Protein 4B7H (pdb70)

Nearest PDB structures (foldseek):
  4b7g-assembly1_D  TM=1.001E+00  e=2.492E-97  Corynebacterium glutamicum
  2a9e-assembly1_A  TM=9.357E-01  e=6.833E-56  Helicobacter pylori
  1e93-assembly1_A  TM=9.373E-01  e=1.368E-55  Proteus mirabilis
  3hb6-assembly1_A  TM=9.414E-01  e=5.783E-55  Proteus mirabilis
  1m85-assembly1_A  TM=9.407E-01  e=8.403E-55  Proteus mirabilis

CATH classification: 4.10.91.20 (+2 more: 2.40.180.10, 1.20.1370.60)

Sequence (2057 aa):
SEKSAADQIVDRGMRPKLSGNTTRHNGAPVPSENISATAGPQGPNVLNDIHLIEKLAHFNRENVPERIPHAKGHGAFGELHITEDVSEEYTKADLFQPGKVTPLAVRFSTVAGEQQGGSPDTWRDVHGFALRFYTEEEGNYDIVGNNTPTFFLRDGMKFPDFIHSQKRLNKNGLRDADMQWDFWTRAPESAHQVTYLMGDRGTPKTSRHQDGFGSHTFQWINAEEGKPVWVKYHFKTRQGWDCFTDAEAAKVAGENADYQREDLYNAIENGDDFPIWDVKVQIMPFEDAEENYRWNPFDLTKTWSQKDYPLIPVGYFILNRNPRNFFAQIEQIALDPGNIVPGVGLSPDRMLQARIFAYADQQRYRIGANYRDLPVNRPINEVNTYSREGSSMQYYIFDAEGEPSYSPNRYDKGAGYLDNGTDSSSNHTSYGQADDIYVNPDPHGTDLVRAAYVKHQDDDDFIQPGILYREVLDEGEKERLADNISNAMQQGISEATEPRVYDYWNNVDENLGARVKELYLQKKAEKSAADQIVDRGMRPKLSGNTTRHNGAPVPSENISATAGPQGPNVLNDIHLIEKLAHFNRENVPERIPHAKGHGAFGELHITEDVSEYTKADLFQPGKVTPLAVRFSTVAGEQQGGSPDTWRDVHGFALRFYTEEEGNYDIVGNNTPTFFLRDGMKFPDFIHSQKRLNKNGLRDADMQWDFWTRAPESAHQVTYLMGDRGTPKTSRHQDGFGSHTFQWINAEGKPVWVKYHFKTRQGWDCFTDAEAAKVAGENADYQREDLYNAIENGDFPIWDVKVQIMPFEDAENYRWNPFDLTKTWSQKDYPLIPVGYFILNRNPRNFFAQIEQIALDPGNIVPGVGLSPDRMLQARIFAYADQQRYRIGANYRDLPVNRPINEVNTYSREGSSMQYYIFDAEGEPSYSPNRYDKGAGYLDNGTDSSSNHTSYGQADDIYVNPDPHGTDLVRAAYVKHQDDDDFIQPGILYREVLDEGEKERLADNISNAMQGISEATEPRVYDDYWNNVDENLGARVKELYLQKKAEKSAADQIVDRGMRPKLSGNTTRRHNGAPVPSENISATAGPQGPNVLNDIHLIEKLAHFNRENVPERIPHAKGHGAFGELHITEDVSEYTKADLFQPGKVTPLAVRFSTVAGEQQGGSSPDTWRDVHGFALRFYTEEGNYDIVGNNTPTFFLRDGMKFPDFIHSQKRLNKNGLRDADMQWDFWTRAPESAHQVTYLMGDRGTPKTSRHQDGFGSHTFQWINAEGKPVWVKYHFKTRQGWDCFTDAEAAKVAGENADYQREDLYNAIENGDFPIWDVKVQIMPFEDAENYRWNPFDLTKTWSQQKDYPLIPVGYFILNRNPRNFFAQIEQIALDPGNIVPGVGLSPDRMLQARIFAYADQQRYRIGANYRDLPVNRPINEVNTYSREGSSMQYYIFDAEGEPSYSPNRYDKGAGYLDNGTDSSSNHTSYGQADDIYVNPDPHGTDLVRAAYVKHQDDDDFIQPGILYREVLDEGEKERLADNISNAMQGISSEATEPRRVYDYWNNVDENLGARVKELYLQKKAEKSAADQIVDRGMRPKLSGNTTRRHNGAPVPSENISATAGPQGPNVLNDIHLIEKLAHFNRENVPERIPHAKGHGAFGELHITEDVSEYTKADLFQPGKVTPLAVRFSTVAGEQQGGSPDTWRDVHGFALRFYTEEGNYDIVGNNTPTFFLRDGMKFPDFIHSQKRLNKNGLRDADMQWDFWTRAPESAHQVTYLMGDRGTPKTSRHQDGFGSHTFQWINAEGKPVWVKYHFKTRQGWDCFTDAEAAKVAGENADYQREDLYNAIENGDFPIWDVKVQIMPFEDAENYRWNPFDLTKTWSQKDYPLIPVGYFILNRNPRNFFAQIEQIALDPGNIVPGVGLSPDRMLQARIFAYADQQRYRIGANYRDLPVNRPINEVNTYSREGSSMQYYIFDAEGEPSYSPNRYDKGAGYLDNGTDSSSNHTSYGQADDIYVNPDPHGTDLVRAAYVKHQDDDDFIQPGILYREVLDEGEKERLADNISNAMQGISSEATEPRVYDYWNNVDENLGARVKELYLQKKA

Solvent-accessible surface area: 58623 Å² total; per-residue (Å²): 152,87,162,9,36,0,36,99,2,0,66,45,21,60,28,74,143,31,80,50,71,1,18,18,19,0,2,2,47,0,8,2,3,4,10,1,0,0,12,0,30,11,5,6,1,1,3,4,3,26,17,2,10,8,14,5,0,14,5,6,5,1,21,17,11,8,23,6,18,42,3,1,2,6,6,0,0,0,23,0,38,10,89,77,91,2,47,115,60,0,91,0,28,1,2,37,76,58,70,79,7,11,0,0,0,11,1,5,4,5,2,1,14,48,0,0,3,3,4,49,45,12,4,4,3,0,10,0,2,2,1,3,112,62,0,1,4,3,5,22,5,20,2,0,26,0,17,5,0,34,8,2,2,1,44,3,1,4,0,5,0,11,11,28,46,25,64,9,2,17,70,40,27,10,5,29,2,0,0,2,8,27,0,22,8,0,0,13,1,0,2,24,10,6,10,34,85,1,4,1,61,7,2,29,31,2,2,0,8,1,10,5,1,10,0,0,7,9,93,141,37,119,18,10,0,0,9,2,10,0,60,18,132,54,28,62,56,34,18,62,39,78,81,2,56,137,17,3,17,111,45,11,13,72,4,16,61,29,2,39,58,8,8,94,121,30,85,44,2,35,0,34,3,50,0,2,20,0,47,62,136,50,3,74,137,20,94,7,1,1,5,5,5,3,5,31,6,28,92,180,66,25,79,45,54,59,0,6,55,0,30,0,14,32,9,8,36,10,22,18,6,3,1,9,5,0,2,14,4,4,2,0,8,5,39,5,4,0,0,0,5,1,7,8,0,1,5,39,11,6,14,64,7,0,15,8,19,61,8,12,14,9,8,6,24,19,0,7,3,3,48,8,53,42,88,18,5,12,12,25,18,29,0,30,6,12,4,27,1,20,14,77,41,21,11,5,3,2,2,5,81,98,103,3,12,3,1,98,63,15,95,22,73,51,4,13,11,125,61,48,68,50,31,58,0,57,42,5,1,31,17,12,81,16,75,32,85,54,2,18,10,7,19,20,29,132,12,159,43,10,64,14,33,56,13,1,0,38,37,17,117,118,99,36,85,127,30,52,40,72,90,0,0,52,10,0,0,56,34,0,67,64,14,31,138,58,1,16,68,80,0,26,86,6,0,58,86,2,10,141,112,0,2,58,76,0,88,94,12,3,76,118,78,98,122,199,184,10,36,0,26,104,2,0,65,48,31,59,29,76,145,33,78,51,68,1,18,17,19,1,1,2,46,0,10,2,3,4,10,1,0,0,12,0,30,10,5,7,2,1,3,3,3,26,17,0,10,9,14,5,0,16,6,7,5,1,17,16,12,8,25,6,19,39,2,1,3,7,6,0,0,0,23,0,37,10,88,78,96,3,45,121,54,0,94,0,29,2,2,39,73,60,71,79,6,11,0,0,0,11,1,6,4,6,2,1,16,37,0,0,0,2,4,44,46,9,5,5,3,0,10,0,3,2,1,3,111,62,0,1,3,3,4,21,6,19,2,0,27,0,19,4,0,34,7,2,2,2,43,3,1,3,0,5,0,9,11,23,45,22,62,9,2,15,66,41,27,10,4,28,2,0,0,2,7,28,0,22,9,0,0,14,0,0,2,24,7,6,12,36,85,2,3,1,59,7,2,30,30,2,3,0,9,1,10,5,1,12,0,0,7,13,77,148,41,121,18,12,0,0,10,2,11,1,59,19,131,55,28,63,52,34,19,62,39,79,81,3,41,140,16,2,12,114,45,6,11,71,2,12,61,27,2,36,62,8,11,117,120,43,85,70,2,34,0,32,3,50,0,2,16,0,44,62,130,48,4,75,141,19,94,8,2,1,4,6,5,4,7,31,6,21,94,172,68,25,83,46,56,59,0,6,56,0,29,0,16,34,16,6,35,9,22,19,6,4,0,14,6,0,2,14,4,3,2,1,8,5,39,6,4,0,0,0,6,1,8,8,0,1,5,38,9,7,14,64,8,0,16,9,18,61,10,12,14,8,8,5,24,19,1,10,4,3,65,7,54,41,91,16,5,11,11,24,16,29,0,31,5,12,40,25,2,21,15,69,40,23,11,4,4,2,2,5,80,97,104,4,13,3,1,98,62,16,95,23,72,48,4,13,10,127,61,47,67,55,29,58,0,62,44,5,1,30,17,13,82,13,73,32,91,53,2,18,10,7,19,19,32,138,10,159,40,10,66,13,36,60,13,2,0,36,35,17,115,118,99,34,88,124,32,50,42,70,92,1,0,52,10,0,0,56,33,0,67,66,13,32,141,60,1,19,69,79,0,29,84,6,0,42,81,2,10,116,112,0,1,63,74,0,89,88,13,3,85,115,68,93,140,179,174,10,39,0,27,98,2,0,63,44,31,59,29,72,103,27,74,52,70,1,18,20,18,0,2,2,46,0,8,2,3,4,10,1,0,0,11,0,31,9,4,7,2,1,3,3,3,29,16,0,10,9,15,5,0,14,6,6,6,1,21,17,12,8,24,5,18,41,3,1,2,7,6,0,0,0,23,0,41,12,86,77,91,3,43,115,57,0,91,0,27,2,2,38,74,64,69,78,7,14,0,0,0,11,1,6,4,5,1,1,14,50,1,0,2,3,3,52,48,10,4,4,3,0,10,0,3,2,0,2,114,60,0,1,4,3,4,20,6,20,2,0,28,0,18,5,0,35,10,2,2,1,42,3,1,3,0,5,0,10,9,27,45,24,62,10,2,16,70,40,26,9,4,28,2,0,0,2,8,30,0,22,8,0,0,15,0,0,2,25,10,6,11,32,85,1,4,1,62,8,1,30,31,2,3,0,8,2,10,4,1,13,0,0,7,9,77,137,36,127,19,10,0,0,9,2,8,1,59,18,131,56,27,64,57,34,18,59,38,77,83,2,54,137,18,3,17,116,45,9,12,74,3,14,60,28,2,39,60,8,10,96,122,42,85,55,1,36,0,30,2,51,0,2,18,0,46,61,137,48,4,72,135,19,95,8,2,2,4,6,6,3,6,30,7,34,86,192,67,26,83,40,53,60,0,6,57,0,29,0,18,34,9,8,36,10,24,19,7,3,0,10,6,0,2,14,4,3,2,1,7,6,38,6,3,0,0,0,6,1,7,8,0,1,5,40,11,7,14,64,8,0,15,8,20,61,9,11,13,9,8,6,24,18,0,11,3,3,65,8,53,42,91,17,5,10,12,22,18,29,0,29,6,11,40,24,2,20,14,76,38,21,10,4,4,1,2,6,82,91,100,4,12,4,1,99,63,16,94,26,72,43,4,13,10,122,61,48,67,52,30,59,0,57,43,5,1,30,16,12,84,13,76,30,89,55,2,18,9,8,19,20,29,139,11,162,42,10,72,14,38,48,14,1,0,42,36,14,107,128,100,31,87,131,33,52,38,70,92,1,0,52,9,0,0,55,34,0,64,66,13,32,131,44,0,20,80,85,0,37,83,7,0,61,73,2,10,139,110,0,2,61,74,0,91,88,11,1,88,118,69,92,146,200,171,10,37,0,35,106,2,0,63,44,20,62,29,75,132,30,77,52,68,1,18,19,19,0,2,2,45,0,8,2,3,4,10,1,0,0,12,0,30,11,4,6,2,1,3,3,3,27,16,1,11,8,15,5,0,15,5,7,5,1,22,17,11,6,24,5,19,42,2,1,2,7,6,0,0,0,22,1,38,11,80,84,91,2,46,114,55,0,89,0,27,1,2,38,74,60,72,77,7,10,0,0,0,11,1,6,4,6,2,1,14,48,0,0,1,3,4,42,45,10,4,4,3,0,10,0,3,2,1,3,110,61,0,1,3,3,4,20,6,19,2,0,27,0,18,5,0,36,8,2,2,2,43,3,1,3,0,4,0,9,10,24,44,24,62,10,2,15,68,42,27,10,4,28,2,1,0,2,13,24,0,20,9,0,0,16,1,0,2,24,9,6,11,37,86,1,4,1,62,7,2,29,33,2,4,0,10,2,10,5,1,12,0,0,7,8,84,151,37,118,17,10,0,0,9,1,11,1,60,18,131,53,28,64,57,35,19,62,40,78,81,3,41,142,16,1,12,117,45,7,11,74,3,14,60,28,2,34,61,7,11,111,117,43,84,79,2,34,0,32,2,47,0,2,17,0,46,61,127,40,3,81,117,19,98,7,1,1,4,6,6,3,7,32,7,32,86,192,69,23,83,37,56,64,0,6,54,0,29,0,18,36,16,6,35,8,23,20,6,3,0,9,5,1,2,14,4,3,2,1,7,4,39,5,3,0,0,0,6,1,8,8,0,1,5,39,11,7,14,63,7,0,16,8,18,61,9,13,15,9,8,5,25,19,0,6,3,3,47,8,48,42,90,17,5,12,11,22,17,28,0,30,7,13,4,27,2,22,16,69,41,29,11,5,4,1,2,6,85,97,89,4,13,5,1,99,64,17,91,26,71,43,4,13,9,122,59,47,69,50,31,58,0,57,44,5,1,30,18,14,85,12,79,32,92,55,2,18,8,6,18,20,31,142,10,158,34,10,66,13,35,54,14,1,0,40,38,19,113,131,97,35,86,131,33,52,42,71,91,0,0,52,10,0,0,56,33,0,66,66,11,32,134,47,2,18,82,103,0,35,82,6,0,49,73,2,9,124,109,0,2,63,74,0,93,89,12,2,87,119,75,84,148

Structure (mmCIF, N/CA/C/O backbone):
data_4B7H
#
_entry.id   4B7H
#
_cell.length_a   151.600
_cell.length_b   151.600
_cell.length_c   156.870
_cell.angle_alpha   90.00
_cell.angle_beta   90.00
_cell.angle_gamma   120.00
#
_symmetry.space_group_name_H-M   'P 63'
#
loop_
_entity.id
_entity.type
_entity.pdbx_description
1 polymer CATALASE
2 non-polymer 'PROTOPORPHYRIN IX CONTAINING FE'
3 non-polymer 'NITRIC OXIDE'
4 non-polymer 'CHLORIDE ION'
5 non-polymer 'NADPH DIHYDRO-NICOTINAMIDE-ADENINE-DINUCLEOTIDE PHOSPHATE'
6 non-polymer 2-[BIS-(2-HYDROXY-ETHYL)-AMINO]-2-HYDROXYMETHYL-PROPANE-1,3-DIOL
7 water water
#
loop_
_atom_site.group_PDB
_atom_site.id
_atom_site.type_symbol
_atom_site.label_atom_id
_atom_site.label_alt_id
_atom_site.label_comp_id
_atom_site.label_asym_id
_atom_site.label_entity_id
_atom_site.label_seq_id
_atom_site.pdbx_PDB_ins_code
_atom_site.Cartn_x
_atom_site.Cartn_y
_atom_site.Cartn_z
_atom_site.occupancy
_atom_site.B_iso_or_equiv
_atom_site.auth_seq_id
_atom_site.auth_comp_id
_atom_site.auth_asym_id
_atom_site.auth_atom_id
_atom_site.pdbx_PDB_model_num
ATOM 1 N N . SER A 1 1 ? -85.002 25.581 13.701 1.00 113.34 2 SER A N 1
ATOM 2 C CA . SER A 1 1 ? -83.630 25.393 13.246 1.00 77.24 2 SER A CA 1
ATOM 3 C C . SER A 1 1 ? -82.726 24.963 14.387 1.00 73.09 2 SER A C 1
ATOM 4 O O . SER A 1 1 ? -82.391 23.782 14.524 1.00 87.79 2 SER A O 1
ATOM 7 N N . GLU A 1 2 ? -82.376 25.962 15.200 1.00 70.83 3 GLU A N 1
ATOM 8 C CA . GLU A 1 2 ? -81.294 25.937 16.189 1.00 55.92 3 GLU A CA 1
ATOM 9 C C . GLU A 1 2 ? -79.938 26.259 15.534 1.00 32.00 3 GLU A C 1
ATOM 10 O O . GLU A 1 2 ? -79.339 25.426 14.850 1.00 37.21 3 GLU A O 1
ATOM 16 N N . LYS A 1 3 ? -79.499 27.503 15.720 1.00 25.45 4 LYS A N 1
ATOM 17 C CA . LYS A 1 3 ? -78.230 27.991 15.192 1.00 23.41 4 LYS A CA 1
ATOM 18 C C . LYS A 1 3 ? -77.085 27.552 16.087 1.00 22.31 4 LYS A C 1
ATOM 19 O O . LYS A 1 3 ? -77.278 27.278 17.271 1.00 25.97 4 LYS A O 1
ATOM 25 N N . SER A 1 4 ? -75.887 27.505 15.521 1.00 16.50 5 SER A N 1
ATOM 26 C CA . SER A 1 4 ? -74.693 27.223 16.303 1.00 14.76 5 SER A CA 1
ATOM 27 C C . SER A 1 4 ? -73.587 28.150 15.855 1.00 14.43 5 SER A C 1
ATOM 28 O O . SER A 1 4 ? -73.484 28.462 14.665 1.00 16.35 5 SER A O 1
ATOM 31 N N . ALA A 1 5 ? -72.737 28.569 16.789 1.00 14.40 6 ALA A N 1
ATOM 32 C CA . ALA A 1 5 ? -71.555 29.349 16.432 1.00 15.08 6 ALA A CA 1
ATOM 33 C C . ALA A 1 5 ? -70.627 28.546 15.526 1.00 14.22 6 ALA A C 1
ATOM 34 O O . ALA A 1 5 ? -69.768 29.109 14.844 1.00 14.58 6 ALA A O 1
ATOM 36 N N . ALA A 1 6 ? -70.805 27.228 15.510 1.00 13.60 7 ALA A N 1
ATOM 37 C CA . ALA A 1 6 ? -69.980 26.361 14.675 1.00 12.98 7 ALA A CA 1
ATOM 38 C C . ALA A 1 6 ? -70.493 26.219 13.238 1.00 12.62 7 ALA A C 1
ATOM 39 O O . ALA A 1 6 ? -69.853 25.545 12.426 1.00 13.33 7 ALA A O 1
ATOM 41 N N . ASP A 1 7 ? -71.633 26.838 12.924 1.00 13.86 8 ASP A N 1
ATOM 42 C CA . ASP A 1 7 ? -72.227 26.723 11.584 1.00 13.64 8 ASP A CA 1
ATOM 43 C C . ASP A 1 7 ? -71.267 27.129 10.462 1.00 15.47 8 ASP A C 1
ATOM 44 O O . ASP A 1 7 ? -71.183 26.449 9.436 1.00 17.56 8 ASP A O 1
ATOM 49 N N . GLN A 1 8 ? -70.548 28.230 10.669 1.00 16.48 9 GLN A N 1
ATOM 50 C CA . GLN A 1 8 ? -69.513 28.696 9.748 1.00 19.88 9 GLN A CA 1
ATOM 51 C C . GLN A 1 8 ? -68.568 27.561 9.383 1.00 19.42 9 GLN A C 1
ATOM 52 O O . GLN A 1 8 ? -68.328 27.288 8.205 1.00 36.39 9 GLN A O 1
ATOM 58 N N . ILE A 1 9 ? -68.059 26.886 10.405 1.00 15.82 10 ILE A N 1
ATOM 59 C CA . ILE A 1 9 ? -67.079 25.829 10.222 1.00 12.54 10 ILE A CA 1
ATOM 60 C C . ILE A 1 9 ? -67.693 24.622 9.507 1.00 10.21 10 ILE A C 1
ATOM 61 O O . ILE A 1 9 ? -67.137 24.118 8.518 1.00 10.69 10 ILE A O 1
ATOM 66 N N . VAL A 1 10 ? -68.843 24.155 9.991 1.00 10.28 11 VAL A N 1
ATOM 67 C CA . VAL A 1 10 ? -69.402 22.911 9.456 1.00 11.03 11 VAL A CA 1
ATOM 68 C C . VAL A 1 10 ? -70.011 23.042 8.061 1.00 11.67 11 VAL A C 1
ATOM 69 O O . VAL A 1 10 ? -70.244 22.034 7.397 1.00 11.97 11 VAL A O 1
ATOM 73 N N . ASP A 1 11 ? -70.249 24.271 7.608 1.00 10.74 12 ASP A N 1
ATOM 74 C CA . ASP A 1 11 ? -70.758 24.472 6.260 1.00 11.43 12 ASP A CA 1
ATOM 75 C C . ASP A 1 11 ? -69.639 24.515 5.209 1.00 10.66 12 ASP A C 1
ATOM 76 O O . ASP A 1 11 ? -69.915 24.385 4.014 1.00 11.60 12 ASP A O 1
ATOM 81 N N . ARG A 1 12 ? -68.383 24.661 5.644 1.00 9.22 13 ARG A N 1
ATOM 82 C CA . ARG A 1 12 ? -67.250 24.715 4.705 1.00 10.09 13 ARG A CA 1
ATOM 83 C C . ARG A 1 12 ? -67.139 23.434 3.883 1.00 9.83 13 ARG A C 1
ATOM 84 O O . ARG A 1 12 ? -67.085 22.335 4.444 1.00 10.36 13 ARG A O 1
ATOM 92 N N . GLY A 1 13 ? -67.083 23.570 2.561 1.00 10.33 14 GLY A N 1
ATOM 93 C CA . GLY A 1 13 ? -66.848 22.430 1.686 1.00 11.25 14 GLY A CA 1
ATOM 94 C C . GLY A 1 13 ? -68.083 21.656 1.254 1.00 11.04 14 GLY A C 1
ATOM 95 O O . GLY A 1 13 ? -67.988 20.733 0.446 1.00 10.39 14 GLY A O 1
ATOM 96 N N . MET A 1 14 ? -69.248 22.043 1.765 1.00 9.71 15 MET A N 1
ATOM 97 C CA . MET A 1 14 ? -70.477 21.309 1.488 1.00 9.62 15 MET A CA 1
ATOM 98 C C . MET A 1 14 ? -71.158 21.771 0.198 1.00 10.29 15 MET A C 1
ATOM 99 O O . MET A 1 14 ? -71.376 22.969 -0.014 1.00 11.87 15 MET A O 1
ATOM 104 N N . ARG A 1 15 ? -71.478 20.815 -0.666 1.00 8.88 16 ARG A N 1
ATOM 105 C CA . ARG A 1 15 ? -72.225 21.091 -1.890 1.00 8.93 16 ARG A CA 1
ATOM 106 C C . ARG A 1 15 ? -73.681 21.426 -1.598 1.00 10.84 16 ARG A C 1
ATOM 107 O O . ARG A 1 15 ? -74.242 20.973 -0.592 1.00 10.80 16 ARG A O 1
ATOM 115 N N . PRO A 1 16 ? -74.316 22.198 -2.495 1.00 11.39 17 PRO A N 1
ATOM 116 C CA . PRO A 1 16 ? -75.773 22.316 -2.399 1.00 11.33 17 PRO A CA 1
ATOM 117 C C . PRO A 1 16 ? -76.437 20.983 -2.725 1.00 12.00 17 PRO A C 1
ATOM 118 O O . PRO A 1 16 ? -75.812 20.096 -3.311 1.00 12.10 17 PRO A O 1
ATOM 122 N N . LYS A 1 17 ? -77.690 20.830 -2.316 1.00 12.59 18 LYS A N 1
ATOM 123 C CA . LYS A 1 17 ? -78.472 19.669 -2.711 1.00 13.09 18 LYS A CA 1
ATOM 124 C C . LYS A 1 17 ? -78.635 19.689 -4.233 1.00 12.33 18 LYS A C 1
ATOM 125 O O . LYS A 1 17 ? -78.922 20.731 -4.827 1.00 16.21 18 LYS A O 1
ATOM 131 N N . LEU A 1 18 ? -78.427 18.533 -4.855 1.00 12.43 19 LEU A N 1
ATOM 132 C CA . LEU A 1 18 ? -78.484 18.400 -6.299 1.00 13.82 19 LEU A CA 1
ATOM 133 C C . LEU A 1 18 ? -79.574 17.403 -6.683 1.00 15.33 19 LEU A C 1
ATOM 134 O O . LEU A 1 18 ? -79.912 16.496 -5.918 1.00 17.36 19 LEU A O 1
ATOM 139 N N . SER A 1 19 ? -80.133 17.580 -7.869 1.00 17.99 20 SER A N 1
ATOM 140 C CA . SER A 1 19 ? -81.132 16.657 -8.377 1.00 18.31 20 SER A CA 1
ATOM 141 C C . SER A 1 19 ? -80.959 16.525 -9.880 1.00 18.38 20 SER A C 1
ATOM 142 O O . SER A 1 19 ? -79.979 17.013 -10.448 1.00 23.34 20 SER A O 1
ATOM 145 N N . GLY A 1 20 ? -81.908 15.865 -10.526 1.00 20.60 21 GLY A N 1
ATOM 146 C CA . GLY A 1 20 ? -81.809 15.614 -11.946 1.00 20.26 21 GLY A CA 1
ATOM 147 C C . GLY A 1 20 ? -81.041 14.335 -12.171 1.00 21.41 21 GLY A C 1
ATOM 148 O O . GLY A 1 20 ? -81.392 13.279 -11.639 1.00 29.69 21 GLY A O 1
ATOM 149 N N . ASN A 1 21 ? -79.981 14.432 -12.959 1.00 16.04 22 ASN A N 1
ATOM 150 C CA . ASN A 1 21 ? -79.155 13.280 -13.253 1.00 13.52 22 ASN A CA 1
ATOM 151 C C . ASN A 1 21 ? -77.758 13.454 -12.700 1.00 10.77 22 ASN A C 1
ATOM 152 O O . ASN A 1 21 ? -77.322 14.573 -12.424 1.00 11.44 22 ASN A O 1
ATOM 157 N N . THR A 1 22 ? -77.064 12.340 -12.516 1.00 8.63 23 THR A N 1
ATOM 158 C CA . THR A 1 22 ? -75.691 12.391 -12.043 1.00 8.68 23 THR A CA 1
ATOM 159 C C . THR A 1 22 ? -74.737 12.844 -13.158 1.00 9.37 23 THR A C 1
ATOM 160 O O . THR A 1 22 ? -75.077 12.813 -14.359 1.00 9.11 23 THR A O 1
ATOM 164 N N . THR A 1 23 ? -73.542 13.267 -12.751 1.00 9.00 24 THR A N 1
ATOM 165 C CA . THR A 1 23 ? -72.491 13.652 -13.681 1.00 9.25 24 THR A CA 1
ATOM 166 C C . THR A 1 23 ? -71.231 12.891 -13.330 1.00 8.90 24 THR A C 1
ATOM 167 O O . THR A 1 23 ? -71.038 12.491 -12.172 1.00 8.61 24 THR A O 1
ATOM 171 N N . ARG A 1 24 ? -70.370 12.691 -14.323 1.00 8.41 25 ARG A N 1
ATOM 172 C CA . ARG A 1 24 ? -69.010 12.237 -14.045 1.00 8.80 25 ARG A CA 1
ATOM 173 C C . ARG A 1 24 ? -68.248 13.334 -13.314 1.00 9.45 25 ARG A C 1
ATOM 174 O O . ARG A 1 24 ? -68.749 14.446 -13.129 1.00 8.28 25 ARG A O 1
ATOM 182 N N . HIS A 1 25 ? -67.026 13.033 -12.901 1.00 9.06 26 HIS A N 1
ATOM 183 C CA . HIS A 1 25 ? -66.267 13.992 -12.111 1.00 8.56 26 HIS A CA 1
ATOM 184 C C . HIS A 1 25 ? -65.715 15.157 -12.930 1.00 9.37 26 HIS A C 1
ATOM 185 O O . HIS A 1 25 ? -65.250 16.139 -12.359 1.00 9.54 26 HIS A O 1
ATOM 192 N N . ASN A 1 26 ? -65.788 15.058 -14.259 1.00 9.47 27 ASN A N 1
ATOM 193 C CA . ASN A 1 26 ? -65.497 16.206 -15.126 1.00 9.19 27 ASN A CA 1
ATOM 194 C C . ASN A 1 26 ? -66.742 17.063 -15.361 1.00 8.65 27 ASN A C 1
ATOM 195 O O . ASN A 1 26 ? -66.670 18.102 -16.005 1.00 8.93 27 ASN A O 1
ATOM 200 N N . GLY A 1 27 ? -67.885 16.637 -14.837 1.00 8.46 28 GLY A N 1
ATOM 201 C CA . GLY A 1 27 ? -69.122 17.387 -15.009 1.00 8.92 28 GLY A CA 1
ATOM 202 C C . GLY A 1 27 ? -70.021 16.948 -16.156 1.00 8.28 28 GLY A C 1
ATOM 203 O O . GLY A 1 27 ? -71.125 17.475 -16.288 1.00 10.66 28 GLY A O 1
ATOM 204 N N . ALA A 1 28 ? -69.575 15.996 -16.979 1.00 7.96 29 ALA A N 1
ATOM 205 C CA . ALA A 1 28 ? -70.403 15.508 -18.091 1.00 8.61 29 ALA A CA 1
ATOM 206 C C . ALA A 1 28 ? -71.492 14.560 -17.588 1.00 9.56 29 ALA A C 1
ATOM 207 O O . ALA A 1 28 ? -71.295 13.855 -16.604 1.00 10.10 29 ALA A O 1
ATOM 209 N N . PRO A 1 29 ? -72.652 14.543 -18.259 1.00 9.10 30 PRO A N 1
ATOM 210 C CA . PRO A 1 29 ? -73.758 13.692 -17.797 1.00 8.50 30 PRO A CA 1
ATOM 211 C C . PRO A 1 29 ? -73.438 12.196 -17.800 1.00 9.10 30 PRO A C 1
ATOM 212 O O . PRO A 1 29 ? -72.786 11.691 -18.718 1.00 9.98 30 PRO A O 1
ATOM 216 N N . VAL A 1 30 ? -73.905 11.500 -16.767 1.00 9.28 31 VAL A N 1
ATOM 217 C CA . VAL A 1 30 ? -73.770 10.049 -16.668 1.00 8.75 31 VAL A CA 1
ATOM 218 C C . VAL A 1 30 ? -74.901 9.375 -17.419 1.00 8.44 31 VAL A C 1
ATOM 219 O O . VAL A 1 30 ? -76.055 9.674 -17.151 1.00 8.72 31 VAL A O 1
ATOM 223 N N . PRO A 1 31 ? -74.579 8.471 -18.364 1.00 8.93 32 PRO A N 1
ATOM 224 C CA . PRO A 1 31 ? -75.677 7.772 -19.050 1.00 9.76 32 PRO A CA 1
ATOM 225 C C . PRO A 1 31 ? -76.430 6.805 -18.115 1.00 8.56 32 PRO A C 1
ATOM 226 O O . PRO A 1 31 ? -77.660 6.860 -18.036 1.00 9.58 32 PRO A O 1
ATOM 230 N N . SER A 1 32 ? -75.714 5.944 -17.397 1.00 7.95 33 SER A N 1
ATOM 231 C CA . SER A 1 32 ? -76.382 4.985 -16.515 1.00 7.58 33 SER A CA 1
ATOM 232 C C . SER A 1 32 ? -75.598 4.675 -15.252 1.00 8.31 33 SER A C 1
ATOM 233 O O . SER A 1 32 ? -74.366 4.543 -15.284 1.00 9.32 33 SER A O 1
ATOM 236 N N . GLU A 1 33 ? -76.334 4.536 -14.150 1.00 8.28 34 GLU A N 1
ATOM 237 C CA . GLU A 1 33 ? -75.778 4.034 -12.897 1.00 7.42 34 GLU A CA 1
ATOM 238 C C . GLU A 1 33 ? -76.070 2.548 -12.737 1.00 8.26 34 GLU A C 1
ATOM 239 O O . GLU A 1 33 ? -75.720 1.961 -11.714 1.00 7.96 34 GLU A O 1
ATOM 245 N N . ASN A 1 34 ? -76.721 1.957 -13.742 1.00 7.30 35 ASN A N 1
ATOM 246 C CA . ASN A 1 34 ? -77.257 0.603 -13.646 1.00 7.58 35 ASN A CA 1
ATOM 247 C C . ASN A 1 34 ? -76.641 -0.434 -14.579 1.00 6.53 35 ASN A C 1
ATOM 248 O O . ASN A 1 34 ? -76.534 -1.609 -14.215 1.00 8.68 35 ASN A O 1
ATOM 253 N N . ILE A 1 35 ? -76.275 -0.021 -15.790 1.00 6.92 36 ILE A N 1
ATOM 254 C CA . ILE A 1 35 ? -75.847 -0.968 -16.818 1.00 8.68 36 ILE A CA 1
ATOM 255 C C . ILE A 1 35 ? -74.542 -0.500 -17.425 1.00 8.83 36 ILE A C 1
ATOM 256 O O . ILE A 1 35 ? -74.413 0.675 -17.781 1.00 8.63 36 ILE A O 1
ATOM 261 N N . SER A 1 36 ? -73.579 -1.416 -17.528 1.00 8.79 37 SER A N 1
ATOM 262 C CA . SER A 1 36 ? -72.281 -1.112 -18.131 1.00 8.21 37 SER A CA 1
ATOM 263 C C . SER A 1 36 ? -72.258 -1.471 -19.615 1.00 8.64 37 SER A C 1
ATOM 264 O O . SER A 1 36 ? -73.068 -2.287 -20.083 1.00 9.38 37 SER A O 1
ATOM 267 N N . ALA A 1 37 ? -71.334 -0.857 -20.351 1.00 9.23 38 ALA A N 1
ATOM 268 C CA . ALA A 1 37 ? -71.309 -0.974 -21.811 1.00 9.22 38 ALA A CA 1
ATOM 269 C C . ALA A 1 37 ? -70.539 -2.206 -22.283 1.00 9.93 38 ALA A C 1
ATOM 270 O O . ALA A 1 37 ? -69.431 -2.486 -21.810 1.00 9.45 38 ALA A O 1
ATOM 272 N N . THR A 1 38 ? -71.131 -2.938 -23.227 1.00 9.49 39 THR A N 1
ATOM 273 C CA . THR A 1 38 ? -70.531 -4.165 -23.736 1.00 10.24 39 THR A CA 1
ATOM 274 C C . THR A 1 38 ? -70.512 -4.161 -25.263 1.00 9.52 39 THR A C 1
ATOM 275 O O . THR A 1 38 ? -71.263 -3.410 -25.901 1.00 10.48 39 THR A O 1
ATOM 279 N N . ALA A 1 39 ? -69.637 -4.979 -25.844 1.00 9.28 40 ALA A N 1
ATOM 280 C CA . ALA A 1 39 ? -69.557 -5.107 -27.297 1.00 10.14 40 ALA A CA 1
ATOM 281 C C . ALA A 1 39 ? -70.552 -6.184 -27.723 1.00 10.21 40 ALA A C 1
ATOM 282 O O . ALA A 1 39 ? -70.182 -7.353 -27.895 1.00 10.78 40 ALA A O 1
ATOM 284 N N . GLY A 1 40 ? -71.811 -5.777 -27.892 1.00 10.79 41 GLY A N 1
ATOM 285 C CA . GLY A 1 40 ? -72.929 -6.702 -28.041 1.00 10.84 41 GLY A CA 1
ATOM 286 C C . GLY A 1 40 ? -73.489 -7.040 -26.662 1.00 11.37 41 GLY A C 1
ATOM 287 O O . GLY A 1 40 ? -72.748 -7.002 -25.677 1.00 10.76 41 GLY A O 1
ATOM 288 N N . PRO A 1 41 ? -74.792 -7.362 -26.567 1.00 10.52 42 PRO A N 1
ATOM 289 C CA . PRO A 1 41 ? -75.378 -7.648 -25.246 1.00 11.12 42 PRO A CA 1
ATOM 290 C C . PRO A 1 41 ? -74.678 -8.782 -24.482 1.00 11.70 42 PRO A C 1
ATOM 291 O O . PRO A 1 41 ? -74.589 -8.725 -23.255 1.00 11.95 42 PRO A O 1
ATOM 295 N N . GLN A 1 42 ? -74.185 -9.793 -25.193 1.00 9.96 43 GLN A N 1
ATOM 296 C CA . GLN A 1 42 ? -73.499 -10.912 -24.562 1.00 9.83 43 GLN A CA 1
ATOM 297 C C . GLN A 1 42 ? -71.991 -10.836 -24.807 1.00 10.08 43 GLN A C 1
ATOM 298 O O . GLN A 1 42 ? -71.241 -11.754 -24.465 1.00 10.64 43 GLN A O 1
ATOM 304 N N . GLY A 1 43 ? -71.540 -9.732 -25.390 1.00 10.38 44 GLY A N 1
ATOM 305 C CA . GLY A 1 43 ? -70.119 -9.543 -25.623 1.00 10.32 44 GLY A CA 1
ATOM 306 C C . GLY A 1 43 ? -69.358 -9.091 -24.392 1.00 10.57 44 GLY A C 1
ATOM 307 O O . GLY A 1 43 ? -69.944 -8.880 -23.323 1.00 11.82 44 GLY A O 1
ATOM 308 N N . PRO A 1 44 ? -68.035 -8.932 -24.531 1.00 10.43 45 PRO A N 1
ATOM 309 C CA . PRO A 1 44 ? -67.208 -8.500 -23.404 1.00 10.86 45 PRO A CA 1
ATOM 310 C C . PRO A 1 44 ? -67.480 -7.054 -23.011 1.00 9.94 45 PRO A C 1
ATOM 311 O O . PRO A 1 44 ? -67.881 -6.219 -23.846 1.00 9.17 45 PRO A O 1
ATOM 315 N N . ASN A 1 45 ? -67.261 -6.760 -21.733 1.00 8.91 46 ASN A N 1
ATOM 316 C CA . ASN A 1 45 ? -67.245 -5.381 -21.281 1.00 9.32 46 ASN A CA 1
ATOM 317 C C . ASN A 1 45 ? -66.146 -4.606 -21.995 1.00 8.47 46 ASN A C 1
ATOM 318 O O . ASN A 1 45 ? -65.020 -5.095 -22.137 1.00 9.06 46 ASN A O 1
ATOM 323 N N . VAL A 1 46 ? -66.476 -3.400 -22.457 1.00 8.52 47 VAL A N 1
ATOM 324 C CA . VAL A 1 46 ? -65.480 -2.551 -23.096 1.00 8.72 47 VAL A CA 1
ATOM 325 C C . VAL A 1 46 ? -64.627 -1.815 -22.067 1.00 9.66 47 VAL A C 1
ATOM 326 O O . VAL A 1 46 ? -65.082 -1.513 -20.966 1.00 9.76 47 VAL A O 1
ATOM 330 N N . LEU A 1 47 ? -63.381 -1.537 -22.432 1.00 8.69 48 LEU A N 1
ATOM 331 C CA . LEU A 1 47 ? -62.483 -0.773 -21.575 1.00 8.76 48 LEU A CA 1
ATOM 332 C C . LEU A 1 47 ? -63.019 0.637 -21.339 1.00 9.67 48 LEU A C 1
ATOM 333 O O . LEU A 1 47 ? -62.935 1.159 -20.218 1.00 11.59 48 LEU A O 1
ATOM 338 N N . ASN A 1 48 ? -63.597 1.238 -22.379 1.00 9.18 49 ASN A N 1
ATOM 339 C CA . ASN A 1 48 ? -63.930 2.660 -22.339 1.00 9.11 49 ASN A CA 1
ATOM 340 C C . ASN A 1 48 ? -65.339 2.997 -21.863 1.00 8.10 49 ASN A C 1
ATOM 341 O O . ASN A 1 48 ? -65.957 3.937 -22.363 1.00 9.97 49 ASN A O 1
ATOM 346 N N . ASP A 1 49 ? -65.839 2.238 -20.894 1.00 8.33 50 ASP A N 1
ATOM 347 C CA . ASP A 1 49 ? -66.972 2.714 -20.112 1.00 8.67 50 ASP A CA 1
ATOM 348 C C . ASP A 1 49 ? -66.364 3.632 -19.051 1.00 8.16 50 ASP A C 1
ATOM 349 O O . ASP A 1 49 ? -65.940 3.180 -17.980 1.00 8.93 50 ASP A O 1
ATOM 354 N N . ILE A 1 50 ? -66.279 4.920 -19.376 1.00 9.09 51 ILE A N 1
ATOM 355 C CA . ILE A 1 50 ? -65.514 5.854 -18.557 1.00 8.48 51 ILE A CA 1
ATOM 356 C C . ILE A 1 50 ? -66.118 5.969 -17.163 1.00 7.98 51 ILE A C 1
ATOM 357 O O . ILE A 1 50 ? -65.403 5.935 -16.158 1.00 8.42 51 ILE A O 1
ATOM 362 N N . HIS A 1 51 ? -67.437 6.084 -17.102 1.00 8.22 52 HIS A N 1
ATOM 363 C CA . HIS A 1 51 ? -68.110 6.170 -15.815 1.00 7.91 52 HIS A CA 1
ATOM 364 C C . HIS A 1 51 ? -67.924 4.908 -14.973 1.00 8.41 52 HIS A C 1
ATOM 365 O O . HIS A 1 51 ? -67.670 4.998 -13.774 1.00 8.93 52 HIS A O 1
ATOM 372 N N . LEU A 1 52 ? -68.024 3.731 -15.586 1.00 7.98 53 LEU A N 1
ATOM 373 C CA . LEU A 1 52 ? -67.817 2.491 -14.833 1.00 8.00 53 LEU A CA 1
ATOM 374 C C . LEU A 1 52 ? -66.463 2.491 -14.132 1.00 8.32 53 LEU A C 1
ATOM 375 O O . LEU A 1 52 ? -66.362 2.209 -12.934 1.00 8.49 53 LEU A O 1
ATOM 380 N N . ILE A 1 53 ? -65.414 2.802 -14.884 1.00 8.69 54 ILE A N 1
ATOM 381 C CA . ILE A 1 53 ? -64.074 2.754 -14.327 1.00 7.61 54 ILE A CA 1
ATOM 382 C C . ILE A 1 53 ? -63.891 3.845 -13.262 1.00 8.25 54 ILE A C 1
ATOM 383 O O . ILE A 1 53 ? -63.290 3.604 -12.219 1.00 8.40 54 ILE A O 1
ATOM 388 N N . GLU A 1 54 ? -64.438 5.031 -13.503 1.00 6.84 55 GLU A N 1
ATOM 389 C CA . GLU A 1 54 ? -64.298 6.125 -12.548 1.00 8.00 55 GLU A CA 1
ATOM 390 C C . GLU A 1 54 ? -65.015 5.789 -11.230 1.00 7.74 55 GLU A C 1
ATOM 391 O O . GLU A 1 54 ? -64.494 6.033 -10.132 1.00 7.83 55 GLU A O 1
ATOM 397 N N . LYS A 1 55 ? -66.210 5.217 -11.351 1.00 7.47 56 LYS A N 1
ATOM 398 C CA . LYS A 1 55 ? -67.020 4.813 -10.206 1.00 7.52 56 LYS A CA 1
ATOM 399 C C . LYS A 1 55 ? -66.329 3.721 -9.386 1.00 7.53 56 LYS A C 1
ATOM 400 O O . LYS A 1 55 ? -66.232 3.816 -8.162 1.00 7.66 56 LYS A O 1
ATOM 406 N N . LEU A 1 56 ? -65.837 2.684 -10.061 1.00 6.33 57 LEU A N 1
ATOM 407 C CA . LEU A 1 56 ? -65.137 1.603 -9.383 1.00 7.17 57 LEU A CA 1
ATOM 408 C C . LEU A 1 56 ? -63.829 2.071 -8.768 1.00 7.24 57 LEU A C 1
ATOM 409 O O . LEU A 1 56 ? -63.498 1.679 -7.648 1.00 7.60 57 LEU A O 1
ATOM 414 N N . ALA A 1 57 ? -63.084 2.892 -9.504 1.00 6.90 58 ALA A N 1
ATOM 415 C CA . ALA A 1 57 ? -61.757 3.315 -9.058 1.00 6.93 58 ALA A CA 1
ATOM 416 C C . ALA A 1 57 ? -61.822 4.249 -7.857 1.00 7.10 58 ALA A C 1
ATOM 417 O O . ALA A 1 57 ? -60.974 4.170 -6.962 1.00 7.84 58 ALA A O 1
ATOM 419 N N . HIS A 1 58 ? -62.945 5.047 -7.841 1.00 6.68 59 HIS A N 1
ATOM 420 C CA . HIS A 1 58 ? -62.940 5.945 -6.694 1.00 6.48 59 HIS A CA 1
ATOM 421 C C . HIS A 1 58 ? -63.455 5.229 -5.438 1.00 6.74 59 HIS A C 1
ATOM 422 O O . HIS A 1 58 ? -62.912 5.408 -4.345 1.00 7.63 59 HIS A O 1
ATOM 429 N N . PHE A 1 59 ? -64.384 4.257 -5.691 1.00 6.39 60 PHE A N 1
ATOM 430 C CA . PHE A 1 59 ? -64.840 3.325 -4.661 1.00 6.91 60 PHE A CA 1
ATOM 431 C C . PHE A 1 59 ? -63.646 2.592 -4.042 1.00 6.79 60 PHE A C 1
ATOM 432 O O . PHE A 1 59 ? -63.550 2.466 -2.813 1.00 7.89 60 PHE A O 1
ATOM 440 N N . ASN A 1 60 ? -62.721 2.143 -4.894 1.00 6.77 61 ASN A N 1
ATOM 441 C CA . ASN A 1 60 ? -61.550 1.380 -4.465 1.00 6.70 61 ASN A CA 1
ATOM 442 C C . ASN A 1 60 ? -60.622 2.182 -3.562 1.00 6.85 61 ASN A C 1
ATOM 443 O O . ASN A 1 60 ? -59.770 1.599 -2.894 1.00 8.14 61 ASN A O 1
ATOM 448 N N . ARG A 1 61 ? -60.770 3.509 -3.576 1.00 6.56 62 ARG A N 1
ATOM 449 C CA . ARG A 1 61 ? -59.888 4.402 -2.840 1.00 6.60 62 ARG A CA 1
ATOM 450 C C . ARG A 1 61 ? -60.599 5.133 -1.697 1.00 6.98 62 ARG A C 1
ATOM 451 O O . ARG A 1 61 ? -60.078 6.110 -1.157 1.00 7.81 62 ARG A O 1
ATOM 459 N N . GLU A 1 62 ? -61.775 4.645 -1.299 1.00 6.21 63 GLU A N 1
ATOM 460 C CA . GLU A 1 62 ? -62.523 5.299 -0.220 1.00 7.34 63 GLU A CA 1
ATOM 461 C C . GLU A 1 62 ? -61.845 5.227 1.136 1.00 6.66 63 GLU A C 1
ATOM 462 O O . GLU A 1 62 ? -61.930 6.169 1.922 1.00 7.35 63 GLU A O 1
ATOM 468 N N . ASN A 1 63 ? -61.205 4.096 1.429 1.00 7.14 64 ASN A N 1
ATOM 469 C CA . ASN A 1 63 ? -60.627 3.893 2.750 1.00 7.09 64 ASN A CA 1
ATOM 470 C C . ASN A 1 63 ? -59.265 4.544 2.898 1.00 7.32 64 ASN A C 1
ATOM 471 O O . ASN A 1 63 ? -58.496 4.631 1.943 1.00 7.69 64 ASN A O 1
ATOM 476 N N . VAL A 1 64 ? -58.989 4.994 4.116 1.00 7.78 65 VAL A N 1
ATOM 477 C CA . VAL A 1 64 ? -57.736 5.625 4.493 1.00 8.61 65 VAL A CA 1
ATOM 478 C C . VAL A 1 64 ? -57.282 4.959 5.793 1.00 7.64 65 VAL A C 1
ATOM 479 O O . VAL A 1 64 ? -58.082 4.305 6.452 1.00 7.87 65 VAL A O 1
ATOM 483 N N . PRO A 1 65 ? -55.995 5.092 6.158 1.00 6.91 66 PRO A N 1
ATOM 484 C CA . PRO A 1 65 ? -55.572 4.484 7.425 1.00 7.28 66 PRO A CA 1
ATOM 485 C C . PRO A 1 65 ? -56.374 5.047 8.599 1.00 6.74 66 PRO A C 1
ATOM 486 O O . PRO A 1 65 ? -56.562 6.259 8.717 1.00 7.83 66 PRO A O 1
ATOM 490 N N . GLU A 1 66 ? -56.869 4.165 9.460 1.00 7.42 67 GLU A N 1
ATOM 491 C CA . GLU A 1 66 ? -57.540 4.621 10.671 1.00 7.93 67 GLU A CA 1
ATOM 492 C C . GLU A 1 66 ? -56.476 5.124 11.653 1.00 6.23 67 GLU A C 1
ATOM 493 O O . GLU A 1 66 ? -55.293 4.781 11.529 1.00 6.72 67 GLU A O 1
ATOM 499 N N . ARG A 1 67 ? -56.883 5.932 12.630 1.00 6.65 68 ARG A N 1
ATOM 500 C CA . ARG A 1 67 ? -55.964 6.361 13.678 1.00 6.67 68 ARG A CA 1
ATOM 501 C C . ARG A 1 67 ? -55.380 5.176 14.438 1.00 6.79 68 ARG A C 1
ATOM 502 O O . ARG A 1 67 ? -56.082 4.190 14.719 1.00 7.31 68 ARG A O 1
ATOM 510 N N . ILE A 1 68 ? -54.109 5.295 14.818 1.00 6.81 69 ILE A N 1
ATOM 511 C CA . ILE A 1 68 ? -53.543 4.425 15.847 1.00 7.15 69 ILE A CA 1
ATOM 512 C C . ILE A 1 68 ? -52.981 5.294 16.977 1.00 7.43 69 ILE A C 1
ATOM 513 O O . ILE A 1 68 ? -52.096 6.126 16.745 1.00 8.02 69 ILE A O 1
ATOM 518 N N . PRO A 1 69 ? -53.532 5.165 18.201 1.00 8.04 70 PRO A N 1
ATOM 519 C CA . PRO A 1 69 ? -54.749 4.448 18.583 1.00 8.15 70 PRO A CA 1
ATOM 520 C C . PRO A 1 69 ? -55.965 5.368 18.411 1.00 7.11 70 PRO A C 1
ATOM 521 O O . PRO A 1 69 ? -55.870 6.352 17.665 1.00 7.47 70 PRO A O 1
ATOM 525 N N . HIS A 1 70 ? -57.078 5.040 19.069 1.00 7.65 71 HIS A N 1
ATOM 526 C CA . HIS A 1 70 ? -58.316 5.836 19.051 1.00 7.57 71 HIS A CA 1
ATOM 527 C C . HIS A 1 70 ? -59.023 5.794 17.687 1.00 7.43 71 HIS A C 1
ATOM 528 O O . HIS A 1 70 ? -59.701 6.746 17.299 1.00 7.20 71 HIS A O 1
ATOM 535 N N . ALA A 1 71 ? -58.901 4.669 16.986 1.00 7.99 72 ALA A N 1
ATOM 536 C CA . ALA A 1 71 ? -59.541 4.496 15.677 1.00 7.46 72 ALA A CA 1
ATOM 537 C C . ALA A 1 71 ? -61.054 4.674 15.685 1.00 7.72 72 ALA A C 1
ATOM 538 O O . ALA A 1 71 ? -61.608 5.238 14.738 1.00 7.40 72 ALA A O 1
ATOM 540 N N . LYS A 1 72 ? -61.716 4.153 16.721 1.00 7.39 73 LYS A N 1
ATOM 541 C CA . LYS A 1 72 ? -63.184 4.145 16.792 1.00 7.06 73 LYS A CA 1
ATOM 542 C C . LYS A 1 72 ? -63.699 5.356 17.557 1.00 7.96 73 LYS A C 1
ATOM 543 O O . LYS A 1 72 ? -63.561 5.429 18.778 1.00 8.53 73 LYS A O 1
ATOM 549 N N . GLY A 1 73 ? -64.301 6.306 16.859 1.00 7.64 74 GLY A N 1
ATOM 550 C CA . GLY A 1 73 ? -64.796 7.493 17.525 1.00 8.80 74 GLY A CA 1
ATOM 551 C C . GLY A 1 73 ? -65.857 8.223 16.738 1.00 7.48 74 GLY A C 1
ATOM 552 O O . GLY A 1 73 ? -66.256 7.787 15.653 1.00 8.59 74 GLY A O 1
ATOM 553 N N . HIS A 1 74 ? -66.300 9.351 17.284 1.00 6.81 75 HIS A N 1
ATOM 554 C CA . HIS A 1 74 ? -67.429 10.089 16.736 1.00 7.57 75 HIS A CA 1
ATOM 555 C C . HIS A 1 74 ? -67.402 11.449 17.388 1.00 7.59 75 HIS A C 1
ATOM 556 O O . HIS A 1 74 ? -66.718 11.648 18.398 1.00 8.77 75 HIS A O 1
ATOM 563 N N . GLY A 1 75 ? -68.137 12.403 16.839 1.00 7.69 76 GLY A N 1
ATOM 564 C CA . GLY A 1 75 ? -68.033 13.732 17.395 1.00 9.69 76 GLY A CA 1
ATOM 565 C C . GLY A 1 75 ? -69.145 14.687 17.044 1.00 8.82 76 GLY A C 1
ATOM 566 O O . GLY A 1 75 ? -70.189 14.299 16.516 1.00 7.87 76 GLY A O 1
ATOM 567 N N . ALA A 1 76 ? -68.903 15.955 17.343 1.00 8.53 77 ALA A N 1
ATOM 568 C CA . ALA A 1 76 ? -69.914 16.989 17.210 1.00 8.57 77 ALA A CA 1
ATOM 569 C C . ALA A 1 76 ? -69.252 18.342 17.291 1.00 8.65 77 ALA A C 1
ATOM 570 O O . ALA A 1 76 ? -68.040 18.447 17.477 1.00 8.60 77 ALA A O 1
ATOM 572 N N . PHE A 1 77 ? -70.062 19.382 17.153 1.00 7.92 78 PHE A N 1
ATOM 573 C CA . PHE A 1 77 ? -69.570 20.745 17.174 1.00 8.12 78 PHE A CA 1
ATOM 574 C C . PHE A 1 77 ? -70.413 21.537 18.150 1.00 8.58 78 PHE A C 1
ATOM 575 O O . PHE A 1 77 ? -71.505 21.112 18.527 1.00 9.11 78 PHE A O 1
ATOM 583 N N . GLY A 1 78 ? -69.906 22.686 18.570 1.00 9.05 79 GLY A N 1
ATOM 584 C CA . GLY A 1 78 ? -70.589 23.444 19.599 1.00 8.61 79 GLY A CA 1
ATOM 585 C C . GLY A 1 78 ? -69.901 24.743 19.948 1.00 8.41 79 GLY A C 1
ATOM 586 O O . GLY A 1 78 ? -69.294 25.385 19.089 1.00 9.89 79 GLY A O 1
ATOM 587 N N . GLU A 1 79 ? -70.013 25.135 21.216 1.00 9.58 80 GLU A N 1
ATOM 588 C CA . GLU A 1 79 ? -69.625 26.476 21.658 1.00 10.48 80 GLU A CA 1
ATOM 589 C C . GLU A 1 79 ? -69.012 26.432 23.045 1.00 10.87 80 GLU A C 1
ATOM 590 O O . GLU A 1 79 ? -69.538 25.755 23.946 1.00 11.61 80 GLU A O 1
ATOM 596 N N . LEU A 1 80 ? -67.917 27.171 23.218 1.00 9.90 81 LEU A N 1
ATOM 597 C CA . LEU A 1 80 ? -67.333 27.425 24.531 1.00 9.29 81 LEU A CA 1
ATOM 598 C C . LEU A 1 80 ? -67.768 28.809 25.004 1.00 10.44 81 LEU A C 1
ATOM 599 O O . LEU A 1 80 ? -67.598 29.791 24.281 1.00 11.74 81 LEU A O 1
ATOM 604 N N . HIS A 1 81 ? -68.321 28.885 26.214 1.00 11.59 82 HIS A N 1
ATOM 605 C CA . HIS A 1 81 ? -68.750 30.157 26.798 1.00 12.87 82 HIS A CA 1
ATOM 606 C C . HIS A 1 81 ? -67.977 30.458 28.086 1.00 11.28 82 HIS A C 1
ATOM 607 O O . HIS A 1 81 ? -68.042 29.691 29.047 1.00 12.84 82 HIS A O 1
ATOM 614 N N . ILE A 1 82 ? -67.259 31.577 28.120 1.00 12.15 83 ILE A N 1
ATOM 615 C CA . ILE A 1 82 ? -66.556 31.982 29.337 1.00 13.05 83 ILE A CA 1
ATOM 616 C C . ILE A 1 82 ? -67.500 32.742 30.272 1.00 13.62 83 ILE A C 1
ATOM 617 O O . ILE A 1 82 ? -68.203 33.660 29.841 1.00 14.38 83 ILE A O 1
ATOM 622 N N . THR A 1 83 ? -67.520 32.358 31.550 1.00 11.97 84 THR A N 1
ATOM 623 C CA . THR A 1 83 ? -68.414 32.985 32.529 1.00 12.89 84 THR A CA 1
ATOM 624 C C . THR A 1 83 ? -67.682 33.546 33.757 1.00 14.96 84 THR A C 1
ATOM 625 O O . THR A 1 83 ? -68.298 34.176 34.623 1.00 19.14 84 THR A O 1
ATOM 629 N N . GLU A 1 84 ? -66.377 33.305 33.833 1.00 14.16 85 GLU A N 1
ATOM 630 C CA . GLU A 1 84 ? -65.555 33.806 34.929 1.00 14.92 85 GLU A CA 1
ATOM 631 C C . GLU A 1 84 ? -64.423 34.666 34.381 1.00 15.46 85 GLU A C 1
ATOM 632 O O . GLU A 1 84 ? -64.184 34.679 33.177 1.00 17.32 85 GLU A O 1
ATOM 638 N N . ASP A 1 85 ? -63.745 35.398 35.261 1.00 17.10 86 ASP A N 1
ATOM 639 C CA . ASP A 1 85 ? -62.568 36.172 34.871 1.00 15.39 86 ASP A CA 1
ATOM 640 C C . ASP A 1 85 ? -61.288 35.454 35.309 1.00 14.33 86 ASP A C 1
ATOM 641 O O . ASP A 1 85 ? -60.941 35.463 36.492 1.00 17.16 86 ASP A O 1
ATOM 646 N N . VAL A 1 86 ? -60.591 34.834 34.353 1.00 13.63 87 VAL A N 1
ATOM 647 C CA . VAL A 1 86 ? -59.313 34.172 34.635 1.00 13.78 87 VAL A CA 1
ATOM 648 C C . VAL A 1 86 ? -58.140 34.937 34.018 1.00 12.17 87 VAL A C 1
ATOM 649 O O . VAL A 1 86 ? -57.042 34.397 33.874 1.00 13.80 87 VAL A O 1
ATOM 653 N N . SER A 1 87 ? -58.373 36.206 33.680 1.00 13.53 88 SER A N 1
ATOM 654 C CA . SER A 1 87 ? -57.357 37.034 33.032 1.00 14.79 88 SER A CA 1
ATOM 655 C C . SER A 1 87 ? -56.111 37.256 33.889 1.00 13.43 88 SER A C 1
ATOM 656 O O . SER A 1 87 ? -55.040 37.541 33.361 1.00 16.34 88 SER A O 1
ATOM 659 N N . GLU A 1 88 ? -56.223 37.129 35.208 1.00 14.40 89 GLU A N 1
ATOM 660 C CA A GLU A 1 88 ? -55.032 37.236 36.043 0.57 14.15 89 GLU A CA 1
ATOM 661 C CA B GLU A 1 88 ? -55.044 37.222 36.063 0.43 15.19 89 GLU A CA 1
ATOM 662 C C . GLU A 1 88 ? -54.076 36.066 35.793 1.00 15.23 89 GLU A C 1
ATOM 663 O O . GLU A 1 88 ? -52.870 36.185 36.019 1.00 15.23 89 GLU A O 1
ATOM 674 N N . TYR A 1 89 ? -54.607 34.950 35.291 1.00 13.56 90 TYR A N 1
ATOM 675 C CA . TYR A 1 89 ? -53.803 33.748 35.074 1.00 13.52 90 TYR A CA 1
ATOM 676 C C . TYR A 1 89 ? -53.372 33.495 33.627 1.00 12.31 90 TYR A C 1
ATOM 677 O O . TYR A 1 89 ? -52.293 32.947 33.383 1.00 13.26 90 TYR A O 1
ATOM 686 N N . THR A 1 90 ? -54.224 33.846 32.668 1.00 13.20 91 THR A N 1
ATOM 687 C CA . THR A 1 90 ? -53.899 33.594 31.264 1.00 13.20 91 THR A CA 1
ATOM 688 C C . THR A 1 90 ? -54.369 34.709 30.348 1.00 11.53 91 THR A C 1
ATOM 689 O O . THR A 1 90 ? -55.422 35.314 30.572 1.00 13.18 91 THR A O 1
ATOM 693 N N . LYS A 1 91 ? -53.571 34.971 29.318 1.00 11.64 92 LYS A N 1
ATOM 694 C CA . LYS A 1 91 ? -53.927 35.933 28.292 1.00 11.47 92 LYS A CA 1
ATOM 695 C C . LYS A 1 91 ? -54.528 35.246 27.074 1.00 10.65 92 LYS A C 1
ATOM 696 O O . LYS A 1 91 ? -54.825 35.912 26.079 1.00 12.45 92 LYS A O 1
ATOM 702 N N . ALA A 1 92 ? -54.705 33.926 27.138 1.00 10.89 93 ALA A N 1
ATOM 703 C CA . ALA A 1 92 ? -55.220 33.195 25.977 1.00 11.25 93 ALA A CA 1
ATOM 704 C C . ALA A 1 92 ? -56.568 33.792 25.558 1.00 11.99 93 ALA A C 1
ATOM 705 O O . ALA A 1 92 ? -57.472 33.941 26.381 1.00 12.25 93 ALA A O 1
ATOM 707 N N . ASP A 1 93 ? -56.690 34.150 24.284 1.00 10.67 94 ASP A N 1
ATOM 708 C CA . ASP A 1 93 ? -57.850 34.902 23.825 1.00 11.14 94 ASP A CA 1
ATOM 709 C C . ASP A 1 93 ? -59.182 34.222 24.135 1.00 10.24 94 ASP A C 1
ATOM 710 O O . ASP A 1 93 ? -60.109 34.868 24.628 1.00 11.98 94 ASP A O 1
ATOM 715 N N . LEU A 1 94 ? -59.273 32.917 23.885 1.00 9.58 95 LEU A N 1
ATOM 716 C CA . LEU A 1 94 ? -60.543 32.211 24.061 1.00 11.05 95 LEU A CA 1
ATOM 717 C C . LEU A 1 94 ? -61.014 32.184 25.520 1.00 11.37 95 LEU A C 1
ATOM 718 O O . LEU A 1 94 ? -62.193 31.930 25.781 1.00 11.78 95 LEU A O 1
ATOM 723 N N . PHE A 1 95 ? -60.102 32.427 26.464 1.00 11.46 96 PHE A N 1
ATOM 724 C CA . PHE A 1 95 ? -60.432 32.330 27.890 1.00 12.17 96 PHE A CA 1
ATOM 725 C C . PHE A 1 95 ? -60.731 33.683 28.534 1.00 13.76 96 PHE A C 1
ATOM 726 O O . PHE A 1 95 ? -60.990 33.750 29.735 1.00 15.07 96 PHE A O 1
ATOM 734 N N . GLN A 1 96 ? -60.693 34.757 27.747 1.00 12.18 97 GLN A N 1
ATOM 735 C CA . GLN A 1 96 ? -60.969 36.096 28.282 1.00 12.84 97 GLN A CA 1
ATOM 736 C C . GLN A 1 96 ? -62.465 36.288 28.583 1.00 13.64 97 GLN A C 1
ATOM 737 O O . GLN A 1 96 ? -63.309 35.581 28.033 1.00 13.59 97 GLN A O 1
ATOM 743 N N . PRO A 1 97 ? -62.803 37.236 29.479 1.00 12.51 98 PRO A N 1
ATOM 744 C CA . PRO A 1 97 ? -64.196 37.370 29.924 1.00 15.59 98 PRO A CA 1
ATOM 745 C C . PRO A 1 97 ? -65.202 37.501 28.783 1.00 16.14 98 PRO A C 1
ATOM 746 O O . PRO A 1 97 ? -64.973 38.231 27.816 1.00 16.94 98 PRO A O 1
ATOM 750 N N . GLY A 1 98 ? -66.296 36.756 28.886 1.00 17.74 99 GLY A N 1
ATOM 751 C CA . GLY A 1 98 ? -67.378 36.858 27.926 1.00 17.56 99 GLY A CA 1
ATOM 752 C C . GLY A 1 98 ? -67.178 36.187 26.577 1.00 15.58 99 GLY A C 1
ATOM 753 O O . GLY A 1 98 ? -68.113 36.158 25.777 1.00 18.65 99 GLY A O 1
ATOM 754 N N . LYS A 1 99 ? -65.986 35.652 26.308 1.00 13.37 100 LYS A N 1
ATOM 755 C CA . LYS A 1 99 ? -65.690 35.085 24.988 1.00 12.79 100 LYS A CA 1
ATOM 756 C C . LYS A 1 99 ? -66.566 33.876 24.670 1.00 13.52 100 LYS A C 1
ATOM 757 O O . LYS A 1 99 ? -66.806 33.028 25.532 1.00 14.06 100 LYS A O 1
ATOM 763 N N . VAL A 1 100 ? -67.046 33.813 23.432 1.00 12.62 101 VAL A N 1
ATOM 764 C CA . VAL A 1 100 ? -67.777 32.654 22.929 1.00 12.63 101 VAL A CA 1
ATOM 765 C C . VAL A 1 100 ? -67.008 32.133 21.722 1.00 12.40 101 VAL A C 1
ATOM 766 O O . VAL A 1 100 ? -66.749 32.881 20.774 1.00 13.20 101 VAL A O 1
ATOM 770 N N . THR A 1 101 ? -66.634 30.856 21.758 1.00 10.44 102 THR A N 1
ATOM 771 C CA . THR A 1 101 ? -65.752 30.291 20.735 1.00 11.05 102 THR A CA 1
ATOM 772 C C . THR A 1 101 ? -66.341 29.008 20.148 1.00 10.73 102 THR A C 1
ATOM 773 O O . THR A 1 101 ? -66.774 28.137 20.898 1.00 11.21 102 THR A O 1
ATOM 777 N N . PRO A 1 102 ? -66.359 28.883 18.804 1.00 9.68 103 PRO A N 1
ATOM 778 C CA . PRO A 1 102 ? -66.830 27.615 18.225 1.00 9.49 103 PRO A CA 1
ATOM 779 C C . PRO A 1 102 ? -65.889 26.459 18.579 1.00 8.33 103 PRO A C 1
ATOM 780 O O . PRO A 1 102 ? -64.677 26.667 18.733 1.00 9.19 103 PRO A O 1
ATOM 784 N N . LEU A 1 103 ? -66.437 25.251 18.678 1.00 8.67 104 LEU A N 1
ATOM 785 C CA . LEU A 1 103 ? -65.625 24.090 18.985 1.00 9.03 104 LEU A CA 1
ATOM 786 C C . LEU A 1 103 ? -66.012 22.864 18.169 1.00 8.15 104 LEU A C 1
ATOM 787 O O . LEU A 1 103 ? -67.131 22.760 17.650 1.00 8.54 104 LEU A O 1
ATOM 792 N N . ALA A 1 104 ? -65.063 21.937 18.081 1.00 7.74 105 ALA A N 1
ATOM 793 C CA . ALA A 1 104 ? -65.310 20.575 17.631 1.00 8.17 105 ALA A CA 1
ATOM 794 C C . ALA A 1 104 ? -64.907 19.645 18.766 1.00 8.49 105 ALA A C 1
ATOM 795 O O . ALA A 1 104 ? -64.066 20.000 19.597 1.00 8.21 105 ALA A O 1
ATOM 797 N N . VAL A 1 105 ? -65.492 18.452 18.798 1.00 7.99 106 VAL A N 1
ATOM 798 C CA . VAL A 1 105 ? -65.075 17.424 19.746 1.00 7.85 106 VAL A CA 1
ATOM 799 C C . VAL A 1 105 ? -65.104 16.067 19.073 1.00 7.50 106 VAL A C 1
ATOM 800 O O . VAL A 1 105 ? -65.957 15.815 18.232 1.00 8.45 106 VAL A O 1
ATOM 804 N N . ARG A 1 106 ? -64.154 15.204 19.421 1.00 7.75 107 ARG A N 1
ATOM 805 C CA . ARG A 1 106 ? -64.231 13.795 19.045 1.00 7.49 107 ARG A CA 1
ATOM 806 C C . ARG A 1 106 ? -64.039 12.945 20.295 1.00 7.45 107 ARG A C 1
ATOM 807 O O . ARG A 1 106 ? -63.113 13.178 21.085 1.00 8.11 107 ARG A O 1
ATOM 815 N N . PHE A 1 107 ? -64.948 11.994 20.483 1.00 7.34 108 PHE A N 1
ATOM 816 C CA . PHE A 1 107 ? -64.865 11.006 21.555 1.00 7.98 108 PHE A CA 1
ATOM 817 C C . PHE A 1 107 ? -64.475 9.683 20.922 1.00 8.02 108 PHE A C 1
ATOM 818 O O . PHE A 1 107 ? -64.734 9.455 19.739 1.00 7.97 108 PHE A O 1
ATOM 826 N N . SER A 1 108 ? -63.891 8.781 21.699 1.00 8.42 109 SER A N 1
ATOM 827 C CA . SER A 1 108 ? -63.369 7.548 21.115 1.00 7.28 109 SER A CA 1
ATOM 828 C C . SER A 1 108 ? -63.068 6.509 22.175 1.00 7.32 109 SER A C 1
ATOM 829 O O . SER A 1 108 ? -63.042 6.821 23.360 1.00 8.10 109 SER A O 1
ATOM 832 N N . THR A 1 109 ? -62.827 5.276 21.740 1.00 7.19 110 THR A N 1
ATOM 833 C CA . THR A 1 109 ? -62.135 4.298 22.572 1.00 7.51 110 THR A CA 1
ATOM 834 C C . THR A 1 109 ? -60.654 4.375 22.184 1.00 8.62 110 THR A C 1
ATOM 835 O O . THR A 1 109 ? -60.266 5.291 21.457 1.00 9.42 110 THR A O 1
ATOM 839 N N . VAL A 1 110 ? -59.837 3.427 22.642 1.00 8.39 111 VAL A N 1
ATOM 840 C CA . VAL A 1 110 ? -58.397 3.455 22.374 1.00 8.31 111 VAL A CA 1
ATOM 841 C C . VAL A 1 110 ? -57.892 2.292 21.523 1.00 8.61 111 VAL A C 1
ATOM 842 O O . VAL A 1 110 ? -57.273 2.502 20.480 1.00 8.86 111 VAL A O 1
ATOM 846 N N . ALA A 1 111 ? -58.133 1.068 21.983 1.00 8.80 112 ALA A N 1
ATOM 847 C CA . ALA A 1 111 ? -57.500 -0.115 21.389 1.00 9.03 112 ALA A CA 1
ATOM 848 C C . ALA A 1 111 ? -58.142 -0.636 20.108 1.00 9.32 112 ALA A C 1
ATOM 849 O O . ALA A 1 111 ? -57.448 -1.062 19.178 1.00 10.16 112 ALA A O 1
ATOM 851 N N . GLY A 1 112 ? -59.468 -0.631 20.065 1.00 9.54 113 GLY A N 1
ATOM 852 C CA . GLY A 1 112 ? -60.177 -1.255 18.967 1.00 9.63 113 GLY A CA 1
ATOM 853 C C . GLY A 1 112 ? -60.064 -0.522 17.642 1.00 8.29 113 GLY A C 1
ATOM 854 O O . GLY A 1 112 ? -59.785 0.682 17.592 1.00 8.36 113 GLY A O 1
ATOM 855 N N . GLU A 1 113 ? -60.288 -1.255 16.555 1.00 9.03 114 GLU A N 1
ATOM 856 C CA . GLU A 1 113 ? -60.256 -0.689 15.213 1.00 8.72 114 GLU A CA 1
ATOM 857 C C . GLU A 1 113 ? -61.595 -0.042 14.856 1.00 8.69 114 GLU A C 1
ATOM 858 O O . GLU A 1 113 ? -62.528 -0.045 15.652 1.00 10.15 114 GLU A O 1
ATOM 864 N N A GLN A 1 114 ? -61.680 0.416 13.614 0.51 9.25 115 GLN A N 1
ATOM 865 N N B GLN A 1 114 ? -61.698 0.595 13.696 0.49 8.90 115 GLN A N 1
ATOM 866 C CA A GLN A 1 114 ? -62.815 1.171 13.094 0.51 12.01 115 GLN A CA 1
ATOM 867 C CA B GLN A 1 114 ? -62.993 1.178 13.353 0.49 11.30 115 GLN A CA 1
ATOM 868 C C A GLN A 1 114 ? -64.211 0.609 13.292 0.51 10.56 115 GLN A C 1
ATOM 869 C C B GLN A 1 114 ? -64.020 0.037 13.236 0.49 9.56 115 GLN A C 1
ATOM 870 O O A GLN A 1 114 ? -65.174 1.370 13.340 0.51 9.24 115 GLN A O 1
ATOM 871 O O B GLN A 1 114 ? -63.672 -1.088 12.907 0.49 7.85 115 GLN A O 1
ATOM 882 N N A GLY A 1 115 ? -64.338 -0.710 13.350 0.51 10.60 116 GLY A N 1
ATOM 883 N N B GLY A 1 115 ? -65.273 0.287 13.572 0.49 8.95 116 GLY A N 1
ATOM 884 C CA A GLY A 1 115 ? -65.656 -1.310 13.368 0.51 11.64 116 GLY A CA 1
ATOM 885 C CA B GLY A 1 115 ? -66.219 -0.808 13.622 0.49 9.49 116 GLY A CA 1
ATOM 886 C C A GLY A 1 115 ? -66.029 -1.856 14.726 0.51 11.35 116 GLY A C 1
ATOM 887 C C B GLY A 1 115 ? -66.268 -1.546 14.953 0.49 9.83 116 GLY A C 1
ATOM 888 O O A GLY A 1 115 ? -67.091 -2.463 14.888 0.51 12.26 116 GLY A O 1
ATOM 889 O O B GLY A 1 115 ? -67.340 -2.059 15.306 0.49 8.87 116 GLY A O 1
ATOM 890 N N . SER A 1 116 ? -65.153 -1.612 15.700 1.00 10.55 117 SER A N 1
ATOM 891 C CA . SER A 1 116 ? -65.193 -2.260 17.025 1.00 10.37 117 SER A CA 1
ATOM 892 C C . SER A 1 116 ? -66.183 -1.538 17.941 1.00 9.93 117 SER A C 1
ATOM 893 O O . SER A 1 116 ? -66.555 -0.398 17.673 1.00 10.11 117 SER A O 1
ATOM 896 N N . PRO A 1 117 ? -66.626 -2.197 19.024 1.00 10.89 118 PRO A N 1
ATOM 897 C CA . PRO A 1 117 ? -67.680 -1.591 19.853 1.00 10.30 118 PRO A CA 1
ATOM 898 C C . PRO A 1 117 ? -67.249 -0.396 20.709 1.00 8.93 118 PRO A C 1
ATOM 899 O O . PRO A 1 117 ? -66.164 -0.391 21.307 1.00 10.11 118 PRO A O 1
ATOM 903 N N . ASP A 1 118 ? -68.145 0.584 20.814 1.00 9.06 119 ASP A N 1
ATOM 904 C CA . ASP A 1 118 ? -67.940 1.735 21.677 1.00 9.35 119 ASP A CA 1
ATOM 905 C C . ASP A 1 118 ? -67.837 1.340 23.150 1.00 8.66 119 ASP A C 1
ATOM 906 O O . ASP A 1 118 ? -67.244 2.075 23.944 1.00 10.20 119 ASP A O 1
ATOM 911 N N . THR A 1 119 ? -68.426 0.204 23.527 1.00 9.75 120 THR A N 1
ATOM 912 C CA . THR A 1 119 ? -68.532 -0.137 24.950 1.00 9.96 120 THR A CA 1
ATOM 913 C C . THR A 1 119 ? -67.648 -1.301 25.407 1.00 9.91 120 THR A C 1
ATOM 914 O O . THR A 1 119 ? -67.900 -1.911 26.454 1.00 11.39 120 THR A O 1
ATOM 918 N N . TRP A 1 120 ? -66.603 -1.608 24.642 1.00 10.17 121 TRP A N 1
ATOM 919 C CA . TRP A 1 120 ? -65.513 -2.397 25.203 1.00 10.29 121 TRP A CA 1
ATOM 920 C C . TRP A 1 120 ? -64.949 -1.598 26.382 1.00 9.81 121 TRP A C 1
ATOM 921 O O . TRP A 1 120 ? -64.920 -0.368 26.331 1.00 11.01 121 TRP A O 1
ATOM 932 N N . ARG A 1 121 ? -64.501 -2.282 27.436 1.00 9.39 122 ARG A N 1
ATOM 933 C CA . ARG A 1 121 ? -63.786 -1.601 28.520 1.00 8.99 122 ARG A CA 1
ATOM 934 C C . ARG A 1 121 ? -62.545 -0.931 27.944 1.00 9.25 122 ARG A C 1
ATOM 935 O O . ARG A 1 121 ? -61.735 -1.573 27.271 1.00 11.29 122 ARG A O 1
ATOM 943 N N . ASP A 1 122 ? -62.407 0.365 28.191 1.00 9.00 123 ASP A N 1
ATOM 944 C CA . ASP A 1 122 ? -61.298 1.122 27.635 1.00 9.31 123 ASP A CA 1
ATOM 945 C C . ASP A 1 122 ? -61.335 2.521 28.200 1.00 7.54 123 ASP A C 1
ATOM 946 O O . ASP A 1 122 ? -62.374 2.975 28.692 1.00 9.64 123 ASP A O 1
ATOM 951 N N . VAL A 1 123 ? -60.205 3.211 28.108 1.00 9.04 124 VAL A N 1
ATOM 952 C CA . VAL A 1 123 ? -60.179 4.658 28.248 1.00 9.75 124 VAL A CA 1
ATOM 953 C C . VAL A 1 123 ? -61.025 5.229 27.104 1.00 8.81 124 VAL A C 1
ATOM 954 O O . VAL A 1 123 ? -61.082 4.633 26.011 1.00 9.35 124 VAL A O 1
ATOM 958 N N . HIS A 1 124 ? -61.688 6.362 27.340 1.00 8.58 125 HIS A N 1
ATOM 959 C CA . HIS A 1 124 ? -62.322 7.085 26.243 1.00 8.27 125 HIS A CA 1
ATOM 960 C C . HIS A 1 124 ? -61.670 8.424 25.991 1.00 8.37 125 HIS A C 1
ATOM 961 O O . HIS A 1 124 ? -61.452 9.223 26.910 1.00 9.97 125 HIS A O 1
ATOM 968 N N . GLY A 1 125 ? -61.364 8.668 24.725 1.00 7.89 126 GLY A N 1
ATOM 969 C CA . GLY A 1 125 ? -60.824 9.944 24.306 1.00 8.74 126 GLY A CA 1
ATOM 970 C C . GLY A 1 125 ? -61.855 11.045 24.423 1.00 8.32 126 GLY A C 1
ATOM 971 O O . GLY A 1 125 ? -63.052 10.816 24.244 1.00 8.61 126 GLY A O 1
ATOM 972 N N . PHE A 1 126 ? -61.374 12.252 24.700 1.00 7.68 127 PHE A N 1
ATOM 973 C CA . PHE A 1 126 ? -62.216 13.415 24.945 1.00 8.57 127 PHE A CA 1
ATOM 974 C C . PHE A 1 126 ? -61.425 14.589 24.361 1.00 9.10 127 PHE A C 1
ATOM 975 O O . PHE A 1 126 ? -60.722 15.310 25.075 1.00 9.34 127 PHE A O 1
ATOM 983 N N . ALA A 1 127 ? -61.533 14.766 23.045 1.00 8.51 128 ALA A N 1
ATOM 984 C CA . ALA A 1 127 ? -60.629 15.641 22.308 1.00 8.27 128 ALA A CA 1
ATOM 985 C C . ALA A 1 127 ? -61.334 16.857 21.732 1.00 8.00 128 ALA A C 1
ATOM 986 O O . ALA A 1 127 ? -62.175 16.733 20.834 1.00 7.87 128 ALA A O 1
ATOM 988 N N . LEU A 1 128 ? -60.955 18.032 22.226 1.00 8.47 129 LEU A N 1
ATOM 989 C CA . LEU A 1 128 ? -61.613 19.289 21.877 1.00 8.09 129 LEU A CA 1
ATOM 990 C C . LEU A 1 128 ? -60.753 20.152 20.977 1.00 8.58 129 LEU A C 1
ATOM 991 O O . LEU A 1 128 ? -59.539 20.224 21.166 1.00 8.87 129 LEU A O 1
ATOM 996 N N . ARG A 1 129 ? -61.389 20.815 20.008 1.00 8.11 130 ARG A N 1
ATOM 997 C CA . ARG A 1 129 ? -60.773 21.918 19.275 1.00 8.50 130 ARG A CA 1
ATOM 998 C C . ARG A 1 129 ? -61.572 23.180 19.521 1.00 7.99 130 ARG A C 1
ATOM 999 O O . ARG A 1 129 ? -62.798 23.177 19.373 1.00 8.95 130 ARG A O 1
ATOM 1007 N N . PHE A 1 130 ? -60.881 24.254 19.879 1.00 7.74 131 PHE A N 1
ATOM 1008 C CA . PHE A 1 130 ? -61.495 25.567 19.958 1.00 8.93 131 PHE A CA 1
ATOM 1009 C C . PHE A 1 130 ? -60.980 26.415 18.802 1.00 8.82 131 PHE A C 1
ATOM 1010 O O . PHE A 1 130 ? -59.767 26.602 18.649 1.00 8.64 131 PHE A O 1
ATOM 1018 N N . TYR A 1 131 ? -61.903 26.892 17.966 1.00 8.42 132 TYR A N 1
ATOM 1019 C CA . TYR A 1 131 ? -61.531 27.705 16.810 1.00 9.21 132 TYR A CA 1
ATOM 1020 C C . TYR A 1 131 ? -61.383 29.152 17.271 1.00 10.57 132 TYR A C 1
ATOM 1021 O O . TYR A 1 131 ? -62.299 29.962 17.100 1.00 10.17 132 TYR A O 1
ATOM 1030 N N . THR A 1 132 ? -60.232 29.474 17.862 1.00 9.23 133 THR A N 1
ATOM 1031 C CA . THR A 1 132 ? -60.031 30.785 18.477 1.00 10.00 133 THR A CA 1
ATOM 1032 C C . THR A 1 132 ? -59.548 31.833 17.478 1.00 10.81 133 THR A C 1
ATOM 1033 O O . THR A 1 132 ? -59.101 31.508 16.369 1.00 10.58 133 THR A O 1
ATOM 1037 N N . GLU A 1 133 ? -59.618 33.093 17.893 1.00 11.19 134 GLU A N 1
ATOM 1038 C CA A GLU A 1 133 ? -59.192 34.202 17.048 0.47 11.28 134 GLU A CA 1
ATOM 1039 C CA B GLU A 1 133 ? -59.193 34.212 17.058 0.53 11.36 134 GLU A CA 1
ATOM 1040 C C . GLU A 1 133 ? -57.673 34.261 16.904 1.00 11.87 134 GLU A C 1
ATOM 1041 O O . GLU A 1 133 ? -57.157 34.980 16.055 1.00 14.50 134 GLU A O 1
ATOM 1052 N N . GLU A 1 134 ? -56.960 33.504 17.735 1.00 11.01 135 GLU A N 1
ATOM 1053 C CA . GLU A 1 134 ? -55.499 33.423 17.644 1.00 10.39 135 GLU A CA 1
ATOM 1054 C C . GLU A 1 134 ? -55.049 32.022 17.231 1.00 10.29 135 GLU A C 1
ATOM 1055 O O . GLU A 1 134 ? -53.905 31.622 17.473 1.00 11.10 135 GLU A O 1
ATOM 1061 N N . GLY A 1 135 ? -55.953 31.290 16.583 1.00 8.97 136 GLY A N 1
ATOM 1062 C CA . GLY A 1 135 ? -55.645 29.971 16.053 1.00 10.57 136 GLY A CA 1
ATOM 1063 C C . GLY A 1 135 ? -56.452 28.857 16.697 1.00 8.75 136 GLY A C 1
ATOM 1064 O O . GLY A 1 135 ? -57.170 29.077 17.678 1.00 10.16 136 GLY A O 1
ATOM 1065 N N . ASN A 1 136 ? -56.346 27.652 16.141 1.00 8.37 137 ASN A N 1
ATOM 1066 C CA . ASN A 1 136 ? -57.015 26.491 16.724 1.00 8.88 137 ASN A CA 1
ATOM 1067 C C . ASN A 1 136 ? -56.264 26.037 17.965 1.00 8.92 137 ASN A C 1
ATOM 1068 O O . ASN A 1 136 ? -55.072 25.753 17.904 1.00 9.51 137 ASN A O 1
ATOM 1073 N N . TYR A 1 137 ? -56.968 25.990 19.091 1.00 8.47 138 TYR A N 1
ATOM 1074 C CA . TYR A 1 137 ? -56.405 25.479 20.333 1.00 8.36 138 TYR A CA 1
ATOM 1075 C C . TYR A 1 137 ? -57.078 24.148 20.627 1.00 7.03 138 TYR A C 1
ATOM 1076 O O . TYR A 1 137 ? -58.292 24.102 20.873 1.00 8.94 138 TYR A O 1
ATOM 1085 N N . ASP A 1 138 ? -56.309 23.064 20.575 1.00 7.69 139 ASP A N 1
ATOM 1086 C CA . ASP A 1 138 ? -56.872 21.749 20.852 1.00 8.48 139 ASP A CA 1
ATOM 1087 C C . ASP A 1 138 ? -56.458 21.296 22.231 1.00 8.55 139 ASP A C 1
ATOM 1088 O O . ASP A 1 138 ? -55.279 21.394 22.590 1.00 9.41 139 ASP A O 1
ATOM 1093 N N . ILE A 1 139 ? -57.431 20.810 22.996 1.00 7.87 140 ILE A N 1
ATOM 1094 C CA . ILE A 1 139 ? -57.131 20.095 24.233 1.00 8.87 140 ILE A CA 1
ATOM 1095 C C . ILE A 1 139 ? -57.536 18.648 23.997 1.00 8.34 140 ILE A C 1
ATOM 1096 O O . ILE A 1 139 ? -58.719 18.300 24.029 1.00 8.61 140 ILE A O 1
ATOM 1101 N N . VAL A 1 140 ? -56.538 17.827 23.699 1.00 8.48 141 VAL A N 1
ATOM 1102 C CA . VAL A 1 140 ? -56.773 16.449 23.317 1.00 8.53 141 VAL A CA 1
ATOM 1103 C C . VAL A 1 140 ? -56.670 15.634 24.598 1.00 8.13 141 VAL A C 1
ATOM 1104 O O . VAL A 1 140 ? -55.585 15.183 24.997 1.00 8.61 141 VAL A O 1
ATOM 1108 N N . GLY A 1 141 ? -57.811 15.487 25.268 1.00 8.40 142 GLY A N 1
ATOM 1109 C CA . GLY A 1 141 ? -57.839 14.860 26.573 1.00 8.61 142 GLY A CA 1
ATOM 1110 C C . GLY A 1 141 ? -58.445 13.473 26.568 1.00 8.75 142 GLY A C 1
ATOM 1111 O O . GLY A 1 141 ? -58.689 12.896 25.507 1.00 8.37 142 GLY A O 1
ATOM 1112 N N . ASN A 1 142 ? -58.654 12.932 27.765 1.00 8.58 143 ASN A N 1
ATOM 1113 C CA . ASN A 1 142 ? -59.287 11.628 27.967 1.00 9.17 143 ASN A CA 1
ATOM 1114 C C . ASN A 1 142 ? -60.309 11.762 29.089 1.00 8.21 143 ASN A C 1
ATOM 1115 O O . ASN A 1 142 ? -60.365 12.799 29.755 1.00 9.10 143 ASN A O 1
ATOM 1120 N N . ASN A 1 143 ? -61.088 10.709 29.323 1.00 8.38 144 ASN A N 1
ATOM 1121 C CA . ASN A 1 143 ? -62.047 10.688 30.427 1.00 8.45 144 ASN A CA 1
ATOM 1122 C C . ASN A 1 143 ? -61.426 10.254 31.771 1.00 9.13 144 ASN A C 1
ATOM 1123 O O . ASN A 1 143 ? -62.143 9.804 32.676 1.00 11.08 144 ASN A O 1
ATOM 1128 N N . THR A 1 144 ? -60.103 10.399 31.883 1.00 8.87 145 THR A N 1
ATOM 1129 C CA . THR A 1 144 ? -59.335 10.118 33.097 1.00 8.99 145 THR A CA 1
ATOM 1130 C C . THR A 1 144 ? -58.342 11.250 33.353 1.00 8.97 145 THR A C 1
ATOM 1131 O O . THR A 1 144 ? -57.777 11.817 32.406 1.00 8.80 145 THR A O 1
ATOM 1135 N N . PRO A 1 145 ? -58.115 11.584 34.635 1.00 9.89 146 PRO A N 1
ATOM 1136 C CA . PRO A 1 145 ? -57.186 12.657 35.001 1.00 9.91 146 PRO A CA 1
ATOM 1137 C C . PRO A 1 145 ? -55.723 12.213 34.923 1.00 9.76 146 PRO A C 1
ATOM 1138 O O . PRO A 1 145 ? -54.825 13.034 35.118 1.00 9.95 146 PRO A O 1
ATOM 1142 N N . THR A 1 146 ? -55.487 10.937 34.629 1.00 9.88 147 THR A N 1
ATOM 1143 C CA . THR A 1 146 ? -54.138 10.381 34.637 1.00 9.64 147 THR A CA 1
ATOM 1144 C C . THR A 1 146 ? -53.947 9.445 33.433 1.00 9.78 147 THR A C 1
ATOM 1145 O O . THR A 1 146 ? -54.786 9.420 32.536 1.00 11.16 147 THR A O 1
ATOM 1149 N N . PHE A 1 147 ? -52.844 8.703 33.385 1.00 8.68 148 PHE A N 1
ATOM 1150 C CA . PHE A 1 147 ? -52.617 7.764 32.284 1.00 8.73 148 PHE A CA 1
ATOM 1151 C C . PHE A 1 147 ? -51.618 6.701 32.720 1.00 8.68 148 PHE A C 1
ATOM 1152 O O . PHE A 1 147 ? -51.082 6.770 33.829 1.00 9.63 148 PHE A O 1
ATOM 1160 N N . PHE A 1 148 ? -51.360 5.743 31.830 1.00 9.84 149 PHE A N 1
ATOM 1161 C CA . PHE A 1 148 ? -50.641 4.518 32.163 1.00 9.80 149 PHE A CA 1
ATOM 1162 C C . PHE A 1 148 ? -49.128 4.668 32.296 1.00 9.50 149 PHE A C 1
ATOM 1163 O O . PHE A 1 148 ? -48.474 3.777 32.846 1.00 9.97 149 PHE A O 1
ATOM 1171 N N . LEU A 1 149 ? -48.565 5.748 31.749 1.00 9.19 150 LEU A N 1
ATOM 1172 C CA . LEU A 1 149 ? -47.109 5.843 31.593 1.00 9.28 150 LEU A CA 1
ATOM 1173 C C . LEU A 1 149 ? -46.622 7.253 31.838 1.00 8.87 150 LEU A C 1
ATOM 1174 O O . LEU A 1 149 ? -47.415 8.198 31.791 1.00 9.52 150 LEU A O 1
ATOM 1179 N N . ARG A 1 150 ? -45.320 7.396 32.095 1.00 8.27 151 ARG A N 1
ATOM 1180 C CA . ARG A 1 150 ? -44.716 8.717 32.281 1.00 8.24 151 ARG A CA 1
ATOM 1181 C C . ARG A 1 150 ? -43.584 8.998 31.295 1.00 8.98 151 ARG A C 1
ATOM 1182 O O . ARG A 1 150 ? -42.843 9.980 31.441 1.00 10.16 151 ARG A O 1
ATOM 1190 N N . ASP A 1 151 ? -43.455 8.162 30.273 1.00 9.10 152 ASP A N 1
ATOM 1191 C CA . ASP A 1 151 ? -42.440 8.417 29.262 1.00 9.32 152 ASP A CA 1
ATOM 1192 C C . ASP A 1 151 ? -42.928 7.918 27.913 1.00 8.38 152 ASP A C 1
ATOM 1193 O O . ASP A 1 151 ? -43.352 6.767 27.781 1.00 9.02 152 ASP A O 1
ATOM 1198 N N . GLY A 1 152 ? -42.874 8.794 26.911 1.00 8.63 153 GLY A N 1
ATOM 1199 C CA . GLY A 1 152 ? -43.347 8.462 25.580 1.00 8.20 153 GLY A CA 1
ATOM 1200 C C . GLY A 1 152 ? -42.611 7.314 24.925 1.00 7.77 153 GLY A C 1
ATOM 1201 O O . GLY A 1 152 ? -43.148 6.667 24.025 1.00 8.71 153 GLY A O 1
ATOM 1202 N N . MET A 1 153 ? -41.385 7.049 25.371 1.00 9.01 154 MET A N 1
ATOM 1203 C CA . MET A 1 153 ? -40.622 5.920 24.855 1.00 8.74 154 MET A CA 1
ATOM 1204 C C . MET A 1 153 ? -41.407 4.608 25.012 1.00 8.31 154 MET A C 1
ATOM 1205 O O . MET A 1 153 ? -41.253 3.688 24.207 1.00 8.75 154 MET A O 1
ATOM 1210 N N . LYS A 1 154 ? -42.261 4.540 26.033 1.00 8.32 155 LYS A N 1
ATOM 1211 C CA . LYS A 1 154 ? -42.999 3.323 26.353 1.00 8.88 155 LYS A CA 1
ATOM 1212 C C . LYS A 1 154 ? -44.377 3.231 25.692 1.00 8.14 155 LYS A C 1
ATOM 1213 O O . LYS A 1 154 ? -45.038 2.189 25.766 1.00 8.28 155 LYS A O 1
ATOM 1219 N N . PHE A 1 155 ? -44.818 4.311 25.055 1.00 8.27 156 PHE A N 1
ATOM 1220 C CA . PHE A 1 155 ? -46.181 4.362 24.540 1.00 8.25 156 PHE A CA 1
ATOM 1221 C C . PHE A 1 155 ? -46.489 3.297 23.470 1.00 8.62 156 PHE A C 1
ATOM 1222 O O . PHE A 1 155 ? -47.518 2.615 23.572 1.00 8.28 156 PHE A O 1
ATOM 1230 N N . PRO A 1 156 ? -45.604 3.124 22.463 1.00 7.96 157 PRO A N 1
ATOM 1231 C CA . PRO A 1 156 ? -45.899 2.067 21.480 1.00 8.10 157 PRO A CA 1
ATOM 1232 C C . PRO A 1 156 ? -45.934 0.669 22.103 1.00 7.91 157 PRO A C 1
ATOM 1233 O O . PRO A 1 156 ? -46.682 -0.179 21.630 1.00 8.18 157 PRO A O 1
ATOM 1237 N N . ASP A 1 157 ? -45.163 0.437 23.163 1.00 8.17 158 ASP A N 1
ATOM 1238 C CA . ASP A 1 157 ? -45.219 -0.847 23.853 1.00 8.58 158 ASP A CA 1
ATOM 1239 C C . ASP A 1 157 ? -46.591 -1.073 24.471 1.00 7.99 158 ASP A C 1
ATOM 1240 O O . ASP A 1 157 ? -47.193 -2.141 24.322 1.00 9.00 158 ASP A O 1
ATOM 1245 N N . PHE A 1 158 ? -47.097 -0.057 25.156 1.00 7.83 159 PHE A N 1
ATOM 1246 C CA . PHE A 1 158 ? -48.402 -0.172 25.771 1.00 7.64 159 PHE A CA 1
ATOM 1247 C C . PHE A 1 158 ? -49.478 -0.404 24.711 1.00 8.06 159 PHE A C 1
ATOM 1248 O O . PHE A 1 158 ? -50.310 -1.312 24.836 1.00 8.74 159 PHE A O 1
ATOM 1256 N N . ILE A 1 159 ? -49.479 0.412 23.660 1.00 8.15 160 ILE A N 1
ATOM 1257 C CA . ILE A 1 159 ? -50.520 0.280 22.645 1.00 7.99 160 ILE A CA 1
ATOM 1258 C C . ILE A 1 159 ? -50.442 -1.070 21.921 1.00 8.02 160 ILE A C 1
ATOM 1259 O O . ILE A 1 159 ? -51.470 -1.726 21.720 1.00 7.38 160 ILE A O 1
ATOM 1264 N N . HIS A 1 160 ? -49.157 -1.563 21.440 1.00 7.50 161 HIS A N 1
ATOM 1265 C CA . HIS A 1 160 ? -49.167 -2.939 20.938 1.00 7.01 161 HIS A CA 1
ATOM 1266 C C . HIS A 1 160 ? -49.718 -3.894 22.003 1.00 7.64 161 HIS A C 1
ATOM 1267 O O . HIS A 1 160 ? -50.509 -4.796 21.701 1.00 8.47 161 HIS A O 1
ATOM 1274 N N . SER A 1 161 ? -49.458 -3.765 23.239 1.00 8.35 162 SER A N 1
ATOM 1275 C CA . SER A 1 161 ? -49.923 -4.770 24.199 1.00 7.75 162 SER A CA 1
ATOM 1276 C C . SER A 1 161 ? -51.443 -4.801 24.320 1.00 7.95 162 SER A C 1
ATOM 1277 O O . SER A 1 161 ? -52.023 -5.827 24.692 1.00 8.57 162 SER A O 1
ATOM 1280 N N . GLN A 1 162 ? -52.081 -3.680 23.992 1.00 8.15 163 GLN A N 1
ATOM 1281 C CA . GLN A 1 162 ? -53.537 -3.562 23.994 1.00 8.54 163 GLN A CA 1
ATOM 1282 C C . GLN A 1 162 ? -54.206 -3.989 22.695 1.00 7.86 163 GLN A C 1
ATOM 1283 O O . GLN A 1 162 ? -55.439 -4.101 22.643 1.00 8.43 163 GLN A O 1
ATOM 1289 N N . LYS A 1 163 ? -53.398 -4.201 21.653 1.00 7.77 164 LYS A N 1
ATOM 1290 C CA . LYS A 1 163 ? -53.895 -4.562 20.330 1.00 8.19 164 LYS A CA 1
ATOM 1291 C C . LYS A 1 163 ? -53.700 -6.063 20.073 1.00 8.03 164 LYS A C 1
ATOM 1292 O O . LYS A 1 163 ? -53.892 -6.862 20.987 1.00 8.54 164 LYS A O 1
ATOM 1298 N N . ARG A 1 164 ? -53.353 -6.463 18.856 1.00 8.35 165 ARG A N 1
ATOM 1299 C CA . ARG A 1 164 ? -53.392 -7.876 18.505 1.00 8.33 165 ARG A CA 1
ATOM 1300 C C . ARG A 1 164 ? -52.021 -8.517 18.410 1.00 8.17 165 ARG A C 1
ATOM 1301 O O . ARG A 1 164 ? -51.055 -7.890 17.954 1.00 9.33 165 ARG A O 1
ATOM 1309 N N . LEU A 1 165 ? -51.945 -9.777 18.836 1.00 8.66 166 LEU A N 1
ATOM 1310 C CA . LEU A 1 165 ? -50.740 -10.584 18.681 1.00 8.51 166 LEU A CA 1
ATOM 1311 C C . LEU A 1 165 ? -50.307 -10.626 17.217 1.00 7.89 166 LEU A C 1
ATOM 1312 O O . LEU A 1 165 ? -51.143 -10.696 16.309 1.00 8.25 166 LEU A O 1
ATOM 1317 N N . ASN A 1 166 ? -49.003 -10.593 16.976 1.00 7.89 167 ASN A N 1
ATOM 1318 C CA . ASN A 1 166 ? -48.518 -10.600 15.605 1.00 8.21 167 ASN A CA 1
ATOM 1319 C C . ASN A 1 166 ? -48.837 -11.885 14.850 1.00 9.31 167 ASN A C 1
ATOM 1320 O O . ASN A 1 166 ? -49.038 -11.852 13.637 1.00 8.71 167 ASN A O 1
ATOM 1325 N N . LYS A 1 167 ? -48.894 -13.014 15.550 1.00 8.75 168 LYS A N 1
ATOM 1326 C CA . LYS A 1 167 ? -49.042 -14.283 14.843 1.00 9.35 168 LYS A CA 1
ATOM 1327 C C . LYS A 1 167 ? -50.454 -14.517 14.297 1.00 9.54 168 LYS A C 1
ATOM 1328 O O . LYS A 1 167 ? -50.604 -15.037 13.190 1.00 11.55 168 LYS A O 1
ATOM 1334 N N . ASN A 1 168 ? -51.480 -14.110 15.044 1.00 9.70 169 ASN A N 1
ATOM 1335 C CA . ASN A 1 168 ? -52.836 -14.563 14.736 1.00 9.39 169 ASN A CA 1
ATOM 1336 C C . ASN A 1 168 ? -53.917 -13.487 14.753 1.00 8.91 169 ASN A C 1
ATOM 1337 O O . ASN A 1 168 ? -55.099 -13.791 14.602 1.00 8.78 169 ASN A O 1
ATOM 1342 N N . GLY A 1 169 ? -53.530 -12.236 14.967 1.00 8.26 170 GLY A N 1
ATOM 1343 C CA . GLY A 1 169 ? -54.500 -11.157 14.968 1.00 9.47 170 GLY A CA 1
ATOM 1344 C C . GLY A 1 169 ? -55.522 -11.195 16.094 1.00 8.32 170 GLY A C 1
ATOM 1345 O O . GLY A 1 169 ? -56.609 -10.641 15.944 1.00 9.02 170 GLY A O 1
ATOM 1346 N N . LEU A 1 170 ? -55.187 -11.835 17.214 1.00 8.91 171 LEU A N 1
ATOM 1347 C CA . LEU A 1 170 ? -56.088 -11.866 18.370 1.00 8.74 171 LEU A CA 1
ATOM 1348 C C . LEU A 1 170 ? -55.577 -10.953 19.478 1.00 8.86 171 LEU A C 1
ATOM 1349 O O . LEU A 1 170 ? -54.375 -10.911 19.739 1.00 9.47 171 LEU A O 1
ATOM 1354 N N . ARG A 1 171 ? -56.483 -10.214 20.118 1.00 9.18 172 ARG A N 1
ATOM 1355 C CA . ARG A 1 171 ? -56.149 -9.524 21.364 1.00 10.01 172 ARG A CA 1
ATOM 1356 C C . ARG A 1 171 ? -55.884 -10.581 22.437 1.00 9.84 172 ARG A C 1
ATOM 1357 O O . ARG A 1 171 ? -56.313 -11.732 22.306 1.00 10.30 172 ARG A O 1
ATOM 1365 N N . ASP A 1 172 ? -55.180 -10.208 23.499 1.00 9.70 173 ASP A N 1
ATOM 1366 C CA . ASP A 1 172 ? -54.660 -11.230 24.396 1.00 9.61 173 ASP A CA 1
ATOM 1367 C C . ASP A 1 172 ? -54.491 -10.725 25.824 1.00 8.94 173 ASP A C 1
ATOM 1368 O O . ASP A 1 172 ? -53.714 -9.799 26.078 1.00 9.15 173 ASP A O 1
ATOM 1373 N N . ALA A 1 173 ? -55.190 -11.373 26.753 1.00 10.14 174 ALA A N 1
ATOM 1374 C CA . ALA A 1 173 ? -55.126 -11.011 28.165 1.00 10.36 174 ALA A CA 1
ATOM 1375 C C . ALA A 1 173 ? -53.728 -11.157 28.748 1.00 8.66 174 ALA A C 1
ATOM 1376 O O . ALA A 1 173 ? -53.288 -10.300 29.523 1.00 9.01 174 ALA A O 1
ATOM 1378 N N . ASP A 1 174 ? -53.036 -12.238 28.405 1.00 9.55 175 ASP A N 1
ATOM 1379 C CA . ASP A 1 174 ? -51.707 -12.442 28.966 1.00 9.36 175 ASP A CA 1
ATOM 1380 C C . ASP A 1 174 ? -50.786 -11.291 28.587 1.00 9.36 175 ASP A C 1
ATOM 1381 O O . ASP A 1 174 ? -50.051 -10.763 29.425 1.00 9.70 175 ASP A O 1
ATOM 1386 N N . MET A 1 175 ? -50.832 -10.895 27.318 1.00 8.88 176 MET A N 1
ATOM 1387 C CA . MET A 1 175 ? -50.019 -9.781 26.857 1.00 9.02 176 MET A CA 1
ATOM 1388 C C . MET A 1 175 ? -50.354 -8.485 27.604 1.00 8.78 176 MET A C 1
ATOM 1389 O O . MET A 1 175 ? -49.454 -7.737 27.998 1.00 8.88 176 MET A O 1
ATOM 1394 N N . GLN A 1 176 ? -51.641 -8.210 27.802 1.00 7.64 177 GLN A N 1
ATOM 1395 C CA . GLN A 1 176 ? -52.030 -6.971 28.478 1.00 8.99 177 GLN A CA 1
ATOM 1396 C C . GLN A 1 176 ? -51.487 -6.915 29.897 1.00 8.77 177 GLN A C 1
ATOM 1397 O O . GLN A 1 176 ? -50.934 -5.896 30.328 1.00 9.18 177 GLN A O 1
ATOM 1403 N N . TRP A 1 177 ? -51.632 -8.016 30.624 1.00 9.23 178 TRP A N 1
ATOM 1404 C CA . TRP A 1 177 ? -51.200 -8.063 32.018 1.00 9.02 178 TRP A CA 1
ATOM 1405 C C . TRP A 1 177 ? -49.691 -8.240 32.162 1.00 8.71 178 TRP A C 1
ATOM 1406 O O . TRP A 1 177 ? -49.100 -7.753 33.134 1.00 9.23 178 TRP A O 1
ATOM 1417 N N . ASP A 1 178 ? -49.060 -8.934 31.216 1.00 8.71 179 ASP A N 1
ATOM 1418 C CA . ASP A 1 178 ? -47.602 -9.041 31.228 1.00 9.59 179 ASP A CA 1
ATOM 1419 C C . ASP A 1 178 ? -47.009 -7.639 31.128 1.00 9.29 179 ASP A C 1
ATOM 1420 O O . ASP A 1 178 ? -46.123 -7.272 31.909 1.00 9.52 179 ASP A O 1
ATOM 1425 N N . PHE A 1 179 ? -47.523 -6.835 30.196 1.00 9.09 180 PHE A N 1
ATOM 1426 C CA . PHE A 1 179 ? -47.022 -5.472 30.064 1.00 8.48 180 PHE A CA 1
ATOM 1427 C C . PHE A 1 179 ? -47.322 -4.647 31.311 1.00 9.13 180 PHE A C 1
ATOM 1428 O O . PHE A 1 179 ? -46.419 -4.018 31.870 1.00 9.04 180 PHE A O 1
ATOM 1436 N N . TRP A 1 180 ? -48.579 -4.646 31.748 1.00 9.19 181 TRP A N 1
ATOM 1437 C CA . TRP A 1 180 ? -48.963 -3.816 32.890 1.00 9.54 181 TRP A CA 1
ATOM 1438 C C . TRP A 1 180 ? -48.158 -4.130 34.152 1.00 9.35 181 TRP A C 1
ATOM 1439 O O . TRP A 1 180 ? -47.697 -3.215 34.836 1.00 10.11 181 TRP A O 1
ATOM 1450 N N . THR A 1 181 ? -47.987 -5.414 34.466 1.00 9.15 182 THR A N 1
ATOM 1451 C CA . THR A 1 181 ? -47.224 -5.772 35.667 1.00 9.81 182 THR A CA 1
ATOM 1452 C C . THR A 1 181 ? -45.726 -5.511 35.538 1.00 9.83 182 THR A C 1
ATOM 1453 O O . THR A 1 181 ? -45.041 -5.322 36.545 1.00 11.46 182 THR A O 1
ATOM 1457 N N . ARG A 1 182 ? -45.206 -5.519 34.313 1.00 9.24 183 ARG A N 1
ATOM 1458 C CA . ARG A 1 182 ? -43.795 -5.215 34.108 1.00 9.84 183 ARG A CA 1
ATOM 1459 C C . ARG A 1 182 ? -43.562 -3.710 33.967 1.00 10.36 183 ARG A C 1
ATOM 1460 O O . ARG A 1 182 ? -42.421 -3.250 34.004 1.00 10.67 183 ARG A O 1
ATOM 1468 N N . ALA A 1 183 ? -44.649 -2.949 33.828 1.00 9.07 184 ALA A N 1
ATOM 1469 C CA . ALA A 1 183 ? -44.596 -1.487 33.815 1.00 9.28 184 ALA A CA 1
ATOM 1470 C C . ALA A 1 183 ? -45.502 -0.974 34.925 1.00 10.53 184 ALA A C 1
ATOM 1471 O O . ALA A 1 183 ? -46.577 -0.436 34.658 1.00 9.40 184 ALA A O 1
ATOM 1473 N N . PRO A 1 184 ? -45.077 -1.145 36.186 1.00 9.93 185 PRO A N 1
ATOM 1474 C CA . PRO A 1 184 ? -45.946 -0.877 37.335 1.00 10.31 185 PRO A CA 1
ATOM 1475 C C . PRO A 1 184 ? -46.369 0.579 37.472 1.00 9.48 185 PRO A C 1
ATOM 1476 O O . PRO A 1 184 ? -47.298 0.854 38.231 1.00 9.98 185 PRO A O 1
ATOM 1480 N N . GLU A 1 185 ? -45.722 1.494 36.752 1.00 9.53 186 GLU A N 1
ATOM 1481 C CA . GLU A 1 185 ? -46.208 2.872 36.687 1.00 10.21 186 GLU A CA 1
ATOM 1482 C C . GLU A 1 185 ? -47.658 2.936 36.179 1.00 9.06 186 GLU A C 1
ATOM 1483 O O . GLU A 1 185 ? -48.357 3.940 36.395 1.00 9.82 186 GLU A O 1
ATOM 1489 N N . SER A 1 186 ? -48.104 1.859 35.523 1.00 8.87 187 SER A N 1
ATOM 1490 C CA . SER A 1 186 ? -49.472 1.731 35.014 1.00 9.50 187 SER A CA 1
ATOM 1491 C C . SER A 1 186 ? -50.548 1.584 36.097 1.00 9.73 187 SER A C 1
ATOM 1492 O O . SER A 1 186 ? -51.737 1.689 35.801 1.00 9.80 187 SER A O 1
ATOM 1495 N N . ALA A 1 187 ? -50.145 1.334 37.341 1.00 10.20 188 ALA A N 1
ATOM 1496 C CA . ALA A 1 187 ? -51.113 0.962 38.370 1.00 10.19 188 ALA A CA 1
ATOM 1497 C C . ALA A 1 187 ? -52.208 2.005 38.613 1.00 10.10 188 ALA A C 1
ATOM 1498 O O . ALA A 1 187 ? -53.368 1.650 38.816 1.00 9.99 188 ALA A O 1
ATOM 1500 N N . HIS A 1 188 ? -51.857 3.287 38.589 1.00 9.75 189 HIS A N 1
ATOM 1501 C CA . HIS A 1 188 ? -52.877 4.303 38.828 1.00 10.34 189 HIS A CA 1
ATOM 1502 C C . HIS A 1 188 ? -53.987 4.224 37.790 1.00 11.43 189 HIS A C 1
ATOM 1503 O O . HIS A 1 188 ? -55.170 4.096 38.135 1.00 9.57 189 HIS A O 1
ATOM 1510 N N . GLN A 1 189 ? -53.613 4.265 36.517 1.00 10.34 190 GLN A N 1
ATOM 1511 C CA . GLN A 1 189 ? -54.627 4.268 35.475 1.00 9.12 190 GLN A CA 1
ATOM 1512 C C . GLN A 1 189 ? -55.343 2.925 35.336 1.00 8.71 190 GLN A C 1
ATOM 1513 O O . GLN A 1 189 ? -56.538 2.890 35.029 1.00 9.16 190 GLN A O 1
ATOM 1519 N N . VAL A 1 190 ? -54.639 1.819 35.572 1.00 9.03 191 VAL A N 1
ATOM 1520 C CA . VAL A 1 190 ? -55.308 0.525 35.487 1.00 10.09 191 VAL A CA 1
ATOM 1521 C C . VAL A 1 190 ? -56.387 0.399 36.571 1.00 9.98 191 VAL A C 1
ATOM 1522 O O . VAL A 1 190 ? -57.469 -0.141 36.317 1.00 9.73 191 VAL A O 1
ATOM 1526 N N . THR A 1 191 ? -56.129 0.950 37.756 1.00 9.24 192 THR A N 1
ATOM 1527 C CA . THR A 1 191 ? -57.138 0.944 38.814 1.00 10.24 192 THR A CA 1
ATOM 1528 C C . THR A 1 191 ? -58.369 1.759 38.393 1.00 9.37 192 THR A C 1
ATOM 1529 O O . THR A 1 191 ? -59.510 1.338 38.603 1.00 11.16 192 THR A O 1
ATOM 1533 N N . TYR A 1 192 ? -58.134 2.910 37.768 1.00 9.69 193 TYR A N 1
ATOM 1534 C CA . TYR A 1 192 ? -59.224 3.735 37.249 1.00 10.34 193 TYR A CA 1
ATOM 1535 C C . TYR A 1 192 ? -59.994 3.002 36.141 1.00 10.67 193 TYR A C 1
ATOM 1536 O O . TYR A 1 192 ? -61.230 2.985 36.125 1.00 11.00 193 TYR A O 1
ATOM 1545 N N . LEU A 1 193 ? -59.248 2.394 35.220 1.00 10.26 194 LEU A N 1
ATOM 1546 C CA . LEU A 1 193 ? -59.814 1.676 34.077 1.00 10.01 194 LEU A CA 1
ATOM 1547 C C . LEU A 1 193 ? -60.665 0.473 34.497 1.00 9.62 194 LEU A C 1
ATOM 1548 O O . LEU A 1 193 ? -61.702 0.174 33.889 1.00 9.25 194 LEU A O 1
ATOM 1553 N N . ME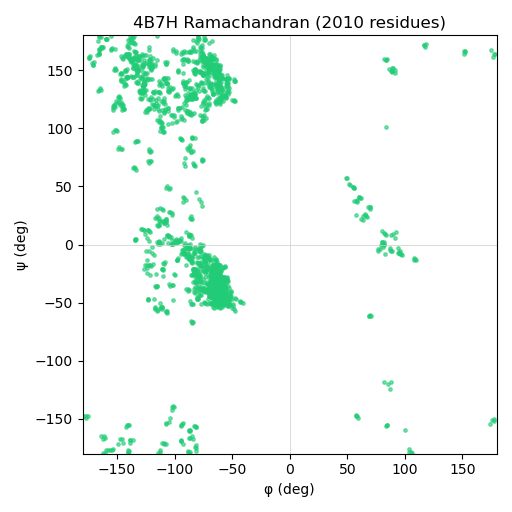T A 1 194 ? -60.209 -0.238 35.524 1.00 9.71 195 MET A N 1
ATOM 1554 C CA . MET A 1 194 ? -60.864 -1.477 35.922 1.00 9.51 195 M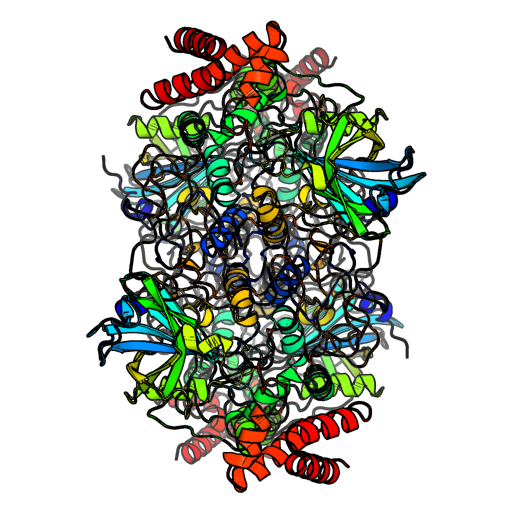ET A CA 1
ATOM 1555 C C . MET A 1 194 ? -62.080 -1.228 36.817 1.00 9.45 195 MET A C 1
ATOM 1556 O O . MET A 1 194 ? -62.828 -2.155 37.128 1.00 10.70 195 MET A O 1
ATOM 1561 N N . GLY A 1 195 ? -62.284 0.024 37.218 1.00 10.06 196 GLY A N 1
ATOM 1562 C CA . GLY A 1 195 ? -63.440 0.386 38.022 1.00 11.44 196 GLY A CA 1
ATOM 1563 C C . GLY A 1 195 ? -64.640 0.715 37.150 1.00 11.01 196 GLY A C 1
ATOM 1564 O O . GLY A 1 195 ? -64.648 0.421 35.944 1.00 11.10 196 GLY A O 1
ATOM 1565 N N . ASP A 1 196 ? -65.658 1.325 37.749 1.00 10.54 197 ASP A N 1
ATOM 1566 C CA . ASP A 1 196 ? -66.889 1.618 37.029 1.00 12.67 197 ASP A CA 1
ATOM 1567 C C . ASP A 1 196 ? -66.625 2.486 35.803 1.00 11.34 197 ASP A C 1
ATOM 1568 O O . ASP A 1 196 ? -67.292 2.337 34.777 1.00 11.25 197 ASP A O 1
ATOM 1573 N N . ARG A 1 197 ? -65.657 3.396 35.914 1.00 10.70 198 ARG A N 1
ATOM 1574 C CA . ARG A 1 197 ? -65.412 4.375 34.849 1.00 11.62 198 ARG A CA 1
ATOM 1575 C C . ARG A 1 197 ? -64.784 3.796 33.584 1.00 12.06 198 ARG A C 1
ATOM 1576 O O . ARG A 1 197 ? -64.695 4.479 32.562 1.00 11.85 198 ARG A O 1
ATOM 1584 N N . GLY A 1 198 ? -64.357 2.540 33.645 1.00 10.34 199 GLY A N 1
ATOM 1585 C CA . GLY A 1 198 ? -63.906 1.852 32.448 1.00 10.36 199 GLY A CA 1
ATOM 1586 C C . GLY A 1 198 ? -65.026 1.628 31.452 1.00 9.44 199 GLY A C 1
ATOM 1587 O O . GLY A 1 198 ? -64.757 1.383 30.275 1.00 11.27 199 GLY A O 1
ATOM 1588 N N . THR A 1 199 ? -66.275 1.713 31.916 1.00 9.98 200 THR A N 1
ATOM 1589 C CA . THR A 1 199 ? -67.432 1.477 31.060 1.00 11.15 200 THR A CA 1
ATOM 1590 C C . THR A 1 199 ? -68.532 2.534 31.210 1.00 11.71 200 THR A C 1
ATOM 1591 O O . THR A 1 199 ? -69.647 2.213 31.616 1.00 11.54 200 THR A O 1
ATOM 1595 N N . PRO A 1 200 ? -68.233 3.791 30.842 1.00 11.40 201 PRO A N 1
ATOM 1596 C CA . PRO A 1 200 ? -69.279 4.818 30.878 1.00 10.85 201 PRO A CA 1
ATOM 1597 C C . PRO A 1 200 ? -70.365 4.484 29.854 1.00 9.59 201 PRO A C 1
ATOM 1598 O O . PRO A 1 200 ? -70.037 3.956 28.786 1.00 11.49 201 PRO A O 1
ATOM 1602 N N . LYS A 1 201 ? -71.624 4.793 30.146 1.00 9.93 202 LYS A N 1
ATOM 1603 C CA . LYS A 1 201 ? -72.698 4.414 29.229 1.00 10.88 202 LYS A CA 1
ATOM 1604 C C . LYS A 1 201 ? -72.632 5.181 27.910 1.00 10.13 202 LYS A C 1
ATOM 1605 O O . LYS A 1 201 ? -72.879 4.608 26.842 1.00 10.83 202 LYS A O 1
ATOM 1611 N N . THR A 1 202 ? -72.329 6.475 27.984 1.00 9.95 203 THR A N 1
ATOM 1612 C CA . THR A 1 202 ? -72.343 7.331 26.805 1.00 9.43 203 THR A CA 1
ATOM 1613 C C . THR A 1 202 ? -71.153 8.277 26.825 1.00 9.82 203 THR A C 1
ATOM 1614 O O . THR A 1 202 ? -70.404 8.348 27.812 1.00 11.07 203 THR A O 1
ATOM 1618 N N . SER A 1 203 ? -70.992 9.023 25.740 1.00 9.36 204 SER A N 1
ATOM 1619 C CA . SER A 1 203 ? -69.997 10.085 25.705 1.00 9.05 204 SER A CA 1
ATOM 1620 C C . SER A 1 203 ? -70.398 11.288 26.542 1.00 8.83 204 SER A C 1
ATOM 1621 O O . SER A 1 203 ? -69.540 12.084 26.935 1.00 9.53 204 SER A O 1
ATOM 1624 N N . ARG A 1 204 ? -71.702 11.438 26.785 1.00 9.71 205 ARG A N 1
ATOM 1625 C CA . ARG A 1 204 ? -72.233 12.585 27.517 1.00 10.14 205 ARG A CA 1
ATOM 1626 C C . ARG A 1 204 ? -72.132 12.408 29.027 1.00 10.49 205 ARG A C 1
ATOM 1627 O O . ARG A 1 204 ? -72.141 13.394 29.775 1.00 11.23 205 ARG A O 1
ATOM 1635 N N . HIS A 1 205 ? -72.043 11.154 29.465 1.00 10.59 206 HIS A N 1
ATOM 1636 C CA . HIS A 1 205 ? -72.058 10.815 30.883 1.00 11.55 206 HIS A CA 1
ATOM 1637 C C . HIS A 1 205 ? -70.678 10.444 31.421 1.00 10.79 206 HIS A C 1
ATOM 1638 O O . HIS A 1 205 ? -70.509 9.429 32.110 1.00 11.25 206 HIS A O 1
ATOM 1645 N N . GLN A 1 206 ? -69.696 11.279 31.094 1.00 10.63 207 GLN A N 1
ATOM 1646 C CA . GLN A 1 206 ? -68.332 11.121 31.587 1.00 10.06 207 GLN A CA 1
ATOM 1647 C C . GLN A 1 206 ? -67.709 12.502 31.658 1.00 9.89 207 GLN A C 1
ATOM 1648 O O . GLN A 1 206 ? -68.078 13.399 30.888 1.00 10.31 207 GLN A O 1
ATOM 1654 N N . ASP A 1 207 ? -66.785 12.687 32.595 1.00 9.71 208 ASP A N 1
ATOM 1655 C CA . ASP A 1 207 ? -65.957 13.884 32.606 1.00 9.43 208 ASP A CA 1
ATOM 1656 C C . ASP A 1 207 ? -64.897 13.792 31.517 1.00 10.04 208 ASP A C 1
ATOM 1657 O O . ASP A 1 207 ? -64.593 12.702 31.012 1.00 10.39 208 ASP A O 1
ATOM 1662 N N . GLY A 1 208 ? -64.298 14.937 31.203 1.00 10.14 209 GLY A N 1
ATOM 1663 C CA . GLY A 1 208 ? -63.085 14.966 30.408 1.00 9.16 209 GLY A CA 1
ATOM 1664 C C . GLY A 1 208 ? -61.986 15.640 31.204 1.00 8.50 209 GLY A C 1
ATOM 1665 O O . GLY A 1 208 ? -62.259 16.382 32.155 1.00 9.48 209 GLY A O 1
ATOM 1666 N N . PHE A 1 209 ? -60.738 15.391 30.819 1.00 9.21 210 PHE A N 1
ATOM 1667 C CA . PHE A 1 209 ? -59.584 15.976 31.503 1.00 9.05 210 PHE A CA 1
ATOM 1668 C C . PHE A 1 209 ? -58.483 16.232 30.496 1.00 9.55 210 PHE A C 1
ATOM 1669 O O . PHE A 1 209 ? -58.338 15.463 29.546 1.00 9.64 210 PHE A O 1
ATOM 1677 N N . GLY A 1 210 ? -57.687 17.279 30.699 1.00 9.01 211 GLY A N 1
ATOM 1678 C CA . GLY A 1 210 ? -56.482 17.447 29.906 1.00 10.19 211 GLY A CA 1
ATOM 1679 C C . GLY A 1 210 ? -55.414 16.447 30.319 1.00 9.93 211 GLY A C 1
ATOM 1680 O O . GLY A 1 210 ? -54.485 16.157 29.559 1.00 8.94 211 GLY A O 1
ATOM 1681 N N . SER A 1 211 ? -55.559 15.938 31.543 1.00 9.67 212 SER A N 1
ATOM 1682 C CA . SER A 1 211 ? -54.651 14.976 32.191 1.00 9.36 212 SER A CA 1
ATOM 1683 C C . SER A 1 211 ? -53.280 15.568 32.537 1.00 9.36 212 SER A C 1
ATOM 1684 O O . SER A 1 211 ? -52.910 15.621 33.719 1.00 11.07 212 SER A O 1
ATOM 1687 N N . HIS A 1 212 ? -52.528 16.008 31.526 1.00 8.93 213 HIS A N 1
ATOM 1688 C CA . HIS A 1 212 ? -51.215 16.618 31.767 1.00 9.38 213 HIS A CA 1
ATOM 1689 C C . HIS A 1 212 ? -51.313 17.947 32.489 1.00 8.68 213 HIS A C 1
ATOM 1690 O O . HIS A 1 212 ? -52.297 18.673 32.367 1.00 9.33 213 HIS A O 1
ATOM 1697 N N . THR A 1 213 ? -50.240 18.288 33.186 1.00 9.20 214 THR A N 1
ATOM 1698 C CA . THR A 1 213 ? -49.989 19.660 33.580 1.00 9.15 214 THR A CA 1
ATOM 1699 C C . THR A 1 213 ? -49.626 20.487 32.346 1.00 10.03 214 THR A C 1
ATOM 1700 O O . THR A 1 213 ? -48.725 20.126 31.574 1.00 11.17 214 THR A O 1
ATOM 1704 N N . PHE A 1 214 ? -50.353 21.583 32.156 1.00 9.71 215 PHE A N 1
ATOM 1705 C CA . PHE A 1 214 ? -50.016 22.585 31.159 1.00 9.53 215 PHE A CA 1
ATOM 1706 C C . PHE A 1 214 ? -49.606 23.869 31.862 1.00 8.92 215 PHE A C 1
ATOM 1707 O O . PHE A 1 214 ? -49.577 23.939 33.102 1.00 9.92 215 PHE A O 1
ATOM 1715 N N . GLN A 1 215 ? -49.294 24.897 31.082 1.00 10.40 216 GLN A N 1
ATOM 1716 C CA . GLN A 1 215 ? -48.953 26.185 31.669 1.00 10.81 216 GLN A CA 1
ATOM 1717 C C . GLN A 1 215 ? -49.883 27.270 31.132 1.00 11.84 216 GLN A C 1
ATOM 1718 O O . GLN A 1 215 ? -50.285 27.235 29.972 1.00 12.14 216 GLN A O 1
ATOM 1724 N N . TRP A 1 216 ? -50.251 28.206 32.001 1.00 9.97 217 TRP A N 1
ATOM 1725 C CA . TRP A 1 216 ? -50.963 29.410 31.605 1.00 10.43 217 TRP A CA 1
ATOM 1726 C C . TRP A 1 216 ? -50.025 30.578 31.855 1.00 10.39 217 TRP A C 1
ATOM 1727 O O . TRP A 1 216 ? -49.326 30.617 32.878 1.00 11.68 217 TRP A O 1
ATOM 1738 N N . ILE A 1 217 ? -49.983 31.512 30.914 1.00 10.45 218 ILE A N 1
ATOM 1739 C CA . ILE A 1 217 ? -49.165 32.708 31.074 1.00 11.75 218 ILE A CA 1
ATOM 1740 C C . ILE A 1 217 ? -50.052 33.931 30.860 1.00 11.88 218 ILE A C 1
ATOM 1741 O O . ILE A 1 217 ? -50.816 33.994 29.883 1.00 11.59 218 ILE A O 1
ATOM 1746 N N . ASN A 1 218 ? -49.969 34.893 31.779 1.00 12.36 219 ASN A N 1
ATOM 1747 C CA . ASN A 1 218 ? -50.795 36.097 31.689 1.00 13.80 219 ASN A CA 1
ATOM 1748 C C . ASN A 1 218 ? -50.143 37.188 30.828 1.00 13.49 219 ASN A C 1
ATOM 1749 O O . ASN A 1 218 ? -49.053 36.988 30.275 1.00 13.56 219 ASN A O 1
ATOM 1754 N N . ALA A 1 219 ? -50.804 38.337 30.717 1.00 14.85 220 ALA A N 1
ATOM 1755 C CA . ALA A 1 219 ? -50.329 39.409 29.846 1.00 16.35 220 ALA A CA 1
ATOM 1756 C C . ALA A 1 219 ? -48.969 39.944 30.277 1.00 16.81 220 ALA A C 1
ATOM 1757 O O . ALA A 1 219 ? -48.208 40.454 29.450 1.00 21.23 220 ALA A O 1
ATOM 1759 N N . GLU A 1 220 ? -48.664 39.828 31.566 1.00 17.05 221 GLU A N 1
ATOM 1760 C CA A GLU A 1 220 ? -47.405 40.335 32.101 0.53 19.54 221 GLU A CA 1
ATOM 1761 C CA B GLU A 1 220 ? -47.401 40.334 32.095 0.47 18.81 221 GLU A CA 1
ATOM 1762 C C . GLU A 1 220 ? -46.284 39.296 31.997 1.00 19.03 221 GLU A C 1
ATOM 1763 O O . GLU A 1 220 ? -45.131 39.583 32.322 1.00 22.30 221 GLU A O 1
ATOM 1774 N N . GLY A 1 221 ? -46.628 38.089 31.543 1.00 16.65 222 GLY A N 1
ATOM 1775 C CA . GLY A 1 221 ? -45.641 37.042 31.318 1.00 16.31 222 GLY A CA 1
ATOM 1776 C C . GLY A 1 221 ? -45.413 36.104 32.493 1.00 14.20 222 GLY A C 1
ATOM 1777 O O . GLY A 1 221 ? -44.469 35.308 32.491 1.00 16.43 222 GLY A O 1
ATOM 1778 N N . LYS A 1 222 ? -46.274 36.197 33.501 1.00 15.88 223 LYS A N 1
ATOM 1779 C CA . LYS A 1 222 ? -46.170 35.345 34.678 1.00 15.26 223 LYS A CA 1
ATOM 1780 C C . LYS A 1 222 ? -46.845 34.007 34.424 1.00 13.58 223 LYS A C 1
ATOM 1781 O O . LYS A 1 222 ? -47.989 33.969 33.971 1.00 13.23 223 LYS A O 1
ATOM 1787 N N . PRO A 1 223 ? -46.139 32.903 34.712 1.00 12.49 224 PRO A N 1
ATOM 1788 C CA . PRO A 1 223 ? -46.699 31.566 34.489 1.00 12.28 224 PRO A CA 1
ATOM 1789 C C . PRO A 1 223 ? -47.310 30.947 35.748 1.00 12.65 224 PRO A C 1
ATOM 1790 O O . PRO A 1 223 ? -46.850 31.211 36.859 1.00 14.58 224 PRO A O 1
ATOM 1794 N N . VAL A 1 224 ? -48.350 30.139 35.557 1.00 12.25 225 VAL A N 1
ATOM 1795 C CA . VAL A 1 224 ? -48.837 29.218 36.576 1.00 11.63 225 VAL A CA 1
ATOM 1796 C C . VAL A 1 224 ? -49.024 27.853 35.915 1.00 10.96 225 VAL A C 1
ATOM 1797 O O . VAL A 1 224 ? -49.233 27.763 34.700 1.00 12.17 225 VAL A O 1
ATOM 1801 N N . TRP A 1 225 ? -48.938 26.783 36.700 1.00 11.26 226 TRP A N 1
ATOM 1802 C CA . TRP A 1 225 ? -49.215 25.453 36.172 1.00 10.94 226 TRP A CA 1
ATOM 1803 C C . TRP A 1 225 ? -50.710 25.163 36.280 1.00 11.03 226 TRP A C 1
ATOM 1804 O O . TRP A 1 225 ? -51.348 25.546 37.267 1.00 12.47 226 TRP A O 1
ATOM 1815 N N . VAL A 1 226 ? -51.287 24.506 35.273 1.00 10.43 227 VAL A N 1
ATOM 1816 C CA . VAL A 1 226 ? -52.718 24.219 35.306 1.00 10.41 227 VAL A CA 1
ATOM 1817 C C . VAL A 1 226 ? -53.055 22.795 34.869 1.00 11.04 227 VAL A C 1
ATOM 1818 O O . VAL A 1 226 ? -52.299 22.166 34.125 1.00 12.33 227 VAL A O 1
ATOM 1822 N N . LYS A 1 227 ? -54.187 22.294 35.359 1.00 9.07 228 LYS A N 1
ATOM 1823 C CA . LYS A 1 227 ? -54.812 21.080 34.840 1.00 9.47 228 LYS A CA 1
ATOM 1824 C C . LYS A 1 227 ? -56.271 21.370 34.508 1.00 11.90 228 LYS A C 1
ATOM 1825 O O . LYS A 1 227 ? -56.985 22.012 35.284 1.00 11.71 228 LYS A O 1
ATOM 1831 N N . TYR A 1 228 ? -56.708 20.891 33.351 1.00 10.21 229 TYR A N 1
ATOM 1832 C CA . TYR A 1 228 ? -58.078 21.079 32.899 1.00 9.46 229 TYR A CA 1
ATOM 1833 C C . TYR A 1 228 ? -58.998 19.955 33.338 1.00 10.35 229 TYR A C 1
ATOM 1834 O O . TYR A 1 228 ? -58.647 18.775 33.218 1.00 9.56 229 TYR A O 1
ATOM 1843 N N . HIS A 1 229 ? -60.183 20.332 33.792 1.00 10.67 230 HIS A N 1
ATOM 1844 C CA . HIS A 1 229 ? -61.245 19.419 34.156 1.00 11.00 230 HIS A CA 1
ATOM 1845 C C . HIS A 1 229 ? -62.534 19.834 33.495 1.00 10.81 230 HIS A C 1
ATOM 1846 O O . HIS A 1 229 ? -62.941 20.958 33.602 1.00 12.68 230 HIS A O 1
ATOM 1853 N N . PHE A 1 230 ? -63.154 18.916 32.773 1.00 9.64 231 PHE A N 1
ATOM 1854 C CA . PHE A 1 230 ? -64.416 19.173 32.098 1.00 9.54 231 PHE A CA 1
ATOM 1855 C C . PHE A 1 230 ? -65.483 18.334 32.793 1.00 9.59 231 PHE A C 1
ATOM 1856 O O . PHE A 1 230 ? -65.527 17.107 32.632 1.00 10.96 231 PHE A O 1
ATOM 1864 N N . LYS A 1 231 ? -66.314 18.990 33.604 1.00 10.99 232 LYS A N 1
ATOM 1865 C CA . LYS A 1 231 ? -67.198 18.274 34.519 1.00 10.84 232 LYS A CA 1
ATOM 1866 C C . LYS A 1 231 ? -68.589 18.124 33.908 1.00 10.49 232 LYS A C 1
ATOM 1867 O O . LYS A 1 231 ? -69.282 19.116 33.652 1.00 12.33 232 LYS A O 1
ATOM 1873 N N . THR A 1 232 ? -68.989 16.881 33.657 1.00 11.24 233 THR A N 1
ATOM 1874 C CA . THR A 1 232 ? -70.225 16.640 32.928 1.00 10.96 233 THR A CA 1
ATOM 1875 C C . THR A 1 232 ? -71.467 17.082 33.699 1.00 12.14 233 THR A C 1
ATOM 1876 O O . THR A 1 232 ? -71.644 16.737 34.865 1.00 14.26 233 THR A O 1
ATOM 1880 N N . ARG A 1 233 ? -72.324 17.855 33.041 1.00 11.48 234 ARG A N 1
ATOM 1881 C CA . ARG A 1 233 ? -73.590 18.236 33.648 1.00 13.07 234 ARG A CA 1
ATOM 1882 C C . ARG A 1 233 ? -74.607 17.107 33.606 1.00 12.98 234 ARG A C 1
ATOM 1883 O O . ARG A 1 233 ? -75.612 17.139 34.327 1.00 15.76 234 ARG A O 1
ATOM 1891 N N . GLN A 1 234 ? -74.349 16.115 32.758 1.00 11.88 235 GLN A N 1
ATOM 1892 C CA . GLN A 1 234 ? -75.218 14.947 32.649 1.00 12.15 235 GLN A CA 1
ATOM 1893 C C . GLN A 1 234 ? -74.918 13.932 33.757 1.00 12.61 235 GLN A C 1
ATOM 1894 O O . GLN A 1 234 ? -75.770 13.102 34.099 1.00 14.30 235 GLN A O 1
ATOM 1900 N N . GLY A 1 235 ? -73.709 14.020 34.312 1.00 12.40 236 GLY A N 1
ATOM 1901 C CA . GLY A 1 235 ? -73.262 13.156 35.394 1.00 11.88 236 GLY A CA 1
ATOM 1902 C C . GLY A 1 235 ? -72.607 11.881 34.892 1.00 12.95 236 GLY A C 1
ATOM 1903 O O . GLY A 1 235 ? -72.982 11.374 33.831 1.00 14.91 236 GLY A O 1
ATOM 1904 N N . TRP A 1 236 ? -71.637 11.358 35.644 1.00 11.96 237 TRP A N 1
ATOM 1905 C CA . TRP A 1 236 ? -71.089 10.031 35.367 1.00 12.84 237 TRP A CA 1
ATOM 1906 C C . TRP A 1 236 ? -72.217 9.009 35.450 1.00 12.98 237 TRP A C 1
ATOM 1907 O O . TRP A 1 236 ? -73.015 9.020 36.392 1.00 14.38 237 TRP A O 1
ATOM 1918 N N . ASP A 1 237 ? -72.283 8.126 34.462 1.00 12.45 238 ASP A N 1
ATOM 1919 C CA . ASP A 1 237 ? -73.254 7.040 34.461 1.00 12.73 238 ASP A CA 1
ATOM 1920 C C . ASP A 1 237 ? -72.572 5.855 33.789 1.00 12.87 238 ASP A C 1
ATOM 1921 O O . ASP A 1 237 ? -72.130 5.971 32.644 1.00 14.14 238 ASP A O 1
ATOM 1926 N N . CYS A 1 238 ? -72.456 4.731 34.497 1.00 13.05 239 CYS A N 1
ATOM 1927 C CA . CYS A 1 238 ? -71.631 3.620 34.022 1.00 12.29 239 CYS A CA 1
ATOM 1928 C C . CYS A 1 238 ? -72.386 2.305 33.942 1.00 12.14 239 CYS A C 1
ATOM 1929 O O . CYS A 1 238 ? -73.207 2.002 34.814 1.00 13.85 239 CYS A O 1
ATOM 1932 N N . PHE A 1 239 ? -72.081 1.523 32.904 1.00 11.41 240 PHE A N 1
ATOM 1933 C CA . PHE A 1 239 ? -72.510 0.131 32.813 1.00 11.24 240 PHE A CA 1
ATOM 1934 C C . PHE A 1 239 ? -71.691 -0.690 33.790 1.00 11.66 240 PHE A C 1
ATOM 1935 O O . PHE A 1 239 ? -70.588 -0.294 34.171 1.00 13.07 240 PHE A O 1
ATOM 1943 N N . THR A 1 240 ? -72.219 -1.839 34.195 1.00 12.28 241 THR A N 1
ATOM 1944 C CA . THR A 1 240 ? -71.376 -2.861 34.800 1.00 11.71 241 THR A CA 1
ATOM 1945 C C . THR A 1 240 ? -70.585 -3.547 33.689 1.00 11.93 241 THR A C 1
ATOM 1946 O O . THR A 1 240 ? -70.844 -3.323 32.507 1.00 12.09 241 THR A O 1
ATOM 1950 N N . ASP A 1 241 ? -69.628 -4.388 34.068 1.00 11.79 242 ASP A N 1
ATOM 1951 C CA . ASP A 1 241 ? -68.838 -5.146 33.104 1.00 12.55 242 ASP A CA 1
ATOM 1952 C C . ASP A 1 241 ? -69.765 -5.964 32.205 1.00 12.57 242 ASP A C 1
ATOM 1953 O O . ASP A 1 241 ? -69.629 -5.940 30.980 1.00 12.48 242 ASP A O 1
ATOM 1958 N N . ALA A 1 242 ? -70.735 -6.651 32.804 1.00 13.56 243 ALA A N 1
ATOM 1959 C CA . ALA A 1 242 ? -71.664 -7.490 32.047 1.00 13.29 243 ALA A CA 1
ATOM 1960 C C . ALA A 1 242 ? -72.565 -6.684 31.110 1.00 12.40 243 ALA A C 1
ATOM 1961 O O . ALA A 1 242 ? -72.789 -7.074 29.958 1.00 12.77 243 ALA A O 1
ATOM 1963 N N . GLU A 1 243 ? -73.091 -5.566 31.605 1.00 11.57 244 GLU A N 1
ATOM 1964 C CA . GLU A 1 243 ? -73.953 -4.706 30.796 1.00 13.44 244 GLU A CA 1
ATOM 1965 C C . GLU A 1 243 ? -73.223 -4.172 29.578 1.00 13.36 244 GLU A C 1
ATOM 1966 O O . GLU A 1 243 ? -73.767 -4.176 28.475 1.00 13.17 244 GLU A O 1
ATOM 1972 N N . ALA A 1 244 ? -71.996 -3.697 29.782 1.00 12.25 245 ALA A N 1
ATOM 1973 C CA . ALA A 1 244 ? -71.210 -3.106 28.699 1.00 11.90 245 ALA A CA 1
ATOM 1974 C C . ALA A 1 244 ? -70.940 -4.133 27.599 1.00 12.12 245 ALA A C 1
ATOM 1975 O O . ALA A 1 244 ? -71.027 -3.817 26.406 1.00 12.58 245 ALA A O 1
ATOM 1977 N N . ALA A 1 245 ? -70.637 -5.367 27.998 1.00 13.79 246 ALA A N 1
ATOM 1978 C CA . ALA A 1 245 ? -70.375 -6.438 27.042 1.00 14.30 246 ALA A CA 1
ATOM 1979 C C . ALA A 1 245 ? -71.640 -6.813 26.269 1.00 15.27 246 ALA A C 1
ATOM 1980 O O . ALA A 1 245 ? -71.579 -7.090 25.072 1.00 15.43 246 ALA A O 1
ATOM 1982 N N . LYS A 1 246 ? -72.788 -6.817 26.942 1.00 15.21 247 LYS A N 1
ATOM 1983 C CA . LYS A 1 246 ? -74.052 -7.066 26.250 1.00 13.69 247 LYS A CA 1
ATOM 1984 C C . LYS A 1 246 ? -74.345 -5.980 25.213 1.00 14.14 247 LYS A C 1
ATOM 1985 O O . LYS A 1 246 ? -74.717 -6.279 24.074 1.00 14.44 247 LYS A O 1
ATOM 1991 N N . VAL A 1 247 ? -74.169 -4.722 25.604 1.00 12.74 248 VAL A N 1
ATOM 1992 C CA . VAL A 1 247 ? -74.373 -3.607 24.682 1.00 12.94 248 VAL A CA 1
ATOM 1993 C C . VAL A 1 247 ? -73.394 -3.653 23.507 1.00 13.35 248 VAL A C 1
ATOM 1994 O O . VAL A 1 247 ? -73.756 -3.311 22.383 1.00 12.50 248 VAL A O 1
ATOM 1998 N N . ALA A 1 248 ? -72.165 -4.095 23.758 1.00 12.92 249 ALA A N 1
ATOM 1999 C CA . ALA A 1 248 ? -71.165 -4.183 22.693 1.00 15.85 249 ALA A CA 1
ATOM 2000 C C . ALA A 1 248 ? -71.666 -5.054 21.540 1.00 15.28 249 ALA A C 1
ATOM 2001 O O . ALA A 1 248 ? -71.408 -4.765 20.366 1.00 17.99 249 ALA A O 1
ATOM 2003 N N . GLY A 1 249 ? -72.398 -6.111 21.879 1.00 15.70 250 GLY A N 1
ATOM 2004 C CA . GLY A 1 249 ? -72.975 -6.989 20.875 1.00 16.88 250 GLY A CA 1
ATOM 2005 C C . GLY A 1 249 ? -74.253 -6.461 20.245 1.00 19.65 250 GLY A C 1
ATOM 2006 O O . GLY A 1 249 ? -74.492 -6.652 19.049 1.00 25.94 250 GLY A O 1
ATOM 2007 N N . GLU A 1 250 ? -75.079 -5.797 21.046 1.00 16.48 251 GLU A N 1
ATOM 2008 C CA . GLU A 1 250 ? -76.373 -5.303 20.580 1.00 17.30 251 GLU A CA 1
ATOM 2009 C C . GLU A 1 250 ? -76.246 -4.085 19.674 1.00 16.42 251 GLU A C 1
ATOM 2010 O O . GLU A 1 250 ? -76.988 -3.933 18.695 1.00 16.64 251 GLU A O 1
ATOM 2016 N N . ASN A 1 251 ? -75.337 -3.188 20.032 1.00 12.67 252 ASN A N 1
ATOM 2017 C CA . ASN A 1 251 ? -75.099 -1.997 19.231 1.00 11.26 252 ASN A CA 1
ATOM 2018 C C . ASN A 1 251 ? -73.657 -1.562 19.397 1.00 9.75 252 ASN A C 1
ATOM 2019 O O . ASN A 1 251 ? -73.314 -0.888 20.370 1.00 10.26 252 ASN A O 1
ATOM 2024 N N . ALA A 1 252 ? -72.815 -1.937 18.436 1.00 10.68 253 ALA A N 1
ATOM 2025 C CA . ALA A 1 252 ? -71.403 -1.588 18.489 1.00 10.67 253 ALA A CA 1
ATOM 2026 C C . ALA A 1 252 ? -71.197 -0.077 18.429 1.00 8.61 253 ALA A C 1
ATOM 2027 O O . ALA A 1 252 ? -70.133 0.424 18.797 1.00 9.76 253 ALA A O 1
ATOM 2029 N N . ASP A 1 253 ? -72.216 0.645 17.967 1.00 9.39 254 ASP A N 1
ATOM 2030 C CA . ASP A 1 253 ? -72.140 2.088 17.831 1.00 8.28 254 ASP A CA 1
ATOM 2031 C C . ASP A 1 253 ? -73.040 2.796 18.837 1.00 8.57 254 ASP A C 1
ATOM 2032 O O . ASP A 1 253 ? -73.532 3.887 18.580 1.00 9.37 254 ASP A O 1
ATOM 2037 N N . TYR A 1 254 ? -73.228 2.174 19.997 1.00 8.97 255 TYR A N 1
ATOM 2038 C CA . TYR A 1 254 ? -74.139 2.691 21.008 1.00 9.55 255 TYR A CA 1
ATOM 2039 C C . TYR A 1 254 ? -73.888 4.152 21.358 1.00 7.92 255 TYR A C 1
ATOM 2040 O O . TYR A 1 254 ? -74.827 4.948 21.462 1.00 10.97 255 TYR A O 1
ATOM 2049 N N . GLN A 1 255 ? -72.620 4.513 21.538 1.00 7.95 256 GLN A N 1
ATOM 2050 C CA . GLN A 1 255 ? -72.291 5.860 21.982 1.00 8.79 256 GLN A CA 1
ATOM 2051 C C . GLN A 1 255 ? -72.325 6.857 20.832 1.00 8.11 256 GLN A C 1
ATOM 2052 O O . GLN A 1 255 ? -72.752 8.006 21.011 1.00 8.78 256 GLN A O 1
ATOM 2058 N N . ARG A 1 256 ? -71.868 6.423 19.659 1.00 8.24 257 ARG A N 1
ATOM 2059 C CA . ARG A 1 256 ? -71.996 7.223 18.444 1.00 8.51 257 ARG A CA 1
ATOM 2060 C C . ARG A 1 256 ? -73.466 7.579 18.212 1.00 8.16 257 ARG A C 1
ATOM 2061 O O . ARG A 1 256 ? -73.813 8.740 17.981 1.00 9.02 257 ARG A O 1
ATOM 2069 N N . GLU A 1 257 ? -74.328 6.572 18.284 1.00 8.91 258 GLU A N 1
ATOM 2070 C CA . GLU A 1 257 ? -75.746 6.779 18.037 1.00 8.61 258 GLU A CA 1
ATOM 2071 C C . GLU A 1 257 ? -76.368 7.646 19.128 1.00 9.25 258 GLU A C 1
ATOM 2072 O O . GLU A 1 257 ? -77.199 8.511 18.840 1.00 10.04 258 GLU A O 1
ATOM 2078 N N . ASP A 1 258 ? -75.971 7.418 20.377 1.00 9.76 259 ASP A N 1
ATOM 2079 C CA . ASP A 1 258 ? -76.504 8.224 21.472 1.00 9.07 259 ASP A CA 1
ATOM 2080 C C . ASP A 1 258 ? -76.216 9.712 21.293 1.00 8.97 259 ASP A C 1
ATOM 2081 O O . ASP A 1 258 ? -77.098 10.551 21.509 1.00 9.99 259 ASP A O 1
ATOM 2086 N N . LEU A 1 259 ? -74.985 10.046 20.916 1.00 9.19 260 LEU A N 1
ATOM 2087 C CA . LEU A 1 259 ? -74.626 11.457 20.789 1.00 9.96 260 LEU A CA 1
ATOM 2088 C C . LEU A 1 259 ? -75.364 12.105 19.608 1.00 9.45 260 LEU A C 1
ATOM 2089 O O . LEU A 1 259 ? -75.877 13.230 19.737 1.00 10.19 260 LEU A O 1
ATOM 2094 N N . TYR A 1 260 ? -75.439 11.393 18.480 1.00 9.07 261 TYR A N 1
ATOM 2095 C CA . TYR A 1 260 ? -76.167 11.876 17.309 1.00 10.19 261 TYR A CA 1
ATOM 2096 C C . TYR A 1 260 ? -77.621 12.160 17.681 1.00 9.47 261 TYR A C 1
ATOM 2097 O O . TYR A 1 260 ? -78.155 13.230 17.387 1.00 9.90 261 TYR A O 1
ATOM 2106 N N . ASN A 1 261 ? -78.256 11.184 18.317 1.00 10.28 262 ASN A N 1
ATOM 2107 C CA . ASN A 1 261 ? -79.659 11.309 18.691 1.00 12.82 262 ASN A CA 1
ATOM 2108 C C . ASN A 1 261 ? -79.899 12.435 19.697 1.00 12.12 262 ASN A C 1
ATOM 2109 O O . ASN A 1 261 ? -80.867 13.183 19.571 1.00 13.28 262 ASN A O 1
ATOM 2114 N N . ALA A 1 262 ? -79.017 12.565 20.687 1.00 11.14 263 ALA A N 1
ATOM 2115 C CA . ALA A 1 262 ? -79.175 13.604 21.705 1.00 11.44 263 ALA A CA 1
ATOM 2116 C C . ALA A 1 262 ? -79.186 14.977 21.049 1.00 11.10 263 ALA A C 1
ATOM 2117 O O . ALA A 1 262 ? -80.044 15.823 21.331 1.00 12.49 263 ALA A O 1
ATOM 2119 N N . ILE A 1 263 ? -78.243 15.200 20.149 1.00 10.56 264 ILE A N 1
ATOM 2120 C CA . ILE A 1 263 ? -78.152 16.500 19.502 1.00 11.00 264 ILE A CA 1
ATOM 2121 C C . ILE A 1 263 ? -79.317 16.734 18.534 1.00 12.08 264 ILE A C 1
ATOM 2122 O O . ILE A 1 263 ? -79.868 17.838 18.484 1.00 13.56 264 ILE A O 1
ATOM 2127 N N . GLU A 1 264 ? -79.712 15.694 17.798 1.00 12.85 265 GLU A N 1
ATOM 2128 C CA . GLU A 1 264 ? -80.852 15.804 16.886 1.00 13.77 265 GLU A CA 1
ATOM 2129 C C . GLU A 1 264 ? -82.138 16.155 17.637 1.00 15.36 265 GLU A C 1
ATOM 2130 O O . GLU A 1 264 ? -83.003 16.872 17.116 1.00 17.68 265 GLU A O 1
ATOM 2136 N N . ASN A 1 265 ? -82.246 15.662 18.868 1.00 14.03 266 ASN A N 1
ATOM 2137 C CA . ASN A 1 265 ? -83.441 15.862 19.681 1.00 14.98 266 ASN A CA 1
ATOM 2138 C C . ASN A 1 265 ? -83.394 17.139 20.511 1.00 15.17 266 ASN A C 1
ATOM 2139 O O . ASN A 1 265 ? -84.328 17.440 21.246 1.00 18.52 266 ASN A O 1
ATOM 2144 N N . GLY A 1 266 ? -82.303 17.889 20.408 1.00 15.14 267 GLY A N 1
ATOM 2145 C CA . GLY A 1 266 ? -82.183 19.135 21.144 1.00 14.82 267 GLY A CA 1
ATOM 2146 C C . GLY A 1 266 ? -81.712 18.985 22.580 1.00 14.10 267 GLY A C 1
ATOM 2147 O O . GLY A 1 266 ? -81.724 19.954 23.349 1.00 17.05 267 GLY A O 1
ATOM 2148 N N . ASP A 1 267 ? -81.304 17.773 22.950 1.00 13.93 268 ASP A N 1
ATOM 2149 C CA A ASP A 1 267 ? -80.805 17.508 24.295 0.51 14.23 268 ASP A CA 1
ATOM 2150 C CA B ASP A 1 267 ? -80.799 17.502 24.291 0.49 15.76 268 ASP A CA 1
ATOM 2151 C C . ASP A 1 267 ? -79.294 17.727 24.324 1.00 13.25 268 ASP A C 1
ATOM 2152 O O . ASP A 1 267 ? -78.511 16.776 24.463 1.00 14.18 268 ASP A O 1
ATOM 2161 N N . PHE A 1 268 ? -78.892 18.983 24.186 1.00 12.15 269 PHE A N 1
ATOM 2162 C CA . PHE A 1 268 ? -77.483 19.318 24.026 1.00 11.71 269 PHE A CA 1
ATOM 2163 C C . PHE A 1 268 ? -76.694 19.080 25.310 1.00 12.10 269 PHE A C 1
ATOM 2164 O O . PHE A 1 268 ? -77.001 19.673 26.340 1.00 14.17 269 PHE A O 1
ATOM 2172 N N . PRO A 1 269 ? -75.661 18.224 25.254 1.00 10.12 270 PRO A N 1
ATOM 2173 C CA . PRO A 1 269 ? -74.861 17.962 26.454 1.00 9.56 270 PRO A CA 1
ATOM 2174 C C . PRO A 1 269 ? -73.920 19.121 26.778 1.00 10.32 270 PRO A C 1
ATOM 2175 O O . PRO A 1 269 ? -73.400 19.793 25.868 1.00 11.53 270 PRO A O 1
ATOM 2179 N N . ILE A 1 270 ? -73.716 19.346 28.074 1.00 10.59 271 ILE A N 1
ATOM 2180 C CA . ILE A 1 270 ? -72.923 20.461 28.567 1.00 11.26 271 ILE A CA 1
ATOM 2181 C C . ILE A 1 270 ? -71.875 19.952 29.551 1.00 10.43 271 ILE A C 1
ATOM 2182 O O . ILE A 1 270 ? -72.116 18.988 30.286 1.00 11.32 271 ILE A O 1
ATOM 2187 N N . TRP A 1 271 ? -70.704 20.580 29.537 1.00 10.32 272 TRP A N 1
ATOM 2188 C CA . TRP A 1 271 ? -69.671 20.343 30.538 1.00 9.88 272 TRP A CA 1
ATOM 2189 C C . TRP A 1 271 ? -69.232 21.671 31.126 1.00 10.28 272 TRP A C 1
ATOM 2190 O O . TRP A 1 271 ? -69.051 22.649 30.395 1.00 11.64 272 TRP A O 1
ATOM 2201 N N . ASP A 1 272 ? -69.048 21.707 32.441 1.00 11.95 273 ASP A N 1
ATOM 2202 C CA . ASP A 1 272 ? -68.450 22.878 33.072 1.00 12.76 273 ASP A CA 1
ATOM 2203 C C . ASP A 1 272 ? -66.924 22.807 32.993 1.00 12.37 273 ASP A C 1
ATOM 2204 O O . ASP A 1 272 ? -66.322 21.795 33.350 1.00 14.79 273 ASP A O 1
ATOM 2209 N N . VAL A 1 273 ? -66.314 23.879 32.492 1.00 11.51 274 VAL A N 1
ATOM 2210 C CA . VAL A 1 273 ? -64.862 23.957 32.321 1.00 11.86 274 VAL A CA 1
ATOM 2211 C C . VAL A 1 273 ? -64.218 24.538 33.572 1.00 11.70 274 VAL A C 1
ATOM 2212 O O . VAL A 1 273 ? -64.531 25.658 33.975 1.00 11.63 274 VAL A O 1
ATOM 2216 N N . LYS A 1 274 ? -63.331 23.768 34.191 1.00 12.76 275 LYS A N 1
ATOM 2217 C CA . LYS A 1 274 ? -62.660 24.196 35.413 1.00 12.26 275 LYS A CA 1
ATOM 2218 C C . LYS A 1 274 ? -61.169 23.900 35.307 1.00 12.76 275 LYS A C 1
ATOM 2219 O O . LYS A 1 274 ? -60.746 23.084 34.481 1.00 12.62 275 LYS A O 1
ATOM 2225 N N . VAL A 1 275 ? -60.372 24.578 36.123 1.00 12.59 276 VAL A N 1
ATOM 2226 C CA . VAL A 1 275 ? -58.947 24.299 36.195 1.00 11.17 276 VAL A CA 1
ATOM 2227 C C . VAL A 1 275 ? -58.477 24.158 37.632 1.00 12.08 276 VAL A C 1
ATOM 2228 O O . VAL A 1 275 ? -59.057 24.739 38.548 1.00 13.79 276 VAL A O 1
ATOM 2232 N N . GLN A 1 276 ? -57.435 23.356 37.820 1.00 11.70 277 GLN A N 1
ATOM 2233 C CA . GLN A 1 276 ? -56.606 23.455 39.011 1.00 11.07 277 GLN A CA 1
ATOM 2234 C C . GLN A 1 276 ? -55.463 24.384 38.654 1.00 10.70 277 GLN A C 1
ATOM 2235 O O . GLN A 1 276 ? -54.923 24.313 37.548 1.00 11.42 277 GLN A O 1
ATOM 2241 N N . ILE A 1 277 ? -55.094 25.263 39.581 1.00 11.16 278 ILE A N 1
ATOM 2242 C CA . ILE A 1 277 ? -54.011 26.204 39.344 1.00 13.06 278 ILE A CA 1
ATOM 2243 C C . ILE A 1 277 ? -52.957 26.062 40.434 1.00 12.21 278 ILE A C 1
ATOM 2244 O O . ILE A 1 277 ? -53.233 26.314 41.609 1.00 14.81 278 ILE A O 1
ATOM 2249 N N . MET A 1 278 ? -51.759 25.636 40.042 1.00 12.46 279 MET A N 1
ATOM 2250 C CA . MET A 1 278 ? -50.639 25.530 40.967 1.00 13.15 279 MET A CA 1
ATOM 2251 C C . MET A 1 278 ? -49.641 26.654 40.721 1.00 13.51 279 MET A C 1
ATOM 2252 O O . MET A 1 278 ? -49.067 26.758 39.642 1.00 13.90 279 MET A O 1
ATOM 2257 N N . PRO A 1 279 ? -49.436 27.519 41.723 1.00 14.08 280 PRO A N 1
ATOM 2258 C CA . PRO A 1 279 ? -48.432 28.577 41.559 1.00 14.82 280 PRO A CA 1
ATOM 2259 C C . PRO A 1 279 ? -47.080 27.995 41.142 1.00 14.71 280 PRO A C 1
ATOM 2260 O O . PRO A 1 279 ? -46.709 26.901 41.591 1.00 14.55 280 PRO A O 1
ATOM 2264 N N . PHE A 1 280 ? -46.368 28.710 40.277 1.00 14.86 281 PHE A N 1
ATOM 2265 C CA . PHE A 1 280 ? -45.087 28.253 39.752 1.00 16.11 281 PHE A CA 1
ATOM 2266 C C . PHE A 1 280 ? -44.147 27.842 40.884 1.00 17.28 281 PHE A C 1
ATOM 2267 O O . PHE A 1 280 ? -43.471 26.813 40.801 1.00 18.11 281 PHE A O 1
ATOM 2275 N N . GLU A 1 281 ? -44.131 28.628 41.959 1.00 16.14 282 GLU A N 1
ATOM 2276 C CA . GLU A 1 281 ? -43.220 28.371 43.074 1.00 18.03 282 GLU A CA 1
ATOM 2277 C C . GLU A 1 281 ? -43.632 27.193 43.975 1.00 19.47 282 GLU A C 1
ATOM 2278 O O . GLU A 1 281 ? -42.844 26.752 44.810 1.00 22.20 282 GLU A O 1
ATOM 2284 N N . ASP A 1 282 ? -44.856 26.691 43.804 1.00 17.66 283 ASP A N 1
ATOM 2285 C CA . ASP A 1 282 ? -45.345 25.529 44.563 1.00 15.99 283 ASP A CA 1
ATOM 2286 C C . ASP A 1 282 ? -44.791 24.208 44.030 1.00 14.01 283 ASP A C 1
ATOM 2287 O O . ASP A 1 282 ? -44.774 23.198 44.742 1.00 16.67 283 ASP A O 1
ATOM 2292 N N . ALA A 1 283 ? -44.375 24.204 42.768 1.00 14.01 284 ALA A N 1
ATOM 2293 C CA . ALA A 1 283 ? -44.042 22.955 42.076 1.00 14.73 284 ALA A CA 1
ATOM 2294 C C . ALA A 1 283 ? -42.959 22.091 42.730 1.00 14.85 284 ALA A C 1
ATOM 2295 O O . ALA A 1 283 ? -43.132 20.883 42.870 1.00 14.55 284 ALA A O 1
ATOM 2297 N N . GLU A 1 284 ? -41.847 22.692 43.140 1.00 15.63 285 GLU A N 1
ATOM 2298 C CA A GLU A 1 284 ? -40.730 21.897 43.640 0.49 15.83 285 GLU A CA 1
ATOM 2299 C CA B GLU A 1 284 ? -40.713 21.924 43.655 0.51 16.94 285 GLU A CA 1
ATOM 2300 C C . GLU A 1 284 ? -41.017 21.177 44.955 1.00 17.32 285 GLU A C 1
ATOM 2301 O O . GLU A 1 284 ? -40.468 20.102 45.205 1.00 19.81 285 GLU A O 1
ATOM 2312 N N . ASN A 1 285 ? -41.895 21.743 45.779 1.00 17.94 286 ASN A N 1
ATOM 2313 C CA . ASN A 1 285 ? -42.179 21.154 47.088 1.00 18.64 286 ASN A CA 1
ATOM 2314 C C . ASN A 1 285 ? -43.497 20.382 47.196 1.00 16.65 286 ASN A C 1
ATOM 2315 O O . ASN A 1 285 ? -43.867 19.940 48.285 1.00 17.37 286 ASN A O 1
ATOM 2320 N N . TYR A 1 286 ? -44.207 20.201 46.083 1.00 15.09 287 TYR A N 1
ATOM 2321 C CA . TYR A 1 286 ? -45.436 19.413 46.150 1.00 14.40 287 TYR A CA 1
ATOM 2322 C C . TYR A 1 286 ? -45.097 17.976 46.548 1.00 13.32 287 TYR A C 1
ATOM 2323 O O . TYR A 1 286 ? -44.017 17.472 46.217 1.00 13.94 287 TYR A O 1
ATOM 2332 N N . ARG A 1 287 ? -45.998 17.331 47.284 1.00 12.70 288 ARG A N 1
ATOM 2333 C CA . ARG A 1 287 ? -45.745 15.975 47.785 1.00 12.41 288 ARG A CA 1
ATOM 2334 C C . ARG A 1 287 ? -45.543 14.960 46.654 1.00 12.86 288 ARG A C 1
ATOM 2335 O O . ARG A 1 287 ? -44.876 13.937 46.843 1.00 14.13 288 ARG A O 1
ATOM 2343 N N . TRP A 1 288 ? -46.125 15.250 45.489 1.00 12.52 289 TRP A N 1
ATOM 2344 C CA . TRP A 1 288 ? -45.927 14.444 44.283 1.00 12.12 289 TRP A CA 1
ATOM 2345 C C . TRP A 1 288 ? -45.252 15.269 43.198 1.00 11.09 289 TRP A C 1
ATOM 2346 O O . TRP A 1 288 ? -45.386 16.497 43.167 1.00 12.66 289 TRP A O 1
ATOM 2357 N N . ASN A 1 289 ? -44.533 14.608 42.295 1.00 11.28 290 ASN A N 1
ATOM 2358 C CA . ASN A 1 289 ? -43.969 15.325 41.157 1.00 11.33 290 ASN A CA 1
ATOM 2359 C C . ASN A 1 289 ? -45.118 15.880 40.319 1.00 10.50 290 ASN A C 1
ATOM 2360 O O . ASN A 1 289 ? -45.981 15.121 39.873 1.00 11.72 290 ASN A O 1
ATOM 2365 N N . PRO A 1 290 ? -45.149 17.209 40.116 1.00 11.55 291 PRO A N 1
ATOM 2366 C CA . PRO A 1 290 ? -46.327 17.820 39.490 1.00 11.84 291 PRO A CA 1
ATOM 2367 C C . PRO A 1 290 ? -46.382 17.637 37.974 1.00 11.00 291 PRO A C 1
ATOM 2368 O O . PRO A 1 290 ? -47.379 18.017 37.367 1.00 11.72 291 PRO A O 1
ATOM 2372 N N . PHE A 1 291 ? -45.338 17.049 37.395 1.00 9.87 292 PHE A N 1
ATOM 2373 C CA . PHE A 1 291 ? -45.225 16.879 35.946 1.00 10.67 292 PHE A CA 1
ATOM 2374 C C . PHE A 1 291 ? -45.307 15.413 35.516 1.00 10.12 292 PHE A C 1
ATOM 2375 O O . PHE A 1 291 ? -45.189 15.107 34.331 1.00 10.82 292 PHE A O 1
ATOM 2383 N N . ASP A 1 292 ? -45.481 14.516 36.489 1.00 9.78 293 ASP A N 1
ATOM 2384 C CA . ASP A 1 292 ? -45.602 13.077 36.258 1.00 9.70 293 ASP A CA 1
ATOM 2385 C C . ASP A 1 292 ? -47.061 12.786 35.961 1.00 9.79 293 ASP A C 1
ATOM 2386 O O . ASP A 1 292 ? -47.917 12.928 36.837 1.00 10.16 293 ASP A O 1
ATOM 2391 N N . LEU A 1 293 ? -47.346 12.409 34.715 1.00 9.38 294 LEU A N 1
ATOM 2392 C CA . LEU A 1 293 ? -48.713 12.154 34.275 1.00 9.62 294 LEU A CA 1
ATOM 2393 C C . LEU A 1 293 ? -49.445 11.107 35.117 1.00 9.73 294 LEU A C 1
ATOM 2394 O O . LEU A 1 293 ? -50.679 11.166 35.255 1.00 9.76 294 LEU A O 1
ATOM 2399 N N . THR A 1 294 ? -48.691 10.171 35.700 1.00 9.17 295 THR A N 1
ATOM 2400 C CA . THR A 1 294 ? -49.282 9.136 36.551 1.00 9.86 295 THR A CA 1
ATOM 2401 C C . THR A 1 294 ? -49.675 9.656 37.938 1.00 9.82 295 THR A C 1
ATOM 2402 O O . THR A 1 294 ? -50.210 8.902 38.757 1.00 10.17 295 THR A O 1
ATOM 2406 N N . LYS A 1 295 ? -49.406 10.935 38.200 1.00 9.86 296 LYS A N 1
ATOM 2407 C CA . LYS A 1 295 ? -49.759 11.566 39.474 1.00 10.88 296 LYS A CA 1
ATOM 2408 C C . LYS A 1 295 ? -50.798 12.660 39.267 1.00 10.86 296 LYS A C 1
ATOM 2409 O O . LYS A 1 295 ? -50.546 13.639 38.555 1.00 11.92 296 LYS A O 1
ATOM 2415 N N . THR A 1 296 ? -51.964 12.507 39.885 1.00 10.76 297 THR A N 1
ATOM 2416 C CA . THR A 1 296 ? -52.937 13.593 39.917 1.00 10.93 297 THR A CA 1
ATOM 2417 C C . THR A 1 296 ? -52.569 14.601 41.004 1.00 11.23 297 THR A C 1
ATOM 2418 O O . THR A 1 296 ? -51.859 14.264 41.965 1.00 11.67 297 THR A O 1
ATOM 2422 N N . TRP A 1 297 ? -53.030 15.840 40.847 1.00 11.86 298 TRP A N 1
ATOM 2423 C CA . TRP A 1 297 ? -52.932 16.830 41.917 1.00 11.65 298 TRP A CA 1
ATOM 2424 C C . TRP A 1 297 ? -54.173 16.681 42.774 1.00 11.27 298 TRP A C 1
ATOM 2425 O O . TRP A 1 297 ? -55.296 16.751 42.264 1.00 12.12 298 TRP A O 1
ATOM 2436 N N . SER A 1 298 ? -53.995 16.489 44.076 1.00 13.28 299 SER A N 1
ATOM 2437 C CA . SER A 1 298 ? -55.154 16.362 44.948 1.00 14.18 299 SER A CA 1
ATOM 2438 C C . SER A 1 298 ? -56.037 17.608 44.900 1.00 12.48 299 SER A C 1
ATOM 2439 O O . SER A 1 298 ? -55.539 18.740 44.953 1.00 12.91 299 SER A O 1
ATOM 2442 N N . GLN A 1 299 ? -57.346 17.393 44.793 1.00 13.08 300 GLN A N 1
ATOM 2443 C CA . GLN A 1 299 ? -58.307 18.489 44.772 1.00 14.92 300 GLN A CA 1
ATOM 2444 C C . GLN A 1 299 ? -58.482 19.108 46.154 1.00 16.11 300 GLN A C 1
ATOM 2445 O O . GLN A 1 299 ? -59.106 20.161 46.298 1.00 15.98 300 GLN A O 1
ATOM 2451 N N . LYS A 1 300 ? -57.913 18.461 47.168 1.00 15.14 301 LYS A N 1
ATOM 2452 C CA . LYS A 1 300 ? -57.861 19.055 48.500 1.00 17.07 301 LYS A CA 1
ATOM 2453 C C . LYS A 1 300 ? -56.752 20.100 48.562 1.00 17.40 301 LYS A C 1
ATOM 2454 O O . LYS A 1 300 ? -56.836 21.058 49.325 1.00 21.70 301 LYS A O 1
ATOM 2460 N N . ASP A 1 301 ? -55.710 19.907 47.759 1.00 15.39 302 ASP A N 1
ATOM 2461 C CA . ASP A 1 301 ? -54.612 20.859 47.698 1.00 16.46 302 ASP A CA 1
ATOM 2462 C C . ASP A 1 301 ? -54.895 21.949 46.668 1.00 15.81 302 ASP A C 1
ATOM 2463 O O . ASP A 1 301 ? -54.572 23.118 46.885 1.00 15.82 302 ASP A O 1
ATOM 2468 N N . TYR A 1 302 ? -55.504 21.554 45.552 1.00 15.31 303 TYR A N 1
ATOM 2469 C CA . TYR A 1 302 ? -55.785 22.460 44.444 1.00 15.16 303 TYR A CA 1
ATOM 2470 C C . TYR A 1 302 ? -57.216 22.246 43.974 1.00 15.34 303 TYR A C 1
ATOM 2471 O O . TYR A 1 302 ? -57.470 21.421 43.094 1.00 15.26 303 TYR A O 1
ATOM 2480 N N . PRO A 1 303 ? -58.169 22.965 44.594 1.00 15.57 304 PRO A N 1
ATOM 2481 C CA . PRO A 1 303 ? -59.583 22.784 44.241 1.00 15.44 304 PRO A CA 1
ATOM 2482 C C . PRO A 1 303 ? -59.874 23.235 42.816 1.00 13.58 304 PRO A C 1
ATOM 2483 O O . PRO A 1 303 ? -59.084 23.963 42.226 1.00 14.88 304 PRO A O 1
ATOM 2487 N N . LEU A 1 304 ? -61.004 22.812 42.268 1.00 13.55 305 LEU A N 1
ATOM 2488 C CA . LEU A 1 304 ? -61.377 23.235 40.928 1.00 13.47 305 LEU A CA 1
ATOM 2489 C C . LEU A 1 304 ? -61.833 24.693 40.928 1.00 13.69 305 LEU A C 1
ATOM 2490 O O . LEU A 1 304 ? -62.632 25.105 41.777 1.00 18.44 305 LEU A O 1
ATOM 2495 N N . ILE A 1 305 ? -61.294 25.467 39.989 1.00 13.27 306 ILE A N 1
ATOM 2496 C CA . ILE A 1 305 ? -61.639 26.877 39.812 1.00 13.66 306 ILE A CA 1
ATOM 2497 C C . ILE A 1 305 ? -62.444 27.011 38.519 1.00 13.67 306 ILE A C 1
ATOM 2498 O O . ILE A 1 305 ? -61.998 26.567 37.466 1.00 13.27 306 ILE A O 1
ATOM 2503 N N . PRO A 1 306 ? -63.639 27.619 38.585 1.00 14.02 307 PRO A N 1
ATOM 2504 C CA . PRO A 1 306 ? -64.507 27.662 37.399 1.00 14.49 307 PRO A CA 1
ATOM 2505 C C . PRO A 1 306 ? -64.031 28.635 36.323 1.00 14.63 307 PRO A C 1
ATOM 2506 O O . PRO A 1 306 ? -63.456 29.676 36.639 1.00 14.47 307 PRO A O 1
ATOM 2510 N N . VAL A 1 307 ? -64.275 28.287 35.061 1.00 12.56 308 VAL A N 1
ATOM 2511 C CA . VAL A 1 307 ? -63.874 29.114 33.928 1.00 12.00 308 VAL A CA 1
ATOM 2512 C C . VAL A 1 307 ? -65.097 29.444 33.077 1.00 11.35 308 VAL A C 1
ATOM 2513 O O . VAL A 1 307 ? -65.320 30.600 32.700 1.00 12.40 308 VAL A O 1
ATOM 2517 N N . GLY A 1 308 ? -65.891 28.422 32.775 1.00 11.40 309 GLY A N 1
ATOM 2518 C CA . GLY A 1 308 ? -67.038 28.583 31.894 1.00 11.32 309 GLY A CA 1
ATOM 2519 C C . GLY A 1 308 ? -67.668 27.235 31.611 1.00 11.55 309 GLY A C 1
ATOM 2520 O O . GLY A 1 308 ? -67.558 26.326 32.431 1.00 11.97 309 GLY A O 1
ATOM 2521 N N . TYR A 1 309 ? -68.345 27.101 30.473 1.00 11.36 310 TYR A N 1
ATOM 2522 C CA . TYR A 1 309 ? -68.920 25.818 30.087 1.00 11.71 310 TYR A CA 1
ATOM 2523 C C . TYR A 1 309 ? -68.820 25.657 28.581 1.00 11.46 310 TYR A C 1
ATOM 2524 O O . TYR A 1 309 ? -68.639 26.639 27.854 1.00 11.65 310 TYR A O 1
ATOM 2533 N N . PHE A 1 310 ? -68.950 24.426 28.100 1.00 11.51 311 PHE A N 1
ATOM 2534 C CA . PHE A 1 310 ? -69.145 24.227 26.671 1.00 12.22 311 PHE A CA 1
ATOM 2535 C C . PHE A 1 310 ? -70.358 23.339 26.424 1.00 11.58 311 PHE A C 1
ATOM 2536 O O . PHE A 1 310 ? -70.761 22.551 27.288 1.00 11.23 311 PHE A O 1
ATOM 2544 N N . ILE A 1 311 ? -70.957 23.513 25.253 1.00 10.26 312 ILE A N 1
ATOM 2545 C CA . ILE A 1 311 ? -72.191 22.840 24.884 1.00 10.43 312 ILE A CA 1
ATOM 2546 C C . ILE A 1 311 ? -72.023 22.250 23.490 1.00 10.12 312 ILE A C 1
ATOM 2547 O O . ILE A 1 311 ? -71.382 22.859 22.629 1.00 10.65 312 ILE A O 1
ATOM 2552 N N . LEU A 1 312 ? -72.551 21.047 23.281 1.00 9.72 313 LEU A N 1
ATOM 2553 C CA . LEU A 1 312 ? -72.497 20.432 21.958 1.00 8.96 313 LEU A CA 1
ATOM 2554 C C . LEU A 1 312 ? -73.874 20.584 21.327 1.00 9.40 313 LEU A C 1
ATOM 2555 O O . LEU A 1 312 ? -74.848 19.973 21.794 1.00 10.82 313 LEU A O 1
ATOM 2560 N N . ASN A 1 313 ? -73.961 21.404 20.281 1.00 9.95 314 ASN A N 1
ATOM 2561 C CA . ASN A 1 313 ? -75.261 21.707 19.683 1.00 9.90 314 ASN A CA 1
ATOM 2562 C C . ASN A 1 313 ? -75.351 21.532 18.166 1.00 11.00 314 ASN A C 1
ATOM 2563 O O . ASN A 1 313 ? -76.313 21.982 17.550 1.00 12.59 314 ASN A O 1
ATOM 2568 N N . ARG A 1 314 ? -74.367 20.870 17.565 1.00 10.68 315 ARG A N 1
ATOM 2569 C CA . ARG A 1 314 ? -74.383 20.676 16.123 1.00 9.74 315 ARG A CA 1
ATOM 2570 C C . ARG A 1 314 ? -73.760 19.340 15.755 1.00 9.32 315 ARG A C 1
ATOM 2571 O O . ARG A 1 314 ? -72.603 19.073 16.091 1.00 10.41 315 ARG A O 1
ATOM 2579 N N . ASN A 1 315 ? -74.526 18.500 15.067 1.00 9.38 316 ASN A N 1
ATOM 2580 C CA . ASN A 1 315 ? -73.994 17.264 14.517 1.00 10.40 316 ASN A CA 1
ATOM 2581 C C . ASN A 1 315 ? -73.158 17.585 13.281 1.00 10.00 316 ASN A C 1
ATOM 2582 O O . ASN A 1 315 ? -73.399 18.597 12.611 1.00 11.00 316 ASN A O 1
ATOM 2587 N N . PRO A 1 316 ? -72.172 16.730 12.963 1.00 9.56 317 PRO A N 1
ATOM 2588 C CA . PRO A 1 316 ? -71.466 16.958 11.694 1.00 9.31 317 PRO A CA 1
ATOM 2589 C C . PRO A 1 316 ? -72.416 16.882 10.488 1.00 9.82 317 PRO A C 1
ATOM 2590 O O . PRO A 1 316 ? -73.450 16.208 10.555 1.00 10.58 317 PRO A O 1
ATOM 2594 N N . ARG A 1 317 ? -72.063 17.566 9.404 1.00 9.10 318 ARG A N 1
ATOM 2595 C CA . ARG A 1 317 ? -72.786 17.431 8.141 1.00 9.88 318 ARG A CA 1
ATOM 2596 C C . ARG A 1 317 ? -72.393 16.138 7.429 1.00 8.44 318 ARG A C 1
ATOM 2597 O O . ARG A 1 317 ? -73.229 15.498 6.796 1.00 9.40 318 ARG A O 1
ATOM 2605 N N . ASN A 1 318 ? -71.114 15.772 7.519 1.00 8.36 319 ASN A N 1
ATOM 2606 C CA . ASN A 1 318 ? -70.599 14.567 6.874 1.00 8.21 319 ASN A CA 1
ATOM 2607 C C . ASN A 1 318 ? -69.541 13.969 7.795 1.00 7.57 319 ASN A C 1
ATOM 2608 O O . ASN A 1 318 ? -68.528 14.614 8.083 1.00 8.06 319 ASN A O 1
ATOM 2613 N N . PHE A 1 319 ? -69.813 12.762 8.286 1.00 7.50 320 PHE A N 1
ATOM 2614 C CA . PHE A 1 319 ? -69.009 12.112 9.311 1.00 7.53 320 PHE A CA 1
ATOM 2615 C C . PHE A 1 319 ? -67.556 11.914 8.867 1.00 7.70 320 PHE A C 1
ATOM 2616 O O . PHE A 1 319 ? -66.631 12.267 9.583 1.00 7.06 320 PHE A O 1
ATOM 2624 N N . PHE A 1 320 ? -67.352 11.327 7.692 1.00 7.11 321 PHE A N 1
ATOM 2625 C CA . PHE A 1 320 ? -65.995 11.072 7.224 1.00 7.26 321 PHE A CA 1
ATOM 2626 C C . PHE A 1 320 ? -65.239 12.381 7.032 1.00 6.19 321 PHE A C 1
ATOM 2627 O O . PHE A 1 320 ? -64.101 12.534 7.497 1.00 6.59 321 PHE A O 1
ATOM 2635 N N . ALA A 1 321 ? -65.864 13.332 6.341 1.00 7.62 322 ALA A N 1
ATOM 2636 C CA . ALA A 1 321 ? -65.153 14.551 5.970 1.00 7.52 322 ALA A CA 1
ATOM 2637 C C . ALA A 1 321 ? -64.772 15.406 7.171 1.00 7.33 322 ALA A C 1
ATOM 2638 O O . ALA A 1 321 ? -63.739 16.078 7.141 1.00 7.89 322 ALA A O 1
ATOM 2640 N N . GLN A 1 322 ? -65.608 15.390 8.210 1.00 7.44 323 GLN A N 1
ATOM 2641 C CA . GLN A 1 322 ? -65.471 16.321 9.332 1.00 7.68 323 GLN A CA 1
ATOM 2642 C C . GLN A 1 322 ? -65.021 15.697 10.649 1.00 7.50 323 GLN A C 1
ATOM 2643 O O . GLN A 1 322 ? -64.515 16.407 11.518 1.00 9.58 323 GLN A O 1
ATOM 2649 N N . ILE A 1 323 ? -65.224 14.388 10.801 1.00 7.36 324 ILE A N 1
ATOM 2650 C CA . ILE A 1 323 ? -64.825 13.673 12.016 1.00 8.26 324 ILE A CA 1
ATOM 2651 C C . ILE A 1 323 ? -63.657 12.725 11.730 1.00 7.60 324 ILE A C 1
ATOM 2652 O O . ILE A 1 323 ? -62.611 12.812 12.376 1.00 8.08 324 ILE A O 1
ATOM 2657 N N . GLU A 1 324 ? -63.803 11.840 10.745 1.00 7.20 325 GLU A N 1
ATOM 2658 C CA . GLU A 1 324 ? -62.688 10.940 10.445 1.00 6.75 325 GLU A CA 1
ATOM 2659 C C . GLU A 1 324 ? -61.436 11.736 10.072 1.00 8.08 325 GLU A C 1
ATOM 2660 O O . GLU A 1 324 ? -60.332 11.388 10.495 1.00 7.55 325 GLU A O 1
ATOM 2666 N N . GLN A 1 325 ? -61.623 12.817 9.312 1.00 7.03 326 GLN A N 1
ATOM 2667 C CA . GLN A 1 325 ? -60.514 13.646 8.830 1.00 7.46 326 GLN A CA 1
ATOM 2668 C C . GLN A 1 325 ? -60.097 14.789 9.762 1.00 7.07 326 GLN A C 1
ATOM 2669 O O . GLN A 1 325 ? -59.158 15.526 9.441 1.00 7.90 326 GLN A O 1
ATOM 2675 N N . ILE A 1 326 ? -60.786 14.985 10.885 1.00 6.73 327 ILE A N 1
ATOM 2676 C CA . ILE A 1 326 ? -60.296 15.987 11.824 1.00 7.34 327 ILE A CA 1
ATOM 2677 C C . ILE A 1 326 ? -58.925 15.543 12.326 1.00 6.28 327 ILE A C 1
ATOM 2678 O O . ILE A 1 326 ? -58.649 14.343 12.440 1.00 7.54 327 ILE A O 1
ATOM 2683 N N . ALA A 1 327 ? -58.052 16.516 12.556 1.00 7.25 328 ALA A N 1
ATOM 2684 C CA . ALA A 1 327 ? -56.683 16.233 12.964 1.00 6.38 328 ALA A CA 1
ATOM 2685 C C . ALA A 1 327 ? -56.437 16.924 14.294 1.00 7.45 328 ALA A C 1
ATOM 2686 O O . ALA A 1 327 ? -55.896 18.034 14.348 1.00 7.86 328 ALA A O 1
ATOM 2688 N N . LEU A 1 328 ? -56.887 16.294 15.372 1.00 7.05 329 LEU A N 1
ATOM 2689 C CA . LEU A 1 328 ? -56.780 16.903 16.695 1.00 7.75 329 LEU A CA 1
ATOM 2690 C C . LEU A 1 328 ? -55.365 16.677 17.218 1.00 7.50 329 LEU A C 1
ATOM 2691 O O . LEU A 1 328 ? -54.812 15.591 17.069 1.00 8.60 329 LEU A O 1
ATOM 2696 N N . ASP A 1 329 ? -54.771 17.705 17.812 1.00 7.56 330 ASP A N 1
ATOM 2697 C CA . ASP A 1 329 ? -53.330 17.700 18.055 1.00 7.30 330 ASP A CA 1
ATOM 2698 C C . ASP A 1 329 ? -53.002 18.568 19.273 1.00 6.94 330 ASP A C 1
ATOM 2699 O O . ASP A 1 329 ? -53.275 19.765 19.266 1.00 7.54 330 ASP A O 1
ATOM 2704 N N . PRO A 1 330 ? -52.401 17.973 20.326 1.00 7.30 331 PRO A N 1
ATOM 2705 C CA . PRO A 1 330 ? -52.101 18.766 21.530 1.00 7.49 331 PRO A CA 1
ATOM 2706 C C . PRO A 1 330 ? -51.065 19.854 21.257 1.00 7.94 331 PRO A C 1
ATOM 2707 O O . PRO A 1 330 ? -50.940 20.800 22.035 1.00 8.73 331 PRO A O 1
ATOM 2711 N N . GLY A 1 331 ? -50.335 19.729 20.152 1.00 8.03 332 GLY A N 1
ATOM 2712 C CA . GLY A 1 331 ? -49.398 20.765 19.744 1.00 7.99 332 GLY A CA 1
ATOM 2713 C C . GLY A 1 331 ? -50.066 22.017 19.203 1.00 8.26 332 GLY A C 1
ATOM 2714 O O . GLY A 1 331 ? -49.403 23.039 18.982 1.00 9.11 332 GLY A O 1
ATOM 2715 N N . ASN A 1 332 ? -51.374 21.941 18.969 1.00 7.85 333 ASN A N 1
ATOM 2716 C CA . ASN A 1 332 ? -52.148 23.116 18.596 1.00 8.41 333 ASN A CA 1
ATOM 2717 C C . ASN A 1 332 ? -52.397 23.987 19.825 1.00 8.57 333 ASN A C 1
ATOM 2718 O O . ASN A 1 332 ? -53.509 24.028 20.366 1.00 8.94 333 ASN A O 1
ATOM 2723 N N . ILE A 1 333 ? -51.342 24.665 20.274 1.00 9.41 334 ILE A N 1
ATOM 2724 C CA . ILE A 1 333 ? -51.454 25.616 21.363 1.00 9.93 334 ILE A CA 1
ATOM 2725 C C . ILE A 1 333 ? -51.492 27.041 20.818 1.00 9.93 334 ILE A C 1
ATOM 2726 O O . ILE A 1 333 ? -51.205 27.279 19.637 1.00 10.15 334 ILE A O 1
ATOM 2731 N N . VAL A 1 334 ? -51.870 27.980 21.682 1.00 9.53 335 VAL A N 1
ATOM 2732 C CA . VAL A 1 334 ? -52.055 29.378 21.305 1.00 8.92 335 VAL A CA 1
ATOM 2733 C C . VAL A 1 334 ? -51.384 30.247 22.373 1.00 9.58 335 VAL A C 1
ATOM 2734 O O . VAL A 1 334 ? -51.052 29.750 23.453 1.00 10.57 335 VAL A O 1
ATOM 2738 N N . PRO A 1 335 ? -51.173 31.548 22.086 1.00 9.52 336 PRO A N 1
ATOM 2739 C CA . PRO A 1 335 ? -50.579 32.426 23.102 1.00 9.23 336 PRO A CA 1
ATOM 2740 C C . PRO A 1 335 ? -51.345 32.382 24.421 1.00 10.15 336 PRO A C 1
ATOM 2741 O O . PRO A 1 335 ? -52.576 32.346 24.413 1.00 10.15 336 PRO A O 1
ATOM 2745 N N . GLY A 1 336 ? -50.616 32.376 25.534 1.00 10.10 337 GLY A N 1
ATOM 2746 C CA . GLY A 1 336 ? -51.229 32.253 26.845 1.00 11.30 337 GLY A CA 1
ATOM 2747 C C . GLY A 1 336 ? -51.301 30.826 27.373 1.00 10.47 337 GLY A C 1
ATOM 2748 O O . GLY A 1 336 ? -51.685 30.614 28.527 1.00 10.61 337 GLY A O 1
ATOM 2749 N N . VAL A 1 337 ? -50.941 29.851 26.539 1.00 10.33 338 VAL A N 1
ATOM 2750 C CA . VAL A 1 337 ? -50.899 28.446 26.943 1.00 10.09 338 VAL A CA 1
ATOM 2751 C C . VAL A 1 337 ? -49.520 27.881 26.623 1.00 9.21 338 VAL A C 1
ATOM 2752 O O . VAL A 1 337 ? -48.951 28.166 25.562 1.00 11.48 338 VAL A O 1
ATOM 2756 N N . GLY A 1 338 ? -48.972 27.099 27.546 1.00 9.65 339 GLY A N 1
ATOM 2757 C CA . GLY A 1 338 ? -47.696 26.448 27.330 1.00 10.24 339 GLY A CA 1
ATOM 2758 C C . GLY A 1 338 ? -47.717 24.997 27.768 1.00 9.39 339 GLY A C 1
ATOM 2759 O O . GLY A 1 338 ? -48.735 24.494 28.268 1.00 9.69 339 GLY A O 1
ATOM 2760 N N . LEU A 1 339 ? -46.578 24.336 27.581 1.00 10.16 340 LEU A N 1
ATOM 2761 C CA . LEU A 1 339 ? -46.407 22.932 27.927 1.00 9.90 340 LEU A CA 1
ATOM 2762 C C . LEU A 1 339 ? -45.806 22.803 29.340 1.00 10.09 340 LEU A C 1
ATOM 2763 O O . LEU A 1 339 ? -45.953 23.710 30.169 1.00 11.44 340 LEU A O 1
ATOM 2768 N N . SER A 1 340 ? -45.130 21.687 29.604 1.00 9.86 341 SER A N 1
ATOM 2769 C CA . SER A 1 340 ? -44.513 21.411 30.904 1.00 9.99 341 SER A CA 1
ATOM 2770 C C . SER A 1 340 ? -43.505 20.291 30.677 1.00 10.69 341 SER A C 1
ATOM 2771 O O . SER A 1 340 ? -43.504 19.687 29.602 1.00 11.44 341 SER A O 1
ATOM 2774 N N . PRO A 1 341 ? -42.645 20.006 31.674 1.00 11.53 342 PRO A N 1
ATOM 2775 C CA . PRO A 1 341 ? -41.704 18.879 31.554 1.00 12.12 342 PRO A CA 1
ATOM 2776 C C . PRO A 1 341 ? -42.332 17.529 31.883 1.00 12.63 342 PRO A C 1
ATOM 2777 O O . PRO A 1 341 ? -41.770 16.732 32.642 1.00 17.31 342 PRO A O 1
ATOM 2781 N N . ASP A 1 342 ? -43.520 17.312 31.339 1.00 10.50 343 ASP A N 1
ATOM 2782 C CA . ASP A 1 342 ? -44.169 16.011 31.299 1.00 9.38 343 ASP A CA 1
ATOM 2783 C C . ASP A 1 342 ? -43.691 15.343 30.003 1.00 9.77 343 ASP A C 1
ATOM 2784 O O . ASP A 1 342 ? -44.010 15.806 28.902 1.00 9.18 343 ASP A O 1
ATOM 2789 N N . ARG A 1 343 ? -42.912 14.268 30.128 1.00 8.20 344 ARG A N 1
ATOM 2790 C CA . ARG A 1 343 ? -42.288 13.651 28.958 1.00 10.10 344 ARG A CA 1
ATOM 2791 C C . ARG A 1 343 ? -43.309 13.021 28.014 1.00 9.56 344 ARG A C 1
ATOM 2792 O O . ARG A 1 343 ? -43.063 12.922 26.806 1.00 9.94 344 ARG A O 1
ATOM 2800 N N . MET A 1 344 ? -44.440 12.575 28.556 1.00 9.22 345 MET A N 1
ATOM 2801 C CA . MET A 1 344 ? -45.508 12.049 27.711 1.00 8.66 345 MET A CA 1
ATOM 2802 C C . MET A 1 344 ? -46.037 13.166 26.824 1.00 8.28 345 MET A C 1
ATOM 2803 O O . MET A 1 344 ? -46.138 13.012 25.601 1.00 8.62 345 MET A O 1
ATOM 2808 N N . LEU A 1 345 ? -46.354 14.302 27.439 1.00 8.12 346 LEU A N 1
ATOM 2809 C CA . LEU A 1 345 ? -46.825 15.463 26.698 1.00 8.13 346 LEU A CA 1
ATOM 2810 C C . LEU A 1 345 ? -45.822 15.865 25.618 1.00 9.25 346 LEU A C 1
ATOM 2811 O O . LEU A 1 345 ? -46.202 16.114 24.470 1.00 9.13 346 LEU A O 1
ATOM 2816 N N . GLN A 1 346 ? -44.538 15.897 25.962 1.00 8.77 347 GLN A N 1
ATOM 2817 C CA . GLN A 1 346 ? -43.537 16.352 25.003 1.00 8.78 347 GLN A CA 1
ATOM 2818 C C . GLN A 1 346 ? -43.434 15.417 23.794 1.00 9.12 347 GLN A C 1
ATOM 2819 O O . GLN A 1 346 ? -43.267 15.872 22.665 1.00 9.23 347 GLN A O 1
ATOM 2825 N N . ALA A 1 347 ? -43.565 14.114 24.018 1.00 8.13 348 ALA A N 1
ATOM 2826 C CA . ALA A 1 347 ? -43.627 13.171 22.905 1.00 8.86 348 ALA A CA 1
ATOM 2827 C C . ALA A 1 347 ? -44.887 13.383 22.055 1.00 8.70 348 ALA A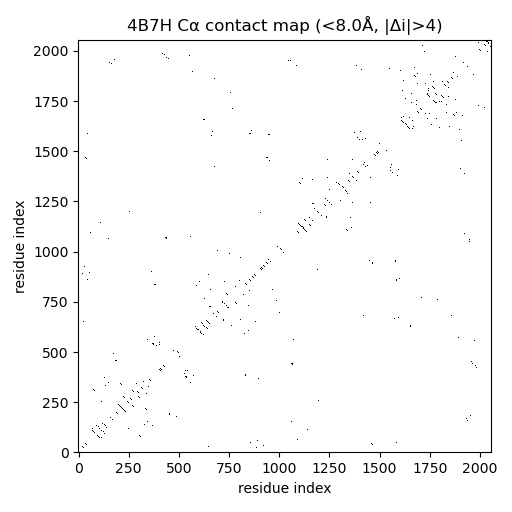 C 1
ATOM 2828 O O . ALA A 1 347 ? -44.821 13.349 20.822 1.00 8.78 348 ALA A O 1
ATOM 2830 N N . ARG A 1 348 ? -46.032 13.605 22.704 1.00 7.49 349 ARG A N 1
ATOM 2831 C CA . ARG A 1 348 ? -47.275 13.873 21.986 1.00 8.69 349 ARG A CA 1
ATOM 2832 C C . ARG A 1 348 ? -47.174 15.091 21.071 1.00 8.80 349 ARG A C 1
ATOM 2833 O O . ARG A 1 348 ? -47.731 15.090 19.975 1.00 8.91 349 ARG A O 1
ATOM 2841 N N . ILE A 1 349 ? -46.458 16.124 21.511 1.00 8.78 350 ILE A N 1
ATOM 2842 C CA . ILE A 1 349 ? -46.358 17.346 20.714 1.00 9.66 350 ILE A CA 1
ATOM 2843 C C . ILE A 1 349 ? -45.732 17.050 19.343 1.00 9.44 350 ILE A C 1
ATOM 2844 O O . ILE A 1 349 ? -46.056 17.699 18.343 1.00 10.61 350 ILE A O 1
ATOM 2849 N N . PHE A 1 350 ? -44.873 16.035 19.284 1.00 8.76 351 PHE A N 1
ATOM 2850 C CA . PHE A 1 350 ? -44.362 15.558 18.006 1.00 9.21 351 PHE A CA 1
ATOM 2851 C C . PHE A 1 350 ? -45.331 14.620 17.266 1.00 9.48 351 PHE A C 1
ATOM 2852 O O . PHE A 1 350 ? -45.565 14.762 16.063 1.00 9.33 351 PHE A O 1
ATOM 2860 N N . ALA A 1 351 ? -45.882 13.657 17.995 1.00 7.94 352 ALA A N 1
ATOM 2861 C CA . ALA A 1 351 ? -46.482 12.474 17.392 1.00 7.50 352 ALA A CA 1
ATOM 2862 C C . ALA A 1 351 ? -47.747 12.682 16.571 1.00 6.91 352 ALA A C 1
ATOM 2863 O O . ALA A 1 351 ? -47.955 11.971 15.592 1.00 7.65 352 ALA A O 1
ATOM 2865 N N . TYR A 1 352 ? -48.603 13.621 16.962 1.00 7.08 353 TYR A N 1
ATOM 2866 C CA . TYR A 1 352 ? -49.920 13.706 16.321 1.00 7.02 353 TYR A CA 1
ATOM 2867 C C . TYR A 1 352 ? -49.829 14.241 14.899 1.00 6.83 353 TYR A C 1
ATOM 2868 O O . TYR A 1 352 ? -50.358 13.622 13.971 1.00 7.79 353 TYR A O 1
ATOM 2877 N N . ALA A 1 353 ? -49.154 15.379 14.729 1.00 7.07 354 ALA A N 1
ATOM 2878 C CA . ALA A 1 353 ? -48.958 15.947 13.403 1.00 6.94 354 ALA A CA 1
ATOM 2879 C C . ALA A 1 353 ? -48.195 14.969 12.523 1.00 7.33 354 ALA A C 1
ATOM 2880 O O . ALA A 1 353 ? -48.461 14.862 11.331 1.00 8.13 354 ALA A O 1
ATOM 2882 N N . ASP A 1 354 ? -47.243 14.249 13.110 1.00 6.67 355 ASP A N 1
ATOM 2883 C CA . ASP A 1 354 ? -46.499 13.257 12.355 1.00 7.68 355 ASP A CA 1
ATOM 2884 C C . ASP A 1 354 ? -47.453 12.202 11.785 1.00 6.99 355 ASP A C 1
ATOM 2885 O O . ASP A 1 354 ? -47.399 11.877 10.594 1.00 8.74 355 ASP A O 1
ATOM 2890 N N . GLN A 1 355 ? -48.327 11.653 12.623 1.00 6.32 356 GLN A N 1
ATOM 2891 C CA . GLN A 1 355 ? -49.263 10.653 12.116 1.00 7.12 356 GLN A CA 1
ATOM 2892 C C . GLN A 1 355 ? -50.229 11.260 11.094 1.00 7.29 356 GLN A C 1
ATOM 2893 O O . GLN A 1 355 ? -50.547 10.638 10.075 1.00 7.89 356 GLN A O 1
ATOM 2899 N N . GLN A 1 356 ? -50.677 12.484 11.353 1.00 6.80 357 GLN A N 1
ATOM 2900 C CA . GLN A 1 356 ? -51.658 13.121 10.484 1.00 7.19 357 GLN A CA 1
ATOM 2901 C C . GLN A 1 356 ? -51.115 13.405 9.087 1.00 7.56 357 GLN A C 1
ATOM 2902 O O . GLN A 1 356 ? -51.843 13.270 8.098 1.00 7.33 357 GLN A O 1
ATOM 2908 N N . ARG A 1 357 ? -49.834 13.763 9.004 1.00 6.79 358 ARG A N 1
ATOM 2909 C CA . ARG A 1 357 ? -49.188 13.947 7.709 1.00 6.79 358 ARG A CA 1
ATOM 2910 C C . ARG A 1 357 ? -49.284 12.665 6.872 1.00 7.48 358 ARG A C 1
ATOM 2911 O O . ARG A 1 357 ? -49.412 12.735 5.654 1.00 8.25 358 ARG A O 1
ATOM 2919 N N . TYR A 1 358 ? -49.215 11.505 7.525 1.00 7.21 359 TYR A N 1
ATOM 2920 C CA . TYR A 1 358 ? -49.344 10.210 6.844 1.00 7.47 359 TYR A CA 1
ATOM 2921 C C . TYR A 1 358 ? -50.808 9.791 6.641 1.00 7.75 359 TYR A C 1
ATOM 2922 O O . TYR A 1 358 ? -51.219 9.410 5.540 1.00 8.18 359 TYR A O 1
ATOM 2931 N N . ARG A 1 359 ? -51.576 9.830 7.728 1.00 6.98 360 ARG A N 1
ATOM 2932 C CA . ARG A 1 359 ? -52.939 9.312 7.780 1.00 8.21 360 ARG A CA 1
ATOM 2933 C C . ARG A 1 359 ? -53.862 10.068 6.832 1.00 7.38 360 ARG A C 1
ATOM 2934 O O . ARG A 1 359 ? -54.741 9.484 6.202 1.00 7.87 360 ARG A O 1
ATOM 2942 N N . ILE A 1 360 ? -53.673 11.378 6.774 1.00 7.30 361 ILE A N 1
ATOM 2943 C CA . ILE A 1 360 ? -54.506 12.255 5.961 1.00 7.92 361 ILE A CA 1
ATOM 2944 C C . ILE A 1 360 ? -53.727 12.733 4.735 1.00 8.22 361 ILE A C 1
ATOM 2945 O O . ILE A 1 360 ? -54.135 12.471 3.611 1.00 9.60 361 ILE A O 1
ATOM 2950 N N . GLY A 1 361 ? -52.598 13.408 4.959 1.00 7.62 362 GLY A N 1
ATOM 2951 C CA . GLY A 1 361 ? -51.762 13.885 3.873 1.00 7.61 362 GLY A CA 1
ATOM 2952 C C . GLY A 1 361 ? -50.986 15.116 4.298 1.00 7.48 362 GLY A C 1
ATOM 2953 O O . GLY A 1 361 ? -51.314 15.747 5.311 1.00 7.79 362 GLY A O 1
ATOM 2954 N N . ALA A 1 362 ? -49.967 15.476 3.520 1.00 7.88 363 ALA A N 1
ATOM 2955 C CA . ALA A 1 362 ? -49.129 16.624 3.850 1.00 8.44 363 ALA A CA 1
ATOM 2956 C C . ALA A 1 362 ? -49.938 17.902 4.048 1.00 7.89 363 ALA A C 1
ATOM 2957 O O . ALA A 1 362 ? -49.567 18.763 4.850 1.00 9.01 363 ALA A O 1
ATOM 2959 N N . ASN A 1 363 ? -51.045 18.023 3.321 1.00 7.13 364 ASN A N 1
ATOM 2960 C CA . ASN A 1 363 ? -51.833 19.243 3.358 1.00 7.41 364 ASN A CA 1
ATOM 2961 C C . ASN A 1 363 ? -53.120 19.137 4.156 1.00 7.21 364 ASN A C 1
ATOM 2962 O O . ASN A 1 363 ? -54.066 19.884 3.921 1.00 7.78 364 ASN A O 1
ATOM 2967 N N . TYR A 1 364 ? -53.116 18.245 5.147 1.00 7.75 365 TYR A N 1
ATOM 2968 C CA . TYR A 1 364 ? -54.279 18.011 5.986 1.00 8.00 365 TYR A CA 1
ATOM 2969 C C . TYR A 1 364 ? -54.782 19.269 6.680 1.00 7.80 365 TYR A C 1
ATOM 2970 O O . TYR A 1 364 ? -55.973 19.370 6.977 1.00 7.61 365 TYR A O 1
ATOM 2979 N N . ARG A 1 365 ? -53.888 20.225 6.934 1.00 8.11 366 ARG A N 1
ATOM 2980 C CA . ARG A 1 365 ? -54.265 21.451 7.641 1.00 9.84 366 ARG A CA 1
ATOM 2981 C C . ARG A 1 365 ? -55.218 22.310 6.824 1.00 9.66 366 ARG A C 1
ATOM 2982 O O . ARG A 1 365 ? -55.883 23.186 7.375 1.00 11.33 366 ARG A O 1
ATOM 2990 N N . ASP A 1 366 ? -55.270 22.069 5.514 1.00 8.89 367 ASP A N 1
ATOM 2991 C CA . ASP A 1 366 ? -56.087 22.876 4.619 1.00 9.66 367 ASP A CA 1
ATOM 2992 C C . ASP A 1 366 ? -57.525 22.361 4.487 1.00 9.09 367 ASP A C 1
ATOM 2993 O O . ASP A 1 366 ? -58.384 23.033 3.905 1.00 9.87 367 ASP A O 1
ATOM 2998 N N . LEU A 1 367 ? -57.793 21.160 4.990 1.00 8.39 368 LEU A N 1
ATOM 2999 C CA . LEU A 1 367 ? -59.157 20.642 4.917 1.00 8.13 368 LEU A CA 1
ATOM 3000 C C . LEU A 1 367 ? -60.084 21.517 5.748 1.00 8.09 368 LEU A C 1
ATOM 3001 O O . LEU A 1 367 ? -59.675 22.049 6.784 1.00 8.61 368 LEU A O 1
ATOM 3006 N N . PRO A 1 368 ? -61.334 21.676 5.302 1.00 8.64 369 PRO A N 1
ATOM 3007 C CA . PRO A 1 368 ? -62.283 22.562 5.986 1.00 9.78 369 PRO A CA 1
ATOM 3008 C C . PRO A 1 368 ? -62.294 22.464 7.526 1.00 9.13 369 PRO A C 1
ATOM 3009 O O . PRO A 1 368 ? -62.233 23.501 8.194 1.00 9.24 369 PRO A O 1
ATOM 3013 N N . VAL A 1 369 ? -62.355 21.261 8.088 1.00 8.78 370 VAL A N 1
ATOM 3014 C CA . VAL A 1 369 ? -62.480 21.137 9.541 1.00 9.43 370 VAL A CA 1
ATOM 3015 C C . VAL A 1 369 ? -61.170 21.489 10.273 1.00 8.89 370 VAL A C 1
ATOM 3016 O O . VAL A 1 369 ? -61.173 21.780 11.477 1.00 8.96 370 VAL A O 1
ATOM 3020 N N . ASN A 1 370 ? -60.051 21.477 9.549 1.00 7.88 371 ASN A N 1
ATOM 3021 C CA . ASN A 1 370 ? -58.750 21.730 10.167 1.00 7.95 371 ASN A CA 1
ATOM 3022 C C . ASN A 1 370 ? -58.231 23.158 10.022 1.00 8.69 371 ASN A C 1
ATOM 3023 O O . ASN A 1 370 ? -57.278 23.542 10.706 1.00 9.97 371 ASN A O 1
ATOM 3028 N N . ARG A 1 371 ? -58.851 23.944 9.145 1.00 9.65 372 ARG A N 1
ATOM 3029 C CA . ARG A 1 371 ? -58.448 25.342 8.976 1.00 10.79 372 ARG A CA 1
ATOM 3030 C C . ARG A 1 371 ? -58.927 26.198 10.134 1.00 10.12 372 ARG A C 1
ATOM 3031 O O . ARG A 1 371 ? -60.067 26.060 10.580 1.00 12.20 372 ARG A O 1
ATOM 3039 N N . PRO A 1 372 ? -58.074 27.125 10.606 1.00 8.83 373 PRO A N 1
ATOM 3040 C CA . PRO A 1 372 ? -58.537 28.043 11.647 1.00 9.52 373 PRO A CA 1
ATOM 3041 C C . PRO A 1 372 ? -59.491 29.103 11.085 1.00 10.39 373 PRO A C 1
ATOM 3042 O O . PRO A 1 372 ? -59.752 29.135 9.875 1.00 10.11 373 PRO A O 1
ATOM 3046 N N . ILE A 1 373 ? -60.031 29.954 11.951 1.00 10.10 374 ILE A N 1
ATOM 3047 C CA . ILE A 1 373 ? -60.921 30.993 11.453 1.00 11.26 374 ILE A CA 1
ATOM 3048 C C . ILE A 1 373 ? -60.142 32.186 10.900 1.00 13.51 374 ILE A C 1
ATOM 3049 O O . ILE A 1 373 ? -60.645 32.905 10.043 1.00 18.86 374 ILE A O 1
ATOM 3054 N N . ASN A 1 374 ? -58.912 32.372 11.380 1.00 13.57 375 ASN A N 1
ATOM 3055 C CA . ASN A 1 374 ? -58.018 33.412 10.867 1.00 14.88 375 ASN A CA 1
ATOM 3056 C C . ASN A 1 374 ? -57.159 32.917 9.700 1.00 14.59 375 ASN A C 1
ATOM 3057 O O . ASN A 1 374 ? -56.984 31.709 9.520 1.00 12.99 375 ASN A O 1
ATOM 3062 N N . GLU A 1 375 ? -56.635 33.837 8.896 1.00 16.52 376 GLU A N 1
ATOM 3063 C CA . GLU A 1 375 ? -55.803 33.445 7.760 1.00 14.27 376 GLU A CA 1
ATOM 3064 C C . GLU A 1 375 ? -54.453 32.920 8.222 1.00 12.86 376 GLU A C 1
ATOM 3065 O O . GLU A 1 375 ? -53.834 33.464 9.134 1.00 14.21 376 GLU A O 1
ATOM 3071 N N . VAL A 1 376 ? -54.003 31.848 7.587 1.00 10.73 377 VAL A N 1
ATOM 3072 C CA . VAL A 1 376 ? -52.687 31.298 7.862 1.00 9.66 377 VAL A CA 1
ATOM 3073 C C . VAL A 1 376 ? -51.664 31.995 6.973 1.00 10.03 377 VAL A C 1
ATOM 3074 O O . VAL A 1 376 ? -51.832 32.046 5.752 1.00 10.72 377 VAL A O 1
ATOM 3078 N N . ASN A 1 377 ? -50.610 32.531 7.591 1.00 8.68 378 ASN A N 1
ATOM 3079 C CA . ASN A 1 377 ? -49.542 33.223 6.878 1.00 8.90 378 ASN A CA 1
ATOM 3080 C C . ASN A 1 377 ? -48.269 32.394 6.994 1.00 8.47 378 ASN A C 1
ATOM 3081 O O . ASN A 1 377 ? -47.558 32.459 7.996 1.00 8.19 378 ASN A O 1
ATOM 3086 N N . THR A 1 378 ? -47.984 31.605 5.964 1.00 7.86 379 THR A N 1
ATOM 3087 C CA . THR A 1 378 ? -46.926 30.609 6.049 1.00 8.58 379 THR A CA 1
ATOM 3088 C C . THR A 1 378 ? -46.072 30.616 4.796 1.00 9.05 379 THR A C 1
ATOM 3089 O O . THR A 1 378 ? -46.546 30.960 3.708 1.00 9.34 379 THR A O 1
ATOM 3093 N N . TYR A 1 379 ? -44.811 30.227 4.947 1.00 8.77 380 TYR A N 1
ATOM 3094 C CA . TYR A 1 379 ? -43.937 30.039 3.794 1.00 7.93 380 TYR A CA 1
ATOM 3095 C C . TYR A 1 379 ? -43.963 28.595 3.285 1.00 9.26 380 TYR A C 1
ATOM 3096 O O . TYR A 1 379 ? -43.355 28.277 2.262 1.00 10.26 380 TYR A O 1
ATOM 3105 N N . SER A 1 380 ? -44.676 27.715 3.981 1.00 7.49 381 SER A N 1
ATOM 3106 C CA . SER A 1 380 ? -44.847 26.354 3.469 1.00 8.14 381 SER A CA 1
ATOM 3107 C C . SER A 1 380 ? -45.604 26.387 2.144 1.00 7.88 381 SER A C 1
ATOM 3108 O O . SER A 1 380 ? -46.427 27.278 1.910 1.00 9.17 381 SER A O 1
ATOM 3111 N N . ARG A 1 381 ? -45.343 25.401 1.289 1.00 7.93 382 ARG A N 1
ATOM 3112 C CA . ARG A 1 381 ? -45.886 25.397 -0.065 1.00 7.91 382 ARG A CA 1
ATOM 3113 C C . ARG A 1 381 ? -45.965 23.978 -0.599 1.00 7.66 382 ARG A C 1
ATOM 3114 O O . ARG A 1 381 ? -45.400 23.042 -0.012 1.00 7.36 382 ARG A O 1
ATOM 3122 N N . GLU A 1 382 ? -46.668 23.829 -1.719 1.00 7.27 383 GLU A N 1
ATOM 3123 C CA . GLU A 1 382 ? -46.699 22.583 -2.485 1.00 7.88 383 GLU A CA 1
ATOM 3124 C C . GLU A 1 382 ? -47.177 21.404 -1.640 1.00 7.66 383 GLU A C 1
ATOM 3125 O O . GLU A 1 382 ? -48.034 21.578 -0.760 1.00 7.76 383 GLU A O 1
ATOM 3131 N N . GLY A 1 383 ? -46.650 20.214 -1.913 1.00 7.82 384 GLY A N 1
ATOM 3132 C CA . GLY A 1 383 ? -47.167 18.997 -1.313 1.00 8.55 384 GLY A CA 1
ATOM 3133 C C . GLY A 1 383 ? -48.402 18.471 -2.032 1.00 8.20 384 GLY A C 1
ATOM 3134 O O . GLY A 1 383 ? -49.104 19.199 -2.747 1.00 8.18 384 GLY A O 1
ATOM 3135 N N . SER A 1 384 ? -48.672 17.189 -1.829 1.00 7.20 385 SER A N 1
ATOM 3136 C CA A SER A 1 384 ? -49.817 16.523 -2.448 0.52 7.54 385 SER A CA 1
ATOM 3137 C CA B SER A 1 384 ? -49.807 16.530 -2.451 0.48 7.87 385 SER A CA 1
ATOM 3138 C C . SER A 1 384 ? -51.123 17.247 -2.166 1.00 7.30 385 SER A C 1
ATOM 3139 O O . SER A 1 384 ? -51.356 17.712 -1.048 1.00 7.60 385 SER A O 1
ATOM 3144 N N . MET A 1 385 ? -51.985 17.318 -3.174 1.00 7.02 386 MET A N 1
ATOM 3145 C CA . MET A 1 385 ? -53.341 17.824 -2.978 1.00 7.94 386 MET A CA 1
ATOM 3146 C C . MET A 1 385 ? -53.350 19.226 -2.365 1.00 7.49 386 MET A C 1
ATOM 3147 O O . MET A 1 385 ? -54.064 19.501 -1.395 1.00 8.46 386 MET A O 1
ATOM 3152 N N . GLN A 1 386 ? -52.549 20.119 -2.939 1.00 7.86 387 GLN A N 1
ATOM 3153 C CA . GLN A 1 386 ? -52.536 21.498 -2.473 1.00 8.17 387 GLN A CA 1
ATOM 3154 C C . GLN A 1 386 ? -53.783 22.213 -2.994 1.00 9.12 387 GLN A C 1
ATOM 3155 O O . GLN A 1 386 ? -53.887 22.507 -4.187 1.00 9.71 387 GLN A O 1
ATOM 3161 N N . TYR A 1 387 ? -54.740 22.464 -2.105 1.00 10.58 388 TYR A N 1
ATOM 3162 C CA A TYR A 1 387 ? -55.982 23.148 -2.436 0.49 10.27 388 TYR A CA 1
ATOM 3163 C CA B TYR A 1 387 ? -55.945 23.188 -2.512 0.51 10.60 388 TYR A CA 1
ATOM 3164 C C . TYR A 1 387 ? -55.750 24.679 -2.364 1.00 11.34 388 TYR A C 1
ATOM 3165 O O . TYR A 1 387 ? -56.140 25.448 -3.251 1.00 18.38 388 TYR A O 1
ATOM 3182 N N . ILE A 1 388 ? -55.127 25.103 -1.270 1.00 10.20 389 ILE A N 1
ATOM 3183 C CA . ILE A 1 388 ? -54.989 26.519 -0.946 1.00 10.21 389 ILE A CA 1
ATOM 3184 C C . ILE A 1 388 ? -53.567 26.982 -1.234 1.00 8.58 389 ILE A C 1
ATOM 3185 O O . ILE A 1 388 ? -52.606 26.291 -0.896 1.00 9.97 389 ILE A O 1
ATOM 3190 N N . PHE A 1 389 ? -53.434 28.139 -1.872 1.00 7.85 390 PHE A N 1
ATOM 3191 C CA . PHE A 1 389 ? -52.109 28.676 -2.189 1.00 7.71 390 PHE A CA 1
ATOM 3192 C C . PHE A 1 389 ? -52.038 30.174 -1.939 1.00 8.46 390 PHE A C 1
ATOM 3193 O O . PHE A 1 389 ? -53.064 30.853 -1.930 1.00 9.70 390 PHE A O 1
ATOM 3201 N N . ASP A 1 390 ? -50.830 30.688 -1.725 1.00 8.90 391 ASP A N 1
ATOM 3202 C CA . ASP A 1 390 ? -50.663 32.104 -1.431 1.00 9.16 391 ASP A CA 1
ATOM 3203 C C . ASP A 1 390 ? -50.993 33.022 -2.601 1.00 8.89 391 ASP A C 1
ATOM 3204 O O . ASP A 1 390 ? -50.985 32.609 -3.769 1.00 9.16 391 ASP A O 1
ATOM 3209 N N . ALA A 1 391 ? -51.283 34.277 -2.270 1.00 9.65 392 ALA A N 1
ATOM 3210 C CA . ALA A 1 391 ? -51.482 35.317 -3.271 1.00 9.29 392 ALA A CA 1
ATOM 3211 C C . ALA A 1 391 ? -50.370 35.299 -4.307 1.00 9.90 392 ALA A C 1
ATOM 3212 O O . ALA A 1 391 ? -49.201 35.082 -3.976 1.00 9.82 392 ALA A O 1
ATOM 3214 N N . GLU A 1 392 ? -50.753 35.516 -5.560 1.00 9.15 393 GLU A N 1
ATOM 3215 C CA . GLU A 1 392 ? -49.843 35.420 -6.700 1.00 9.80 393 GLU A CA 1
ATOM 3216 C C . GLU A 1 392 ? -48.535 36.174 -6.499 1.00 9.72 393 GLU A C 1
ATOM 3217 O O . GLU A 1 392 ? -48.531 37.370 -6.211 1.00 10.45 393 GLU A O 1
ATOM 3223 N N . GLY A 1 393 ? -47.426 35.450 -6.625 1.00 9.99 394 GLY A N 1
ATOM 3224 C CA . GLY A 1 393 ? -46.110 36.058 -6.603 1.00 11.26 394 GLY A CA 1
ATOM 3225 C C . GLY A 1 393 ? -45.543 36.393 -5.236 1.00 10.71 394 GLY A C 1
ATOM 3226 O O . GLY A 1 393 ? -44.448 36.951 -5.149 1.00 10.96 394 GLY A O 1
ATOM 3227 N N . GLU A 1 394 ? -46.268 36.067 -4.169 1.00 9.65 395 GLU A N 1
ATOM 3228 C CA . GLU A 1 394 ? -45.741 36.289 -2.823 1.00 10.17 395 GLU A CA 1
ATOM 3229 C C . GLU A 1 394 ? -44.459 35.475 -2.604 1.00 9.61 395 GLU A C 1
ATOM 3230 O O . GLU A 1 394 ? -44.272 34.417 -3.214 1.00 9.27 395 GLU A O 1
ATOM 3236 N N . PRO A 1 395 ? -43.557 35.973 -1.750 1.00 8.33 396 PRO A N 1
ATOM 3237 C CA . PRO A 1 395 ? -42.257 35.308 -1.612 1.00 8.64 396 PRO A CA 1
ATOM 3238 C C . PRO A 1 395 ? -42.352 33.965 -0.891 1.00 9.20 396 PRO A C 1
ATOM 3239 O O . PRO A 1 395 ? -43.246 33.740 -0.069 1.00 9.79 396 PRO A O 1
ATOM 3243 N N . SER A 1 396 ? -41.415 33.078 -1.208 1.00 9.29 397 SER A N 1
ATOM 3244 C CA . SER A 1 396 ? -41.401 31.728 -0.661 1.00 9.30 397 SER A CA 1
ATOM 3245 C C . SER A 1 396 ? -40.379 31.570 0.468 1.00 8.88 397 SER A C 1
ATOM 3246 O O . SER A 1 396 ? -40.236 30.492 1.035 1.00 9.09 397 SER A O 1
ATOM 3249 N N . TYR A 1 397 ? -39.670 32.642 0.801 1.00 8.50 398 TYR A N 1
ATOM 3250 C CA . TYR A 1 397 ? -38.544 32.565 1.729 1.00 8.64 398 TYR A CA 1
ATOM 3251 C C . TYR A 1 397 ? -38.563 33.809 2.603 1.00 9.52 398 TYR A C 1
ATOM 3252 O O . TYR A 1 397 ? -39.023 34.871 2.166 1.00 8.89 398 TYR A O 1
ATOM 3261 N N . SER A 1 398 ? -38.057 33.695 3.829 1.00 8.22 399 SER A N 1
ATOM 3262 C CA . SER A 1 398 ? -37.765 34.881 4.631 1.00 8.65 399 SER A CA 1
ATOM 3263 C C . SER A 1 398 ? -36.374 34.700 5.234 1.00 8.18 399 SER A C 1
ATOM 3264 O O . SER A 1 398 ? -35.946 33.573 5.477 1.00 8.87 399 SER A O 1
ATOM 3267 N N . PRO A 1 399 ? -35.651 35.805 5.474 1.00 8.90 400 PRO A N 1
ATOM 3268 C CA . PRO A 1 399 ? -36.059 37.201 5.259 1.00 8.91 400 PRO A CA 1
ATOM 3269 C C . PRO A 1 399 ? -36.107 37.572 3.784 1.00 8.78 400 PRO A C 1
ATOM 3270 O O . PRO A 1 399 ? -35.361 37.007 2.979 1.00 9.54 400 PRO A O 1
ATOM 3274 N N . ASN A 1 400 ? -36.989 38.505 3.434 1.00 8.29 401 ASN A N 1
ATOM 3275 C CA . ASN A 1 400 ? -37.135 38.942 2.054 1.00 8.90 401 ASN A CA 1
ATOM 3276 C C . ASN A 1 400 ? -37.377 40.437 1.981 1.00 10.06 401 ASN A C 1
ATOM 3277 O O . ASN A 1 400 ? -37.618 41.080 3.015 1.00 11.12 401 ASN A O 1
ATOM 3282 N N . ARG A 1 401 ? -37.337 40.981 0.764 1.00 9.27 402 ARG A N 1
ATOM 3283 C CA . ARG A 1 401 ? -37.479 42.424 0.550 1.00 9.71 402 ARG A CA 1
ATOM 3284 C C . ARG A 1 401 ? -38.925 42.909 0.429 1.00 9.83 402 ARG A C 1
ATOM 3285 O O . ARG A 1 401 ? -39.168 44.081 0.114 1.00 13.17 402 ARG A O 1
ATOM 3293 N N . TYR A 1 402 ? -39.873 42.016 0.704 1.00 10.27 403 TYR A N 1
ATOM 3294 C CA . TYR A 1 402 ? -41.300 42.303 0.560 1.00 9.69 403 TYR A CA 1
ATOM 3295 C C . TYR A 1 402 ? -41.977 42.458 1.928 1.00 10.58 403 TYR A C 1
ATOM 3296 O O . TYR A 1 402 ? -41.311 42.802 2.905 1.00 12.69 403 TYR A O 1
ATOM 3305 N N . ASP A 1 403 ? -43.284 42.206 2.005 1.00 13.09 404 ASP A N 1
ATOM 3306 C CA . ASP A 1 403 ? -44.039 42.559 3.204 1.00 14.76 404 ASP A CA 1
ATOM 3307 C C . ASP A 1 403 ? -44.697 41.381 3.915 1.00 12.99 404 ASP A C 1
ATOM 3308 O O . ASP A 1 403 ? -45.328 41.565 4.955 1.00 14.08 404 ASP A O 1
ATOM 3313 N N . LYS A 1 404 ? -44.562 40.182 3.357 1.00 11.02 405 LYS A N 1
ATOM 3314 C CA . LYS A 1 404 ? -45.236 39.007 3.914 1.00 11.43 405 LYS A CA 1
ATOM 3315 C C . LYS A 1 404 ? -44.887 38.763 5.392 1.00 11.44 405 LYS A C 1
ATOM 3316 O O . LYS A 1 404 ? -45.748 38.384 6.198 1.00 12.18 405 LYS A O 1
ATOM 3322 N N . GLY A 1 405 ? -43.629 38.995 5.743 1.00 9.98 406 GLY A N 1
ATOM 3323 C CA . GLY A 1 405 ? -43.224 39.015 7.139 1.00 10.00 406 GLY A CA 1
ATOM 3324 C C . GLY A 1 405 ? -42.476 37.798 7.654 1.00 9.91 406 GLY A C 1
ATOM 3325 O O . GLY A 1 405 ? -42.183 36.865 6.918 1.00 10.58 406 GLY A O 1
ATOM 3326 N N . ALA A 1 406 ? -42.151 37.824 8.940 1.00 9.54 407 ALA A N 1
ATOM 3327 C CA . ALA A 1 406 ? -41.470 36.719 9.592 1.00 9.26 407 ALA A CA 1
ATOM 3328 C C . ALA A 1 406 ? -42.047 36.556 11.001 1.00 9.17 407 ALA A C 1
ATOM 3329 O O . ALA A 1 406 ? -43.188 36.937 11.250 1.00 9.28 407 ALA A O 1
ATOM 3331 N N . GLY A 1 407 ? -41.292 35.980 11.927 1.00 8.79 408 GLY A N 1
ATOM 3332 C CA . GLY A 1 407 ? -41.828 35.751 13.259 1.00 8.98 408 GLY A CA 1
ATOM 3333 C C . GLY A 1 407 ? -41.926 37.029 14.076 1.00 8.93 408 GLY A C 1
ATOM 3334 O O . GLY A 1 407 ? -41.268 38.020 13.752 1.00 9.72 408 GLY A O 1
ATOM 3335 N N . TYR A 1 408 ? -42.732 37.020 15.135 1.00 8.35 409 TYR A N 1
ATOM 3336 C CA . TYR A 1 408 ? -42.924 38.236 15.926 1.00 9.76 409 TYR A CA 1
ATOM 3337 C C . TYR A 1 408 ? -41.679 38.657 16.717 1.00 9.86 409 TYR A C 1
ATOM 3338 O O . TYR A 1 408 ? -41.581 39.809 17.140 1.00 11.93 409 TYR A O 1
ATOM 3347 N N . LEU A 1 409 ? -40.736 37.735 16.913 1.00 9.11 410 LEU A N 1
ATOM 3348 C CA . LEU A 1 409 ? -39.458 38.062 17.549 1.00 9.48 410 LEU A CA 1
ATOM 3349 C C . LEU A 1 409 ? -38.466 38.643 16.542 1.00 10.38 410 LEU A C 1
ATOM 3350 O O . LEU A 1 409 ? -37.524 39.343 16.926 1.00 11.65 410 LEU A O 1
ATOM 3355 N N . ASP A 1 410 ? -38.667 38.330 15.262 1.00 9.13 411 ASP A N 1
ATOM 3356 C CA . ASP A 1 410 ? -37.747 38.747 14.208 1.00 9.15 411 ASP A CA 1
ATOM 3357 C C . ASP A 1 410 ? -38.047 40.186 13.797 1.00 10.04 411 ASP A C 1
ATOM 3358 O O . ASP A 1 410 ? -39.106 40.726 14.139 1.00 11.73 411 ASP A O 1
ATOM 3363 N N . ASN A 1 411 ? -37.137 40.801 13.045 1.00 10.38 412 ASN A N 1
ATOM 3364 C CA . ASN A 1 411 ? -37.397 42.151 12.534 1.00 10.52 412 ASN A CA 1
ATOM 3365 C C . ASN A 1 411 ? -38.047 42.167 11.144 1.00 10.91 412 ASN A C 1
ATOM 3366 O O . ASN A 1 411 ? -38.464 43.220 10.657 1.00 12.97 412 ASN A O 1
ATOM 3371 N N . GLY A 1 412 ? -38.149 40.996 10.521 1.00 11.36 413 GLY A N 1
ATOM 3372 C CA . GLY A 1 412 ? -38.776 40.880 9.219 1.00 11.21 413 GLY A CA 1
ATOM 3373 C C . GLY A 1 412 ? -37.892 41.243 8.041 1.00 11.54 413 GLY A C 1
ATOM 3374 O O . GLY A 1 412 ? -38.332 41.143 6.893 1.00 13.84 413 GLY A O 1
ATOM 3375 N N . THR A 1 413 ? -36.654 41.664 8.305 1.00 9.96 414 THR A N 1
ATOM 3376 C CA . THR A 1 413 ? -35.780 42.134 7.238 1.00 9.87 414 THR A CA 1
ATOM 3377 C C . THR A 1 413 ? -34.439 41.396 7.154 1.00 8.82 414 THR A C 1
ATOM 3378 O O . THR A 1 413 ? -33.778 41.425 6.114 1.00 10.59 414 THR A O 1
ATOM 3382 N N . ASP A 1 414 ? -34.027 40.736 8.237 1.00 9.63 415 ASP A N 1
ATOM 3383 C CA . ASP A 1 414 ? -32.812 39.930 8.180 1.00 9.85 415 ASP A CA 1
ATOM 3384 C C . ASP A 1 414 ? -32.945 38.607 8.931 1.00 9.58 415 ASP A C 1
ATOM 3385 O O . ASP A 1 414 ? -33.997 38.296 9.487 1.00 9.41 415 ASP A O 1
ATOM 3390 N N . SER A 1 415 ? -31.853 37.853 8.945 1.00 9.17 416 SER A N 1
ATOM 3391 C CA . SER A 1 415 ? -31.819 36.509 9.501 1.00 8.41 416 SER A CA 1
ATOM 3392 C C . SER A 1 415 ? -31.515 36.434 11.002 1.00 9.29 416 SER A C 1
ATOM 3393 O O . SER A 1 415 ? -31.276 35.342 11.523 1.00 9.29 416 SER A O 1
ATOM 3396 N N . SER A 1 416 ? -31.483 37.574 11.688 1.00 9.48 417 SER A N 1
ATOM 3397 C CA . SER A 1 416 ? -31.108 37.617 13.104 1.00 9.34 417 SER A CA 1
ATOM 3398 C C . SER A 1 416 ? -29.694 37.094 13.358 1.00 9.97 417 SER A C 1
ATOM 3399 O O . SER A 1 416 ? -29.457 36.361 14.328 1.00 10.60 417 SER A O 1
ATOM 3402 N N . SER A 1 417 ? -28.762 37.458 12.485 1.00 10.05 418 SER A N 1
ATOM 3403 C CA . SER A 1 417 ? -27.355 37.170 12.731 1.00 9.44 418 SER A CA 1
ATOM 3404 C C . SER A 1 417 ? -26.772 38.247 13.661 1.00 10.42 418 SER A C 1
ATOM 3405 O O . SER A 1 417 ? -27.510 38.865 14.438 1.00 10.92 418 SER A O 1
ATOM 3408 N N . ASN A 1 418 ? -25.460 38.453 13.615 1.00 10.93 419 ASN A N 1
ATOM 3409 C CA . ASN A 1 418 ? -24.812 39.403 14.522 1.00 11.59 419 ASN A CA 1
ATOM 3410 C C . ASN A 1 418 ? -25.104 39.096 15.989 1.00 11.59 419 ASN A C 1
ATOM 3411 O O . ASN A 1 418 ? -25.277 40.003 16.808 1.00 12.13 419 ASN A O 1
ATOM 3416 N N . HIS A 1 419 ? -25.155 38.047 16.273 1.00 11.80 420 HIS A N 1
ATOM 3417 C CA . HIS A 1 419 ? -25.397 37.425 17.580 1.00 11.01 420 HIS A CA 1
ATOM 3418 C C . HIS A 1 419 ? -26.639 37.949 18.302 1.00 11.92 420 HIS A C 1
ATOM 3419 O O . HIS A 1 419 ? -26.607 38.285 19.486 1.00 14.85 420 HIS A O 1
ATOM 3426 N N . THR A 1 420 ? -27.727 37.924 17.608 1.00 11.52 421 THR A N 1
ATOM 3427 C CA . THR A 1 420 ? -29.038 38.258 18.136 1.00 11.48 421 THR A CA 1
ATOM 3428 C C . THR A 1 420 ? -29.569 37.128 19.023 1.00 10.88 421 THR A C 1
ATOM 3429 O O . THR A 1 420 ? -29.530 35.952 18.640 1.00 11.07 421 THR A O 1
ATOM 3433 N N . SER A 1 421 ? -30.056 37.487 20.207 1.00 11.36 422 SER A N 1
ATOM 3434 C CA . SER A 1 421 ? -30.720 36.535 21.093 1.00 11.11 422 SER A CA 1
ATOM 3435 C C . SER A 1 421 ? -32.094 37.053 21.467 1.00 10.95 422 SER A C 1
ATOM 3436 O O . SER A 1 421 ? -32.290 38.269 21.605 1.00 13.51 422 SER A O 1
ATOM 3439 N N . TYR A 1 422 ? -33.036 36.130 21.653 1.00 10.95 423 TYR A N 1
ATOM 3440 C CA . TYR A 1 422 ? -34.404 36.476 22.035 1.00 11.39 423 TYR A CA 1
ATOM 3441 C C . TYR A 1 422 ? -34.739 36.093 23.479 1.00 11.72 423 TYR A C 1
ATOM 3442 O O . TYR A 1 422 ? -35.745 36.548 24.020 1.00 15.17 423 TYR A O 1
ATOM 3451 N N . GLY A 1 423 ? -33.921 35.248 24.101 1.00 11.95 424 GLY A N 1
ATOM 3452 C CA . GLY A 1 423 ? -34.190 34.842 25.470 1.00 12.83 424 GLY A CA 1
ATOM 3453 C C . GLY A 1 423 ? -35.183 33.701 25.624 1.00 11.64 424 GLY A C 1
ATOM 3454 O O . GLY A 1 423 ? -35.392 32.894 24.708 1.00 11.09 424 GLY A O 1
ATOM 3455 N N . GLN A 1 424 ? -35.798 33.646 26.801 1.00 12.10 425 GLN A N 1
ATOM 3456 C CA . GLN A 1 424 ? -36.561 32.482 27.229 1.00 10.87 425 GLN A CA 1
ATOM 3457 C C . GLN A 1 424 ? -37.763 32.237 26.317 1.00 9.81 425 GLN A C 1
ATOM 3458 O O . GLN A 1 424 ? -38.527 33.160 26.004 1.00 10.85 425 GLN A O 1
ATOM 3464 N N . ALA A 1 425 ? -37.915 30.985 25.888 1.00 10.80 426 ALA A N 1
ATOM 3465 C CA . ALA A 1 425 ? -38.976 30.597 24.961 1.00 10.61 426 ALA A CA 1
ATOM 3466 C C . ALA A 1 425 ? -40.281 30.334 25.714 1.00 10.43 426 ALA A C 1
ATOM 3467 O O . ALA A 1 425 ? -40.740 29.188 25.801 1.00 10.37 426 ALA A O 1
ATOM 3469 N N . ASP A 1 426 ? -40.873 31.398 26.259 1.00 10.41 427 ASP A N 1
ATOM 3470 C CA . ASP A 1 426 ? -42.068 31.274 27.097 1.00 10.81 427 ASP A CA 1
ATOM 3471 C C . ASP A 1 426 ? -43.278 30.711 26.347 1.00 11.37 427 ASP A C 1
ATOM 3472 O O . ASP A 1 426 ? -44.176 30.131 26.953 1.00 12.21 427 ASP A O 1
ATOM 3477 N N . ASP A 1 427 ? -43.298 30.884 25.031 1.00 10.16 428 ASP A N 1
ATOM 3478 C CA . ASP A 1 427 ? -44.370 30.344 24.200 1.00 10.82 428 ASP A CA 1
ATOM 3479 C C . ASP A 1 427 ? -44.356 28.818 24.143 1.00 10.20 428 ASP A C 1
ATOM 3480 O O . ASP A 1 427 ? -45.361 28.204 23.793 1.00 11.24 428 ASP A O 1
ATOM 3485 N N . ILE A 1 428 ? -43.213 28.210 24.450 1.00 10.33 429 ILE A N 1
ATOM 3486 C CA . ILE A 1 428 ? -43.154 26.766 24.627 1.00 9.75 429 ILE A CA 1
ATOM 3487 C C . ILE A 1 428 ? -43.581 26.486 26.066 1.00 10.68 429 ILE A C 1
ATOM 3488 O O . ILE A 1 428 ? -44.647 25.911 26.295 1.00 10.45 429 ILE A O 1
ATOM 3493 N N . TYR A 1 429 ? -42.756 26.918 27.019 1.00 10.38 430 TYR A N 1
ATOM 3494 C CA . TYR A 1 429 ? -43.172 27.099 28.418 1.00 9.86 430 TYR A CA 1
ATOM 3495 C C . TYR A 1 429 ? -42.063 27.806 29.175 1.00 10.98 430 TYR A C 1
ATOM 3496 O O . TYR A 1 429 ? -40.893 27.744 28.780 1.00 11.55 430 TYR A O 1
ATOM 3505 N N . VAL A 1 430 ? -42.431 28.505 30.244 1.00 10.71 431 VAL A N 1
ATOM 3506 C CA . VAL A 1 430 ? -41.425 29.015 31.168 1.00 11.39 431 VAL A CA 1
ATOM 3507 C C . VAL A 1 430 ? -40.950 27.808 31.964 1.00 10.48 431 VAL A C 1
ATOM 3508 O O . VAL A 1 430 ? -41.714 27.225 32.745 1.00 11.83 431 VAL A O 1
ATOM 3512 N N . ASN A 1 431 ? -39.704 27.403 31.750 1.00 11.48 432 ASN A N 1
ATOM 3513 C CA . ASN A 1 431 ? -39.235 26.158 32.347 1.00 11.73 432 ASN A CA 1
ATOM 3514 C C . ASN A 1 431 ? -38.867 26.307 33.817 1.00 12.25 432 ASN A C 1
ATOM 3515 O O . ASN A 1 431 ? -38.432 27.382 34.256 1.00 11.87 432 ASN A O 1
ATOM 3520 N N . PRO A 1 432 ? -39.056 25.227 34.585 1.00 11.93 433 PRO A N 1
ATOM 3521 C CA . PRO A 1 432 ? -38.502 25.169 35.935 1.00 13.03 433 PRO A CA 1
ATOM 3522 C C . PRO A 1 432 ? -37.033 24.739 35.859 1.00 12.11 433 PRO A C 1
ATOM 3523 O O . PRO A 1 432 ? -36.478 24.638 34.766 1.00 12.78 433 PRO A O 1
ATOM 3527 N N . ASP A 1 433 ? -36.410 24.518 37.010 1.00 12.67 434 ASP A N 1
ATOM 3528 C CA . ASP A 1 433 ? -35.041 24.021 37.099 1.00 12.81 434 ASP A CA 1
ATOM 3529 C C . ASP A 1 433 ? -34.971 22.678 36.366 1.00 12.21 434 ASP A C 1
ATOM 3530 O O . ASP A 1 433 ? -35.809 21.811 36.605 1.00 12.88 434 ASP A O 1
ATOM 3535 N N . PRO A 1 434 ? -33.997 22.511 35.449 1.00 10.94 435 PRO A N 1
ATOM 3536 C CA . PRO A 1 434 ? -33.867 21.216 34.766 1.00 11.05 435 PRO A CA 1
ATOM 3537 C C . PRO A 1 434 ? -33.164 20.163 35.633 1.00 12.41 435 PRO A C 1
ATOM 3538 O O . PRO A 1 434 ? -33.169 18.986 35.277 1.00 11.48 435 PRO A O 1
ATOM 3542 N N . HIS A 1 435 ? -32.576 20.587 36.753 1.00 11.53 436 HIS A N 1
ATOM 3543 C CA . HIS A 1 435 ? -31.905 19.684 37.703 1.00 12.95 436 HIS A CA 1
ATOM 3544 C C . HIS A 1 435 ? -30.688 18.977 37.116 1.00 12.61 436 HIS A C 1
ATOM 3545 O O . HIS A 1 435 ? -30.266 17.928 37.611 1.00 16.02 436 HIS A O 1
ATOM 3552 N N . GLY A 1 436 ? -30.133 19.554 36.058 1.00 12.57 437 GLY A N 1
ATOM 3553 C CA . GLY A 1 436 ? -28.902 19.055 35.477 1.00 13.47 437 GLY A CA 1
ATOM 3554 C C . GLY A 1 436 ? -28.496 19.812 34.229 1.00 14.68 437 GLY A C 1
ATOM 3555 O O . GLY A 1 436 ? -29.321 20.478 33.596 1.00 15.60 437 GLY A O 1
ATOM 3556 N N . THR A 1 437 ? -27.224 19.696 33.863 1.00 13.11 438 THR A N 1
ATOM 3557 C CA . THR A 1 437 ? -26.692 20.414 32.712 1.00 15.05 438 THR A CA 1
ATOM 3558 C C . THR A 1 437 ? -26.376 19.505 31.519 1.00 14.15 438 THR A C 1
ATOM 3559 O O . THR A 1 437 ? -25.841 19.977 30.517 1.00 15.57 438 THR A O 1
ATOM 3563 N N . ASP A 1 438 ? -26.701 18.213 31.621 1.00 12.17 439 ASP A N 1
ATOM 3564 C CA . ASP A 1 438 ? -26.301 17.239 30.602 1.00 12.63 439 ASP A CA 1
ATOM 3565 C C . ASP A 1 438 ? -27.483 16.536 29.951 1.00 11.06 439 ASP A C 1
ATOM 3566 O O . ASP A 1 438 ? -28.524 16.350 30.587 1.00 11.46 439 ASP A O 1
ATOM 3571 N N . LEU A 1 439 ? -27.303 16.114 28.699 1.00 10.69 440 LEU A N 1
ATOM 3572 C CA . LEU A 1 439 ? -28.242 15.178 28.087 1.00 10.77 440 LEU A CA 1
ATOM 3573 C C . LEU A 1 439 ? -28.147 13.891 28.895 1.00 10.87 440 LEU A C 1
ATOM 3574 O O . LEU A 1 439 ? -27.053 13.341 29.069 1.00 11.60 440 LEU A O 1
ATOM 3579 N N . VAL A 1 440 ? -29.284 13.429 29.406 1.00 9.58 441 VAL A N 1
ATOM 3580 C CA . VAL A 1 440 ? -29.326 12.247 30.258 1.00 10.02 441 VAL A CA 1
ATOM 3581 C C . VAL A 1 440 ? -30.555 11.411 29.975 1.00 9.58 441 VAL A C 1
ATOM 3582 O O . VAL A 1 440 ? -31.512 11.876 29.348 1.00 10.61 441 VAL A O 1
ATOM 3586 N N . ARG A 1 441 ? -30.528 10.171 30.448 1.00 10.70 442 ARG A N 1
ATOM 3587 C CA . ARG A 1 441 ? -31.742 9.376 30.573 1.00 9.58 442 ARG A CA 1
ATOM 3588 C C . ARG A 1 441 ? -31.902 9.153 32.062 1.00 10.26 442 ARG A C 1
ATOM 3589 O O . ARG A 1 441 ? -31.143 8.399 32.657 1.00 11.53 442 ARG A O 1
ATOM 3597 N N . ALA A 1 442 ? -32.874 9.832 32.663 1.00 10.18 443 ALA A N 1
ATOM 3598 C CA . ALA A 1 442 ? -32.946 9.930 34.118 1.00 11.03 443 ALA A CA 1
ATOM 3599 C C . ALA A 1 442 ? -34.363 9.739 34.633 1.00 10.59 443 ALA A C 1
ATOM 3600 O O . ALA A 1 442 ? -35.333 9.948 33.903 1.00 11.19 443 ALA A O 1
ATOM 3602 N N . ALA A 1 443 ? -34.485 9.372 35.903 1.00 11.33 444 ALA A N 1
ATOM 3603 C CA . ALA A 1 443 ? -35.782 9.383 36.571 1.00 11.02 444 ALA A CA 1
ATOM 3604 C C . ALA A 1 443 ? -36.323 10.812 36.660 1.00 10.00 444 ALA A C 1
ATOM 3605 O O . ALA A 1 443 ? -35.562 11.778 36.559 1.00 11.17 444 ALA A O 1
ATOM 3607 N N . TYR A 1 444 ? -37.637 10.950 36.825 1.00 9.36 445 TYR A N 1
ATOM 3608 C CA . TYR A 1 444 ? -38.202 12.240 37.213 1.00 10.07 445 TYR A CA 1
ATOM 3609 C C . TYR A 1 444 ? -37.624 12.640 38.575 1.00 11.51 445 TYR A C 1
ATOM 3610 O O . TYR A 1 444 ? -37.236 11.775 39.373 1.00 12.38 445 TYR A O 1
ATOM 3619 N N . VAL A 1 445 ? -37.577 13.942 38.850 1.00 11.69 446 VAL A N 1
ATOM 3620 C CA . VAL A 1 445 ? -37.200 14.413 40.181 1.00 11.98 446 VAL A CA 1
ATOM 3621 C C . VAL A 1 445 ? -38.109 13.737 41.211 1.00 12.03 446 VAL A C 1
ATOM 3622 O O . VAL A 1 445 ? -39.332 13.683 41.032 1.00 12.68 446 VAL A O 1
ATOM 3626 N N . LYS A 1 446 ? -37.510 13.187 42.266 1.00 12.62 447 LYS A N 1
ATOM 3627 C CA . LYS A 1 446 ? -38.264 12.377 43.216 1.00 13.23 447 LYS A CA 1
ATOM 3628 C C . LYS A 1 446 ? -38.840 13.242 44.320 1.00 13.59 447 LYS A C 1
ATOM 3629 O O . LYS A 1 446 ? -38.104 13.830 45.118 1.00 15.95 447 LYS A O 1
ATOM 3635 N N . HIS A 1 447 ? -40.163 13.316 44.360 1.00 12.59 448 HIS A N 1
ATOM 3636 C CA . HIS A 1 447 ? -40.853 14.015 45.429 1.00 13.35 448 HIS A CA 1
ATOM 3637 C C . HIS A 1 447 ? -41.210 13.040 46.553 1.00 14.26 448 HIS A C 1
ATOM 3638 O O . HIS A 1 447 ? -41.168 11.822 46.374 1.00 15.50 448 HIS A O 1
ATOM 3645 N N . GLN A 1 448 ? -41.549 13.598 47.710 1.00 14.16 449 GLN A N 1
ATOM 3646 C CA . GLN A 1 448 ? -41.720 12.851 48.955 1.00 15.47 449 GLN A CA 1
ATOM 3647 C C . GLN A 1 448 ? -42.565 11.584 48.827 1.00 14.45 449 GLN A C 1
ATOM 3648 O O . GLN A 1 448 ? -42.194 10.516 49.328 1.00 16.83 449 GLN A O 1
ATOM 3654 N N . ASP A 1 449 ? -43.697 11.695 48.142 1.00 14.57 450 ASP A N 1
ATOM 3655 C CA . ASP A 1 449 ? -44.633 10.581 48.099 1.00 14.01 450 ASP A CA 1
ATOM 3656 C C . ASP A 1 449 ? -44.700 9.894 46.729 1.00 12.79 450 ASP A C 1
ATOM 3657 O O . ASP A 1 449 ? -45.663 9.183 46.438 1.00 13.67 450 ASP A O 1
ATOM 3662 N N . ASP A 1 450 ? -43.685 10.095 45.889 1.00 12.32 451 ASP A N 1
ATOM 3663 C CA . ASP A 1 450 ? -43.686 9.471 44.568 1.00 12.69 451 ASP A CA 1
ATOM 3664 C C . ASP A 1 450 ? -43.392 7.977 44.637 1.00 12.22 451 ASP A C 1
ATOM 3665 O O . ASP A 1 450 ? -42.322 7.565 45.084 1.00 15.22 451 ASP A O 1
ATOM 3670 N N . ASP A 1 451 ? -44.351 7.178 44.181 1.00 12.10 452 ASP A N 1
ATOM 3671 C CA . ASP A 1 451 ? -44.141 5.761 43.893 1.00 11.86 452 ASP A CA 1
ATOM 3672 C C . ASP A 1 451 ? -45.207 5.374 42.867 1.00 11.96 452 ASP A C 1
ATOM 3673 O O . ASP A 1 451 ? -45.979 6.231 42.425 1.00 14.42 452 ASP A O 1
ATOM 3678 N N . ASP A 1 452 ? -45.271 4.101 42.495 1.00 10.74 453 ASP A N 1
ATOM 3679 C CA . ASP A 1 452 ? -46.219 3.677 41.463 1.00 10.51 453 ASP A CA 1
ATOM 3680 C C . ASP A 1 452 ? -47.594 3.287 42.002 1.00 11.39 453 ASP A C 1
ATOM 3681 O O . ASP A 1 452 ? -48.529 3.107 41.225 1.00 11.26 453 ASP A O 1
ATOM 3686 N N . PHE A 1 453 ? -47.723 3.161 43.319 1.00 11.49 454 PHE A N 1
ATOM 3687 C CA . PHE A 1 453 ? -48.908 2.542 43.898 1.00 11.42 454 PHE A CA 1
ATOM 3688 C C . PHE A 1 453 ? -49.723 3.375 44.883 1.00 12.19 454 PHE A C 1
ATOM 3689 O O . PHE A 1 453 ? -50.871 3.032 45.152 1.00 11.55 454 PHE A O 1
ATOM 3697 N N . ILE A 1 454 ? -49.154 4.446 45.431 1.00 12.64 455 ILE A N 1
ATOM 3698 C CA . ILE A 1 454 ? -49.855 5.164 46.498 1.00 13.27 455 ILE A CA 1
ATOM 3699 C C . ILE A 1 454 ? -51.169 5.794 46.033 1.00 12.80 455 ILE A C 1
ATOM 3700 O O . ILE A 1 454 ? -52.185 5.703 46.723 1.00 12.99 455 ILE A O 1
ATOM 3705 N N . GLN A 1 455 ? -51.169 6.414 44.859 1.00 11.42 456 GLN A N 1
ATOM 3706 C CA . GLN A 1 455 ? -52.384 7.081 44.402 1.00 10.93 456 GLN A CA 1
ATOM 3707 C C . GLN A 1 455 ? -53.570 6.143 44.110 1.00 11.68 456 GLN A C 1
ATOM 3708 O O . GLN A 1 455 ? -54.682 6.433 44.534 1.00 12.33 456 GLN A O 1
ATOM 3714 N N . PRO A 1 456 ? -53.348 5.017 43.400 1.00 11.78 457 PRO A N 1
ATOM 3715 C CA . PRO A 1 456 ? -54.500 4.111 43.287 1.00 10.93 457 PRO A CA 1
ATOM 3716 C C . PRO A 1 456 ? -54.877 3.496 44.632 1.00 10.88 457 PRO A C 1
ATOM 3717 O O . PRO A 1 456 ? -56.044 3.155 44.833 1.00 12.33 457 PRO A O 1
ATOM 3721 N N . GLY A 1 457 ? -53.908 3.343 45.533 1.00 11.73 458 GLY A N 1
ATOM 3722 C CA . GLY A 1 457 ? -54.190 2.873 46.884 1.00 12.26 458 GLY A CA 1
ATOM 3723 C C . GLY A 1 457 ? -55.101 3.833 47.630 1.00 12.96 458 GLY A C 1
ATOM 3724 O O . GLY A 1 457 ? -56.043 3.413 48.302 1.00 15.43 458 GLY A O 1
ATOM 3725 N N . ILE A 1 458 ? -54.817 5.128 47.497 1.00 12.97 459 ILE A N 1
ATOM 3726 C CA . ILE A 1 458 ? -55.648 6.191 48.060 1.00 14.26 459 ILE A CA 1
ATOM 3727 C C . ILE A 1 458 ? -57.061 6.180 47.462 1.00 16.67 459 ILE A C 1
ATOM 3728 O O . ILE A 1 458 ? -58.059 6.316 48.182 1.00 17.28 459 ILE A O 1
ATOM 3733 N N . LEU A 1 459 ? -57.150 6.021 46.145 1.00 16.89 460 LEU A N 1
ATOM 3734 C CA . LEU A 1 459 ? -58.449 5.899 45.489 1.00 15.72 460 LEU A CA 1
ATOM 3735 C C . LEU A 1 459 ? -59.246 4.752 46.118 1.00 15.81 460 LEU A C 1
ATOM 3736 O O . LEU A 1 459 ? -60.404 4.926 46.499 1.00 17.63 460 LEU A O 1
ATOM 3741 N N . TYR A 1 460 ? -58.607 3.594 46.259 1.00 13.17 461 TYR A N 1
ATOM 3742 C CA . TYR A 1 460 ? -59.256 2.429 46.856 1.00 13.34 461 TYR A CA 1
ATOM 3743 C C . TYR A 1 460 ? -59.639 2.629 48.326 1.00 15.88 461 TYR A C 1
ATOM 3744 O O . TYR A 1 460 ? -60.758 2.314 48.730 1.00 17.16 461 TYR A O 1
ATOM 3753 N N . ARG A 1 461 ? -58.714 3.156 49.120 1.00 14.83 462 ARG A N 1
ATOM 3754 C CA . ARG A 1 461 ? -58.903 3.224 50.569 1.00 17.36 462 ARG A CA 1
ATOM 3755 C C . ARG A 1 461 ? -59.694 4.434 51.053 1.00 18.66 462 ARG A C 1
ATOM 3756 O O . ARG A 1 461 ? -60.320 4.378 52.117 1.00 20.48 462 ARG A O 1
ATOM 3764 N N . GLU A 1 462 ? -59.674 5.520 50.286 1.00 18.05 463 GLU A N 1
ATOM 3765 C CA . GLU A 1 462 ? -60.241 6.780 50.762 1.00 18.52 463 GLU A CA 1
ATOM 3766 C C . GLU A 1 462 ? -61.383 7.348 49.919 1.00 20.90 463 GLU A C 1
ATOM 3767 O O . GLU A 1 462 ? -62.133 8.198 50.392 1.00 25.55 463 GLU A O 1
ATOM 3773 N N . VAL A 1 463 ? -61.511 6.896 48.676 1.00 18.19 464 VAL A N 1
ATOM 3774 C CA . VAL A 1 463 ? -62.490 7.482 47.760 1.00 17.04 464 VAL A CA 1
ATOM 3775 C C . VAL A 1 463 ? -63.634 6.532 47.398 1.00 17.46 464 VAL A C 1
ATOM 3776 O O . VAL A 1 463 ? -64.811 6.882 47.534 1.00 17.36 464 VAL A O 1
ATOM 3780 N N . LEU A 1 464 ? -63.295 5.345 46.905 1.00 14.76 465 LEU A N 1
ATOM 3781 C CA . LEU A 1 464 ? -64.319 4.413 46.432 1.00 13.72 465 LEU A CA 1
ATOM 3782 C C . LEU A 1 464 ? -65.264 3.972 47.545 1.00 15.74 465 LEU A C 1
ATOM 3783 O O . LEU A 1 464 ? -64.839 3.760 48.687 1.00 15.97 465 LEU A O 1
ATOM 3788 N N . ASP A 1 465 ? -66.546 3.829 47.216 1.00 13.74 466 ASP A N 1
ATOM 3789 C CA . ASP A 1 465 ? -67.479 3.233 48.168 1.00 14.62 466 ASP A CA 1
ATOM 3790 C C . ASP A 1 465 ? -67.356 1.706 48.142 1.00 14.94 466 ASP A C 1
ATOM 3791 O O . ASP A 1 465 ? -66.635 1.151 47.311 1.00 14.39 466 ASP A O 1
ATOM 3796 N N . GLU A 1 466 ? -68.044 1.020 49.047 1.00 15.02 467 GLU A N 1
ATOM 3797 C CA . GLU A 1 466 ? -67.882 -0.430 49.146 1.00 14.45 467 GLU A CA 1
ATOM 3798 C C . GLU A 1 466 ? -68.302 -1.181 47.880 1.00 13.28 467 GLU A C 1
ATOM 3799 O O . GLU A 1 466 ? -67.671 -2.175 47.503 1.00 14.10 467 GLU A O 1
ATOM 3805 N N . GLY A 1 467 ? -69.344 -0.695 47.212 1.00 12.56 468 GLY A N 1
ATOM 3806 C CA . GLY A 1 467 ? -69.787 -1.287 45.958 1.00 12.74 468 GLY A CA 1
ATOM 3807 C C . GLY A 1 467 ? -68.761 -1.117 44.850 1.00 11.72 468 GLY A C 1
ATOM 3808 O O . GLY A 1 467 ? -68.487 -2.057 44.092 1.00 12.35 468 GLY A O 1
ATOM 3809 N N . GLU A 1 468 ? -68.186 0.080 44.754 1.00 12.56 469 GLU A N 1
ATOM 3810 C CA . GLU A 1 468 ? -67.130 0.343 43.787 1.00 12.04 469 GLU A CA 1
ATOM 3811 C C . GLU A 1 468 ? -65.911 -0.534 44.041 1.00 12.02 469 GLU A C 1
ATOM 3812 O O . GLU A 1 468 ? -65.305 -1.048 43.101 1.00 13.91 469 GLU A O 1
ATOM 3818 N N . LYS A 1 469 ? -65.566 -0.722 45.313 1.00 10.86 470 LYS A N 1
ATOM 3819 C CA . LYS A 1 469 ? -64.417 -1.542 45.676 1.00 11.85 470 LYS A CA 1
ATOM 3820 C C . LYS A 1 469 ? -64.629 -2.999 45.270 1.00 12.05 470 LYS A C 1
ATOM 3821 O O . LYS A 1 469 ? -63.715 -3.647 44.742 1.00 12.00 470 LYS A O 1
ATOM 3827 N N . GLU A 1 470 ? -65.834 -3.509 45.502 1.00 12.46 471 GLU A N 1
ATOM 3828 C CA . GLU A 1 470 ? -66.144 -4.890 45.154 1.00 13.23 471 GLU A CA 1
ATOM 3829 C C . GLU A 1 470 ? -66.233 -5.080 43.639 1.00 12.90 471 GLU A C 1
ATOM 3830 O O . GLU A 1 470 ? -65.659 -6.027 43.096 1.00 12.56 471 GLU A O 1
ATOM 3836 N N . ARG A 1 471 ? -66.941 -4.182 42.955 1.00 11.70 472 ARG A N 1
ATOM 3837 C CA . ARG A 1 471 ? -67.018 -4.269 41.494 1.00 11.17 472 ARG A CA 1
ATOM 3838 C C . ARG A 1 471 ? -65.636 -4.184 40.843 1.00 10.48 472 ARG A C 1
ATOM 3839 O O . ARG A 1 471 ? -65.366 -4.880 39.864 1.00 11.46 472 ARG A O 1
ATOM 3847 N N . LEU A 1 472 ? -64.762 -3.347 41.401 1.00 10.95 473 LEU A N 1
ATOM 3848 C CA . LEU A 1 472 ? -63.383 -3.242 40.922 1.00 10.89 473 LEU A CA 1
ATOM 3849 C C . LEU A 1 472 ? -62.693 -4.606 40.936 1.00 10.40 473 LEU A C 1
ATOM 3850 O O . LEU A 1 472 ? -62.111 -5.024 39.933 1.00 11.88 473 LEU A O 1
ATOM 3855 N N . ALA A 1 473 ? -62.762 -5.306 42.065 1.00 10.03 474 ALA A N 1
ATOM 3856 C CA . ALA A 1 473 ? -62.140 -6.625 42.171 1.00 12.14 474 ALA A CA 1
ATOM 3857 C C . ALA A 1 473 ? -62.763 -7.610 41.186 1.00 11.27 474 ALA A C 1
ATOM 3858 O O . ALA A 1 473 ? -62.063 -8.435 40.584 1.00 11.83 474 ALA A O 1
ATOM 3860 N N . ASP A 1 474 ? -64.081 -7.526 41.024 1.00 10.80 475 ASP A N 1
ATOM 3861 C CA . ASP A 1 474 ? -64.791 -8.416 40.115 1.00 11.69 475 ASP A CA 1
ATOM 3862 C C . ASP A 1 474 ? -64.378 -8.137 38.674 1.00 11.05 475 ASP A C 1
ATOM 3863 O O . ASP A 1 474 ? -64.147 -9.066 37.898 1.00 11.66 475 ASP A O 1
ATOM 3868 N N . ASN A 1 475 ? -64.279 -6.857 38.320 1.00 9.22 476 ASN A N 1
ATOM 3869 C CA . ASN A 1 475 ? -63.882 -6.474 36.966 1.00 10.08 476 ASN A CA 1
ATOM 3870 C C . ASN A 1 475 ? -62.465 -6.926 36.650 1.00 10.17 476 ASN A C 1
ATOM 3871 O O . ASN A 1 475 ? -62.195 -7.447 35.564 1.00 10.95 476 ASN A O 1
ATOM 3876 N N . ILE A 1 476 ? -61.553 -6.710 37.594 1.00 10.19 477 ILE A N 1
ATOM 3877 C CA . ILE A 1 476 ? -60.167 -7.116 37.404 1.00 10.46 477 ILE A CA 1
ATOM 3878 C C . ILE A 1 476 ? -60.083 -8.623 37.170 1.00 10.28 477 ILE A C 1
ATOM 3879 O O . ILE A 1 476 ? -59.433 -9.079 36.227 1.00 10.89 477 ILE A O 1
ATOM 3884 N N . SER A 1 477 ? -60.757 -9.400 38.016 1.00 11.17 478 SER A N 1
ATOM 3885 C CA . SER A 1 477 ? -60.682 -10.856 37.909 1.00 12.03 478 SER A CA 1
ATOM 3886 C C . SER A 1 477 ? -61.299 -11.364 36.597 1.00 11.23 478 SER A C 1
ATOM 3887 O O . SER A 1 477 ? -60.836 -12.369 36.056 1.00 12.16 478 SER A O 1
ATOM 3890 N N . ASN A 1 478 ? -62.315 -10.666 36.078 1.00 11.97 479 ASN A N 1
ATOM 3891 C CA . ASN A 1 478 ? -62.839 -10.970 34.745 1.00 12.59 479 ASN A CA 1
ATOM 3892 C C . ASN A 1 478 ? -61.799 -10.707 33.664 1.00 11.96 479 ASN A C 1
ATOM 3893 O O . ASN A 1 478 ? -61.602 -11.530 32.768 1.00 12.24 479 ASN A O 1
ATOM 3898 N N . ALA A 1 479 ? -61.128 -9.562 33.759 1.00 10.17 480 ALA A N 1
ATOM 3899 C CA . ALA A 1 479 ? -60.130 -9.172 32.767 1.00 10.36 480 ALA A CA 1
ATOM 3900 C C . ALA A 1 479 ? -58.886 -10.066 32.809 1.00 10.57 480 ALA A C 1
ATOM 3901 O O . ALA A 1 479 ? -58.128 -10.122 31.845 1.00 12.18 480 ALA A O 1
ATOM 3903 N N . MET A 1 480 ? -58.671 -10.757 33.926 1.00 10.80 481 MET A N 1
ATOM 3904 C CA . MET A 1 480 ? -57.543 -11.672 34.053 1.00 12.14 481 MET A CA 1
ATOM 3905 C C . MET A 1 480 ? -57.763 -13.016 33.375 1.00 11.43 481 MET A C 1
ATOM 3906 O O . MET A 1 480 ? -56.809 -13.770 33.173 1.00 11.94 481 MET A O 1
ATOM 3911 N N . GLN A 1 481 ? -59.007 -13.346 33.049 1.00 12.30 482 GLN A N 1
ATOM 3912 C CA A GLN A 1 481 ? -59.280 -14.655 32.465 0.55 12.12 482 GLN A CA 1
ATOM 3913 C CA B GLN A 1 481 ? -59.301 -14.645 32.465 0.45 13.04 482 GLN A CA 1
ATOM 3914 C C . GLN A 1 481 ? -58.497 -14.837 31.169 1.00 13.03 482 GLN A C 1
ATOM 3915 O O . GLN A 1 481 ? -58.576 -14.020 30.248 1.00 14.59 482 GLN A O 1
ATOM 3926 N N . GLY A 1 482 ? -57.697 -15.896 31.118 1.00 14.34 483 GLY A N 1
ATOM 3927 C CA . GLY A 1 482 ? -56.880 -16.159 29.946 1.00 15.45 483 GLY A CA 1
ATOM 3928 C C . GLY A 1 482 ? -55.391 -15.910 30.131 1.00 13.98 483 GLY A C 1
ATOM 3929 O O . GLY A 1 482 ? -54.587 -16.308 29.288 1.00 15.68 483 GLY A O 1
ATOM 3930 N N . ILE A 1 483 ? -55.000 -15.268 31.228 1.00 13.19 484 ILE A N 1
ATOM 3931 C CA . ILE A 1 483 ? -53.573 -15.105 31.486 1.00 11.77 484 ILE A CA 1
ATOM 3932 C C . ILE A 1 483 ? -52.903 -16.449 31.755 1.00 11.77 484 ILE A C 1
ATOM 3933 O O . ILE A 1 483 ? -53.552 -17.416 32.177 1.00 14.39 484 ILE A O 1
ATOM 3938 N N . SER A 1 484 ? -51.607 -16.510 31.480 1.00 11.50 485 SER A N 1
ATOM 3939 C CA . SER A 1 484 ? -50.834 -17.729 31.689 1.00 12.37 485 SER A CA 1
ATOM 3940 C C . SER A 1 484 ? -50.527 -17.934 33.161 1.00 11.74 485 SER A C 1
ATOM 3941 O O . SER A 1 484 ? -50.668 -17.013 33.975 1.00 11.97 485 SER A O 1
ATOM 3944 N N . GLU A 1 485 ? -50.096 -19.143 33.505 1.00 12.17 486 GLU A N 1
ATOM 3945 C CA . GLU A 1 485 ? -49.678 -19.427 34.875 1.00 15.51 486 GLU A CA 1
ATOM 3946 C C . GLU A 1 485 ? -48.496 -18.562 35.302 1.00 14.11 486 GLU A C 1
ATOM 3947 O O . GLU A 1 485 ? -48.391 -18.187 36.466 1.00 15.78 486 GLU A O 1
ATOM 3953 N N . ALA A 1 486 ? -47.613 -18.237 34.363 1.00 14.56 487 ALA A N 1
ATOM 3954 C CA . ALA A 1 486 ? -46.469 -17.374 34.667 1.00 14.96 487 ALA A CA 1
ATOM 3955 C C . ALA A 1 486 ? -46.923 -15.977 35.074 1.00 13.33 487 ALA A C 1
ATOM 3956 O O . ALA A 1 486 ? -46.312 -15.328 35.924 1.00 14.14 487 ALA A O 1
ATOM 3958 N N . THR A 1 487 ? -47.993 -15.507 34.446 1.00 12.03 488 THR A N 1
ATOM 3959 C CA . THR A 1 487 ? -48.464 -14.150 34.677 1.00 11.18 488 THR A CA 1
ATOM 3960 C C . THR A 1 487 ? -49.287 -14.009 35.961 1.00 10.91 488 THR A C 1
ATOM 3961 O O . THR A 1 487 ? -49.313 -12.935 36.566 1.00 11.49 488 THR A O 1
ATOM 3965 N N . GLU A 1 488 ? -49.948 -15.084 36.381 1.00 11.34 489 GLU A N 1
ATOM 3966 C CA . GLU A 1 488 ? -50.788 -15.034 37.584 1.00 11.52 489 GLU A CA 1
ATOM 3967 C C . GLU A 1 488 ? -50.133 -14.380 38.817 1.00 11.53 489 GLU A C 1
ATOM 3968 O O . GLU A 1 488 ? -50.673 -13.390 39.332 1.00 13.12 489 GLU A O 1
ATOM 3974 N N . PRO A 1 489 ? -48.966 -14.893 39.274 1.00 12.25 490 PRO A N 1
ATOM 3975 C CA . PRO A 1 489 ? -48.360 -14.274 40.460 1.00 12.42 490 PRO A CA 1
ATOM 3976 C C . PRO A 1 489 ? -47.927 -12.824 40.241 1.00 11.27 490 PRO A C 1
ATOM 3977 O O . PRO A 1 489 ? -47.969 -12.050 41.199 1.00 12.87 490 PRO A O 1
ATOM 3981 N N . ARG A 1 490 ? -47.545 -12.449 39.020 1.00 10.79 491 ARG A N 1
ATOM 3982 C CA . ARG A 1 490 ? -47.244 -11.043 38.754 1.00 11.28 491 ARG A CA 1
ATOM 3983 C C . ARG A 1 490 ? -48.472 -10.172 38.994 1.00 11.83 491 ARG A C 1
ATOM 3984 O O . ARG A 1 490 ? -48.379 -9.094 39.588 1.00 11.21 491 ARG A O 1
ATOM 3992 N N . VAL A 1 491 ? -49.630 -10.639 38.534 1.00 11.64 492 VAL A N 1
ATOM 3993 C CA . VAL A 1 491 ? -50.860 -9.878 38.712 1.00 10.93 492 VAL A CA 1
ATOM 3994 C C . VAL A 1 491 ? -51.277 -9.848 40.188 1.00 11.24 492 VAL A C 1
ATOM 3995 O O . VAL A 1 491 ? -51.720 -8.814 40.690 1.00 10.67 492 VAL A O 1
ATOM 3999 N N . TYR A 1 492 ? -51.110 -10.967 40.892 1.00 11.91 493 TYR A N 1
ATOM 4000 C CA . TYR A 1 492 ? -51.414 -10.991 42.319 1.00 12.48 493 TYR A CA 1
ATOM 4001 C C . TYR A 1 492 ? -50.592 -9.932 43.064 1.00 11.99 493 TYR A C 1
ATOM 4002 O O . TYR A 1 492 ? -51.124 -9.198 43.903 1.00 12.26 493 TYR A O 1
ATOM 4011 N N . ASP A 1 493 ? -49.294 -9.876 42.769 1.00 11.89 494 ASP A N 1
ATOM 4012 C CA . ASP A 1 493 ? -48.390 -8.946 43.441 1.00 12.93 494 ASP A CA 1
ATOM 4013 C C . ASP A 1 493 ? -48.741 -7.498 43.128 1.00 12.82 494 ASP A C 1
ATOM 4014 O O . ASP A 1 493 ? -48.718 -6.636 44.003 1.00 13.23 494 ASP A O 1
ATOM 4019 N N . TYR A 1 494 ? -49.052 -7.241 41.861 1.00 11.83 495 TYR A N 1
ATOM 4020 C CA . TYR A 1 494 ? -49.402 -5.911 41.387 1.00 11.57 495 TYR A CA 1
ATOM 4021 C C . TYR A 1 494 ? -50.591 -5.374 42.177 1.00 10.45 495 TYR A C 1
ATOM 4022 O O . TYR A 1 494 ? -50.543 -4.261 42.703 1.00 10.93 495 TYR A O 1
ATOM 4031 N N . TRP A 1 495 ? -51.653 -6.165 42.291 1.00 10.76 496 TRP A N 1
ATOM 4032 C CA . TRP A 1 495 ? -52.825 -5.701 43.027 1.00 11.09 496 TRP A CA 1
ATOM 4033 C C . TRP A 1 495 ? -52.588 -5.606 44.531 1.00 12.06 496 TRP A C 1
ATOM 4034 O O . TRP A 1 495 ? -53.086 -4.686 45.176 1.00 11.42 496 TRP A O 1
ATOM 4045 N N . ASN A 1 496 ? -51.796 -6.521 45.080 1.00 12.28 497 ASN A N 1
ATOM 4046 C CA . ASN A 1 496 ? -51.415 -6.414 46.489 1.00 13.51 497 ASN A CA 1
ATOM 4047 C C . ASN A 1 496 ? -50.678 -5.111 46.764 1.00 13.38 497 ASN A C 1
ATOM 4048 O O . ASN A 1 496 ? -50.867 -4.497 47.815 1.00 13.44 497 ASN A O 1
ATOM 4053 N N . ASN A 1 497 ? -49.848 -4.684 45.810 1.00 11.83 498 ASN A N 1
ATOM 4054 C CA . ASN A 1 497 ? -49.092 -3.444 45.960 1.00 12.27 498 ASN A CA 1
ATOM 4055 C C . ASN A 1 497 ? -49.987 -2.210 45.944 1.00 12.05 498 ASN A C 1
ATOM 4056 O O . ASN A 1 497 ? -49.681 -1.217 46.595 1.00 13.97 498 ASN A O 1
ATOM 4061 N N . VAL A 1 498 ? -51.080 -2.254 45.184 1.00 11.88 499 VAL A N 1
ATOM 4062 C CA . VAL A 1 498 ? -52.068 -1.180 45.261 1.00 12.57 499 VAL A CA 1
ATOM 4063 C C . VAL A 1 498 ? -52.705 -1.162 46.656 1.00 12.62 499 VAL A C 1
ATOM 4064 O O . VAL A 1 498 ? -52.726 -0.128 47.339 1.00 13.63 499 VAL A O 1
ATOM 4068 N N . ASP A 1 499 ? -53.202 -2.320 47.080 1.00 13.50 500 ASP A N 1
ATOM 4069 C CA . ASP A 1 499 ? -53.815 -2.472 48.398 1.00 12.93 500 ASP A CA 1
ATOM 4070 C C . ASP A 1 499 ? -53.957 -3.958 48.710 1.00 13.71 500 ASP A C 1
ATOM 4071 O O . ASP A 1 499 ? -54.425 -4.735 47.871 1.00 13.70 500 ASP A O 1
ATOM 4076 N N . GLU A 1 500 ? -53.551 -4.359 49.910 1.00 14.99 501 GLU A N 1
ATOM 4077 C CA . GLU A 1 500 ? -53.543 -5.775 50.248 1.00 15.65 501 GLU A CA 1
ATOM 4078 C C . GLU A 1 500 ? -54.945 -6.376 50.288 1.00 14.37 501 GLU A C 1
ATOM 4079 O O . GLU A 1 500 ? -55.126 -7.549 49.965 1.00 14.58 501 GLU A O 1
ATOM 4085 N N . ASN A 1 501 ? -55.939 -5.585 50.682 1.00 14.18 502 ASN A N 1
ATOM 4086 C CA . ASN A 1 501 ? -57.305 -6.099 50.714 1.00 14.68 502 ASN A CA 1
ATOM 4087 C C . ASN A 1 501 ? -57.880 -6.232 49.306 1.00 15.81 502 ASN A C 1
ATOM 4088 O O . ASN A 1 501 ? -58.555 -7.208 48.991 1.00 14.41 502 ASN A O 1
ATOM 4093 N N . LEU A 1 502 ? -57.590 -5.257 48.450 1.00 14.67 503 LEU A N 1
ATOM 4094 C CA . LEU A 1 502 ? -57.972 -5.366 47.046 1.00 13.09 503 LEU A CA 1
ATOM 4095 C C . LEU A 1 502 ? -57.303 -6.587 46.407 1.00 11.96 503 LEU A C 1
ATOM 4096 O O . LEU A 1 502 ? -57.953 -7.387 45.733 1.00 12.80 503 LEU A O 1
ATOM 4101 N N . GLY A 1 503 ? -56.002 -6.738 46.637 1.00 12.03 504 GLY A N 1
ATOM 4102 C CA . GLY A 1 503 ? -55.273 -7.859 46.074 1.00 12.60 504 GLY A CA 1
ATOM 4103 C C . GLY A 1 503 ? -55.839 -9.203 46.500 1.00 13.06 504 GLY A C 1
ATOM 4104 O O . GLY A 1 503 ? -55.942 -10.132 45.696 1.00 12.99 504 GLY A O 1
ATOM 4105 N N . ALA A 1 504 ? -56.210 -9.316 47.773 1.00 14.45 505 ALA A N 1
ATOM 4106 C CA . ALA A 1 504 ? -56.732 -10.579 48.283 1.00 12.93 505 ALA A CA 1
ATOM 4107 C C . ALA A 1 504 ? -58.065 -10.889 47.611 1.00 13.14 505 ALA A C 1
ATOM 4108 O O . ALA A 1 504 ? -58.340 -12.030 47.241 1.00 13.42 505 ALA A O 1
ATOM 4110 N N . ARG A 1 505 ? -58.891 -9.864 47.435 1.00 12.61 506 ARG A N 1
ATOM 4111 C CA . ARG A 1 505 ? -60.207 -10.073 46.843 1.00 12.14 506 ARG A CA 1
ATOM 4112 C C . ARG A 1 505 ? -60.093 -10.420 45.356 1.00 12.39 506 ARG A C 1
ATOM 4113 O O . ARG A 1 505 ? -60.833 -11.267 44.852 1.00 14.25 506 ARG A O 1
ATOM 4121 N N . VAL A 1 506 ? -59.156 -9.773 44.664 1.00 12.34 507 VAL A N 1
ATOM 4122 C CA . VAL A 1 506 ? -58.907 -10.066 43.258 1.00 12.38 507 VAL A CA 1
ATOM 4123 C C . VAL A 1 506 ? -58.520 -11.535 43.079 1.00 11.95 507 VAL A C 1
ATOM 4124 O O . VAL A 1 506 ? -59.075 -12.229 42.224 1.00 13.34 507 VAL A O 1
ATOM 4128 N N . LYS A 1 507 ? -57.591 -12.021 43.898 1.00 13.18 508 LYS A N 1
ATOM 4129 C CA . LYS A 1 507 ? -57.154 -13.412 43.775 1.00 13.82 508 LYS A CA 1
ATOM 4130 C C . LYS A 1 507 ? -58.290 -14.384 44.107 1.00 12.57 508 LYS A C 1
ATOM 4131 O O . LYS A 1 507 ? -58.475 -15.386 43.416 1.00 13.37 508 LYS A O 1
ATOM 4137 N N . GLU A 1 508 ? -59.047 -14.081 45.159 1.00 13.35 509 GLU A N 1
ATOM 4138 C CA . GLU A 1 508 ? -60.218 -14.876 45.527 1.00 15.86 509 GLU A CA 1
ATOM 4139 C C . GLU A 1 508 ? -61.184 -15.042 44.360 1.00 14.69 509 GLU A C 1
ATOM 4140 O O . GLU A 1 508 ? -61.596 -16.154 44.019 1.00 15.96 509 GLU A O 1
ATOM 4146 N N . LEU A 1 509 ? -61.569 -13.919 43.764 1.00 14.56 510 LEU A N 1
ATOM 4147 C CA . LEU A 1 509 ? -62.554 -13.945 42.697 1.00 14.32 510 LEU A CA 1
ATOM 4148 C C . LEU A 1 509 ? -61.986 -14.599 41.450 1.00 14.72 510 LEU A C 1
ATOM 4149 O O . LEU A 1 509 ? -62.677 -15.360 40.779 1.00 14.84 510 LEU A O 1
ATOM 4154 N N . TYR A 1 510 ? -60.721 -14.316 41.154 1.00 13.39 511 TYR A N 1
ATOM 4155 C CA . TYR A 1 510 ? -60.073 -14.921 39.997 1.00 13.54 511 TYR A CA 1
ATOM 4156 C C . TYR A 1 510 ? -60.084 -16.449 40.084 1.00 13.89 511 TYR A C 1
ATOM 4157 O O . TYR A 1 510 ? -60.428 -17.137 39.118 1.00 13.97 511 TYR A O 1
ATOM 4166 N N . LEU A 1 511 ? -59.716 -16.981 41.245 1.00 14.12 512 LEU A N 1
ATOM 4167 C CA . LEU A 1 511 ? -59.671 -18.429 41.414 1.00 15.42 512 LEU A CA 1
ATOM 4168 C C . LEU A 1 511 ? -61.060 -19.071 41.404 1.00 16.25 512 LEU A C 1
ATOM 4169 O O . LEU A 1 511 ? -61.214 -20.213 40.966 1.00 19.51 512 LEU A O 1
ATOM 4174 N N . GLN A 1 512 ? -62.066 -18.339 41.875 1.00 15.40 513 GLN A N 1
ATOM 4175 C CA . GLN A 1 512 ? -63.448 -18.827 41.823 1.00 17.12 513 GLN A CA 1
ATOM 4176 C C . GLN A 1 512 ? -63.876 -19.045 40.374 1.00 18.15 513 GLN A C 1
ATOM 4177 O O . GLN A 1 512 ? -64.579 -20.006 40.053 1.00 22.24 513 GLN A O 1
ATOM 4183 N N . LYS A 1 513 ? -63.449 -18.138 39.503 1.00 16.37 514 LYS A N 1
ATOM 4184 C CA . LYS A 1 513 ? -63.871 -18.135 38.104 1.00 16.04 514 LYS A CA 1
ATOM 4185 C C . LYS A 1 513 ? -63.023 -19.039 37.215 1.00 22.21 514 LYS A C 1
ATOM 4186 O O . LYS A 1 513 ? -63.485 -19.515 36.175 1.00 23.96 514 LYS A O 1
ATOM 4192 N N . LYS A 1 514 ? -61.779 -19.263 37.623 1.00 23.27 515 LYS A N 1
ATOM 4193 C CA . LYS A 1 514 ? -60.858 -20.094 36.859 1.00 26.44 515 LYS A CA 1
ATOM 4194 C C . LYS A 1 514 ? -61.194 -21.561 37.075 1.00 33.50 515 LYS A C 1
ATOM 4195 O O . LYS A 1 514 ? -61.226 -22.354 36.132 1.00 42.62 515 LYS A O 1
ATOM 4201 N N . ALA A 1 515 ? -61.453 -21.900 38.334 1.00 40.82 516 ALA A N 1
ATOM 4202 C CA . ALA A 1 515 ? -61.522 -23.284 38.778 1.00 61.10 516 ALA A CA 1
ATOM 4203 C C . ALA A 1 515 ? -62.173 -23.368 40.155 1.00 69.96 516 ALA A C 1
ATOM 4204 O O . ALA A 1 515 ? -61.893 -24.287 40.927 1.00 68.67 516 ALA A O 1
ATOM 4207 N N . GLU B 1 2 ? -57.371 44.055 -18.857 1.00 49.79 3 GLU B N 1
ATOM 4208 C CA . GLU B 1 2 ? -56.551 42.851 -18.787 1.00 41.51 3 GLU B CA 1
ATOM 4209 C C . GLU B 1 2 ? -57.250 41.757 -17.996 1.00 30.18 3 GLU B C 1
ATOM 4210 O O . GLU B 1 2 ? -56.632 41.057 -17.190 1.00 31.38 3 GLU B O 1
ATOM 4216 N N . LYS B 1 3 ? -58.549 41.616 -18.226 1.00 25.18 4 LYS B N 1
ATOM 4217 C CA . LYS B 1 3 ? -59.296 40.530 -17.624 1.00 23.13 4 LYS B CA 1
ATOM 4218 C C . LYS B 1 3 ? -59.271 39.329 -18.556 1.00 22.28 4 LYS B C 1
ATOM 4219 O O . LYS B 1 3 ? -58.889 39.439 -19.724 1.00 24.83 4 LYS B O 1
ATOM 4225 N N . SER B 1 4 ? -59.660 38.179 -18.025 1.00 17.83 5 SER B N 1
ATOM 4226 C CA . SER B 1 4 ? -59.690 36.944 -18.793 1.00 15.52 5 SER B CA 1
ATOM 4227 C C . SER B 1 4 ? -60.920 36.157 -18.381 1.00 14.81 5 SER B C 1
ATOM 4228 O O . SER B 1 4 ? -61.289 36.158 -17.206 1.00 15.02 5 SER B O 1
ATOM 4231 N N . ALA B 1 5 ? -61.541 35.459 -19.328 1.00 14.71 6 ALA B N 1
ATOM 4232 C CA . ALA B 1 5 ? -62.643 34.562 -18.985 1.00 14.54 6 ALA B CA 1
ATOM 4233 C C . ALA B 1 5 ? -62.193 33.487 -17.987 1.00 13.55 6 ALA B C 1
ATOM 4234 O O . ALA B 1 5 ? -63.017 32.894 -17.294 1.00 16.53 6 ALA B O 1
ATOM 4236 N N . ALA B 1 6 ? -60.886 33.241 -17.923 1.00 13.27 7 ALA B N 1
ATOM 4237 C CA . ALA B 1 6 ? -60.329 32.234 -17.025 1.00 13.91 7 ALA B CA 1
ATOM 4238 C C . ALA B 1 6 ? -60.136 32.724 -15.590 1.00 13.42 7 ALA B C 1
ATOM 4239 O O . ALA B 1 6 ? -59.739 31.940 -14.727 1.00 14.05 7 ALA B O 1
ATOM 4241 N N . ASP B 1 7 ? -60.414 34.002 -15.331 1.00 13.06 8 ASP B N 1
ATOM 4242 C CA . ASP B 1 7 ? -60.177 34.578 -14.000 1.00 13.80 8 ASP B CA 1
ATOM 4243 C C . ASP B 1 7 ? -60.928 33.838 -12.883 1.00 14.61 8 ASP B C 1
ATOM 4244 O O . ASP B 1 7 ? -60.364 33.586 -11.808 1.00 18.01 8 ASP B O 1
ATOM 4249 N N . GLN B 1 8 ? -62.185 33.487 -13.150 1.00 17.76 9 GLN B N 1
ATOM 4250 C CA . GLN B 1 8 ? -63.002 32.699 -12.231 1.00 22.83 9 GLN B CA 1
ATOM 4251 C C . GLN B 1 8 ? -62.256 31.448 -11.779 1.00 23.08 9 GLN B C 1
ATOM 4252 O O . GLN B 1 8 ? -62.191 31.142 -10.586 1.00 31.26 9 GLN B O 1
ATOM 4258 N N . ILE B 1 9 ? -61.671 30.747 -12.743 1.00 16.72 10 ILE B N 1
ATOM 4259 C CA . ILE B 1 9 ? -60.976 29.501 -12.474 1.00 14.74 10 ILE B CA 1
ATOM 4260 C C . ILE B 1 9 ? -59.679 29.737 -11.712 1.00 11.74 10 ILE B C 1
ATOM 4261 O O . ILE B 1 9 ? -59.436 29.089 -10.696 1.00 10.53 10 ILE B O 1
ATOM 4266 N N . VAL B 1 10 ? -58.848 30.662 -12.192 1.00 11.77 11 VAL B N 1
ATOM 4267 C CA . VAL B 1 10 ? -57.509 30.815 -11.625 1.00 11.95 11 VAL B CA 1
ATOM 4268 C C . VAL B 1 10 ? -57.499 31.502 -10.261 1.00 11.38 11 VAL B C 1
ATOM 4269 O O . VAL B 1 10 ? -56.500 31.443 -9.542 1.00 11.43 11 VAL B O 1
ATOM 4273 N N . ASP B 1 11 ? -58.613 32.126 -9.885 1.00 10.17 12 ASP B N 1
ATOM 4274 C CA . ASP B 1 11 ? -58.704 32.724 -8.559 1.00 10.35 12 ASP B CA 1
ATOM 4275 C C . ASP B 1 11 ? -59.141 31.716 -7.485 1.00 9.77 12 ASP B C 1
ATOM 4276 O O . ASP B 1 11 ? -58.996 31.989 -6.295 1.00 11.22 12 ASP B O 1
ATOM 4281 N N . ARG B 1 12 ? -59.663 30.561 -7.892 1.00 9.31 13 ARG B N 1
ATOM 4282 C CA . ARG B 1 12 ? -60.076 29.537 -6.924 1.00 9.19 13 ARG B CA 1
ATOM 4283 C C . ARG B 1 12 ? -58.910 29.081 -6.037 1.00 8.94 13 ARG B C 1
ATOM 4284 O O . ARG B 1 12 ? -57.852 28.694 -6.552 1.00 10.27 13 ARG B O 1
ATOM 4292 N N . GLY B 1 13 ? -59.105 29.098 -4.718 1.00 9.77 14 GLY B N 1
ATOM 4293 C CA . GLY B 1 13 ? -58.109 28.579 -3.791 1.00 9.80 14 GLY B CA 1
ATOM 4294 C C . GLY B 1 13 ? -57.026 29.552 -3.356 1.00 9.11 14 GLY B C 1
ATOM 4295 O O . GLY B 1 13 ? -56.196 29.218 -2.493 1.00 10.44 14 GLY B O 1
ATOM 4296 N N . MET B 1 14 ? -57.026 30.752 -3.934 1.00 9.11 15 MET B N 1
ATOM 4297 C CA . MET B 1 14 ? -55.963 31.721 -3.658 1.00 9.73 15 MET B CA 1
ATOM 4298 C C . MET B 1 14 ? -56.225 32.565 -2.402 1.00 10.75 15 MET B C 1
ATOM 4299 O O . MET B 1 14 ? -57.297 33.152 -2.251 1.00 12.88 15 MET B O 1
ATOM 4304 N N . ARG B 1 15 ? -55.236 32.630 -1.511 1.00 10.76 16 ARG B N 1
ATOM 4305 C CA . ARG B 1 15 ? -55.322 33.457 -0.309 1.00 10.72 16 ARG B CA 1
ATOM 4306 C C . ARG B 1 15 ? -55.193 34.916 -0.676 1.00 12.05 16 ARG B C 1
ATOM 4307 O O . ARG B 1 15 ? -54.570 35.250 -1.686 1.00 11.89 16 ARG B O 1
ATOM 4315 N N . PRO B 1 16 ? -55.754 35.802 0.159 1.00 12.56 17 PRO B N 1
ATOM 4316 C CA . PRO B 1 16 ? -55.436 37.219 -0.014 1.00 13.61 17 PRO B CA 1
ATOM 4317 C C . PRO B 1 16 ? -53.986 37.466 0.370 1.00 13.29 17 PRO B C 1
ATOM 4318 O O . PRO B 1 16 ? -53.348 36.621 1.015 1.00 12.61 17 PRO B O 1
ATOM 4322 N N . LYS B 1 17 ? -53.460 38.613 -0.033 1.00 13.93 18 LYS B N 1
ATOM 4323 C CA . LYS B 1 17 ? -52.132 39.030 0.384 1.00 13.76 18 LYS B CA 1
ATOM 4324 C C . LYS B 1 17 ? -52.100 39.213 1.898 1.00 13.01 18 LYS B C 1
ATOM 4325 O O . LYS B 1 17 ? -53.014 39.802 2.476 1.00 15.72 18 LYS B O 1
ATOM 4331 N N . LEU B 1 18 ? -51.050 38.704 2.534 1.00 12.72 19 LEU B N 1
ATOM 4332 C CA . LEU B 1 18 ? -50.950 38.746 3.989 1.00 14.22 19 LEU B CA 1
ATOM 4333 C C . LEU B 1 18 ? -49.687 39.481 4.412 1.00 15.12 19 LEU B C 1
ATOM 4334 O O . LEU B 1 18 ? -48.700 39.508 3.679 1.00 17.17 19 LEU B O 1
ATOM 4339 N N . SER B 1 19 ? -49.720 40.077 5.597 1.00 16.65 20 SER B N 1
ATOM 4340 C CA . SER B 1 19 ? -48.559 40.779 6.134 1.00 18.30 20 SER B CA 1
ATOM 4341 C C . SER B 1 19 ? -48.539 40.707 7.657 1.00 19.67 20 SER B C 1
ATOM 4342 O O . SER B 1 19 ? -49.338 40.004 8.271 1.00 24.57 20 SER B O 1
ATOM 4345 N N . GLY B 1 20 ? -47.621 41.449 8.264 1.00 18.36 21 GLY B N 1
ATOM 4346 C CA . GLY B 1 20 ? -47.436 41.398 9.699 1.00 19.27 21 GLY B CA 1
ATOM 4347 C C . GLY B 1 20 ? -46.456 40.293 10.006 1.00 23.63 21 GLY B C 1
ATOM 4348 O O . GLY B 1 20 ? -45.306 40.326 9.565 1.00 29.98 21 GLY B O 1
ATOM 4349 N N . ASN B 1 21 ? -46.924 39.300 10.747 1.00 16.52 22 ASN B N 1
ATOM 4350 C CA . ASN B 1 21 ? -46.092 38.180 11.123 1.00 13.42 22 ASN B CA 1
ATOM 4351 C C . ASN B 1 21 ? -46.677 36.873 10.612 1.00 11.22 22 ASN B C 1
ATOM 4352 O O . ASN B 1 21 ? -47.870 36.776 10.322 1.00 11.48 22 ASN B O 1
ATOM 4357 N N . THR B 1 22 ? -45.827 35.866 10.486 1.00 9.34 23 THR B N 1
ATOM 4358 C CA . THR B 1 22 ? -46.277 34.560 10.041 1.00 9.34 23 THR B CA 1
ATOM 4359 C C . THR B 1 22 ? -47.011 33.835 11.163 1.00 9.40 23 THR B C 1
ATOM 4360 O O . THR B 1 22 ? -46.895 34.197 12.339 1.00 10.07 23 THR B O 1
ATOM 4364 N N . THR B 1 23 ? -47.792 32.831 10.784 1.00 8.37 24 THR B N 1
ATOM 4365 C CA . THR B 1 23 ? -48.474 31.968 11.741 1.00 8.29 24 THR B CA 1
ATOM 4366 C C . THR B 1 23 ? -48.118 30.522 11.463 1.00 8.65 24 THR B C 1
ATOM 4367 O O . THR B 1 23 ? -47.748 30.171 10.332 1.00 9.02 24 THR B O 1
ATOM 4371 N N . ARG B 1 24 ? -48.245 29.680 12.484 1.00 8.41 25 ARG B N 1
ATOM 4372 C CA . ARG B 1 24 ? -48.205 28.238 12.273 1.00 8.51 25 ARG B CA 1
ATOM 4373 C C . ARG B 1 24 ? -49.464 27.806 11.541 1.00 8.32 25 ARG B C 1
ATOM 4374 O O . ARG B 1 24 ? -50.381 28.604 11.321 1.00 8.77 25 ARG B O 1
ATOM 4382 N N . HIS B 1 25 ? -49.510 26.538 11.149 1.00 8.14 26 HIS B N 1
ATOM 4383 C CA . HIS B 1 25 ? -50.637 26.055 10.357 1.00 8.60 26 HIS B CA 1
ATOM 4384 C C . HIS B 1 25 ? -51.943 25.948 11.136 1.00 8.88 26 HIS B C 1
ATOM 4385 O O . HIS B 1 25 ? -53.012 25.767 10.538 1.00 10.21 26 HIS B O 1
ATOM 4392 N N . ASN B 1 26 ? -51.865 26.076 12.459 1.00 8.87 27 ASN B N 1
ATOM 4393 C CA . ASN B 1 26 ? -53.074 26.199 13.267 1.00 8.40 27 ASN B CA 1
ATOM 4394 C C . ASN B 1 26 ? -53.525 27.647 13.415 1.00 8.23 27 ASN B C 1
ATOM 4395 O O . ASN B 1 26 ? -54.555 27.905 14.035 1.00 9.31 27 ASN B O 1
ATOM 4400 N N . GLY B 1 27 ? -52.769 28.591 12.855 1.00 8.27 28 GLY B N 1
ATOM 4401 C CA . GLY B 1 27 ? -53.117 30.000 12.978 1.00 10.04 28 GLY B CA 1
ATOM 4402 C C . GLY B 1 27 ? -52.446 30.762 14.116 1.00 9.01 28 GLY B C 1
ATOM 4403 O O . GLY B 1 27 ? -52.610 31.979 14.196 1.00 11.10 28 GLY B O 1
ATOM 4404 N N . ALA B 1 28 ? -51.714 30.073 14.996 1.00 9.25 29 ALA B N 1
ATOM 4405 C CA . ALA B 1 28 ? -51.025 30.735 16.108 1.00 11.07 29 ALA B CA 1
ATOM 4406 C C . ALA B 1 28 ? -49.772 31.460 15.615 1.00 9.79 29 ALA B C 1
ATOM 4407 O O . ALA B 1 28 ? -49.123 31.017 14.671 1.00 9.64 29 ALA B O 1
ATOM 4409 N N . PRO B 1 29 ? -49.421 32.583 16.254 1.00 9.82 30 PRO B N 1
ATOM 4410 C CA . PRO B 1 29 ? -48.262 33.361 15.794 1.00 9.24 30 PRO B CA 1
ATOM 4411 C C . PRO B 1 29 ? -46.935 32.602 15.861 1.00 9.67 30 PRO B C 1
ATOM 4412 O O . PRO B 1 29 ? -46.671 31.891 16.833 1.00 10.48 30 PRO B O 1
ATOM 4416 N N . VAL B 1 30 ? -46.112 32.760 14.825 1.00 8.78 31 VAL B N 1
ATOM 4417 C CA . VAL B 1 30 ? -44.755 32.209 14.795 1.00 9.56 31 VAL B CA 1
ATOM 4418 C C . VAL B 1 30 ? -43.787 33.116 15.549 1.00 9.53 31 VAL B C 1
ATOM 4419 O O . VAL B 1 30 ? -43.695 34.310 15.242 1.00 10.05 31 VAL B O 1
ATOM 4423 N N . PRO B 1 31 ? -43.041 32.562 16.526 1.00 9.80 32 PRO B N 1
ATOM 4424 C CA . PRO B 1 31 ? -42.049 33.386 17.229 1.00 9.27 32 PRO B CA 1
ATOM 4425 C C . PRO B 1 31 ? -40.875 33.777 16.329 1.00 9.39 32 PRO B C 1
ATOM 4426 O O . PRO B 1 31 ? -40.549 34.970 16.239 1.00 9.18 32 PRO B O 1
ATOM 4430 N N . SER B 1 32 ? -40.254 32.804 15.663 1.00 8.77 33 SER B N 1
ATOM 4431 C CA . SER B 1 32 ? -39.115 33.116 14.804 1.00 8.75 33 SER B CA 1
ATOM 4432 C C . SER B 1 32 ? -39.027 32.218 13.581 1.00 8.54 33 SER B C 1
ATOM 4433 O O . SER B 1 32 ? -39.280 31.014 13.663 1.00 9.58 33 SER B O 1
ATOM 4436 N N . GLU B 1 33 ? -38.662 32.822 12.455 1.00 8.13 34 GLU B N 1
ATOM 4437 C CA . GLU B 1 33 ? -38.322 32.097 11.235 1.00 8.91 34 GLU B CA 1
ATOM 4438 C C . GLU B 1 33 ? -36.814 31.924 11.121 1.00 8.18 34 GLU B C 1
ATOM 4439 O O . GLU B 1 33 ? -36.326 31.365 10.129 1.00 8.79 34 GLU B O 1
ATOM 4445 N N . ASN B 1 34 ? -36.078 32.399 12.125 1.00 7.95 35 ASN B N 1
ATOM 4446 C CA . ASN B 1 34 ? -34.617 32.471 12.045 1.00 8.41 35 ASN B CA 1
ATOM 4447 C C . ASN B 1 34 ? -33.840 31.599 13.031 1.00 9.21 35 ASN B C 1
ATOM 4448 O O . ASN B 1 34 ? -32.758 31.112 12.707 1.00 9.57 35 ASN B O 1
ATOM 4453 N N . ILE B 1 35 ? -34.364 31.439 14.242 1.00 8.53 36 ILE B N 1
ATOM 4454 C CA . ILE B 1 35 ? -33.596 30.794 15.305 1.00 9.37 36 ILE B CA 1
ATOM 4455 C C . ILE B 1 35 ? -34.449 29.712 15.943 1.00 10.33 36 ILE B C 1
ATOM 4456 O O . ILE B 1 35 ? -35.611 29.960 16.266 1.00 10.22 36 ILE B O 1
ATOM 4461 N N . SER B 1 36 ? -33.882 28.514 16.100 1.00 8.55 37 SER B N 1
ATOM 4462 C CA . SER B 1 36 ? -34.590 27.404 16.734 1.00 9.19 37 SER B CA 1
ATOM 4463 C C . SER B 1 36 ? -34.320 27.344 18.237 1.00 8.75 37 SER B C 1
ATOM 4464 O O . SER B 1 36 ? -33.324 27.895 18.729 1.00 10.44 37 SER B O 1
ATOM 4467 N N . ALA B 1 37 ? -35.203 26.671 18.973 1.00 7.78 38 ALA B N 1
ATOM 4468 C CA . ALA B 1 37 ? -35.129 26.686 20.437 1.00 8.77 38 ALA B CA 1
ATOM 4469 C C . ALA B 1 37 ? -34.218 25.594 20.967 1.00 9.56 38 ALA B C 1
ATOM 4470 O O . ALA B 1 37 ? -34.308 24.434 20.539 1.00 10.48 38 ALA B O 1
ATOM 4472 N N . THR B 1 38 ? -33.371 25.967 21.926 1.00 10.23 39 THR B N 1
ATOM 4473 C CA . THR B 1 38 ? -32.399 25.053 22.502 1.00 10.85 39 THR B CA 1
ATOM 4474 C C . THR B 1 38 ? -32.435 25.110 24.036 1.00 9.35 39 THR B C 1
ATOM 4475 O O . THR B 1 38 ? -32.909 26.091 24.632 1.00 10.68 39 THR B O 1
ATOM 4479 N N . ALA B 1 39 ? -31.925 24.061 24.675 1.00 9.30 40 ALA B N 1
ATOM 4480 C CA . ALA B 1 39 ? -31.873 24.012 26.131 1.00 9.47 40 ALA B CA 1
ATOM 4481 C C . ALA B 1 39 ? -30.556 24.637 26.573 1.00 10.40 40 ALA B C 1
ATOM 4482 O O . ALA B 1 39 ? -29.568 23.936 26.819 1.00 10.95 40 ALA B O 1
ATOM 4484 N N . GLY B 1 40 ? -30.555 25.966 26.655 1.00 10.78 41 GLY B N 1
ATOM 4485 C CA . GLY B 1 40 ? -29.333 26.746 26.790 1.00 11.36 41 GLY B CA 1
ATOM 4486 C C . GLY B 1 40 ? -28.799 27.105 25.413 1.00 11.05 41 GLY B C 1
ATOM 4487 O O . GLY B 1 40 ? -29.023 26.361 24.457 1.00 10.98 41 GLY B O 1
ATOM 4488 N N . PRO B 1 41 ? -28.083 28.240 25.294 1.00 10.89 42 PRO B N 1
ATOM 4489 C CA . PRO B 1 41 ? -27.588 28.645 23.972 1.00 10.39 42 PRO B CA 1
ATOM 4490 C C . PRO B 1 41 ? -26.734 27.578 23.281 1.00 10.62 42 PRO B C 1
ATOM 4491 O O . PRO B 1 41 ? -26.801 27.451 22.056 1.00 12.07 42 PRO B O 1
ATOM 4495 N N . GLN B 1 42 ? -25.953 26.814 24.042 1.00 9.93 43 GLN B N 1
ATOM 4496 C CA . GLN B 1 42 ? -25.107 25.783 23.445 1.00 10.04 43 GLN B CA 1
ATOM 4497 C C . GLN B 1 42 ? -25.652 24.381 23.725 1.00 11.41 43 GLN B C 1
ATOM 4498 O O . GLN B 1 42 ? -25.010 23.373 23.417 1.00 11.79 43 GLN B O 1
ATOM 4504 N N . GLY B 1 43 ? -26.848 24.321 24.299 1.00 9.92 44 GLY B N 1
ATOM 4505 C CA . GLY B 1 43 ? -27.469 23.048 24.609 1.00 10.77 44 GLY B CA 1
ATOM 4506 C C . GLY B 1 43 ? -28.118 22.424 23.391 1.00 10.28 44 GLY B C 1
ATOM 4507 O O . GLY B 1 43 ? -28.098 22.996 22.298 1.00 10.83 44 GLY B O 1
ATOM 4508 N N . PRO B 1 44 ? -28.685 21.225 23.563 1.00 10.73 45 PRO B N 1
ATOM 4509 C CA . PRO B 1 44 ? -29.326 20.518 22.452 1.00 9.56 45 PRO B CA 1
ATOM 4510 C C . PRO B 1 44 ? -30.609 21.200 21.983 1.00 9.77 45 PRO B C 1
ATOM 4511 O O . PRO B 1 44 ? -31.321 21.861 22.754 1.00 9.65 45 PRO B O 1
ATOM 4515 N N . ASN B 1 45 ? -30.912 21.028 20.704 1.00 8.87 46 ASN B N 1
ATOM 4516 C CA . ASN B 1 45 ? -32.218 21.434 20.207 1.00 8.84 46 ASN B CA 1
ATOM 4517 C C . ASN B 1 45 ? -33.311 20.666 20.927 1.00 8.14 46 ASN B C 1
ATOM 4518 O O . ASN B 1 45 ? -33.187 19.450 21.136 1.00 9.53 46 ASN B O 1
ATOM 4523 N N . VAL B 1 46 ? -34.370 21.370 21.315 1.00 8.50 47 VAL B N 1
ATOM 4524 C CA . VAL B 1 46 ? -35.494 20.717 21.972 1.00 9.14 47 VAL B CA 1
ATOM 4525 C C . VAL B 1 46 ? -36.440 20.105 20.948 1.00 9.44 47 VAL B C 1
ATOM 4526 O O . VAL B 1 46 ? -36.551 20.589 19.816 1.00 9.48 47 VAL B O 1
ATOM 4530 N N . LEU B 1 47 ? -37.093 19.016 21.342 1.00 8.93 48 LEU B N 1
ATOM 4531 C CA . LEU B 1 47 ? -38.077 18.369 20.493 1.00 9.82 48 LEU B CA 1
ATOM 4532 C C . LEU B 1 47 ? -39.238 19.320 20.185 1.00 9.29 48 LEU B C 1
ATOM 4533 O O . LEU B 1 47 ? -39.709 19.386 19.042 1.00 10.65 48 LEU B O 1
ATOM 4538 N N . ASN B 1 48 ? -39.680 20.072 21.197 1.00 8.52 49 ASN B N 1
ATOM 4539 C CA . ASN B 1 48 ? -40.912 20.843 21.094 1.00 9.10 49 ASN B CA 1
ATOM 4540 C C . ASN B 1 48 ? -40.763 22.266 20.566 1.00 9.32 49 ASN B C 1
ATOM 4541 O O . ASN B 1 48 ? -41.440 23.191 21.036 1.00 10.16 49 ASN B O 1
ATOM 4546 N N . ASP B 1 49 ? -39.884 22.452 19.587 1.00 8.60 50 ASP B N 1
ATOM 4547 C CA . ASP B 1 49 ? -39.969 23.653 18.772 1.00 8.49 50 ASP B CA 1
ATOM 4548 C C . ASP B 1 49 ? -40.988 23.306 17.691 1.00 7.95 50 ASP B C 1
ATOM 4549 O O . ASP B 1 49 ? -40.644 22.717 16.653 1.00 8.68 50 ASP B O 1
ATOM 4554 N N . ILE B 1 50 ? -42.245 23.640 17.964 1.00 8.51 51 ILE B N 1
ATOM 4555 C CA . ILE B 1 50 ? -43.360 23.171 17.147 1.00 8.56 51 ILE B CA 1
ATOM 4556 C C . ILE B 1 50 ? -43.249 23.712 15.724 1.00 8.95 51 ILE B C 1
ATOM 4557 O O . ILE B 1 50 ? -43.416 22.976 14.748 1.00 9.18 51 ILE B O 1
ATOM 4562 N N . HIS B 1 51 ? -42.926 24.992 15.601 1.00 8.72 52 HIS B N 1
ATOM 4563 C CA . HIS B 1 51 ? -42.770 25.592 14.285 1.00 8.65 52 HIS B CA 1
ATOM 4564 C C . HIS B 1 51 ? -41.595 24.986 13.509 1.00 8.36 52 HIS B C 1
ATOM 4565 O O . HIS B 1 51 ? -41.719 24.709 12.314 1.00 8.33 52 HIS B O 1
ATOM 4572 N N . LEU B 1 52 ? -40.460 24.766 14.174 1.00 7.92 53 LEU B N 1
ATOM 4573 C CA . LEU B 1 52 ? -39.329 24.133 13.494 1.00 8.27 53 LEU B CA 1
ATOM 4574 C C . LEU B 1 52 ? -39.751 22.824 12.832 1.00 7.32 53 LEU B C 1
ATOM 4575 O O . LEU B 1 52 ? -39.501 22.590 11.644 1.00 8.13 53 LEU B O 1
ATOM 4580 N N . ILE B 1 53 ? -40.386 21.957 13.609 1.00 7.71 54 ILE B N 1
ATOM 4581 C CA . ILE B 1 53 ? -40.756 20.647 13.097 1.00 7.44 54 ILE B CA 1
ATOM 4582 C C . ILE B 1 53 ? -41.806 20.754 11.994 1.00 8.09 54 ILE B C 1
ATOM 4583 O O . ILE B 1 53 ? -41.717 20.060 10.985 1.00 8.53 54 ILE B O 1
ATOM 4588 N N . GLU B 1 54 ? -42.775 21.648 12.160 1.00 7.98 55 GLU B N 1
ATOM 4589 C CA . GLU B 1 54 ? -43.829 21.804 11.169 1.00 8.36 55 GLU B CA 1
ATOM 4590 C C . GLU B 1 54 ? -43.246 22.309 9.857 1.00 7.19 55 GLU B C 1
ATOM 4591 O O . GLU B 1 54 ? -43.605 21.832 8.779 1.00 8.51 55 GLU B O 1
ATOM 4597 N N . LYS B 1 55 ? -42.337 23.275 9.962 1.00 6.77 56 LYS B N 1
ATOM 4598 C CA . LYS B 1 55 ? -41.672 23.879 8.809 1.00 8.11 56 LYS B CA 1
ATOM 4599 C C . LYS B 1 55 ? -40.820 22.846 8.064 1.00 6.83 56 LYS B C 1
ATOM 4600 O O . LYS B 1 55 ? -40.890 22.736 6.831 1.00 7.63 56 LYS B O 1
ATOM 4606 N N . LEU B 1 56 ? -40.030 22.072 8.805 1.00 7.15 57 LEU B N 1
ATOM 4607 C CA . LEU B 1 56 ? -39.203 21.032 8.191 1.00 7.47 57 LEU B CA 1
ATOM 4608 C C . LEU B 1 56 ? -40.042 19.901 7.607 1.00 6.74 57 LEU B C 1
ATOM 4609 O O . LEU B 1 56 ? -39.767 19.426 6.501 1.00 7.70 57 LEU B O 1
ATOM 4614 N N . ALA B 1 57 ? -41.064 19.470 8.340 1.00 7.32 58 ALA B N 1
ATOM 4615 C CA . ALA B 1 57 ? -41.868 18.329 7.900 1.00 7.63 58 ALA B CA 1
ATOM 4616 C C . ALA B 1 57 ? -42.698 18.653 6.667 1.00 6.86 58 ALA B C 1
ATOM 4617 O O . ALA B 1 57 ? -42.864 17.803 5.784 1.00 6.84 58 ALA B O 1
ATOM 4619 N N . HIS B 1 58 ? -43.093 19.938 6.563 1.00 6.67 59 HIS B N 1
ATOM 4620 C CA . HIS B 1 58 ? -43.925 20.171 5.397 1.00 6.92 59 HIS B CA 1
ATOM 4621 C C . HIS B 1 58 ? -43.050 20.363 4.150 1.00 7.56 59 HIS B C 1
ATOM 4622 O O . HIS B 1 58 ? -43.386 19.873 3.061 1.00 7.05 59 HIS B O 1
ATOM 4629 N N . PHE B 1 59 ? -41.841 20.973 4.444 1.00 6.82 60 PHE B N 1
ATOM 4630 C CA . PHE B 1 59 ? -40.784 21.095 3.441 1.00 8.09 60 PHE B CA 1
ATOM 4631 C C . PHE B 1 59 ? -40.434 19.713 2.891 1.00 7.37 60 PHE B C 1
ATOM 4632 O O . PHE B 1 59 ? -40.312 19.535 1.679 1.00 7.84 60 PHE B O 1
ATOM 4640 N N . ASN B 1 60 ? -40.301 18.740 3.791 1.00 6.90 61 ASN B N 1
ATOM 4641 C CA . ASN B 1 60 ? -39.951 17.363 3.430 1.00 6.60 61 ASN B CA 1
ATOM 4642 C C . ASN B 1 60 ? -40.977 16.690 2.515 1.00 6.80 61 ASN B C 1
ATOM 4643 O O . ASN B 1 60 ? -40.676 15.650 1.911 1.00 7.68 61 ASN B O 1
ATOM 4648 N N . ARG B 1 61 ? -42.186 17.249 2.455 1.00 6.82 62 ARG B N 1
ATOM 4649 C CA . ARG B 1 61 ? -43.283 16.632 1.706 1.00 6.92 62 ARG B CA 1
ATOM 4650 C C . ARG B 1 61 ? -43.740 17.490 0.523 1.00 6.78 62 ARG B C 1
ATOM 4651 O O . ARG B 1 61 ? -44.824 17.284 -0.028 1.00 7.92 62 ARG B O 1
ATOM 4659 N N . GLU B 1 62 ? -42.908 18.448 0.114 1.00 6.96 63 GLU B N 1
ATOM 4660 C CA . GLU B 1 62 ? -43.263 19.300 -1.017 1.00 7.74 63 GLU B CA 1
ATOM 4661 C C . GLU B 1 62 ? -43.375 18.560 -2.336 1.00 7.94 63 GLU B C 1
ATOM 4662 O O . GLU B 1 62 ? -44.231 18.900 -3.153 1.00 8.15 63 GLU B O 1
ATOM 4668 N N . ASN B 1 63 ? -42.500 17.577 -2.561 1.00 7.29 64 ASN B N 1
ATOM 4669 C CA . ASN B 1 63 ? -42.443 16.923 -3.858 1.00 7.04 64 ASN B CA 1
ATOM 4670 C C . ASN B 1 63 ? -43.478 15.813 -3.985 1.00 7.49 64 ASN B C 1
ATOM 4671 O O . ASN B 1 63 ? -43.835 15.161 -3.006 1.00 8.74 64 ASN B O 1
ATOM 4676 N N . VAL B 1 64 ? -43.930 15.601 -5.214 1.00 8.83 65 VAL B N 1
ATOM 4677 C CA . VAL B 1 64 ? -44.921 14.598 -5.552 1.00 9.00 65 VAL B CA 1
ATOM 4678 C C . VAL B 1 64 ? -44.392 13.911 -6.812 1.00 7.67 65 VAL B C 1
ATOM 4679 O O . VAL B 1 64 ? -43.521 14.462 -7.493 1.00 8.16 65 VAL B O 1
ATOM 4683 N N . PRO B 1 65 ? -44.888 12.707 -7.130 1.00 7.29 66 PRO B N 1
ATOM 4684 C CA . PRO B 1 65 ? -44.391 12.065 -8.359 1.00 8.29 66 PRO B CA 1
ATOM 4685 C C . PRO B 1 65 ? -44.635 12.963 -9.575 1.00 8.10 66 PRO B C 1
ATOM 4686 O O . PRO B 1 65 ? -45.728 13.506 -9.746 1.00 8.65 66 PRO B O 1
ATOM 4690 N N . GLU B 1 66 ? -43.617 13.129 -10.412 1.00 7.91 67 GLU B N 1
ATOM 4691 C CA . GLU B 1 66 ? -43.810 13.844 -11.669 1.00 8.07 67 GLU B CA 1
ATOM 4692 C C . GLU B 1 66 ? -44.580 12.948 -12.639 1.00 7.75 67 GLU B C 1
ATOM 4693 O O . GLU B 1 66 ? -44.616 11.721 -12.476 1.00 7.45 67 GLU B O 1
ATOM 4699 N N . ARG B 1 67 ? -45.180 13.545 -13.666 1.00 8.02 68 ARG B N 1
ATOM 4700 C CA . ARG B 1 67 ? -45.835 12.753 -14.711 1.00 8.18 68 ARG B CA 1
ATOM 4701 C C . ARG B 1 67 ? -44.872 11.792 -15.396 1.00 8.23 68 ARG B C 1
ATOM 4702 O O . ARG B 1 67 ? -43.704 12.135 -15.638 1.00 8.40 68 ARG B O 1
ATOM 4710 N N . ILE B 1 68 ? -45.371 10.606 -15.733 1.00 7.43 69 ILE B N 1
ATOM 4711 C CA . ILE B 1 68 ? -44.684 9.751 -16.704 1.00 8.27 69 ILE B CA 1
ATOM 4712 C C . ILE B 1 68 ? -45.621 9.445 -17.876 1.00 9.06 69 ILE B C 1
ATOM 4713 O O . ILE B 1 68 ? -46.684 8.871 -17.687 1.00 8.99 69 ILE B O 1
ATOM 4718 N N . PRO B 1 69 ? -45.263 9.889 -19.092 1.00 8.43 70 PRO B N 1
ATOM 4719 C CA . PRO B 1 69 ? -44.181 10.800 -19.467 1.00 8.88 70 PRO B CA 1
ATOM 4720 C C . PRO B 1 69 ? -44.667 12.257 -19.379 1.00 9.16 70 PRO B C 1
ATOM 4721 O O . PRO B 1 69 ? -45.645 12.509 -18.666 1.00 9.03 70 PRO B O 1
ATOM 4725 N N . HIS B 1 70 ? -43.984 13.183 -20.056 1.00 10.00 71 HIS B N 1
ATOM 4726 C CA . HIS B 1 70 ? -44.356 14.607 -20.102 1.00 9.20 71 HIS B CA 1
ATOM 4727 C C . HIS B 1 70 ? -44.150 15.327 -18.759 1.00 9.28 71 HIS B C 1
ATOM 4728 O O . HIS B 1 70 ? -44.863 16.288 -18.437 1.00 9.00 71 HIS B O 1
ATOM 4735 N N . ALA B 1 71 ? -43.157 14.878 -17.990 1.00 7.91 72 ALA B N 1
ATOM 4736 C CA . ALA B 1 71 ? -42.831 15.495 -16.700 1.00 8.59 72 ALA B CA 1
ATOM 4737 C C . ALA B 1 71 ? -42.526 16.995 -16.756 1.00 9.08 72 ALA B C 1
ATOM 4738 O O . ALA B 1 71 ? -42.939 17.744 -15.870 1.00 8.92 72 ALA B O 1
ATOM 4740 N N . LYS B 1 72 ? -41.779 17.420 -17.773 1.00 8.09 73 LYS B N 1
ATOM 4741 C CA . LYS B 1 72 ? -41.300 18.802 -17.865 1.00 8.44 73 LYS B CA 1
ATOM 4742 C C . LYS B 1 72 ? -42.246 19.640 -18.703 1.00 8.33 73 LYS B C 1
ATOM 4743 O O . LYS B 1 72 ? -42.337 19.460 -19.922 1.00 9.26 73 LYS B O 1
ATOM 4749 N N . GLY B 1 73 ? -42.958 20.560 -18.063 1.00 8.87 74 GLY B N 1
ATOM 4750 C CA . GLY B 1 73 ? -43.921 21.365 -18.783 1.00 10.81 74 GLY B CA 1
ATOM 4751 C C . GLY B 1 73 ? -44.334 22.620 -18.055 1.00 8.83 74 GLY B C 1
ATOM 4752 O O . GLY B 1 73 ? -43.853 22.898 -16.954 1.00 9.55 74 GLY B O 1
ATOM 4753 N N . HIS B 1 74 ? -45.235 23.375 -18.678 1.00 8.60 75 HIS B N 1
ATOM 4754 C CA . HIS B 1 74 ? -45.620 24.694 -18.195 1.00 8.80 75 HIS B CA 1
ATOM 4755 C C . HIS B 1 74 ? -46.882 25.083 -18.933 1.00 7.95 75 HIS B C 1
ATOM 4756 O O . HIS B 1 74 ? -47.228 24.474 -19.937 1.00 9.27 75 HIS B O 1
ATOM 4763 N N . GLY B 1 75 ? -47.596 26.083 -18.437 1.00 8.88 76 GLY B N 1
ATOM 4764 C CA . GLY B 1 75 ? -48.850 26.404 -19.074 1.00 8.99 76 GLY B CA 1
ATOM 4765 C C . GLY B 1 75 ? -49.402 27.775 -18.812 1.00 9.53 76 GLY B C 1
ATOM 4766 O O . GLY B 1 75 ? -48.722 28.672 -18.297 1.00 9.97 76 GLY B O 1
ATOM 4767 N N . ALA B 1 76 ? -50.665 27.927 -19.184 1.00 9.75 77 ALA B N 1
ATOM 4768 C CA . ALA B 1 76 ? -51.345 29.204 -19.097 1.00 9.00 77 ALA B CA 1
ATOM 4769 C C . ALA B 1 76 ? -52.835 28.973 -19.202 1.00 9.68 77 ALA B C 1
ATOM 4770 O O . ALA B 1 76 ? -53.298 27.838 -19.371 1.00 10.09 77 ALA B O 1
ATOM 4772 N N . PHE B 1 77 ? -53.576 30.069 -19.108 1.00 8.25 78 PHE B N 1
ATOM 4773 C CA . PHE B 1 77 ? -55.020 30.030 -19.218 1.00 9.34 78 PHE B CA 1
ATOM 4774 C C . PHE B 1 77 ? -55.466 31.025 -20.276 1.00 9.18 78 PHE B C 1
ATOM 4775 O O . PHE B 1 77 ? -54.697 31.906 -20.684 1.00 10.10 78 PHE B O 1
ATOM 4783 N N . GLY B 1 78 ? -56.695 30.877 -20.743 1.00 9.54 79 GLY B N 1
ATOM 4784 C CA . GLY B 1 78 ? -57.160 31.708 -21.833 1.00 10.32 79 GLY B CA 1
ATOM 4785 C C . GLY B 1 78 ? -58.603 31.470 -22.210 1.00 10.43 79 GLY B C 1
ATOM 4786 O O . GLY B 1 78 ? -59.440 31.147 -21.360 1.00 10.88 79 GLY B O 1
ATOM 4787 N N . GLU B 1 79 ? -58.902 31.668 -23.493 1.00 9.82 80 GLU B N 1
ATOM 4788 C CA . GLU B 1 79 ? -60.271 31.653 -23.968 1.00 11.28 80 GLU B CA 1
ATOM 4789 C C . GLU B 1 79 ? -60.364 31.018 -25.340 1.00 11.21 80 GLU B C 1
ATOM 4790 O O . GLU B 1 79 ? -59.537 31.301 -26.215 1.00 11.74 80 GLU B O 1
ATOM 4796 N N . LEU B 1 80 ? -61.390 30.194 -25.528 1.00 10.91 81 LEU B N 1
ATOM 4797 C CA . LEU B 1 80 ? -61.768 29.677 -26.844 1.00 11.43 81 LEU B CA 1
ATOM 4798 C C . LEU B 1 80 ? -62.929 30.500 -27.393 1.00 11.52 81 LEU B C 1
ATOM 4799 O O . LEU B 1 80 ? -63.942 30.691 -26.708 1.00 11.59 81 LEU B O 1
ATOM 4804 N N . HIS B 1 81 ? -62.779 30.975 -28.624 1.00 11.29 82 HIS B N 1
ATOM 4805 C CA . HIS B 1 81 ? -63.804 31.764 -29.297 1.00 12.40 82 HIS B CA 1
ATOM 4806 C C . HIS B 1 81 ? -64.254 31.077 -30.573 1.00 12.07 82 HIS B C 1
ATOM 4807 O O . HIS B 1 81 ? -63.448 30.829 -31.472 1.00 12.31 82 HIS B O 1
ATOM 4814 N N . ILE B 1 82 ? -65.541 30.771 -30.656 1.00 12.90 83 ILE B N 1
ATOM 4815 C CA . ILE B 1 82 ? -66.101 30.159 -31.858 1.00 13.02 83 ILE B CA 1
ATOM 4816 C C . ILE B 1 82 ? -66.503 31.243 -32.857 1.00 13.57 83 ILE B C 1
ATOM 4817 O O . ILE B 1 82 ? -67.212 32.189 -32.502 1.00 14.25 83 ILE B O 1
ATOM 4822 N N . THR B 1 83 ? -66.052 31.109 -34.105 1.00 13.70 84 THR B N 1
ATOM 4823 C CA . THR B 1 83 ? -66.341 32.119 -35.126 1.00 13.80 84 THR B CA 1
ATOM 4824 C C . THR B 1 83 ? -67.070 31.565 -36.355 1.00 15.51 84 THR B C 1
ATOM 4825 O O . THR B 1 83 ? -67.479 32.320 -37.241 1.00 19.92 84 THR B O 1
ATOM 4829 N N . GLU B 1 84 ? -67.239 30.249 -36.398 1.00 13.67 85 GLU B N 1
ATOM 4830 C CA . GLU B 1 84 ? -67.930 29.594 -37.506 1.00 14.39 85 GLU B CA 1
ATOM 4831 C C . GLU B 1 84 ? -69.106 28.797 -36.961 1.00 15.70 85 GLU B C 1
ATOM 4832 O O . GLU B 1 84 ? -69.223 28.621 -35.749 1.00 17.59 85 GLU B O 1
ATOM 4838 N N . ASP B 1 85 ? -69.966 28.311 -37.852 1.00 15.59 86 ASP B N 1
ATOM 4839 C CA . ASP B 1 85 ? -71.109 27.489 -37.460 1.00 14.29 86 ASP B CA 1
ATOM 4840 C C . ASP B 1 85 ? -70.831 26.031 -37.820 1.00 14.63 86 ASP B C 1
ATOM 4841 O O . ASP B 1 85 ? -70.910 25.655 -38.990 1.00 16.52 86 ASP B O 1
ATOM 4846 N N . VAL B 1 86 ? -70.503 25.215 -36.818 1.00 15.32 87 VAL B N 1
ATOM 4847 C CA . VAL B 1 86 ? -70.259 23.791 -37.043 1.00 14.20 87 VAL B CA 1
ATOM 4848 C C . VAL B 1 86 ? -71.360 22.940 -36.404 1.00 13.22 87 VAL B C 1
ATOM 4849 O O . VAL B 1 86 ? -71.182 21.739 -36.164 1.00 12.81 87 VAL B O 1
ATOM 4853 N N . SER B 1 87 ? -72.503 23.567 -36.147 1.00 12.78 88 SER B N 1
ATOM 4854 C CA . SER B 1 87 ? -73.634 22.872 -35.530 1.00 13.76 88 SER B CA 1
ATOM 4855 C C . SER B 1 87 ? -74.189 21.728 -36.376 1.00 15.45 88 SER B C 1
ATOM 4856 O O . SER B 1 87 ? -74.852 20.837 -35.850 1.00 16.96 88 SER B O 1
ATOM 4859 N N . GLU B 1 88 ? -73.926 21.750 -37.681 1.00 15.58 89 GLU B N 1
ATOM 4860 C CA . GLU B 1 88 ? -74.330 20.642 -38.544 1.00 16.79 89 GLU B CA 1
ATOM 4861 C C . GLU B 1 88 ? -73.594 19.366 -38.147 1.00 14.86 89 GLU B C 1
ATOM 4862 O O . GLU B 1 88 ? -74.093 18.256 -38.366 1.00 14.44 89 GLU B O 1
ATOM 4868 N N . TYR B 1 89 ? -72.412 19.527 -37.553 1.00 12.84 90 TYR B N 1
ATOM 4869 C CA . TYR B 1 89 ? -71.529 18.393 -37.304 1.00 14.31 90 TYR B CA 1
ATOM 4870 C C . TYR B 1 89 ? -71.497 17.960 -35.844 1.00 12.56 90 TYR B C 1
ATOM 4871 O O . TYR B 1 89 ? -71.334 16.770 -35.550 1.00 12.56 90 TYR B O 1
ATOM 4880 N N . THR B 1 90 ? -71.614 18.916 -34.929 1.00 11.89 91 THR B N 1
ATOM 4881 C CA . THR B 1 90 ? -71.525 18.589 -33.502 1.00 12.31 91 THR B CA 1
ATOM 4882 C C . THR B 1 90 ? -72.475 19.416 -32.654 1.00 11.38 91 THR B C 1
ATOM 4883 O O . THR B 1 90 ? -72.689 20.602 -32.916 1.00 11.80 91 THR B O 1
ATOM 4887 N N . LYS B 1 91 ? -73.046 18.778 -31.635 1.00 11.42 92 LYS B N 1
ATOM 4888 C CA . LYS B 1 91 ? -73.875 19.473 -30.663 1.00 12.51 92 LYS B CA 1
ATOM 4889 C C . LYS B 1 91 ? -73.068 19.890 -29.439 1.00 12.44 92 LYS B C 1
ATOM 4890 O O . LYS B 1 91 ? -73.638 20.415 -28.479 1.00 13.69 92 LYS B O 1
ATOM 4896 N N . ALA B 1 92 ? -71.757 19.638 -29.445 1.00 10.45 93 ALA B N 1
ATOM 4897 C CA . ALA B 1 92 ? -70.935 19.969 -28.267 1.00 10.04 93 ALA B CA 1
ATOM 4898 C C . ALA B 1 92 ? -71.098 21.440 -27.900 1.00 11.26 93 ALA B C 1
ATOM 4899 O O . ALA B 1 92 ? -70.941 22.318 -28.756 1.00 11.64 93 ALA B O 1
ATOM 4901 N N . ASP B 1 93 ? -71.435 21.708 -26.641 1.00 11.61 94 ASP B N 1
ATOM 4902 C CA . ASP B 1 93 ? -71.852 23.050 -26.249 1.00 10.89 94 ASP B CA 1
ATOM 4903 C C . ASP B 1 93 ? -70.791 24.109 -26.554 1.00 10.55 94 ASP B C 1
ATOM 4904 O O . ASP B 1 93 ? -71.106 25.175 -27.101 1.00 10.82 94 ASP B O 1
ATOM 4909 N N . LEU B 1 94 ? -69.532 23.794 -26.255 1.00 10.57 95 LEU B N 1
ATOM 4910 C CA . LEU B 1 94 ? -68.451 24.767 -26.421 1.00 11.19 95 LEU B CA 1
ATOM 4911 C C . LEU B 1 94 ? -68.198 25.135 -27.880 1.00 12.30 95 LEU B C 1
ATOM 4912 O O . LEU B 1 94 ? -67.553 26.144 -28.155 1.00 12.88 95 LEU B O 1
ATOM 4917 N N . PHE B 1 95 ? -68.685 24.316 -28.810 1.00 11.67 96 PHE B N 1
ATOM 4918 C CA . PHE B 1 95 ? -68.432 24.552 -30.231 1.00 11.85 96 PHE B CA 1
ATOM 4919 C C . PHE B 1 95 ? -69.603 25.229 -30.942 1.00 13.73 96 PHE B C 1
ATOM 4920 O O . PHE B 1 95 ? -69.543 25.438 -32.151 1.00 13.92 96 PHE B O 1
ATOM 4928 N N . GLN B 1 96 ? -70.662 25.571 -30.213 1.00 12.01 97 GLN B N 1
ATOM 4929 C CA . GLN B 1 96 ? -71.825 26.207 -30.839 1.00 13.52 97 GLN B CA 1
ATOM 4930 C C . GLN B 1 96 ? -71.512 27.659 -31.213 1.00 13.56 97 GLN B C 1
ATOM 4931 O O . GLN B 1 96 ? -70.567 28.247 -30.682 1.00 13.04 97 GLN B O 1
ATOM 4937 N N . PRO B 1 97 ? -72.281 28.237 -32.150 1.00 14.16 98 PRO B N 1
ATOM 4938 C CA . PRO B 1 97 ? -71.932 29.580 -32.625 1.00 14.87 98 PRO B CA 1
ATOM 4939 C C . PRO B 1 97 ? -71.810 30.629 -31.519 1.00 15.42 98 PRO B C 1
ATOM 4940 O O . PRO B 1 97 ? -72.644 30.687 -30.607 1.00 16.92 98 PRO B O 1
ATOM 4944 N N . GLY B 1 98 ? -70.752 31.433 -31.598 1.00 16.42 99 GLY B N 1
ATOM 4945 C CA . GLY B 1 98 ? -70.560 32.546 -30.686 1.00 18.08 99 GLY B CA 1
ATOM 4946 C C . GLY B 1 98 ? -70.076 32.192 -29.287 1.00 16.97 99 GLY B C 1
ATOM 4947 O O . GLY B 1 98 ? -69.824 33.086 -28.477 1.00 19.46 99 GLY B O 1
ATOM 4948 N N . LYS B 1 99 ? -69.940 30.902 -28.984 1.00 14.92 100 LYS B N 1
ATOM 4949 C CA . LYS B 1 99 ? -69.520 30.498 -27.643 1.00 14.37 100 LYS B CA 1
ATOM 4950 C C . LYS B 1 99 ? -68.102 30.952 -27.287 1.00 12.79 100 LYS B C 1
ATOM 4951 O O . LYS B 1 99 ? -67.178 30.852 -28.100 1.00 13.39 100 LYS B O 1
ATOM 4957 N N . VAL B 1 100 ? -67.948 31.463 -26.067 1.00 11.86 101 VAL B N 1
ATOM 4958 C CA . VAL B 1 100 ? -66.640 31.785 -25.508 1.00 12.29 101 VAL B CA 1
ATOM 4959 C C . VAL B 1 100 ? -66.437 30.934 -24.254 1.00 11.86 101 VAL B C 1
ATOM 4960 O O . VAL B 1 100 ? -67.275 30.947 -23.349 1.00 13.92 101 VAL B O 1
ATOM 4964 N N . THR B 1 101 ? -65.340 30.182 -24.207 1.00 10.82 102 THR B N 1
ATOM 4965 C CA . THR B 1 101 ? -65.137 29.205 -23.137 1.00 11.18 102 THR B CA 1
ATOM 4966 C C . THR B 1 101 ? -63.760 29.384 -22.501 1.00 11.14 102 THR B C 1
ATOM 4967 O O . THR B 1 101 ? -62.770 29.500 -23.215 1.00 11.28 102 THR B O 1
ATOM 4971 N N . PRO B 1 102 ? -63.687 29.418 -21.157 1.00 9.99 103 PRO B N 1
ATOM 4972 C CA . PRO B 1 102 ? -62.368 29.517 -20.521 1.00 9.13 103 PRO B CA 1
ATOM 4973 C C . PRO B 1 102 ? -61.564 28.255 -20.781 1.00 9.55 103 PRO B C 1
ATOM 4974 O O . PRO B 1 102 ? -62.153 27.178 -20.920 1.00 10.01 103 PRO B O 1
ATOM 4978 N N . LEU B 1 103 ? -60.243 28.382 -20.825 1.00 9.84 104 LEU B N 1
ATOM 4979 C CA . LEU B 1 103 ? -59.386 27.224 -21.056 1.00 9.91 104 LEU B CA 1
ATOM 4980 C C . LEU B 1 103 ? -58.133 27.233 -20.196 1.00 9.15 104 LEU B C 1
ATOM 4981 O O . LEU B 1 103 ? -57.704 28.287 -19.705 1.00 9.38 104 LEU B O 1
ATOM 4986 N N . ALA B 1 104 ? -57.540 26.049 -20.065 1.00 9.04 105 ALA B N 1
ATOM 4987 C CA . ALA B 1 104 ? -56.175 25.897 -19.584 1.00 9.18 105 ALA B CA 1
ATOM 4988 C C . ALA B 1 104 ? -55.371 25.191 -20.664 1.00 9.74 105 ALA B C 1
ATOM 4989 O O . ALA B 1 104 ? -55.928 24.466 -21.484 1.00 9.83 105 ALA B O 1
ATOM 4991 N N . VAL B 1 105 ? -54.060 25.393 -20.663 1.00 9.05 106 VAL B N 1
ATOM 4992 C CA . VAL B 1 105 ? -53.192 24.620 -21.544 1.00 9.31 106 VAL B CA 1
ATOM 4993 C C . VAL B 1 105 ? -51.919 24.269 -20.797 1.00 8.71 106 VAL B C 1
ATOM 4994 O O . VAL B 1 105 ? -51.452 25.047 -19.961 1.00 9.31 106 VAL B O 1
ATOM 4998 N N . ARG B 1 106 ? -51.390 23.077 -21.063 1.00 8.04 107 ARG B N 1
ATOM 4999 C CA . ARG B 1 106 ? -50.049 22.724 -20.627 1.00 7.74 107 ARG B CA 1
ATOM 5000 C C . ARG B 1 106 ? -49.257 22.223 -21.835 1.00 8.11 107 ARG B C 1
ATOM 5001 O O . ARG B 1 106 ? -49.745 21.408 -22.633 1.00 9.11 107 ARG B O 1
ATOM 5009 N N . PHE B 1 107 ? -48.046 22.751 -21.973 1.00 8.32 108 PHE B N 1
ATOM 5010 C CA . PHE B 1 107 ? -47.088 22.342 -22.994 1.00 8.74 108 PHE B CA 1
ATOM 5011 C C . PHE B 1 107 ? -45.987 21.572 -22.295 1.00 9.90 108 PHE B C 1
ATOM 5012 O O . PHE B 1 107 ? -45.750 21.778 -21.108 1.00 9.77 108 PHE B O 1
ATOM 5020 N N . SER B 1 108 ? -45.273 20.717 -23.016 1.00 8.66 109 SER B N 1
ATOM 5021 C CA . SER B 1 108 ? -44.309 19.853 -22.348 1.00 8.75 109 SER B CA 1
ATOM 5022 C C . SER B 1 108 ? -43.356 19.209 -23.335 1.00 8.79 109 SER B C 1
ATOM 5023 O O . SER B 1 108 ? -43.589 19.259 -24.535 1.00 9.60 109 SER B O 1
ATOM 5026 N N . THR B 1 109 ? -42.283 18.611 -22.828 1.00 9.20 110 THR B N 1
ATOM 5027 C CA . THR B 1 109 ? -41.540 17.622 -23.595 1.00 10.05 110 THR B CA 1
ATOM 5028 C C . THR B 1 109 ? -42.103 16.253 -23.194 1.00 10.80 110 THR B C 1
ATOM 5029 O O . THR B 1 109 ? -43.139 16.185 -22.526 1.00 10.92 110 THR B O 1
ATOM 5033 N N . VAL B 1 110 ? -41.436 15.170 -23.579 1.00 10.37 111 VAL B N 1
ATOM 5034 C CA . VAL B 1 110 ? -41.947 13.828 -23.287 1.00 9.79 111 VAL B CA 1
ATOM 5035 C C . VAL B 1 110 ? -41.038 13.014 -22.375 1.00 9.98 111 VAL B C 1
ATOM 5036 O O . VAL B 1 110 ? -41.481 12.512 -21.349 1.00 9.92 111 VAL B O 1
ATOM 5040 N N . ALA B 1 111 ? -39.775 12.870 -22.762 1.00 10.81 112 ALA B N 1
ATOM 5041 C CA . ALA B 1 111 ? -38.900 11.892 -22.123 1.00 11.30 112 ALA B CA 1
ATOM 5042 C C . ALA B 1 111 ? -38.252 12.378 -20.832 1.00 10.51 112 ALA B C 1
ATOM 5043 O O . ALA B 1 111 ? -38.101 11.609 -19.878 1.00 11.33 112 ALA B O 1
ATOM 5045 N N . GLY B 1 112 ? -37.856 13.646 -20.804 1.00 11.69 113 GLY B N 1
ATOM 5046 C CA . GLY B 1 112 ? -37.074 14.155 -19.693 1.00 10.67 113 GLY B CA 1
ATOM 5047 C C . GLY B 1 112 ? -37.861 14.354 -18.416 1.00 10.85 113 GLY B C 1
ATOM 5048 O O . GLY B 1 112 ? -39.088 14.489 -18.429 1.00 11.25 113 GLY B O 1
ATOM 5049 N N . GLU B 1 113 ? -37.138 14.373 -17.303 1.00 9.97 114 GLU B N 1
ATOM 5050 C CA . GLU B 1 113 ? -37.739 14.569 -15.993 1.00 9.11 114 GLU B CA 1
ATOM 5051 C C . GLU B 1 113 ? -37.945 16.064 -15.726 1.00 9.44 114 GLU B C 1
ATOM 5052 O O . GLU B 1 113 ? -37.604 16.903 -16.568 1.00 10.30 114 GLU B O 1
ATOM 5058 N N A GLN B 1 114 ? -38.520 16.409 -14.580 0.48 9.78 115 GLN B N 1
ATOM 5059 N N B GLN B 1 114 ? -38.492 16.390 -14.555 0.52 8.74 115 GLN B N 1
ATOM 5060 C CA A GLN B 1 114 ? -39.029 17.771 -14.405 0.48 10.50 115 GLN B CA 1
ATOM 5061 C CA B GLN B 1 114 ? -38.563 17.781 -14.103 0.52 8.03 115 GLN B CA 1
ATOM 5062 C C A GLN B 1 114 ? -37.979 18.892 -14.341 0.48 10.13 115 GLN B C 1
ATOM 5063 C C B GLN B 1 114 ? -37.179 18.423 -14.122 0.52 8.99 115 GLN B C 1
ATOM 5064 O O A GLN B 1 114 ? -38.338 20.060 -14.341 0.48 9.37 115 GLN B O 1
ATOM 5065 O O B GLN B 1 114 ? -36.197 17.779 -13.812 0.52 8.87 115 GLN B O 1
ATOM 5076 N N A GLY B 1 115 ? -36.694 18.550 -14.303 0.48 10.81 116 GLY B N 1
ATOM 5077 N N B GLY B 1 115 ? -37.080 19.683 -14.517 0.52 9.16 116 GLY B N 1
ATOM 5078 C CA A GLY B 1 115 ? -35.645 19.562 -14.280 0.48 10.60 116 GLY B CA 1
ATOM 5079 C CA B GLY B 1 115 ? -35.772 20.300 -14.601 0.52 8.97 116 GLY B CA 1
ATOM 5080 C C A GLY B 1 115 ? -34.911 19.706 -15.604 0.48 10.14 116 GLY B C 1
ATOM 5081 C C B GLY B 1 115 ? -34.947 19.932 -15.827 0.52 10.47 116 GLY B C 1
ATOM 5082 O O A GLY B 1 115 ? -34.042 20.567 -15.762 0.48 9.97 116 GLY B O 1
ATOM 5083 O O B GLY B 1 115 ? -33.959 20.617 -16.103 0.52 10.53 116 GLY B O 1
ATOM 5084 N N . SER B 1 116 ? -35.301 18.875 -16.565 1.00 10.54 117 SER B N 1
ATOM 5085 C CA . SER B 1 116 ? -34.594 18.666 -17.839 1.00 10.46 117 SER B CA 1
ATOM 5086 C C . SER B 1 116 ? -34.892 19.803 -18.824 1.00 9.89 117 SER B C 1
ATOM 5087 O O . SER B 1 116 ? -35.942 20.431 -18.755 1.00 10.16 117 SER B O 1
ATOM 5090 N N . PRO B 1 117 ? -33.955 20.094 -19.738 1.00 10.98 118 PRO B N 1
ATOM 5091 C CA . PRO B 1 117 ? -34.154 21.214 -20.670 1.00 9.83 118 PRO B CA 1
ATOM 5092 C C . PRO B 1 117 ? -35.387 21.106 -21.581 1.00 9.51 118 PRO B C 1
ATOM 5093 O O . PRO B 1 117 ? -35.692 20.029 -22.122 1.00 9.79 118 PRO B O 1
ATOM 5097 N N . ASP B 1 118 ? -36.067 22.238 -21.771 1.00 9.11 119 ASP B N 1
ATOM 5098 C CA . ASP B 1 118 ? -37.196 22.341 -22.695 1.00 10.11 119 ASP B CA 1
ATOM 5099 C C . ASP B 1 118 ? -36.804 22.037 -24.140 1.00 9.81 119 ASP B C 1
ATOM 5100 O O . ASP B 1 118 ? -37.661 21.648 -24.935 1.00 11.33 119 ASP B O 1
ATOM 5105 N N . THR B 1 119 ? -35.529 22.248 -24.488 1.00 11.03 120 THR B N 1
ATOM 5106 C CA . THR B 1 119 ? -35.098 22.183 -25.887 1.00 10.72 120 THR B CA 1
ATOM 5107 C C . THR B 1 119 ? -34.262 20.950 -26.245 1.00 12.48 120 THR B C 1
ATOM 5108 O O . THR B 1 119 ? -33.527 20.955 -27.239 1.00 12.45 120 THR B O 1
ATOM 5112 N N . TRP B 1 120 ? -34.380 19.892 -25.445 1.00 11.28 121 TRP B N 1
ATOM 5113 C CA . TRP B 1 120 ? -33.967 18.574 -25.914 1.00 10.06 121 TRP B CA 1
ATOM 5114 C C . TRP B 1 120 ? -34.829 18.243 -27.123 1.00 12.08 121 TRP B C 1
ATOM 5115 O O . TRP B 1 120 ? -36.006 18.610 -27.156 1.00 12.49 121 TRP B O 1
ATOM 5126 N N . ARG B 1 121 ? -34.259 17.563 -28.118 1.00 12.23 122 ARG B N 1
ATOM 5127 C CA . ARG B 1 121 ? -35.079 17.069 -29.222 1.00 12.49 122 ARG B CA 1
ATOM 5128 C C . ARG B 1 121 ? -36.144 16.134 -28.672 1.00 10.46 122 ARG B C 1
ATOM 5129 O O . ARG B 1 121 ? -35.827 15.173 -27.968 1.00 12.01 122 ARG B O 1
ATOM 5137 N N . ASP B 1 122 ? -37.406 16.418 -28.974 1.00 10.57 123 ASP B N 1
ATOM 5138 C CA . ASP B 1 122 ? -38.495 15.607 -28.447 1.00 10.30 123 ASP B CA 1
ATOM 5139 C C . ASP B 1 122 ? -39.788 16.060 -29.091 1.00 10.11 123 ASP B C 1
ATOM 5140 O O . ASP B 1 122 ? -39.863 17.160 -29.643 1.00 10.66 123 ASP B O 1
ATOM 5145 N N . VAL B 1 123 ? -40.806 15.214 -29.007 1.00 11.82 124 VAL B N 1
ATOM 5146 C CA . VAL B 1 123 ? -42.173 15.646 -29.232 1.00 10.80 124 VAL B CA 1
ATOM 5147 C C . VAL B 1 123 ? -42.529 16.657 -28.133 1.00 10.66 124 VAL B C 1
ATOM 5148 O O . VAL B 1 123 ? -42.001 16.574 -27.015 1.00 10.76 124 VAL B O 1
ATOM 5152 N N . HIS B 1 124 ? -43.385 17.628 -28.443 1.00 9.07 125 HIS B N 1
ATOM 5153 C CA . HIS B 1 124 ? -43.924 18.495 -27.394 1.00 9.02 125 HIS B CA 1
ATOM 5154 C C . HIS B 1 124 ? -45.421 18.308 -27.194 1.00 9.40 125 HIS B C 1
ATOM 5155 O O . HIS B 1 124 ? -46.192 18.300 -28.153 1.00 11.00 125 HIS B O 1
ATOM 5162 N N . GLY B 1 125 ? -45.820 18.148 -25.935 1.00 9.49 126 GLY B N 1
ATOM 5163 C CA . GLY B 1 125 ? -47.224 18.039 -25.593 1.00 9.90 126 GLY B CA 1
ATOM 5164 C C . GLY B 1 125 ? -47.939 19.364 -25.775 1.00 9.11 126 GLY B C 1
ATOM 5165 O O . GLY B 1 125 ? -47.338 20.439 -25.636 1.00 9.90 126 GLY B O 1
ATOM 5166 N N . PHE B 1 126 ? -49.235 19.283 -26.062 1.00 9.71 127 PHE B N 1
ATOM 5167 C CA . PHE B 1 126 ? -50.051 20.440 -26.412 1.00 9.67 127 PHE B CA 1
ATOM 5168 C C . PHE B 1 126 ? -51.447 20.092 -25.906 1.00 9.37 127 PHE B C 1
ATOM 5169 O O . PHE B 1 126 ? -52.300 19.603 -26.651 1.00 10.42 127 PHE B O 1
ATOM 5177 N N . ALA B 1 127 ? -51.673 20.316 -24.617 1.00 9.22 128 ALA B N 1
ATOM 5178 C CA . ALA B 1 127 ? -52.804 19.716 -23.918 1.00 9.01 128 ALA B CA 1
ATOM 5179 C C . ALA B 1 127 ? -53.749 20.794 -23.399 1.00 7.95 128 ALA B C 1
ATOM 5180 O O . ALA B 1 127 ? -53.377 21.619 -22.544 1.00 9.76 128 ALA B O 1
ATOM 5182 N N . LEU B 1 128 ? -54.971 20.789 -23.922 1.00 9.00 129 LEU B N 1
ATOM 5183 C CA . LEU B 1 128 ? -55.961 21.820 -23.628 1.00 9.01 129 LEU B CA 1
ATOM 5184 C C . LEU B 1 128 ? -57.097 21.315 -22.755 1.00 9.31 129 LEU B C 1
ATOM 5185 O O . LEU B 1 128 ? -57.536 20.171 -22.902 1.00 9.51 129 LEU B O 1
ATOM 5190 N N . ARG B 1 129 ? -57.570 22.174 -21.855 1.00 8.44 130 ARG B N 1
ATOM 5191 C CA . ARG B 1 129 ? -58.827 21.945 -21.145 1.00 8.36 130 ARG B CA 1
ATOM 5192 C C . ARG B 1 129 ? -59.772 23.073 -21.491 1.00 8.43 130 ARG B C 1
ATOM 5193 O O . ARG B 1 129 ? -59.407 24.239 -21.380 1.00 9.41 130 ARG B O 1
ATOM 5201 N N . PHE B 1 130 ? -60.998 22.732 -21.860 1.00 8.55 131 PHE B N 1
ATOM 5202 C CA . PHE B 1 130 ? -62.047 23.724 -22.000 1.00 8.95 131 PHE B CA 1
ATOM 5203 C C . PHE B 1 130 ? -63.044 23.535 -20.863 1.00 8.72 131 PHE B C 1
ATOM 5204 O O . PHE B 1 130 ? -63.584 22.446 -20.670 1.00 9.37 131 PHE B O 1
ATOM 5212 N N . TYR B 1 131 ? -63.254 24.592 -20.092 1.00 8.24 132 TYR B N 1
ATOM 5213 C CA . TYR B 1 131 ? -64.169 24.544 -18.964 1.00 8.97 132 TYR B CA 1
ATOM 5214 C C . TYR B 1 131 ? -65.571 24.831 -19.491 1.00 9.61 132 TYR B C 1
ATOM 5215 O O . TYR B 1 131 ? -66.062 25.959 -19.390 1.00 10.11 132 TYR B O 1
ATOM 5224 N N . THR B 1 132 ? -66.204 23.816 -20.078 1.00 9.47 133 THR B N 1
ATOM 5225 C CA . THR B 1 132 ? -67.493 24.021 -20.742 1.00 9.81 133 THR B CA 1
ATOM 5226 C C . THR B 1 132 ? -68.689 23.931 -19.797 1.00 10.60 133 THR B C 1
ATOM 5227 O O . THR B 1 132 ? -68.580 23.438 -18.667 1.00 10.27 133 THR B O 1
ATOM 5231 N N . GLU B 1 133 ? -69.839 24.393 -20.275 1.00 10.68 134 GLU B N 1
ATOM 5232 C CA A GLU B 1 133 ? -71.062 24.352 -19.480 0.47 11.04 134 GLU B CA 1
ATOM 5233 C CA B GLU B 1 133 ? -71.075 24.354 -19.496 0.53 11.12 134 GLU B CA 1
ATOM 5234 C C . GLU B 1 133 ? -71.580 22.928 -19.261 1.00 10.59 134 GLU B C 1
ATOM 5235 O O . GLU B 1 133 ? -72.440 22.704 -18.411 1.00 13.00 134 GLU B O 1
ATOM 5246 N N . GLU B 1 134 ? -71.048 21.969 -20.020 1.00 10.30 135 GLU B N 1
ATOM 5247 C CA . GLU B 1 134 ? -71.443 20.562 -19.896 1.00 10.61 135 GLU B CA 1
ATOM 5248 C C . GLU B 1 134 ? -70.265 19.711 -19.420 1.00 10.29 135 GLU B C 1
ATOM 5249 O O . GLU B 1 134 ? -70.233 18.490 -19.628 1.00 11.26 135 GLU B O 1
ATOM 5255 N N . GLY B 1 135 ? -69.305 20.369 -18.768 1.00 10.34 136 GLY B N 1
ATOM 5256 C CA . GLY B 1 135 ? -68.176 19.683 -18.167 1.00 10.93 136 GLY B CA 1
ATOM 5257 C C . GLY B 1 135 ? -66.835 20.065 -18.770 1.00 9.78 136 GLY B C 1
ATOM 5258 O O . GLY B 1 135 ? -66.769 20.757 -19.787 1.00 10.16 136 GLY B O 1
ATOM 5259 N N . ASN B 1 136 ? -65.754 19.604 -18.152 1.00 8.40 137 ASN B N 1
ATOM 5260 C CA . ASN B 1 136 ? -64.428 19.862 -18.690 1.00 8.94 137 ASN B CA 1
ATOM 5261 C C . ASN B 1 136 ? -64.183 18.973 -19.893 1.00 8.66 137 ASN B C 1
ATOM 5262 O O . ASN B 1 136 ? -64.277 17.753 -19.790 1.00 8.88 137 ASN B O 1
ATOM 5267 N N . TYR B 1 137 ? -63.895 19.588 -21.038 1.00 8.71 138 TYR B N 1
ATOM 5268 C CA . TYR B 1 137 ? -63.525 18.849 -22.237 1.00 8.59 138 TYR B CA 1
ATOM 5269 C C . TYR B 1 137 ? -62.036 19.068 -22.485 1.00 8.05 138 TYR B C 1
ATOM 5270 O O . TYR B 1 137 ? -61.618 20.191 -22.760 1.00 9.42 138 TYR B O 1
ATOM 5279 N N . ASP B 1 138 ? -61.242 18.004 -22.400 1.00 8.42 139 ASP B N 1
ATOM 5280 C CA . ASP B 1 138 ? -59.802 18.119 -22.606 1.00 8.75 139 ASP B CA 1
ATOM 5281 C C . ASP B 1 138 ? -59.441 17.529 -23.965 1.00 9.38 139 ASP B C 1
ATOM 5282 O O . ASP B 1 138 ? -59.888 16.430 -24.294 1.00 9.71 139 ASP B O 1
ATOM 5287 N N . ILE B 1 139 ? -58.649 18.266 -24.745 1.00 9.30 140 ILE B N 1
ATOM 5288 C CA . ILE B 1 139 ? -58.014 17.716 -25.936 1.00 9.51 140 ILE B CA 1
ATOM 5289 C C . ILE B 1 139 ? -56.522 17.664 -25.631 1.00 8.67 140 ILE B C 1
ATOM 5290 O O . ILE B 1 139 ? -55.824 18.679 -25.671 1.00 9.67 140 ILE B O 1
ATOM 5295 N N . VAL B 1 140 ? -56.051 16.471 -25.285 1.00 8.38 141 VAL B N 1
ATOM 5296 C CA . VAL B 1 140 ? -54.687 16.279 -24.837 1.00 9.29 141 VAL B CA 1
ATOM 5297 C C . VAL B 1 140 ? -53.885 15.877 -26.066 1.00 9.50 141 VAL B C 1
ATOM 5298 O O . VAL B 1 140 ? -53.802 14.696 -26.429 1.00 9.51 141 VAL B O 1
ATOM 5302 N N . GLY B 1 141 ? -53.331 16.884 -26.734 1.00 9.86 142 GLY B N 1
ATOM 5303 C CA . GLY B 1 141 ? -52.690 16.677 -28.016 1.00 9.80 142 GLY B CA 1
ATOM 5304 C C . GLY B 1 141 ? -51.184 16.816 -27.972 1.00 10.70 142 GLY B C 1
ATOM 5305 O O . GLY B 1 141 ? -50.582 16.926 -26.899 1.00 10.67 142 GLY B O 1
ATOM 5306 N N . ASN B 1 142 ? -50.573 16.797 -29.155 1.00 10.10 143 ASN B N 1
ATOM 5307 C CA . ASN B 1 142 ? -49.135 16.947 -29.312 1.00 10.86 143 ASN B CA 1
ATOM 5308 C C . ASN B 1 142 ? -48.876 17.927 -30.447 1.00 10.73 143 ASN B C 1
ATOM 5309 O O . ASN B 1 142 ? -49.807 18.315 -31.157 1.00 10.43 143 ASN B O 1
ATOM 5314 N N . ASN B 1 143 ? -47.615 18.305 -30.636 1.00 10.82 144 ASN B N 1
ATOM 5315 C CA . ASN B 1 143 ? -47.246 19.179 -31.750 1.00 10.86 144 ASN B CA 1
ATOM 5316 C C . ASN B 1 143 ? -46.972 18.390 -33.037 1.00 10.71 144 ASN B C 1
ATOM 5317 O O . ASN B 1 143 ? -46.242 18.853 -33.920 1.00 11.54 144 ASN B O 1
ATOM 5322 N N . THR B 1 144 ? -47.564 17.200 -33.125 1.00 10.86 145 THR B N 1
ATOM 5323 C CA . THR B 1 144 ? -47.461 16.333 -34.297 1.00 10.76 145 THR B CA 1
ATOM 5324 C C . THR B 1 144 ? -48.835 15.752 -34.616 1.00 12.03 145 THR B C 1
ATOM 5325 O O . THR B 1 144 ? -49.614 15.471 -33.699 1.00 12.09 145 THR B O 1
ATOM 5329 N N . PRO B 1 145 ? -49.148 15.586 -35.919 1.00 10.61 146 PRO B N 1
ATOM 5330 C CA . PRO B 1 145 ? -50.445 15.035 -36.335 1.00 11.45 146 PRO B CA 1
ATOM 5331 C C . PRO B 1 145 ? -50.510 13.516 -36.184 1.00 11.00 146 PRO B C 1
ATOM 5332 O O . PRO B 1 145 ? -51.575 12.924 -36.397 1.00 12.54 146 PRO B O 1
ATOM 5336 N N . THR B 1 146 ? -49.391 12.894 -35.818 1.00 10.58 147 THR B N 1
ATOM 5337 C CA . THR B 1 146 ? -49.311 11.437 -35.757 1.00 10.88 147 THR B CA 1
ATOM 5338 C C . THR B 1 146 ? -48.543 11.017 -34.502 1.00 10.68 147 THR B C 1
ATOM 5339 O O . THR B 1 146 ? -48.319 11.844 -33.618 1.00 12.61 147 THR B O 1
ATOM 5343 N N . PHE B 1 147 ? -48.156 9.748 -34.401 1.00 10.68 148 PHE B N 1
ATOM 5344 C CA . PHE B 1 147 ? -47.382 9.274 -33.252 1.00 10.44 148 PHE B CA 1
ATOM 5345 C C . PHE B 1 147 ? -46.671 7.973 -33.616 1.00 10.71 148 PHE B C 1
ATOM 5346 O O . PHE B 1 147 ? -46.867 7.438 -34.717 1.00 12.25 148 PHE B O 1
ATOM 5354 N N . PHE B 1 148 ? -45.869 7.460 -32.684 1.00 11.82 149 PHE B N 1
ATOM 5355 C CA . PHE B 1 148 ? -44.936 6.360 -32.933 1.00 12.45 149 PHE B CA 1
ATOM 5356 C C . PHE B 1 148 ? -45.555 4.969 -33.020 1.00 12.05 149 PHE B C 1
ATOM 5357 O O . PHE B 1 148 ? -44.900 4.041 -33.496 1.00 11.72 149 PHE B O 1
ATOM 5365 N N . LEU B 1 149 ? -46.770 4.797 -32.508 1.00 10.29 150 LEU B N 1
ATOM 5366 C CA . LEU B 1 149 ? -47.335 3.460 -32.339 1.00 10.12 150 LEU B CA 1
ATOM 5367 C C . LEU B 1 149 ? -48.822 3.436 -32.649 1.00 9.59 150 LEU B C 1
ATOM 5368 O O . LEU B 1 149 ? -49.473 4.490 -32.654 1.00 9.68 150 LEU B O 1
ATOM 5373 N N . ARG B 1 150 ? -49.368 2.233 -32.851 1.00 10.24 151 ARG B N 1
ATOM 5374 C CA . ARG B 1 150 ? -50.807 2.077 -33.088 1.00 11.04 151 ARG B CA 1
ATOM 5375 C C . ARG B 1 150 ? -51.475 1.135 -32.082 1.00 11.30 151 ARG B C 1
ATOM 5376 O O . ARG B 1 150 ? -52.621 0.720 -32.258 1.00 11.78 151 ARG B O 1
ATOM 5384 N N . ASP B 1 151 ? -50.771 0.799 -31.010 1.00 10.67 152 ASP B N 1
ATOM 5385 C CA . ASP B 1 151 ? -51.371 -0.064 -30.008 1.00 10.79 152 ASP B CA 1
ATOM 5386 C C . ASP B 1 151 ? -50.804 0.290 -28.642 1.00 9.90 152 ASP B C 1
ATOM 5387 O O . ASP B 1 151 ? -49.581 0.328 -28.466 1.00 10.19 152 ASP B O 1
ATOM 5392 N N . GLY B 1 152 ? -51.689 0.560 -27.683 1.00 9.83 153 GLY B N 1
ATOM 5393 C CA . GLY B 1 152 ? -51.268 0.942 -26.345 1.00 10.47 153 GLY B CA 1
ATOM 5394 C C . GLY B 1 152 ? -50.435 -0.101 -25.623 1.00 9.96 153 GLY B C 1
ATOM 5395 O O . GLY B 1 152 ? -49.680 0.230 -24.707 1.00 10.18 153 GLY B O 1
ATOM 5396 N N . MET B 1 153 ? -50.556 -1.361 -26.031 1.00 9.02 154 MET B N 1
ATOM 5397 C CA . MET B 1 153 ? -49.734 -2.417 -25.452 1.00 9.29 154 MET B CA 1
ATOM 5398 C C . MET B 1 153 ? -48.243 -2.084 -25.550 1.00 10.28 154 MET B C 1
ATOM 5399 O O . MET B 1 153 ? -47.463 -2.474 -24.685 1.00 10.61 154 MET B O 1
ATOM 5404 N N . LYS B 1 154 ? -47.864 -1.349 -26.596 1.00 9.71 155 LYS B N 1
ATOM 5405 C CA . LYS B 1 154 ? -46.463 -1.037 -26.860 1.00 9.19 155 LYS B CA 1
ATOM 5406 C C . LYS B 1 154 ? -45.993 0.275 -26.238 1.00 9.69 155 LYS B C 1
ATOM 5407 O O . LYS B 1 154 ? -44.806 0.593 -26.269 1.00 10.06 155 LYS B O 1
ATOM 5413 N N . PHE B 1 155 ? -46.919 1.047 -25.690 1.00 10.58 156 PHE B N 1
ATOM 5414 C CA . PHE B 1 155 ? -46.563 2.378 -25.198 1.00 9.78 156 PHE B CA 1
ATOM 5415 C C . PHE B 1 155 ? -45.493 2.381 -24.078 1.00 9.52 156 PHE B C 1
ATOM 5416 O O . PHE B 1 155 ? -44.524 3.146 -24.167 1.00 10.10 156 PHE B O 1
ATOM 5424 N N . PRO B 1 156 ? -45.637 1.527 -23.035 1.00 8.72 157 PRO B N 1
ATOM 5425 C CA . PRO B 1 156 ? -44.577 1.501 -22.015 1.00 9.29 157 PRO B CA 1
ATOM 5426 C C . PRO B 1 156 ? -43.215 1.054 -22.568 1.00 11.25 157 PRO B C 1
ATOM 5427 O O . PRO B 1 156 ? -42.191 1.508 -22.060 1.00 10.73 157 PRO B O 1
ATOM 5431 N N . ASP B 1 157 ? -43.196 0.207 -23.596 1.00 8.94 158 ASP B N 1
ATOM 5432 C CA . ASP B 1 157 ? -41.936 -0.157 -24.229 1.00 8.90 158 ASP B CA 1
ATOM 5433 C C . ASP B 1 157 ? -41.277 1.065 -24.851 1.00 10.05 158 ASP B C 1
ATOM 5434 O O . ASP B 1 157 ? -40.085 1.310 -24.648 1.00 10.78 158 ASP B O 1
ATOM 5439 N N . PHE B 1 158 ? -42.059 1.829 -25.605 1.00 8.53 159 PHE B N 1
ATOM 5440 C CA . PHE B 1 158 ? -41.535 3.025 -26.244 1.00 9.82 159 PHE B CA 1
ATOM 5441 C C . PHE B 1 158 ? -41.017 4.024 -25.205 1.00 9.78 159 PHE B C 1
ATOM 5442 O O . PHE B 1 158 ? -39.898 4.537 -25.326 1.00 9.94 159 PHE B O 1
ATOM 5450 N N . ILE B 1 159 ? -41.817 4.305 -24.181 1.00 9.29 160 ILE B N 1
ATOM 5451 C CA . ILE B 1 159 ? -41.394 5.299 -23.209 1.00 8.89 160 ILE B CA 1
ATOM 5452 C C . ILE B 1 159 ? -40.162 4.839 -22.429 1.00 8.96 160 ILE B C 1
ATOM 5453 O O . ILE B 1 159 ? -39.230 5.619 -22.240 1.00 8.80 160 ILE B O 1
ATOM 5458 N N . HIS B 1 160 ? -40.099 3.460 -21.883 1.00 8.64 161 HIS B N 1
ATOM 5459 C CA . HIS B 1 160 ? -38.809 3.073 -21.316 1.00 8.94 161 HIS B CA 1
ATOM 5460 C C . HIS B 1 160 ? -37.690 3.275 -22.354 1.00 10.14 161 HIS B C 1
ATOM 5461 O O . HIS B 1 160 ? -36.618 3.811 -22.042 1.00 10.51 161 HIS B O 1
ATOM 5468 N N . SER B 1 161 ? -37.845 2.997 -23.593 1.00 9.57 162 SER B N 1
ATOM 5469 C CA . SER B 1 161 ? -36.714 3.112 -24.523 1.00 10.04 162 SER B CA 1
ATOM 5470 C C . SER B 1 161 ? -36.225 4.562 -24.700 1.00 10.18 162 SER B C 1
ATOM 5471 O O . SER B 1 161 ? -35.070 4.792 -25.064 1.00 11.29 162 SER B O 1
ATOM 5474 N N . GLN B 1 162 ? -37.107 5.531 -24.447 1.00 9.44 163 GLN B N 1
ATOM 5475 C CA . GLN B 1 162 ? -36.767 6.952 -24.524 1.00 10.30 163 GLN B CA 1
ATOM 5476 C C . GLN B 1 162 ? -36.208 7.505 -23.222 1.00 9.98 163 GLN B C 1
ATOM 5477 O O . GLN B 1 162 ? -35.685 8.629 -23.188 1.00 11.11 163 GLN B O 1
ATOM 5483 N N . LYS B 1 163 ? -36.330 6.728 -22.150 1.00 9.03 164 LYS B N 1
ATOM 5484 C CA . LYS B 1 163 ? -35.854 7.155 -20.834 1.00 9.80 164 LYS B CA 1
ATOM 5485 C C . LYS B 1 163 ? -34.494 6.513 -20.520 1.00 10.10 164 LYS B C 1
ATOM 5486 O O . LYS B 1 163 ? -33.651 6.403 -21.407 1.00 11.47 164 LYS B O 1
ATOM 5492 N N . ARG B 1 164 ? -34.272 6.078 -19.286 1.00 10.60 165 ARG B N 1
ATOM 5493 C CA . ARG B 1 164 ? -32.926 5.685 -18.862 1.00 10.73 165 ARG B CA 1
ATOM 5494 C C . ARG B 1 164 ? -32.748 4.189 -18.662 1.00 10.53 165 ARG B C 1
ATOM 5495 O O . ARG B 1 164 ? -33.655 3.495 -18.185 1.00 10.44 165 ARG B O 1
ATOM 5503 N N . LEU B 1 165 ? -31.570 3.702 -19.041 1.00 11.17 166 LEU B N 1
ATOM 5504 C CA . LEU B 1 165 ? -31.189 2.312 -18.813 1.00 11.11 166 LEU B CA 1
ATOM 5505 C C . LEU B 1 165 ? -31.335 1.957 -17.344 1.00 10.12 166 LEU B C 1
ATOM 5506 O O . LEU B 1 165 ? -31.023 2.768 -16.477 1.00 10.84 166 LEU B O 1
ATOM 5511 N N . ASN B 1 166 ? -31.794 0.744 -17.061 1.00 9.25 167 ASN B N 1
ATOM 5512 C CA . ASN B 1 166 ? -31.990 0.328 -15.681 1.00 10.73 167 ASN B CA 1
ATOM 5513 C C . ASN B 1 166 ? -30.701 0.278 -14.868 1.00 11.01 167 ASN B C 1
ATOM 5514 O O . ASN B 1 166 ? -30.713 0.518 -13.662 1.00 11.04 167 ASN B O 1
ATOM 5519 N N . LYS B 1 167 ? -29.578 -0.020 -15.514 1.00 10.84 168 LYS B N 1
ATOM 5520 C CA . LYS B 1 167 ? -28.359 -0.213 -14.739 1.00 10.90 168 LYS B CA 1
ATOM 5521 C C . LYS B 1 167 ? -27.746 1.086 -14.222 1.00 9.95 168 LYS B C 1
ATOM 5522 O O . LYS B 1 167 ? -27.281 1.134 -13.085 1.00 12.81 168 LYS B O 1
ATOM 5528 N N . ASN B 1 168 ? -27.774 2.142 -15.029 1.00 10.53 169 ASN B N 1
ATOM 5529 C CA . ASN B 1 168 ? -26.928 3.300 -14.741 1.00 10.37 169 ASN B CA 1
ATOM 5530 C C . ASN B 1 168 ? -27.612 4.663 -14.860 1.00 10.01 169 ASN B C 1
ATOM 5531 O O . ASN B 1 168 ? -26.960 5.698 -14.723 1.00 10.83 169 ASN B O 1
ATOM 5536 N N . GLY B 1 169 ? -28.919 4.671 -15.114 1.00 9.76 170 GLY B N 1
ATOM 5537 C CA . GLY B 1 169 ? -29.638 5.930 -15.209 1.00 9.76 170 GLY B CA 1
ATOM 5538 C C . GLY B 1 169 ? -29.236 6.830 -16.367 1.00 9.35 170 GLY B C 1
ATOM 5539 O O . GLY B 1 169 ? -29.416 8.046 -16.285 1.00 10.18 170 GLY B O 1
ATOM 5540 N N . LEU B 1 170 ? -28.713 6.250 -17.448 1.00 10.49 171 LEU B N 1
ATOM 5541 C CA . LEU B 1 170 ? -28.363 7.041 -18.627 1.00 10.95 171 LEU B CA 1
ATOM 5542 C C . LEU B 1 170 ? -29.336 6.776 -19.758 1.00 10.45 171 LEU B C 1
ATOM 5543 O O . LEU B 1 170 ? -29.723 5.624 -19.990 1.00 11.29 171 LEU B O 1
ATOM 5548 N N . ARG B 1 171 ? -29.733 7.831 -20.467 1.00 10.23 172 ARG B N 1
ATOM 5549 C CA . ARG B 1 171 ? -30.470 7.650 -21.711 1.00 10.94 172 ARG B CA 1
ATOM 5550 C C . ARG B 1 171 ? -29.492 7.034 -22.710 1.00 12.01 172 ARG B C 1
ATOM 5551 O O . ARG B 1 171 ? -28.271 7.121 -22.530 1.00 13.86 172 ARG B O 1
ATOM 5559 N N . ASP B 1 172 ? -30.001 6.396 -23.753 1.00 12.00 173 ASP B N 1
ATOM 5560 C CA . ASP B 1 172 ? -29.119 5.572 -24.569 1.00 12.08 173 ASP B CA 1
ATOM 5561 C C . ASP B 1 172 ? -29.557 5.475 -26.023 1.00 12.58 173 ASP B C 1
ATOM 5562 O O . ASP B 1 172 ? -30.673 5.043 -26.322 1.00 12.23 173 ASP B O 1
ATOM 5567 N N . ALA B 1 173 ? -28.658 5.851 -26.929 1.00 13.15 174 ALA B N 1
ATOM 5568 C CA . ALA B 1 173 ? -28.953 5.820 -28.353 1.00 13.74 174 ALA B CA 1
ATOM 5569 C C . ALA B 1 173 ? -29.230 4.405 -28.867 1.00 12.45 174 ALA B C 1
ATOM 5570 O O . ALA B 1 173 ? -30.163 4.204 -29.647 1.00 12.05 174 ALA B O 1
ATOM 5572 N N . ASP B 1 174 ? -28.439 3.424 -28.431 1.00 11.85 175 ASP B N 1
ATOM 5573 C CA . ASP B 1 174 ? -28.650 2.065 -28.909 1.00 12.53 175 ASP B CA 1
ATOM 5574 C C . ASP B 1 174 ? -30.059 1.607 -28.574 1.00 12.37 175 ASP B C 1
ATOM 5575 O O . ASP B 1 174 ? -30.755 1.052 -29.417 1.00 11.90 175 ASP B O 1
ATOM 5580 N N . MET B 1 175 ? -30.486 1.869 -27.346 1.00 11.00 176 MET B N 1
ATOM 5581 C CA . MET B 1 175 ? -31.813 1.471 -26.913 1.00 11.50 176 MET B CA 1
ATOM 5582 C C . MET B 1 175 ? -32.910 2.160 -27.731 1.00 9.78 176 MET B C 1
ATOM 5583 O O . MET B 1 175 ? -33.875 1.512 -28.147 1.00 10.87 176 MET B O 1
ATOM 5588 N N . GLN B 1 176 ? -32.774 3.466 -27.962 1.00 10.05 177 GLN B N 1
ATOM 5589 C CA . GLN B 1 176 ? -33.788 4.190 -28.733 1.00 10.89 177 GLN B CA 1
ATOM 5590 C C . GLN B 1 176 ? -33.961 3.610 -30.135 1.00 10.75 177 GLN B C 1
ATOM 5591 O O . GLN B 1 176 ? -35.088 3.349 -30.574 1.00 12.04 177 GLN B O 1
ATOM 5597 N N . TRP B 1 177 ? -32.843 3.390 -30.825 1.00 10.80 178 TRP B N 1
ATOM 5598 C CA . TRP B 1 177 ? -32.865 2.860 -32.187 1.00 11.70 178 TRP B CA 1
ATOM 5599 C C . TRP B 1 177 ? -33.185 1.374 -32.259 1.00 11.09 178 TRP B C 1
ATOM 5600 O O . TRP B 1 177 ? -33.806 0.928 -33.220 1.00 12.20 178 TRP B O 1
ATOM 5611 N N . ASP B 1 178 ? -32.759 0.605 -31.261 1.00 11.20 179 ASP B N 1
ATOM 5612 C CA . ASP B 1 178 ? -33.117 -0.807 -31.224 1.00 12.05 179 ASP B CA 1
ATOM 5613 C C . ASP B 1 178 ? -34.639 -0.920 -31.165 1.00 11.93 179 ASP B C 1
ATOM 5614 O O . ASP B 1 178 ? -35.245 -1.665 -31.941 1.00 12.33 179 ASP B O 1
ATOM 5619 N N . PHE B 1 179 ? -35.266 -0.147 -30.282 1.00 11.49 180 PHE B N 1
ATOM 5620 C CA . PHE B 1 179 ? -36.721 -0.158 -30.232 1.00 11.49 180 PHE B CA 1
ATOM 5621 C C . PHE B 1 179 ? -37.355 0.328 -31.531 1.00 11.29 180 PHE B C 1
ATOM 5622 O O . PHE B 1 179 ? -38.209 -0.356 -32.100 1.00 11.42 180 PHE B O 1
ATOM 5630 N N . TRP B 1 180 ? -36.956 1.509 -31.992 1.00 12.91 181 TRP B N 1
ATOM 5631 C CA . TRP B 1 180 ? -37.567 2.089 -33.183 1.00 12.45 181 TRP B CA 1
ATOM 5632 C C . TRP B 1 180 ? -37.468 1.175 -34.414 1.00 11.04 181 TRP B C 1
ATOM 5633 O O . TRP B 1 180 ? -38.448 1.006 -35.151 1.00 11.53 181 TRP B O 1
ATOM 5644 N N . THR B 1 181 ? -36.298 0.577 -34.644 1.00 11.35 182 THR B N 1
ATOM 5645 C CA . THR B 1 181 ? -36.133 -0.259 -35.835 1.00 12.54 182 THR B CA 1
ATOM 5646 C C . THR B 1 181 ? -36.865 -1.598 -35.714 1.00 12.98 182 THR B C 1
ATOM 5647 O O . THR B 1 181 ? -37.213 -2.215 -36.729 1.00 14.06 182 THR B O 1
ATOM 5651 N N . ARG B 1 182 ? -37.087 -2.049 -34.480 1.00 12.30 183 ARG B N 1
ATOM 5652 C CA . ARG B 1 182 ? -37.825 -3.287 -34.253 1.00 12.06 183 ARG B CA 1
ATOM 5653 C C . ARG B 1 182 ? -39.327 -3.041 -34.172 1.00 12.07 183 ARG B C 1
ATOM 5654 O O . ARG B 1 182 ? -40.119 -3.973 -34.251 1.00 11.50 183 ARG B O 1
ATOM 5662 N N . ALA B 1 183 ? -39.702 -1.771 -34.059 1.00 12.19 184 ALA B N 1
ATOM 5663 C CA . ALA B 1 183 ? -41.097 -1.344 -34.109 1.00 12.20 184 ALA B CA 1
ATOM 5664 C C . ALA B 1 183 ? -41.248 -0.367 -35.274 1.00 13.15 184 ALA B C 1
ATOM 5665 O O . ALA B 1 183 ? -41.413 0.837 -35.061 1.00 13.22 184 ALA B O 1
ATOM 5667 N N . PRO B 1 184 ? -41.182 -0.877 -36.521 1.00 13.30 185 PRO B N 1
ATOM 5668 C CA . PRO B 1 184 ? -41.114 0.004 -37.695 1.00 13.29 185 PRO B CA 1
ATOM 5669 C C . PRO B 1 184 ? -42.354 0.869 -37.909 1.00 12.23 185 PRO B C 1
ATOM 5670 O O . PRO B 1 184 ? -42.296 1.807 -38.713 1.00 11.97 185 PRO B O 1
ATOM 5674 N N . GLU B 1 185 ? -43.453 0.575 -37.210 1.00 11.51 186 GLU B N 1
ATOM 5675 C CA . GLU B 1 185 ? -44.615 1.463 -37.237 1.00 11.90 186 GLU B CA 1
ATOM 5676 C C . GLU B 1 185 ? -44.215 2.868 -36.766 1.00 12.55 186 GLU B C 1
ATOM 5677 O O . GLU B 1 185 ? -44.908 3.845 -37.047 1.00 11.79 186 GLU B O 1
ATOM 5683 N N . SER B 1 186 ? -43.083 2.963 -36.070 1.00 11.13 187 SER B N 1
ATOM 5684 C CA . SER B 1 186 ? -42.566 4.235 -35.579 1.00 11.68 187 SER B CA 1
ATOM 5685 C C . SER B 1 186 ? -42.042 5.172 -36.668 1.00 11.19 187 SER B C 1
ATOM 5686 O O . SER B 1 186 ? -41.783 6.337 -36.382 1.00 11.06 187 SER B O 1
ATOM 5689 N N . ALA B 1 187 ? -41.875 4.681 -37.899 1.00 11.51 188 ALA B N 1
ATOM 5690 C CA . ALA B 1 187 ? -41.167 5.457 -38.927 1.00 11.08 188 ALA B CA 1
ATOM 5691 C C . ALA B 1 187 ? -41.788 6.816 -39.252 1.00 12.09 188 ALA B C 1
ATOM 5692 O O . ALA B 1 187 ? -41.063 7.789 -39.454 1.00 13.32 188 ALA B O 1
ATOM 5694 N N . HIS B 1 188 ? -43.114 6.896 -39.311 1.00 12.96 189 HIS B N 1
ATOM 5695 C CA . HIS B 1 188 ? -43.749 8.177 -39.607 1.00 11.04 189 HIS B CA 1
ATOM 5696 C C . HIS B 1 188 ? -43.370 9.243 -38.573 1.00 11.53 189 HIS B C 1
ATOM 5697 O O . HIS B 1 188 ? -42.875 10.321 -38.929 1.00 12.41 189 HIS B O 1
ATOM 5704 N N . GLN B 1 189 ? -43.580 8.949 -37.297 1.00 11.42 190 GLN B N 1
ATOM 5705 C CA . GLN B 1 189 ? -43.299 9.949 -36.277 1.00 12.06 190 GLN B CA 1
ATOM 5706 C C . GLN B 1 189 ? -41.806 10.201 -36.090 1.00 11.59 190 GLN B C 1
ATOM 5707 O O . GLN B 1 189 ? -41.402 11.337 -35.811 1.00 13.18 190 GLN B O 1
ATOM 5713 N N . VAL B 1 190 ? -40.978 9.169 -36.243 1.00 10.56 191 VAL B N 1
ATOM 5714 C CA . VAL B 1 190 ? -39.538 9.376 -36.101 1.00 11.77 191 VAL B CA 1
ATOM 5715 C C . VAL B 1 190 ? -39.006 10.311 -37.194 1.00 12.66 191 VAL B C 1
ATOM 5716 O O . VAL B 1 190 ? -38.119 11.130 -36.943 1.00 12.27 191 VAL B O 1
ATOM 5720 N N . THR B 1 191 ? -39.571 10.213 -38.395 1.00 12.12 192 THR B N 1
ATOM 5721 C CA . THR B 1 191 ? -39.186 11.112 -39.482 1.00 12.71 192 THR B CA 1
ATOM 5722 C C . THR B 1 191 ? -39.563 12.565 -39.143 1.00 13.50 192 THR B C 1
ATOM 5723 O O . THR B 1 191 ? -38.786 13.495 -39.374 1.00 13.84 192 THR B O 1
ATOM 5727 N N . TYR B 1 192 ? -40.751 12.749 -38.577 1.00 13.45 193 TYR B N 1
ATOM 5728 C CA . TYR B 1 192 ? -41.216 14.060 -38.120 1.00 13.32 193 TYR B CA 1
ATOM 5729 C C . TYR B 1 192 ? -40.313 14.588 -36.993 1.00 13.30 193 TYR B C 1
ATOM 5730 O O . TYR B 1 192 ? -39.860 15.736 -37.024 1.00 15.19 193 TYR B O 1
ATOM 5739 N N . LEU B 1 193 ? -40.054 13.734 -36.004 1.00 12.55 194 LEU B N 1
ATOM 5740 C CA . LEU B 1 193 ? -39.213 14.071 -34.851 1.00 12.08 194 LEU B CA 1
ATOM 5741 C C . LEU B 1 193 ? -37.778 14.454 -35.236 1.00 12.75 194 LEU B C 1
ATOM 5742 O O . LEU B 1 193 ? -37.174 15.348 -34.633 1.00 13.32 194 LEU B O 1
ATOM 5747 N N . MET B 1 194 ? -37.224 13.768 -36.230 1.00 12.36 195 MET B N 1
ATOM 5748 C CA . MET B 1 194 ? -35.820 13.974 -36.587 1.00 12.70 195 MET B CA 1
ATOM 5749 C C . MET B 1 194 ? -35.618 15.171 -37.513 1.00 12.72 195 MET B C 1
ATOM 5750 O O . MET B 1 194 ? -34.479 15.567 -37.786 1.00 13.96 195 MET B O 1
ATOM 5755 N N . GLY B 1 195 ? -36.722 15.746 -37.984 1.00 13.26 196 GLY B N 1
ATOM 5756 C CA . GLY B 1 195 ? -36.677 16.934 -38.819 1.00 14.65 196 GLY B CA 1
ATOM 5757 C C . GLY B 1 195 ? -36.607 18.206 -37.995 1.00 15.22 196 GLY B C 1
ATOM 5758 O O . GLY B 1 195 ? -36.325 18.161 -36.795 1.00 13.58 196 GLY B O 1
ATOM 5759 N N . ASP B 1 196 ? -36.868 19.344 -38.630 1.00 14.39 197 ASP B N 1
ATOM 5760 C CA . ASP B 1 196 ? -36.773 20.632 -37.954 1.00 15.29 197 ASP B CA 1
ATOM 5761 C C . ASP B 1 196 ? -37.742 20.715 -36.781 1.00 14.40 197 ASP B C 1
ATOM 5762 O O . ASP B 1 196 ? -37.452 21.351 -35.773 1.00 14.42 197 ASP B O 1
ATOM 5767 N N . ARG B 1 197 ? -38.899 20.078 -36.919 1.00 13.14 198 ARG B N 1
ATOM 5768 C CA . ARG B 1 197 ? -39.950 20.216 -35.915 1.00 12.77 198 ARG B CA 1
ATOM 5769 C C . ARG B 1 197 ? -39.666 19.496 -34.602 1.00 12.10 198 ARG B C 1
ATOM 5770 O O . ARG B 1 197 ? -40.392 19.697 -33.624 1.00 14.56 198 ARG B O 1
ATOM 5778 N N . GLY B 1 198 ? -38.615 18.676 -34.575 1.00 11.40 199 GLY B N 1
ATOM 5779 C CA . GLY B 1 198 ? -38.165 18.075 -33.333 1.00 12.29 199 GLY B CA 1
ATOM 5780 C C . GLY B 1 198 ? -37.607 19.098 -32.359 1.00 13.71 199 GLY B C 1
ATOM 5781 O O . GLY B 1 198 ? -37.460 18.805 -31.173 1.00 12.92 199 GLY B O 1
ATOM 5782 N N . THR B 1 199 ? -37.283 20.293 -32.853 1.00 12.84 200 THR B N 1
ATOM 5783 C CA . THR B 1 199 ? -36.740 21.344 -31.996 1.00 12.25 200 THR B CA 1
ATOM 5784 C C . THR B 1 199 ? -37.390 22.707 -32.228 1.00 11.28 200 THR B C 1
ATOM 5785 O O . THR B 1 199 ? -36.727 23.645 -32.678 1.00 13.43 200 THR B O 1
ATOM 5789 N N . PRO B 1 200 ? -38.687 22.832 -31.901 1.00 11.66 201 PRO B N 1
ATOM 5790 C CA . PRO B 1 200 ? -39.338 24.143 -32.001 1.00 10.56 201 PRO B CA 1
ATOM 5791 C C . PRO B 1 200 ? -38.722 25.105 -30.992 1.00 11.25 201 PRO B C 1
ATOM 5792 O O . PRO B 1 200 ? -38.360 24.682 -29.893 1.00 12.72 201 PRO B O 1
ATOM 5796 N N . LYS B 1 201 ? -38.602 26.379 -31.344 1.00 11.60 202 LYS B N 1
ATOM 5797 C CA . LYS B 1 201 ? -37.996 27.340 -30.427 1.00 11.72 202 LYS B CA 1
ATOM 5798 C C . LYS B 1 201 ? -38.802 27.578 -29.151 1.00 11.31 202 LYS B C 1
ATOM 5799 O O . LYS B 1 201 ? -38.233 27.670 -28.051 1.00 11.71 202 LYS B O 1
ATOM 5805 N N . THR B 1 202 ? -40.120 27.697 -29.286 1.00 11.45 203 THR B N 1
ATOM 5806 C CA . THR B 1 202 ? -40.971 28.018 -28.140 1.00 11.85 203 THR B CA 1
ATOM 5807 C C . THR B 1 202 ? -42.247 27.193 -28.180 1.00 11.68 203 THR B C 1
ATOM 5808 O O . THR B 1 202 ? -42.482 26.447 -29.122 1.00 11.31 203 THR B O 1
ATOM 5812 N N . SER B 1 203 ? -43.082 27.340 -27.157 1.00 10.66 204 SER B N 1
ATOM 5813 C CA . SER B 1 203 ? -44.397 26.716 -27.163 1.00 10.64 204 SER B CA 1
ATOM 5814 C C . SER B 1 203 ? -45.360 27.468 -28.081 1.00 10.37 204 SER B C 1
ATOM 5815 O O . SER B 1 203 ? -46.341 26.893 -28.546 1.00 10.55 204 SER B O 1
ATOM 5818 N N . ARG B 1 204 ? -45.077 28.748 -28.334 1.00 11.24 205 ARG B N 1
ATOM 5819 C CA . ARG B 1 204 ? -45.946 29.590 -29.157 1.00 11.04 205 ARG B CA 1
ATOM 5820 C C . ARG B 1 204 ? -45.753 29.355 -30.656 1.00 10.90 205 ARG B C 1
ATOM 5821 O O . ARG B 1 204 ? -46.653 29.639 -31.458 1.00 11.55 205 ARG B O 1
ATOM 5829 N N . HIS B 1 205 ? -44.588 28.821 -31.020 1.00 10.69 206 HIS B N 1
ATOM 5830 C CA . HIS B 1 205 ? -44.180 28.704 -32.414 1.00 12.43 206 HIS B CA 1
ATOM 5831 C C . HIS B 1 205 ? -44.235 27.263 -32.903 1.00 12.08 206 HIS B C 1
ATOM 5832 O O . HIS B 1 205 ? -43.290 26.760 -33.517 1.00 11.76 206 HIS B O 1
ATOM 5839 N N . GLN B 1 206 ? -45.368 26.618 -32.630 1.00 11.94 207 GLN B N 1
ATOM 5840 C CA . GLN B 1 206 ? -45.637 25.265 -33.087 1.00 12.16 207 GLN B CA 1
ATOM 5841 C C . GLN B 1 206 ? -47.143 25.113 -33.240 1.00 11.45 207 GLN B C 1
ATOM 5842 O O . GLN B 1 206 ? -47.913 25.789 -32.545 1.00 11.41 207 GLN B O 1
ATOM 5848 N N . ASP B 1 207 ? -47.562 24.232 -34.143 1.00 10.90 208 ASP B N 1
ATOM 5849 C CA . ASP B 1 207 ? -48.959 23.831 -34.207 1.00 11.18 208 ASP B CA 1
ATOM 5850 C C . ASP B 1 207 ? -49.243 22.827 -33.101 1.00 12.38 208 ASP B C 1
ATOM 5851 O O . ASP B 1 207 ? -48.325 22.215 -32.539 1.00 11.40 208 ASP B O 1
ATOM 5856 N N . GLY B 1 208 ? -50.525 22.635 -32.825 1.00 10.84 209 GLY B N 1
ATOM 5857 C CA . GLY B 1 208 ? -50.971 21.538 -31.988 1.00 10.94 209 GLY B CA 1
ATOM 5858 C C . GLY B 1 208 ? -51.944 20.684 -32.773 1.00 11.09 209 GLY B C 1
ATOM 5859 O O . GLY B 1 208 ? -52.520 21.149 -33.765 1.00 10.74 209 GLY B O 1
ATOM 5860 N N . PHE B 1 209 ? -52.107 19.434 -32.350 1.00 9.62 210 PHE B N 1
ATOM 5861 C CA . PHE B 1 209 ? -52.998 18.490 -33.020 1.00 10.24 210 PHE B CA 1
ATOM 5862 C C . PHE B 1 209 ? -53.614 17.562 -31.991 1.00 9.92 210 PHE B C 1
ATOM 5863 O O . PHE B 1 209 ? -52.969 17.214 -31.006 1.00 11.72 210 PHE B O 1
ATOM 5871 N N . GLY B 1 210 ? -54.844 17.124 -32.232 1.00 9.36 211 GLY B N 1
ATOM 5872 C CA . GLY B 1 210 ? -55.416 16.049 -31.437 1.00 10.24 211 GLY B CA 1
ATOM 5873 C C . GLY B 1 210 ? -54.794 14.708 -31.791 1.00 11.06 211 GLY B C 1
ATOM 5874 O O . GLY B 1 210 ? -54.817 13.773 -30.978 1.00 10.32 211 GLY B O 1
ATOM 5875 N N . SER B 1 211 ? -54.239 14.632 -33.005 1.00 10.42 212 SER B N 1
ATOM 5876 C CA . SER B 1 211 ? -53.586 13.442 -33.573 1.00 10.27 212 SER B CA 1
ATOM 5877 C C . SER B 1 211 ? -54.559 12.310 -33.892 1.00 11.14 212 SER B C 1
ATOM 5878 O O . SER B 1 211 ? -54.653 11.889 -35.040 1.00 11.44 212 SER B O 1
ATOM 5881 N N . HIS B 1 212 ? -55.263 11.801 -32.883 1.00 9.14 213 HIS B N 1
ATOM 5882 C CA . HIS B 1 212 ? -56.248 10.743 -33.095 1.00 9.90 213 HIS B CA 1
ATOM 5883 C C . HIS B 1 212 ? -57.446 11.210 -33.897 1.00 10.16 213 HIS B C 1
ATOM 5884 O O . HIS B 1 212 ? -57.836 12.387 -33.861 1.00 9.86 213 HIS B O 1
ATOM 5891 N N . THR B 1 213 ? -58.076 10.254 -34.565 1.00 10.31 214 THR B N 1
ATOM 5892 C CA . THR B 1 213 ? -59.441 10.434 -35.023 1.00 10.51 214 THR B CA 1
ATOM 5893 C C . THR B 1 213 ? -60.397 10.389 -33.828 1.00 9.25 214 THR B C 1
ATOM 5894 O O . THR B 1 213 ? -60.356 9.455 -33.015 1.00 10.55 214 THR B O 1
ATOM 5898 N N . PHE B 1 214 ? -61.233 11.420 -33.726 1.00 8.87 215 PHE B N 1
ATOM 5899 C CA . PHE B 1 214 ? -62.315 11.472 -32.748 1.00 9.63 215 PHE B CA 1
ATOM 5900 C C . PHE B 1 214 ? -63.631 11.474 -33.503 1.00 10.94 215 PHE B C 1
ATOM 5901 O O . PHE B 1 214 ? -63.652 11.448 -34.739 1.00 11.56 215 PHE B O 1
ATOM 5909 N N . GLN B 1 215 ? -64.729 11.512 -32.767 1.00 10.79 216 GLN B N 1
ATOM 5910 C CA . GLN B 1 215 ? -66.033 11.576 -33.389 1.00 10.53 216 GLN B CA 1
ATOM 5911 C C . GLN B 1 215 ? -66.747 12.841 -32.950 1.00 11.03 216 GLN B C 1
ATOM 5912 O O . GLN B 1 215 ? -66.623 13.276 -31.796 1.00 11.29 216 GLN B O 1
ATOM 5918 N N . TRP B 1 216 ? -67.477 13.439 -33.885 1.00 10.91 217 TRP B N 1
ATOM 5919 C CA . TRP B 1 216 ? -68.428 14.499 -33.576 1.00 10.45 217 TRP B CA 1
ATOM 5920 C C . TRP B 1 216 ? -69.827 13.961 -33.850 1.00 11.61 217 TRP B C 1
ATOM 5921 O O . TRP B 1 216 ? -70.042 13.258 -34.837 1.00 11.92 217 TRP B O 1
ATOM 5932 N N . ILE B 1 217 ? -70.778 14.275 -32.975 1.00 10.89 218 ILE B N 1
ATOM 5933 C CA . ILE B 1 217 ? -72.155 13.842 -33.180 1.00 11.46 218 ILE B CA 1
ATOM 5934 C C . ILE B 1 217 ? -73.054 15.064 -33.066 1.00 10.87 218 ILE B C 1
ATOM 5935 O O . ILE B 1 217 ? -72.923 15.856 -32.117 1.00 11.13 218 ILE B O 1
ATOM 5940 N N . ASN B 1 218 ? -73.965 15.233 -34.025 1.00 11.59 219 ASN B N 1
ATOM 5941 C CA . ASN B 1 218 ? -74.835 16.410 -34.009 1.00 13.09 219 ASN B CA 1
ATOM 5942 C C . ASN B 1 218 ? -76.097 16.171 -33.181 1.00 12.87 219 ASN B C 1
ATOM 5943 O O . ASN B 1 218 ? -76.269 15.094 -32.604 1.00 12.66 219 ASN B O 1
ATOM 5948 N N . ALA B 1 219 ? -76.963 17.174 -33.111 1.00 14.08 220 ALA B N 1
ATOM 5949 C CA . ALA B 1 219 ? -78.173 17.096 -32.300 1.00 14.75 220 ALA B CA 1
ATOM 5950 C C . ALA B 1 219 ? -79.112 15.960 -32.720 1.00 15.40 220 ALA B C 1
ATOM 5951 O O . ALA B 1 219 ? -79.895 15.453 -31.901 1.00 16.29 220 ALA B O 1
ATOM 5953 N N . GLU B 1 220 ? -79.022 15.557 -33.987 1.00 16.26 221 GLU B N 1
ATOM 5954 C CA . GLU B 1 220 ? -79.883 14.515 -34.539 1.00 17.43 221 GLU B CA 1
ATOM 5955 C C . GLU B 1 220 ? -79.257 13.130 -34.400 1.00 14.93 221 GLU B C 1
ATOM 5956 O O . GLU B 1 220 ? -79.833 12.132 -34.835 1.00 17.13 221 GLU B O 1
ATOM 5962 N N . GLY B 1 221 ? -78.073 13.072 -33.798 1.00 13.73 222 GLY B N 1
ATOM 5963 C CA . GLY B 1 221 ? -77.410 11.801 -33.563 1.00 14.25 222 GLY B CA 1
ATOM 5964 C C . GLY B 1 221 ? -76.529 11.294 -34.693 1.00 13.31 222 GLY B C 1
ATOM 5965 O O . GLY B 1 221 ? -76.053 10.156 -34.635 1.00 16.54 222 GLY B O 1
ATOM 5966 N N . LYS B 1 222 ? -76.312 12.119 -35.719 1.00 12.96 223 LYS B N 1
ATOM 5967 C CA . LYS B 1 222 ? -75.458 11.732 -36.844 1.00 14.00 223 LYS B CA 1
ATOM 5968 C C . LYS B 1 222 ? -73.985 11.936 -36.511 1.00 12.03 223 LYS B C 1
ATOM 5969 O O . LYS B 1 222 ? -73.581 13.034 -36.124 1.00 12.90 223 LYS B O 1
ATOM 5975 N N . PRO B 1 223 ? -73.175 10.882 -36.677 1.00 11.78 224 PRO B N 1
ATOM 5976 C CA . PRO B 1 223 ? -71.737 10.975 -36.414 1.00 13.24 224 PRO B CA 1
ATOM 5977 C C . PRO B 1 223 ? -70.901 11.318 -37.652 1.00 11.69 224 PRO B C 1
ATOM 5978 O O . PRO B 1 223 ? -71.252 10.937 -38.781 1.00 13.08 224 PRO B O 1
ATOM 5982 N N . VAL B 1 224 ? -69.807 12.045 -37.429 1.00 12.39 225 VAL B N 1
ATOM 5983 C CA . VAL B 1 224 ? -68.741 12.206 -38.421 1.00 11.38 225 VAL B CA 1
ATOM 5984 C C . VAL B 1 224 ? -67.404 11.992 -37.715 1.00 11.55 225 VAL B C 1
ATOM 5985 O O . VAL B 1 224 ? -67.312 12.185 -36.501 1.00 12.13 225 VAL B O 1
ATOM 5989 N N . TRP B 1 225 ? -66.378 11.590 -38.463 1.00 12.22 226 TRP B N 1
ATOM 5990 C CA . TRP B 1 225 ? -65.043 11.423 -37.891 1.00 11.05 226 TRP B CA 1
ATOM 5991 C C . TRP B 1 225 ? -64.297 12.744 -38.038 1.00 12.10 226 TRP B C 1
ATOM 5992 O O . TRP B 1 225 ? -64.410 13.405 -39.078 1.00 12.52 226 TRP B O 1
ATOM 6003 N N . VAL B 1 226 ? -63.560 13.151 -37.003 1.00 11.73 227 VAL B N 1
ATOM 6004 C CA . VAL B 1 226 ? -62.832 14.420 -37.048 1.00 12.75 227 VAL B CA 1
ATOM 6005 C C . VAL B 1 226 ? -61.387 14.306 -36.564 1.00 11.54 227 VAL B C 1
ATOM 6006 O O . VAL B 1 226 ? -61.052 13.425 -35.763 1.00 11.63 227 VAL B O 1
ATOM 6010 N N . LYS B 1 227 ? -60.536 15.197 -37.069 1.00 11.66 228 LYS B N 1
ATOM 6011 C CA . LYS B 1 227 ? -59.212 15.420 -36.492 1.00 11.08 228 LYS B CA 1
ATOM 6012 C C . LYS B 1 227 ? -59.024 16.900 -36.207 1.00 10.74 228 LYS B C 1
ATOM 6013 O O . LYS B 1 227 ? -59.364 17.739 -37.038 1.00 12.13 228 LYS B O 1
ATOM 6019 N N . TYR B 1 228 ? -58.480 17.216 -35.033 1.00 10.13 229 TYR B N 1
ATOM 6020 C CA . TYR B 1 228 ? -58.264 18.598 -34.608 1.00 10.85 229 TYR B CA 1
ATOM 6021 C C . TYR B 1 228 ? -56.896 19.128 -35.017 1.00 9.96 229 TYR B C 1
ATOM 6022 O O . TYR B 1 228 ? -55.869 18.454 -34.822 1.00 10.38 229 TYR B O 1
ATOM 6031 N N . HIS B 1 229 ? -56.869 20.345 -35.531 1.00 10.60 230 HIS B N 1
ATOM 6032 C CA . HIS B 1 229 ? -55.635 21.072 -35.887 1.00 10.09 230 HIS B CA 1
ATOM 6033 C C . HIS B 1 229 ? -55.661 22.438 -35.285 1.00 11.68 230 HIS B C 1
ATOM 6034 O O . HIS B 1 229 ? -56.581 23.135 -35.441 1.00 13.94 230 HIS B O 1
ATOM 6041 N N . PHE B 1 230 ? -54.619 22.750 -34.533 1.00 10.86 231 PHE B N 1
ATOM 6042 C CA . PHE B 1 230 ? -54.492 24.059 -33.906 1.00 11.69 231 PHE B CA 1
ATOM 6043 C C . PHE B 1 230 ? -53.333 24.777 -34.587 1.00 11.47 231 PHE B C 1
ATOM 6044 O O . PHE B 1 230 ? -52.164 24.434 -34.377 1.00 11.99 231 PHE B O 1
ATOM 6052 N N . LYS B 1 231 ? -53.660 25.743 -35.440 1.00 11.62 232 LYS B N 1
ATOM 6053 C CA . LYS B 1 231 ? -52.663 26.319 -36.338 1.00 11.96 232 LYS B CA 1
ATOM 6054 C C . LYS B 1 231 ? -52.113 27.611 -35.747 1.00 11.63 232 LYS B C 1
ATOM 6055 O O . LYS B 1 231 ? -52.856 28.576 -35.542 1.00 12.62 232 LYS B O 1
ATOM 6061 N N . THR B 1 232 ? -50.812 27.624 -35.455 1.00 10.47 233 THR B N 1
ATOM 6062 C CA . THR B 1 232 ? -50.219 28.750 -34.737 1.00 11.09 233 THR B CA 1
ATOM 6063 C C . THR B 1 232 ? -50.226 30.043 -35.559 1.00 11.50 233 THR B C 1
ATOM 6064 O O . THR B 1 232 ? -49.793 30.058 -36.715 1.00 14.09 233 THR B O 1
ATOM 6068 N N . ARG B 1 233 ? -50.718 31.129 -34.967 1.00 11.90 234 ARG B N 1
ATOM 6069 C CA . ARG B 1 233 ? -50.636 32.432 -35.627 1.00 13.32 234 ARG B CA 1
ATOM 6070 C C . ARG B 1 233 ? -49.241 33.043 -35.526 1.00 13.32 234 ARG B C 1
ATOM 6071 O O . ARG B 1 233 ? -48.913 33.994 -36.238 1.00 16.78 234 ARG B O 1
ATOM 6079 N N . GLN B 1 234 ? -48.421 32.497 -34.636 1.00 12.44 235 GLN B N 1
ATOM 6080 C CA . GLN B 1 234 ? -47.050 32.975 -34.479 1.00 12.61 235 GLN B CA 1
ATOM 6081 C C . GLN B 1 234 ? -46.133 32.336 -35.519 1.00 13.73 235 GLN B C 1
ATOM 6082 O O . GLN B 1 234 ? -45.077 32.884 -35.834 1.00 16.73 235 GLN B O 1
ATOM 6088 N N . GLY B 1 235 ? -46.541 31.176 -36.039 1.00 12.58 236 GLY B N 1
ATOM 6089 C CA . GLY B 1 235 ? -45.780 30.451 -37.049 1.00 12.73 236 GLY B CA 1
ATOM 6090 C C . GLY B 1 235 ? -44.805 29.431 -36.484 1.00 12.79 236 GLY B C 1
ATOM 6091 O O . GLY B 1 235 ? -44.255 29.628 -35.398 1.00 14.23 236 GLY B O 1
ATOM 6092 N N . TRP B 1 236 ? -44.579 28.335 -37.208 1.00 13.19 237 TRP B N 1
ATOM 6093 C CA . TRP B 1 236 ? -43.526 27.403 -36.821 1.00 14.26 237 TRP B CA 1
ATOM 6094 C C . TRP B 1 236 ? -42.196 28.142 -36.869 1.00 14.72 237 TRP B C 1
ATOM 6095 O O . TRP B 1 236 ? -41.922 28.892 -37.811 1.00 16.36 237 TRP B O 1
ATOM 6106 N N . ASP B 1 237 ? -41.374 27.933 -35.850 1.00 15.20 238 ASP B N 1
ATOM 6107 C CA . ASP B 1 237 ? -40.041 28.516 -35.810 1.00 16.46 238 ASP B CA 1
ATOM 6108 C C . ASP B 1 237 ? -39.163 27.525 -35.051 1.00 13.10 238 ASP B C 1
ATOM 6109 O O . ASP B 1 237 ? -39.479 27.177 -33.913 1.00 13.91 238 ASP B O 1
ATOM 6114 N N . CYS B 1 238 ? -38.092 27.047 -35.686 1.00 13.66 239 CYS B N 1
ATOM 6115 C CA . CYS B 1 238 ? -37.318 25.924 -35.159 1.00 14.87 239 CYS B CA 1
ATOM 6116 C C . CYS B 1 238 ? -35.832 26.224 -35.043 1.00 14.31 239 CYS B C 1
ATOM 6117 O O . CYS B 1 238 ? -35.249 26.867 -35.921 1.00 15.36 239 CYS B O 1
ATOM 6120 N N . PHE B 1 239 ? -35.232 25.746 -33.953 1.00 13.24 240 PHE B N 1
ATOM 6121 C CA . PHE B 1 239 ? -33.779 25.697 -33.787 1.00 13.24 240 PHE B CA 1
ATOM 6122 C C . PHE B 1 239 ? -33.180 24.606 -34.675 1.00 13.97 240 PHE B C 1
ATOM 6123 O O . PHE B 1 239 ? -33.865 23.643 -35.038 1.00 14.54 240 PHE B O 1
ATOM 6131 N N . THR B 1 240 ? -31.902 24.745 -35.019 1.00 14.23 241 THR B N 1
ATOM 6132 C CA . THR B 1 240 ? -31.157 23.608 -35.546 1.00 15.47 241 THR B CA 1
ATOM 6133 C C . THR B 1 240 ? -30.808 22.700 -34.374 1.00 13.58 241 THR B C 1
ATOM 6134 O O . THR B 1 240 ? -30.961 23.091 -33.213 1.00 14.10 241 THR B O 1
ATOM 6138 N N . ASP B 1 241 ? -30.321 21.498 -34.669 1.00 13.36 242 ASP B N 1
ATOM 6139 C CA . ASP B 1 241 ? -29.874 20.572 -33.628 1.00 15.35 242 ASP B CA 1
ATOM 6140 C C . ASP B 1 241 ? -28.845 21.242 -32.710 1.00 14.94 242 ASP B C 1
ATOM 6141 O O . ASP B 1 241 ? -28.964 21.182 -31.485 1.00 15.75 242 ASP B O 1
ATOM 6146 N N . ALA B 1 242 ? -27.849 21.898 -33.296 1.00 14.54 243 ALA B N 1
ATOM 6147 C CA . ALA B 1 242 ? -26.802 22.544 -32.509 1.00 14.64 243 ALA B CA 1
ATOM 6148 C C . ALA B 1 242 ? -27.344 23.698 -31.665 1.00 14.92 243 ALA B C 1
ATOM 6149 O O . ALA B 1 242 ? -26.962 23.857 -30.499 1.00 14.60 243 ALA B O 1
ATOM 6151 N N . GLU B 1 243 ? -28.226 24.504 -32.251 1.00 13.00 244 GLU B N 1
ATOM 6152 C CA . GLU B 1 243 ? -28.831 25.625 -31.531 1.00 14.63 244 GLU B CA 1
ATOM 6153 C C . GLU B 1 243 ? -29.635 25.154 -30.319 1.00 12.49 244 GLU B C 1
ATOM 6154 O O . GLU B 1 243 ? -29.549 25.744 -29.245 1.00 13.11 244 GLU B O 1
ATOM 6160 N N . ALA B 1 244 ? -30.415 24.094 -30.496 1.00 11.82 245 ALA B N 1
ATOM 6161 C CA . ALA B 1 244 ? -31.254 23.570 -29.424 1.00 11.86 245 ALA B CA 1
ATOM 6162 C C . ALA B 1 244 ? -30.411 23.149 -28.219 1.00 11.95 245 ALA B C 1
ATOM 6163 O O . ALA B 1 244 ? -30.798 23.366 -27.069 1.00 13.55 245 ALA B O 1
ATOM 6165 N N . ALA B 1 245 ? -29.260 22.536 -28.490 1.00 11.83 246 ALA B N 1
ATOM 6166 C CA . ALA B 1 245 ? -28.342 22.100 -27.441 1.00 13.19 246 ALA B CA 1
ATOM 6167 C C . ALA B 1 245 ? -27.689 23.285 -26.725 1.00 14.16 246 ALA B C 1
ATOM 6168 O O . ALA B 1 245 ? -27.550 23.279 -25.498 1.00 14.67 246 ALA B O 1
ATOM 6170 N N . LYS B 1 246 ? -27.284 24.297 -27.488 1.00 14.04 247 LYS B N 1
ATOM 6171 C CA . LYS B 1 246 ? -26.730 25.513 -26.897 1.00 13.48 247 LYS B CA 1
ATOM 6172 C C . LYS B 1 246 ? -27.746 26.157 -25.955 1.00 14.04 247 LYS B C 1
ATOM 6173 O O . LYS B 1 246 ? -27.414 26.536 -24.829 1.00 14.37 247 LYS B O 1
ATOM 6179 N N . VAL B 1 247 ? -28.992 26.266 -26.403 1.00 13.47 248 VAL B N 1
ATOM 6180 C CA . VAL B 1 247 ? -30.032 26.847 -25.560 1.00 12.62 248 VAL B CA 1
ATOM 6181 C C . VAL B 1 247 ? -30.283 25.991 -24.311 1.00 13.00 248 VAL B C 1
ATOM 6182 O O . VAL B 1 247 ? -30.531 26.521 -23.230 1.00 13.97 248 VAL B O 1
ATOM 6186 N N . ALA B 1 248 ? -30.187 24.670 -24.452 1.00 12.55 249 ALA B N 1
ATOM 6187 C CA . ALA B 1 248 ? -30.379 23.777 -23.310 1.00 12.67 249 ALA B CA 1
ATOM 6188 C C . ALA B 1 248 ? -29.397 24.089 -22.176 1.00 14.20 249 ALA B C 1
ATOM 6189 O O . ALA B 1 248 ? -29.753 23.997 -20.993 1.00 14.34 249 ALA B O 1
ATOM 6191 N N . GLY B 1 249 ? -28.172 24.467 -22.530 1.00 14.55 250 GLY B N 1
ATOM 6192 C CA . GLY B 1 249 ? -27.166 24.800 -21.534 1.00 15.67 250 GLY B CA 1
ATOM 6193 C C . GLY B 1 249 ? -27.286 26.218 -21.004 1.00 17.16 250 GLY B C 1
ATOM 6194 O O . GLY B 1 249 ? -26.906 26.500 -19.867 1.00 22.16 250 GLY B O 1
ATOM 6195 N N . GLU B 1 250 ? -27.815 27.114 -21.829 1.00 16.53 251 GLU B N 1
ATOM 6196 C CA . GLU B 1 250 ? -27.999 28.509 -21.432 1.00 16.55 251 GLU B CA 1
ATOM 6197 C C . GLU B 1 250 ? -29.228 28.689 -20.541 1.00 14.56 251 GLU B C 1
ATOM 6198 O O . GLU B 1 250 ? -29.190 29.428 -19.555 1.00 15.58 251 GLU B O 1
ATOM 6204 N N . ASN B 1 251 ? -30.325 28.033 -20.916 1.00 13.09 252 ASN B N 1
ATOM 6205 C CA . ASN B 1 251 ? -31.590 28.178 -20.207 1.00 12.06 252 ASN B CA 1
ATOM 6206 C C . ASN B 1 251 ? -32.424 26.923 -20.393 1.00 10.93 252 ASN B C 1
ATOM 6207 O O . ASN B 1 251 ? -33.116 26.774 -21.403 1.00 10.63 252 ASN B O 1
ATOM 6212 N N . ALA B 1 252 ? -32.362 26.027 -19.413 1.00 11.69 253 ALA B N 1
ATOM 6213 C CA . ALA B 1 252 ? -33.111 24.773 -19.455 1.00 11.01 253 ALA B CA 1
ATOM 6214 C C . ALA B 1 252 ? -34.624 25.012 -19.466 1.00 11.34 253 ALA B C 1
ATOM 6215 O O . ALA B 1 252 ? -35.401 24.109 -19.783 1.00 10.85 253 ALA B O 1
ATOM 6217 N N . ASP B 1 253 ? -35.029 26.229 -19.121 1.00 10.49 254 ASP B N 1
ATOM 6218 C CA . ASP B 1 253 ? -36.444 26.577 -19.036 1.00 10.18 254 ASP B CA 1
ATOM 6219 C C . ASP B 1 253 ? -36.801 27.624 -20.080 1.00 9.82 254 ASP B C 1
ATOM 6220 O O . ASP B 1 253 ? -37.704 28.433 -19.875 1.00 10.69 254 ASP B O 1
ATOM 6225 N N . TYR B 1 254 ? -36.099 27.584 -21.210 1.00 9.69 255 TYR B N 1
ATOM 6226 C CA . TYR B 1 254 ? -36.261 28.590 -22.255 1.00 9.95 255 TYR B CA 1
ATOM 6227 C C . TYR B 1 254 ? -37.714 28.761 -22.703 1.00 10.41 255 TYR B C 1
ATOM 6228 O O . TYR B 1 254 ? -38.194 29.883 -22.867 1.00 10.45 255 TYR B O 1
ATOM 6237 N N . GLN B 1 255 ? -38.424 27.650 -22.869 1.00 10.01 256 GLN B N 1
ATOM 6238 C CA . GLN B 1 255 ? -39.793 27.719 -23.370 1.00 9.97 256 GLN B CA 1
ATOM 6239 C C . GLN B 1 255 ? -40.783 28.130 -22.277 1.00 10.97 256 GLN B C 1
ATOM 6240 O O . GLN B 1 255 ? -41.704 28.914 -22.523 1.00 9.87 256 GLN B O 1
ATOM 6246 N N . ARG B 1 256 ? -40.591 27.608 -21.072 1.00 9.85 257 ARG B N 1
ATOM 6247 C CA . ARG B 1 256 ? -41.366 28.054 -19.919 1.00 10.12 257 ARG B CA 1
ATOM 6248 C C . ARG B 1 256 ? -41.246 29.569 -19.735 1.00 9.88 257 ARG B C 1
ATOM 6249 O O . ARG B 1 256 ? -42.248 30.272 -19.588 1.00 10.31 257 ARG B O 1
ATOM 6257 N N . GLU B 1 257 ? -40.016 30.074 -19.781 1.00 9.03 258 GLU B N 1
ATOM 6258 C CA . GLU B 1 257 ? -39.775 31.496 -19.594 1.00 10.34 258 GLU B CA 1
ATOM 6259 C C . GLU B 1 257 ? -40.370 32.323 -20.736 1.00 11.06 258 GLU B C 1
ATOM 6260 O O . GLU B 1 257 ? -40.938 33.390 -20.513 1.00 10.53 258 GLU B O 1
ATOM 6266 N N . ASP B 1 258 ? -40.249 31.820 -21.958 1.00 10.20 259 ASP B N 1
ATOM 6267 C CA . ASP B 1 258 ? -40.785 32.518 -23.119 1.00 10.08 259 ASP B CA 1
ATOM 6268 C C . ASP B 1 258 ? -42.291 32.726 -23.013 1.00 9.96 259 ASP B C 1
ATOM 6269 O O . ASP B 1 258 ? -42.788 33.817 -23.285 1.00 10.90 259 ASP B O 1
ATOM 6274 N N . LEU B 1 259 ? -43.019 31.687 -22.617 1.00 9.89 260 LEU B N 1
ATOM 6275 C CA . LEU B 1 259 ? -44.474 31.796 -22.531 1.00 9.93 260 LEU B CA 1
ATOM 6276 C C . LEU B 1 259 ? -44.890 32.747 -21.411 1.00 11.22 260 LEU B C 1
ATOM 6277 O O . LEU B 1 259 ? -45.780 33.584 -21.596 1.00 10.74 260 LEU B O 1
ATOM 6282 N N . TYR B 1 260 ? -44.262 32.603 -20.246 1.00 9.63 261 TYR B N 1
ATOM 6283 C CA . TYR B 1 260 ? -44.504 33.521 -19.136 1.00 9.92 261 TYR B CA 1
ATOM 6284 C C . TYR B 1 260 ? -44.286 34.974 -19.561 1.00 9.74 261 TYR B C 1
ATOM 6285 O O . TYR B 1 260 ? -45.148 35.832 -19.330 1.00 10.70 261 TYR B O 1
ATOM 6294 N N . ASN B 1 261 ? -43.133 35.241 -20.174 1.00 10.11 262 ASN B N 1
ATOM 6295 C CA . ASN B 1 261 ? -42.774 36.591 -20.584 1.00 11.96 262 ASN B CA 1
ATOM 6296 C C . ASN B 1 261 ? -43.757 37.153 -21.594 1.00 12.40 262 ASN B C 1
ATOM 6297 O O . ASN B 1 261 ? -44.169 38.310 -21.497 1.00 13.16 262 ASN B O 1
ATOM 6302 N N . ALA B 1 262 ? -44.124 36.330 -22.571 1.00 11.08 263 ALA B N 1
ATOM 6303 C CA . ALA B 1 262 ? -45.006 36.785 -23.636 1.00 11.30 263 ALA B CA 1
ATOM 6304 C C . ALA B 1 262 ? -46.342 37.237 -23.061 1.00 11.73 263 ALA B C 1
ATOM 6305 O O . ALA B 1 262 ? -46.842 38.312 -23.395 1.00 12.37 263 ALA B O 1
ATOM 6307 N N . ILE B 1 263 ? -46.912 36.427 -22.178 1.00 10.81 264 ILE B N 1
ATOM 6308 C CA . ILE B 1 263 ? -48.195 36.774 -21.574 1.00 11.88 264 ILE B CA 1
ATOM 6309 C C . ILE B 1 263 ? -48.073 37.969 -20.625 1.00 12.96 264 ILE B C 1
ATOM 6310 O O . ILE B 1 263 ? -48.923 38.867 -20.640 1.00 12.99 264 ILE B O 1
ATOM 6315 N N . GLU B 1 264 ? -47.007 38.000 -19.829 1.00 12.43 265 GLU B N 1
ATOM 6316 C CA . GLU B 1 264 ? -46.763 39.131 -18.931 1.00 14.23 265 GLU B CA 1
ATOM 6317 C C . GLU B 1 264 ? -46.655 40.453 -19.718 1.00 15.00 265 GLU B C 1
ATOM 6318 O O . GLU B 1 264 ? -47.104 41.513 -19.254 1.00 17.55 265 GLU B O 1
ATOM 6324 N N . ASN B 1 265 ? -46.074 40.384 -20.914 1.00 13.92 266 ASN B N 1
ATOM 6325 C CA . ASN B 1 265 ? -45.938 41.557 -21.787 1.00 16.12 266 ASN B CA 1
ATOM 6326 C C . ASN B 1 265 ? -47.177 41.898 -22.621 1.00 16.10 266 ASN B C 1
ATOM 6327 O O . ASN B 1 265 ? -47.172 42.876 -23.375 1.00 18.33 266 ASN B O 1
ATOM 6332 N N . GLY B 1 266 ? -48.230 41.092 -22.507 1.00 13.47 267 GLY B N 1
ATOM 6333 C CA . GLY B 1 266 ? -49.449 41.344 -23.257 1.00 14.61 267 GLY B CA 1
ATOM 6334 C C . GLY B 1 266 ? -49.397 40.831 -24.685 1.00 15.40 267 GLY B C 1
ATOM 6335 O O . GLY B 1 266 ? -50.282 41.132 -25.489 1.00 20.09 267 GLY B O 1
ATOM 6336 N N . ASP B 1 267 ? -48.364 40.054 -25.002 1.00 14.81 268 ASP B N 1
ATOM 6337 C CA . ASP B 1 267 ? -48.220 39.460 -26.329 1.00 15.35 268 ASP B CA 1
ATOM 6338 C C . ASP B 1 267 ? -48.883 38.079 -26.347 1.00 14.77 268 ASP B C 1
ATOM 6339 O O . ASP B 1 267 ? -48.202 37.049 -26.343 1.00 15.02 268 ASP B O 1
ATOM 6344 N N . PHE B 1 268 ? -50.213 38.064 -26.376 1.00 12.67 269 PHE B N 1
ATOM 6345 C CA . PHE B 1 268 ? -50.981 36.843 -26.152 1.00 11.90 269 PHE B CA 1
ATOM 6346 C C . PHE B 1 268 ? -50.978 35.946 -27.385 1.00 12.34 269 PHE B C 1
ATOM 6347 O O . PHE B 1 268 ? -51.464 36.352 -28.440 1.00 14.17 269 PHE B O 1
ATOM 6355 N N . PRO B 1 269 ? -50.443 34.719 -27.261 1.00 11.97 270 PRO B N 1
ATOM 6356 C CA . PRO B 1 269 ? -50.374 33.866 -28.453 1.00 11.19 270 PRO B CA 1
ATOM 6357 C C . PRO B 1 269 ? -51.738 33.289 -28.826 1.00 11.58 270 PRO B C 1
ATOM 6358 O O . PRO B 1 269 ? -52.577 33.033 -27.958 1.00 11.09 270 PRO B O 1
ATOM 6362 N N . ILE B 1 270 ? -51.947 33.098 -30.125 1.00 12.14 271 ILE B N 1
ATOM 6363 C CA . ILE B 1 270 ? -53.223 32.653 -30.658 1.00 11.69 271 ILE B CA 1
ATOM 6364 C C . ILE B 1 270 ? -53.015 31.465 -31.599 1.00 11.72 271 ILE B C 1
ATOM 6365 O O . ILE B 1 270 ? -51.996 31.386 -32.305 1.00 12.78 271 ILE B O 1
ATOM 6370 N N . TRP B 1 271 ? -53.965 30.533 -31.579 1.00 11.51 272 TRP B N 1
ATOM 6371 C CA . TRP B 1 271 ? -54.025 29.452 -32.552 1.00 10.85 272 TRP B CA 1
ATOM 6372 C C . TRP B 1 271 ? -55.404 29.439 -33.183 1.00 11.52 272 TRP B C 1
ATOM 6373 O O . TRP B 1 271 ? -56.409 29.622 -32.495 1.00 11.82 272 TRP B O 1
ATOM 6384 N N . ASP B 1 272 ? -55.463 29.223 -34.491 1.00 11.93 273 ASP B N 1
ATOM 6385 C CA . ASP B 1 272 ? -56.743 28.984 -35.128 1.00 12.65 273 ASP B CA 1
ATOM 6386 C C . ASP B 1 272 ? -57.145 27.522 -34.987 1.00 12.23 273 ASP B C 1
ATOM 6387 O O . ASP B 1 272 ? -56.348 26.618 -35.253 1.00 13.96 273 ASP B O 1
ATOM 6392 N N . VAL B 1 273 ? -58.379 27.297 -34.547 1.00 12.64 274 VAL B N 1
ATOM 6393 C CA . VAL B 1 273 ? -58.890 25.948 -34.339 1.00 12.17 274 VAL B CA 1
ATOM 6394 C C . VAL B 1 273 ? -59.573 25.485 -35.615 1.00 12.05 274 VAL B C 1
ATOM 6395 O O . VAL B 1 273 ? -60.509 26.132 -36.090 1.00 12.81 274 VAL B O 1
ATOM 6399 N N . LYS B 1 274 ? -59.103 24.371 -36.171 1.00 12.04 275 LYS B N 1
ATOM 6400 C CA . LYS B 1 274 ? -59.664 23.825 -37.403 1.00 12.29 275 LYS B CA 1
ATOM 6401 C C . LYS B 1 274 ? -59.832 22.328 -37.248 1.00 12.26 275 LYS B C 1
ATOM 6402 O O . LYS B 1 274 ? -59.210 21.711 -36.377 1.00 13.05 275 LYS B O 1
ATOM 6408 N N . VAL B 1 275 ? -60.687 21.746 -38.083 1.00 12.11 276 VAL B N 1
ATOM 6409 C CA . VAL B 1 275 ? -60.859 20.300 -38.098 1.00 12.00 276 VAL B CA 1
ATOM 6410 C C . VAL B 1 275 ? -60.834 19.756 -39.516 1.00 11.61 276 VAL B C 1
ATOM 6411 O O . VAL B 1 275 ? -61.196 20.457 -40.463 1.00 13.54 276 VAL B O 1
ATOM 6415 N N . GLN B 1 276 ? -60.378 18.515 -39.654 1.00 12.30 277 GLN B N 1
ATOM 6416 C CA . GLN B 1 276 ? -60.681 17.715 -40.828 1.00 12.56 277 GLN B CA 1
ATOM 6417 C C . GLN B 1 276 ? -61.939 16.937 -40.486 1.00 13.44 277 GLN B C 1
ATOM 6418 O O . GLN B 1 276 ? -62.083 16.441 -39.360 1.00 13.36 277 GLN B O 1
ATOM 6424 N N . ILE B 1 277 ? -62.849 16.827 -41.447 1.00 12.86 278 ILE B N 1
ATOM 6425 C CA . ILE B 1 277 ? -64.093 16.103 -41.239 1.00 12.21 278 ILE B CA 1
ATOM 6426 C C . ILE B 1 277 ? -64.247 15.011 -42.292 1.00 12.39 278 ILE B C 1
ATOM 6427 O O . ILE B 1 277 ? -64.368 15.289 -43.491 1.00 13.59 278 ILE B O 1
ATOM 6432 N N . MET B 1 278 ? -64.215 13.763 -41.838 1.00 13.84 279 MET B N 1
ATOM 6433 C CA . MET B 1 278 ? -64.418 12.629 -42.721 1.00 13.26 279 MET B CA 1
ATOM 6434 C C . MET B 1 278 ? -65.804 12.051 -42.492 1.00 13.68 279 MET B C 1
ATOM 6435 O O . MET B 1 278 ? -66.095 11.539 -41.408 1.00 14.08 279 MET B O 1
ATOM 6440 N N . PRO B 1 279 ? -66.674 12.130 -43.510 1.00 14.24 280 PRO B N 1
ATOM 6441 C CA . PRO B 1 279 ? -68.003 11.526 -43.373 1.00 15.23 280 PRO B CA 1
ATOM 6442 C C . PRO B 1 279 ? -67.900 10.067 -42.937 1.00 14.13 280 PRO B C 1
ATOM 6443 O O . PRO B 1 279 ? -66.977 9.350 -43.348 1.00 14.99 280 PRO B O 1
ATOM 6447 N N . PHE B 1 280 ? -68.827 9.655 -42.079 1.00 14.65 281 PHE B N 1
ATOM 6448 C CA . PHE B 1 280 ? -68.852 8.301 -41.540 1.00 16.09 281 PHE B CA 1
ATOM 6449 C C . PHE B 1 280 ? -68.761 7.280 -42.681 1.00 16.91 281 PHE B C 1
ATOM 6450 O O . PHE B 1 280 ? -68.044 6.285 -42.577 1.00 18.20 281 PHE B O 1
ATOM 6458 N N . GLU B 1 281 ? -69.449 7.555 -43.788 1.00 16.60 282 GLU B N 1
ATOM 6459 C CA . GLU B 1 281 ? -69.468 6.632 -44.930 1.00 17.29 282 GLU B CA 1
ATOM 6460 C C . GLU B 1 281 ? -68.155 6.535 -45.722 1.00 16.74 282 GLU B C 1
ATOM 6461 O O . GLU B 1 281 ? -67.986 5.605 -46.518 1.00 19.51 282 GLU B O 1
ATOM 6467 N N . ASP B 1 282 ? -67.246 7.490 -45.517 1.00 15.69 283 ASP B N 1
ATOM 6468 C CA . ASP B 1 282 ? -65.956 7.523 -46.217 1.00 16.07 283 ASP B CA 1
ATOM 6469 C C . ASP B 1 282 ? -64.904 6.609 -45.585 1.00 14.46 283 ASP B C 1
ATOM 6470 O O . ASP B 1 282 ? -63.920 6.249 -46.227 1.00 17.46 283 ASP B O 1
ATOM 6475 N N . ALA B 1 283 ? -65.095 6.256 -44.318 1.00 14.85 284 ALA B N 1
ATOM 6476 C CA . ALA B 1 283 ? -64.042 5.587 -43.561 1.00 16.17 284 ALA B CA 1
ATOM 6477 C C . ALA B 1 283 ? -63.571 4.245 -44.131 1.00 16.24 284 ALA B C 1
ATOM 6478 O O . ALA B 1 283 ? -62.365 4.000 -44.211 1.00 16.29 284 ALA B O 1
ATOM 6480 N N . GLU B 1 284 ? -64.500 3.375 -44.524 1.00 16.05 285 GLU B N 1
ATOM 6481 C CA . GLU B 1 284 ? -64.103 2.026 -44.924 1.00 16.48 285 GLU B CA 1
ATOM 6482 C C . GLU B 1 284 ? -63.255 1.990 -46.189 1.00 16.25 285 GLU B C 1
ATOM 6483 O O . GLU B 1 284 ? -62.402 1.117 -46.342 1.00 17.98 285 GLU B O 1
ATOM 6489 N N . ASN B 1 285 ? -63.466 2.951 -47.080 1.00 17.53 286 ASN B N 1
ATOM 6490 C CA . ASN B 1 285 ? -62.782 2.928 -48.362 1.00 19.14 286 ASN B CA 1
ATOM 6491 C C . ASN B 1 285 ? -61.602 3.890 -48.479 1.00 17.11 286 ASN B C 1
ATOM 6492 O O . ASN B 1 285 ? -60.993 3.985 -49.553 1.00 19.12 286 ASN B O 1
ATOM 6497 N N . TYR B 1 286 ? -61.263 4.593 -47.398 1.00 14.05 287 TYR B N 1
ATOM 6498 C CA . TYR B 1 286 ? -60.148 5.535 -47.477 1.00 13.14 287 TYR B CA 1
ATOM 6499 C C . TYR B 1 286 ? -58.864 4.773 -47.804 1.00 13.98 287 TYR B C 1
ATOM 6500 O O . TYR B 1 286 ? -58.722 3.610 -47.424 1.00 14.78 287 TYR B O 1
ATOM 6509 N N . ARG B 1 287 ? -57.946 5.412 -48.527 1.00 14.61 288 ARG B N 1
ATOM 6510 C CA . ARG B 1 287 ? -56.707 4.737 -48.930 1.00 14.11 288 ARG B CA 1
ATOM 6511 C C . ARG B 1 287 ? -55.866 4.269 -47.742 1.00 13.09 288 ARG B C 1
ATOM 6512 O O . ARG B 1 287 ? -55.092 3.309 -47.859 1.00 15.43 288 ARG B O 1
ATOM 6520 N N . TRP B 1 288 ? -56.026 4.941 -46.602 1.00 13.56 289 TRP B N 1
ATOM 6521 C CA . TRP B 1 288 ? -55.355 4.537 -45.370 1.00 13.04 289 TRP B CA 1
ATOM 6522 C C . TRP B 1 288 ? -56.392 4.213 -44.309 1.00 12.22 289 TRP B C 1
ATOM 6523 O O . TRP B 1 288 ? -57.500 4.745 -44.346 1.00 13.43 289 TRP B O 1
ATOM 6534 N N . ASN B 1 289 ? -56.045 3.332 -43.373 1.00 12.22 290 ASN B N 1
ATOM 6535 C CA . ASN B 1 289 ? -56.933 3.079 -42.245 1.00 12.37 290 ASN B CA 1
ATOM 6536 C C . ASN B 1 289 ? -57.125 4.375 -41.460 1.00 13.70 290 ASN B C 1
ATOM 6537 O O . ASN B 1 289 ? -56.157 4.968 -40.979 1.00 12.55 290 ASN B O 1
ATOM 6542 N N . PRO B 1 290 ? -58.377 4.836 -41.344 1.00 12.60 291 PRO B N 1
ATOM 6543 C CA . PRO B 1 290 ? -58.599 6.169 -40.769 1.00 12.74 291 PRO B CA 1
ATOM 6544 C C . PRO B 1 290 ? -58.490 6.222 -39.250 1.00 11.70 291 PRO B C 1
ATOM 6545 O O . PRO B 1 290 ? -58.588 7.317 -38.691 1.00 12.95 291 PRO B O 1
ATOM 6549 N N . PHE B 1 291 ? -58.286 5.071 -38.614 1.00 11.36 292 PHE B N 1
ATOM 6550 C CA . PHE B 1 291 ? -58.212 4.983 -37.158 1.00 10.90 292 PHE B CA 1
ATOM 6551 C C . PHE B 1 291 ? -56.814 4.591 -36.663 1.00 12.09 292 PHE B C 1
ATOM 6552 O O . PHE B 1 291 ? -56.596 4.399 -35.460 1.00 12.25 292 PHE B O 1
ATOM 6560 N N . ASP B 1 292 ? -55.879 4.444 -37.598 1.00 12.23 293 ASP B N 1
ATOM 6561 C CA . ASP B 1 292 ? -54.489 4.117 -37.290 1.00 12.22 293 ASP B CA 1
ATOM 6562 C C . ASP B 1 292 ? -53.757 5.425 -37.014 1.00 11.46 293 ASP B C 1
ATOM 6563 O O . ASP B 1 292 ? -53.576 6.254 -37.913 1.00 11.40 293 ASP B O 1
ATOM 6568 N N . LEU B 1 293 ? -53.347 5.618 -35.763 1.00 10.50 294 LEU B N 1
ATOM 6569 C CA . LEU B 1 293 ? -52.699 6.853 -35.343 1.00 10.25 294 LEU B CA 1
ATOM 6570 C C . LEU B 1 293 ? -51.442 7.181 -36.157 1.00 11.44 294 LEU B C 1
ATOM 6571 O O . LEU B 1 293 ? -51.094 8.354 -36.303 1.00 11.43 294 LEU B O 1
ATOM 6576 N N . THR B 1 294 ? -50.769 6.156 -36.683 1.00 10.89 295 THR B N 1
ATOM 6577 C CA . THR B 1 294 ? -49.558 6.363 -37.477 1.00 11.98 295 THR B CA 1
ATOM 6578 C C . THR B 1 294 ? -49.873 6.822 -38.900 1.00 11.43 295 THR B C 1
ATOM 6579 O O . THR B 1 294 ? -48.960 7.024 -39.701 1.00 12.11 295 THR B O 1
ATOM 6583 N N . LYS B 1 295 ? -51.159 6.984 -39.209 1.00 12.17 296 LYS B N 1
ATOM 6584 C CA . LYS B 1 295 ? -51.581 7.454 -40.523 1.00 11.28 296 LYS B CA 1
ATOM 6585 C C . LYS B 1 295 ? -52.310 8.785 -40.404 1.00 11.15 296 LYS B C 1
ATOM 6586 O O . LYS B 1 295 ? -53.350 8.877 -39.750 1.00 12.70 296 LYS B O 1
ATOM 6592 N N . THR B 1 296 ? -51.769 9.820 -41.032 1.00 12.11 297 THR B N 1
ATOM 6593 C CA . THR B 1 296 ? -52.493 11.082 -41.144 1.00 12.26 297 THR B CA 1
ATOM 6594 C C . THR B 1 296 ? -53.511 11.011 -42.277 1.00 13.02 297 THR B C 1
ATOM 6595 O O . THR B 1 296 ? -53.379 10.187 -43.184 1.00 13.74 297 THR B O 1
ATOM 6599 N N . TRP B 1 297 ? -54.530 11.866 -42.223 1.00 12.73 298 TRP B N 1
ATOM 6600 C CA . TRP B 1 297 ? -55.456 12.015 -43.336 1.00 14.24 298 TRP B CA 1
ATOM 6601 C C . TRP B 1 297 ? -54.888 13.115 -44.199 1.00 13.99 298 TRP B C 1
ATOM 6602 O O . TRP B 1 297 ? -54.589 14.198 -43.694 1.00 14.84 298 TRP B O 1
ATOM 6613 N N . SER B 1 298 ? -54.752 12.861 -45.498 1.00 13.53 299 SER B N 1
ATOM 6614 C CA . SER B 1 298 ? -54.189 13.866 -46.384 1.00 15.49 299 SER B CA 1
ATOM 6615 C C . SER B 1 298 ? -55.084 15.095 -46.416 1.00 13.99 299 SER B C 1
ATOM 6616 O O . SER B 1 298 ? -56.302 14.981 -46.534 1.00 15.09 299 SER B O 1
ATOM 6619 N N . GLN B 1 299 ? -54.480 16.272 -46.305 1.00 14.42 300 GLN B N 1
ATOM 6620 C CA . GLN B 1 299 ? -55.240 17.511 -46.361 1.00 14.16 300 GLN B CA 1
ATOM 6621 C C . GLN B 1 299 ? -55.704 17.833 -47.783 1.00 16.14 300 GLN B C 1
ATOM 6622 O O . GLN B 1 299 ? -56.515 18.735 -47.990 1.00 17.42 300 GLN B O 1
ATOM 6628 N N . LYS B 1 300 ? -55.206 17.082 -48.760 1.00 15.97 301 LYS B N 1
ATOM 6629 C CA . LYS B 1 300 ? -55.715 17.212 -50.121 1.00 17.97 301 LYS B CA 1
ATOM 6630 C C . LYS B 1 300 ? -57.034 16.449 -50.264 1.00 17.63 301 LYS B C 1
ATOM 6631 O O . LYS B 1 300 ? -57.860 16.776 -51.119 1.00 24.36 301 LYS B O 1
ATOM 6637 N N . ASP B 1 301 ? -57.231 15.446 -49.410 1.00 15.99 302 ASP B N 1
ATOM 6638 C CA . ASP B 1 301 ? -58.490 14.699 -49.360 1.00 15.50 302 ASP B CA 1
ATOM 6639 C C . ASP B 1 301 ? -59.478 15.325 -48.378 1.00 15.16 302 ASP B C 1
ATOM 6640 O O . ASP B 1 301 ? -60.684 15.345 -48.627 1.00 16.67 302 ASP B O 1
ATOM 6645 N N . TYR B 1 302 ? -58.957 15.803 -47.250 1.00 14.67 303 TYR B N 1
ATOM 6646 C CA . TYR B 1 302 ? -59.783 16.403 -46.194 1.00 14.98 303 TYR B CA 1
ATOM 6647 C C . TYR B 1 302 ? -59.165 17.716 -45.737 1.00 14.54 303 TYR B C 1
ATOM 6648 O O . TYR B 1 302 ? -58.342 17.749 -44.820 1.00 13.84 303 TYR B O 1
ATOM 6657 N N . PRO B 1 303 ? -59.551 18.813 -46.399 1.00 14.70 304 PRO B N 1
ATOM 6658 C CA . PRO B 1 303 ? -58.965 20.117 -46.079 1.00 15.29 304 PRO B CA 1
ATOM 6659 C C . PRO B 1 303 ? -59.382 20.600 -44.699 1.00 15.26 304 PRO B C 1
ATOM 6660 O O . PRO B 1 303 ? -60.410 20.171 -44.166 1.00 17.20 304 PRO B O 1
ATOM 6664 N N . LEU B 1 304 ? -58.584 21.488 -44.127 1.00 14.22 305 LEU B N 1
ATOM 6665 C CA . LEU B 1 304 ? -58.903 22.068 -42.832 1.00 14.87 305 LEU B CA 1
ATOM 6666 C C . LEU B 1 304 ? -60.140 22.962 -42.929 1.00 15.17 305 LEU B C 1
ATOM 6667 O O . LEU B 1 304 ? -60.280 23.777 -43.854 1.00 19.17 305 LEU B O 1
ATOM 6672 N N . ILE B 1 305 ? -61.042 22.780 -41.973 1.00 14.63 306 ILE B N 1
ATOM 6673 C CA . ILE B 1 305 ? -62.285 23.524 -41.894 1.00 14.82 306 ILE B CA 1
ATOM 6674 C C . ILE B 1 305 ? -62.242 24.382 -40.635 1.00 13.17 306 ILE B C 1
ATOM 6675 O O . ILE B 1 305 ? -61.999 23.874 -39.540 1.00 13.16 306 ILE B O 1
ATOM 6680 N N . PRO B 1 306 ? -62.458 25.697 -40.782 1.00 13.24 307 PRO B N 1
ATOM 6681 C CA . PRO B 1 306 ? -62.301 26.593 -39.627 1.00 13.54 307 PRO B CA 1
ATOM 6682 C C . PRO B 1 306 ? -63.416 26.452 -38.587 1.00 13.41 307 PRO B C 1
ATOM 6683 O O . PRO B 1 306 ? -64.574 26.214 -38.940 1.00 14.38 307 PRO B O 1
ATOM 6687 N N . VAL B 1 307 ? -63.056 26.612 -37.314 1.00 13.44 308 VAL B N 1
ATOM 6688 C CA . VAL B 1 307 ? -64.028 26.564 -36.222 1.00 13.31 308 VAL B CA 1
ATOM 6689 C C . VAL B 1 307 ? -63.990 27.854 -35.405 1.00 12.75 308 VAL B C 1
ATOM 6690 O O . VAL B 1 307 ? -65.028 28.449 -35.105 1.00 13.26 308 VAL B O 1
ATOM 6694 N N . GLY B 1 308 ? -62.784 28.287 -35.050 1.00 12.22 309 GLY B N 1
ATOM 6695 C CA . GLY B 1 308 ? -62.611 29.489 -34.255 1.00 12.39 309 GLY B CA 1
ATOM 6696 C C . GLY B 1 308 ? -61.149 29.661 -33.917 1.00 11.79 309 GLY B C 1
ATOM 6697 O O . GLY B 1 308 ? -60.279 29.230 -34.675 1.00 12.04 309 GLY B O 1
ATOM 6698 N N . TYR B 1 309 ? -60.868 30.285 -32.777 1.00 12.75 310 TYR B N 1
ATOM 6699 C CA . TYR B 1 309 ? -59.491 30.472 -32.345 1.00 11.97 310 TYR B CA 1
ATOM 6700 C C . TYR B 1 309 ? -59.442 30.393 -30.829 1.00 11.64 310 TYR B C 1
ATOM 6701 O O . TYR B 1 309 ? -60.472 30.550 -30.163 1.00 11.60 310 TYR B O 1
ATOM 6710 N N . PHE B 1 310 ? -58.257 30.140 -30.285 1.00 10.89 311 PHE B N 1
ATOM 6711 C CA . PHE B 1 310 ? -58.059 30.319 -28.858 1.00 10.35 311 PHE B CA 1
ATOM 6712 C C . PHE B 1 310 ? -56.861 31.208 -28.594 1.00 11.33 311 PHE B C 1
ATOM 6713 O O . PHE B 1 310 ? -55.941 31.311 -29.422 1.00 10.89 311 PHE B O 1
ATOM 6721 N N . ILE B 1 311 ? -56.903 31.868 -27.445 1.00 12.07 312 ILE B N 1
ATOM 6722 C CA . ILE B 1 311 ? -55.894 32.842 -27.069 1.00 11.54 312 ILE B CA 1
ATOM 6723 C C . ILE B 1 311 ? -55.458 32.566 -25.639 1.00 10.15 312 ILE B C 1
ATOM 6724 O O . ILE B 1 311 ? -56.285 32.222 -24.803 1.00 10.89 312 ILE B O 1
ATOM 6729 N N . LEU B 1 312 ? -54.157 32.673 -25.378 1.00 10.50 313 LEU B N 1
ATOM 6730 C CA . LEU B 1 312 ? -53.635 32.525 -24.019 1.00 9.94 313 LEU B CA 1
ATOM 6731 C C . LEU B 1 312 ? -53.377 33.907 -23.439 1.00 10.82 313 LEU B C 1
ATOM 6732 O O . LEU B 1 312 ? -52.477 34.620 -23.892 1.00 11.43 313 LEU B O 1
ATOM 6737 N N . ASN B 1 313 ? -54.190 34.307 -22.466 1.00 10.67 314 ASN B N 1
ATOM 6738 C CA . ASN B 1 313 ? -54.099 35.660 -21.929 1.00 11.89 314 ASN B CA 1
ATOM 6739 C C . ASN B 1 313 ? -53.950 35.744 -20.409 1.00 12.37 314 ASN B C 1
ATOM 6740 O O . ASN B 1 313 ? -54.096 36.819 -19.834 1.00 13.33 314 ASN B O 1
ATOM 6745 N N . ARG B 1 314 ? -53.654 34.619 -19.760 1.00 10.49 315 ARG B N 1
ATOM 6746 C CA . ARG B 1 314 ? -53.534 34.606 -18.300 1.00 11.14 315 ARG B CA 1
ATOM 6747 C C . ARG B 1 314 ? -52.463 33.610 -17.864 1.00 11.60 315 ARG B C 1
ATOM 6748 O O . ARG B 1 314 ? -52.561 32.412 -18.142 1.00 11.67 315 ARG B O 1
ATOM 6756 N N . ASN B 1 315 ? -51.420 34.116 -17.213 1.00 11.40 316 ASN B N 1
ATOM 6757 C CA . ASN B 1 315 ? -50.437 33.251 -16.568 1.00 10.70 316 ASN B CA 1
ATOM 6758 C C . ASN B 1 315 ? -51.054 32.626 -15.318 1.00 11.80 316 ASN B C 1
ATOM 6759 O O . ASN B 1 315 ? -51.972 33.192 -14.728 1.00 11.01 316 ASN B O 1
ATOM 6764 N N . PRO B 1 316 ? -50.559 31.451 -14.903 1.00 11.25 317 PRO B N 1
ATOM 6765 C CA . PRO B 1 316 ? -51.066 30.902 -13.638 1.00 10.75 317 PRO B CA 1
ATOM 6766 C C . PRO B 1 316 ? -50.756 31.816 -12.454 1.00 10.04 317 PRO B C 1
ATOM 6767 O O . PRO B 1 316 ? -49.789 32.591 -12.492 1.00 11.22 317 PRO B O 1
ATOM 6771 N N . ARG B 1 317 ? -51.580 31.727 -11.413 1.00 9.12 318 ARG B N 1
ATOM 6772 C CA . ARG B 1 317 ? -51.310 32.439 -10.169 1.00 9.85 318 ARG B CA 1
ATOM 6773 C C . ARG B 1 317 ? -50.241 31.697 -9.381 1.00 8.74 318 ARG B C 1
ATOM 6774 O O . ARG B 1 317 ? -49.405 32.317 -8.724 1.00 10.45 318 ARG B O 1
ATOM 6782 N N . ASN B 1 318 ? -50.283 30.368 -9.444 1.00 8.46 319 ASN B N 1
ATOM 6783 C CA . ASN B 1 318 ? -49.321 29.518 -8.751 1.00 7.77 319 ASN B CA 1
ATOM 6784 C C . ASN B 1 318 ? -49.065 28.284 -9.616 1.00 7.53 319 ASN B C 1
ATOM 6785 O O . ASN B 1 318 ? -49.973 27.493 -9.887 1.00 7.90 319 ASN B O 1
ATOM 6790 N N . PHE B 1 319 ? -47.822 28.169 -10.078 1.00 8.37 320 PHE B N 1
ATOM 6791 C CA . PHE B 1 319 ? -47.393 27.130 -11.010 1.00 8.34 320 PHE B CA 1
ATOM 6792 C C . PHE B 1 319 ? -47.668 25.709 -10.503 1.00 8.48 320 PHE B C 1
ATOM 6793 O O . PHE B 1 319 ? -48.265 24.890 -11.207 1.00 8.86 320 PHE B O 1
ATOM 6801 N N . PHE B 1 320 ? -47.230 25.397 -9.287 1.00 8.09 321 PHE B N 1
ATOM 6802 C CA . PHE B 1 320 ? -47.434 24.054 -8.765 1.00 8.14 321 PHE B CA 1
ATOM 6803 C C . PHE B 1 320 ? -48.918 23.726 -8.629 1.00 7.65 321 PHE B C 1
ATOM 6804 O O . PHE B 1 320 ? -49.387 22.660 -9.060 1.00 7.95 321 PHE B O 1
ATOM 6812 N N . ALA B 1 321 ? -49.653 24.641 -8.005 1.00 8.15 322 ALA B N 1
ATOM 6813 C CA . ALA B 1 321 ? -51.041 24.363 -7.651 1.00 8.31 322 ALA B CA 1
ATOM 6814 C C . ALA B 1 321 ? -51.922 24.217 -8.879 1.00 7.60 322 ALA B C 1
ATOM 6815 O O . ALA B 1 321 ? -52.876 23.442 -8.863 1.00 8.98 322 ALA B O 1
ATOM 6817 N N . GLN B 1 322 ? -51.605 24.965 -9.935 1.00 7.82 323 GLN B N 1
ATOM 6818 C CA . GLN B 1 322 ? -52.491 25.065 -11.092 1.00 8.24 323 GLN B CA 1
ATOM 6819 C C . GLN B 1 322 ? -51.974 24.397 -12.365 1.00 8.36 323 GLN B C 1
ATOM 6820 O O . GLN B 1 322 ? -52.767 24.082 -13.247 1.00 10.22 323 GLN B O 1
ATOM 6826 N N . ILE B 1 323 ? -50.665 24.179 -12.456 1.00 8.09 324 ILE B N 1
ATOM 6827 C CA . ILE B 1 323 ? -50.082 23.528 -13.627 1.00 8.10 324 ILE B CA 1
ATOM 6828 C C . ILE B 1 323 ? -49.540 22.148 -13.261 1.00 7.88 324 ILE B C 1
ATOM 6829 O O . ILE B 1 323 ? -49.912 21.155 -13.872 1.00 8.47 324 ILE B O 1
ATOM 6834 N N . GLU B 1 324 ? -48.682 22.055 -12.250 1.00 8.75 325 GLU B N 1
ATOM 6835 C CA . GLU B 1 324 ? -48.204 20.727 -11.874 1.00 7.88 325 GLU B CA 1
ATOM 6836 C C . GLU B 1 324 ? -49.368 19.805 -11.494 1.00 8.29 325 GLU B C 1
ATOM 6837 O O . GLU B 1 324 ? -49.379 18.633 -11.869 1.00 8.10 325 GLU B O 1
ATOM 6843 N N . GLN B 1 325 ? -50.353 20.349 -10.780 1.00 7.44 326 GLN B N 1
ATOM 6844 C CA . GLN B 1 325 ? -51.502 19.571 -10.319 1.00 7.57 326 GLN B CA 1
ATOM 6845 C C . GLN B 1 325 ? -52.668 19.479 -11.292 1.00 7.27 326 GLN B C 1
ATOM 6846 O O . GLN B 1 325 ? -53.652 18.797 -10.999 1.00 7.88 326 GLN B O 1
ATOM 6852 N N . ILE B 1 326 ? -52.593 20.144 -12.443 1.00 7.62 327 ILE B N 1
ATOM 6853 C CA . ILE B 1 326 ? -53.660 19.944 -13.410 1.00 8.28 327 ILE B CA 1
ATOM 6854 C C . ILE B 1 326 ? -53.641 18.484 -13.844 1.00 8.90 327 ILE B C 1
ATOM 6855 O O . ILE B 1 326 ? -52.578 17.850 -13.898 1.00 8.72 327 ILE B O 1
ATOM 6860 N N . ALA B 1 327 ? -54.829 17.947 -14.091 1.00 8.30 328 ALA B N 1
ATOM 6861 C CA . ALA B 1 327 ? -54.988 16.554 -14.457 1.00 8.21 328 ALA B CA 1
ATOM 6862 C C . ALA B 1 327 ? -55.670 16.489 -15.813 1.00 7.87 328 ALA B C 1
ATOM 6863 O O . ALA B 1 327 ? -56.887 16.301 -15.907 1.00 8.06 328 ALA B O 1
ATOM 6865 N N . LEU B 1 328 ? -54.879 16.692 -16.860 1.00 8.00 329 LEU B N 1
ATOM 6866 C CA . LEU B 1 328 ? -55.410 16.696 -18.222 1.00 8.15 329 LEU B CA 1
ATOM 6867 C C . LEU B 1 328 ? -55.609 15.254 -18.702 1.00 7.60 329 LEU B C 1
ATOM 6868 O O . LEU B 1 328 ? -54.752 14.394 -18.498 1.00 8.82 329 LEU B O 1
ATOM 6873 N N . ASP B 1 329 ? -56.754 14.990 -19.324 1.00 8.77 330 ASP B N 1
ATOM 6874 C CA . ASP B 1 329 ? -57.199 13.617 -19.533 1.00 8.14 330 ASP B CA 1
ATOM 6875 C C . ASP B 1 329 ? -58.067 13.536 -20.790 1.00 9.09 330 ASP B C 1
ATOM 6876 O O . ASP B 1 329 ? -59.120 14.165 -20.854 1.00 8.60 330 ASP B O 1
ATOM 6881 N N . PRO B 1 330 ? -57.630 12.757 -21.800 1.00 8.61 331 PR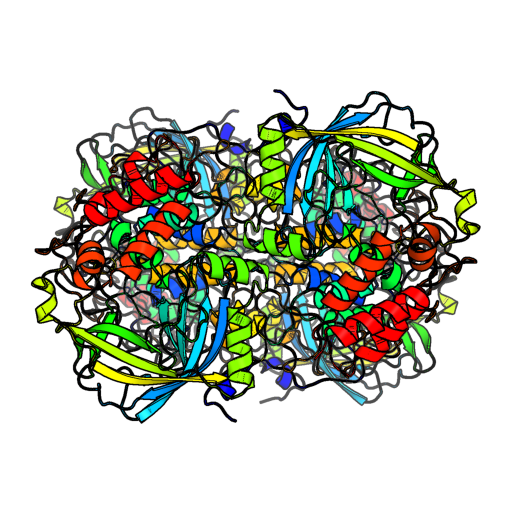O B N 1
ATOM 6882 C CA . PRO B 1 330 ? -58.450 12.646 -23.018 1.00 8.90 331 PRO B CA 1
ATOM 6883 C C . PRO B 1 330 ? -59.826 12.011 -22.765 1.00 9.54 331 PRO B C 1
ATOM 6884 O O . PRO B 1 330 ? -60.736 12.157 -23.592 1.00 9.88 331 PRO B O 1
ATOM 6888 N N . GLY B 1 331 ? -59.985 11.339 -21.625 1.00 8.95 332 GLY B N 1
ATOM 6889 C CA . GLY B 1 331 ? -61.266 10.772 -21.231 1.00 9.70 332 GLY B CA 1
ATOM 6890 C C . GLY B 1 331 ? -62.270 11.809 -20.766 1.00 8.86 332 GLY B C 1
ATOM 6891 O O . GLY B 1 331 ? -63.460 11.501 -20.589 1.00 9.41 332 GLY B O 1
ATOM 6892 N N . ASN B 1 332 ? -61.804 13.039 -20.565 1.00 8.01 333 ASN B N 1
ATOM 6893 C CA . ASN B 1 332 ? -62.705 14.149 -20.286 1.00 7.74 333 ASN B CA 1
ATOM 6894 C C . ASN B 1 332 ? -63.389 14.599 -21.566 1.00 8.72 333 ASN B C 1
ATOM 6895 O O . ASN B 1 332 ? -63.064 15.644 -22.126 1.00 9.57 333 ASN B O 1
ATOM 6900 N N . ILE B 1 333 ? -64.324 13.785 -22.031 1.00 9.40 334 ILE B N 1
ATOM 6901 C CA . ILE B 1 333 ? -65.159 14.152 -23.170 1.00 9.44 334 ILE B CA 1
ATOM 6902 C C . ILE B 1 333 ? -66.513 14.667 -22.682 1.00 10.22 334 ILE B C 1
ATOM 6903 O O . ILE B 1 333 ? -66.863 14.535 -21.498 1.00 10.55 334 ILE B O 1
ATOM 6908 N N . VAL B 1 334 ? -67.248 15.296 -23.594 1.00 9.43 335 VAL B N 1
ATOM 6909 C CA . VAL B 1 334 ? -68.524 15.914 -23.293 1.00 9.04 335 VAL B CA 1
ATOM 6910 C C . VAL B 1 334 ? -69.519 15.519 -24.375 1.00 9.40 335 VAL B C 1
ATOM 6911 O O . VAL B 1 334 ? -69.113 15.003 -25.421 1.00 9.87 335 VAL B O 1
ATOM 6915 N N . PRO B 1 335 ? -70.820 15.744 -24.129 1.00 9.83 336 PRO B N 1
ATOM 6916 C CA . PRO B 1 335 ? -71.784 15.416 -25.185 1.00 10.16 336 PRO B CA 1
ATOM 6917 C C . PRO B 1 335 ? -71.457 16.094 -26.519 1.00 10.98 336 PRO B C 1
ATOM 6918 O O . PRO B 1 335 ? -71.040 17.261 -26.548 1.00 10.40 336 PRO B O 1
ATOM 6922 N N . GLY B 1 336 ? -71.617 15.348 -27.610 1.00 9.61 337 GLY B N 1
ATOM 6923 C CA . GLY B 1 336 ? -71.270 15.845 -28.934 1.00 9.91 337 GLY B CA 1
ATOM 6924 C C . GLY B 1 336 ? -69.892 15.431 -29.420 1.00 10.54 337 GLY B C 1
ATOM 6925 O O . GLY B 1 336 ? -69.533 15.680 -30.576 1.00 11.00 337 GLY B O 1
ATOM 6926 N N . VAL B 1 337 ? -69.112 14.822 -28.526 1.00 10.78 338 VAL B N 1
ATOM 6927 C CA . VAL B 1 337 ? -67.777 14.326 -28.833 1.00 10.41 338 VAL B CA 1
ATOM 6928 C C . VAL B 1 337 ? -67.682 12.865 -28.435 1.00 10.22 338 VAL B C 1
ATOM 6929 O O . VAL B 1 337 ? -68.180 12.472 -27.376 1.00 10.67 338 VAL B O 1
ATOM 6933 N N . GLY B 1 338 ? -67.063 12.058 -29.292 1.00 9.77 339 GLY B N 1
ATOM 6934 C CA . GLY B 1 338 ? -66.857 10.648 -29.017 1.00 10.75 339 GLY B CA 1
ATOM 6935 C C . GLY B 1 338 ? -65.466 10.184 -29.399 1.00 9.52 339 GLY B C 1
ATOM 6936 O O . GLY B 1 338 ? -64.654 10.963 -29.914 1.00 10.12 339 GLY B O 1
ATOM 6937 N N . LEU B 1 339 ? -65.195 8.908 -29.142 1.00 10.03 340 LEU B N 1
ATOM 6938 C CA . LEU B 1 339 ? -63.904 8.298 -29.419 1.00 9.92 340 LEU B CA 1
ATOM 6939 C C . LEU B 1 339 ? -63.894 7.640 -30.811 1.00 9.77 340 LEU B C 1
ATOM 6940 O O . LEU B 1 339 ? -64.641 8.056 -31.701 1.00 10.88 340 LEU B O 1
ATOM 6945 N N . SER B 1 340 ? -63.047 6.626 -30.999 1.00 10.89 341 SER B N 1
ATOM 6946 C CA . SER B 1 340 ? -62.927 5.922 -32.279 1.00 10.50 341 SER B CA 1
ATOM 6947 C C . SER B 1 340 ? -62.199 4.601 -32.009 1.00 11.36 341 SER B C 1
ATOM 6948 O O . SER B 1 340 ? -61.682 4.409 -30.904 1.00 12.01 341 SER B O 1
ATOM 6951 N N . PRO B 1 341 ? -62.158 3.686 -32.999 1.00 10.61 342 PRO B N 1
ATOM 6952 C CA . PRO B 1 341 ? -61.424 2.417 -32.855 1.00 12.41 342 PRO B CA 1
ATOM 6953 C C . PRO B 1 341 ? -59.909 2.560 -32.990 1.00 15.18 342 PRO B C 1
ATOM 6954 O O . PRO B 1 341 ? -59.250 1.671 -33.538 1.00 22.27 342 PRO B O 1
ATOM 6958 N N . ASP B 1 342 ? -59.373 3.686 -32.550 1.00 12.08 343 ASP B N 1
ATOM 6959 C CA . ASP B 1 342 ? -57.936 3.886 -32.434 1.00 12.22 343 ASP B CA 1
ATOM 6960 C C . ASP B 1 342 ? -57.507 3.263 -31.095 1.00 10.59 343 ASP B C 1
ATOM 6961 O O . ASP B 1 342 ? -57.908 3.740 -30.027 1.00 10.50 343 ASP B O 1
ATOM 6966 N N . ARG B 1 343 ? -56.721 2.184 -31.142 1.00 9.22 344 ARG B N 1
ATOM 6967 C CA . ARG B 1 343 ? -56.388 1.446 -29.920 1.00 9.51 344 ARG B CA 1
ATOM 6968 C C . ARG B 1 343 ? -55.500 2.246 -28.973 1.00 9.93 344 ARG B C 1
ATOM 6969 O O . ARG B 1 343 ? -55.538 2.041 -27.753 1.00 10.78 344 ARG B O 1
ATOM 6977 N N . MET B 1 344 ? -54.700 3.155 -29.527 1.00 10.18 345 MET B N 1
ATOM 6978 C CA . MET B 1 344 ? -53.900 4.057 -28.699 1.00 10.01 345 MET B CA 1
ATOM 6979 C C . MET B 1 344 ? -54.828 4.945 -27.881 1.00 9.38 345 MET B C 1
ATOM 6980 O O . MET B 1 344 ? -54.698 5.044 -26.665 1.00 9.02 345 MET B O 1
ATOM 6985 N N . LEU B 1 345 ? -55.775 5.583 -28.553 1.00 9.12 346 LEU B N 1
ATOM 6986 C CA . LEU B 1 345 ? -56.764 6.410 -27.876 1.00 9.22 346 LEU B CA 1
ATOM 6987 C C . LEU B 1 345 ? -57.492 5.623 -26.789 1.00 9.56 346 LEU B C 1
ATOM 6988 O O . LEU B 1 345 ? -57.644 6.108 -25.668 1.00 9.97 346 LEU B O 1
ATOM 6993 N N . GLN B 1 346 ? -57.916 4.403 -27.103 1.00 9.22 347 GLN B N 1
ATOM 6994 C CA . GLN B 1 346 ? -58.693 3.631 -26.137 1.00 8.79 347 GLN B CA 1
ATOM 6995 C C . GLN B 1 346 ? -57.884 3.293 -24.891 1.00 9.71 347 GLN B C 1
ATOM 6996 O O . GLN B 1 346 ? -58.413 3.332 -23.788 1.00 9.15 347 GLN B O 1
ATOM 7002 N N . ALA B 1 347 ? -56.599 2.997 -25.058 1.00 9.47 348 ALA B N 1
ATOM 7003 C CA . ALA B 1 347 ? -55.717 2.811 -23.906 1.00 9.13 348 ALA B CA 1
ATOM 7004 C C . ALA B 1 347 ? -55.571 4.094 -23.081 1.00 8.98 348 ALA B C 1
ATOM 7005 O O . ALA B 1 347 ? -55.593 4.053 -21.849 1.00 9.05 348 ALA B O 1
ATOM 7007 N N . ARG B 1 348 ? -55.425 5.230 -23.762 1.00 7.58 349 ARG B N 1
ATOM 7008 C CA . ARG B 1 348 ? -55.307 6.525 -23.098 1.00 8.18 349 ARG B CA 1
ATOM 7009 C C . ARG B 1 348 ? -56.529 6.840 -22.233 1.00 8.45 349 ARG B C 1
ATOM 7010 O O . ARG B 1 348 ? -56.399 7.415 -21.146 1.00 8.60 349 ARG B O 1
ATOM 7018 N N . ILE B 1 349 ? -57.717 6.461 -22.705 1.00 8.88 350 ILE B N 1
ATOM 7019 C CA . ILE B 1 349 ? -58.951 6.783 -21.996 1.00 9.12 350 ILE B CA 1
ATOM 7020 C C . ILE B 1 349 ? -58.937 6.141 -20.603 1.00 8.48 350 ILE B C 1
ATOM 7021 O O . ILE B 1 349 ? -59.485 6.693 -19.648 1.00 10.48 350 ILE B O 1
ATOM 7026 N N . PHE B 1 350 ? -58.263 4.998 -20.481 1.00 9.44 351 PHE B N 1
ATOM 7027 C CA . PHE B 1 350 ? -58.015 4.400 -19.173 1.00 9.83 351 PHE B CA 1
ATOM 7028 C C . PHE B 1 350 ? -56.846 5.060 -18.423 1.00 9.49 351 PHE B C 1
ATOM 7029 O O . PHE B 1 350 ? -56.932 5.357 -17.228 1.00 8.80 351 PHE B O 1
ATOM 7037 N N . ALA B 1 351 ? -55.738 5.273 -19.125 1.00 9.31 352 ALA B N 1
ATOM 7038 C CA . ALA B 1 351 ? -54.454 5.489 -18.459 1.00 9.02 352 ALA B CA 1
ATOM 7039 C C . ALA B 1 351 ? -54.268 6.793 -17.688 1.00 8.64 352 ALA B C 1
ATOM 7040 O O . ALA B 1 351 ? -53.536 6.813 -16.695 1.00 8.20 352 ALA B O 1
ATOM 7042 N N . TYR B 1 352 ? -54.885 7.882 -18.136 1.00 8.80 353 TYR B N 1
ATOM 7043 C CA . TYR B 1 352 ? -54.558 9.184 -17.539 1.00 8.26 353 TYR B CA 1
ATOM 7044 C C . TYR B 1 352 ? -55.146 9.320 -16.143 1.00 8.21 353 TYR B C 1
ATOM 7045 O O . TYR B 1 352 ? -54.435 9.664 -15.198 1.00 8.58 353 TYR B O 1
ATOM 7054 N N . ALA B 1 353 ? -56.438 9.041 -16.012 1.00 7.50 354 ALA B N 1
ATOM 7055 C CA . ALA B 1 353 ? -57.099 9.078 -14.706 1.00 7.94 354 ALA B CA 1
ATOM 7056 C C . ALA B 1 353 ? -56.448 8.078 -13.757 1.00 8.28 354 ALA B C 1
ATOM 7057 O O . ALA B 1 353 ? -56.281 8.352 -12.569 1.00 8.59 354 ALA B O 1
ATOM 7059 N N . ASP B 1 354 ? -56.070 6.918 -14.284 1.00 8.03 355 ASP B N 1
ATOM 7060 C CA . ASP B 1 354 ? -55.373 5.934 -13.468 1.00 7.79 355 ASP B CA 1
ATOM 7061 C C . ASP B 1 354 ? -54.092 6.527 -12.872 1.00 8.98 355 ASP B C 1
ATOM 7062 O O . ASP B 1 354 ? -53.857 6.409 -11.661 1.00 9.33 355 ASP B O 1
ATOM 7067 N N . GLN B 1 355 ? -53.258 7.162 -13.705 1.00 7.09 356 GLN B N 1
ATOM 7068 C CA . GLN B 1 355 ? -52.045 7.780 -13.166 1.00 7.80 356 GLN B CA 1
ATOM 7069 C C . GLN B 1 355 ? -52.360 8.920 -12.199 1.00 8.61 356 GLN B C 1
ATOM 7070 O O . GLN B 1 355 ? -51.709 9.067 -11.166 1.00 7.67 356 GLN B O 1
ATOM 7076 N N . GLN B 1 356 ? -53.355 9.736 -12.534 1.00 7.68 357 GLN B N 1
ATOM 7077 C CA . GLN B 1 356 ? -53.680 10.902 -11.712 1.00 8.50 357 GLN B CA 1
ATOM 7078 C C . GLN B 1 356 ? -54.179 10.536 -10.308 1.00 7.03 357 GLN B C 1
ATOM 7079 O O . GLN B 1 356 ? -53.874 11.231 -9.320 1.00 7.45 357 GLN B O 1
ATOM 7085 N N . ARG B 1 357 ? -54.910 9.429 -10.201 1.00 7.77 358 ARG B N 1
ATOM 7086 C CA . ARG B 1 357 ? -55.333 8.920 -8.894 1.00 8.01 358 ARG B CA 1
ATOM 7087 C C . ARG B 1 357 ? -54.132 8.645 -7.984 1.00 7.56 358 ARG B C 1
ATOM 7088 O O . ARG B 1 357 ? -54.207 8.836 -6.765 1.00 9.00 358 ARG B O 1
ATOM 7096 N N . TYR B 1 358 ? -53.028 8.206 -8.585 1.00 7.58 359 TYR B N 1
ATOM 7097 C CA . TYR B 1 358 ? -51.782 7.946 -7.860 1.00 8.25 359 TYR B CA 1
ATOM 7098 C C . TYR B 1 358 ? -50.920 9.209 -7.681 1.00 8.23 359 TYR B C 1
ATOM 7099 O O . TYR B 1 358 ? -50.482 9.535 -6.574 1.00 9.81 359 TYR B O 1
ATOM 7108 N N . ARG B 1 359 ? -50.674 9.906 -8.789 1.00 7.72 360 ARG B N 1
ATOM 7109 C CA . ARG B 1 359 ? -49.764 11.049 -8.838 1.00 8.44 360 ARG B CA 1
ATOM 7110 C C . ARG B 1 359 ? -50.236 12.213 -7.971 1.00 7.67 360 ARG B C 1
ATOM 7111 O O . ARG B 1 359 ? -49.431 12.892 -7.328 1.00 8.52 360 ARG B O 1
ATOM 7119 N N . ILE B 1 360 ? -51.548 12.441 -7.969 1.00 7.76 361 ILE B N 1
ATOM 7120 C CA . ILE B 1 360 ? -52.143 13.533 -7.215 1.00 8.00 361 ILE B CA 1
ATOM 7121 C C . ILE B 1 360 ? -52.882 12.986 -5.989 1.00 7.51 361 ILE B C 1
ATOM 7122 O O . ILE B 1 360 ? -52.554 13.340 -4.856 1.00 9.11 361 ILE B O 1
ATOM 7127 N N . GLY B 1 361 ? -53.845 12.092 -6.208 1.00 7.81 362 GLY B N 1
ATOM 7128 C CA . GLY B 1 361 ? -54.602 11.496 -5.115 1.00 8.02 362 GLY B CA 1
ATOM 7129 C C . GLY B 1 361 ? -55.993 11.117 -5.567 1.00 8.10 362 GLY B C 1
ATOM 7130 O O . GLY B 1 361 ? -56.441 11.550 -6.624 1.00 8.32 362 GLY B O 1
ATOM 7131 N N . ALA B 1 362 ? -56.691 10.320 -4.766 1.00 7.83 363 ALA B N 1
ATOM 7132 C CA . ALA B 1 362 ? -58.018 9.854 -5.144 1.00 7.79 363 ALA B CA 1
ATOM 7133 C C . ALA B 1 362 ? -58.978 10.997 -5.440 1.00 7.20 363 ALA B C 1
ATOM 7134 O O . ALA B 1 362 ? -59.885 10.850 -6.262 1.00 7.93 363 ALA B O 1
ATOM 7136 N N . ASN B 1 363 ? -58.797 12.121 -4.748 1.00 7.38 364 ASN B N 1
ATOM 7137 C CA . ASN B 1 363 ? -59.711 13.250 -4.848 1.00 6.88 364 ASN B CA 1
ATOM 7138 C C . ASN B 1 363 ? -59.175 14.402 -5.679 1.00 6.98 364 ASN B C 1
ATOM 7139 O O . ASN B 1 363 ? -59.581 15.553 -5.499 1.00 7.83 364 ASN B O 1
ATOM 7144 N N . TYR B 1 364 ? -58.314 14.073 -6.640 1.00 7.03 365 TYR B N 1
ATOM 7145 C CA . TYR B 1 364 ? -57.687 15.080 -7.488 1.00 7.07 365 TYR B CA 1
ATOM 7146 C C . TYR B 1 364 ? -58.692 15.939 -8.253 1.00 7.04 365 TYR B C 1
ATOM 7147 O O . TYR B 1 364 ? -58.387 17.079 -8.588 1.00 7.87 365 TYR B O 1
ATOM 7156 N N . ARG B 1 365 ? -59.869 15.380 -8.549 1.00 7.30 366 ARG B N 1
ATOM 7157 C CA . ARG B 1 365 ? -60.899 16.092 -9.303 1.00 9.03 366 ARG B CA 1
ATOM 7158 C C . ARG B 1 365 ? -61.446 17.293 -8.543 1.00 9.18 366 ARG B C 1
ATOM 7159 O O . ARG B 1 365 ? -62.076 18.174 -9.131 1.00 11.06 366 ARG B O 1
ATOM 7167 N N . ASP B 1 366 ? -61.233 17.316 -7.231 1.00 8.52 367 ASP B N 1
ATOM 7168 C CA . ASP B 1 366 ? -61.777 18.372 -6.397 1.00 8.92 367 ASP B CA 1
ATOM 7169 C C . ASP B 1 366 ? -60.841 19.575 -6.267 1.00 8.70 367 ASP B C 1
ATOM 7170 O O . ASP B 1 366 ? -61.245 20.615 -5.756 1.00 9.66 367 ASP B O 1
ATOM 7175 N N . LEU B 1 367 ? -59.599 19.449 -6.731 1.00 7.52 368 LEU B N 1
ATOM 7176 C CA . LEU B 1 367 ? -58.687 20.588 -6.692 1.00 8.70 368 LEU B CA 1
ATOM 7177 C C . LEU B 1 367 ? -59.195 21.690 -7.606 1.00 8.61 368 LEU B C 1
ATOM 7178 O O . LEU B 1 367 ? -59.788 21.411 -8.661 1.00 9.09 368 LEU B O 1
ATOM 7183 N N . PRO B 1 368 ? -58.976 22.951 -7.204 1.00 8.89 369 PRO B N 1
ATOM 7184 C CA . PRO B 1 368 ? -59.482 24.111 -7.945 1.00 10.18 369 PRO B CA 1
ATOM 7185 C C . PRO B 1 368 ? -59.327 24.020 -9.472 1.00 9.87 369 PRO B C 1
ATOM 7186 O O . PRO B 1 368 ? -60.304 24.216 -10.184 1.00 10.81 369 PRO B O 1
ATOM 7190 N N . VAL B 1 369 ? -58.143 23.694 -9.974 1.00 9.12 370 VAL B N 1
ATOM 7191 C CA . VAL B 1 369 ? -57.942 23.697 -11.418 1.00 9.45 370 VAL B CA 1
ATOM 7192 C C . VAL B 1 369 ? -58.660 22.534 -12.122 1.00 9.69 370 VAL B C 1
ATOM 7193 O O . VAL B 1 369 ? -58.905 22.585 -13.332 1.00 9.86 370 VAL B O 1
ATOM 7197 N N . ASN B 1 370 ? -59.026 21.505 -11.364 1.00 8.15 371 ASN B N 1
ATOM 7198 C CA . ASN B 1 370 ? -59.658 20.323 -11.950 1.00 7.76 371 ASN B CA 1
ATOM 7199 C C . ASN B 1 370 ? -61.185 20.278 -11.868 1.00 8.37 371 ASN B C 1
ATOM 7200 O O . ASN B 1 370 ? -61.816 19.483 -12.555 1.00 9.82 371 ASN B O 1
ATOM 7205 N N . ARG B 1 371 ? -61.777 21.148 -11.057 1.00 9.63 372 ARG B N 1
ATOM 7206 C CA . ARG B 1 371 ? -63.235 21.182 -10.939 1.00 10.61 372 ARG B CA 1
ATOM 7207 C C . ARG B 1 371 ? -63.851 21.858 -12.153 1.00 10.27 372 ARG B C 1
ATOM 7208 O O . ARG B 1 371 ? -63.342 22.867 -12.620 1.00 11.40 372 ARG B O 1
ATOM 7216 N N . PRO B 1 372 ? -64.965 21.317 -12.661 1.00 8.88 373 PRO B N 1
ATOM 7217 C CA . PRO B 1 372 ? -65.652 22.012 -13.753 1.00 8.75 373 PRO B CA 1
ATOM 7218 C C . PRO B 1 372 ? -66.396 23.247 -13.261 1.00 10.28 373 PRO B C 1
ATOM 7219 O O . PRO B 1 372 ? -66.398 23.550 -12.063 1.00 11.23 373 PRO B O 1
ATOM 7223 N N . ILE B 1 373 ? -67.024 23.970 -14.179 1.00 11.30 374 ILE B N 1
ATOM 7224 C CA . ILE B 1 373 ? -67.760 25.159 -13.770 1.00 11.06 374 ILE B CA 1
ATOM 7225 C C . ILE B 1 373 ? -69.145 24.814 -13.225 1.00 12.93 374 ILE B C 1
ATOM 7226 O O . ILE B 1 373 ? -69.682 25.555 -12.409 1.00 18.25 374 ILE B O 1
ATOM 7231 N N . ASN B 1 374 ? -69.706 23.689 -13.667 1.00 12.09 375 ASN B N 1
ATOM 7232 C CA . ASN B 1 374 ? -70.988 23.202 -13.160 1.00 15.72 375 ASN B CA 1
ATOM 7233 C C . ASN B 1 374 ? -70.797 22.298 -11.927 1.00 12.99 375 ASN B C 1
ATOM 7234 O O . ASN B 1 374 ? -69.701 21.751 -11.717 1.00 12.45 375 ASN B O 1
ATOM 7239 N N . GLU B 1 375 ? -71.841 22.152 -11.107 1.00 14.40 376 GLU B N 1
ATOM 7240 C CA . GLU B 1 375 ? -71.787 21.258 -9.945 1.00 13.69 376 GLU B CA 1
ATOM 7241 C C . GLU B 1 375 ? -71.678 19.794 -10.376 1.00 13.30 376 GLU B C 1
ATOM 7242 O O . GLU B 1 375 ? -72.355 19.352 -11.306 1.00 14.71 376 GLU B O 1
ATOM 7248 N N . VAL B 1 376 ? -70.830 19.042 -9.683 1.00 12.35 377 VAL B N 1
ATOM 7249 C CA . VAL B 1 376 ? -70.711 17.603 -9.891 1.00 9.62 377 VAL B CA 1
ATOM 7250 C C . VAL B 1 376 ? -71.725 16.874 -9.000 1.00 9.11 377 VAL B C 1
ATOM 7251 O O . VAL B 1 376 ? -71.769 17.098 -7.783 1.00 11.24 377 VAL B O 1
ATOM 7255 N N . ASN B 1 377 ? -72.557 16.035 -9.617 1.00 8.46 378 ASN B N 1
ATOM 7256 C CA . ASN B 1 377 ? -73.550 15.232 -8.912 1.00 8.27 378 ASN B CA 1
ATOM 7257 C C . ASN B 1 377 ? -73.130 13.770 -8.961 1.00 8.37 378 ASN B C 1
ATOM 7258 O O . ASN B 1 377 ? -73.355 13.078 -9.953 1.00 8.22 378 ASN B O 1
ATOM 7263 N N . THR B 1 378 ? -72.491 13.305 -7.895 1.00 8.20 379 THR B N 1
ATOM 7264 C CA . THR B 1 378 ? -71.893 11.979 -7.892 1.00 8.44 379 THR B CA 1
ATOM 7265 C C . THR B 1 378 ? -72.212 11.241 -6.605 1.00 7.59 379 THR B C 1
ATOM 7266 O O . THR B 1 378 ? -72.437 11.864 -5.554 1.00 9.53 379 THR B O 1
ATOM 7270 N N . TYR B 1 379 ? -72.207 9.912 -6.689 1.00 7.55 380 TYR B N 1
ATOM 7271 C CA . TYR B 1 379 ? -72.331 9.057 -5.515 1.00 8.01 380 TYR B CA 1
ATOM 7272 C C . TYR B 1 379 ? -70.970 8.659 -4.937 1.00 8.52 380 TYR B C 1
ATOM 7273 O O . TYR B 1 379 ? -70.896 8.009 -3.882 1.00 9.40 380 TYR B O 1
ATOM 7282 N N . SER B 1 380 ? -69.888 9.039 -5.612 1.00 8.06 381 SER B N 1
ATOM 7283 C CA . SER B 1 380 ? -68.556 8.819 -5.046 1.00 8.14 381 SER B CA 1
ATOM 7284 C C . SER B 1 380 ? -68.410 9.607 -3.753 1.00 7.84 381 SER B C 1
ATOM 7285 O O . SER B 1 380 ? -69.016 10.670 -3.583 1.00 8.77 381 SER B O 1
ATOM 7288 N N . ARG B 1 381 ? -67.595 9.081 -2.849 1.00 7.45 382 ARG B N 1
ATOM 7289 C CA . ARG B 1 381 ? -67.467 9.654 -1.519 1.00 7.41 382 ARG B CA 1
ATOM 7290 C C . ARG B 1 381 ? -66.120 9.306 -0.908 1.00 7.32 382 ARG B C 1
ATOM 7291 O O . ARG B 1 381 ? -65.399 8.433 -1.412 1.00 7.29 382 ARG B O 1
ATOM 7299 N N . GLU B 1 382 ? -65.798 9.984 0.190 1.00 7.03 383 GLU B N 1
ATOM 7300 C CA . GLU B 1 382 ? -64.625 9.655 1.002 1.00 7.00 383 GLU B CA 1
ATOM 7301 C C . GLU B 1 382 ? -63.331 9.705 0.183 1.00 6.59 383 GLU B C 1
ATOM 7302 O O . GLU B 1 382 ? -63.204 10.535 -0.735 1.00 7.19 383 GLU B O 1
ATOM 7308 N N . GLY B 1 383 ? -62.362 8.858 0.522 1.00 6.36 384 GLY B N 1
ATOM 7309 C CA . GLY B 1 383 ? -61.030 8.961 -0.056 1.00 7.15 384 GLY B CA 1
ATOM 7310 C C . GLY B 1 383 ? -60.166 9.993 0.671 1.00 7.42 384 GLY B C 1
ATOM 7311 O O . GLY B 1 383 ? -60.670 10.895 1.358 1.00 7.50 384 GLY B O 1
ATOM 7312 N N . SER B 1 384 ? -58.851 9.854 0.522 1.00 6.99 385 SER B N 1
ATOM 7313 C CA A SER B 1 384 ? -57.890 10.764 1.138 0.53 6.79 385 SER B CA 1
ATOM 7314 C CA B SER B 1 384 ? -57.900 10.760 1.144 0.47 6.96 385 SER B CA 1
ATOM 7315 C C . SER B 1 384 ? -58.176 12.219 0.777 1.00 6.88 385 SER B C 1
ATOM 7316 O O . SER B 1 384 ? -58.524 12.530 -0.373 1.00 7.93 385 SER B O 1
ATOM 7321 N N . MET B 1 385 ? -58.014 13.109 1.754 1.00 5.88 386 MET B N 1
ATOM 7322 C CA . MET B 1 385 ? -58.071 14.544 1.496 1.00 6.36 386 MET B CA 1
ATOM 7323 C C . MET B 1 385 ? -59.379 14.947 0.811 1.00 7.24 386 MET B C 1
ATOM 7324 O O . MET B 1 385 ? -59.384 15.651 -0.212 1.00 9.27 386 MET B O 1
ATOM 7329 N N . GLN B 1 386 ? -60.493 14.492 1.374 1.00 7.02 387 GLN B N 1
ATOM 7330 C CA . GLN B 1 386 ? -61.799 14.901 0.867 1.00 7.88 387 GLN B CA 1
ATOM 7331 C C . GLN B 1 386 ? -62.112 16.325 1.332 1.00 9.35 387 GLN B C 1
ATOM 7332 O O . GLN B 1 386 ? -62.393 16.553 2.513 1.00 10.39 387 GLN B O 1
ATOM 7338 N N . TYR B 1 387 ? -62.040 17.277 0.405 1.00 11.04 388 TYR B N 1
ATOM 7339 C CA A TYR B 1 387 ? -62.375 18.662 0.751 0.51 10.07 388 TYR B CA 1
ATOM 7340 C CA B TYR B 1 387 ? -62.320 18.683 0.655 0.49 10.85 388 TYR B CA 1
ATOM 7341 C C . TYR B 1 387 ? -63.842 18.928 0.513 1.00 11.54 388 TYR B C 1
ATOM 7342 O O . TYR B 1 387 ? -64.490 19.575 1.343 1.00 18.69 388 TYR B O 1
ATOM 7359 N N . ILE B 1 388 ? -64.384 18.417 -0.584 1.00 9.51 389 ILE B N 1
ATOM 7360 C CA . ILE B 1 388 ? -65.770 18.662 -0.960 1.00 9.80 389 ILE B CA 1
ATOM 7361 C C . ILE B 1 388 ? -66.641 17.454 -0.639 1.00 9.37 389 ILE B C 1
ATOM 7362 O O . ILE B 1 388 ? -66.266 16.316 -0.926 1.00 9.92 389 ILE B O 1
ATOM 7367 N N . PHE B 1 389 ? -67.793 17.702 -0.028 1.00 8.59 390 PHE B N 1
ATOM 7368 C CA . PHE B 1 389 ? -68.728 16.624 0.292 1.00 7.96 390 PHE B CA 1
ATOM 7369 C C . PHE B 1 389 ? -70.158 17.038 -0.036 1.00 8.33 390 PHE B C 1
ATOM 7370 O O . PHE B 1 389 ? -70.474 18.232 -0.105 1.00 9.21 390 PHE B O 1
ATOM 7378 N N . ASP B 1 390 ? -71.019 16.043 -0.228 1.00 9.25 391 ASP B N 1
ATOM 7379 C CA . ASP B 1 390 ? -72.411 16.303 -0.588 1.00 9.18 391 ASP B CA 1
ATOM 7380 C C . ASP B 1 390 ? -73.226 16.950 0.525 1.00 9.40 391 ASP B C 1
ATOM 7381 O O . ASP B 1 390 ? -72.879 16.868 1.715 1.00 8.85 391 ASP B O 1
ATOM 7386 N N . ALA B 1 391 ? -74.326 17.581 0.128 1.00 9.90 392 ALA B N 1
ATOM 7387 C CA . ALA B 1 391 ? -75.286 18.126 1.083 1.00 10.53 392 ALA B CA 1
ATOM 7388 C C . ALA B 1 391 ? -75.648 17.104 2.157 1.00 9.97 392 ALA B C 1
ATOM 7389 O O . ALA B 1 391 ? -75.774 15.895 1.880 1.00 9.81 392 ALA B O 1
ATOM 7391 N N . GLU B 1 392 ? -75.810 17.604 3.380 1.00 9.50 393 GLU B N 1
ATOM 7392 C CA . GLU B 1 392 ? -76.021 16.766 4.550 1.00 9.76 393 GLU B CA 1
ATOM 7393 C C . GLU B 1 392 ? -77.127 15.741 4.349 1.00 10.06 393 GLU B C 1
ATOM 7394 O O . GLU B 1 392 ? -78.257 16.086 3.991 1.00 10.77 393 GLU B O 1
ATOM 7400 N N . GLY B 1 393 ? -76.788 14.473 4.559 1.00 8.96 394 GLY B N 1
ATOM 7401 C CA . GLY B 1 393 ? -77.777 13.412 4.543 1.00 9.55 394 GLY B CA 1
ATOM 7402 C C . GLY B 1 393 ? -78.194 12.902 3.177 1.00 8.74 394 GLY B C 1
ATOM 7403 O O . GLY B 1 393 ? -79.024 12.000 3.095 1.00 10.84 394 GLY B O 1
ATOM 7404 N N . GLU B 1 394 ? -77.626 13.448 2.105 1.00 8.54 395 GLU B N 1
ATOM 7405 C CA . GLU B 1 394 ? -77.949 12.940 0.772 1.00 10.00 395 GLU B CA 1
ATOM 7406 C C . GLU B 1 394 ? -77.550 11.469 0.627 1.00 9.19 395 GLU B C 1
ATOM 7407 O O . GLU B 1 394 ? -76.608 11.004 1.280 1.00 8.19 395 GLU B O 1
ATOM 7413 N N . PRO B 1 395 ? -78.285 10.715 -0.202 1.00 7.79 396 PRO B N 1
ATOM 7414 C CA . PRO B 1 395 ? -78.035 9.271 -0.287 1.00 8.56 396 PRO B CA 1
ATOM 7415 C C . PRO B 1 395 ? -76.696 8.933 -0.950 1.00 8.15 396 PRO B C 1
ATOM 7416 O O . PRO B 1 395 ? -76.180 9.688 -1.784 1.00 8.26 396 PRO B O 1
ATOM 7420 N N . SER B 1 396 ? -76.152 7.782 -0.571 1.00 7.12 397 SER B N 1
ATOM 7421 C CA . SER B 1 396 ? -74.859 7.310 -1.064 1.00 8.19 397 SER B CA 1
ATOM 7422 C C . SER B 1 396 ? -74.992 6.250 -2.162 1.00 7.22 397 SER B C 1
ATOM 7423 O O . SER B 1 396 ? -73.994 5.740 -2.660 1.00 8.83 397 SER B O 1
ATOM 7426 N N . TYR B 1 397 ? -76.216 5.904 -2.542 1.00 7.55 398 TYR B N 1
ATOM 7427 C CA . TYR B 1 397 ? -76.456 4.770 -3.429 1.00 8.02 398 TYR B CA 1
ATOM 7428 C C . TYR B 1 397 ? -77.610 5.136 -4.354 1.00 7.63 398 TYR B C 1
ATOM 7429 O O . TYR B 1 397 ? -78.480 5.915 -3.976 1.00 8.57 398 TYR B O 1
ATOM 7438 N N . SER B 1 398 ? -77.608 4.591 -5.568 1.00 7.76 399 SER B N 1
ATOM 7439 C CA . SER B 1 398 ? -78.799 4.628 -6.416 1.00 8.24 399 SER B CA 1
ATOM 7440 C C . SER B 1 398 ? -79.049 3.238 -6.984 1.00 8.14 399 SER B C 1
ATOM 7441 O O . SER B 1 398 ? -78.118 2.455 -7.152 1.00 9.22 399 SER B O 1
ATOM 7444 N N . PRO B 1 399 ? -80.315 2.900 -7.250 1.00 8.41 400 PRO B N 1
ATOM 7445 C CA . PRO B 1 399 ? -81.534 3.699 -7.067 1.00 7.31 400 PRO B CA 1
ATOM 7446 C C . PRO B 1 399 ? -81.902 3.904 -5.596 1.00 8.14 400 PRO B C 1
ATOM 7447 O O . PRO B 1 399 ? -81.622 3.049 -4.753 1.00 9.06 400 PRO B O 1
ATOM 7451 N N . ASN B 1 400 ? -82.515 5.045 -5.296 1.00 8.52 401 ASN B N 1
ATOM 7452 C CA . ASN B 1 400 ? -82.915 5.360 -3.933 1.00 8.55 401 ASN B CA 1
ATOM 7453 C C . ASN B 1 400 ? -84.279 6.036 -3.942 1.00 9.41 401 ASN B C 1
ATOM 7454 O O . ASN B 1 400 ? -84.772 6.429 -5.006 1.00 10.76 401 ASN B O 1
ATOM 7459 N N . ARG B 1 401 ? -84.862 6.190 -2.755 1.00 9.07 402 ARG B N 1
ATOM 7460 C CA . ARG B 1 401 ? -86.186 6.791 -2.606 1.00 9.80 402 ARG B CA 1
ATOM 7461 C C . ARG B 1 401 ? -86.179 8.320 -2.513 1.00 9.52 402 ARG B C 1
ATOM 7462 O O . ARG B 1 401 ? -87.215 8.934 -2.238 1.00 12.19 402 ARG B O 1
ATOM 7470 N N . TYR B 1 402 ? -85.022 8.930 -2.749 1.00 9.28 403 TYR B N 1
ATOM 7471 C CA . TYR B 1 402 ? -84.897 10.382 -2.679 1.00 9.81 403 TYR B CA 1
ATOM 7472 C C . TYR B 1 402 ? -84.808 10.993 -4.082 1.00 11.01 403 TYR B C 1
ATOM 7473 O O . TYR B 1 402 ? -85.331 10.418 -5.042 1.00 12.36 403 TYR B O 1
ATOM 7482 N N . ASP B 1 403 ? -84.168 12.153 -4.211 1.00 12.68 404 ASP B N 1
ATOM 7483 C CA . ASP B 1 403 ? -84.232 12.893 -5.474 1.00 13.28 404 ASP B CA 1
ATOM 7484 C C . ASP B 1 403 ? -82.878 13.215 -6.100 1.00 12.59 404 ASP B C 1
ATOM 7485 O O . ASP B 1 403 ? -82.824 13.912 -7.113 1.00 14.09 404 ASP B O 1
ATOM 7490 N N . LYS B 1 404 ? -81.793 12.709 -5.514 1.00 10.44 405 LYS B N 1
ATOM 7491 C CA . LYS B 1 404 ? -80.442 13.002 -6.020 1.00 11.44 405 LYS B CA 1
ATOM 7492 C C . LYS B 1 404 ? -80.283 12.566 -7.484 1.00 11.74 405 LYS B C 1
ATOM 7493 O O . LYS B 1 404 ? -79.641 13.252 -8.294 1.00 13.27 405 LYS B O 1
ATOM 7499 N N . GLY B 1 405 ? -80.866 11.423 -7.818 1.00 10.39 406 GLY B N 1
ATOM 7500 C CA . GLY B 1 405 ? -80.980 11.013 -9.207 1.00 11.15 406 GLY B CA 1
ATOM 7501 C C . GLY B 1 405 ? -80.045 9.905 -9.653 1.00 10.15 406 GLY B C 1
ATOM 7502 O O . GLY B 1 405 ? -79.263 9.366 -8.875 1.00 9.83 406 GLY B O 1
ATOM 7503 N N . ALA B 1 406 ? -80.140 9.552 -10.928 1.00 9.11 407 ALA B N 1
ATOM 7504 C CA . ALA B 1 406 ? -79.259 8.546 -11.506 1.00 9.20 407 ALA B CA 1
ATOM 7505 C C . ALA B 1 406 ? -78.854 8.990 -12.909 1.00 8.16 407 ALA B C 1
ATOM 7506 O O . ALA B 1 406 ? -78.851 10.188 -13.192 1.00 9.28 407 ALA B O 1
ATOM 7508 N N . GLY B 1 407 ? -78.496 8.051 -13.781 1.00 9.22 408 GLY B N 1
ATOM 7509 C CA . GLY B 1 407 ? -78.072 8.425 -15.123 1.00 9.72 408 GLY B CA 1
ATOM 7510 C C . GLY B 1 407 ? -79.231 8.913 -15.978 1.00 9.23 408 GLY B C 1
ATOM 7511 O O . GLY B 1 407 ? -80.400 8.624 -15.681 1.00 10.04 408 GLY B O 1
ATOM 7512 N N . TYR B 1 408 ? -78.926 9.641 -17.054 1.00 8.88 409 TYR B N 1
ATOM 7513 C CA . TYR B 1 408 ? -79.995 10.154 -17.913 1.00 9.22 409 TYR B CA 1
ATOM 7514 C C . TYR B 1 408 ? -80.788 9.070 -18.661 1.00 10.05 409 TYR B C 1
ATOM 7515 O O . TYR B 1 408 ? -81.917 9.318 -19.083 1.00 11.87 409 TYR B O 1
ATOM 7524 N N . LEU B 1 409 ? -80.214 7.877 -18.808 1.00 9.48 410 LEU B N 1
ATOM 7525 C CA . LEU B 1 409 ? -80.925 6.758 -19.422 1.00 9.90 410 LEU B CA 1
ATOM 7526 C C . LEU B 1 409 ? -81.807 6.034 -18.405 1.00 10.33 410 LEU B C 1
ATOM 7527 O O . LEU B 1 409 ? -82.742 5.322 -18.789 1.00 10.46 410 LEU B O 1
ATOM 7532 N N . ASP B 1 410 ? -81.491 6.189 -17.116 1.00 10.65 411 ASP B N 1
ATOM 7533 C CA . ASP B 1 410 ? -82.187 5.461 -16.057 1.00 9.60 411 ASP B CA 1
ATOM 7534 C C . ASP B 1 410 ? -83.473 6.186 -15.695 1.00 9.80 411 ASP B C 1
ATOM 7535 O O . ASP B 1 410 ? -83.657 7.339 -16.082 1.00 11.72 411 ASP B O 1
ATOM 7540 N N . ASN B 1 411 ? -84.354 5.525 -14.944 1.00 10.55 412 ASN B N 1
ATOM 7541 C CA . ASN B 1 411 ? -85.577 6.189 -14.497 1.00 10.94 412 ASN B CA 1
ATOM 7542 C C . ASN B 1 411 ? -85.461 6.866 -13.126 1.00 10.72 412 ASN B C 1
ATOM 7543 O O . ASN B 1 411 ? -86.376 7.581 -12.705 1.00 13.62 412 ASN B O 1
ATOM 7548 N N . GLY B 1 412 ? -84.340 6.644 -12.437 1.00 9.57 413 GLY B N 1
ATOM 7549 C CA . GLY B 1 412 ? -84.117 7.247 -11.136 1.00 11.44 413 GLY B CA 1
ATOM 7550 C C . GLY B 1 412 ? -84.775 6.531 -9.973 1.00 10.68 413 GLY B C 1
ATOM 7551 O O . GLY B 1 412 ? -84.629 6.966 -8.835 1.00 12.41 413 GLY B O 1
ATOM 7552 N N . THR B 1 413 ? -85.491 5.442 -10.239 1.00 9.15 414 THR B N 1
ATOM 7553 C CA . THR B 1 413 ? -86.261 4.785 -9.187 1.00 8.15 414 THR B CA 1
ATOM 7554 C C . THR B 1 413 ? -85.973 3.294 -9.042 1.00 8.67 414 THR B C 1
ATOM 7555 O O . THR B 1 413 ? -86.246 2.703 -7.992 1.00 10.30 414 THR B O 1
ATOM 7559 N N . ASP B 1 414 ? -85.434 2.679 -10.086 1.00 8.70 415 ASP B N 1
ATOM 7560 C CA . ASP B 1 414 ? -85.064 1.271 -9.993 1.00 8.83 415 ASP B CA 1
ATOM 7561 C C . ASP B 1 414 ? -83.733 0.972 -10.704 1.00 8.57 415 ASP B C 1
ATOM 7562 O O . ASP B 1 414 ? -83.100 1.867 -11.286 1.00 8.80 415 ASP B O 1
ATOM 7567 N N . SER B 1 415 ? -83.342 -0.298 -10.674 1.00 7.88 416 SER B N 1
ATOM 7568 C CA . SER B 1 415 ? -82.055 -0.755 -11.181 1.00 8.34 416 SER B CA 1
ATOM 7569 C C . SER B 1 415 ? -82.045 -1.106 -12.674 1.00 8.21 416 SER B C 1
ATOM 7570 O O . SER B 1 415 ? -81.053 -1.644 -13.157 1.00 8.54 416 SER B O 1
ATOM 7573 N N . SER B 1 416 ? -83.135 -0.828 -13.396 1.00 8.61 417 SER B N 1
ATOM 7574 C CA . SER B 1 416 ? -83.241 -1.193 -14.816 1.00 9.44 417 SER B CA 1
ATOM 7575 C C . SER B 1 416 ? -83.153 -2.697 -15.030 1.00 9.81 417 SER B C 1
ATOM 7576 O O . SER B 1 416 ? -82.506 -3.165 -15.974 1.00 9.70 417 SER B O 1
ATOM 7579 N N . SER B 1 417 ? -83.794 -3.455 -14.148 1.00 9.01 418 SER B N 1
ATOM 7580 C CA . SER B 1 417 ? -83.928 -4.891 -14.363 1.00 9.68 418 SER B CA 1
ATOM 7581 C C . SER B 1 417 ? -85.092 -5.146 -15.332 1.00 10.23 418 SER B C 1
ATOM 7582 O O . SER B 1 417 ? -85.435 -4.274 -16.132 1.00 11.94 418 SER B O 1
ATOM 7585 N N . ASN B 1 418 ? -85.678 -6.341 -15.294 1.00 9.98 419 ASN B N 1
ATOM 7586 C CA . ASN B 1 418 ? -86.766 -6.675 -16.206 1.00 11.94 419 ASN B CA 1
ATOM 7587 C C . ASN B 1 418 ? -86.334 -6.537 -17.665 1.00 10.77 419 ASN B C 1
ATOM 7588 O O . ASN B 1 418 ? -87.119 -6.133 -18.531 1.00 12.62 419 ASN B O 1
ATOM 7593 N N . HIS B 1 419 ? -85.344 -6.845 -17.875 1.00 10.34 420 HIS B N 1
ATOM 7594 C CA . HIS B 1 419 ? -84.620 -6.846 -19.151 1.00 10.06 420 HIS B CA 1
ATOM 7595 C C . HIS B 1 419 ? -84.703 -5.522 -19.904 1.00 11.87 420 HIS B C 1
ATOM 7596 O O . HIS B 1 419 ? -85.013 -5.466 -21.088 1.00 14.38 420 HIS B O 1
ATOM 7603 N N . THR B 1 420 ? -84.295 -4.465 -19.297 1.00 10.56 421 THR B N 1
ATOM 7604 C CA . THR B 1 420 ? -84.229 -3.125 -19.852 1.00 9.58 421 THR B CA 1
ATOM 7605 C C . THR B 1 420 ? -82.956 -2.970 -20.685 1.00 9.94 421 THR B C 1
ATOM 7606 O O . THR B 1 420 ? -81.870 -3.372 -20.253 1.00 10.76 421 THR B O 1
ATOM 7610 N N . SER B 1 421 ? -83.095 -2.407 -21.885 1.00 10.76 422 SER B N 1
ATOM 7611 C CA . SER B 1 421 ? -81.954 -2.108 -22.745 1.00 10.15 422 SER B CA 1
ATOM 7612 C C . SER B 1 421 ? -82.038 -0.656 -23.161 1.00 10.19 422 SER B C 1
ATOM 7613 O O . SER B 1 421 ? -83.138 -0.117 -23.324 1.00 10.57 422 SER B O 1
ATOM 7616 N N . TYR B 1 422 ? -80.875 -0.037 -23.361 1.00 10.13 423 TYR B N 1
ATOM 7617 C CA . TYR B 1 422 ? -80.789 1.355 -23.786 1.00 10.52 423 TYR B CA 1
ATOM 7618 C C . TYR B 1 422 ? -80.292 1.520 -25.218 1.00 11.08 423 TYR B C 1
ATOM 7619 O O . TYR B 1 422 ? -80.598 2.515 -25.874 1.00 13.90 423 TYR B O 1
ATOM 7628 N N . GLY B 1 423 ? -79.508 0.560 -25.699 1.00 10.61 424 GLY B N 1
ATOM 7629 C CA . GLY B 1 423 ? -79.052 0.615 -27.075 1.00 11.51 424 GLY B CA 1
ATOM 7630 C C . GLY B 1 423 ? -77.638 1.136 -27.247 1.00 10.51 424 GLY B C 1
ATOM 7631 O O . GLY B 1 423 ? -76.828 1.126 -26.315 1.00 9.79 424 GLY B O 1
ATOM 7632 N N . GLN B 1 424 ? -77.344 1.599 -28.457 1.00 11.17 425 GLN B N 1
ATOM 7633 C CA . GLN B 1 424 ? -75.982 1.958 -28.840 1.00 9.00 425 GLN B CA 1
ATOM 7634 C C . GLN B 1 424 ? -75.407 3.079 -27.958 1.00 9.76 425 GLN B C 1
ATOM 7635 O O . GLN B 1 424 ? -76.056 4.111 -27.722 1.00 9.36 425 GLN B O 1
ATOM 7641 N N . ALA B 1 425 ? -74.193 2.860 -27.458 1.00 9.36 426 ALA B N 1
ATOM 7642 C CA . ALA B 1 425 ? -73.549 3.809 -26.555 1.00 9.88 426 ALA B CA 1
ATOM 7643 C C . ALA B 1 425 ? -72.851 4.912 -27.350 1.00 10.22 426 ALA B C 1
ATOM 7644 O O . ALA B 1 425 ? -71.611 4.999 -27.383 1.00 10.10 426 ALA B O 1
ATOM 7646 N N . ASP B 1 426 ? -73.658 5.768 -27.970 1.00 10.36 427 ASP B N 1
ATOM 7647 C CA . ASP B 1 426 ? -73.142 6.819 -28.836 1.00 11.24 427 ASP B CA 1
ATOM 7648 C C . ASP B 1 426 ? -72.272 7.824 -28.091 1.00 11.06 427 ASP B C 1
ATOM 7649 O O . ASP B 1 426 ? -71.396 8.453 -28.681 1.00 12.28 427 ASP B O 1
ATOM 7654 N N . ASP B 1 427 ? -72.493 7.941 -26.783 1.00 10.65 428 ASP B N 1
ATOM 7655 C CA . ASP B 1 427 ? -71.730 8.855 -25.939 1.00 9.65 428 ASP B CA 1
ATOM 7656 C C . ASP B 1 427 ? -70.285 8.396 -25.796 1.00 9.54 428 ASP B C 1
ATOM 7657 O O . ASP B 1 427 ? -69.406 9.192 -25.442 1.00 11.47 428 ASP B O 1
ATOM 7662 N N . ILE B 1 428 ? -70.046 7.108 -26.050 1.00 8.93 429 ILE B N 1
ATOM 7663 C CA . ILE B 1 428 ? -68.684 6.591 -26.145 1.00 10.05 429 ILE B CA 1
ATOM 7664 C C . ILE B 1 428 ? -68.208 6.841 -27.588 1.00 11.40 429 ILE B C 1
ATOM 7665 O O . ILE B 1 428 ? -67.314 7.653 -27.817 1.00 10.35 429 ILE B O 1
ATOM 7670 N N . TYR B 1 429 ? -68.822 6.147 -28.546 1.00 10.64 430 TYR B N 1
ATOM 7671 C CA . TYR B 1 429 ? -68.810 6.538 -29.961 1.00 10.58 430 TYR B CA 1
ATOM 7672 C C . TYR B 1 429 ? -69.801 5.669 -30.705 1.00 10.84 430 TYR B C 1
ATOM 7673 O O . TYR B 1 429 ? -70.130 4.571 -30.244 1.00 10.88 430 TYR B O 1
ATOM 7682 N N . VAL B 1 430 ? -70.276 6.159 -31.848 1.00 10.87 431 VAL B N 1
ATOM 7683 C CA . VAL B 1 430 ? -71.048 5.326 -32.760 1.00 10.68 431 VAL B CA 1
ATOM 7684 C C . VAL B 1 430 ? -70.021 4.478 -33.495 1.00 10.39 431 VAL B C 1
ATOM 7685 O O . VAL B 1 430 ? -69.222 5.004 -34.270 1.00 11.92 431 VAL B O 1
ATOM 7689 N N . ASN B 1 431 ? -70.002 3.174 -33.234 1.00 10.61 432 ASN B N 1
ATOM 7690 C CA . ASN B 1 431 ? -68.948 2.340 -33.797 1.00 11.06 432 ASN B CA 1
ATOM 7691 C C . ASN B 1 431 ? -69.195 2.011 -35.256 1.00 11.96 432 ASN B C 1
ATOM 7692 O O . ASN B 1 431 ? -70.345 1.923 -35.693 1.00 12.65 432 ASN B O 1
ATOM 7697 N N . PRO B 1 432 ? -68.109 1.830 -36.013 1.00 10.79 433 PRO B N 1
ATOM 7698 C CA . PRO B 1 432 ? -68.178 1.240 -37.351 1.00 12.01 433 PRO B CA 1
ATOM 7699 C C . PRO B 1 432 ? -68.239 -0.289 -37.215 1.00 13.34 433 PRO B C 1
ATOM 7700 O O . PRO B 1 432 ? -68.291 -0.807 -36.104 1.00 13.00 433 PRO B O 1
ATOM 7704 N N . ASP B 1 433 ? -68.258 -1.000 -38.335 1.00 13.72 434 ASP B N 1
ATOM 7705 C CA . ASP B 1 433 ? -68.198 -2.460 -38.349 1.00 14.26 434 ASP B CA 1
ATOM 7706 C C . ASP B 1 433 ? -66.972 -2.923 -37.547 1.00 12.81 434 ASP B C 1
ATOM 7707 O O . ASP B 1 433 ? -65.869 -2.415 -37.754 1.00 13.20 434 ASP B O 1
ATOM 7712 N N . PRO B 1 434 ? -67.159 -3.865 -36.602 1.00 11.37 435 PRO B N 1
ATOM 7713 C CA . PRO B 1 434 ? -65.991 -4.387 -35.880 1.00 11.87 435 PRO B CA 1
ATOM 7714 C C . PRO B 1 434 ? -65.180 -5.395 -36.697 1.00 12.50 435 PRO B C 1
ATOM 7715 O O . PRO B 1 434 ? -64.073 -5.727 -36.290 1.00 12.92 435 PRO B O 1
ATOM 7719 N N . HIS B 1 435 ? -65.774 -5.881 -37.978 1.00 12.93 436 HIS B N 1
ATOM 7720 C CA . HIS B 1 435 ? -65.052 -6.900 -38.757 1.00 13.92 436 HIS B CA 1
ATOM 7721 C C . HIS B 1 435 ? -64.763 -8.193 -37.988 1.00 12.20 436 HIS B C 1
ATOM 7722 O O . HIS B 1 435 ? -63.865 -8.959 -38.358 1.00 15.51 436 HIS B O 1
ATOM 7729 N N . GLY B 1 436 ? -65.497 -8.521 -37.018 1.00 15.07 437 GLY B N 1
ATOM 7730 C CA . GLY B 1 436 ? -65.385 -9.834 -36.409 1.00 14.87 437 GLY B CA 1
ATOM 7731 C C . GLY B 1 436 ? -66.338 -9.967 -35.238 1.00 16.53 437 GLY B C 1
ATOM 7732 O O . GLY B 1 436 ? -66.838 -8.964 -34.738 1.00 18.43 437 GLY B O 1
ATOM 7733 N N . THR B 1 437 ? -66.587 -11.202 -34.806 1.00 14.46 438 THR B N 1
ATOM 7734 C CA . THR B 1 437 ? -67.528 -11.466 -33.726 1.00 14.25 438 THR B CA 1
ATOM 7735 C C . THR B 1 437 ? -66.822 -11.953 -32.455 1.00 13.35 438 THR B C 1
ATOM 7736 O O . THR B 1 437 ? -67.484 -12.265 -31.460 1.00 16.56 438 THR B O 1
ATOM 7740 N N . ASP B 1 438 ? -65.493 -12.034 -32.490 1.00 12.66 439 ASP B N 1
ATOM 7741 C CA . ASP B 1 438 ? -64.737 -12.660 -31.399 1.00 12.77 439 ASP B CA 1
ATOM 7742 C C . ASP B 1 438 ? -63.740 -11.729 -30.723 1.00 11.90 439 ASP B C 1
ATOM 7743 O O . ASP B 1 438 ? -63.212 -10.805 -31.352 1.00 12.06 439 ASP B O 1
ATOM 7748 N N . LEU B 1 439 ? -63.450 -11.998 -29.449 1.00 12.43 440 LEU B N 1
ATOM 7749 C CA . LEU B 1 439 ? -62.295 -11.378 -28.810 1.00 11.96 440 LEU B CA 1
ATOM 7750 C C . LEU B 1 439 ? -61.067 -11.888 -29.536 1.00 10.68 440 LEU B C 1
ATOM 7751 O O . LEU B 1 439 ? -60.845 -13.099 -29.611 1.00 12.01 440 LEU B O 1
ATOM 7756 N N . VAL B 1 440 ? -60.273 -10.968 -30.070 1.00 10.52 441 VAL B N 1
ATOM 7757 C CA . VAL B 1 440 ? -59.097 -11.340 -30.841 1.00 10.53 441 VAL B CA 1
ATOM 7758 C C . VAL B 1 440 ? -57.920 -10.422 -30.536 1.00 10.98 441 VAL B C 1
ATOM 7759 O O . VAL B 1 440 ? -58.088 -9.345 -29.959 1.00 11.85 441 VAL B O 1
ATOM 7763 N N . ARG B 1 441 ? -56.724 -10.862 -30.914 1.00 10.96 442 ARG B N 1
ATOM 7764 C CA . ARG B 1 441 ? -55.590 -9.965 -31.066 1.00 10.20 442 ARG B CA 1
ATOM 7765 C C . ARG B 1 441 ? -55.275 -9.955 -32.552 1.00 11.89 442 ARG B C 1
ATOM 7766 O O . ARG B 1 441 ? -54.762 -10.938 -33.088 1.00 12.61 442 ARG B O 1
ATOM 7774 N N . ALA B 1 442 ? -55.609 -8.854 -33.221 1.00 10.97 443 ALA B N 1
ATOM 7775 C CA . ALA B 1 442 ? -55.577 -8.823 -34.683 1.00 12.16 443 ALA B CA 1
ATOM 7776 C C . ALA B 1 442 ? -54.940 -7.547 -35.217 1.00 11.89 443 ALA B C 1
ATOM 7777 O O . ALA B 1 442 ? -54.864 -6.547 -34.518 1.00 12.29 443 ALA B O 1
ATOM 7779 N N . ALA B 1 443 ? -54.503 -7.582 -36.469 1.00 11.94 444 ALA B N 1
ATOM 7780 C CA . ALA B 1 443 ? -54.083 -6.376 -37.166 1.00 11.88 444 ALA B CA 1
ATOM 7781 C C . ALA B 1 443 ? -55.268 -5.419 -37.327 1.00 11.39 444 ALA B C 1
ATOM 7782 O O . ALA B 1 443 ? -56.427 -5.830 -37.239 1.00 12.74 444 ALA B O 1
ATOM 7784 N N . TYR B 1 444 ? -54.982 -4.139 -37.555 1.00 11.88 445 TYR B N 1
ATOM 7785 C CA . TYR B 1 444 ? -56.025 -3.220 -37.992 1.00 11.72 445 TYR B CA 1
ATOM 7786 C C . TYR B 1 444 ? -56.522 -3.697 -39.351 1.00 13.45 445 TYR B C 1
ATOM 7787 O O . TYR B 1 444 ? -55.788 -4.371 -40.086 1.00 13.47 445 TYR B O 1
ATOM 7796 N N . VAL B 1 445 ? -57.757 -3.345 -39.698 1.00 12.59 446 VAL B N 1
ATOM 7797 C CA . VAL B 1 445 ? -58.257 -3.604 -41.046 1.00 13.34 446 VAL B CA 1
ATOM 7798 C C . VAL B 1 445 ? -57.272 -3.016 -42.062 1.00 12.75 446 VAL B C 1
ATOM 7799 O O . VAL B 1 445 ? -56.827 -1.864 -41.925 1.00 13.54 446 VAL B O 1
ATOM 7803 N N . LYS B 1 446 ? -56.904 -3.808 -43.066 1.00 13.90 447 LYS B N 1
ATOM 7804 C CA . LYS B 1 446 ? -55.879 -3.365 -44.005 1.00 13.68 447 LYS B CA 1
ATOM 7805 C C . LYS B 1 446 ? -56.464 -2.590 -45.173 1.00 14.37 447 LYS B C 1
ATOM 7806 O O . LYS B 1 446 ? -57.217 -3.134 -45.983 1.00 18.23 447 LYS B O 1
ATOM 7812 N N . HIS B 1 447 ? -56.116 -1.310 -45.247 1.00 13.80 448 HIS B N 1
ATOM 7813 C CA . HIS B 1 447 ? -56.542 -0.467 -46.357 1.00 13.93 448 HIS B CA 1
ATOM 7814 C C . HIS B 1 447 ? -55.464 -0.455 -47.428 1.00 15.54 448 HIS B C 1
ATOM 7815 O O . HIS B 1 447 ? -54.319 -0.840 -47.168 1.00 15.68 448 HIS B O 1
ATOM 7822 N N . GLN B 1 448 ? -55.844 -0.014 -48.626 1.00 15.17 449 GLN B N 1
ATOM 7823 C CA . GLN B 1 448 ? -55.018 -0.139 -49.829 1.00 17.09 449 GLN B CA 1
ATOM 7824 C C . GLN B 1 448 ? -53.560 0.276 -49.666 1.00 18.17 449 GLN B C 1
ATOM 7825 O O . GLN B 1 448 ? -52.660 -0.450 -50.087 1.00 17.36 449 GLN B O 1
ATOM 7831 N N . ASP B 1 449 ? -53.326 1.433 -49.048 1.00 15.92 450 ASP B N 1
ATOM 7832 C CA . ASP B 1 449 ? -51.967 1.966 -48.965 1.00 16.52 450 ASP B CA 1
ATOM 7833 C C . ASP B 1 449 ? -51.343 1.886 -47.572 1.00 16.02 450 ASP B C 1
ATOM 7834 O O . ASP B 1 449 ? -50.375 2.585 -47.279 1.00 16.27 450 ASP B O 1
ATOM 7839 N N . ASP B 1 450 ? -51.885 1.022 -46.721 1.00 14.16 451 ASP B N 1
ATOM 7840 C CA . ASP B 1 450 ? -51.349 0.861 -45.372 1.00 13.49 451 ASP B CA 1
ATOM 7841 C C . ASP B 1 450 ? -50.026 0.106 -45.339 1.00 16.59 451 ASP B C 1
ATOM 7842 O O . ASP B 1 450 ? -49.968 -1.078 -45.688 1.00 19.19 451 ASP B O 1
ATOM 7847 N N . ASP B 1 451 ? -48.974 0.793 -44.903 1.00 14.55 452 ASP B N 1
ATOM 7848 C CA . ASP B 1 451 ? -47.709 0.159 -44.536 1.00 14.97 452 ASP B CA 1
ATOM 7849 C C . ASP B 1 451 ? -47.017 1.102 -43.549 1.00 15.96 452 ASP B C 1
ATOM 7850 O O . ASP B 1 451 ? -47.559 2.164 -43.243 1.00 17.41 452 ASP B O 1
ATOM 7855 N N . ASP B 1 452 ? -45.839 0.735 -43.052 1.00 13.56 453 ASP B N 1
ATOM 7856 C CA . ASP B 1 452 ? -45.170 1.544 -42.028 1.00 12.01 453 ASP B CA 1
ATOM 7857 C C . ASP B 1 452 ? -44.327 2.689 -42.579 1.00 13.11 453 ASP B C 1
ATOM 7858 O O . ASP B 1 452 ? -43.861 3.548 -41.821 1.00 14.22 453 ASP B O 1
ATOM 7863 N N . PHE B 1 453 ? -44.125 2.710 -43.893 1.00 13.62 454 PHE B N 1
ATOM 7864 C CA . PHE B 1 453 ? -43.137 3.616 -44.481 1.00 12.93 454 PHE B CA 1
ATOM 7865 C C . PHE B 1 453 ? -43.644 4.620 -45.522 1.00 14.57 454 PHE B C 1
ATOM 7866 O O . PHE B 1 453 ? -42.949 5.600 -45.801 1.00 14.67 454 PHE B O 1
ATOM 7874 N N . ILE B 1 454 ? -44.828 4.399 -46.101 1.00 14.65 455 ILE B N 1
ATOM 7875 C CA . ILE B 1 454 ? -45.256 5.251 -47.218 1.00 14.74 455 ILE B CA 1
ATOM 7876 C C . ILE B 1 454 ? -45.446 6.720 -46.827 1.00 14.68 455 ILE B C 1
ATOM 7877 O O . ILE B 1 454 ? -45.031 7.616 -47.558 1.00 15.64 455 ILE B O 1
ATOM 7882 N N . GLN B 1 455 ? -46.039 6.986 -45.670 1.00 13.07 456 GLN B N 1
ATOM 7883 C CA . GLN B 1 455 ? -46.293 8.376 -45.311 1.00 13.05 456 GLN B CA 1
ATOM 7884 C C . GLN B 1 455 ? -45.037 9.206 -44.990 1.00 13.97 456 GLN B C 1
ATOM 7885 O O . GLN B 1 455 ? -44.932 10.343 -45.452 1.00 15.59 456 GLN B O 1
ATOM 7891 N N . PRO B 1 456 ? -44.081 8.652 -44.216 1.00 13.29 457 PRO B N 1
ATOM 7892 C CA . PRO B 1 456 ? -42.850 9.440 -44.056 1.00 13.54 457 PRO B CA 1
ATOM 7893 C C . PRO B 1 456 ? -42.064 9.559 -45.369 1.00 14.11 457 PRO B C 1
ATOM 7894 O O . PRO B 1 456 ? -41.361 10.551 -45.560 1.00 14.88 457 PRO B O 1
ATOM 7898 N N . GLY B 1 457 ? -42.183 8.572 -46.256 1.00 13.22 458 GLY B N 1
ATOM 7899 C CA . GLY B 1 457 ? -41.556 8.650 -47.568 1.00 15.45 458 GLY B CA 1
ATOM 7900 C C . GLY B 1 457 ? -42.153 9.771 -48.401 1.00 14.33 458 GLY B C 1
ATOM 7901 O O . GLY B 1 457 ? -41.425 10.502 -49.095 1.00 15.87 458 GLY B O 1
ATOM 7902 N N . ILE B 1 458 ? -43.478 9.903 -48.340 1.00 14.96 459 ILE B N 1
ATOM 7903 C CA . ILE B 1 458 ? -44.182 11.014 -48.975 1.00 15.11 459 ILE B CA 1
ATOM 7904 C C . ILE B 1 458 ? -43.731 12.359 -48.400 1.00 18.32 459 ILE B C 1
ATOM 7905 O O . ILE B 1 458 ? -43.510 13.319 -49.148 1.00 20.79 459 ILE B O 1
ATOM 7910 N N . LEU B 1 459 ? -43.584 12.426 -47.077 1.00 16.71 460 LEU B N 1
ATOM 7911 C CA . LEU B 1 459 ? -43.084 13.636 -46.427 1.00 16.36 460 LEU B CA 1
ATOM 7912 C C . LEU B 1 459 ? -41.727 14.012 -47.021 1.00 18.86 460 LEU B C 1
ATOM 7913 O O . LEU B 1 459 ? -41.520 15.146 -47.455 1.00 19.92 460 LEU B O 1
ATOM 7918 N N . TYR B 1 460 ? -40.821 13.039 -47.082 1.00 16.91 461 TYR B N 1
ATOM 7919 C CA . TYR B 1 460 ? -39.471 13.277 -47.583 1.00 15.13 461 TYR B CA 1
ATOM 7920 C C . TYR B 1 460 ? -39.459 13.668 -49.058 1.00 17.45 461 TYR B C 1
ATOM 7921 O O . TYR B 1 460 ? -38.835 14.662 -49.432 1.00 20.28 461 TYR B O 1
ATOM 7930 N N . ARG B 1 461 ? -40.160 12.895 -49.886 1.00 17.09 462 ARG B N 1
ATOM 7931 C CA . ARG B 1 461 ? -40.103 13.063 -51.342 1.00 19.67 462 ARG B CA 1
ATOM 7932 C C . ARG B 1 461 ? -40.969 14.200 -51.891 1.00 24.00 462 ARG B C 1
ATOM 7933 O O . ARG B 1 461 ? -40.650 14.768 -52.935 1.00 29.38 462 ARG B O 1
ATOM 7941 N N . GLU B 1 462 ? -42.057 14.536 -51.202 1.00 20.73 463 GLU B N 1
ATOM 7942 C CA . GLU B 1 462 ? -43.040 15.461 -51.767 1.00 19.13 463 GLU B CA 1
ATOM 7943 C C . GLU B 1 462 ? -43.257 16.753 -50.989 1.00 21.35 463 GLU B C 1
ATOM 7944 O O . GLU B 1 462 ? -43.816 17.708 -51.528 1.00 27.96 463 GLU B O 1
ATOM 7950 N N . VAL B 1 463 ? -42.832 16.788 -49.730 1.00 18.82 464 VAL B N 1
ATOM 7951 C CA . VAL B 1 463 ? -43.091 17.951 -48.882 1.00 20.01 464 VAL B CA 1
ATOM 7952 C C . VAL B 1 463 ? -41.826 18.731 -48.518 1.00 20.35 464 VAL B C 1
ATOM 7953 O O . VAL B 1 463 ? -41.772 19.954 -48.676 1.00 20.78 464 VAL B O 1
ATOM 7957 N N . LEU B 1 464 ? -40.811 18.022 -48.037 1.00 18.44 465 LEU B N 1
ATOM 7958 C CA . LEU B 1 464 ? -39.583 18.659 -47.566 1.00 17.60 465 LEU B CA 1
ATOM 7959 C C . LEU B 1 464 ? -38.777 19.283 -48.709 1.00 18.04 465 LEU B C 1
ATOM 7960 O O . LEU B 1 464 ? -38.664 18.694 -49.786 1.00 20.36 465 LEU B O 1
ATOM 7965 N N . ASP B 1 465 ? -38.218 20.470 -48.479 1.00 17.34 466 ASP B N 1
ATOM 7966 C CA . ASP B 1 465 ? -37.276 21.045 -49.436 1.00 17.64 466 ASP B CA 1
ATOM 7967 C C . ASP B 1 465 ? -35.878 20.452 -49.227 1.00 16.42 466 ASP B C 1
ATOM 7968 O O . ASP B 1 465 ? -35.668 19.668 -48.299 1.00 17.27 466 ASP B O 1
ATOM 7973 N N . GLU B 1 466 ? -34.928 20.801 -50.091 1.00 17.49 467 GLU B N 1
ATOM 7974 C CA . GLU B 1 466 ? -33.609 20.172 -50.026 1.00 18.14 467 GLU B CA 1
ATOM 7975 C C . GLU B 1 466 ? -32.868 20.442 -48.716 1.00 16.67 467 GLU B C 1
ATOM 7976 O O . GLU B 1 466 ? -32.170 19.563 -48.202 1.00 17.20 467 GLU B O 1
ATOM 7982 N N . GLY B 1 467 ? -33.021 21.650 -48.177 1.00 15.93 468 GLY B N 1
ATOM 7983 C CA . GLY B 1 467 ? -32.427 21.979 -46.894 1.00 15.80 468 GLY B CA 1
ATOM 7984 C C . GLY B 1 467 ? -33.017 21.141 -45.771 1.00 15.18 468 GLY B C 1
ATOM 7985 O O . GLY B 1 467 ? -32.295 20.668 -44.891 1.00 15.43 468 GLY B O 1
ATOM 7986 N N . GLU B 1 468 ? -34.334 20.952 -45.806 1.00 15.51 469 GLU B N 1
ATOM 7987 C CA . GLU B 1 468 ? -35.023 20.130 -44.814 1.00 15.24 469 GLU B CA 1
ATOM 7988 C C . GLU B 1 468 ? -34.584 18.674 -44.917 1.00 15.39 469 GLU B C 1
ATOM 7989 O O . GLU B 1 468 ? -34.372 18.008 -43.907 1.00 16.15 469 GLU B O 1
ATOM 7995 N N . LYS B 1 469 ? -34.441 18.184 -46.146 1.00 14.75 470 LYS B N 1
ATOM 7996 C CA . LYS B 1 469 ? -33.967 16.822 -46.357 1.00 15.55 470 LYS B CA 1
ATOM 7997 C C . LYS B 1 469 ? -32.562 16.613 -45.805 1.00 15.14 470 LYS B C 1
ATOM 7998 O O . LYS B 1 469 ? -32.276 15.578 -45.188 1.00 15.12 470 LYS B O 1
ATOM 8004 N N . GLU B 1 470 ? -31.670 17.571 -46.063 1.00 15.19 471 GLU B N 1
ATOM 8005 C CA . GLU B 1 470 ? -30.289 17.445 -45.597 1.00 15.69 471 GLU B CA 1
ATOM 8006 C C . GLU B 1 470 ? -30.188 17.550 -44.075 1.00 13.87 471 GLU B C 1
ATOM 8007 O O . GLU B 1 470 ? -29.517 16.737 -43.433 1.00 15.18 471 GLU B O 1
ATOM 8013 N N . ARG B 1 471 ? -30.877 18.529 -43.497 1.00 14.61 472 ARG B N 1
ATOM 8014 C CA . ARG B 1 471 ? -30.884 18.681 -42.045 1.00 15.58 472 ARG B CA 1
ATOM 8015 C C . ARG B 1 471 ? -31.455 17.443 -41.356 1.00 14.55 472 ARG B C 1
ATOM 8016 O O . ARG B 1 471 ? -30.956 17.033 -40.307 1.00 15.32 472 ARG B O 1
ATOM 8024 N N . LEU B 1 472 ? -32.471 16.835 -41.968 1.00 13.45 473 LEU B N 1
ATOM 8025 C CA . LEU B 1 472 ? -33.054 15.595 -41.458 1.00 13.62 473 LEU B CA 1
ATOM 8026 C C . LEU B 1 472 ? -31.994 14.500 -41.389 1.00 14.76 473 LEU B C 1
ATOM 8027 O O . LEU B 1 472 ? -31.818 13.865 -40.350 1.00 14.24 473 LEU B O 1
ATOM 8032 N N . ALA B 1 473 ? -31.269 14.296 -42.489 1.00 14.65 474 ALA B N 1
ATOM 8033 C CA . ALA B 1 473 ? -30.214 13.291 -42.510 1.00 15.37 474 ALA B CA 1
ATOM 8034 C C . ALA B 1 473 ? -29.133 13.632 -41.480 1.00 13.41 474 ALA B C 1
ATOM 8035 O O . ALA B 1 473 ? -28.590 12.745 -40.813 1.00 15.39 474 ALA B O 1
ATOM 8037 N N . ASP B 1 474 ? -28.814 14.918 -41.355 1.00 15.62 475 ASP B N 1
ATOM 8038 C CA . ASP B 1 474 ? -27.790 15.337 -40.405 1.00 14.92 475 ASP B CA 1
ATOM 8039 C C . ASP B 1 474 ? -28.234 15.083 -38.960 1.00 14.33 475 ASP B C 1
ATOM 8040 O O . ASP B 1 474 ? -27.453 14.575 -38.154 1.00 15.23 475 ASP B O 1
ATOM 8045 N N . ASN B 1 475 ? -29.485 15.427 -38.648 1.00 14.49 476 ASN B N 1
ATOM 8046 C CA . ASN B 1 475 ? -30.036 15.205 -37.317 1.00 14.42 476 ASN B CA 1
ATOM 8047 C C . ASN B 1 475 ? -30.065 13.727 -36.959 1.00 14.13 476 ASN B C 1
ATOM 8048 O O . ASN B 1 475 ? -29.716 13.345 -35.842 1.00 15.46 476 ASN B O 1
ATOM 8053 N N . ILE B 1 476 ? -30.507 12.900 -37.904 1.00 12.81 477 ILE B N 1
ATOM 8054 C CA . ILE B 1 476 ? -30.577 11.463 -37.683 1.00 14.74 477 ILE B CA 1
ATOM 8055 C C . ILE B 1 476 ? -29.195 10.902 -37.375 1.00 13.42 477 ILE B C 1
ATOM 8056 O O . ILE B 1 476 ? -29.015 10.182 -36.389 1.00 14.71 477 ILE B O 1
ATOM 8061 N N . SER B 1 477 ? -28.219 11.233 -38.221 1.00 14.71 478 SER B N 1
ATOM 8062 C CA . SER B 1 477 ? -26.859 10.735 -38.030 1.00 16.28 478 SER B CA 1
ATOM 8063 C C . SER B 1 477 ? -26.237 11.211 -36.707 1.00 13.37 478 SER B C 1
ATOM 8064 O O . SER B 1 477 ? -25.473 10.471 -36.078 1.00 16.11 478 SER B O 1
ATOM 8067 N N . ASN B 1 478 ? -26.584 12.423 -36.268 1.00 15.41 479 ASN B N 1
ATOM 8068 C CA . ASN B 1 478 ? -26.216 12.867 -34.919 1.00 17.12 479 ASN B CA 1
ATOM 8069 C C . ASN B 1 478 ? -26.846 11.993 -33.837 1.00 16.35 479 ASN B C 1
ATOM 8070 O O . ASN B 1 478 ? -26.169 11.566 -32.899 1.00 16.30 479 ASN B O 1
ATOM 8075 N N . ALA B 1 479 ? -28.144 11.732 -33.974 1.00 13.21 480 ALA B N 1
ATOM 8076 C CA . ALA B 1 479 ? -28.878 10.918 -33.002 1.00 14.64 480 ALA B CA 1
ATOM 8077 C C . ALA B 1 479 ? -28.405 9.462 -32.965 1.00 16.22 480 ALA B C 1
ATOM 8078 O O . ALA B 1 479 ? -28.644 8.747 -31.989 1.00 16.65 480 ALA B O 1
ATOM 8080 N N . MET B 1 480 ? -27.742 9.024 -34.031 1.00 16.34 481 MET B N 1
ATOM 8081 C CA . MET B 1 480 ? -27.222 7.661 -34.099 1.00 16.20 481 MET B CA 1
ATOM 8082 C C . MET B 1 480 ? -25.904 7.453 -33.368 1.00 14.48 481 MET B C 1
ATOM 8083 O O . MET B 1 480 ? -25.512 6.313 -33.125 1.00 15.71 481 MET B O 1
ATOM 8088 N N . GLN B 1 481 ? -25.203 8.532 -33.033 1.00 14.93 482 GLN B N 1
ATOM 8089 C CA . GLN B 1 481 ? -23.900 8.367 -32.390 1.00 17.50 482 GLN B CA 1
ATOM 8090 C C . GLN B 1 481 ? -24.050 7.606 -31.075 1.00 17.44 482 GLN B C 1
ATOM 8091 O O . GLN B 1 481 ? -24.857 7.977 -30.215 1.00 19.84 482 GLN B O 1
ATOM 8097 N N . GLY B 1 482 ? -23.308 6.510 -30.950 1.00 20.00 483 GLY B N 1
ATOM 8098 C CA . GLY B 1 482 ? -23.381 5.681 -29.761 1.00 21.03 483 GLY B CA 1
ATOM 8099 C C . GLY B 1 482 ? -24.067 4.339 -29.952 1.00 18.02 483 GLY B C 1
ATOM 8100 O O . GLY B 1 482 ? -23.974 3.473 -29.079 1.00 19.40 483 GLY B O 1
ATOM 8101 N N . ILE B 1 483 ? -24.757 4.145 -31.075 1.00 16.88 484 ILE B N 1
ATOM 8102 C CA . ILE B 1 483 ? -25.382 2.842 -31.321 1.00 16.54 484 ILE B CA 1
ATOM 8103 C C . ILE B 1 483 ? -24.328 1.746 -31.500 1.00 18.33 484 ILE B C 1
ATOM 8104 O O . ILE B 1 483 ? -23.180 2.018 -31.883 1.00 18.70 484 ILE B O 1
ATOM 8109 N N . SER B 1 484 ? -24.711 0.507 -31.209 1.00 18.65 485 SER B N 1
ATOM 8110 C CA . SER B 1 484 ? -23.785 -0.617 -31.333 1.00 16.41 485 SER B CA 1
ATOM 8111 C C . SER B 1 484 ? -23.632 -1.040 -32.785 1.00 17.30 485 SER B C 1
ATOM 8112 O O . SER B 1 484 ? -24.412 -0.628 -33.653 1.00 17.07 485 SER B O 1
ATOM 8115 N N . GLU B 1 485 ? -22.633 -1.877 -33.050 1.00 18.75 486 GLU B N 1
ATOM 8116 C CA . GLU B 1 485 ? -22.450 -2.425 -34.385 1.00 20.07 486 GLU B CA 1
ATOM 8117 C C . GLU B 1 485 ? -23.635 -3.289 -34.811 1.00 20.03 486 GLU B C 1
ATOM 8118 O O . GLU B 1 485 ? -23.977 -3.331 -35.989 1.00 20.45 486 GLU B O 1
ATOM 8124 N N . ALA B 1 486 ? -24.268 -3.968 -33.855 1.00 17.05 487 ALA B N 1
ATOM 8125 C CA . ALA B 1 486 ? -25.441 -4.780 -34.164 1.00 18.48 487 ALA B CA 1
ATOM 8126 C C . ALA B 1 486 ? -26.587 -3.894 -34.644 1.00 16.70 487 ALA B C 1
ATOM 8127 O O . ALA B 1 486 ? -27.339 -4.262 -35.543 1.00 18.56 487 ALA B O 1
ATOM 8129 N N . THR B 1 487 ? -26.703 -2.712 -34.052 1.00 15.45 488 THR B N 1
ATOM 8130 C CA . THR B 1 487 ? -27.814 -1.822 -34.358 1.00 14.89 488 THR B CA 1
ATOM 8131 C C . THR B 1 487 ? -27.630 -1.048 -35.671 1.00 14.36 488 THR B C 1
ATOM 8132 O O . THR B 1 487 ? -28.612 -0.709 -36.342 1.00 15.60 488 THR B O 1
ATOM 8136 N N . GLU B 1 488 ? -26.377 -0.803 -36.055 1.00 15.06 489 GLU B N 1
ATOM 8137 C CA . GLU B 1 488 ? -26.093 -0.044 -37.276 1.00 16.11 489 GLU B CA 1
ATOM 8138 C C . GLU B 1 488 ? -26.875 -0.499 -38.524 1.00 16.22 489 GLU B C 1
ATOM 8139 O O . GLU B 1 488 ? -27.584 0.310 -39.121 1.00 15.18 489 GLU B O 1
ATOM 8145 N N . PRO B 1 489 ? -26.781 -1.791 -38.906 1.00 15.44 490 PRO B N 1
ATOM 8146 C CA . PRO B 1 489 ? -27.510 -2.159 -40.127 1.00 18.53 490 PRO B CA 1
ATOM 8147 C C . PRO B 1 489 ? -29.032 -2.078 -39.983 1.00 15.74 490 PRO B C 1
ATOM 8148 O O . PRO B 1 489 ? -29.705 -1.844 -40.988 1.00 16.89 490 PRO B O 1
ATOM 8152 N N . ARG B 1 490 ? -29.568 -2.270 -38.776 1.00 17.14 491 ARG B N 1
ATOM 8153 C CA . ARG B 1 490 ? -31.010 -2.120 -38.583 1.00 15.04 491 ARG B CA 1
ATOM 8154 C C . ARG B 1 490 ? -31.420 -0.681 -38.889 1.00 13.12 491 ARG B C 1
ATOM 8155 O O . ARG B 1 490 ? -32.429 -0.433 -39.547 1.00 14.37 491 ARG B O 1
ATOM 8163 N N . VAL B 1 491 ? -30.618 0.270 -38.420 1.00 14.20 492 VAL B N 1
ATOM 8164 C CA . VAL B 1 491 ? -30.919 1.677 -38.652 1.00 14.91 492 VAL B CA 1
ATOM 8165 C C . VAL B 1 491 ? -30.767 2.043 -40.135 1.00 14.85 492 VAL B C 1
ATOM 8166 O O . VAL B 1 491 ? -31.595 2.771 -40.686 1.00 13.40 492 VAL B O 1
ATOM 8170 N N . TYR B 1 492 ? -29.729 1.523 -40.791 1.00 14.00 493 TYR B N 1
ATOM 8171 C CA . TYR B 1 492 ? -29.584 1.728 -42.232 1.00 15.71 493 TYR B CA 1
ATOM 8172 C C . TYR B 1 492 ? -30.829 1.249 -42.983 1.00 17.12 493 TYR B C 1
ATOM 8173 O O . TYR B 1 492 ? -31.372 1.974 -43.819 1.00 15.83 493 TYR B O 1
ATOM 8182 N N . ASP B 1 493 ? -31.271 0.029 -42.664 1.00 15.71 494 ASP B N 1
ATOM 8183 C CA A ASP B 1 493 ? -32.438 -0.583 -43.309 0.53 15.83 494 ASP B CA 1
ATOM 8184 C CA B ASP B 1 493 ? -32.426 -0.583 -43.314 0.47 18.09 494 ASP B CA 1
ATOM 8185 C C . ASP B 1 493 ? -33.699 0.240 -43.101 1.00 14.63 494 ASP B C 1
ATOM 8186 O O . ASP B 1 493 ? -34.490 0.439 -44.028 1.00 16.31 494 ASP B O 1
ATOM 8195 N N . TYR B 1 494 ? -33.884 0.705 -41.872 1.00 15.57 495 TYR B N 1
ATOM 8196 C CA . TYR B 1 494 ? -35.047 1.493 -41.473 1.00 14.53 495 TYR B CA 1
ATOM 8197 C C . TYR B 1 494 ? -35.158 2.755 -42.326 1.00 12.51 495 TYR B C 1
ATOM 8198 O O . TYR B 1 494 ? -36.203 3.027 -42.919 1.00 13.66 495 TYR B O 1
ATOM 8207 N N . TRP B 1 495 ? -34.077 3.522 -42.411 1.00 14.16 496 TRP B N 1
ATOM 8208 C CA . TRP B 1 495 ? -34.124 4.742 -43.214 1.00 14.30 496 TRP B CA 1
ATOM 8209 C C . TRP B 1 495 ? -34.222 4.475 -44.718 1.00 14.80 496 TRP B C 1
ATOM 8210 O O . TRP B 1 495 ? -34.918 5.205 -45.427 1.00 15.13 496 TRP B O 1
ATOM 8221 N N . ASN B 1 496 ? -33.565 3.416 -45.193 1.00 15.80 497 ASN B N 1
ATOM 8222 C CA . ASN B 1 496 ? -33.727 2.994 -46.583 1.00 15.74 497 ASN B CA 1
ATOM 8223 C C . ASN B 1 496 ? -35.200 2.723 -46.903 1.00 16.15 497 ASN B C 1
ATOM 8224 O O . ASN B 1 496 ? -35.681 3.064 -47.987 1.00 17.07 497 ASN B O 1
ATOM 8229 N N . ASN B 1 497 ? -35.920 2.120 -45.957 1.00 16.41 498 ASN B N 1
ATOM 8230 C CA . ASN B 1 497 ? -37.335 1.824 -46.164 1.00 15.85 498 ASN B CA 1
ATOM 8231 C C . ASN B 1 497 ? -38.198 3.080 -46.237 1.00 14.94 498 ASN B C 1
ATOM 8232 O O . ASN B 1 497 ? -39.205 3.095 -46.939 1.00 16.97 498 ASN B O 1
ATOM 8237 N N . VAL B 1 498 ? -37.811 4.129 -45.510 1.00 14.74 499 VAL B N 1
ATOM 8238 C CA . VAL B 1 498 ? -38.484 5.420 -45.659 1.00 13.88 499 VAL B CA 1
ATOM 8239 C C . VAL B 1 498 ? -38.220 5.985 -47.056 1.00 13.84 499 VAL B C 1
ATOM 8240 O O . VAL B 1 498 ? -39.149 6.362 -47.771 1.00 15.97 499 VAL B O 1
ATOM 8244 N N . ASP B 1 499 ? -36.944 6.032 -47.436 1.00 12.94 500 ASP B N 1
ATOM 8245 C CA . ASP B 1 499 ? -36.546 6.499 -48.760 1.00 14.70 500 ASP B CA 1
ATOM 8246 C C . ASP B 1 499 ? -35.094 6.114 -48.991 1.00 16.41 500 ASP B C 1
ATOM 8247 O O . ASP B 1 499 ? -34.254 6.343 -48.122 1.00 15.65 500 ASP B O 1
ATOM 8252 N N . GLU B 1 500 ? -34.785 5.523 -50.146 1.00 15.89 501 GLU B N 1
ATOM 8253 C CA . GLU B 1 500 ? -33.424 5.022 -50.353 1.00 17.49 501 GLU B CA 1
ATOM 8254 C C . GLU B 1 500 ? -32.400 6.156 -50.468 1.00 16.88 501 GLU B C 1
ATOM 8255 O O . GLU B 1 500 ? -31.241 5.973 -50.120 1.00 17.28 501 GLU B O 1
ATOM 8261 N N . ASN B 1 501 ? -32.818 7.332 -50.926 1.00 15.93 502 ASN B N 1
ATOM 8262 C CA . ASN B 1 501 ? -31.885 8.454 -50.969 1.00 17.21 502 ASN B CA 1
ATOM 8263 C C . ASN B 1 501 ? -31.616 9.007 -49.569 1.00 17.35 502 ASN B C 1
ATOM 8264 O O . ASN B 1 501 ? -30.475 9.319 -49.221 1.00 16.94 502 ASN B O 1
ATOM 8269 N N . LEU B 1 502 ? -32.666 9.101 -48.757 1.00 15.91 503 LEU B N 1
ATOM 8270 C CA . LEU B 1 502 ? -32.504 9.501 -47.364 1.00 15.00 503 LEU B CA 1
ATOM 8271 C C . LEU B 1 502 ? -31.599 8.506 -46.639 1.00 16.59 503 LEU B C 1
ATOM 8272 O O . LEU B 1 502 ? -30.651 8.900 -45.950 1.00 16.47 503 LEU B O 1
ATOM 8277 N N . GLY B 1 503 ? -31.878 7.214 -46.813 1.00 15.05 504 GLY B N 1
ATOM 8278 C CA . GLY B 1 503 ? -31.092 6.181 -46.165 1.00 16.73 504 GLY B CA 1
ATOM 8279 C C . GLY B 1 503 ? -29.627 6.247 -46.558 1.00 18.32 504 GLY B C 1
ATOM 8280 O O . GLY B 1 503 ? -28.737 6.104 -45.716 1.00 17.09 504 GLY B O 1
ATOM 8281 N N . ALA B 1 504 ? -29.372 6.455 -47.846 1.00 16.22 505 ALA B N 1
ATOM 8282 C CA . ALA B 1 504 ? -27.999 6.562 -48.340 1.00 18.05 505 ALA B CA 1
ATOM 8283 C C . ALA B 1 504 ? -27.274 7.739 -47.687 1.00 17.20 505 ALA B C 1
ATOM 8284 O O . ALA B 1 504 ? -26.112 7.626 -47.280 1.00 17.39 505 ALA B O 1
ATOM 8286 N N . ARG B 1 505 ? -27.967 8.869 -47.586 1.00 16.12 506 ARG B N 1
ATOM 8287 C CA . ARG B 1 505 ? -27.364 10.079 -47.039 1.00 16.75 506 ARG B CA 1
ATOM 8288 C C . ARG B 1 505 ? -27.150 9.947 -45.529 1.00 17.57 506 ARG B C 1
ATOM 8289 O O . ARG B 1 505 ? -26.122 10.386 -45.001 1.00 17.24 506 ARG B O 1
ATOM 8297 N N . VAL B 1 506 ? -28.109 9.330 -44.841 1.00 15.97 507 VAL B N 1
ATOM 8298 C CA . VAL B 1 506 ? -27.967 9.074 -43.407 1.00 17.37 507 VAL B CA 1
ATOM 8299 C C . VAL B 1 506 ? -26.706 8.261 -43.112 1.00 17.75 507 VAL B C 1
ATOM 8300 O O . VAL B 1 506 ? -25.909 8.625 -42.242 1.00 17.03 507 VAL B O 1
ATOM 8304 N N . LYS B 1 507 ? -26.515 7.175 -43.857 1.00 17.33 508 LYS B N 1
ATOM 8305 C CA . LYS B 1 507 ? -25.354 6.315 -43.661 1.00 18.75 508 LYS B CA 1
ATOM 8306 C C . LYS B 1 507 ? -24.061 7.056 -43.973 1.00 20.58 508 LYS B C 1
ATOM 8307 O O . LYS B 1 507 ? -23.083 6.949 -43.232 1.00 19.23 508 LYS B O 1
ATOM 8313 N N . GLU B 1 508 ? -24.066 7.812 -45.068 1.00 19.84 509 GLU B N 1
ATOM 8314 C CA . GLU B 1 508 ? -22.900 8.594 -45.461 1.00 20.25 509 GLU B CA 1
ATOM 8315 C C . GLU B 1 508 ? -22.465 9.532 -44.335 1.00 21.38 509 GLU B C 1
ATOM 8316 O O . GLU B 1 508 ? -21.299 9.547 -43.946 1.00 21.73 509 GLU B O 1
ATOM 8322 N N . LEU B 1 509 ? -23.411 10.295 -43.792 1.00 18.61 510 LEU B N 1
ATOM 8323 C CA . LEU B 1 509 ? -23.093 11.254 -42.736 1.00 18.87 510 LEU B CA 1
ATOM 8324 C C . LEU B 1 509 ? -22.726 10.575 -41.420 1.00 21.32 510 LEU B C 1
ATOM 8325 O O . LEU B 1 509 ? -21.856 11.053 -40.686 1.00 22.58 510 LEU B O 1
ATOM 8330 N N . TYR B 1 510 ? -23.403 9.472 -41.117 1.00 18.98 511 TYR B N 1
ATOM 8331 C CA . TYR B 1 510 ? -23.116 8.714 -39.906 1.00 20.62 511 TYR B CA 1
ATOM 8332 C C . TYR B 1 510 ? -21.676 8.217 -39.908 1.00 21.73 511 TYR B C 1
ATOM 8333 O O . TYR B 1 510 ? -20.971 8.341 -38.907 1.00 20.35 511 TYR B O 1
ATOM 8342 N N . LEU B 1 511 ? -21.241 7.667 -41.039 1.00 21.49 512 LEU B N 1
ATOM 8343 C CA . LEU B 1 511 ? -19.885 7.131 -41.156 1.00 23.23 512 LEU B CA 1
ATOM 8344 C C . LEU B 1 511 ? -18.814 8.220 -41.099 1.00 23.29 512 LEU B C 1
ATOM 8345 O O . LEU B 1 511 ? -17.728 7.996 -40.560 1.00 25.43 512 LEU B O 1
ATOM 8350 N N . GLN B 1 512 ? -19.117 9.396 -41.643 1.00 23.31 513 GLN B N 1
ATOM 8351 C CA . GLN B 1 512 ? -18.185 10.520 -41.573 1.00 24.17 513 GLN B CA 1
ATOM 8352 C C . GLN B 1 512 ? -17.973 10.952 -40.126 1.00 27.12 513 GLN B C 1
ATOM 8353 O O . GLN B 1 512 ? -16.872 11.324 -39.733 1.00 28.13 513 GLN B O 1
ATOM 8359 N N . LYS B 1 513 ? -19.040 10.908 -39.336 1.00 26.22 514 LYS B N 1
ATOM 8360 C CA . LYS B 1 513 ? -18.987 11.391 -37.959 1.00 22.21 514 LYS B CA 1
ATOM 8361 C C . LYS B 1 513 ? -18.440 10.357 -36.990 1.00 27.06 514 LYS B C 1
ATOM 8362 O O . LYS B 1 513 ? -17.940 10.707 -35.921 1.00 29.11 514 LYS B O 1
ATOM 8368 N N . LYS B 1 514 ? -18.546 9.083 -37.355 1.00 30.87 515 LYS B N 1
ATOM 8369 C CA . LYS B 1 514 ? -18.052 8.008 -36.499 1.00 37.75 515 LYS B CA 1
ATOM 8370 C C . LYS B 1 514 ? -16.532 8.091 -36.351 1.00 45.53 515 LYS B C 1
ATOM 8371 O O . LYS B 1 514 ? -15.960 7.553 -35.401 1.00 45.96 515 LYS B O 1
ATOM 8377 N N . ALA B 1 515 ? -15.894 8.778 -37.298 1.00 58.42 516 ALA B N 1
ATOM 8378 C CA . ALA B 1 515 ? -14.471 9.117 -37.225 1.00 73.75 516 ALA B CA 1
ATOM 8379 C C . ALA B 1 515 ? -13.550 7.900 -37.141 1.00 77.42 516 ALA B C 1
ATOM 8380 O O . ALA B 1 515 ? -12.364 8.031 -36.840 1.00 87.85 516 ALA B O 1
ATOM 8383 N N . GLU C 1 2 ? -47.032 -31.018 11.625 1.00 58.25 3 GLU C N 1
ATOM 8384 C CA . GLU C 1 2 ? -45.742 -31.286 11.000 1.00 54.71 3 GLU C CA 1
ATOM 8385 C C . GLU C 1 2 ? -45.484 -30.319 9.851 1.00 42.21 3 GLU C C 1
ATOM 8386 O O . GLU C 1 2 ? -45.612 -29.104 10.008 1.00 32.38 3 GLU C O 1
ATOM 8392 N N . LYS C 1 3 ? -45.131 -30.869 8.694 1.00 29.46 4 LYS C N 1
ATOM 8393 C CA . LYS C 1 3 ? -44.784 -30.054 7.536 1.00 29.28 4 LYS C CA 1
ATOM 8394 C C . LYS C 1 3 ? -45.976 -29.784 6.614 1.00 25.23 4 LYS C C 1
ATOM 8395 O O . LYS C 1 3 ? -46.955 -30.535 6.594 1.00 29.06 4 LYS C O 1
ATOM 8401 N N . SER C 1 4 ? -45.883 -28.693 5.862 1.00 20.78 5 SER C N 1
ATOM 8402 C CA . SER C 1 4 ? -46.901 -28.326 4.885 1.00 18.05 5 SER C CA 1
ATOM 8403 C C . SER C 1 4 ? -46.230 -27.957 3.568 1.00 18.63 5 SER C C 1
ATOM 8404 O O . SER C 1 4 ? -45.120 -27.421 3.559 1.00 17.66 5 SER C O 1
ATOM 8407 N N . ALA C 1 5 ? -46.902 -28.227 2.454 1.00 17.08 6 ALA C N 1
ATOM 8408 C CA . ALA C 1 5 ? -46.389 -27.819 1.151 1.00 16.23 6 ALA C CA 1
ATOM 8409 C C . ALA C 1 5 ? -46.296 -26.296 1.069 1.00 13.72 6 ALA C C 1
ATOM 8410 O O . ALA C 1 5 ? -45.562 -25.754 0.245 1.00 16.03 6 ALA C O 1
ATOM 8412 N N . ALA C 1 6 ? -47.055 -25.611 1.922 1.00 14.78 7 ALA C N 1
ATOM 8413 C CA . ALA C 1 6 ? -47.029 -24.153 1.987 1.00 14.40 7 ALA C CA 1
ATOM 8414 C C . ALA C 1 6 ? -45.833 -23.576 2.758 1.00 14.82 7 ALA C C 1
ATOM 8415 O O . ALA C 1 6 ? -45.667 -22.355 2.805 1.00 14.68 7 ALA C O 1
ATOM 8417 N N . ASP C 1 7 ? -45.003 -24.433 3.353 1.00 15.34 8 ASP C N 1
ATOM 8418 C CA . ASP C 1 7 ? -43.909 -23.957 4.211 1.00 16.37 8 ASP C CA 1
ATOM 8419 C C . ASP C 1 7 ? -42.918 -23.026 3.507 1.00 16.34 8 ASP C C 1
ATOM 8420 O O . ASP C 1 7 ? -42.477 -22.026 4.084 1.00 18.21 8 ASP C O 1
ATOM 8425 N N . GLN C 1 8 ? -42.566 -23.334 2.265 1.00 18.03 9 GLN C N 1
ATOM 8426 C CA . GLN C 1 8 ? -41.634 -22.462 1.552 1.00 21.52 9 GLN C CA 1
ATOM 8427 C C . GLN C 1 8 ? -42.251 -21.096 1.218 1.00 22.58 9 GLN C C 1
ATOM 8428 O O . GLN C 1 8 ? -41.526 -20.117 1.037 1.00 29.55 9 GLN C O 1
ATOM 8434 N N . ILE C 1 9 ? -43.579 -21.020 1.151 1.00 16.66 10 ILE C N 1
ATOM 8435 C CA . ILE C 1 9 ? -44.241 -19.732 0.972 1.00 14.96 10 ILE C CA 1
ATOM 8436 C C . ILE C 1 9 ? -44.267 -18.953 2.288 1.00 11.57 10 ILE C C 1
ATOM 8437 O O . ILE C 1 9 ? -43.864 -17.793 2.331 1.00 12.17 10 ILE C O 1
ATOM 8442 N N . VAL C 1 10 ? -44.727 -19.589 3.364 1.00 11.98 11 VAL C N 1
ATOM 8443 C CA . VAL C 1 10 ? -44.924 -18.879 4.626 1.00 12.13 11 VAL C CA 1
ATOM 8444 C C . VAL C 1 10 ? -43.631 -18.542 5.374 1.00 11.67 11 VAL C C 1
ATOM 8445 O O . VAL C 1 10 ? -43.650 -17.717 6.283 1.00 13.24 11 VAL C O 1
ATOM 8449 N N . ASP C 1 11 ? -42.513 -19.153 4.986 1.00 11.21 12 ASP C N 1
ATOM 8450 C CA . ASP C 1 11 ? -41.234 -18.820 5.605 1.00 12.48 12 ASP C CA 1
ATOM 8451 C C . ASP C 1 11 ? -40.556 -17.623 4.936 1.00 12.02 12 ASP C C 1
ATOM 8452 O O . ASP C 1 11 ? -39.630 -17.041 5.502 1.00 12.36 12 ASP C O 1
ATOM 8457 N N . ARG C 1 12 ? -41.027 -17.247 3.746 1.00 11.06 13 ARG C N 1
ATOM 8458 C CA . ARG C 1 12 ? -40.461 -16.106 3.030 1.00 10.86 13 ARG C CA 1
ATOM 8459 C C . ARG C 1 12 ? -40.580 -14.828 3.855 1.00 10.28 13 ARG C C 1
ATOM 8460 O O . ARG C 1 12 ? -41.673 -14.470 4.308 1.00 11.48 13 ARG C O 1
ATOM 8468 N N . GLY C 1 13 ? -39.461 -14.140 4.050 1.00 10.75 14 GLY C N 1
ATOM 8469 C CA . GLY C 1 13 ? -39.482 -12.845 4.708 1.00 11.70 14 GLY C CA 1
ATOM 8470 C C . GLY C 1 13 ? -39.349 -12.877 6.219 1.00 11.57 14 GLY C C 1
ATOM 8471 O O . GLY C 1 13 ? -39.241 -11.821 6.844 1.00 11.67 14 GLY C O 1
ATOM 8472 N N . MET C 1 14 ? -39.348 -14.072 6.810 1.00 10.35 15 MET C N 1
ATOM 8473 C CA . MET C 1 14 ? -39.331 -14.190 8.264 1.00 11.18 15 MET C CA 1
ATOM 8474 C C . MET C 1 14 ? -37.916 -14.154 8.833 1.00 11.05 15 MET C C 1
ATOM 8475 O O . MET C 1 14 ? -37.054 -14.931 8.408 1.00 13.75 15 MET C O 1
ATOM 8480 N N . ARG C 1 15 ? -37.690 -13.258 9.798 1.00 9.75 16 ARG C N 1
ATOM 8481 C CA . ARG C 1 15 ? -36.418 -13.189 10.527 1.00 10.41 16 ARG C CA 1
ATOM 8482 C C . ARG C 1 15 ? -36.229 -14.400 11.434 1.00 12.68 16 ARG C C 1
ATOM 8483 O O . ARG C 1 15 ? -37.199 -15.005 11.884 1.00 12.12 16 ARG C O 1
ATOM 8491 N N . PRO C 1 16 ? -34.970 -14.742 11.737 1.00 12.68 17 PRO C N 1
ATOM 8492 C CA . PRO C 1 16 ? -34.720 -15.715 12.806 1.00 12.34 17 PRO C CA 1
ATOM 8493 C C . PRO C 1 16 ? -35.117 -15.116 14.156 1.00 12.47 17 PRO C C 1
ATOM 8494 O O . PRO C 1 16 ? -35.254 -13.887 14.269 1.00 12.54 17 PRO C O 1
ATOM 8498 N N . LYS C 1 17 ? -35.313 -15.962 15.162 1.00 11.93 18 LYS C N 1
ATOM 8499 C CA . LYS C 1 17 ? -35.531 -15.479 16.522 1.00 13.13 18 LYS C CA 1
ATOM 8500 C C . LYS C 1 17 ? -34.300 -14.705 16.974 1.00 12.97 18 LYS C C 1
ATOM 8501 O O . LYS C 1 17 ? -33.163 -15.133 16.750 1.00 15.96 18 LYS C O 1
ATOM 8507 N N . LEU C 1 18 ? -34.539 -13.553 17.587 1.00 13.58 19 LEU C N 1
ATOM 8508 C CA . LEU C 1 18 ? -33.470 -12.671 18.027 1.00 14.90 19 LEU C CA 1
ATOM 8509 C C . LEU C 1 18 ? -33.550 -12.458 19.533 1.00 16.30 19 LEU C C 1
ATOM 8510 O O . LEU C 1 18 ? -34.628 -12.499 20.130 1.00 17.54 19 LEU C O 1
ATOM 8515 N N . SER C 1 19 ? -32.402 -12.224 20.148 1.00 19.79 20 SER C N 1
ATOM 8516 C CA . SER C 1 19 ? -32.371 -11.969 21.575 1.00 20.24 20 SER C CA 1
ATOM 8517 C C . SER C 1 19 ? -31.243 -11.002 21.904 1.00 19.54 20 SER C C 1
ATOM 8518 O O . SER C 1 19 ? -30.673 -10.368 21.011 1.00 24.49 20 SER C O 1
ATOM 8521 N N . GLY C 1 20 ? -30.924 -10.886 23.185 1.00 21.33 21 GLY C N 1
ATOM 8522 C CA . GLY C 1 20 ? -29.945 -9.916 23.628 1.00 22.09 21 GLY C CA 1
ATOM 8523 C C . GLY C 1 20 ? -30.628 -8.573 23.755 1.00 22.60 21 GLY C C 1
ATOM 8524 O O . GLY C 1 20 ? -31.575 -8.416 24.530 1.00 28.40 21 GLY C O 1
ATOM 8525 N N . ASN C 1 21 ? -30.159 -7.606 22.977 1.00 16.00 22 ASN C N 1
ATOM 8526 C CA . ASN C 1 21 ? -30.709 -6.265 23.033 1.00 14.84 22 ASN C CA 1
ATOM 8527 C C . ASN C 1 21 ? -31.305 -5.858 21.690 1.00 11.68 22 ASN C C 1
ATOM 8528 O O . ASN C 1 21 ? -31.002 -6.435 20.637 1.00 12.34 22 ASN C O 1
ATOM 8533 N N . THR C 1 22 ? -32.174 -4.860 21.728 1.00 9.39 23 THR C N 1
ATOM 8534 C CA . THR C 1 22 ? -32.769 -4.359 20.503 1.00 10.31 23 THR C CA 1
ATOM 8535 C C . THR C 1 22 ? -31.789 -3.459 19.755 1.00 10.03 23 THR C C 1
ATOM 8536 O O . THR C 1 22 ? -30.794 -2.968 20.324 1.00 10.01 23 THR C O 1
ATOM 8540 N N . THR C 1 23 ? -32.062 -3.263 18.470 1.00 9.12 24 THR C N 1
ATOM 8541 C CA . THR C 1 23 ? -31.293 -2.340 17.647 1.00 9.33 24 THR C CA 1
ATOM 8542 C C . THR C 1 23 ? -32.224 -1.352 16.976 1.00 8.52 24 THR C C 1
ATOM 8543 O O . THR C 1 23 ? -33.411 -1.643 16.772 1.00 9.92 24 THR C O 1
ATOM 8547 N N . ARG C 1 24 ? -31.688 -0.190 16.611 1.00 8.58 25 ARG C N 1
ATOM 8548 C CA A ARG C 1 24 ? -32.428 0.713 15.742 0.51 9.30 25 ARG C CA 1
ATOM 8549 C CA B ARG C 1 24 ? -32.387 0.725 15.723 0.49 9.38 25 ARG C CA 1
ATOM 8550 C C . ARG C 1 24 ? -32.501 0.102 14.339 1.00 9.38 25 ARG C C 1
ATOM 8551 O O . ARG C 1 24 ? -31.915 -0.956 14.062 1.00 9.61 25 ARG C O 1
ATOM 8566 N N . HIS C 1 25 ? -33.230 0.757 13.450 1.00 9.19 26 HIS C N 1
ATOM 8567 C CA . HIS C 1 25 ? -33.435 0.188 12.129 1.00 8.92 26 HIS C CA 1
ATOM 8568 C C . HIS C 1 25 ? -32.203 0.265 11.230 1.00 8.83 26 HIS C C 1
ATOM 8569 O O . HIS C 1 25 ? -32.183 -0.354 10.167 1.00 10.12 26 HIS C O 1
ATOM 8576 N N . ASN C 1 26 ? -31.186 1.016 11.656 1.00 9.51 27 ASN C N 1
ATOM 8577 C CA . ASN C 1 26 ? -29.884 0.965 10.999 1.00 8.78 27 ASN C CA 1
ATOM 8578 C C . ASN C 1 26 ? -28.987 -0.145 11.558 1.00 8.94 27 ASN C C 1
ATOM 8579 O O . ASN C 1 26 ? -27.877 -0.349 11.062 1.00 9.94 27 ASN C O 1
ATOM 8584 N N . GLY C 1 27 ? -29.456 -0.857 12.583 1.00 9.42 28 GLY C N 1
ATOM 8585 C CA . GLY C 1 27 ? -28.662 -1.910 13.203 1.00 9.34 28 GLY C CA 1
ATOM 8586 C C . GLY C 1 27 ? -27.857 -1.512 14.429 1.00 9.99 28 GLY C C 1
ATOM 8587 O O . GLY C 1 27 ? -27.238 -2.369 15.060 1.00 11.50 28 GLY C O 1
ATOM 8588 N N . ALA C 1 28 ? -27.828 -0.223 14.766 1.00 9.15 29 ALA C N 1
ATOM 8589 C CA . ALA C 1 28 ? -27.078 0.212 15.938 1.00 9.93 29 ALA C CA 1
ATOM 8590 C C . ALA C 1 28 ? -27.831 -0.152 17.223 1.00 10.72 29 ALA C C 1
ATOM 8591 O O . ALA C 1 28 ? -29.064 -0.145 17.251 1.00 11.69 29 ALA C O 1
ATOM 8593 N N . PRO C 1 29 ? -27.097 -0.447 18.306 1.00 10.34 30 PRO C N 1
ATOM 8594 C CA . PRO C 1 29 ? -27.765 -0.835 19.557 1.00 9.24 30 PRO C CA 1
ATOM 8595 C C . PRO C 1 29 ? -28.690 0.245 20.141 1.00 10.03 30 PRO C C 1
ATOM 8596 O O . PRO C 1 29 ? -28.351 1.435 20.138 1.00 10.70 30 PRO C O 1
ATOM 8600 N N . VAL C 1 30 ? -29.835 -0.189 20.667 1.00 9.79 31 VAL C N 1
ATOM 8601 C CA . VAL C 1 30 ? -30.764 0.699 21.356 1.00 10.20 31 VAL C CA 1
ATOM 8602 C C . VAL C 1 30 ? -30.352 0.858 22.813 1.00 10.68 31 VAL C C 1
ATOM 8603 O O . VAL C 1 30 ? -30.210 -0.133 23.525 1.00 10.76 31 VAL C O 1
ATOM 8607 N N . PRO C 1 31 ? -30.163 2.107 23.274 1.00 9.30 32 PRO C N 1
ATOM 8608 C CA . PRO C 1 31 ? -29.844 2.286 24.694 1.00 9.55 32 PRO C CA 1
ATOM 8609 C C . PRO C 1 31 ? -31.010 1.914 25.610 1.00 9.65 32 PRO C C 1
ATOM 8610 O O . PRO C 1 31 ? -30.809 1.108 26.521 1.00 10.95 32 PRO C O 1
ATOM 8614 N N . SER C 1 32 ? -32.206 2.454 25.369 1.00 9.36 33 SER C N 1
ATOM 8615 C CA . SER C 1 32 ? -33.346 2.159 26.239 1.00 8.50 33 SER C CA 1
ATOM 8616 C C . SER C 1 32 ? -34.662 2.085 25.485 1.00 8.91 33 SER C C 1
ATOM 8617 O O . SER C 1 32 ? -34.928 2.886 24.585 1.00 9.85 33 SER C O 1
ATOM 8620 N N . GLU C 1 33 ? -35.485 1.115 25.869 1.00 8.35 34 GLU C N 1
ATOM 8621 C CA . GLU C 1 33 ? -36.872 1.054 25.421 1.00 8.39 34 GLU C CA 1
ATOM 8622 C C . GLU C 1 33 ? -37.810 1.681 26.446 1.00 8.49 34 GLU C C 1
ATOM 8623 O O . GLU C 1 33 ? -39.032 1.669 26.261 1.00 9.16 34 GLU C O 1
ATOM 8629 N N . ASN C 1 34 ? -37.243 2.228 27.520 1.00 9.49 35 ASN C N 1
ATOM 8630 C CA . ASN C 1 34 ? -38.036 2.658 28.671 1.00 9.56 35 ASN C CA 1
ATOM 8631 C C . ASN C 1 34 ? -37.989 4.158 28.977 1.00 9.38 35 ASN C C 1
ATOM 8632 O O . ASN C 1 34 ? -38.985 4.730 29.427 1.00 9.90 35 ASN C O 1
ATOM 8637 N N . ILE C 1 35 ? -36.833 4.786 28.770 1.00 9.31 36 ILE C N 1
ATOM 8638 C CA . ILE C 1 35 ? -36.631 6.181 29.168 1.00 9.19 36 ILE C CA 1
ATOM 8639 C C . ILE C 1 35 ? -36.117 6.998 27.985 1.00 10.10 36 ILE C C 1
ATOM 8640 O O . ILE C 1 35 ? -35.168 6.578 27.324 1.00 10.08 36 ILE C O 1
ATOM 8645 N N . SER C 1 36 ? -36.725 8.163 27.732 1.00 9.94 37 SER C N 1
ATOM 8646 C CA . SER C 1 36 ? -36.276 9.050 26.656 1.00 9.56 37 SER C CA 1
ATOM 8647 C C . SER C 1 36 ? -35.279 10.084 27.183 1.00 9.42 37 SER C C 1
ATOM 8648 O O . SER C 1 36 ? -35.222 10.349 28.386 1.00 11.10 37 SER C O 1
ATOM 8651 N N . ALA C 1 37 ? -34.494 10.664 26.277 1.00 8.36 38 ALA C N 1
ATOM 8652 C CA . ALA C 1 37 ? -33.397 11.552 26.660 1.00 9.13 38 ALA C CA 1
ATOM 8653 C C . ALA C 1 37 ? -33.861 12.999 26.835 1.00 10.10 38 ALA C C 1
ATOM 8654 O O . ALA C 1 37 ? -34.597 13.540 26.000 1.00 10.27 38 ALA C O 1
ATOM 8656 N N . THR C 1 38 ? -33.418 13.619 27.925 1.00 10.04 39 THR C N 1
ATOM 8657 C CA . THR C 1 38 ? -33.810 14.980 28.259 1.00 10.39 39 THR C CA 1
ATOM 8658 C C . THR C 1 38 ? -32.586 15.824 28.610 1.00 10.17 39 THR C C 1
ATOM 8659 O O . THR C 1 38 ? -31.516 15.295 28.944 1.00 11.24 39 THR C O 1
ATOM 8663 N N . ALA C 1 39 ? -32.738 17.141 28.512 1.00 9.25 40 ALA C N 1
ATOM 8664 C CA . ALA C 1 39 ? -31.666 18.069 28.845 1.00 9.56 40 ALA C CA 1
ATOM 8665 C C . ALA C 1 39 ? -31.764 18.376 30.334 1.00 9.99 40 ALA C C 1
ATOM 8666 O O . ALA C 1 39 ? -32.320 19.399 30.730 1.00 10.56 40 ALA C O 1
ATOM 8668 N N . GLY C 1 40 ? -31.221 17.476 31.152 1.00 11.82 41 GLY C N 1
ATOM 8669 C CA . GLY C 1 40 ? -31.451 17.501 32.587 1.00 12.45 41 GLY C CA 1
ATOM 8670 C C . GLY C 1 40 ? -32.658 16.633 32.894 1.00 12.10 41 GLY C C 1
ATOM 8671 O O . GLY C 1 40 ? -33.543 16.489 32.053 1.00 11.29 41 GLY C O 1
ATOM 8672 N N . PRO C 1 41 ? -32.694 16.022 34.089 1.00 10.64 42 PRO C N 1
ATOM 8673 C CA . PRO C 1 41 ? -33.817 15.128 34.411 1.00 11.36 42 PRO C CA 1
ATOM 8674 C C . PRO C 1 41 ? -35.190 15.800 34.309 1.00 11.49 42 PRO C C 1
ATOM 8675 O O . PRO C 1 41 ? -36.153 15.152 33.888 1.00 11.24 42 PRO C O 1
ATOM 8679 N N . GLN C 1 42 ? -35.277 17.081 34.655 1.00 10.55 43 GLN C N 1
ATOM 8680 C CA . GLN C 1 42 ? -36.549 17.799 34.577 1.00 11.80 43 GLN C CA 1
ATOM 8681 C C . GLN C 1 42 ? -36.553 18.760 33.384 1.00 11.61 43 GLN C C 1
ATOM 8682 O O . GLN C 1 42 ? -37.468 19.572 33.230 1.00 11.77 43 GLN C O 1
ATOM 8688 N N . GLY C 1 43 ? -35.522 18.666 32.546 1.00 11.80 44 GLY C N 1
ATOM 8689 C CA . GLY C 1 43 ? -35.430 19.497 31.359 1.00 11.24 44 GLY C CA 1
ATOM 8690 C C . GLY C 1 43 ? -36.309 18.994 30.225 1.00 10.81 44 GLY C C 1
ATOM 8691 O O . GLY C 1 43 ? -36.969 17.949 30.333 1.00 11.23 44 GLY C O 1
ATOM 8692 N N . PRO C 1 44 ? -36.328 19.741 29.114 1.00 10.63 45 PRO C N 1
ATOM 8693 C CA . PRO C 1 44 ? -37.130 19.329 27.963 1.00 10.25 45 PRO C CA 1
ATOM 8694 C C . PRO C 1 44 ? -36.561 18.091 27.277 1.00 10.27 45 PRO C C 1
ATOM 8695 O O . PRO C 1 44 ? -35.348 17.829 27.323 1.00 10.12 45 PRO C O 1
ATOM 8699 N N . ASN C 1 45 ? -37.445 17.339 26.630 1.00 9.97 46 ASN C N 1
ATOM 8700 C CA . ASN C 1 45 ? -37.023 16.260 25.752 1.00 9.45 46 ASN C CA 1
ATOM 8701 C C . ASN C 1 45 ? -36.199 16.817 24.601 1.00 9.15 46 ASN C C 1
ATOM 8702 O O . ASN C 1 45 ? -36.557 17.838 24.003 1.00 9.51 46 ASN C O 1
ATOM 8707 N N . VAL C 1 46 ? -35.085 16.165 24.302 1.00 8.43 47 VAL C N 1
ATOM 8708 C CA . VAL C 1 46 ? -34.251 16.612 23.199 1.00 9.07 47 VAL C CA 1
ATOM 8709 C C . VAL C 1 46 ? -34.795 16.079 21.879 1.00 9.48 47 VAL C C 1
ATOM 8710 O O . VAL C 1 46 ? -35.435 15.013 21.824 1.00 9.95 47 VAL C O 1
ATOM 8714 N N . LEU C 1 47 ? -34.546 16.835 20.819 1.00 9.33 48 LEU C N 1
ATOM 8715 C CA . LEU C 1 47 ? -34.944 16.433 19.478 1.00 8.97 48 LEU C CA 1
ATOM 8716 C C . LEU C 1 47 ? -34.236 15.140 19.078 1.00 9.48 48 LEU C C 1
ATOM 8717 O O . LEU C 1 47 ? -34.858 14.251 18.497 1.00 11.00 48 LEU C O 1
ATOM 8722 N N . ASN C 1 48 ? -32.953 15.022 19.422 1.00 9.13 49 ASN C N 1
ATOM 8723 C CA . ASN C 1 48 ? -32.129 13.940 18.893 1.00 8.48 49 ASN C CA 1
ATOM 8724 C C . ASN C 1 48 ? -32.070 12.675 19.745 1.00 8.84 49 ASN C C 1
ATOM 8725 O O . ASN C 1 48 ? -31.016 12.052 19.858 1.00 10.78 49 ASN C O 1
ATOM 8730 N N . ASP C 1 49 ? -33.200 12.283 20.325 1.00 8.70 50 ASP C N 1
ATOM 8731 C CA . ASP C 1 49 ? -33.343 10.909 20.785 1.00 8.47 50 ASP C CA 1
ATOM 8732 C C . ASP C 1 49 ? -33.801 10.151 19.543 1.00 8.16 50 ASP C C 1
ATOM 8733 O O . ASP C 1 49 ? -34.998 10.102 19.216 1.00 8.59 50 ASP C O 1
ATOM 8738 N N . ILE C 1 50 ? -32.825 9.621 18.814 1.00 7.75 51 ILE C N 1
ATOM 8739 C CA . ILE C 1 50 ? -33.065 9.044 17.498 1.00 8.39 51 ILE C CA 1
ATOM 8740 C C . ILE C 1 50 ? -34.013 7.853 17.587 1.00 8.82 51 ILE C C 1
ATOM 8741 O O . ILE C 1 50 ? -34.957 7.731 16.798 1.00 9.55 51 ILE C O 1
ATOM 8746 N N . HIS C 1 51 ? -33.767 6.980 18.557 1.00 8.93 52 HIS C N 1
ATOM 8747 C CA . HIS C 1 51 ? -34.645 5.844 18.772 1.00 8.59 52 HIS C CA 1
ATOM 8748 C C . HIS C 1 51 ? -36.072 6.254 19.134 1.00 8.30 52 HIS C C 1
ATOM 8749 O O . HIS C 1 51 ? -37.022 5.669 18.620 1.00 9.02 52 HIS C O 1
ATOM 8756 N N . LEU C 1 52 ? -36.235 7.236 20.020 1.00 8.10 53 LEU C N 1
ATOM 8757 C CA . LEU C 1 52 ? -37.586 7.690 20.367 1.00 8.33 53 LEU C CA 1
ATOM 8758 C C . LEU C 1 52 ? -38.371 8.069 19.117 1.00 7.90 53 LEU C C 1
ATOM 8759 O O . LEU C 1 52 ? -39.495 7.610 18.908 1.00 8.43 53 LEU C O 1
ATOM 8764 N N . ILE C 1 53 ? -37.784 8.927 18.296 1.00 8.32 54 ILE C N 1
ATOM 8765 C CA . ILE C 1 53 ? -38.495 9.401 17.119 1.00 7.89 54 ILE C CA 1
ATOM 8766 C C . ILE C 1 53 ? -38.757 8.266 16.119 1.00 7.86 54 ILE C C 1
ATOM 8767 O O . ILE C 1 53 ? -39.833 8.189 15.524 1.00 8.78 54 ILE C O 1
ATOM 8772 N N . GLU C 1 54 ? -37.785 7.380 15.931 1.00 8.20 55 GLU C N 1
ATOM 8773 C CA . GLU C 1 54 ? -37.958 6.275 14.995 1.00 7.38 55 GLU C CA 1
ATOM 8774 C C . GLU C 1 54 ? -39.080 5.340 15.444 1.00 7.25 55 GLU C C 1
ATOM 8775 O O . GLU C 1 54 ? -39.901 4.876 14.641 1.00 8.36 55 GLU C O 1
ATOM 8781 N N . LYS C 1 55 ? -39.111 5.075 16.743 1.00 7.49 56 LYS C N 1
ATOM 8782 C CA . LYS C 1 55 ? -40.094 4.185 17.347 1.00 8.73 56 LYS C CA 1
ATOM 8783 C C . LYS C 1 55 ? -41.487 4.806 17.230 1.00 7.87 56 LYS C C 1
ATOM 8784 O O . LYS C 1 55 ? -42.441 4.140 16.823 1.00 8.14 56 LYS C O 1
ATOM 8790 N N . LEU C 1 56 ? -41.605 6.087 17.573 1.00 8.10 57 LEU C N 1
ATOM 8791 C CA . LEU C 1 56 ? -42.890 6.771 17.447 1.00 9.09 57 LEU C CA 1
ATOM 8792 C C . LEU C 1 56 ? -43.338 6.911 15.985 1.00 7.85 57 LEU C C 1
ATOM 8793 O O . LEU C 1 56 ? -44.523 6.719 15.670 1.00 7.72 57 LEU C O 1
ATOM 8798 N N . ALA C 1 57 ? -42.405 7.247 15.095 1.00 7.50 58 ALA C N 1
ATOM 8799 C CA . ALA C 1 57 ? -42.749 7.512 13.695 1.00 7.74 58 ALA C CA 1
ATOM 8800 C C . ALA C 1 57 ? -43.176 6.241 12.979 1.00 8.12 58 ALA C C 1
ATOM 8801 O O . ALA C 1 57 ? -44.093 6.260 12.148 1.00 7.89 58 ALA C O 1
ATOM 8803 N N . HIS C 1 58 ? -42.513 5.110 13.463 1.00 7.35 59 HIS C N 1
ATOM 8804 C CA . HIS C 1 58 ? -42.922 3.953 12.685 1.00 8.13 59 HIS C CA 1
ATOM 8805 C C . HIS C 1 58 ? -44.267 3.416 13.178 1.00 7.63 59 HIS C C 1
ATOM 8806 O O . HIS C 1 58 ? -45.134 3.021 12.379 1.00 7.91 59 HIS C O 1
ATOM 8813 N N . PHE C 1 59 ? -44.459 3.562 14.517 1.00 6.70 60 PHE C N 1
ATOM 8814 C CA . PHE C 1 59 ? -45.737 3.283 15.169 1.00 7.20 60 PHE C CA 1
ATOM 8815 C C . PHE C 1 59 ? -46.858 4.067 14.482 1.00 7.02 60 PHE C C 1
ATOM 8816 O O . PHE C 1 59 ? -47.927 3.520 14.190 1.00 7.27 60 PHE C O 1
ATOM 8824 N N . ASN C 1 60 ? -46.605 5.348 14.214 1.00 7.06 61 ASN C N 1
ATOM 8825 C CA . ASN C 1 60 ? -47.581 6.228 13.568 1.00 6.80 61 ASN C CA 1
ATOM 8826 C C . ASN C 1 60 ? -48.006 5.772 12.179 1.00 7.17 61 ASN C C 1
ATOM 8827 O O . ASN C 1 60 ? -49.026 6.228 11.671 1.00 8.02 61 ASN C O 1
ATOM 8832 N N . ARG C 1 61 ? -47.219 4.885 11.572 1.00 6.55 62 ARG C N 1
ATOM 8833 C CA . ARG C 1 61 ? -47.443 4.473 10.193 1.00 7.65 62 ARG C CA 1
ATOM 8834 C C . ARG C 1 61 ? -47.819 2.997 10.092 1.00 7.33 62 ARG C C 1
ATOM 8835 O O . ARG C 1 61 ? -47.781 2.416 9.013 1.00 7.05 62 ARG C O 1
ATOM 8843 N N . GLU C 1 62 ? -48.206 2.388 11.214 1.00 7.57 63 GLU C N 1
ATOM 8844 C CA . GLU C 1 62 ? -48.562 0.967 11.196 1.00 7.38 63 GLU C CA 1
ATOM 8845 C C . GLU C 1 62 ? -49.798 0.653 10.379 1.00 7.02 63 GLU C C 1
ATOM 8846 O O . GLU C 1 62 ? -49.861 -0.397 9.733 1.00 7.57 63 GLU C O 1
ATOM 8852 N N . ASN C 1 63 ? -50.789 1.539 10.432 1.00 7.69 64 ASN C N 1
ATOM 8853 C CA . ASN C 1 63 ? -52.064 1.259 9.779 1.00 7.90 64 ASN C CA 1
ATOM 8854 C C . ASN C 1 63 ? -52.050 1.575 8.290 1.00 7.35 64 ASN C C 1
ATOM 8855 O O . ASN C 1 63 ? -51.390 2.523 7.845 1.00 8.41 64 ASN C O 1
ATOM 8860 N N . VAL C 1 64 ? -52.794 0.775 7.533 1.00 6.75 65 VAL C N 1
ATOM 8861 C CA . VAL C 1 64 ? -52.931 0.926 6.092 1.00 7.36 65 VAL C CA 1
ATOM 8862 C C . VAL C 1 64 ? -54.431 0.869 5.781 1.00 7.42 65 VAL C C 1
ATOM 8863 O O . VAL C 1 64 ? -55.211 0.397 6.604 1.00 8.49 65 VAL C O 1
ATOM 8867 N N . PRO C 1 65 ? -54.853 1.340 4.598 1.00 6.15 66 PRO C N 1
ATOM 8868 C CA . PRO C 1 65 ? -56.299 1.251 4.336 1.00 7.66 66 PRO C CA 1
ATOM 8869 C C . PRO C 1 65 ? -56.791 -0.197 4.388 1.00 6.84 66 PRO C C 1
ATOM 8870 O O . PRO C 1 65 ? -56.136 -1.081 3.849 1.00 8.10 66 PRO C O 1
ATOM 8874 N N . GLU C 1 66 ? -57.916 -0.448 5.046 1.00 6.95 67 GLU C N 1
ATOM 8875 C CA . GLU C 1 66 ? -58.477 -1.791 5.038 1.00 7.67 67 GLU C CA 1
ATOM 8876 C C . GLU C 1 66 ? -59.152 -2.021 3.686 1.00 7.28 67 GLU C C 1
ATOM 8877 O O . GLU C 1 66 ? -59.467 -1.068 2.959 1.00 7.65 67 GLU C O 1
ATOM 8883 N N . ARG C 1 67 ? -59.405 -3.279 3.351 1.00 7.19 68 ARG C N 1
ATOM 8884 C CA . ARG C 1 67 ? -60.147 -3.588 2.132 1.00 7.14 68 ARG C CA 1
ATOM 8885 C C . ARG C 1 67 ? -61.537 -2.976 2.148 1.00 7.32 68 ARG C C 1
ATOM 8886 O O . ARG C 1 67 ? -62.198 -2.941 3.188 1.00 7.65 68 ARG C O 1
ATOM 8894 N N . ILE C 1 68 ? -61.989 -2.520 0.984 1.00 6.36 69 ILE C N 1
ATOM 8895 C CA . ILE C 1 68 ? -63.411 -2.257 0.758 1.00 8.01 69 ILE C CA 1
ATOM 8896 C C . ILE C 1 68 ? -63.905 -3.085 -0.424 1.00 7.38 69 ILE C C 1
ATOM 8897 O O . ILE C 1 68 ? -63.412 -2.945 -1.538 1.00 8.12 69 ILE C O 1
ATOM 8902 N N . PRO C 1 69 ? -64.843 -4.008 -0.185 1.00 7.41 70 PRO C N 1
ATOM 8903 C CA . PRO C 1 69 ? -65.348 -4.488 1.099 1.00 8.16 70 PRO C CA 1
ATOM 8904 C C . PRO C 1 69 ? -64.477 -5.651 1.602 1.00 7.70 70 PRO C C 1
ATOM 8905 O O . PRO C 1 69 ? -63.324 -5.775 1.164 1.00 8.63 70 PRO C O 1
ATOM 8909 N N . HIS C 1 70 ? -65.014 -6.466 2.511 1.00 7.26 71 HIS C N 1
ATOM 8910 C CA . HIS C 1 70 ? -64.309 -7.628 3.085 1.00 7.88 71 HIS C CA 1
ATOM 8911 C C . HIS C 1 70 ? -63.117 -7.250 3.985 1.00 7.57 71 HIS C C 1
ATOM 8912 O O . HIS C 1 70 ? -62.137 -7.991 4.084 1.00 8.36 71 HIS C O 1
ATOM 8919 N N . ALA C 1 71 ? -63.221 -6.111 4.666 1.00 7.19 72 ALA C N 1
ATOM 8920 C CA . ALA C 1 71 ? -62.179 -5.662 5.581 1.00 7.45 72 ALA C CA 1
ATOM 8921 C C . ALA C 1 71 ? -61.839 -6.656 6.692 1.00 7.38 72 ALA C C 1
ATOM 8922 O O . ALA C 1 71 ? -60.662 -6.819 7.024 1.00 7.82 72 ALA C O 1
ATOM 8924 N N . LYS C 1 72 ? -62.858 -7.287 7.277 1.00 7.91 73 LYS C N 1
ATOM 8925 C CA . LYS C 1 72 ? -62.662 -8.176 8.430 1.00 8.41 73 LYS C CA 1
ATOM 8926 C C . LYS C 1 72 ? -62.490 -9.617 7.997 1.00 8.74 73 LYS C C 1
ATOM 8927 O O . LYS C 1 72 ? -63.447 -10.251 7.550 1.00 8.33 73 LYS C O 1
ATOM 8933 N N . GLY C 1 73 ? -61.276 -10.141 8.125 1.00 8.54 74 GLY C N 1
ATOM 8934 C CA . GLY C 1 73 ? -61.017 -11.496 7.687 1.00 8.69 74 GLY C CA 1
ATOM 8935 C C . GLY C 1 73 ? -59.780 -12.107 8.302 1.00 8.13 74 GLY C C 1
ATOM 8936 O O . GLY C 1 73 ? -59.089 -11.484 9.110 1.00 9.78 74 GLY C O 1
ATOM 8937 N N . HIS C 1 74 ? -59.507 -13.344 7.905 1.00 8.09 75 HIS C N 1
ATOM 8938 C CA . HIS C 1 74 ? -58.464 -14.147 8.527 1.00 8.17 75 HIS C CA 1
ATOM 8939 C C . HIS C 1 74 ? -58.231 -15.318 7.591 1.00 9.11 75 HIS C C 1
ATOM 8940 O O . HIS C 1 74 ? -59.048 -15.596 6.711 1.00 8.64 75 HIS C O 1
ATOM 8947 N N . GLY C 1 75 ? -57.121 -16.020 7.755 1.00 9.49 76 GLY C N 1
ATOM 8948 C CA . GLY C 1 75 ? -56.853 -17.093 6.829 1.00 10.24 76 GLY C CA 1
ATOM 8949 C C . GLY C 1 75 ? -55.804 -18.083 7.263 1.00 9.37 76 GLY C C 1
ATOM 8950 O O . GLY C 1 75 ? -55.410 -18.145 8.434 1.00 9.72 76 GLY C O 1
ATOM 8951 N N . ALA C 1 76 ? -55.351 -18.867 6.295 1.00 9.30 77 ALA C N 1
ATOM 8952 C CA . ALA C 1 76 ? -54.449 -19.978 6.562 1.00 9.66 77 ALA C CA 1
ATOM 8953 C C . ALA C 1 76 ? -53.844 -20.455 5.258 1.00 8.89 77 ALA C C 1
ATOM 8954 O O . ALA C 1 76 ? -54.144 -19.926 4.175 1.00 8.88 77 ALA C O 1
ATOM 8956 N N . PHE C 1 77 ? -52.984 -21.457 5.366 1.00 10.17 78 PHE C N 1
ATOM 8957 C CA . PHE C 1 77 ? -52.322 -22.015 4.201 1.00 10.33 78 PHE C CA 1
ATOM 8958 C C . PHE C 1 77 ? -52.515 -23.517 4.192 1.00 9.79 78 PHE C C 1
ATOM 8959 O O . PHE C 1 77 ? -52.868 -24.118 5.221 1.00 10.53 78 PHE C O 1
ATOM 8967 N N . GLY C 1 78 ? -52.295 -24.130 3.037 1.00 9.65 79 GLY C N 1
ATOM 8968 C CA . GLY C 1 78 ? -52.540 -25.553 2.928 1.00 9.31 79 GLY C CA 1
ATOM 8969 C C . GLY C 1 78 ? -52.135 -26.143 1.603 1.00 10.06 79 GLY C C 1
ATOM 8970 O O . GLY C 1 78 ? -51.170 -25.690 0.972 1.00 10.36 79 GLY C O 1
ATOM 8971 N N . GLU C 1 79 ? -52.875 -27.168 1.184 1.00 10.10 80 GLU C N 1
ATOM 8972 C CA . GLU C 1 79 ? -52.524 -27.941 0.000 1.00 11.16 80 GLU C CA 1
ATOM 8973 C C . GLU C 1 79 ? -53.770 -28.357 -0.761 1.00 11.32 80 GLU C C 1
ATOM 8974 O O . GLU C 1 79 ? -54.763 -28.767 -0.158 1.00 11.59 80 GLU C O 1
ATOM 8980 N N . LEU C 1 80 ? -53.702 -28.253 -2.084 1.00 10.67 81 LEU C N 1
ATOM 8981 C CA . LEU C 1 80 ? -54.691 -28.842 -2.988 1.00 11.86 81 LEU C CA 1
ATOM 8982 C C . LEU C 1 80 ? -54.158 -30.174 -3.517 1.00 11.32 81 LEU C C 1
ATOM 8983 O O . LEU C 1 80 ? -53.027 -30.240 -4.001 1.00 13.16 81 LEU C O 1
ATOM 8988 N N . HIS C 1 81 ? -54.964 -31.229 -3.419 1.00 11.47 82 HIS C N 1
ATOM 8989 C CA . HIS C 1 81 ? -54.592 -32.543 -3.945 1.00 12.46 82 HIS C CA 1
ATOM 8990 C C . HIS C 1 81 ? -55.602 -32.999 -4.991 1.00 12.76 82 HIS C C 1
ATOM 8991 O O . HIS C 1 81 ? -56.798 -33.038 -4.714 1.00 13.23 82 HIS C O 1
ATOM 8998 N N . ILE C 1 82 ? -55.124 -33.365 -6.179 1.00 13.19 83 ILE C N 1
ATOM 8999 C CA . ILE C 1 82 ? -56.002 -33.849 -7.234 1.00 14.24 83 ILE C CA 1
ATOM 9000 C C . ILE C 1 82 ? -56.183 -35.362 -7.118 1.00 14.86 83 ILE C C 1
ATOM 9001 O O . ILE C 1 82 ? -55.204 -36.109 -6.993 1.00 17.23 83 ILE C O 1
ATOM 9006 N N . THR C 1 83 ? -57.435 -35.811 -7.149 1.00 14.03 84 THR C N 1
ATOM 9007 C CA . THR C 1 83 ? -57.725 -37.241 -7.036 1.00 14.98 84 THR C CA 1
ATOM 9008 C C . THR C 1 83 ? -58.574 -37.784 -8.183 1.00 15.61 84 THR C C 1
ATOM 9009 O O . THR C 1 83 ? -59.031 -38.922 -8.132 1.00 15.64 84 THR C O 1
ATOM 9013 N N . GLU C 1 84 ? -58.787 -36.965 -9.209 1.00 14.82 85 GLU C N 1
ATOM 9014 C CA . GLU C 1 84 ? -59.557 -37.372 -10.376 1.00 14.63 85 GLU C CA 1
ATOM 9015 C C . GLU C 1 84 ? -58.889 -36.865 -11.642 1.00 16.05 85 GLU C C 1
ATOM 9016 O O . GLU C 1 84 ? -58.099 -35.920 -11.599 1.00 20.21 85 GLU C O 1
ATOM 9022 N N . ASP C 1 85 ? -59.212 -37.482 -12.770 1.00 16.73 86 ASP C N 1
ATOM 9023 C CA . ASP C 1 85 ? -58.656 -37.052 -14.046 1.00 16.22 86 ASP C CA 1
ATOM 9024 C C . ASP C 1 85 ? -59.646 -36.148 -14.777 1.00 16.06 86 ASP C C 1
ATOM 9025 O O . ASP C 1 85 ? -60.659 -36.619 -15.307 1.00 18.07 86 ASP C O 1
ATOM 9030 N N . VAL C 1 86 ? -59.354 -34.849 -14.802 1.00 14.84 87 VAL C N 1
ATOM 9031 C CA . VAL C 1 86 ? -60.197 -33.895 -15.518 1.00 15.32 87 VAL C CA 1
ATOM 9032 C C . VAL C 1 86 ? -59.463 -33.297 -16.714 1.00 14.37 87 VAL C C 1
ATOM 9033 O O . VAL C 1 86 ? -59.852 -32.251 -17.231 1.00 13.91 87 VAL C O 1
ATOM 9037 N N . SER C 1 87 ? -58.416 -33.979 -17.171 1.00 14.29 88 SER C N 1
ATOM 9038 C CA . SER C 1 87 ? -57.609 -33.492 -18.288 1.00 14.67 88 SER C CA 1
ATOM 9039 C C . SER C 1 87 ? -58.381 -33.389 -19.606 1.00 14.41 88 SER C C 1
ATOM 9040 O O . SER C 1 87 ? -57.973 -32.653 -20.508 1.00 16.71 88 SER C O 1
ATOM 9043 N N . GLU C 1 88 ? -59.491 -34.110 -19.734 1.00 13.55 89 GLU C N 1
ATOM 9044 C CA . GLU C 1 88 ? -60.284 -33.971 -20.952 1.00 15.66 89 GLU C CA 1
ATOM 9045 C C . GLU C 1 88 ? -60.948 -32.592 -21.005 1.00 15.31 89 GLU C C 1
ATOM 9046 O O . GLU C 1 88 ? -61.317 -32.121 -22.077 1.00 15.53 89 GLU C O 1
ATOM 9052 N N . TYR C 1 89 ? -61.081 -31.943 -19.849 1.00 13.83 90 TYR C N 1
ATOM 9053 C CA . TYR C 1 89 ? -61.770 -30.654 -19.758 1.00 12.79 90 TYR C CA 1
ATOM 9054 C C . TYR C 1 89 ? -60.830 -29.459 -19.617 1.00 12.16 90 TYR C C 1
ATOM 9055 O O . TYR C 1 89 ? -61.125 -28.367 -20.117 1.00 12.87 90 TYR C O 1
ATOM 9064 N N . THR C 1 90 ? -59.727 -29.640 -18.898 1.00 12.06 91 THR C N 1
ATOM 9065 C CA . THR C 1 90 ? -58.807 -28.528 -18.686 1.00 11.80 91 THR C CA 1
ATOM 9066 C C . THR C 1 90 ? -57.345 -28.950 -18.738 1.00 11.95 91 THR C C 1
ATOM 9067 O O . THR C 1 90 ? -56.977 -30.038 -18.274 1.00 12.65 91 THR C O 1
ATOM 9071 N N . LYS C 1 91 ? -56.513 -28.072 -19.298 1.00 11.51 92 LYS C N 1
ATOM 9072 C CA . LYS C 1 91 ? -55.067 -28.272 -19.298 1.00 13.11 92 LYS C CA 1
ATOM 9073 C C . LYS C 1 91 ? -54.391 -27.537 -18.138 1.00 13.89 92 LYS C C 1
ATOM 9074 O O . LYS C 1 91 ? -53.161 -27.548 -18.028 1.00 14.79 92 LYS C O 1
ATOM 9080 N N . ALA C 1 92 ? -55.181 -26.902 -17.271 1.00 11.69 93 ALA C N 1
ATOM 9081 C CA . ALA C 1 92 ? -54.601 -26.142 -16.162 1.00 11.32 93 ALA C CA 1
ATOM 9082 C C . ALA C 1 92 ? -53.681 -27.035 -15.330 1.00 11.98 93 ALA C C 1
ATOM 9083 O O . ALA C 1 92 ? -54.086 -28.112 -14.883 1.00 12.37 93 ALA C O 1
ATOM 9085 N N . ASP C 1 93 ? -52.442 -26.590 -15.134 1.00 11.33 94 ASP C N 1
ATOM 9086 C CA . ASP C 1 93 ? -51.417 -27.443 -14.539 1.00 12.16 94 ASP C CA 1
ATOM 9087 C C . ASP C 1 93 ? -51.810 -27.968 -13.159 1.00 12.11 94 ASP C C 1
ATOM 9088 O O . ASP C 1 93 ? -51.643 -29.156 -12.872 1.00 13.22 94 ASP C O 1
ATOM 9093 N N . LEU C 1 94 ? -52.350 -27.099 -12.310 1.00 11.16 95 LEU C N 1
ATOM 9094 C CA . LEU C 1 94 ? -52.689 -27.507 -10.949 1.00 11.43 95 LEU C CA 1
ATOM 9095 C C . LEU C 1 94 ? -53.789 -28.571 -10.890 1.00 11.18 95 LEU C C 1
ATOM 9096 O O . LEU C 1 94 ? -53.927 -29.246 -9.868 1.00 12.41 95 LEU C O 1
ATOM 9101 N N . PHE C 1 95 ? -54.566 -28.710 -11.966 1.00 10.98 96 PHE C N 1
ATOM 9102 C CA . PHE C 1 95 ? -55.693 -29.650 -11.987 1.00 10.64 96 PHE C CA 1
ATOM 9103 C C . PHE C 1 95 ? -55.362 -30.992 -12.644 1.00 12.13 96 PHE C C 1
ATOM 9104 O O . PHE C 1 95 ? -56.242 -31.838 -12.795 1.00 13.15 96 PHE C O 1
ATOM 9112 N N . GLN C 1 96 ? -54.109 -31.194 -13.038 1.00 12.97 97 GLN C N 1
ATOM 9113 C CA . GLN C 1 96 ? -53.743 -32.445 -13.711 1.00 13.78 97 GLN C CA 1
ATOM 9114 C C . GLN C 1 96 ? -53.598 -33.587 -12.699 1.00 15.90 97 GLN C C 1
ATOM 9115 O O . GLN C 1 96 ? -53.432 -33.338 -11.507 1.00 16.69 97 GLN C O 1
ATOM 9121 N N . PRO C 1 97 ? -53.687 -34.847 -13.164 1.00 15.28 98 PRO C N 1
ATOM 9122 C CA . PRO C 1 97 ? -53.632 -35.983 -12.236 1.00 18.52 98 PRO C CA 1
ATOM 9123 C C . PRO C 1 97 ? -52.401 -35.970 -11.332 1.00 19.30 98 PRO C C 1
ATOM 9124 O O . PRO C 1 97 ? -51.297 -35.671 -11.787 1.00 21.62 98 PRO C O 1
ATOM 9128 N N . GLY C 1 98 ? -52.614 -36.255 -10.051 1.00 21.91 99 GLY C N 1
ATOM 9129 C CA . GLY C 1 98 ? -51.526 -36.391 -9.099 1.00 25.02 99 GLY C CA 1
ATOM 9130 C C . GLY C 1 98 ? -50.917 -35.098 -8.585 1.00 23.75 99 GLY C C 1
ATOM 9131 O O . GLY C 1 98 ? -50.044 -35.130 -7.720 1.00 31.27 99 GLY C O 1
ATOM 9132 N N . LYS C 1 99 ? -51.365 -33.959 -9.106 1.00 18.56 100 LYS C N 1
ATOM 9133 C CA . LYS C 1 99 ? -50.774 -32.674 -8.722 1.00 14.91 100 LYS C CA 1
ATOM 9134 C C . LYS C 1 99 ? -51.086 -32.270 -7.286 1.00 13.16 100 LYS C C 1
ATOM 9135 O O . LYS C 1 99 ? -52.222 -32.408 -6.813 1.00 14.86 100 LYS C O 1
ATOM 9141 N N . VAL C 1 100 ? -50.066 -31.771 -6.594 1.00 13.76 101 VAL C N 1
ATOM 9142 C CA . VAL C 1 100 ? -50.237 -31.223 -5.252 1.00 13.95 101 VAL C CA 1
ATOM 9143 C C . VAL C 1 100 ? -49.728 -29.792 -5.265 1.00 12.33 101 VAL C C 1
ATOM 9144 O O . VAL C 1 100 ? -48.594 -29.543 -5.657 1.00 14.89 101 VAL C O 1
ATOM 9148 N N . THR C 1 101 ? -50.573 -28.857 -4.843 1.00 11.75 102 THR C N 1
ATOM 9149 C CA . THR C 1 101 ? -50.270 -27.435 -5.000 1.00 10.92 102 THR C CA 1
ATOM 9150 C C . THR C 1 101 ? -50.454 -26.687 -3.682 1.00 10.95 102 THR C C 1
ATOM 9151 O O . THR C 1 101 ? -51.484 -26.828 -3.031 1.00 11.48 102 THR C O 1
ATOM 9155 N N . PRO C 1 102 ? -49.456 -25.884 -3.276 1.00 10.59 103 PRO C N 1
ATOM 9156 C CA . PRO C 1 102 ? -49.644 -25.096 -2.050 1.00 11.13 103 PRO C CA 1
ATOM 9157 C C . PRO C 1 102 ? -50.750 -24.062 -2.227 1.00 10.24 103 PRO C C 1
ATOM 9158 O O . PRO C 1 102 ? -50.968 -23.590 -3.345 1.00 10.88 103 PRO C O 1
ATOM 9162 N N . LEU C 1 103 ? -51.436 -23.715 -1.143 1.00 10.97 104 LEU C N 1
ATOM 9163 C CA . LEU C 1 103 ? -52.503 -22.726 -1.220 1.00 9.80 104 LEU C CA 1
ATOM 9164 C C . LEU C 1 103 ? -52.487 -21.760 -0.045 1.00 8.73 104 LEU C C 1
ATOM 9165 O O . LEU C 1 103 ? -51.920 -22.051 1.013 1.00 9.58 104 LEU C O 1
ATOM 9170 N N . ALA C 1 104 ? -53.150 -20.625 -0.244 1.00 8.82 105 ALA C N 1
ATOM 9171 C CA . ALA C 1 104 ? -53.528 -19.705 0.825 1.00 8.72 105 ALA C CA 1
ATOM 9172 C C . ALA C 1 104 ? -55.033 -19.556 0.748 1.00 8.95 105 ALA C C 1
ATOM 9173 O O . ALA C 1 104 ? -55.625 -19.750 -0.314 1.00 9.87 105 ALA C O 1
ATOM 9175 N N . VAL C 1 105 ? -55.659 -19.198 1.862 1.00 8.86 106 VAL C N 1
ATOM 9176 C CA . VAL C 1 105 ? -57.076 -18.869 1.844 1.00 8.63 106 VAL C CA 1
ATOM 9177 C C . VAL C 1 105 ? -57.304 -17.705 2.788 1.00 8.64 106 VAL C C 1
ATOM 9178 O O . VAL C 1 105 ? -56.628 -17.590 3.813 1.00 8.65 106 VAL C O 1
ATOM 9182 N N . ARG C 1 106 ? -58.225 -16.818 2.425 1.00 8.58 107 ARG C N 1
ATOM 9183 C CA . ARG C 1 106 ? -58.716 -15.812 3.361 1.00 7.93 107 ARG C CA 1
ATOM 9184 C C . ARG C 1 106 ? -60.234 -15.903 3.404 1.00 7.98 107 ARG C C 1
ATOM 9185 O O . ARG C 1 106 ? -60.886 -15.980 2.359 1.00 8.68 107 ARG C O 1
ATOM 9193 N N . PHE C 1 107 ? -60.774 -15.929 4.621 1.00 7.77 108 PHE C N 1
ATOM 9194 C CA . PHE C 1 107 ? -62.208 -15.902 4.876 1.00 8.40 108 PHE C CA 1
ATOM 9195 C C . PHE C 1 107 ? -62.549 -14.531 5.433 1.00 8.45 108 PHE C C 1
ATOM 9196 O O . PHE C 1 107 ? -61.696 -13.882 6.027 1.00 9.02 108 PHE C O 1
ATOM 9204 N N . SER C 1 108 ? -63.793 -14.083 5.282 1.00 8.41 109 SER C N 1
ATOM 9205 C CA . SER C 1 108 ? -64.125 -12.720 5.696 1.00 8.86 109 SER C CA 1
ATOM 9206 C C . SER C 1 108 ? -65.626 -12.517 5.790 1.00 9.21 109 SER C C 1
ATOM 9207 O O . SER C 1 108 ? -66.394 -13.351 5.330 1.00 8.97 109 SER C O 1
ATOM 9210 N N . THR C 1 109 ? -66.035 -11.402 6.388 1.00 8.56 110 THR C N 1
ATOM 9211 C CA . THR C 1 109 ? -67.376 -10.857 6.189 1.00 8.58 110 THR C CA 1
ATOM 9212 C C . THR C 1 109 ? -67.271 -9.842 5.038 1.00 9.40 110 THR C C 1
ATOM 9213 O O . THR C 1 109 ? -66.225 -9.761 4.393 1.00 9.51 110 THR C O 1
ATOM 9217 N N . VAL C 1 110 ? -68.333 -9.079 4.783 1.00 9.22 111 VAL C N 1
ATOM 9218 C CA . VAL C 1 110 ? -68.349 -8.125 3.670 1.00 9.10 111 VAL C CA 1
ATOM 9219 C C . VAL C 1 110 ? -68.420 -6.667 4.129 1.00 9.21 111 VAL C C 1
ATOM 9220 O O . VAL C 1 110 ? -67.563 -5.862 3.787 1.00 8.74 111 VAL C O 1
ATOM 9224 N N . ALA C 1 111 ? -69.436 -6.329 4.914 1.00 9.34 112 ALA C N 1
ATOM 9225 C CA . ALA C 1 111 ? -69.766 -4.925 5.180 1.00 10.17 112 ALA C CA 1
ATOM 9226 C C . ALA C 1 111 ? -68.945 -4.265 6.285 1.00 10.69 112 ALA C C 1
ATOM 9227 O O . ALA C 1 111 ? -68.544 -3.095 6.164 1.00 10.29 112 ALA C O 1
ATOM 9229 N N . GLY C 1 112 ? -68.708 -4.997 7.368 1.00 10.73 113 GLY C N 1
ATOM 9230 C CA . GLY C 1 112 ? -68.062 -4.411 8.528 1.00 10.32 113 GLY C CA 1
ATOM 9231 C C . GLY C 1 112 ? -66.603 -4.057 8.310 1.00 8.49 113 GLY C C 1
ATOM 9232 O O . GLY C 1 112 ? -65.932 -4.608 7.428 1.00 9.66 113 GLY C O 1
ATOM 9233 N N . GLU C 1 113 ? -66.103 -3.167 9.161 1.00 8.48 114 GLU C N 1
ATOM 9234 C CA . GLU C 1 113 ? -64.722 -2.717 9.114 1.00 8.91 114 GLU C CA 1
ATOM 9235 C C . GLU C 1 113 ? -63.846 -3.674 9.916 1.00 9.74 114 GLU C C 1
ATOM 9236 O O . GLU C 1 113 ? -64.334 -4.652 10.486 1.00 10.83 114 GLU C O 1
ATOM 9242 N N A GLN C 1 114 ? -62.566 -3.325 9.988 0.51 9.91 115 GLN C N 1
ATOM 9243 N N B GLN C 1 114 ? -62.535 -3.469 9.927 0.49 9.63 115 GLN C N 1
ATOM 9244 C CA A GLN C 1 114 ? -61.524 -4.143 10.596 0.51 11.64 115 GLN C CA 1
ATOM 9245 C CA B GLN C 1 114 ? -61.719 -4.376 10.730 0.49 12.05 115 GLN C CA 1
ATOM 9246 C C A GLN C 1 114 ? -61.787 -4.679 11.993 0.51 10.14 115 GLN C C 1
ATOM 9247 C C B GLN C 1 114 ? -62.103 -4.213 12.212 0.49 10.04 115 GLN C C 1
ATOM 9248 O O A GLN C 1 114 ? -61.240 -5.714 12.362 0.51 10.14 115 GLN C O 1
ATOM 9249 O O B GLN C 1 114 ? -62.505 -3.139 12.633 0.49 8.70 115 GLN C O 1
ATOM 9260 N N A GLY C 1 115 ? -62.573 -3.956 12.783 0.51 11.74 116 GLY C N 1
ATOM 9261 N N B GLY C 1 115 ? -62.057 -5.284 12.991 0.49 8.99 116 GLY C N 1
ATOM 9262 C CA A GLY C 1 115 ? -62.782 -4.323 14.169 0.51 12.13 116 GLY C CA 1
ATOM 9263 C CA B GLY C 1 115 ? -62.494 -5.200 14.370 0.49 10.16 116 GLY C CA 1
ATOM 9264 C C A GLY C 1 115 ? -64.138 -4.950 14.419 0.51 11.38 116 GLY C C 1
ATOM 9265 C C B GLY C 1 115 ? -63.984 -5.432 14.542 0.49 10.36 116 GLY C C 1
ATOM 9266 O O A GLY C 1 115 ? -64.455 -5.308 15.555 0.51 12.81 116 GLY C O 1
ATOM 9267 O O B GLY C 1 115 ? -64.440 -5.643 15.667 0.49 11.35 116 GLY C O 1
ATOM 9268 N N A SER C 1 116 ? -64.928 -5.098 13.357 0.51 10.68 117 SER C N 1
ATOM 9269 N N B SER C 1 116 ? -64.748 -5.386 13.450 0.49 10.57 117 SER C N 1
ATOM 9270 C CA A SER C 1 116 ? -66.301 -5.604 13.456 0.51 11.31 117 SER C CA 1
ATOM 9271 C CA B SER C 1 116 ? -66.185 -5.663 13.523 0.49 10.61 117 SER C CA 1
ATOM 9272 C C A SER C 1 116 ? -66.382 -7.122 13.687 0.51 10.73 117 SER C C 1
ATOM 9273 C C B SER C 1 116 ? -66.363 -7.168 13.700 0.49 10.27 117 SER C C 1
ATOM 9274 O O A SER C 1 116 ? -65.426 -7.845 13.422 0.51 10.53 117 SER C O 1
ATOM 9275 O O B SER C 1 116 ? -65.447 -7.930 13.418 0.49 9.35 117 SER C O 1
ATOM 9280 N N . PRO C 1 117 ? -67.535 -7.612 14.180 1.00 11.19 118 PRO C N 1
ATOM 9281 C CA . PRO C 1 117 ? -67.667 -9.045 14.489 1.00 10.91 118 PRO C CA 1
ATOM 9282 C C . PRO C 1 117 ? -67.728 -9.998 13.295 1.00 10.88 118 PRO C C 1
ATOM 9283 O O . PRO C 1 117 ? -68.359 -9.704 12.271 1.00 12.56 118 PRO C O 1
ATOM 9287 N N . ASP C 1 118 ? -67.109 -11.163 13.459 1.00 10.79 119 ASP C N 1
ATOM 9288 C CA . ASP C 1 118 ? -67.158 -12.218 12.449 1.00 10.90 119 ASP C CA 1
ATOM 9289 C C . ASP C 1 118 ? -68.574 -12.746 12.220 1.00 10.63 119 ASP C C 1
ATOM 9290 O O . ASP C 1 118 ? -68.877 -13.260 11.137 1.00 11.13 119 ASP C O 1
ATOM 9295 N N . THR C 1 119 ? -69.429 -12.657 13.241 1.00 10.87 120 THR C N 1
ATOM 9296 C CA . THR C 1 119 ? -70.749 -13.292 13.183 1.00 11.21 120 THR C CA 1
ATOM 9297 C C . THR C 1 119 ? -71.935 -12.336 13.028 1.00 12.65 120 THR C C 1
ATOM 9298 O O . THR C 1 119 ? -73.069 -12.706 13.330 1.00 14.59 120 THR C O 1
ATOM 9302 N N . TRP C 1 120 ? -71.685 -11.119 12.557 1.00 10.94 121 TRP C N 1
ATOM 9303 C CA . TRP C 1 120 ? -72.767 -10.324 11.982 1.00 12.07 121 TRP C CA 1
ATOM 9304 C C . TRP C 1 120 ? -73.360 -11.116 10.821 1.00 12.60 121 TRP C C 1
ATOM 9305 O O . TRP C 1 120 ? -72.632 -11.822 10.113 1.00 11.87 121 TRP C O 1
ATOM 9316 N N . ARG C 1 121 ? -74.666 -11.006 10.601 1.00 12.07 122 ARG C N 1
ATOM 9317 C CA . ARG C 1 121 ? -75.247 -11.625 9.414 1.00 10.62 122 ARG C CA 1
ATOM 9318 C C . ARG C 1 121 ? -74.630 -10.985 8.175 1.00 10.58 122 ARG C C 1
ATOM 9319 O O . ARG C 1 121 ? -74.632 -9.766 8.036 1.00 12.21 122 ARG C O 1
ATOM 9327 N N . ASP C 1 122 ? -74.078 -11.807 7.292 1.00 10.02 123 ASP C N 1
ATOM 9328 C CA . ASP C 1 122 ? -73.389 -11.305 6.116 1.00 9.96 123 ASP C CA 1
ATOM 9329 C C . ASP C 1 122 ? -73.009 -12.480 5.246 1.00 9.91 123 ASP C C 1
ATOM 9330 O O . ASP C 1 122 ? -72.962 -13.630 5.718 1.00 11.13 123 ASP C O 1
ATOM 9335 N N . VAL C 1 123 ? -72.743 -12.191 3.976 1.00 9.20 124 VAL C N 1
ATOM 9336 C CA . VAL C 1 123 ? -72.027 -13.124 3.115 1.00 9.79 124 VAL C CA 1
ATOM 9337 C C . VAL C 1 123 ? -70.631 -13.316 3.723 1.00 9.69 124 VAL C C 1
ATOM 9338 O O . VAL C 1 123 ? -70.090 -12.401 4.359 1.00 9.36 124 VAL C O 1
ATOM 9342 N N . HIS C 1 124 ? -70.058 -14.505 3.564 1.00 9.26 125 HIS C N 1
ATOM 9343 C CA . HIS C 1 124 ? -68.656 -14.694 3.920 1.00 8.99 125 HIS C CA 1
ATOM 9344 C C . HIS C 1 124 ? -67.800 -14.966 2.703 1.00 9.37 125 HIS C C 1
ATOM 9345 O O . HIS C 1 124 ? -68.137 -15.807 1.863 1.00 9.92 125 HIS C O 1
ATOM 9352 N N . GLY C 1 125 ? -66.702 -14.225 2.597 1.00 8.81 126 GLY C N 1
ATOM 9353 C CA . GLY C 1 125 ? -65.737 -14.463 1.547 1.00 9.30 126 GLY C CA 1
ATOM 9354 C C . GLY C 1 125 ? -64.988 -15.763 1.762 1.00 8.19 126 GLY C C 1
ATOM 9355 O O . GLY C 1 125 ? -64.777 -16.204 2.902 1.00 9.00 126 GLY C O 1
ATOM 9356 N N . PHE C 1 126 ? -64.579 -16.370 0.652 1.00 8.28 127 PHE C N 1
ATOM 9357 C CA . PHE C 1 126 ? -63.962 -17.692 0.632 1.00 8.94 127 PHE C CA 1
ATOM 9358 C C . PHE C 1 126 ? -62.966 -17.623 -0.517 1.00 8.44 127 PHE C C 1
ATOM 9359 O O . PHE C 1 126 ? -63.257 -18.033 -1.643 1.00 9.05 127 PHE C O 1
ATOM 9367 N N . ALA C 1 127 ? -61.790 -17.066 -0.232 1.00 8.94 128 ALA C N 1
ATOM 9368 C CA . ALA C 1 127 ? -60.873 -16.638 -1.286 1.00 9.14 128 ALA C CA 1
ATOM 9369 C C . ALA C 1 127 ? -59.597 -17.455 -1.266 1.00 8.27 128 ALA C C 1
ATOM 9370 O O . ALA C 1 127 ? -58.850 -17.422 -0.287 1.00 9.56 128 ALA C O 1
ATOM 9372 N N . LEU C 1 128 ? -59.363 -18.190 -2.345 1.00 9.14 129 LEU C N 1
ATOM 9373 C CA . LEU C 1 128 ? -58.258 -19.134 -2.426 1.00 8.90 129 LEU C CA 1
ATOM 9374 C C . LEU C 1 128 ? -57.181 -18.673 -3.381 1.00 8.59 129 LEU C C 1
ATOM 9375 O O . LEU C 1 128 ? -57.484 -18.114 -4.428 1.00 9.58 129 LEU C O 1
ATOM 9380 N N . ARG C 1 129 ? -55.925 -18.924 -3.021 1.00 7.89 130 ARG C N 1
ATOM 9381 C CA . ARG C 1 129 ? -54.807 -18.813 -3.955 1.00 8.62 130 ARG C CA 1
ATOM 9382 C C . ARG C 1 129 ? -54.136 -20.155 -4.090 1.00 8.39 130 ARG C C 1
ATOM 9383 O O . ARG C 1 129 ? -53.804 -20.787 -3.091 1.00 9.27 130 ARG C O 1
ATOM 9391 N N . PHE C 1 130 ? -53.908 -20.574 -5.324 1.00 9.85 131 PHE C N 1
ATOM 9392 C CA . PHE C 1 130 ? -53.119 -21.769 -5.574 1.00 9.36 131 PHE C CA 1
ATOM 9393 C C . PHE C 1 130 ? -51.798 -21.335 -6.189 1.00 9.32 131 PHE C C 1
ATOM 9394 O O . PHE C 1 130 ? -51.782 -20.652 -7.211 1.00 9.19 131 PHE C O 1
ATOM 9402 N N . TYR C 1 131 ? -50.694 -21.697 -5.542 1.00 9.04 132 TYR C N 1
ATOM 9403 C CA . TYR C 1 131 ? -49.374 -21.307 -6.016 1.00 9.75 132 TYR C CA 1
ATOM 9404 C C . TYR C 1 131 ? -48.929 -22.361 -7.020 1.00 10.36 132 TYR C C 1
ATOM 9405 O O . TYR C 1 131 ? -48.185 -23.286 -6.679 1.00 11.26 132 TYR C O 1
ATOM 9414 N N . THR C 1 132 ? -49.404 -22.223 -8.255 1.00 10.08 133 THR C N 1
ATOM 9415 C CA . THR C 1 132 ? -49.190 -23.247 -9.267 1.00 10.04 133 THR C CA 1
ATOM 9416 C C . THR C 1 132 ? -47.876 -23.050 -10.007 1.00 10.47 133 THR C C 1
ATOM 9417 O O . THR C 1 132 ? -47.255 -21.977 -9.951 1.00 11.60 133 THR C O 1
ATOM 9421 N N . GLU C 1 133 ? -47.468 -24.088 -10.727 1.00 11.57 134 GLU C N 1
ATOM 9422 C CA . GLU C 1 133 ? -46.241 -24.029 -11.498 1.00 12.09 134 GLU C CA 1
ATOM 9423 C C . GLU C 1 133 ? -46.342 -23.089 -12.704 1.00 12.66 134 GLU C C 1
ATOM 9424 O O . GLU C 1 133 ? -45.322 -22.732 -13.305 1.00 15.11 134 GLU C O 1
ATOM 9430 N N . GLU C 1 134 ? -47.562 -22.671 -13.044 1.00 11.50 135 GLU C N 1
ATOM 9431 C CA . GLU C 1 134 ? -47.760 -21.732 -14.149 1.00 11.66 135 GLU C CA 1
ATOM 9432 C C . GLU C 1 134 ? -48.328 -20.405 -13.649 1.00 11.66 135 GLU C C 1
ATOM 9433 O O . GLU C 1 134 ? -48.965 -19.659 -14.404 1.00 12.50 135 GLU C O 1
ATOM 9439 N N . GLY C 1 135 ? -48.083 -20.115 -12.371 1.00 10.71 136 GLY C N 1
ATOM 9440 C CA . GLY C 1 135 ? -48.490 -18.846 -11.781 1.00 10.12 136 GLY C CA 1
ATOM 9441 C C . GLY C 1 135 ? -49.492 -19.000 -10.648 1.00 9.39 136 GLY C C 1
ATOM 9442 O O . GLY C 1 135 ? -50.024 -20.087 -10.424 1.00 10.62 136 GLY C O 1
ATOM 9443 N N . ASN C 1 136 ? -49.749 -17.913 -9.927 1.00 9.83 137 ASN C N 1
ATOM 9444 C CA . ASN C 1 136 ? -50.777 -17.932 -8.904 1.00 10.22 137 ASN C CA 1
ATOM 9445 C C . ASN C 1 136 ? -52.151 -17.931 -9.558 1.00 9.50 137 ASN C C 1
ATOM 9446 O O . ASN C 1 136 ? -52.474 -17.035 -10.350 1.00 10.22 137 ASN C O 1
ATOM 9451 N N . TYR C 1 137 ? -52.947 -18.944 -9.232 1.00 9.01 138 TYR C N 1
ATOM 9452 C CA . TYR C 1 137 ? -54.333 -19.012 -9.670 1.00 9.15 138 TYR C CA 1
ATOM 9453 C C . TYR C 1 137 ? -55.215 -18.771 -8.449 1.00 8.50 138 TYR C C 1
ATOM 9454 O O . TYR C 1 137 ? -55.205 -19.563 -7.500 1.00 9.55 138 TYR C O 1
ATOM 9463 N N . ASP C 1 138 ? -55.946 -17.657 -8.454 1.00 8.51 139 ASP C N 1
ATOM 9464 C CA . ASP C 1 138 ? -56.822 -17.331 -7.335 1.00 9.19 139 ASP C CA 1
ATOM 9465 C C . ASP C 1 138 ? -58.255 -17.595 -7.733 1.00 10.19 139 ASP C C 1
ATOM 9466 O O . ASP C 1 138 ? -58.694 -17.158 -8.799 1.00 10.59 139 ASP C O 1
ATOM 9471 N N . ILE C 1 139 ? -58.980 -18.312 -6.879 1.00 9.77 140 ILE C N 1
ATOM 9472 C CA . ILE C 1 139 ? -60.426 -18.395 -6.999 1.00 9.57 140 ILE C CA 1
ATOM 9473 C C . ILE C 1 139 ? -61.001 -17.622 -5.828 1.00 8.95 140 ILE C C 1
ATOM 9474 O O . ILE C 1 139 ? -61.013 -18.092 -4.690 1.00 9.50 140 ILE C O 1
ATOM 9479 N N . VAL C 1 140 ? -61.433 -16.401 -6.114 1.00 8.55 141 VAL C N 1
ATOM 9480 C CA . VAL C 1 140 ? -61.881 -15.493 -5.071 1.00 8.37 141 VAL C CA 1
ATOM 9481 C C . VAL C 1 140 ? -63.388 -15.645 -4.972 1.00 8.74 141 VAL C C 1
ATOM 9482 O O . VAL C 1 140 ? -64.144 -14.995 -5.690 1.00 8.74 141 VAL C O 1
ATOM 9486 N N . GLY C 1 141 ? -63.813 -16.562 -4.110 1.00 8.50 142 GLY C N 1
ATOM 9487 C CA . GLY C 1 141 ? -65.209 -16.943 -4.027 1.00 9.94 142 GLY C CA 1
ATOM 9488 C C . GLY C 1 141 ? -65.896 -16.468 -2.768 1.00 9.40 142 GLY C C 1
ATOM 9489 O O . GLY C 1 141 ? -65.345 -15.674 -2.004 1.00 9.28 142 GLY C O 1
ATOM 9490 N N . ASN C 1 142 ? -67.115 -16.952 -2.569 1.00 9.88 143 ASN C N 1
ATOM 9491 C CA . ASN C 1 142 ? -67.920 -16.623 -1.402 1.00 9.30 143 ASN C CA 1
ATOM 9492 C C . ASN C 1 142 ? -68.573 -17.904 -0.917 1.00 8.60 143 ASN C C 1
ATOM 9493 O O . ASN C 1 142 ? -68.506 -18.927 -1.592 1.00 9.74 143 ASN C O 1
ATOM 9498 N N . ASN C 1 143 ? -69.244 -17.841 0.227 1.00 8.22 144 ASN C N 1
ATOM 9499 C CA . ASN C 1 143 ? -69.966 -19.007 0.741 1.00 8.83 144 ASN C CA 1
ATOM 9500 C C . ASN C 1 143 ? -71.388 -19.136 0.173 1.00 9.91 144 ASN C C 1
ATOM 9501 O O . ASN C 1 143 ? -72.260 -19.766 0.794 1.00 10.21 144 ASN C O 1
ATOM 9506 N N . THR C 1 144 ? -71.611 -18.510 -0.981 1.00 9.95 145 THR C N 1
ATOM 9507 C CA . THR C 1 144 ? -72.872 -18.589 -1.709 1.00 10.20 145 THR C CA 1
ATOM 9508 C C . THR C 1 144 ? -72.608 -18.859 -3.182 1.00 9.74 145 THR C C 1
ATOM 9509 O O . THR C 1 144 ? -71.611 -18.395 -3.729 1.00 10.18 145 THR C O 1
ATOM 9513 N N . PRO C 1 145 ? -73.499 -19.623 -3.828 1.00 9.34 146 PRO C N 1
ATOM 9514 C CA . PRO C 1 145 ? -73.341 -19.954 -5.248 1.00 9.55 146 PRO C CA 1
ATOM 9515 C C . PRO C 1 145 ? -73.774 -18.811 -6.165 1.00 9.90 146 PRO C C 1
ATOM 9516 O O . PRO C 1 145 ? -73.624 -18.915 -7.381 1.00 10.61 146 PRO C O 1
ATOM 9520 N N . THR C 1 146 ? -74.304 -17.737 -5.585 1.00 10.35 147 THR C N 1
ATOM 9521 C CA . THR C 1 146 ? -74.853 -16.635 -6.377 1.00 9.50 147 THR C CA 1
ATOM 9522 C C . THR C 1 146 ? -74.458 -15.293 -5.745 1.00 10.12 147 THR C C 1
ATOM 9523 O O . THR C 1 146 ? -73.590 -15.263 -4.875 1.00 10.31 147 THR C O 1
ATOM 9527 N N . PHE C 1 147 ? -75.059 -14.190 -6.185 1.00 9.03 148 PHE C N 1
ATOM 9528 C CA . PHE C 1 147 ? -74.759 -12.882 -5.602 1.00 8.79 148 PHE C CA 1
ATOM 9529 C C . PHE C 1 147 ? -75.899 -11.928 -5.906 1.00 8.97 148 PHE C C 1
ATOM 9530 O O . PHE C 1 147 ? -76.843 -12.295 -6.618 1.00 9.34 148 PHE C O 1
ATOM 9538 N N . PHE C 1 148 ? -75.799 -10.709 -5.373 1.00 8.29 149 PHE C N 1
ATOM 9539 C CA . PHE C 1 148 ? -76.880 -9.720 -5.374 1.00 9.30 149 PHE C CA 1
ATOM 9540 C C . PHE C 1 148 ? -77.155 -9.013 -6.701 1.00 8.78 149 PHE C C 1
ATOM 9541 O O . PHE C 1 148 ? -78.215 -8.408 -6.859 1.00 9.53 149 PHE C O 1
ATOM 9549 N N . LEU C 1 149 ? -76.179 -9.011 -7.613 1.00 8.20 150 LEU C N 1
ATOM 9550 C CA . LEU C 1 149 ? -76.240 -8.158 -8.805 1.00 8.02 150 LEU C CA 1
ATOM 9551 C C . LEU C 1 149 ? -75.701 -8.882 -10.023 1.00 7.92 150 LEU C C 1
ATOM 9552 O O . LEU C 1 149 ? -74.982 -9.875 -9.893 1.00 8.40 150 LEU C O 1
ATOM 9557 N N . ARG C 1 150 ? -76.019 -8.355 -11.202 1.00 9.08 151 ARG C N 1
ATOM 9558 C CA . ARG C 1 150 ? -75.502 -8.897 -12.461 1.00 8.30 151 ARG C CA 1
ATOM 9559 C C . ARG C 1 150 ? -74.750 -7.850 -13.289 1.00 9.06 151 ARG C C 1
ATOM 9560 O O . ARG C 1 150 ? -74.436 -8.075 -14.459 1.00 9.51 151 ARG C O 1
ATOM 9568 N N . ASP C 1 151 ? -74.433 -6.710 -12.697 1.00 8.69 152 ASP C N 1
ATOM 9569 C CA . ASP C 1 151 ? -73.660 -5.708 -13.427 1.00 8.97 152 ASP C CA 1
ATOM 9570 C C . ASP C 1 151 ? -72.773 -4.951 -12.445 1.00 8.33 152 ASP C C 1
ATOM 9571 O O . ASP C 1 151 ? -73.256 -4.443 -11.428 1.00 8.30 152 ASP C O 1
ATOM 9576 N N . GLY C 1 152 ? -71.475 -4.910 -12.726 1.00 8.09 153 GLY C N 1
ATOM 9577 C CA . GLY C 1 152 ? -70.533 -4.236 -11.846 1.00 8.23 153 GLY C CA 1
ATOM 9578 C C . GLY C 1 152 ? -70.807 -2.756 -11.659 1.00 8.03 153 GLY C C 1
ATOM 9579 O O . GLY C 1 152 ? -70.387 -2.171 -10.667 1.00 9.11 153 GLY C O 1
ATOM 9580 N N . MET C 1 153 ? -71.540 -2.149 -12.595 1.00 8.08 154 MET C N 1
ATOM 9581 C CA . MET C 1 153 ? -71.900 -0.740 -12.474 1.00 7.91 154 MET C CA 1
ATOM 9582 C C . MET C 1 153 ? -72.632 -0.473 -11.155 1.00 7.47 154 MET C C 1
ATOM 9583 O O . MET C 1 153 ? -72.537 0.615 -10.588 1.00 8.19 154 MET C O 1
ATOM 9588 N N . LYS C 1 154 ? -73.364 -1.476 -10.679 1.00 8.10 155 LYS C N 1
ATOM 9589 C CA . LYS C 1 154 ? -74.177 -1.339 -9.482 1.00 8.50 155 LYS C CA 1
ATOM 9590 C C . LYS C 1 154 ? -73.462 -1.732 -8.192 1.00 8.25 155 LYS C C 1
ATOM 9591 O O . LYS C 1 154 ? -74.000 -1.529 -7.109 1.00 7.91 155 LYS C O 1
ATOM 9597 N N . PHE C 1 155 ? -72.261 -2.291 -8.300 1.00 7.86 156 PHE C N 1
ATOM 9598 C CA . PHE C 1 155 ? -71.573 -2.806 -7.120 1.00 8.41 156 PHE C CA 1
ATOM 9599 C C . PHE C 1 155 ? -71.291 -1.749 -6.024 1.00 7.78 156 PHE C C 1
ATOM 9600 O O . PHE C 1 155 ? -71.588 -1.988 -4.850 1.00 7.88 156 PHE C O 1
ATOM 9608 N N . PRO C 1 156 ? -70.760 -0.567 -6.395 1.00 6.89 157 PRO C N 1
ATOM 9609 C CA . PRO C 1 156 ? -70.532 0.421 -5.333 1.00 7.15 157 PRO C CA 1
ATOM 9610 C C . PRO C 1 156 ? -71.828 0.902 -4.671 1.00 6.91 157 PRO C C 1
ATOM 9611 O O . PRO C 1 156 ? -71.814 1.241 -3.486 1.00 8.30 157 PRO C O 1
ATOM 9615 N N . ASP C 1 157 ? -72.932 0.933 -5.416 1.00 6.81 158 ASP C N 1
ATOM 9616 C CA . ASP C 1 157 ? -74.229 1.261 -4.816 1.00 7.26 158 ASP C CA 1
ATOM 9617 C C . ASP C 1 157 ? -74.594 0.263 -3.735 1.00 7.09 158 ASP C C 1
ATOM 9618 O O . ASP C 1 157 ? -74.982 0.646 -2.627 1.00 8.18 158 ASP C O 1
ATOM 9623 N N . PHE C 1 158 ? -74.480 -1.019 -4.057 1.00 7.16 159 PHE C N 1
ATOM 9624 C CA . PHE C 1 158 ? -74.812 -2.055 -3.096 1.00 8.28 159 PHE C CA 1
ATOM 9625 C C . PHE C 1 158 ? -73.915 -1.944 -1.863 1.00 7.53 159 PHE C C 1
ATOM 9626 O O . PHE C 1 158 ? -74.392 -1.955 -0.723 1.00 7.76 159 PHE C O 1
ATOM 9634 N N . ILE C 1 159 ? -72.608 -1.830 -2.073 1.00 6.77 160 ILE C N 1
ATOM 9635 C CA . ILE C 1 159 ? -71.713 -1.796 -0.922 1.00 7.37 160 ILE C CA 1
ATOM 9636 C C . ILE C 1 159 ? -71.928 -0.541 -0.064 1.00 6.93 160 ILE C C 1
ATOM 9637 O O . ILE C 1 159 ? -71.965 -0.632 1.159 1.00 6.98 160 ILE C O 1
ATOM 9642 N N . HIS C 1 160 ? -72.067 0.795 -0.674 1.00 6.93 161 HIS C N 1
ATOM 9643 C CA . HIS C 1 160 ? -72.451 1.891 0.212 1.00 6.28 161 HIS C CA 1
ATOM 9644 C C . HIS C 1 160 ? -73.769 1.523 0.909 1.00 6.73 161 HIS C C 1
ATOM 9645 O O . HIS C 1 160 ? -73.927 1.733 2.120 1.00 7.88 161 HIS C O 1
ATOM 9652 N N . SER C 1 161 ? -74.702 0.926 0.339 1.00 6.98 162 SER C N 1
ATOM 9653 C CA . SER C 1 161 ? -75.969 0.695 1.050 1.00 7.14 162 SER C CA 1
ATOM 9654 C C . SER C 1 161 ? -75.813 -0.229 2.255 1.00 7.49 162 SER C C 1
ATOM 9655 O O . SER C 1 161 ? -76.627 -0.193 3.178 1.00 8.08 162 SER C O 1
ATOM 9658 N N . GLN C 1 162 ? -74.783 -1.071 2.215 1.00 7.06 163 GLN C N 1
ATOM 9659 C CA . GLN C 1 162 ? -74.477 -2.001 3.295 1.00 7.48 163 GLN C CA 1
ATOM 9660 C C . GLN C 1 162 ? -73.585 -1.405 4.373 1.00 7.79 163 GLN C C 1
ATOM 9661 O O . GLN C 1 162 ? -73.410 -2.009 5.438 1.00 8.72 163 GLN C O 1
ATOM 9667 N N . LYS C 1 163 ? -73.004 -0.241 4.088 1.00 7.56 164 LYS C N 1
ATOM 9668 C CA . LYS C 1 163 ? -72.082 0.413 5.009 1.00 7.11 164 LYS C CA 1
ATOM 9669 C C . LYS C 1 163 ? -72.776 1.559 5.749 1.00 8.12 164 LYS C C 1
ATOM 9670 O O . LYS C 1 163 ? -73.934 1.414 6.143 1.00 7.88 164 LYS C O 1
ATOM 9676 N N . ARG C 1 164 ? -72.100 2.687 5.944 1.00 7.63 165 ARG C N 1
ATOM 9677 C CA . ARG C 1 164 ? -72.618 3.710 6.856 1.00 7.94 165 ARG C CA 1
ATOM 9678 C C . ARG C 1 164 ? -73.153 4.934 6.135 1.00 7.46 165 ARG C C 1
ATOM 9679 O O . ARG C 1 164 ? -72.602 5.363 5.118 1.00 8.22 165 ARG C O 1
ATOM 9687 N N . LEU C 1 165 ? -74.231 5.499 6.672 1.00 7.25 166 LEU C N 1
ATOM 9688 C CA . LEU C 1 165 ? -74.765 6.768 6.176 1.00 7.86 166 LEU C CA 1
ATOM 9689 C C . LEU C 1 165 ? -73.702 7.864 6.203 1.00 7.40 166 LEU C C 1
ATOM 9690 O O . LEU C 1 165 ? -72.892 7.940 7.134 1.00 7.43 166 LEU C O 1
ATOM 9695 N N . ASN C 1 166 ? -73.712 8.726 5.193 1.00 8.04 167 ASN C N 1
ATOM 9696 C CA . ASN C 1 166 ? -72.726 9.795 5.131 1.00 7.81 167 ASN C CA 1
ATOM 9697 C C . ASN C 1 166 ? -72.817 10.789 6.283 1.00 7.45 167 ASN C C 1
ATOM 9698 O O . ASN C 1 166 ? -71.799 11.335 6.712 1.00 8.43 167 ASN C O 1
ATOM 9703 N N . LYS C 1 167 ? -74.021 11.040 6.798 1.00 7.45 168 LYS C N 1
ATOM 9704 C CA . LYS C 1 167 ? -74.147 12.116 7.779 1.00 8.91 168 LYS C CA 1
ATOM 9705 C C . LYS C 1 167 ? -73.601 11.742 9.154 1.00 9.51 168 LYS C C 1
ATOM 9706 O O . LYS C 1 167 ? -72.983 12.582 9.806 1.00 11.51 168 LYS C O 1
ATOM 9712 N N . ASN C 1 168 ? -73.795 10.497 9.587 1.00 8.42 169 ASN C N 1
ATOM 9713 C CA . ASN C 1 168 ? -73.568 10.159 10.996 1.00 8.66 169 ASN C CA 1
ATOM 9714 C C . ASN C 1 168 ? -72.766 8.881 11.255 1.00 8.80 169 ASN C C 1
ATOM 9715 O O . ASN C 1 168 ? -72.607 8.471 12.404 1.00 8.64 169 ASN C O 1
ATOM 9720 N N . GLY C 1 169 ? -72.267 8.239 10.205 1.00 8.20 170 GLY C N 1
ATOM 9721 C CA . GLY C 1 169 ? -71.484 7.033 10.403 1.00 8.08 170 GLY C CA 1
ATOM 9722 C C . GLY C 1 169 ? -72.236 5.844 10.988 1.00 8.02 170 GLY C C 1
ATOM 9723 O O . GLY C 1 169 ? -71.619 4.965 11.593 1.00 8.05 170 GLY C O 1
ATOM 9724 N N . LEU C 1 170 ? -73.554 5.790 10.795 1.00 8.37 171 LEU C N 1
ATOM 9725 C CA . LEU C 1 170 ? -74.354 4.649 11.255 1.00 7.62 171 LEU C CA 1
ATOM 9726 C C . LEU C 1 170 ? -74.796 3.767 10.090 1.00 7.57 171 LEU C C 1
ATOM 9727 O O . LEU C 1 170 ? -75.183 4.279 9.033 1.00 7.91 171 LEU C O 1
ATOM 9732 N N . ARG C 1 171 ? -74.742 2.448 10.272 1.00 8.22 172 ARG C N 1
ATOM 9733 C CA . ARG C 1 171 ? -75.376 1.550 9.310 1.00 8.60 172 ARG C CA 1
ATOM 9734 C C . ARG C 1 171 ? -76.883 1.740 9.424 1.00 8.83 172 ARG C C 1
ATOM 9735 O O . ARG C 1 171 ? -77.371 2.288 10.418 1.00 10.49 172 ARG C O 1
ATOM 9743 N N . ASP C 1 172 ? -77.638 1.307 8.418 1.00 9.36 173 ASP C N 1
ATOM 9744 C CA . ASP C 1 172 ? -79.036 1.722 8.363 1.00 8.44 173 ASP C CA 1
ATOM 9745 C C . ASP C 1 172 ? -79.908 0.719 7.619 1.00 8.41 173 ASP C C 1
ATOM 9746 O O . ASP C 1 172 ? -79.713 0.474 6.428 1.00 9.46 173 ASP C O 1
ATOM 9751 N N . ALA C 1 173 ? -80.892 0.172 8.327 1.00 9.04 174 ALA C N 1
ATOM 9752 C CA . ALA C 1 173 ? -81.804 -0.803 7.751 1.00 8.90 174 ALA C CA 1
ATOM 9753 C C . ALA C 1 173 ? -82.598 -0.218 6.587 1.00 8.37 174 ALA C C 1
ATOM 9754 O O . ALA C 1 173 ? -82.782 -0.880 5.566 1.00 9.01 174 ALA C O 1
ATOM 9756 N N . ASP C 1 174 ? -83.069 1.019 6.720 1.00 9.12 175 ASP C N 1
ATOM 9757 C CA . ASP C 1 174 ? -83.854 1.597 5.636 1.00 8.50 175 ASP C CA 1
ATOM 9758 C C . ASP C 1 174 ? -83.052 1.659 4.341 1.00 8.15 175 ASP C C 1
ATOM 9759 O O . ASP C 1 174 ? -83.545 1.286 3.283 1.00 9.20 175 ASP C O 1
ATOM 9764 N N . MET C 1 175 ? -81.807 2.116 4.428 1.00 8.26 176 MET C N 1
ATOM 9765 C CA . MET C 1 175 ? -80.927 2.158 3.267 1.00 8.46 176 MET C CA 1
ATOM 9766 C C . MET C 1 175 ? -80.719 0.770 2.638 1.00 8.26 176 MET C C 1
ATOM 9767 O O . MET C 1 175 ? -80.783 0.618 1.413 1.00 8.49 176 MET C O 1
ATOM 9772 N N . GLN C 1 176 ? -80.477 -0.247 3.465 1.00 7.64 177 GLN C N 1
ATOM 9773 C CA . GLN C 1 176 ? -80.252 -1.593 2.947 1.00 7.45 177 GLN C CA 1
ATOM 9774 C C . GLN C 1 176 ? -81.460 -2.096 2.158 1.00 7.81 177 GLN C C 1
ATOM 9775 O O . GLN C 1 176 ? -81.309 -2.634 1.057 1.00 8.71 177 GLN C O 1
ATOM 9781 N N . TRP C 1 177 ? -82.652 -1.907 2.715 1.00 8.02 178 TRP C N 1
ATOM 9782 C CA . TRP C 1 177 ? -83.873 -2.421 2.095 1.00 8.05 178 TRP C CA 1
ATOM 9783 C C . TRP C 1 177 ? -84.364 -1.547 0.936 1.00 7.73 178 TRP C C 1
ATOM 9784 O O . TRP C 1 177 ? -84.959 -2.055 -0.020 1.00 8.80 178 TRP C O 1
ATOM 9795 N N . ASP C 1 178 ? -84.122 -0.240 1.017 1.00 7.06 179 ASP C N 1
ATOM 9796 C CA . ASP C 1 178 ? -84.456 0.654 -0.088 1.00 7.67 179 ASP C CA 1
ATOM 9797 C C . ASP C 1 178 ? -83.665 0.200 -1.316 1.00 8.45 179 ASP C C 1
ATOM 9798 O O . ASP C 1 178 ? -84.228 0.030 -2.405 1.00 9.05 179 ASP C O 1
ATOM 9803 N N . PHE C 1 179 ? -82.364 -0.038 -1.138 1.00 7.86 180 PHE C N 1
ATOM 9804 C CA . PHE C 1 179 ? -81.558 -0.533 -2.246 1.00 8.60 180 PHE C CA 1
ATOM 9805 C C . PHE C 1 179 ? -82.007 -1.907 -2.737 1.00 8.16 180 PHE C C 1
ATOM 9806 O O . PHE C 1 179 ? -82.229 -2.102 -3.932 1.00 8.03 180 PHE C O 1
ATOM 9814 N N . TRP C 1 180 ? -82.103 -2.873 -1.829 1.00 7.73 181 TRP C N 1
ATOM 9815 C CA . TRP C 1 180 ? -82.451 -4.230 -2.243 1.00 8.04 181 TRP C CA 1
ATOM 9816 C C . TRP C 1 180 ? -83.780 -4.282 -3.010 1.00 7.89 181 TRP C C 1
ATOM 9817 O O . TRP C 1 180 ? -83.889 -4.982 -4.022 1.00 8.80 181 TRP C O 1
ATOM 9828 N N . THR C 1 181 ? -84.796 -3.571 -2.522 1.00 8.14 182 THR C N 1
ATOM 9829 C CA . THR C 1 181 ? -86.105 -3.616 -3.182 1.00 8.63 182 THR C CA 1
ATOM 9830 C C . THR C 1 181 ? -86.156 -2.848 -4.504 1.00 8.82 182 THR C C 1
ATOM 9831 O O . THR C 1 181 ? -86.953 -3.188 -5.385 1.00 10.61 182 THR C O 1
ATOM 9835 N N . ARG C 1 182 ? -85.324 -1.818 -4.647 1.00 8.88 183 ARG C N 1
ATOM 9836 C CA . ARG C 1 182 ? -85.251 -1.079 -5.908 1.00 8.43 183 ARG C CA 1
ATOM 9837 C C . ARG C 1 182 ? -84.299 -1.734 -6.914 1.00 8.54 183 ARG C C 1
ATOM 9838 O O . ARG C 1 182 ? -84.289 -1.364 -8.094 1.00 9.59 183 ARG C O 1
ATOM 9846 N N . ALA C 1 183 ? -83.521 -2.712 -6.442 1.00 8.51 184 ALA C N 1
ATOM 9847 C CA . ALA C 1 183 ? -82.676 -3.550 -7.294 1.00 8.46 184 ALA C CA 1
ATOM 9848 C C . ALA C 1 183 ? -83.088 -5.005 -7.088 1.00 9.49 184 ALA C C 1
ATOM 9849 O O . ALA C 1 183 ? -82.366 -5.786 -6.458 1.00 9.43 184 ALA C O 1
ATOM 9851 N N . PRO C 1 184 ? -84.266 -5.374 -7.615 1.00 8.93 185 PRO C N 1
ATOM 9852 C CA . PRO C 1 184 ? -84.880 -6.668 -7.309 1.00 8.67 185 PRO C CA 1
ATOM 9853 C C . PRO C 1 184 ? -84.080 -7.857 -7.813 1.00 8.74 185 PRO C C 1
ATOM 9854 O O . PRO C 1 184 ? -84.347 -8.977 -7.369 1.00 9.42 185 PRO C O 1
ATOM 9858 N N . GLU C 1 185 ? -83.094 -7.633 -8.681 1.00 8.43 186 GLU C N 1
ATOM 9859 C CA . GLU C 1 185 ? -82.169 -8.709 -9.035 1.00 9.00 186 GLU C CA 1
ATOM 9860 C C . GLU C 1 185 ? -81.492 -9.298 -7.784 1.00 8.38 186 GLU C C 1
ATOM 9861 O O . GLU C 1 185 ? -80.961 -10.409 -7.832 1.00 9.00 186 GLU C O 1
ATOM 9867 N N . SER C 1 186 ? -81.514 -8.547 -6.677 1.00 8.21 187 SER C N 1
ATOM 9868 C CA . SER C 1 186 ? -80.944 -8.972 -5.396 1.00 7.81 187 SER C CA 1
ATOM 9869 C C . SER C 1 186 ? -81.706 -10.115 -4.721 1.00 8.10 187 SER C C 1
ATOM 9870 O O . SER C 1 186 ? -81.203 -10.685 -3.755 1.00 8.38 187 SER C O 1
ATOM 9873 N N . ALA C 1 187 ? -82.918 -10.435 -5.182 1.00 9.24 188 ALA C N 1
ATOM 9874 C CA . ALA C 1 187 ? -83.785 -11.347 -4.417 1.00 8.53 188 ALA C CA 1
ATOM 9875 C C . ALA C 1 187 ? -83.192 -12.739 -4.175 1.00 8.67 188 ALA C C 1
ATOM 9876 O O . ALA C 1 187 ? -83.368 -13.305 -3.096 1.00 8.71 188 ALA C O 1
ATOM 9878 N N . HIS C 1 188 ? -82.498 -13.295 -5.163 1.00 8.91 189 HIS C N 1
ATOM 9879 C CA . HIS C 1 188 ? -81.924 -14.626 -4.990 1.00 8.91 189 HIS C CA 1
ATOM 9880 C C . HIS C 1 188 ? -80.942 -14.622 -3.823 1.00 9.05 189 HIS C C 1
ATOM 9881 O O . HIS C 1 188 ? -81.093 -15.390 -2.867 1.00 9.43 189 HIS C O 1
ATOM 9888 N N . GLN C 1 189 ? -79.965 -13.724 -3.864 1.00 9.20 190 GLN C N 1
ATOM 9889 C CA . GLN C 1 189 ? -78.976 -13.690 -2.787 1.00 10.24 190 GLN C CA 1
ATOM 9890 C C . GLN C 1 189 ? -79.528 -13.219 -1.444 1.00 9.07 190 GLN C C 1
ATOM 9891 O O . GLN C 1 189 ? -79.090 -13.702 -0.399 1.00 9.38 190 GLN C O 1
ATOM 9897 N N . VAL C 1 190 ? -80.466 -12.274 -1.448 1.00 8.19 191 VAL C N 1
ATOM 9898 C CA . VAL C 1 190 ? -81.041 -11.835 -0.183 1.00 7.85 191 VAL C CA 1
ATOM 9899 C C . VAL C 1 190 ? -81.769 -13.001 0.498 1.00 9.20 191 VAL C C 1
ATOM 9900 O O . VAL C 1 190 ? -81.681 -13.163 1.714 1.00 9.56 191 VAL C O 1
ATOM 9904 N N . THR C 1 191 ? -82.453 -13.834 -0.283 1.00 8.81 192 THR C N 1
ATOM 9905 C CA . THR C 1 191 ? -83.125 -15.003 0.276 1.00 10.24 192 THR C CA 1
ATOM 9906 C C . THR C 1 191 ? -82.119 -15.958 0.919 1.00 9.90 192 THR C C 1
ATOM 9907 O O . THR C 1 191 ? -82.350 -16.464 2.013 1.00 11.50 192 THR C O 1
ATOM 9911 N N . TYR C 1 192 ? -80.988 -16.166 0.254 1.00 9.23 193 TYR C N 1
ATOM 9912 C CA . TYR C 1 192 ? -79.923 -17.018 0.781 1.00 11.79 193 TYR C CA 1
ATOM 9913 C C . TYR C 1 192 ? -79.327 -16.408 2.057 1.00 10.36 193 TYR C C 1
ATOM 9914 O O . TYR C 1 192 ? -79.148 -17.098 3.070 1.00 11.31 193 TYR C O 1
ATOM 9923 N N . LEU C 1 193 ? -79.044 -15.105 2.001 1.00 9.87 194 LEU C N 1
ATOM 9924 C CA . LEU C 1 193 ? -78.459 -14.357 3.112 1.00 9.65 194 LEU C CA 1
ATOM 9925 C C . LEU C 1 193 ? -79.342 -14.361 4.356 1.00 10.31 194 LEU C C 1
ATOM 9926 O O . LEU C 1 193 ? -78.849 -14.435 5.484 1.00 10.90 194 LEU C O 1
ATOM 9931 N N . MET C 1 194 ? -80.650 -14.260 4.150 1.00 10.78 195 MET C N 1
ATOM 9932 C CA . MET C 1 194 ? -81.571 -14.128 5.268 1.00 10.90 195 MET C CA 1
ATOM 9933 C C . MET C 1 194 ? -81.925 -15.484 5.875 1.00 10.50 195 MET C C 1
ATOM 9934 O O . MET C 1 194 ? -82.589 -15.555 6.911 1.00 12.27 195 MET C O 1
ATOM 9939 N N . GLY C 1 195 ? -81.480 -16.564 5.233 1.00 10.54 196 GLY C N 1
ATOM 9940 C CA . GLY C 1 195 ? -81.685 -17.907 5.753 1.00 12.97 196 GLY C CA 1
ATOM 9941 C C . GLY C 1 195 ? -80.635 -18.312 6.770 1.00 12.09 196 GLY C C 1
ATOM 9942 O O . GLY C 1 195 ? -79.868 -17.470 7.260 1.00 12.94 196 GLY C O 1
ATOM 9943 N N . ASP C 1 196 ? -80.594 -19.602 7.094 1.00 12.93 197 ASP C N 1
ATOM 9944 C CA . ASP C 1 196 ? -79.646 -20.095 8.083 1.00 13.63 197 ASP C CA 1
ATOM 9945 C C . ASP C 1 196 ? -78.206 -19.775 7.684 1.00 13.05 197 ASP C C 1
ATOM 9946 O O . ASP C 1 196 ? -77.364 -19.500 8.537 1.00 14.20 197 ASP C O 1
ATOM 9951 N N . ARG C 1 197 ? -77.928 -19.801 6.383 1.00 13.47 198 ARG C N 1
ATOM 9952 C CA . ARG C 1 197 ? -76.550 -19.688 5.910 1.00 13.47 198 ARG C CA 1
ATOM 9953 C C . ARG C 1 197 ? -75.983 -18.284 6.020 1.00 12.50 198 ARG C C 1
ATOM 9954 O O . ARG C 1 197 ? -74.787 -18.074 5.801 1.00 14.91 198 ARG C O 1
ATOM 9962 N N . GLY C 1 198 ? -76.838 -17.326 6.357 1.00 11.04 199 GLY C N 1
ATOM 9963 C CA . GLY C 1 198 ? -76.378 -15.985 6.656 1.00 11.39 199 GLY C CA 1
ATOM 9964 C C . GLY C 1 198 ? -75.520 -15.945 7.908 1.00 10.92 199 GLY C C 1
ATOM 9965 O O . GLY C 1 198 ? -74.809 -14.967 8.138 1.00 12.14 199 GLY C O 1
ATOM 9966 N N . THR C 1 199 ? -75.606 -16.990 8.732 1.00 12.08 200 THR C N 1
ATOM 9967 C CA . THR C 1 199 ? -74.874 -17.024 9.996 1.00 13.00 200 THR C CA 1
ATOM 9968 C C . THR C 1 199 ? -74.199 -18.375 10.257 1.00 11.42 200 THR C C 1
ATOM 9969 O O . THR C 1 199 ? -74.557 -19.077 11.211 1.00 12.76 200 THR C O 1
ATOM 9973 N N . PRO C 1 200 ? -73.201 -18.732 9.429 1.00 11.99 201 PRO C N 1
ATOM 9974 C CA . PRO C 1 200 ? -72.456 -19.966 9.700 1.00 11.57 201 PRO C CA 1
ATOM 9975 C C . PRO C 1 200 ? -71.656 -19.810 10.996 1.00 12.50 201 PRO C C 1
ATOM 9976 O O . PRO C 1 200 ? -71.210 -18.695 11.311 1.00 11.61 201 PRO C O 1
ATOM 9980 N N . LYS C 1 201 ? -71.480 -20.891 11.754 1.00 12.60 202 LYS C N 1
ATOM 9981 C CA . LYS C 1 201 ? -70.779 -20.775 13.031 1.00 12.36 202 LYS C CA 1
ATOM 9982 C C . LYS C 1 201 ? -69.304 -20.440 12.858 1.00 10.89 202 LYS C C 1
ATOM 9983 O O . LYS C 1 201 ? -68.759 -19.616 13.601 1.00 12.70 202 LYS C O 1
ATOM 9989 N N . THR C 1 202 ? -68.656 -21.091 11.891 1.00 11.50 203 THR C N 1
ATOM 9990 C CA . THR C 1 202 ? -67.221 -20.938 11.693 1.00 11.48 203 THR C CA 1
ATOM 9991 C C . THR C 1 202 ? -66.909 -20.828 10.208 1.00 11.34 203 THR C C 1
ATOM 9992 O O . THR C 1 202 ? -67.796 -20.978 9.357 1.00 12.14 203 THR C O 1
ATOM 9996 N N . SER C 1 203 ? -65.639 -20.600 9.894 1.00 11.27 204 SER C N 1
ATOM 9997 C CA . SER C 1 203 ? -65.186 -20.626 8.511 1.00 11.46 204 SER C CA 1
ATOM 9998 C C . SER C 1 203 ? -65.099 -22.059 7.989 1.00 11.04 204 SER C C 1
ATOM 9999 O O . SER C 1 203 ? -65.120 -22.282 6.781 1.00 10.67 204 SER C O 1
ATOM 10002 N N . ARG C 1 204 ? -64.990 -23.021 8.908 1.00 11.21 205 ARG C N 1
ATOM 10003 C CA . ARG C 1 204 ? -64.808 -24.423 8.554 1.00 11.60 205 ARG C CA 1
ATOM 10004 C C . ARG C 1 204 ? -66.121 -25.102 8.199 1.00 10.92 205 ARG C C 1
ATOM 10005 O O . ARG C 1 204 ? -66.136 -26.096 7.460 1.00 11.81 205 ARG C O 1
ATOM 10013 N N . HIS C 1 205 ? -67.220 -24.543 8.700 1.00 11.75 206 HIS C N 1
ATOM 10014 C CA . HIS C 1 205 ? -68.532 -25.159 8.579 1.00 13.06 206 HIS C CA 1
ATOM 10015 C C . HIS C 1 205 ? -69.408 -24.437 7.559 1.00 12.48 206 HIS C C 1
ATOM 10016 O O . HIS C 1 205 ? -70.570 -24.116 7.827 1.00 12.52 206 HIS C O 1
ATOM 10023 N N . GLN C 1 206 ? -68.845 -24.218 6.375 1.00 11.61 207 GLN C N 1
ATOM 10024 C CA . GLN C 1 206 ? -69.554 -23.587 5.274 1.00 10.27 207 GLN C CA 1
ATOM 10025 C C . GLN C 1 206 ? -68.931 -24.093 3.987 1.00 10.55 207 GLN C C 1
ATOM 10026 O O . GLN C 1 206 ? -67.743 -24.429 3.960 1.00 10.56 207 GLN C O 1
ATOM 10032 N N . ASP C 1 207 ? -69.734 -24.171 2.930 1.00 11.54 208 ASP C N 1
ATOM 10033 C CA . ASP C 1 207 ? -69.212 -24.400 1.587 1.00 11.79 208 ASP C CA 1
ATOM 10034 C C . ASP C 1 207 ? -68.574 -23.132 1.040 1.00 11.22 208 ASP C C 1
ATOM 10035 O O . ASP C 1 207 ? -68.821 -22.024 1.539 1.00 11.32 208 ASP C O 1
ATOM 10040 N N . GLY C 1 208 ? -67.772 -23.303 -0.009 1.00 11.28 209 GLY C N 1
ATOM 10041 C CA . GLY C 1 208 ? -67.311 -22.182 -0.808 1.00 10.91 209 GLY C CA 1
ATOM 10042 C C . GLY C 1 208 ? -67.732 -22.394 -2.247 1.00 11.80 209 GLY C C 1
ATOM 10043 O O . GLY C 1 208 ? -68.006 -23.523 -2.660 1.00 10.70 209 GLY C O 1
ATOM 10044 N N . PHE C 1 209 ? -67.791 -21.308 -3.009 1.00 9.38 210 PHE C N 1
ATOM 10045 C CA . PHE C 1 209 ? -68.205 -21.364 -4.408 1.00 9.84 210 PHE C CA 1
ATOM 10046 C C . PHE C 1 209 ? -67.421 -20.327 -5.194 1.00 9.49 210 PHE C C 1
ATOM 10047 O O . PHE C 1 209 ? -67.119 -19.253 -4.669 1.00 9.95 210 PHE C O 1
ATOM 10055 N N . GLY C 1 210 ? -67.122 -20.621 -6.455 1.00 9.08 211 GLY C N 1
ATOM 10056 C CA . GLY C 1 210 ? -66.612 -19.591 -7.343 1.00 10.31 211 GLY C CA 1
ATOM 10057 C C . GLY C 1 210 ? -67.708 -18.598 -7.723 1.00 9.66 211 GLY C C 1
ATOM 10058 O O . GLY C 1 210 ? -67.415 -17.453 -8.104 1.00 9.53 211 GLY C O 1
ATOM 10059 N N . SER C 1 211 ? -68.962 -19.046 -7.597 1.00 9.90 212 SER C N 1
ATOM 10060 C CA . SER C 1 211 ? -70.180 -18.295 -7.944 1.00 10.22 212 SER C CA 1
ATOM 10061 C C . SER C 1 211 ? -70.348 -18.068 -9.446 1.00 10.42 212 SER C C 1
ATOM 10062 O O . SER C 1 211 ? -71.327 -18.545 -10.024 1.00 10.93 212 SER C O 1
ATOM 10065 N N . HIS C 1 212 ? -69.406 -17.359 -10.070 1.00 9.72 213 HIS C N 1
ATOM 10066 C CA . HIS C 1 212 ? -69.468 -17.095 -11.510 1.00 9.18 213 HIS C CA 1
ATOM 10067 C C . HIS C 1 212 ? -69.260 -18.353 -12.326 1.00 9.48 213 HIS C C 1
ATOM 10068 O O . HIS C 1 212 ? -68.582 -19.294 -11.906 1.00 10.05 213 HIS C O 1
ATOM 10075 N N . THR C 1 213 ? -69.794 -18.320 -13.537 1.00 9.28 214 THR C N 1
ATOM 10076 C CA . THR C 1 213 ? -69.347 -19.198 -14.600 1.00 9.90 214 THR C CA 1
ATOM 10077 C C . THR C 1 213 ? -67.955 -18.799 -15.085 1.00 9.53 214 THR C C 1
ATOM 10078 O O . THR C 1 213 ? -67.703 -17.635 -15.410 1.00 9.96 214 THR C O 1
ATOM 10082 N N . PHE C 1 214 ? -67.051 -19.773 -15.086 1.00 9.09 215 PHE C N 1
ATOM 10083 C CA . PHE C 1 214 ? -65.726 -19.619 -15.664 1.00 9.04 215 PHE C CA 1
ATOM 10084 C C . PHE C 1 214 ? -65.626 -20.548 -16.860 1.00 9.58 215 PHE C C 1
ATOM 10085 O O . PHE C 1 214 ? -66.589 -21.251 -17.199 1.00 10.38 215 PHE C O 1
ATOM 10093 N N . GLN C 1 215 ? -64.475 -20.546 -17.513 1.00 9.92 216 GLN C N 1
ATOM 10094 C CA . GLN C 1 215 ? -64.254 -21.467 -18.613 1.00 9.71 216 GLN C CA 1
ATOM 10095 C C . GLN C 1 215 ? -63.053 -22.352 -18.332 1.00 10.79 216 GLN C C 1
ATOM 10096 O O . GLN C 1 215 ? -62.067 -21.908 -17.738 1.00 10.51 216 GLN C O 1
ATOM 10102 N N . TRP C 1 216 ? -63.155 -23.614 -18.734 1.00 10.63 217 TRP C N 1
ATOM 10103 C CA . TRP C 1 216 ? -62.015 -24.517 -18.764 1.00 11.55 217 TRP C CA 1
ATOM 10104 C C . TRP C 1 216 ? -61.690 -24.807 -20.223 1.00 11.20 217 TRP C C 1
ATOM 10105 O O . TRP C 1 216 ? -62.596 -25.034 -21.034 1.00 12.16 217 TRP C O 1
ATOM 10116 N N . ILE C 1 217 ? -60.405 -24.792 -20.563 1.00 11.94 218 ILE C N 1
ATOM 10117 C CA . ILE C 1 217 ? -59.981 -25.120 -21.918 1.00 12.97 218 ILE C CA 1
ATOM 10118 C C . ILE C 1 217 ? -58.961 -26.248 -21.861 1.00 12.10 218 ILE C C 1
ATOM 10119 O O . ILE C 1 217 ? -58.038 -26.196 -21.051 1.00 12.27 218 ILE C O 1
ATOM 10124 N N . ASN C 1 218 ? -59.130 -27.274 -22.700 1.00 11.59 219 ASN C N 1
ATOM 10125 C CA . ASN C 1 218 ? -58.207 -28.411 -22.677 1.00 12.75 219 ASN C CA 1
ATOM 10126 C C . ASN C 1 218 ? -57.003 -28.207 -23.592 1.00 13.44 219 ASN C C 1
ATOM 10127 O O . ASN C 1 218 ? -56.881 -27.165 -24.235 1.00 14.81 219 ASN C O 1
ATOM 10132 N N . ALA C 1 219 ? -56.124 -29.203 -23.649 1.00 14.76 220 ALA C N 1
ATOM 10133 C CA . ALA C 1 219 ? -54.875 -29.092 -24.397 1.00 15.78 220 ALA C CA 1
ATOM 10134 C C . ALA C 1 219 ? -55.119 -28.850 -25.888 1.00 15.88 220 ALA C C 1
ATOM 10135 O O . ALA C 1 219 ? -54.304 -28.229 -26.572 1.00 18.83 220 ALA C O 1
ATOM 10137 N N . GLU C 1 220 ? -56.255 -29.328 -26.383 1.00 18.70 221 GLU C N 1
ATOM 10138 C CA . GLU C 1 220 ? -56.564 -29.208 -27.802 1.00 22.59 221 GLU C CA 1
ATOM 10139 C C . GLU C 1 220 ? -57.411 -27.964 -28.109 1.00 20.83 221 GLU C C 1
ATOM 10140 O O . GLU C 1 220 ? -57.836 -27.753 -29.248 1.00 21.46 221 GLU C O 1
ATOM 10146 N N . GLY C 1 221 ? -57.632 -27.133 -27.090 1.00 17.39 222 GLY C N 1
ATOM 10147 C CA . GLY C 1 221 ? -58.262 -25.835 -27.283 1.00 16.37 222 GLY C CA 1
ATOM 10148 C C . GLY C 1 221 ? -59.773 -25.802 -27.138 1.00 14.81 222 GLY C C 1
ATOM 10149 O O . GLY C 1 221 ? -60.413 -24.769 -27.372 1.00 16.15 222 GLY C O 1
ATOM 10150 N N . LYS C 1 222 ? -60.350 -26.929 -26.744 1.00 13.36 223 LYS C N 1
ATOM 10151 C CA . LYS C 1 222 ? -61.802 -27.030 -26.612 1.00 14.53 223 LYS C CA 1
ATOM 10152 C C . LYS C 1 222 ? -62.276 -26.462 -25.275 1.00 13.22 223 LYS C C 1
ATOM 10153 O O . LYS C 1 222 ? -61.744 -26.835 -24.226 1.00 13.51 223 LYS C O 1
ATOM 10159 N N . PRO C 1 223 ? -63.276 -25.560 -25.304 1.00 11.60 224 PRO C N 1
ATOM 10160 C CA . PRO C 1 223 ? -63.784 -24.969 -24.062 1.00 12.15 224 PRO C CA 1
ATOM 10161 C C . PRO C 1 223 ? -65.039 -25.647 -23.497 1.00 12.00 224 PRO C C 1
ATOM 10162 O O . PRO C 1 223 ? -65.864 -26.170 -24.251 1.00 13.13 224 PRO C O 1
ATOM 10166 N N . VAL C 1 224 ? -65.169 -25.619 -22.170 1.00 12.33 225 VAL C N 1
ATOM 10167 C CA . VAL C 1 224 ? -66.425 -25.935 -21.487 1.00 11.53 225 VAL C CA 1
ATOM 10168 C C . VAL C 1 224 ? -66.671 -24.856 -20.436 1.00 10.85 225 VAL C C 1
ATOM 10169 O O . VAL C 1 224 ? -65.738 -24.220 -19.963 1.00 11.42 225 VAL C O 1
ATOM 10173 N N . TRP C 1 225 ? -67.930 -24.625 -20.090 1.00 10.16 226 TRP C N 1
ATOM 10174 C CA . TRP C 1 225 ? -68.233 -23.697 -19.012 1.00 10.53 226 TRP C CA 1
ATOM 10175 C C . TRP C 1 225 ? -68.254 -24.443 -17.682 1.00 12.00 226 TRP C C 1
ATOM 10176 O O . TRP C 1 225 ? -68.750 -25.570 -17.604 1.00 13.13 226 TRP C O 1
ATOM 10187 N N . VAL C 1 226 ? -67.708 -23.829 -16.633 1.00 10.37 227 VAL C N 1
ATOM 10188 C CA . VAL C 1 226 ? -67.645 -24.499 -15.336 1.00 10.41 227 VAL C CA 1
ATOM 10189 C C . VAL C 1 226 ? -68.066 -23.589 -14.192 1.00 10.14 227 VAL C C 1
ATOM 10190 O O . VAL C 1 226 ? -67.970 -22.360 -14.283 1.00 10.88 227 VAL C O 1
ATOM 10194 N N . LYS C 1 227 ? -68.542 -24.208 -13.116 1.00 10.99 228 LYS C N 1
ATOM 10195 C CA . LYS C 1 227 ? -68.709 -23.527 -11.838 1.00 10.21 228 LYS C CA 1
ATOM 10196 C C . LYS C 1 227 ? -68.031 -24.348 -10.751 1.00 11.28 228 LYS C C 1
ATOM 10197 O O . LYS C 1 227 ? -68.178 -25.575 -10.718 1.00 11.81 228 LYS C O 1
ATOM 10203 N N . TYR C 1 228 ? -67.318 -23.671 -9.851 1.00 8.96 229 TYR C N 1
ATOM 10204 C CA . TYR C 1 228 ? -66.611 -24.334 -8.763 1.00 9.80 229 TYR C CA 1
ATOM 10205 C C . TYR C 1 228 ? -67.452 -24.449 -7.504 1.00 9.81 229 TYR C C 1
ATOM 10206 O O . TYR C 1 228 ? -68.079 -23.478 -7.078 1.00 9.50 229 TYR C O 1
ATOM 10215 N N . HIS C 1 229 ? -67.405 -25.604 -6.891 1.00 10.36 230 HIS C N 1
ATOM 10216 C CA . HIS C 1 229 ? -68.031 -25.853 -5.605 1.00 10.71 230 HIS C CA 1
ATOM 10217 C C . HIS C 1 229 ? -67.029 -26.467 -4.634 1.00 12.41 230 HIS C C 1
ATOM 10218 O O . HIS C 1 229 ? -66.422 -27.422 -4.947 1.00 13.45 230 HIS C O 1
ATOM 10225 N N . PHE C 1 230 ? -66.865 -25.881 -3.473 1.00 11.34 231 PHE C N 1
ATOM 10226 C CA . PHE C 1 230 ? -65.968 -26.389 -2.446 1.00 11.16 231 PHE C CA 1
ATOM 10227 C C . PHE C 1 230 ? -66.833 -26.899 -1.297 1.00 10.90 231 PHE C C 1
ATOM 10228 O O . PHE C 1 230 ? -67.422 -26.111 -0.541 1.00 11.77 231 PHE C O 1
ATOM 10236 N N . LYS C 1 231 ? -66.951 -28.221 -1.197 1.00 11.80 232 LYS C N 1
ATOM 10237 C CA . LYS C 1 231 ? -67.935 -28.812 -0.288 1.00 12.48 232 LYS C CA 1
ATOM 10238 C C . LYS C 1 231 ? -67.296 -29.158 1.046 1.00 12.46 232 LYS C C 1
ATOM 10239 O O . LYS C 1 231 ? -66.372 -29.975 1.106 1.00 13.73 232 LYS C O 1
ATOM 10245 N N . THR C 1 232 ? -67.771 -28.525 2.115 1.00 12.40 233 THR C N 1
ATOM 10246 C CA . THR C 1 232 ? -67.131 -28.696 3.419 1.00 12.57 233 THR C CA 1
ATOM 10247 C C . THR C 1 232 ? -67.268 -30.109 3.975 1.00 13.64 233 THR C C 1
ATOM 10248 O O . THR C 1 232 ? -68.366 -30.655 4.033 1.00 15.34 233 THR C O 1
ATOM 10252 N N . ARG C 1 233 ? -66.146 -30.695 4.392 1.00 14.20 234 ARG C N 1
ATOM 10253 C CA . ARG C 1 233 ? -66.187 -32.006 5.038 1.00 15.22 234 ARG C CA 1
ATOM 10254 C C . ARG C 1 233 ? -66.659 -31.899 6.470 1.00 15.35 234 ARG C C 1
ATOM 10255 O O . ARG C 1 233 ? -67.048 -32.902 7.075 1.00 17.36 234 ARG C O 1
ATOM 10263 N N . GLN C 1 234 ? -66.595 -30.688 7.019 1.00 13.13 235 GLN C N 1
ATOM 10264 C CA . GLN C 1 234 ? -67.025 -30.447 8.390 1.00 13.63 235 GLN C CA 1
ATOM 10265 C C . GLN C 1 234 ? -68.544 -30.297 8.442 1.00 15.58 235 GLN C C 1
ATOM 10266 O O . GLN C 1 234 ? -69.166 -30.503 9.488 1.00 17.22 235 GLN C O 1
ATOM 10272 N N . GLY C 1 235 ? -69.135 -29.948 7.299 1.00 15.28 236 GLY C N 1
ATOM 10273 C CA . GLY C 1 235 ? -70.573 -29.767 7.185 1.00 14.78 236 GLY C CA 1
ATOM 10274 C C . GLY C 1 235 ? -71.027 -28.351 7.504 1.00 14.15 236 GLY C C 1
ATOM 10275 O O . GLY C 1 235 ? -70.409 -27.666 8.315 1.00 14.84 236 GLY C O 1
ATOM 10276 N N . TRP C 1 236 ? -72.105 -27.903 6.864 1.00 14.43 237 TRP C N 1
ATOM 10277 C CA . TRP C 1 236 ? -72.708 -26.629 7.233 1.00 14.43 237 TRP C CA 1
ATOM 10278 C C . TRP C 1 236 ? -73.165 -26.705 8.688 1.00 14.74 237 TRP C C 1
ATOM 10279 O O . TRP C 1 236 ? -73.755 -27.698 9.109 1.00 16.47 237 TRP C O 1
ATOM 10290 N N . ASP C 1 237 ? -72.895 -25.651 9.449 1.00 14.63 238 ASP C N 1
ATOM 10291 C CA . ASP C 1 237 ? -73.345 -25.561 10.831 1.00 15.61 238 ASP C CA 1
ATOM 10292 C C . ASP C 1 237 ? -73.621 -24.086 11.110 1.00 15.16 238 ASP C C 1
ATOM 10293 O O . ASP C 1 237 ? -72.721 -23.247 10.988 1.00 16.11 238 ASP C O 1
ATOM 10298 N N . CYS C 1 238 ? -74.865 -23.764 11.466 1.00 15.46 239 CYS C N 1
ATOM 10299 C CA . CYS C 1 238 ? -75.294 -22.368 11.542 1.00 15.59 239 CYS C CA 1
ATOM 10300 C C . CYS C 1 238 ? -75.853 -21.972 12.901 1.00 15.98 239 CYS C C 1
ATOM 10301 O O . CYS C 1 238 ? -76.542 -22.753 13.557 1.00 18.13 239 CYS C O 1
ATOM 10304 N N . PHE C 1 239 ? -75.555 -20.741 13.298 1.00 14.14 240 PHE C N 1
ATOM 10305 C CA . PHE C 1 239 ? -76.199 -20.098 14.434 1.00 14.78 240 PHE C CA 1
ATOM 10306 C C . PHE C 1 239 ? -77.604 -19.673 14.022 1.00 15.43 240 PHE C C 1
ATOM 10307 O O . PHE C 1 239 ? -77.883 -19.489 12.831 1.00 15.80 240 PHE C O 1
ATOM 10315 N N . THR C 1 240 ? -78.488 -19.494 14.998 1.00 14.46 241 THR C N 1
ATOM 10316 C CA . THR C 1 240 ? -79.718 -18.757 14.744 1.00 15.53 241 THR C CA 1
ATOM 10317 C C . THR C 1 240 ? -79.371 -17.278 14.723 1.00 16.58 241 THR C C 1
ATOM 10318 O O . THR C 1 240 ? -78.258 -16.898 15.095 1.00 16.14 241 THR C O 1
ATOM 10322 N N . ASP C 1 241 ? -80.315 -16.443 14.295 1.00 15.97 242 ASP C N 1
ATOM 10323 C CA . ASP C 1 241 ? -80.115 -14.994 14.309 1.00 16.09 242 ASP C CA 1
ATOM 10324 C C . ASP C 1 241 ? -79.692 -14.519 15.705 1.00 14.02 242 ASP C C 1
ATOM 10325 O O . ASP C 1 241 ? -78.710 -13.788 15.856 1.00 15.82 242 ASP C O 1
ATOM 10330 N N . ALA C 1 242 ? -80.416 -14.967 16.728 1.00 15.50 243 ALA C N 1
ATOM 10331 C CA . ALA C 1 242 ? -80.137 -14.567 18.106 1.00 15.34 243 ALA C CA 1
ATOM 10332 C C . ALA C 1 242 ? -78.774 -15.056 18.603 1.00 15.62 243 ALA C C 1
ATOM 10333 O O . ALA C 1 242 ? -78.048 -14.310 19.258 1.00 17.01 243 ALA C O 1
ATOM 10335 N N . GLU C 1 243 ? -78.435 -16.306 18.301 1.00 14.77 244 GLU C N 1
ATOM 10336 C CA . GLU C 1 243 ? -77.143 -16.872 18.696 1.00 13.55 244 GLU C CA 1
ATOM 10337 C C . GLU C 1 243 ? -75.975 -16.122 18.075 1.00 15.82 244 GLU C C 1
ATOM 10338 O O . GLU C 1 243 ? -74.986 -15.842 18.750 1.00 16.98 244 GLU C O 1
ATOM 10344 N N . ALA C 1 244 ? -76.086 -15.806 16.785 1.00 14.38 245 ALA C N 1
ATOM 10345 C CA . ALA C 1 244 ? -75.004 -15.130 16.076 1.00 14.15 245 ALA C CA 1
ATOM 10346 C C . ALA C 1 244 ? -74.764 -13.756 16.682 1.00 13.25 245 ALA C C 1
ATOM 10347 O O . ALA C 1 244 ? -73.617 -13.301 16.789 1.00 14.22 245 ALA C O 1
ATOM 10349 N N . ALA C 1 245 ? -75.845 -13.092 17.087 1.00 15.14 246 ALA C N 1
ATOM 10350 C CA . ALA C 1 245 ? -75.726 -11.763 17.675 1.00 15.05 246 ALA C CA 1
ATOM 10351 C C . ALA C 1 245 ? -75.106 -11.828 19.069 1.00 17.08 246 ALA C C 1
ATOM 10352 O O . ALA C 1 245 ? -74.325 -10.958 19.453 1.00 17.59 246 ALA C O 1
ATOM 10354 N N . LYS C 1 246 ? -75.463 -12.853 19.838 1.00 16.41 247 LYS C N 1
ATOM 10355 C CA . LYS C 1 246 ? -74.845 -13.046 21.147 1.00 16.82 247 LYS C CA 1
ATOM 10356 C C . LYS C 1 246 ? -73.338 -13.294 21.031 1.00 16.15 247 LYS C C 1
ATOM 10357 O O . LYS C 1 246 ? -72.542 -12.703 21.761 1.00 16.44 247 LYS C O 1
ATOM 10363 N N . VAL C 1 247 ? -72.951 -14.169 20.111 1.00 14.47 248 VAL C N 1
ATOM 10364 C CA . VAL C 1 247 ? -71.539 -14.443 19.866 1.00 13.62 248 VAL C CA 1
ATOM 10365 C C . VAL C 1 247 ? -70.805 -13.192 19.393 1.00 15.70 248 VAL C C 1
ATOM 10366 O O . VAL C 1 247 ? -69.645 -12.966 19.764 1.00 15.90 248 VAL C O 1
ATOM 10370 N N . ALA C 1 248 ? -71.483 -12.376 18.587 1.00 15.13 249 ALA C N 1
ATOM 10371 C CA . ALA C 1 248 ? -70.872 -11.170 18.041 1.00 15.71 249 ALA C CA 1
ATOM 10372 C C . ALA C 1 248 ? -70.349 -10.276 19.155 1.00 15.85 249 ALA C C 1
ATOM 10373 O O . ALA C 1 248 ? -69.302 -9.645 19.011 1.00 21.05 249 ALA C O 1
ATOM 10375 N N . GLY C 1 249 ? -71.080 -10.231 20.267 1.00 18.61 250 GLY C N 1
ATOM 10376 C CA . GLY C 1 249 ? -70.660 -9.455 21.420 1.00 18.40 250 GLY C CA 1
ATOM 10377 C C . GLY C 1 249 ? -69.652 -10.149 22.318 1.00 23.29 250 GLY C C 1
ATOM 10378 O O . GLY C 1 249 ? -68.757 -9.505 22.871 1.00 27.59 250 GLY C O 1
ATOM 10379 N N . GLU C 1 250 ? -69.797 -11.464 22.469 1.00 17.78 251 GLU C N 1
ATOM 10380 C CA . GLU C 1 250 ? -68.903 -12.247 23.322 1.00 20.23 251 GLU C CA 1
ATOM 10381 C C . GLU C 1 250 ? -67.498 -12.393 22.751 1.00 20.07 251 GLU C C 1
ATOM 10382 O O . GLU C 1 250 ? -66.512 -12.305 23.484 1.00 20.62 251 GLU C O 1
ATOM 10388 N N . ASN C 1 251 ? -67.411 -12.630 21.447 1.00 16.88 252 ASN C N 1
ATOM 10389 C CA . ASN C 1 251 ? -66.121 -12.762 20.781 1.00 15.73 252 ASN C CA 1
ATOM 10390 C C . ASN C 1 251 ? -66.250 -12.287 19.353 1.00 13.73 252 ASN C C 1
ATOM 10391 O O . ASN C 1 251 ? -66.688 -13.038 18.483 1.00 12.33 252 ASN C O 1
ATOM 10396 N N . ALA C 1 252 ? -65.850 -11.042 19.114 1.00 13.64 253 ALA C N 1
ATOM 10397 C CA . ALA C 1 252 ? -65.932 -10.448 17.789 1.00 14.59 253 ALA C CA 1
ATOM 10398 C C . ALA C 1 252 ? -65.049 -11.196 16.792 1.00 12.88 253 ALA C C 1
ATOM 10399 O O . ALA C 1 252 ? -65.243 -11.094 15.576 1.00 11.48 253 ALA C O 1
ATOM 10401 N N . ASP C 1 253 ? -64.088 -11.955 17.317 1.00 12.36 254 ASP C N 1
ATOM 10402 C CA . ASP C 1 253 ? -63.148 -12.697 16.491 1.00 9.83 254 ASP C CA 1
ATOM 10403 C C . ASP C 1 253 ? -63.379 -14.206 16.573 1.00 10.30 254 ASP C C 1
ATOM 10404 O O . ASP C 1 253 ? -62.449 -15.002 16.402 1.00 11.11 254 ASP C O 1
ATOM 10409 N N . TYR C 1 254 ? -64.629 -14.592 16.805 1.00 10.12 255 TYR C N 1
ATOM 10410 C CA . TYR C 1 254 ? -64.990 -15.998 16.989 1.00 10.42 255 TYR C CA 1
ATOM 10411 C C . TYR C 1 254 ? -64.478 -16.921 15.876 1.00 10.68 255 TYR C C 1
ATOM 10412 O O . TYR C 1 254 ? -63.924 -17.992 16.144 1.00 11.80 255 TYR C O 1
ATOM 10421 N N . GLN C 1 255 ? -64.670 -16.510 14.628 1.00 10.06 256 GLN C N 1
ATOM 10422 C CA . GLN C 1 255 ? -64.281 -17.352 13.503 1.00 10.32 256 GLN C CA 1
ATOM 10423 C C . GLN C 1 255 ? -62.769 -17.332 13.259 1.00 9.76 256 GLN C C 1
ATOM 10424 O O . GLN C 1 255 ? -62.176 -18.364 12.944 1.00 10.43 256 GLN C O 1
ATOM 10430 N N . ARG C 1 256 ? -62.155 -16.164 13.425 1.00 10.84 257 ARG C N 1
ATOM 10431 C CA . ARG C 1 256 ? -60.700 -16.034 13.358 1.00 9.76 257 ARG C CA 1
ATOM 10432 C C . ARG C 1 256 ? -60.056 -16.958 14.394 1.00 9.50 257 ARG C C 1
ATOM 10433 O O . ARG C 1 256 ? -59.159 -17.745 14.073 1.00 10.56 257 ARG C O 1
ATOM 10441 N N . GLU C 1 257 ? -60.546 -16.884 15.626 1.00 9.85 258 GLU C N 1
ATOM 10442 C CA . GLU C 1 257 ? -60.004 -17.697 16.703 1.00 10.15 258 GLU C CA 1
ATOM 10443 C C . GLU C 1 257 ? -60.276 -19.186 16.478 1.00 11.07 258 GLU C C 1
ATOM 10444 O O . GLU C 1 257 ? -59.408 -20.024 16.729 1.00 11.55 258 GLU C O 1
ATOM 10450 N N . ASP C 1 258 ? -61.467 -19.518 15.986 1.00 11.43 259 ASP C N 1
ATOM 10451 C CA . ASP C 1 258 ? -61.783 -20.918 15.713 1.00 12.11 259 ASP C CA 1
ATOM 10452 C C . ASP C 1 258 ? -60.833 -21.564 14.697 1.00 11.08 259 ASP C C 1
ATOM 10453 O O . ASP C 1 258 ? -60.371 -22.694 14.899 1.00 12.47 259 ASP C O 1
ATOM 10458 N N . LEU C 1 259 ? -60.549 -20.859 13.600 1.00 10.71 260 LEU C N 1
ATOM 10459 C CA . LEU C 1 259 ? -59.684 -21.423 12.561 1.00 10.68 260 LEU C CA 1
ATOM 10460 C C . LEU C 1 259 ? -58.256 -21.566 13.078 1.00 11.53 260 LEU C C 1
ATOM 10461 O O . LEU C 1 259 ? -57.611 -22.592 12.844 1.00 12.18 260 LEU C O 1
ATOM 10466 N N . TYR C 1 260 ? -57.763 -20.539 13.773 1.00 11.38 261 TYR C N 1
ATOM 10467 C CA . TYR C 1 260 ? -56.427 -20.590 14.363 1.00 12.18 261 TYR C CA 1
ATOM 10468 C C . TYR C 1 260 ? -56.302 -21.804 15.277 1.00 12.28 261 TYR C C 1
ATOM 10469 O O . TYR C 1 260 ? -55.345 -22.582 15.167 1.00 13.14 261 TYR C O 1
ATOM 10478 N N . ASN C 1 261 ? -57.271 -21.957 16.179 1.00 12.22 262 ASN C N 1
ATOM 10479 C CA . ASN C 1 261 ? -57.266 -23.053 17.142 1.00 13.23 262 ASN C CA 1
ATOM 10480 C C . ASN C 1 261 ? -57.346 -24.427 16.483 1.00 13.58 262 ASN C C 1
ATOM 10481 O O . ASN C 1 261 ? -56.631 -25.350 16.878 1.00 13.84 262 ASN C O 1
ATOM 10486 N N . ALA C 1 262 ? -58.227 -24.574 15.494 1.00 12.38 263 ALA C N 1
ATOM 10487 C CA . ALA C 1 262 ? -58.383 -25.860 14.820 1.00 12.34 263 ALA C CA 1
ATOM 10488 C C . ALA C 1 262 ? -57.059 -26.311 14.221 1.00 12.95 263 ALA C C 1
ATOM 10489 O O . ALA C 1 262 ? -56.652 -27.456 14.386 1.00 14.58 263 ALA C O 1
ATOM 10491 N N . ILE C 1 263 ? -56.368 -25.401 13.546 1.00 12.61 264 ILE C N 1
ATOM 10492 C CA . ILE C 1 263 ? -55.117 -25.756 12.895 1.00 13.00 264 ILE C CA 1
ATOM 10493 C C . ILE C 1 263 ? -54.006 -25.999 13.920 1.00 13.67 264 ILE C C 1
ATOM 10494 O O . ILE C 1 263 ? -53.213 -26.937 13.772 1.00 15.47 264 ILE C O 1
ATOM 10499 N N . GLU C 1 264 ? -53.965 -25.188 14.974 1.00 12.91 265 GLU C N 1
ATOM 10500 C CA . GLU C 1 264 ? -52.982 -25.397 16.038 1.00 15.20 265 GLU C CA 1
ATOM 10501 C C . GLU C 1 264 ? -53.150 -26.761 16.707 1.00 16.39 265 GLU C C 1
ATOM 10502 O O . GLU C 1 264 ? -52.164 -27.387 17.116 1.00 21.59 265 GLU C O 1
ATOM 10508 N N . ASN C 1 265 ? -54.400 -27.210 16.812 1.00 14.80 266 ASN C N 1
ATOM 10509 C CA . ASN C 1 265 ? -54.727 -28.485 17.444 1.00 17.24 266 ASN C CA 1
ATOM 10510 C C . ASN C 1 265 ? -54.649 -29.682 16.491 1.00 17.74 266 ASN C C 1
ATOM 10511 O O . ASN C 1 265 ? -54.910 -30.820 16.894 1.00 20.52 266 ASN C O 1
ATOM 10516 N N . GLY C 1 266 ? -54.300 -29.431 15.232 1.00 17.09 267 GLY C N 1
ATOM 10517 C CA . GLY C 1 266 ? -54.168 -30.498 14.253 1.00 17.94 267 GLY C CA 1
ATOM 10518 C C . GLY C 1 266 ? -55.484 -30.975 13.660 1.00 18.50 267 GLY C C 1
ATOM 10519 O O . GLY C 1 266 ? -55.525 -32.012 12.991 1.00 21.57 267 GLY C O 1
ATOM 10520 N N . ASP C 1 267 ? -56.557 -30.223 13.904 1.00 16.61 268 ASP C N 1
ATOM 10521 C CA . ASP C 1 267 ? -57.878 -30.526 13.355 1.00 16.92 268 ASP C CA 1
ATOM 10522 C C . ASP C 1 267 ? -58.033 -29.787 12.021 1.00 15.28 268 ASP C C 1
ATOM 10523 O O . ASP C 1 267 ? -58.794 -28.817 11.908 1.00 16.75 268 ASP C O 1
ATOM 10528 N N . PHE C 1 268 ? -57.289 -30.247 11.018 1.00 15.61 269 PHE C N 1
ATOM 10529 C CA . PHE C 1 268 ? -57.180 -29.554 9.734 1.00 14.12 269 PHE C CA 1
ATOM 10530 C C . PHE C 1 268 ? -58.471 -29.664 8.926 1.00 14.28 269 PHE C C 1
ATOM 10531 O O . PHE C 1 268 ? -58.903 -30.764 8.587 1.00 15.07 269 PHE C O 1
ATOM 10539 N N . PRO C 1 269 ? -59.092 -28.521 8.604 1.00 12.08 270 PRO C N 1
ATOM 10540 C CA . PRO C 1 269 ? -60.356 -28.566 7.859 1.00 12.27 270 PRO C CA 1
ATOM 10541 C C . PRO C 1 269 ? -60.131 -28.900 6.390 1.00 12.11 270 PRO C C 1
ATOM 10542 O O . PRO C 1 269 ? -59.111 -28.512 5.810 1.00 12.96 270 PRO C O 1
ATOM 10546 N N . ILE C 1 270 ? -61.082 -29.625 5.806 1.00 12.25 271 ILE C N 1
ATOM 10547 C CA . ILE C 1 270 ? -60.961 -30.119 4.441 1.00 12.85 271 ILE C CA 1
ATOM 10548 C C . ILE C 1 270 ? -62.213 -29.756 3.657 1.00 11.89 271 ILE C C 1
ATOM 10549 O O . ILE C 1 270 ? -63.311 -29.735 4.217 1.00 12.64 271 ILE C O 1
ATOM 10554 N N . TRP C 1 271 ? -62.035 -29.433 2.379 1.00 10.70 272 TRP C N 1
ATOM 10555 C CA . TRP C 1 271 ? -63.144 -29.249 1.448 1.00 10.91 272 TRP C CA 1
ATOM 10556 C C . TRP C 1 271 ? -62.917 -30.131 0.236 1.00 11.46 272 TRP C C 1
ATOM 10557 O O . TRP C 1 271 ? -61.787 -30.235 -0.261 1.00 12.37 272 TRP C O 1
ATOM 10568 N N . ASP C 1 272 ? -63.989 -30.748 -0.253 1.00 11.20 273 ASP C N 1
ATOM 10569 C CA . ASP C 1 272 ? -63.935 -31.467 -1.514 1.00 12.60 273 ASP C CA 1
ATOM 10570 C C . ASP C 1 272 ? -64.165 -30.505 -2.665 1.00 13.05 273 ASP C C 1
ATOM 10571 O O . ASP C 1 272 ? -65.145 -29.747 -2.672 1.00 16.39 273 ASP C O 1
ATOM 10576 N N . VAL C 1 273 ? -63.244 -30.530 -3.625 1.00 12.33 274 VAL C N 1
ATOM 10577 C CA . VAL C 1 273 ? -63.313 -29.644 -4.778 1.00 11.83 274 VAL C CA 1
ATOM 10578 C C . VAL C 1 273 ? -64.106 -30.325 -5.881 1.00 11.93 274 VAL C C 1
ATOM 10579 O O . VAL C 1 273 ? -63.767 -31.433 -6.303 1.00 13.91 274 VAL C O 1
ATOM 10583 N N . LYS C 1 274 ? -65.167 -29.667 -6.344 1.00 13.29 275 LYS C N 1
ATOM 10584 C CA . LYS C 1 274 ? -66.018 -30.230 -7.384 1.00 12.51 275 LYS C CA 1
ATOM 10585 C C . LYS C 1 274 ? -66.386 -29.136 -8.372 1.00 13.27 275 LYS C C 1
ATOM 10586 O O . LYS C 1 274 ? -66.283 -27.946 -8.062 1.00 12.74 275 LYS C O 1
ATOM 10592 N N . VAL C 1 275 ? -66.809 -29.537 -9.565 1.00 11.87 276 VAL C N 1
ATOM 10593 C CA . VAL C 1 275 ? -67.267 -28.583 -10.563 1.00 11.78 276 VAL C CA 1
ATOM 10594 C C . VAL C 1 275 ? -68.571 -29.031 -11.202 1.00 11.77 276 VAL C C 1
ATOM 10595 O O . VAL C 1 275 ? -68.860 -30.229 -11.288 1.00 13.10 276 VAL C O 1
ATOM 10599 N N . GLN C 1 276 ? -69.368 -28.062 -11.635 1.00 11.12 277 GLN C N 1
ATOM 10600 C CA . GLN C 1 276 ? -70.389 -28.332 -12.631 1.00 10.91 277 GLN C CA 1
ATOM 10601 C C . GLN C 1 276 ? -69.771 -28.037 -13.981 1.00 11.10 277 GLN C C 1
ATOM 10602 O O . GLN C 1 276 ? -69.032 -27.063 -14.129 1.00 11.76 277 GLN C O 1
ATOM 10608 N N . ILE C 1 277 ? -70.088 -28.863 -14.972 1.00 12.60 278 ILE C N 1
ATOM 10609 C CA . ILE C 1 277 ? -69.535 -28.684 -16.312 1.00 12.13 278 ILE C CA 1
ATOM 10610 C C . ILE C 1 277 ? -70.657 -28.608 -17.341 1.00 12.20 278 ILE C C 1
ATOM 10611 O O . ILE C 1 277 ? -71.400 -29.576 -17.541 1.00 14.04 278 ILE C O 1
ATOM 10616 N N . MET C 1 278 ? -70.793 -27.444 -17.965 1.00 12.07 279 MET C N 1
ATOM 10617 C CA . MET C 1 278 ? -71.799 -27.239 -18.993 1.00 12.74 279 MET C CA 1
ATOM 10618 C C . MET C 1 278 ? -71.112 -27.210 -20.349 1.00 12.66 279 MET C C 1
ATOM 10619 O O . MET C 1 278 ? -70.274 -26.347 -20.593 1.00 13.95 279 MET C O 1
ATOM 10624 N N . PRO C 1 279 ? -71.448 -28.160 -21.238 1.00 12.84 280 PRO C N 1
ATOM 10625 C CA . PRO C 1 279 ? -70.879 -28.124 -22.587 1.00 13.13 280 PRO C CA 1
ATOM 10626 C C . PRO C 1 279 ? -71.118 -26.764 -23.256 1.00 13.15 280 PRO C C 1
ATOM 10627 O O . PRO C 1 279 ? -72.170 -26.142 -23.073 1.00 13.78 280 PRO C O 1
ATOM 10631 N N . PHE C 1 280 ? -70.132 -26.314 -24.022 1.00 13.77 281 PHE C N 1
ATOM 10632 C CA . PHE C 1 280 ? -70.195 -25.019 -24.684 1.00 13.86 281 PHE C CA 1
ATOM 10633 C C . PHE C 1 280 ? -71.499 -24.874 -25.471 1.00 13.89 281 PHE C C 1
ATOM 10634 O O . PHE C 1 280 ? -72.131 -23.816 -25.451 1.00 16.47 281 PHE C O 1
ATOM 10642 N N . GLU C 1 281 ? -71.908 -25.951 -26.144 1.00 13.13 282 GLU C N 1
ATOM 10643 C CA . GLU C 1 281 ? -73.099 -25.931 -26.991 1.00 15.62 282 GLU C CA 1
ATOM 10644 C C . GLU C 1 281 ? -74.426 -25.926 -26.216 1.00 16.21 282 GLU C C 1
ATOM 10645 O O . GLU C 1 281 ? -75.488 -25.721 -26.810 1.00 21.53 282 GLU C O 1
ATOM 10651 N N . ASP C 1 282 ? -74.370 -26.153 -24.904 1.00 15.22 283 ASP C N 1
ATOM 10652 C CA . ASP C 1 282 ? -75.576 -26.157 -24.061 1.00 14.44 283 ASP C CA 1
ATOM 10653 C C . ASP C 1 282 ? -76.010 -24.752 -23.644 1.00 13.70 283 ASP C C 1
ATOM 10654 O O . ASP C 1 282 ? -77.158 -24.533 -23.256 1.00 14.76 283 ASP C O 1
ATOM 10659 N N . ALA C 1 283 ? -75.083 -23.805 -23.704 1.00 14.43 284 ALA C N 1
ATOM 10660 C CA . ALA C 1 283 ? -75.292 -22.496 -23.094 1.00 13.76 284 ALA C CA 1
ATOM 10661 C C . ALA C 1 283 ? -76.492 -21.719 -23.638 1.00 14.09 284 ALA C C 1
ATOM 10662 O O . ALA C 1 283 ? -77.285 -21.195 -22.858 1.00 14.62 284 ALA C O 1
ATOM 10664 N N . GLU C 1 284 ? -76.629 -21.629 -24.959 1.00 13.66 285 GLU C N 1
ATOM 10665 C CA . GLU C 1 284 ? -77.695 -20.797 -25.518 1.00 15.08 285 GLU C CA 1
ATOM 10666 C C . GLU C 1 284 ? -79.100 -21.272 -25.169 1.00 14.41 285 GLU C C 1
ATOM 10667 O O . GLU C 1 284 ? -80.019 -20.463 -25.085 1.00 17.12 285 GLU C O 1
ATOM 10673 N N . ASN C 1 285 ? -79.273 -22.573 -24.957 1.00 15.66 286 ASN C N 1
ATOM 10674 C CA . ASN C 1 285 ? -80.614 -23.094 -24.700 1.00 17.79 286 ASN C CA 1
ATOM 10675 C C . ASN C 1 285 ? -80.928 -23.465 -23.250 1.00 15.55 286 ASN C C 1
ATOM 10676 O O . ASN C 1 285 ? -82.001 -23.998 -22.965 1.00 16.18 286 ASN C O 1
ATOM 10681 N N . TYR C 1 286 ? -80.029 -23.155 -22.321 1.00 14.26 287 TYR C N 1
ATOM 10682 C CA . TYR C 1 286 ? -80.336 -23.443 -20.922 1.00 13.61 287 TYR C CA 1
ATOM 10683 C C . TYR C 1 286 ? -81.541 -22.613 -20.489 1.00 12.15 287 TYR C C 1
ATOM 10684 O O . TYR C 1 286 ? -81.753 -21.498 -20.989 1.00 12.65 287 TYR C O 1
ATOM 10693 N N . ARG C 1 287 ? -82.342 -23.159 -19.577 1.00 11.30 288 ARG C N 1
ATOM 10694 C CA . ARG C 1 287 ? -83.564 -22.483 -19.150 1.00 11.48 288 ARG C CA 1
ATOM 10695 C C . ARG C 1 287 ? -83.274 -21.123 -18.506 1.00 11.26 288 ARG C C 1
ATOM 10696 O O . ARG C 1 287 ? -84.139 -20.242 -18.497 1.00 12.00 288 ARG C O 1
ATOM 10704 N N . TRP C 1 288 ? -82.062 -20.958 -17.975 1.00 11.08 289 TRP C N 1
ATOM 10705 C CA . TRP C 1 288 ? -81.633 -19.682 -17.418 1.00 11.00 289 TRP C CA 1
ATOM 10706 C C . TRP C 1 288 ? -80.391 -19.201 -18.139 1.00 10.80 289 TRP C C 1
ATOM 10707 O O . TRP C 1 288 ? -79.628 -20.012 -18.684 1.00 10.52 289 TRP C O 1
ATOM 10718 N N . ASN C 1 289 ? -80.181 -17.887 -18.153 1.00 10.61 290 ASN C N 1
ATOM 10719 C CA . ASN C 1 289 ? -78.948 -17.366 -18.723 1.00 9.97 290 ASN C CA 1
ATOM 10720 C C . ASN C 1 289 ? -77.762 -17.910 -17.923 1.00 10.34 290 ASN C C 1
ATOM 10721 O O . ASN C 1 289 ? -77.682 -17.715 -16.706 1.00 10.88 290 ASN C O 1
ATOM 10726 N N . PRO C 1 290 ? -76.837 -18.604 -18.599 1.00 10.58 291 PRO C N 1
ATOM 10727 C CA . PRO C 1 290 ? -75.774 -19.303 -17.870 1.00 11.27 291 PRO C CA 1
ATOM 10728 C C . PRO C 1 290 ? -74.670 -18.380 -17.376 1.00 10.82 291 PRO C C 1
ATOM 10729 O O . PRO C 1 290 ? -73.788 -18.854 -16.656 1.00 10.77 291 PRO C O 1
ATOM 10733 N N . PHE C 1 291 ? -74.726 -17.103 -17.745 1.00 9.49 292 PHE C N 1
ATOM 10734 C CA . PHE C 1 291 ? -73.674 -16.135 -17.405 1.00 9.45 292 PHE C CA 1
ATOM 10735 C C . PHE C 1 291 ? -74.160 -15.057 -16.447 1.00 9.68 292 PHE C C 1
ATOM 10736 O O . PHE C 1 291 ? -73.416 -14.126 -16.110 1.00 10.57 292 PHE C O 1
ATOM 10744 N N . ASP C 1 292 ? -75.416 -15.172 -16.021 1.00 9.59 293 ASP C N 1
ATOM 10745 C CA . ASP C 1 292 ? -76.017 -14.232 -15.083 1.00 9.57 293 ASP C CA 1
ATOM 10746 C C . ASP C 1 292 ? -75.699 -14.723 -13.673 1.00 8.73 293 ASP C C 1
ATOM 10747 O O . ASP C 1 292 ? -76.198 -15.773 -13.248 1.00 9.24 293 ASP C O 1
ATOM 10752 N N . LEU C 1 293 ? -74.876 -13.963 -12.950 1.00 9.10 294 LEU C N 1
ATOM 10753 C CA . LEU C 1 293 ? -74.440 -14.338 -11.603 1.00 9.23 294 LEU C CA 1
ATOM 10754 C C . LEU C 1 293 ? -75.606 -14.623 -10.653 1.00 9.92 294 LEU C C 1
ATOM 10755 O O . LEU C 1 293 ? -75.479 -15.451 -9.749 1.00 10.30 294 LEU C O 1
ATOM 10760 N N . THR C 1 294 ? -76.738 -13.949 -10.862 1.00 9.36 295 THR C N 1
ATOM 10761 C CA . THR C 1 294 ? -77.916 -14.141 -10.010 1.00 9.38 295 THR C CA 1
ATOM 10762 C C . THR C 1 294 ? -78.659 -15.441 -10.303 1.00 9.20 295 THR C C 1
ATOM 10763 O O . THR C 1 294 ? -79.670 -15.738 -9.653 1.00 8.99 295 THR C O 1
ATOM 10767 N N . LYS C 1 295 ? -78.167 -16.203 -11.277 1.00 10.34 296 LYS C N 1
ATOM 10768 C CA . LYS C 1 295 ? -78.765 -17.487 -11.638 1.00 10.69 296 LYS C CA 1
ATOM 10769 C C . LYS C 1 295 ? -77.789 -18.623 -11.365 1.00 10.17 296 LYS C C 1
ATOM 10770 O O . LYS C 1 295 ? -76.679 -18.649 -11.917 1.00 11.47 296 LYS C O 1
ATOM 10776 N N . THR C 1 296 ? -78.195 -19.571 -10.526 1.00 9.84 297 THR C N 1
ATOM 10777 C CA . THR C 1 296 ? -77.413 -20.787 -10.339 1.00 10.50 297 THR C CA 1
ATOM 10778 C C . THR C 1 296 ? -77.760 -21.800 -11.433 1.00 10.38 297 THR C C 1
ATOM 10779 O O . THR C 1 296 ? -78.830 -21.722 -12.054 1.00 10.52 297 THR C O 1
ATOM 10783 N N . TRP C 1 297 ? -76.853 -22.736 -11.686 1.00 10.99 298 TRP C N 1
ATOM 10784 C CA . TRP C 1 297 ? -77.173 -23.870 -12.546 1.00 11.40 298 TRP C CA 1
ATOM 10785 C C . TRP C 1 297 ? -77.730 -24.965 -11.653 1.00 12.16 298 TRP C C 1
ATOM 10786 O O . TRP C 1 297 ? -77.085 -25.356 -10.674 1.00 12.55 298 TRP C O 1
ATOM 10797 N N . SER C 1 298 ? -78.912 -25.482 -11.972 1.00 12.37 299 SER C N 1
ATOM 10798 C CA . SER C 1 298 ? -79.461 -26.551 -11.148 1.00 12.32 299 SER C CA 1
ATOM 10799 C C . SER C 1 298 ? -78.574 -27.781 -11.184 1.00 11.62 299 SER C C 1
ATOM 10800 O O . SER C 1 298 ? -78.095 -28.190 -12.249 1.00 12.53 299 SER C O 1
ATOM 10803 N N . GLN C 1 299 ? -78.363 -28.374 -10.014 1.00 13.43 300 GLN C N 1
ATOM 10804 C CA A GLN C 1 299 ? -77.555 -29.587 -9.913 0.52 14.10 300 GLN C CA 1
ATOM 10805 C CA B GLN C 1 299 ? -77.553 -29.577 -9.909 0.48 13.93 300 GLN C CA 1
ATOM 10806 C C . GLN C 1 299 ? -78.309 -30.808 -10.428 1.00 14.29 300 GLN C C 1
ATOM 10807 O O . GLN C 1 299 ? -77.726 -31.881 -10.607 1.00 15.90 300 GLN C O 1
ATOM 10818 N N . LYS C 1 300 ? -79.606 -30.641 -10.688 1.00 14.42 301 LYS C N 1
ATOM 10819 C CA . LYS C 1 300 ? -80.376 -31.681 -11.363 1.00 17.41 301 LYS C CA 1
ATOM 10820 C C . LYS C 1 300 ? -80.021 -31.694 -12.853 1.00 17.99 301 LYS C C 1
ATOM 10821 O O . LYS C 1 300 ? -80.068 -32.738 -13.507 1.00 22.38 301 LYS C O 1
ATOM 10827 N N . ASP C 1 301 ? -79.652 -30.526 -13.380 1.00 16.33 302 ASP C N 1
ATOM 10828 C CA . ASP C 1 301 ? -79.232 -30.408 -14.772 1.00 15.90 302 ASP C CA 1
ATOM 10829 C C . ASP C 1 301 ? -77.737 -30.663 -14.922 1.00 15.06 302 ASP C C 1
ATOM 10830 O O . ASP C 1 301 ? -77.302 -31.304 -15.883 1.00 16.30 302 ASP C O 1
ATOM 10835 N N . TYR C 1 302 ? -76.960 -30.152 -13.969 1.00 12.99 303 TYR C N 1
ATOM 10836 C CA . TYR C 1 302 ? -75.505 -30.241 -14.001 1.00 12.90 303 TYR C CA 1
ATOM 10837 C C . TYR C 1 302 ? -74.988 -30.687 -12.642 1.00 13.91 303 TYR C C 1
ATOM 10838 O O . TYR C 1 302 ? -74.714 -29.865 -11.774 1.00 13.46 303 TYR C O 1
ATOM 10847 N N . PRO C 1 303 ? -74.878 -32.008 -12.443 1.00 14.25 304 PRO C N 1
ATOM 10848 C CA . PRO C 1 303 ? -74.452 -32.518 -11.136 1.00 14.11 304 PRO C CA 1
ATOM 10849 C C . PRO C 1 303 ? -72.984 -32.217 -10.842 1.00 13.26 304 PRO C C 1
ATOM 10850 O O . PRO C 1 303 ? -72.193 -31.969 -11.759 1.00 15.53 304 PRO C O 1
ATOM 10854 N N . LEU C 1 304 ? -72.625 -32.246 -9.564 1.00 13.83 305 LEU C N 1
ATOM 10855 C CA . LEU C 1 304 ? -71.245 -31.992 -9.167 1.00 14.10 305 LEU C CA 1
ATOM 10856 C C . LEU C 1 304 ? -70.328 -33.130 -9.604 1.00 14.97 305 LEU C C 1
ATOM 10857 O O . LEU C 1 304 ? -70.663 -34.307 -9.462 1.00 17.47 305 LEU C O 1
ATOM 10862 N N . ILE C 1 305 ? -69.176 -32.755 -10.149 1.00 13.39 306 ILE C N 1
ATOM 10863 C CA . ILE C 1 305 ? -68.173 -33.692 -10.642 1.00 15.59 306 ILE C CA 1
ATOM 10864 C C . ILE C 1 305 ? -66.908 -33.519 -9.809 1.00 15.30 306 ILE C C 1
ATOM 10865 O O . ILE C 1 305 ? -66.381 -32.413 -9.711 1.00 15.47 306 ILE C O 1
ATOM 10870 N N . PRO C 1 306 ? -66.412 -34.609 -9.196 1.00 14.43 307 PRO C N 1
ATOM 10871 C CA . PRO C 1 306 ? -65.267 -34.485 -8.281 1.00 14.48 307 PRO C CA 1
ATOM 10872 C C . PRO C 1 306 ? -63.951 -34.165 -8.987 1.00 14.91 307 PRO C C 1
ATOM 10873 O O . PRO C 1 306 ? -63.716 -34.646 -10.092 1.00 14.20 307 PRO C O 1
ATOM 10877 N N . VAL C 1 307 ? -63.104 -33.370 -8.337 1.00 13.74 308 VAL C N 1
ATOM 10878 C CA . VAL C 1 307 ? -61.784 -33.027 -8.863 1.00 13.01 308 VAL C CA 1
ATOM 10879 C C . VAL C 1 307 ? -60.688 -33.423 -7.861 1.00 12.99 308 VAL C C 1
ATOM 10880 O O . VAL C 1 307 ? -59.678 -34.032 -8.224 1.00 13.53 308 VAL C O 1
ATOM 10884 N N . GLY C 1 308 ? -60.889 -33.072 -6.597 1.00 13.05 309 GLY C N 1
ATOM 10885 C CA . GLY C 1 308 ? -59.915 -33.382 -5.562 1.00 13.84 309 GLY C CA 1
ATOM 10886 C C . GLY C 1 308 ? -60.367 -32.809 -4.235 1.00 13.11 309 GLY C C 1
ATOM 10887 O O . GLY C 1 308 ? -61.568 -32.656 -3.990 1.00 13.01 309 GLY C O 1
ATOM 10888 N N . TYR C 1 309 ? -59.414 -32.492 -3.365 1.00 12.97 310 TYR C N 1
ATOM 10889 C CA . TYR C 1 309 ? -59.747 -31.883 -2.087 1.00 12.21 310 TYR C CA 1
ATOM 10890 C C . TYR C 1 309 ? -58.658 -30.893 -1.732 1.00 11.39 310 TYR C C 1
ATOM 10891 O O . TYR C 1 309 ? -57.537 -30.977 -2.253 1.00 12.41 310 TYR C O 1
ATOM 10900 N N . PHE C 1 310 ? -58.974 -29.957 -0.847 1.00 11.46 311 PHE C N 1
ATOM 10901 C CA . PHE C 1 310 ? -57.919 -29.156 -0.240 1.00 11.82 311 PHE C CA 1
ATOM 10902 C C . PHE C 1 310 ? -58.010 -29.182 1.280 1.00 12.18 311 PHE C C 1
ATOM 10903 O O . PHE C 1 310 ? -59.080 -29.435 1.852 1.00 11.82 311 PHE C O 1
ATOM 10911 N N . ILE C 1 311 ? -56.871 -28.955 1.924 1.00 11.48 312 ILE C N 1
ATOM 10912 C CA . ILE C 1 311 ? -56.763 -29.055 3.371 1.00 12.40 312 ILE C CA 1
ATOM 10913 C C . ILE C 1 311 ? -56.010 -27.837 3.887 1.00 11.23 312 ILE C C 1
ATOM 10914 O O . ILE C 1 311 ? -55.063 -27.384 3.246 1.00 11.96 312 ILE C O 1
ATOM 10919 N N . LEU C 1 312 ? -56.452 -27.279 5.011 1.00 10.16 313 LEU C N 1
ATOM 10920 C CA . LEU C 1 312 ? -55.737 -26.164 5.621 1.00 10.81 313 LEU C CA 1
ATOM 10921 C C . LEU C 1 312 ? -54.912 -26.711 6.784 1.00 11.07 313 LEU C C 1
ATOM 10922 O O . LEU C 1 312 ? -55.466 -27.152 7.797 1.00 11.63 313 LEU C O 1
ATOM 10927 N N . ASN C 1 313 ? -53.590 -26.701 6.634 1.00 11.29 314 ASN C N 1
ATOM 10928 C CA . ASN C 1 313 ? -52.730 -27.305 7.646 1.00 11.79 314 ASN C CA 1
ATOM 10929 C C . ASN C 1 313 ? -51.635 -26.382 8.180 1.00 12.88 314 ASN C C 1
ATOM 10930 O O . ASN C 1 313 ? -50.717 -26.836 8.859 1.00 14.38 314 ASN C O 1
ATOM 10935 N N . ARG C 1 314 ? -51.732 -25.088 7.888 1.00 12.16 315 ARG C N 1
ATOM 10936 C CA . ARG C 1 314 ? -50.692 -24.148 8.311 1.00 11.51 315 ARG C CA 1
ATOM 10937 C C . ARG C 1 314 ? -51.281 -22.781 8.656 1.00 10.77 315 ARG C C 1
ATOM 10938 O O . ARG C 1 314 ? -51.894 -22.125 7.806 1.00 11.85 315 ARG C O 1
ATOM 10946 N N . ASN C 1 315 ? -51.093 -22.355 9.901 1.00 11.51 316 ASN C N 1
ATOM 10947 C CA . ASN C 1 315 ? -51.449 -21.004 10.300 1.00 10.70 316 ASN C CA 1
ATOM 10948 C C . ASN C 1 315 ? -50.429 -20.017 9.726 1.00 10.38 316 ASN C C 1
ATOM 10949 O O . ASN C 1 315 ? -49.285 -20.385 9.467 1.00 10.73 316 ASN C O 1
ATOM 10954 N N . PRO C 1 316 ? -50.834 -18.754 9.521 1.00 10.63 317 PRO C N 1
ATOM 10955 C CA . PRO C 1 316 ? -49.826 -17.758 9.129 1.00 10.14 317 PRO C CA 1
ATOM 10956 C C . PRO C 1 316 ? -48.733 -17.607 10.199 1.00 11.17 317 PRO C C 1
ATOM 10957 O O . PRO C 1 316 ? -48.987 -17.844 11.393 1.00 11.78 317 PRO C O 1
ATOM 10961 N N . ARG C 1 317 ? -47.525 -17.247 9.771 1.00 10.91 318 ARG C N 1
ATOM 10962 C CA . ARG C 1 317 ? -46.467 -16.881 10.707 1.00 11.07 318 ARG C CA 1
ATOM 10963 C C . ARG C 1 317 ? -46.725 -15.493 11.287 1.00 10.97 318 ARG C C 1
ATOM 10964 O O . ARG C 1 317 ? -46.448 -15.241 12.458 1.00 11.18 318 ARG C O 1
ATOM 10972 N N . ASN C 1 318 ? -47.227 -14.586 10.449 1.00 8.83 319 ASN C N 1
ATOM 10973 C CA . ASN C 1 318 ? -47.498 -13.207 10.855 1.00 9.26 319 ASN C CA 1
ATOM 10974 C C . ASN C 1 318 ? -48.759 -12.758 10.121 1.00 8.95 319 ASN C C 1
ATOM 10975 O O . ASN C 1 318 ? -48.790 -12.699 8.885 1.00 8.95 319 ASN C O 1
ATOM 10980 N N . PHE C 1 319 ? -49.798 -12.462 10.894 1.00 8.62 320 PHE C N 1
ATOM 10981 C CA . PHE C 1 319 ? -51.119 -12.155 10.370 1.00 8.82 320 PHE C CA 1
ATOM 10982 C C . PHE C 1 319 ? -51.128 -10.949 9.431 1.00 7.87 320 PHE C C 1
ATOM 10983 O O . PHE C 1 319 ? -51.671 -11.023 8.324 1.00 8.56 320 PHE C O 1
ATOM 10991 N N . PHE C 1 320 ? -50.556 -9.832 9.865 1.00 7.62 321 PHE C N 1
ATOM 10992 C CA . PHE C 1 320 ? -50.564 -8.638 9.035 1.00 8.02 321 PHE C CA 1
ATOM 10993 C C . PHE C 1 320 ? -49.791 -8.888 7.740 1.00 7.66 321 PHE C C 1
ATOM 10994 O O . PHE C 1 320 ? -50.259 -8.568 6.641 1.00 8.25 321 PHE C O 1
ATOM 11002 N N . ALA C 1 321 ? -48.590 -9.449 7.867 1.00 7.61 322 ALA C N 1
ATOM 11003 C CA . ALA C 1 321 ? -47.697 -9.547 6.721 1.00 8.40 322 ALA C CA 1
ATOM 11004 C C . ALA C 1 321 ? -48.233 -10.488 5.652 1.00 8.45 322 ALA C C 1
ATOM 11005 O O . ALA C 1 321 ? -48.011 -10.267 4.462 1.00 8.74 322 ALA C O 1
ATOM 11007 N N . GLN C 1 322 ? -48.933 -11.533 6.085 1.00 8.36 323 GLN C N 1
ATOM 11008 C CA . GLN C 1 322 ? -49.320 -12.621 5.191 1.00 8.34 323 GLN C CA 1
ATOM 11009 C C . GLN C 1 322 ? -50.813 -12.721 4.887 1.00 8.29 323 GLN C C 1
ATOM 11010 O O . GLN C 1 322 ? -51.203 -13.328 3.884 1.00 9.75 323 GLN C O 1
ATOM 11016 N N . ILE C 1 323 ? -51.642 -12.141 5.753 1.00 8.78 324 ILE C N 1
ATOM 11017 C CA . ILE C 1 323 ? -53.082 -12.155 5.543 1.00 8.89 324 ILE C CA 1
ATOM 11018 C C . ILE C 1 323 ? -53.596 -10.755 5.211 1.00 8.19 324 ILE C C 1
ATOM 11019 O O . ILE C 1 323 ? -54.232 -10.570 4.179 1.00 9.27 324 ILE C O 1
ATOM 11024 N N . GLU C 1 324 ? -53.330 -9.760 6.055 1.00 7.87 325 GLU C N 1
ATOM 11025 C CA . GLU C 1 324 ? -53.789 -8.411 5.724 1.00 8.14 325 GLU C CA 1
ATOM 11026 C C . GLU C 1 324 ? -53.247 -7.957 4.364 1.00 8.45 325 GLU C C 1
ATOM 11027 O O . GLU C 1 324 ? -53.966 -7.343 3.571 1.00 7.88 325 GLU C O 1
ATOM 11033 N N . GLN C 1 325 ? -51.991 -8.307 4.085 1.00 6.77 326 GLN C N 1
ATOM 11034 C CA . GLN C 1 325 ? -51.311 -7.898 2.854 1.00 7.90 326 GLN C CA 1
ATOM 11035 C C . GLN C 1 325 ? -51.470 -8.869 1.685 1.00 8.21 326 GLN C C 1
ATOM 11036 O O . GLN C 1 325 ? -50.955 -8.600 0.601 1.00 8.22 326 GLN C O 1
ATOM 11042 N N . ILE C 1 326 ? -52.149 -10.002 1.872 1.00 7.90 327 ILE C N 1
ATOM 11043 C CA . ILE C 1 326 ? -52.388 -10.839 0.700 1.00 7.69 327 ILE C CA 1
ATOM 11044 C C . ILE C 1 326 ? -53.263 -10.055 -0.271 1.00 8.19 327 ILE C C 1
ATOM 11045 O O . ILE C 1 326 ? -54.101 -9.258 0.158 1.00 9.20 327 ILE C O 1
ATOM 11050 N N . ALA C 1 327 ? -53.022 -10.242 -1.566 1.00 7.76 328 ALA C N 1
ATOM 11051 C CA . ALA C 1 327 ? -53.746 -9.518 -2.594 1.00 7.91 328 ALA C CA 1
ATOM 11052 C C . ALA C 1 327 ? -54.417 -10.546 -3.488 1.00 7.81 328 ALA C C 1
ATOM 11053 O O . ALA C 1 327 ? -53.895 -10.918 -4.546 1.00 8.42 328 ALA C O 1
ATOM 11055 N N . LEU C 1 328 ? -55.571 -11.031 -3.046 1.00 7.40 329 LEU C N 1
ATOM 11056 C CA . LEU C 1 328 ? -56.292 -12.063 -3.780 1.00 7.62 329 LEU C CA 1
ATOM 11057 C C . LEU C 1 328 ? -57.086 -11.402 -4.901 1.00 8.69 329 LEU C C 1
ATOM 11058 O O . LEU C 1 328 ? -57.686 -10.347 -4.711 1.00 8.96 329 LEU C O 1
ATOM 11063 N N . ASP C 1 329 ? -57.089 -12.016 -6.077 1.00 8.30 330 ASP C N 1
ATOM 11064 C CA . ASP C 1 329 ? -57.520 -11.313 -7.277 1.00 8.43 330 ASP C CA 1
ATOM 11065 C C . ASP C 1 329 ? -58.050 -12.323 -8.286 1.00 8.33 330 ASP C C 1
ATOM 11066 O O . ASP C 1 329 ? -57.297 -13.189 -8.734 1.00 8.36 330 ASP C O 1
ATOM 11071 N N . PRO C 1 330 ? -59.348 -12.223 -8.653 1.00 8.14 331 PRO C N 1
ATOM 11072 C CA . PRO C 1 330 ? -59.899 -13.180 -9.625 1.00 8.03 331 PRO C CA 1
ATOM 11073 C C . PRO C 1 330 ? -59.240 -13.076 -11.005 1.00 8.80 331 PRO C C 1
ATOM 11074 O O . PRO C 1 330 ? -59.364 -14.007 -11.811 1.00 9.40 331 PRO C O 1
ATOM 11078 N N . GLY C 1 331 ? -58.545 -11.967 -11.261 1.00 8.74 332 GLY C N 1
ATOM 11079 C CA . GLY C 1 331 ? -57.775 -11.802 -12.479 1.00 9.41 332 GLY C CA 1
ATOM 11080 C C . GLY C 1 331 ? -56.513 -12.646 -12.526 1.00 8.94 332 GLY C C 1
ATOM 11081 O O . GLY C 1 331 ? -55.882 -12.758 -13.580 1.00 10.65 332 GLY C O 1
ATOM 11082 N N . ASN C 1 332 ? -56.135 -13.226 -11.389 1.00 8.90 333 ASN C N 1
ATOM 11083 C CA . ASN C 1 332 ? -55.026 -14.172 -11.339 1.00 9.06 333 ASN C CA 1
ATOM 11084 C C . ASN C 1 332 ? -55.455 -15.518 -11.911 1.00 9.83 333 ASN C C 1
ATOM 11085 O O . ASN C 1 332 ? -55.687 -16.485 -11.176 1.00 9.90 333 ASN C O 1
ATOM 11090 N N . ILE C 1 333 ? -55.602 -15.560 -13.229 1.00 10.98 334 ILE C N 1
ATOM 11091 C CA . ILE C 1 333 ? -55.922 -16.806 -13.910 1.00 10.45 334 ILE C CA 1
ATOM 11092 C C . ILE C 1 333 ? -54.659 -17.388 -14.542 1.00 11.50 334 ILE C C 1
ATOM 11093 O O . ILE C 1 333 ? -53.620 -16.722 -14.603 1.00 11.86 334 ILE C O 1
ATOM 11098 N N . VAL C 1 334 ? -54.751 -18.641 -14.984 1.00 10.46 335 VAL C N 1
ATOM 11099 C CA . VAL C 1 334 ? -53.612 -19.383 -15.527 1.00 10.55 335 VAL C CA 1
ATOM 11100 C C . VAL C 1 334 ? -54.051 -20.115 -16.797 1.00 10.27 335 VAL C C 1
ATOM 11101 O O . VAL C 1 334 ? -55.253 -20.221 -17.066 1.00 10.93 335 VAL C O 1
ATOM 11105 N N . PRO C 1 335 ? -53.089 -20.626 -17.586 1.00 10.78 336 PRO C N 1
ATOM 11106 C CA . PRO C 1 335 ? -53.501 -21.365 -18.785 1.00 10.43 336 PRO C CA 1
ATOM 11107 C C . PRO C 1 335 ? -54.460 -22.510 -18.447 1.00 10.46 336 PRO C C 1
ATOM 11108 O O . PRO C 1 335 ? -54.271 -23.216 -17.443 1.00 11.18 336 PRO C O 1
ATOM 11112 N N . GLY C 1 336 ? -55.480 -22.687 -19.281 1.00 10.01 337 GLY C N 1
ATOM 11113 C CA . GLY C 1 336 ? -56.482 -23.714 -19.041 1.00 11.15 337 GLY C CA 1
ATOM 11114 C C . GLY C 1 336 ? -57.730 -23.212 -18.328 1.00 11.31 337 GLY C C 1
ATOM 11115 O O . GLY C 1 336 ? -58.716 -23.944 -18.198 1.00 11.01 337 GLY C O 1
ATOM 11116 N N . VAL C 1 337 ? -57.688 -21.965 -17.859 1.00 10.44 338 VAL C N 1
ATOM 11117 C CA . VAL C 1 337 ? -58.826 -21.330 -17.204 1.00 10.84 338 VAL C CA 1
ATOM 11118 C C . VAL C 1 337 ? -59.124 -20.015 -17.907 1.00 9.42 338 VAL C C 1
ATOM 11119 O O . VAL C 1 337 ? -58.195 -19.274 -18.268 1.00 12.61 338 VAL C O 1
ATOM 11123 N N . GLY C 1 338 ? -60.409 -19.731 -18.110 1.00 10.79 339 GLY C N 1
ATOM 11124 C CA . GLY C 1 338 ? -60.829 -18.511 -18.770 1.00 9.97 339 GLY C CA 1
ATOM 11125 C C . GLY C 1 338 ? -62.004 -17.867 -18.057 1.00 8.58 339 GLY C C 1
ATOM 11126 O O . GLY C 1 338 ? -62.533 -18.417 -17.087 1.00 8.97 339 GLY C O 1
ATOM 11127 N N . LEU C 1 339 ? -62.421 -16.711 -18.562 1.00 9.24 340 LEU C N 1
ATOM 11128 C CA . LEU C 1 339 ? -63.528 -15.962 -17.987 1.00 9.80 340 LEU C CA 1
ATOM 11129 C C . LEU C 1 339 ? -64.831 -16.329 -18.706 1.00 10.70 340 LEU C C 1
ATOM 11130 O O . LEU C 1 339 ? -64.941 -17.419 -19.267 1.00 10.63 340 LEU C O 1
ATOM 11135 N N . SER C 1 340 ? -65.804 -15.420 -18.691 1.00 9.85 341 SER C N 1
ATOM 11136 C CA . SER C 1 340 ? -67.107 -15.625 -19.325 1.00 9.70 341 SER C CA 1
ATOM 11137 C C . SER C 1 340 ? -67.762 -14.252 -19.473 1.00 10.12 341 SER C C 1
ATOM 11138 O O . SER C 1 340 ? -67.251 -13.282 -18.905 1.00 10.42 341 SER C O 1
ATOM 11141 N N . PRO C 1 341 ? -68.892 -14.156 -20.215 1.00 9.71 342 PRO C N 1
ATOM 11142 C CA . PRO C 1 341 ? -69.611 -12.874 -20.347 1.00 10.74 342 PRO C CA 1
ATOM 11143 C C . PRO C 1 341 ? -70.480 -12.540 -19.138 1.00 12.94 342 PRO C C 1
ATOM 11144 O O . PRO C 1 341 ? -71.604 -12.054 -19.302 1.00 18.01 342 PRO C O 1
ATOM 11148 N N . ASP C 1 342 ? -69.981 -12.831 -17.946 1.00 10.21 343 ASP C N 1
ATOM 11149 C CA . ASP C 1 342 ? -70.599 -12.410 -16.698 1.00 9.27 343 ASP C CA 1
ATOM 11150 C C . ASP C 1 342 ? -70.042 -11.010 -16.420 1.00 8.74 343 ASP C C 1
ATOM 11151 O O . ASP C 1 342 ? -68.837 -10.853 -16.206 1.00 9.09 343 ASP C O 1
ATOM 11156 N N . ARG C 1 343 ? -70.897 -9.989 -16.454 1.00 8.77 344 ARG C N 1
ATOM 11157 C CA . ARG C 1 343 ? -70.414 -8.613 -16.360 1.00 8.93 344 ARG C CA 1
ATOM 11158 C C . ARG C 1 343 ? -69.866 -8.272 -14.984 1.00 8.94 344 ARG C C 1
ATOM 11159 O O . ARG C 1 343 ? -69.015 -7.386 -14.841 1.00 8.49 344 ARG C O 1
ATOM 11167 N N . MET C 1 344 ? -70.354 -8.975 -13.969 1.00 8.43 345 MET C N 1
ATOM 11168 C CA . MET C 1 344 ? -69.819 -8.812 -12.624 1.00 8.04 345 MET C CA 1
ATOM 11169 C C . MET C 1 344 ? -68.381 -9.303 -12.608 1.00 7.88 345 MET C C 1
ATOM 11170 O O . MET C 1 344 ? -67.479 -8.596 -12.156 1.00 8.48 345 MET C O 1
ATOM 11175 N N . LEU C 1 345 ? -68.165 -10.498 -13.142 1.00 8.33 346 LEU C N 1
ATOM 11176 C CA . LEU C 1 345 ? -66.827 -11.057 -13.227 1.00 8.70 346 LEU C CA 1
ATOM 11177 C C . LEU C 1 345 ? -65.891 -10.116 -13.986 1.00 9.71 346 LEU C C 1
ATOM 11178 O O . LEU C 1 345 ? -64.770 -9.855 -13.553 1.00 8.20 346 LEU C O 1
ATOM 11183 N N . GLN C 1 346 ? -66.359 -9.583 -15.109 1.00 8.44 347 GLN C N 1
ATOM 11184 C CA . GLN C 1 346 ? -65.501 -8.745 -15.938 1.00 8.97 347 GLN C CA 1
ATOM 11185 C C . GLN C 1 346 ? -65.093 -7.450 -15.225 1.00 8.32 347 GLN C C 1
ATOM 11186 O O . GLN C 1 346 ? -63.956 -7.021 -15.338 1.00 8.38 347 GLN C O 1
ATOM 11192 N N . ALA C 1 347 ? -66.000 -6.856 -14.454 1.00 8.09 348 ALA C N 1
ATOM 11193 C CA . ALA C 1 347 ? -65.653 -5.704 -13.625 1.00 8.36 348 ALA C CA 1
ATOM 11194 C C . ALA C 1 347 ? -64.629 -6.073 -12.546 1.00 8.14 348 ALA C C 1
ATOM 11195 O O . ALA C 1 347 ? -63.694 -5.306 -12.275 1.00 8.92 348 ALA C O 1
ATOM 11197 N N . ARG C 1 348 ? -64.810 -7.241 -11.927 1.00 7.97 349 ARG C N 1
ATOM 11198 C CA . ARG C 1 348 ? -63.886 -7.718 -10.893 1.00 8.17 349 ARG C CA 1
ATOM 11199 C C . ARG C 1 348 ? -62.463 -7.883 -11.429 1.00 8.06 349 ARG C C 1
ATOM 11200 O O . ARG C 1 348 ? -61.485 -7.595 -10.726 1.00 8.62 349 ARG C O 1
ATOM 11208 N N . ILE C 1 349 ? -62.343 -8.347 -12.671 1.00 8.95 350 ILE C N 1
ATOM 11209 C CA . ILE C 1 349 ? -61.023 -8.571 -13.262 1.00 9.04 350 ILE C CA 1
ATOM 11210 C C . ILE C 1 349 ? -60.199 -7.272 -13.282 1.00 10.14 350 ILE C C 1
ATOM 11211 O O . ILE C 1 349 ? -58.972 -7.303 -13.162 1.00 11.62 350 ILE C O 1
ATOM 11216 N N . PHE C 1 350 ? -60.878 -6.131 -13.399 1.00 9.48 351 PHE C N 1
ATOM 11217 C CA . PHE C 1 350 ? -60.226 -4.833 -13.238 1.00 9.47 351 PHE C CA 1
ATOM 11218 C C . PHE C 1 350 ? -60.029 -4.417 -11.775 1.00 9.15 351 PHE C C 1
ATOM 11219 O O . PHE C 1 350 ? -58.965 -3.956 -11.386 1.00 9.27 351 PHE C O 1
ATOM 11227 N N . ALA C 1 351 ? -61.078 -4.567 -10.973 1.00 8.27 352 ALA C N 1
ATOM 11228 C CA . ALA C 1 351 ? -61.171 -3.863 -9.694 1.00 8.02 352 ALA C CA 1
ATOM 11229 C C . ALA C 1 351 ? -60.186 -4.252 -8.590 1.00 7.61 352 ALA C C 1
ATOM 11230 O O . ALA C 1 351 ? -59.811 -3.398 -7.781 1.00 8.33 352 ALA C O 1
ATOM 11232 N N . TYR C 1 352 ? -59.789 -5.519 -8.520 1.00 7.86 353 TYR C N 1
ATOM 11233 C CA . TYR C 1 352 ? -59.023 -5.977 -7.355 1.00 7.21 353 TYR C CA 1
ATOM 11234 C C . TYR C 1 352 ? -57.593 -5.462 -7.408 1.00 7.25 353 TYR C C 1
ATOM 11235 O O . TYR C 1 352 ? -57.095 -4.881 -6.442 1.00 7.59 353 TYR C O 1
ATOM 11244 N N . ALA C 1 353 ? -56.942 -5.638 -8.553 1.00 7.26 354 ALA C N 1
ATOM 11245 C CA . ALA C 1 353 ? -55.587 -5.138 -8.719 1.00 7.83 354 ALA C CA 1
ATOM 11246 C C . ALA C 1 353 ? -55.578 -3.613 -8.594 1.00 7.78 354 ALA C C 1
ATOM 11247 O O . ALA C 1 353 ? -54.644 -3.035 -8.032 1.00 8.07 354 ALA C O 1
ATOM 11249 N N . ASP C 1 354 ? -56.614 -2.953 -9.115 1.00 7.06 355 ASP C N 1
ATOM 11250 C CA . ASP C 1 354 ? -56.721 -1.508 -8.969 1.00 8.41 355 ASP C CA 1
ATOM 11251 C C . ASP C 1 354 ? -56.714 -1.125 -7.488 1.00 8.58 355 ASP C C 1
ATOM 11252 O O . ASP C 1 354 ? -55.935 -0.260 -7.069 1.00 9.55 355 ASP C O 1
ATOM 11257 N N . GLN C 1 355 ? -57.553 -1.775 -6.682 1.00 7.52 356 GLN C N 1
ATOM 11258 C CA . GLN C 1 355 ? -57.561 -1.437 -5.264 1.00 8.30 356 GLN C CA 1
ATOM 11259 C C . GLN C 1 355 ? -56.229 -1.788 -4.593 1.00 7.46 356 GLN C C 1
ATOM 11260 O O . GLN C 1 355 ? -55.743 -1.041 -3.743 1.00 8.10 356 GLN C O 1
ATOM 11266 N N . GLN C 1 356 ? -55.647 -2.926 -4.959 1.00 7.98 357 GLN C N 1
ATOM 11267 C CA . GLN C 1 356 ? -54.419 -3.376 -4.312 1.00 8.00 357 GLN C CA 1
ATOM 11268 C C . GLN C 1 356 ? -53.228 -2.457 -4.571 1.00 6.87 357 GLN C C 1
ATOM 11269 O O . GLN C 1 356 ? -52.379 -2.262 -3.684 1.00 7.22 357 GLN C O 1
ATOM 11275 N N . ARG C 1 357 ? -53.183 -1.868 -5.766 1.00 7.32 358 ARG C N 1
ATOM 11276 C CA . ARG C 1 357 ? -52.156 -0.874 -6.083 1.00 8.07 358 ARG C CA 1
ATOM 11277 C C . ARG C 1 357 ? -52.200 0.303 -5.109 1.00 7.76 358 ARG C C 1
ATOM 11278 O O . ARG C 1 357 ? -51.165 0.875 -4.774 1.00 8.96 358 ARG C O 1
ATOM 11286 N N . TYR C 1 358 ? -53.404 0.647 -4.657 1.00 7.26 359 TYR C N 1
ATOM 11287 C CA . TYR C 1 358 ? -53.602 1.721 -3.695 1.00 7.75 359 TYR C CA 1
ATOM 11288 C C . TYR C 1 358 ? -53.437 1.242 -2.238 1.00 7.36 359 TYR C C 1
ATOM 11289 O O . TYR C 1 358 ? -52.698 1.837 -1.437 1.00 9.13 359 TYR C O 1
ATOM 11298 N N . ARG C 1 359 ? -54.149 0.171 -1.900 1.00 6.61 360 ARG C N 1
ATOM 11299 C CA . ARG C 1 359 ? -54.250 -0.321 -0.530 1.00 7.55 360 ARG C CA 1
ATOM 11300 C C . ARG C 1 359 ? -52.892 -0.780 -0.001 1.00 6.87 360 ARG C C 1
ATOM 11301 O O . ARG C 1 359 ? -52.561 -0.588 1.176 1.00 8.67 360 ARG C O 1
ATOM 11309 N N . ILE C 1 360 ? -52.119 -1.412 -0.880 1.00 7.87 361 ILE C N 1
ATOM 11310 C CA . ILE C 1 360 ? -50.823 -1.971 -0.509 1.00 7.92 361 ILE C CA 1
ATOM 11311 C C . ILE C 1 360 ? -49.697 -1.124 -1.112 1.00 8.68 361 ILE C C 1
ATOM 11312 O O . ILE C 1 360 ? -48.856 -0.592 -0.394 1.00 9.55 361 ILE C O 1
ATOM 11317 N N . GLY C 1 361 ? -49.690 -0.994 -2.432 1.00 8.48 362 GLY C N 1
ATOM 11318 C CA . GLY C 1 361 ? -48.688 -0.188 -3.112 1.00 8.25 362 GLY C CA 1
ATOM 11319 C C . GLY C 1 361 ? -48.457 -0.710 -4.515 1.00 7.36 362 GLY C C 1
ATOM 11320 O O . GLY C 1 361 ? -48.863 -1.822 -4.835 1.00 8.09 362 GLY C O 1
ATOM 11321 N N . ALA C 1 362 ? -47.779 0.074 -5.349 1.00 7.99 363 ALA C N 1
ATOM 11322 C CA . ALA C 1 362 ? -47.538 -0.321 -6.736 1.00 8.95 363 ALA C CA 1
ATOM 11323 C C . ALA C 1 362 ? -46.819 -1.664 -6.850 1.00 7.56 363 ALA C C 1
ATOM 11324 O O . ALA C 1 362 ? -47.038 -2.414 -7.805 1.00 8.92 363 ALA C O 1
ATOM 11326 N N . ASN C 1 363 ? -45.957 -1.960 -5.878 1.00 8.22 364 ASN C N 1
ATOM 11327 C CA . ASN C 1 363 ? -45.148 -3.179 -5.919 1.00 8.24 364 ASN C CA 1
ATOM 11328 C C . ASN C 1 363 ? -45.639 -4.302 -5.019 1.00 7.79 364 ASN C C 1
ATOM 11329 O O . ASN C 1 363 ? -44.864 -5.179 -4.621 1.00 8.24 364 ASN C O 1
ATOM 11334 N N . TYR C 1 364 ? -46.946 -4.304 -4.756 1.00 7.01 365 TYR C N 1
ATOM 11335 C CA . TYR C 1 364 ? -47.561 -5.311 -3.893 1.00 7.82 365 TYR C CA 1
ATOM 11336 C C . TYR C 1 364 ? -47.288 -6.756 -4.331 1.00 8.00 365 TYR C C 1
ATOM 11337 O O . TYR C 1 364 ? -47.248 -7.656 -3.491 1.00 8.44 365 TYR C O 1
ATOM 11346 N N . ARG C 1 365 ? -47.101 -6.965 -5.634 1.00 8.65 366 ARG C N 1
ATOM 11347 C CA . ARG C 1 365 ? -46.861 -8.297 -6.195 1.00 10.19 366 ARG C CA 1
ATOM 11348 C C . ARG C 1 365 ? -45.553 -8.899 -5.718 1.00 11.06 366 ARG C C 1
ATOM 11349 O O . ARG C 1 365 ? -45.358 -10.109 -5.798 1.00 12.21 366 ARG C O 1
ATOM 11357 N N . ASP C 1 366 ? -44.649 -8.055 -5.237 1.00 9.84 367 ASP C N 1
ATOM 11358 C CA . ASP C 1 366 ? -43.341 -8.519 -4.809 1.00 11.05 367 ASP C CA 1
ATOM 11359 C C . ASP C 1 366 ? -43.294 -8.950 -3.343 1.00 9.87 367 ASP C C 1
ATOM 11360 O O . ASP C 1 366 ? -42.312 -9.550 -2.909 1.00 11.45 367 ASP C O 1
ATOM 11365 N N . LEU C 1 367 ? -44.348 -8.671 -2.576 1.00 9.13 368 LEU C N 1
ATOM 11366 C CA . LEU C 1 367 ? -44.381 -9.120 -1.182 1.00 10.51 368 LEU C CA 1
ATOM 11367 C C . LEU C 1 367 ? -44.386 -10.640 -1.138 1.00 9.37 368 LEU C C 1
ATOM 11368 O O . LEU C 1 367 ? -44.962 -11.288 -2.020 1.00 9.56 368 LEU C O 1
ATOM 11373 N N . PRO C 1 368 ? -43.718 -11.215 -0.133 1.00 9.04 369 PRO C N 1
ATOM 11374 C CA . PRO C 1 368 ? -43.605 -12.671 0.005 1.00 10.81 369 PRO C CA 1
ATOM 11375 C C . PRO C 1 368 ? -44.879 -13.465 -0.312 1.00 10.46 369 PRO C C 1
ATOM 11376 O O . PRO C 1 368 ? -44.821 -14.391 -1.124 1.00 11.82 369 PRO C O 1
ATOM 11380 N N . VAL C 1 369 ? -46.016 -13.090 0.262 1.00 9.61 370 VAL C N 1
ATOM 11381 C CA . VAL C 1 369 ? -47.221 -13.901 0.090 1.00 9.72 370 VAL C CA 1
ATOM 11382 C C . VAL C 1 369 ? -47.825 -13.767 -1.319 1.00 9.30 370 VAL C C 1
ATOM 11383 O O . VAL C 1 369 ? -48.622 -14.610 -1.765 1.00 9.79 370 VAL C O 1
ATOM 11387 N N . ASN C 1 370 ? -47.432 -12.713 -2.030 1.00 8.94 371 ASN C N 1
ATOM 11388 C CA . ASN C 1 370 ? -47.993 -12.450 -3.350 1.00 9.41 371 ASN C CA 1
ATOM 11389 C C . ASN C 1 370 ? -47.145 -12.919 -4.534 1.00 9.76 371 ASN C C 1
ATOM 11390 O O . ASN C 1 370 ? -47.634 -12.961 -5.661 1.00 11.02 371 ASN C O 1
ATOM 11395 N N . ARG C 1 371 ? -45.889 -13.271 -4.281 1.00 10.01 372 ARG C N 1
ATOM 11396 C CA . ARG C 1 371 ? -45.018 -13.757 -5.349 1.00 11.04 372 ARG C CA 1
ATOM 11397 C C . ARG C 1 371 ? -45.358 -15.193 -5.679 1.00 10.18 372 ARG C C 1
ATOM 11398 O O . ARG C 1 371 ? -45.588 -16.001 -4.777 1.00 12.45 372 ARG C O 1
ATOM 11406 N N . PRO C 1 372 ? -45.367 -15.534 -6.974 1.00 9.77 373 PRO C N 1
ATOM 11407 C CA . PRO C 1 372 ? -45.572 -16.935 -7.340 1.00 10.48 373 PRO C CA 1
ATOM 11408 C C . PRO C 1 372 ? -44.332 -17.781 -7.057 1.00 11.67 373 PRO C C 1
ATOM 11409 O O . PRO C 1 372 ? -43.294 -17.263 -6.627 1.00 11.79 373 PRO C O 1
ATOM 11413 N N . ILE C 1 373 ? -44.440 -19.085 -7.277 1.00 11.95 374 ILE C N 1
ATOM 11414 C CA . ILE C 1 373 ? -43.302 -19.958 -7.033 1.00 14.69 374 ILE C CA 1
ATOM 11415 C C . ILE C 1 373 ? -42.285 -19.881 -8.166 1.00 16.06 374 ILE C C 1
ATOM 11416 O O . ILE C 1 373 ? -41.093 -20.106 -7.943 1.00 20.42 374 ILE C O 1
ATOM 11421 N N . ASN C 1 374 ? -42.758 -19.556 -9.371 1.00 15.64 375 ASN C N 1
ATOM 11422 C CA . ASN C 1 374 ? -41.898 -19.393 -10.544 1.00 18.02 375 ASN C CA 1
ATOM 11423 C C . ASN C 1 374 ? -41.388 -17.958 -10.661 1.00 16.07 375 ASN C C 1
ATOM 11424 O O . ASN C 1 374 ? -41.992 -17.036 -10.108 1.00 15.25 375 ASN C O 1
ATOM 11429 N N . GLU C 1 375 ? -40.278 -17.765 -11.370 1.00 17.48 376 GLU C N 1
ATOM 11430 C CA . GLU C 1 375 ? -39.733 -16.425 -11.552 1.00 15.92 376 GLU C CA 1
ATOM 11431 C C . GLU C 1 375 ? -40.646 -15.612 -12.456 1.00 13.62 376 GLU C C 1
ATOM 11432 O O . GLU C 1 375 ? -41.155 -16.121 -13.452 1.00 17.37 376 GLU C O 1
ATOM 11438 N N . VAL C 1 376 ? -40.864 -14.352 -12.090 1.00 13.37 377 VAL C N 1
ATOM 11439 C CA . VAL C 1 376 ? -41.621 -13.425 -12.920 1.00 12.04 377 VAL C CA 1
ATOM 11440 C C . VAL C 1 376 ? -40.692 -12.758 -13.933 1.00 12.14 377 VAL C C 1
ATOM 11441 O O . VAL C 1 376 ? -39.667 -12.184 -13.555 1.00 14.00 377 VAL C O 1
ATOM 11445 N N . ASN C 1 377 ? -41.045 -12.855 -15.212 1.00 10.17 378 ASN C N 1
ATOM 11446 C CA . ASN C 1 377 ? -40.274 -12.247 -16.293 1.00 10.90 378 ASN C CA 1
ATOM 11447 C C . ASN C 1 377 ? -41.064 -11.078 -16.870 1.00 11.12 378 ASN C C 1
ATOM 11448 O O . ASN C 1 377 ? -41.948 -11.264 -17.709 1.00 11.38 378 ASN C O 1
ATOM 11453 N N . THR C 1 378 ? -40.751 -9.872 -16.407 1.00 11.34 379 THR C N 1
ATOM 11454 C CA . THR C 1 378 ? -41.551 -8.702 -16.739 1.00 10.14 379 THR C CA 1
ATOM 11455 C C . THR C 1 378 ? -40.685 -7.513 -17.133 1.00 10.09 379 THR C C 1
ATOM 11456 O O . THR C 1 378 ? -39.537 -7.388 -16.686 1.00 10.98 379 THR C O 1
ATOM 11460 N N . TYR C 1 379 ? -41.249 -6.628 -17.948 1.00 9.41 380 TYR C N 1
ATOM 11461 C CA . TYR C 1 379 ? -40.589 -5.364 -18.271 1.00 10.84 380 TYR C CA 1
ATOM 11462 C C . TYR C 1 379 ? -41.018 -4.216 -17.349 1.00 9.93 380 TYR C C 1
ATOM 11463 O O . TYR C 1 379 ? -40.475 -3.109 -17.435 1.00 10.77 380 TYR C O 1
ATOM 11472 N N . SER C 1 380 ? -41.980 -4.472 -16.461 1.00 9.47 381 SER C N 1
ATOM 11473 C CA . SER C 1 380 ? -42.320 -3.481 -15.442 1.00 9.14 381 SER C CA 1
ATOM 11474 C C . SER C 1 380 ? -41.110 -3.201 -14.554 1.00 9.68 381 SER C C 1
ATOM 11475 O O . SER C 1 380 ? -40.269 -4.081 -14.321 1.00 10.54 381 SER C O 1
ATOM 11478 N N . ARG C 1 381 ? -41.027 -1.975 -14.051 1.00 10.09 382 ARG C N 1
ATOM 11479 C CA . ARG C 1 381 ? -39.872 -1.564 -13.275 1.00 9.74 382 ARG C CA 1
ATOM 11480 C C . ARG C 1 381 ? -40.268 -0.451 -12.324 1.00 8.73 382 ARG C C 1
ATOM 11481 O O . ARG C 1 381 ? -41.367 0.117 -12.429 1.00 8.76 382 ARG C O 1
ATOM 11489 N N . GLU C 1 382 ? -39.354 -0.146 -11.406 1.00 9.50 383 GLU C N 1
ATOM 11490 C CA . GLU C 1 382 ? -39.466 1.017 -10.533 1.00 8.49 383 GLU C CA 1
ATOM 11491 C C . GLU C 1 382 ? -40.730 0.992 -9.684 1.00 7.79 383 GLU C C 1
ATOM 11492 O O . GLU C 1 382 ? -41.186 -0.084 -9.306 1.00 8.92 383 GLU C O 1
ATOM 11498 N N . GLY C 1 383 ? -41.274 2.160 -9.356 1.00 7.84 384 GLY C N 1
ATOM 11499 C CA . GLY C 1 383 ? -42.375 2.239 -8.410 1.00 9.19 384 GLY C CA 1
ATOM 11500 C C . GLY C 1 383 ? -41.901 2.257 -6.964 1.00 8.58 384 GLY C C 1
ATOM 11501 O O . GLY C 1 383 ? -40.779 1.839 -6.638 1.00 9.38 384 GLY C O 1
ATOM 11502 N N . SER C 1 384 ? -42.769 2.749 -6.087 1.00 8.31 385 SER C N 1
ATOM 11503 C CA A SER C 1 384 ? -42.468 2.843 -4.658 0.52 8.27 385 SER C CA 1
ATOM 11504 C CA B SER C 1 384 ? -42.453 2.849 -4.671 0.48 8.18 385 SER C CA 1
ATOM 11505 C C . SER C 1 384 ? -42.043 1.499 -4.083 1.00 7.97 385 SER C C 1
ATOM 11506 O O . SER C 1 384 ? -42.609 0.464 -4.427 1.00 8.57 385 SER C O 1
ATOM 11511 N N . MET C 1 385 ? -41.049 1.515 -3.199 1.00 8.45 386 MET C N 1
ATOM 11512 C CA . MET C 1 385 ? -40.680 0.314 -2.459 1.00 9.16 386 MET C CA 1
ATOM 11513 C C . MET C 1 385 ? -40.379 -0.866 -3.379 1.00 9.31 386 MET C C 1
ATOM 11514 O O . MET C 1 385 ? -40.885 -1.977 -3.184 1.00 10.29 386 MET C O 1
ATOM 11519 N N . GLN C 1 386 ? -39.539 -0.625 -4.382 1.00 9.34 387 GLN C N 1
ATOM 11520 C CA . GLN C 1 386 ? -39.111 -1.703 -5.257 1.00 9.41 387 GLN C CA 1
ATOM 11521 C C . GLN C 1 386 ? -38.077 -2.564 -4.542 1.00 10.52 387 GLN C C 1
ATOM 11522 O O . GLN C 1 386 ? -36.941 -2.136 -4.341 1.00 11.35 387 GLN C O 1
ATOM 11528 N N . TYR C 1 387 ? -38.485 -3.760 -4.125 1.00 11.81 388 TYR C N 1
ATOM 11529 C CA A TYR C 1 387 ? -37.542 -4.669 -3.466 0.50 12.30 388 TYR C CA 1
ATOM 11530 C CA B TYR C 1 387 ? -37.624 -4.708 -3.438 0.50 12.71 388 TYR C CA 1
ATOM 11531 C C . TYR C 1 387 ? -36.833 -5.530 -4.481 1.00 12.02 388 TYR C C 1
ATOM 11532 O O . TYR C 1 387 ? -35.625 -5.741 -4.372 1.00 19.11 388 TYR C O 1
ATOM 11549 N N . ILE C 1 388 ? -37.557 -6.010 -5.478 1.00 10.72 389 ILE C N 1
ATOM 11550 C CA . ILE C 1 388 ? -37.009 -6.949 -6.444 1.00 10.61 389 ILE C CA 1
ATOM 11551 C C . ILE C 1 388 ? -36.749 -6.252 -7.769 1.00 10.49 389 ILE C C 1
ATOM 11552 O O . ILE C 1 388 ? -37.583 -5.485 -8.245 1.00 11.76 389 ILE C O 1
ATOM 11557 N N . PHE C 1 389 ? -35.585 -6.505 -8.360 1.00 11.23 390 PHE C N 1
ATOM 11558 C CA . PHE C 1 389 ? -35.259 -5.899 -9.644 1.00 10.38 390 PHE C CA 1
ATOM 11559 C C . PHE C 1 389 ? -34.588 -6.912 -10.565 1.00 10.64 390 PHE C C 1
ATOM 11560 O O . PHE C 1 389 ? -34.022 -7.908 -10.101 1.00 11.03 390 PHE C O 1
ATOM 11568 N N . ASP C 1 390 ? -34.646 -6.651 -11.867 1.00 10.68 391 ASP C N 1
ATOM 11569 C CA . ASP C 1 390 ? -34.096 -7.573 -12.852 1.00 11.34 391 ASP C CA 1
ATOM 11570 C C . ASP C 1 390 ? -32.573 -7.651 -12.823 1.00 12.46 391 ASP C C 1
ATOM 11571 O O . ASP C 1 390 ? -31.885 -6.753 -12.331 1.00 11.89 391 ASP C O 1
ATOM 11576 N N . ALA C 1 391 ? -32.061 -8.743 -13.374 1.00 11.81 392 ALA C N 1
ATOM 11577 C CA . ALA C 1 391 ? -30.630 -8.947 -13.535 1.00 12.34 392 ALA C CA 1
ATOM 11578 C C . ALA C 1 391 ? -29.988 -7.714 -14.162 1.00 13.04 392 ALA C C 1
ATOM 11579 O O . ALA C 1 391 ? -30.569 -7.093 -15.060 1.00 12.12 392 ALA C O 1
ATOM 11581 N N . GLU C 1 392 ? -28.800 -7.364 -13.676 1.00 12.15 393 GLU C N 1
ATOM 11582 C CA . GLU C 1 392 ? -28.104 -6.157 -14.103 1.00 12.71 393 GLU C CA 1
ATOM 11583 C C . GLU C 1 392 ? -28.069 -5.986 -15.620 1.00 11.15 393 GLU C C 1
ATOM 11584 O O . GLU C 1 392 ? -27.606 -6.868 -16.356 1.00 13.72 393 GLU C O 1
ATOM 11590 N N . GLY C 1 393 ? -28.576 -4.846 -16.083 1.00 11.44 394 GLY C N 1
ATOM 11591 C CA . GLY C 1 393 ? -28.451 -4.452 -17.472 1.00 12.99 394 GLY C CA 1
ATOM 11592 C C . GLY C 1 393 ? -29.445 -5.061 -18.436 1.00 13.70 394 GLY C C 1
ATOM 11593 O O . GLY C 1 393 ? -29.371 -4.796 -19.632 1.00 13.72 394 GLY C O 1
ATOM 11594 N N . GLU C 1 394 ? -30.374 -5.871 -17.932 1.00 11.73 395 GLU C N 1
ATOM 11595 C CA . GLU C 1 394 ? -31.386 -6.460 -18.801 1.00 12.79 395 GLU C CA 1
ATOM 11596 C C . GLU C 1 394 ? -32.263 -5.370 -19.419 1.00 11.16 395 GLU C C 1
ATOM 11597 O O . GLU C 1 394 ? -32.435 -4.294 -18.826 1.00 11.89 395 GLU C O 1
ATOM 11603 N N . PRO C 1 395 ? -32.803 -5.626 -20.625 1.00 11.28 396 PRO C N 1
ATOM 11604 C CA . PRO C 1 395 ? -33.544 -4.568 -21.323 1.00 10.25 396 PRO C CA 1
ATOM 11605 C C . PRO C 1 395 ? -34.871 -4.209 -20.641 1.00 11.35 396 PRO C C 1
ATOM 11606 O O . PRO C 1 395 ? -35.500 -5.038 -19.961 1.00 11.59 396 PRO C O 1
ATOM 11610 N N . SER C 1 396 ? -35.280 -2.958 -20.829 1.00 10.90 397 SER C N 1
ATOM 11611 C CA . SER C 1 396 ? -36.490 -2.426 -20.209 1.00 10.65 397 SER C CA 1
ATOM 11612 C C . SER C 1 396 ? -37.653 -2.367 -21.194 1.00 11.12 397 SER C C 1
ATOM 11613 O O . SER C 1 396 ? -38.749 -1.959 -20.838 1.00 11.88 397 SER C O 1
ATOM 11616 N N . TYR C 1 397 ? -37.419 -2.792 -22.429 1.00 10.81 398 TYR C N 1
ATOM 11617 C CA . TYR C 1 397 ? -38.383 -2.633 -23.514 1.00 11.39 398 TYR C CA 1
ATOM 11618 C C . TYR C 1 397 ? -38.341 -3.881 -24.383 1.00 10.24 398 TYR C C 1
ATOM 11619 O O . TYR C 1 397 ? -37.288 -4.527 -24.499 1.00 11.03 398 TYR C O 1
ATOM 11628 N N . SER C 1 398 ? -39.476 -4.223 -24.993 1.00 10.47 399 SER C N 1
ATOM 11629 C CA . SER C 1 398 ? -39.496 -5.205 -26.077 1.00 11.53 399 SER C CA 1
ATOM 11630 C C . SER C 1 398 ? -40.331 -4.652 -27.238 1.00 11.75 399 SER C C 1
ATOM 11631 O O . SER C 1 398 ? -41.259 -3.885 -27.026 1.00 11.18 399 SER C O 1
ATOM 11634 N N . PRO C 1 399 ? -40.005 -5.030 -28.479 1.00 12.08 400 PRO C N 1
ATOM 11635 C CA . PRO C 1 399 ? -38.954 -5.966 -28.894 1.00 12.26 400 PRO C CA 1
ATOM 11636 C C . PRO C 1 399 ? -37.548 -5.401 -28.707 1.00 11.06 400 PRO C C 1
ATOM 11637 O O . PRO C 1 399 ? -37.349 -4.190 -28.822 1.00 12.27 400 PRO C O 1
ATOM 11641 N N . ASN C 1 400 ? -36.589 -6.277 -28.415 1.00 11.15 401 ASN C N 1
ATOM 11642 C CA . ASN C 1 400 ? -35.208 -5.860 -28.217 1.00 13.20 401 ASN C CA 1
ATOM 11643 C C . ASN C 1 400 ? -34.233 -6.858 -28.844 1.00 14.15 401 ASN C C 1
ATOM 11644 O O . ASN C 1 400 ? -34.641 -7.937 -29.282 1.00 13.83 401 ASN C O 1
ATOM 11649 N N . ARG C 1 401 ? -32.951 -6.507 -28.870 1.00 13.47 402 ARG C N 1
ATOM 11650 C CA . ARG C 1 401 ? -31.941 -7.348 -29.513 1.00 12.88 402 ARG C CA 1
ATOM 11651 C C . ARG C 1 401 ? -31.298 -8.376 -28.584 1.00 14.56 402 ARG C C 1
ATOM 11652 O O . ARG C 1 401 ? -30.311 -9.015 -28.953 1.00 16.39 402 ARG C O 1
ATOM 11660 N N . TYR C 1 402 ? -31.861 -8.538 -27.392 1.00 12.70 403 TYR C N 1
ATOM 11661 C CA . TYR C 1 402 ? -31.325 -9.458 -26.396 1.00 13.96 403 TYR C CA 1
ATOM 11662 C C . TYR C 1 402 ? -32.235 -10.685 -26.270 1.00 12.65 403 TYR C C 1
ATOM 11663 O O . TYR C 1 402 ? -32.925 -11.033 -27.229 1.00 15.80 403 TYR C O 1
ATOM 11672 N N . ASP C 1 403 ? -32.239 -11.342 -25.113 1.00 14.06 404 ASP C N 1
ATOM 11673 C CA . ASP C 1 403 ? -32.918 -12.634 -24.999 1.00 15.65 404 ASP C CA 1
ATOM 11674 C C . ASP C 1 403 ? -34.006 -12.707 -23.938 1.00 16.17 404 ASP C C 1
ATOM 11675 O O . ASP C 1 403 ? -34.585 -13.773 -23.730 1.00 16.77 404 ASP C O 1
ATOM 11680 N N . LYS C 1 404 ? -34.284 -11.588 -23.272 1.00 14.05 405 LYS C N 1
ATOM 11681 C CA . LYS C 1 404 ? -35.282 -11.56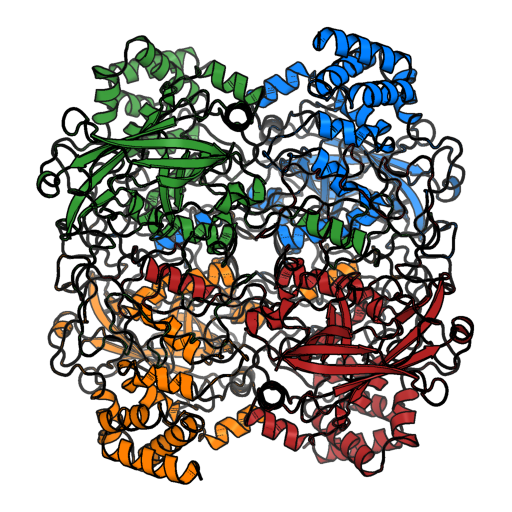2 -22.201 1.00 13.96 405 LYS C CA 1
ATOM 11682 C C . LYS C 1 404 ? -36.648 -12.044 -22.685 1.00 13.49 405 LYS C C 1
ATOM 11683 O O . LYS C 1 404 ? -37.350 -12.756 -21.963 1.00 14.05 405 LYS C O 1
ATOM 11689 N N . GLY C 1 405 ? -37.016 -11.660 -23.906 1.00 14.18 406 GLY C N 1
ATOM 11690 C CA . GLY C 1 405 ? -38.171 -12.239 -24.570 1.00 14.36 406 GLY C CA 1
ATOM 11691 C C . GLY C 1 405 ? -39.396 -11.344 -24.645 1.00 13.43 406 GLY C C 1
ATOM 11692 O O . GLY C 1 405 ? -39.386 -10.201 -24.182 1.00 12.43 406 GLY C O 1
ATOM 11693 N N . ALA C 1 406 ? -40.461 -11.881 -25.235 1.00 11.74 407 ALA C N 1
ATOM 11694 C CA . ALA C 1 406 ? -41.739 -11.190 -25.349 1.00 10.54 407 ALA C CA 1
ATOM 11695 C C . ALA C 1 406 ? -42.876 -12.188 -25.108 1.00 10.13 407 ALA C C 1
ATOM 11696 O O . ALA C 1 406 ? -42.673 -13.196 -24.436 1.00 11.71 407 ALA C O 1
ATOM 11698 N N . GLY C 1 407 ? -44.064 -11.920 -25.643 1.00 11.65 408 GLY C N 1
ATOM 11699 C CA . GLY C 1 407 ? -45.199 -12.798 -25.403 1.00 11.91 408 GLY C CA 1
ATOM 11700 C C . GLY C 1 407 ? -45.062 -14.097 -26.171 1.00 12.26 408 GLY C C 1
ATOM 11701 O O . GLY C 1 407 ? -44.332 -14.155 -27.160 1.00 12.65 408 GLY C O 1
ATOM 11702 N N . TYR C 1 408 ? -45.761 -15.145 -25.744 1.00 12.23 409 TYR C N 1
ATOM 11703 C CA . TYR C 1 408 ? -45.640 -16.423 -26.439 1.00 12.84 409 TYR C CA 1
ATOM 11704 C C . TYR C 1 408 ? -46.215 -16.392 -27.858 1.00 12.21 409 TYR C C 1
ATOM 11705 O O . TYR C 1 408 ? -45.870 -17.240 -28.686 1.00 14.33 409 TYR C O 1
ATOM 11714 N N . LEU C 1 409 ? -47.067 -15.412 -28.146 1.00 12.02 410 LEU C N 1
ATOM 11715 C CA . LEU C 1 409 ? -47.594 -15.238 -29.498 1.00 12.99 410 LEU C CA 1
ATOM 11716 C C . LEU C 1 409 ? -46.642 -14.445 -30.390 1.00 13.38 410 LEU C C 1
ATOM 11717 O O . LEU C 1 409 ? -46.731 -14.530 -31.619 1.00 13.86 410 LEU C O 1
ATOM 11722 N N . ASP C 1 410 ? -45.744 -13.675 -29.775 1.00 12.43 411 ASP C N 1
ATOM 11723 C CA . ASP C 1 410 ? -44.845 -12.792 -30.515 1.00 12.94 411 ASP C CA 1
ATOM 11724 C C . ASP C 1 410 ? -43.641 -13.581 -30.991 1.00 14.42 411 ASP C C 1
ATOM 11725 O O . ASP C 1 410 ? -43.422 -14.714 -30.555 1.00 14.81 411 ASP C O 1
ATOM 11730 N N . ASN C 1 411 ? -42.837 -12.973 -31.859 1.00 14.91 412 ASN C N 1
ATOM 11731 C CA . ASN C 1 411 ? -41.642 -13.654 -32.349 1.00 15.86 412 ASN C CA 1
ATOM 11732 C C . ASN C 1 411 ? -40.377 -13.324 -31.554 1.00 16.19 412 ASN C C 1
ATOM 11733 O O . ASN C 1 411 ? -39.333 -13.947 -31.757 1.00 18.67 412 ASN C O 1
ATOM 11738 N N . GLY C 1 412 ? -40.477 -12.351 -30.648 1.00 15.21 413 GLY C N 1
ATOM 11739 C CA . GLY C 1 412 ? -39.354 -11.982 -29.802 1.00 15.67 413 GLY C CA 1
ATOM 11740 C C . GLY C 1 412 ? -38.341 -11.051 -30.442 1.00 16.22 413 GLY C C 1
ATOM 11741 O O . GLY C 1 412 ? -37.357 -10.671 -29.804 1.00 17.26 413 GLY C O 1
ATOM 11742 N N . THR C 1 413 ? -38.574 -10.667 -31.693 1.00 13.98 414 THR C N 1
ATOM 11743 C CA . THR C 1 413 ? -37.625 -9.812 -32.396 1.00 14.78 414 THR C CA 1
ATOM 11744 C C . THR C 1 413 ? -38.238 -8.521 -32.936 1.00 12.78 414 THR C C 1
ATOM 11745 O O . THR C 1 413 ? -37.522 -7.539 -33.129 1.00 14.57 414 THR C O 1
ATOM 11749 N N . ASP C 1 414 ? -39.552 -8.503 -33.172 1.00 12.21 415 ASP C N 1
ATOM 11750 C CA . ASP C 1 414 ? -40.194 -7.291 -33.682 1.00 12.74 415 ASP C CA 1
ATOM 11751 C C . ASP C 1 414 ? -41.567 -7.018 -33.058 1.00 12.03 415 ASP C C 1
ATOM 11752 O O . ASP C 1 414 ? -42.042 -7.786 -32.218 1.00 12.46 415 ASP C O 1
ATOM 11757 N N . SER C 1 415 ? -42.205 -5.942 -33.513 1.00 11.53 416 SER C N 1
ATOM 11758 C CA . SER C 1 415 ? -43.431 -5.423 -32.920 1.00 12.14 416 SER C CA 1
ATOM 11759 C C . SER C 1 415 ? -44.714 -6.043 -33.473 1.00 12.84 416 SER C C 1
ATOM 11760 O O . SER C 1 415 ? -45.809 -5.572 -33.155 1.00 12.52 416 SER C O 1
ATOM 11763 N N . SER C 1 416 ? -44.592 -7.091 -34.283 1.00 12.38 417 SER C N 1
ATOM 11764 C CA . SER C 1 416 ? -45.756 -7.707 -34.919 1.00 12.42 417 SER C CA 1
ATOM 11765 C C . SER C 1 416 ? -46.510 -6.741 -35.817 1.00 12.67 417 SER C C 1
ATOM 11766 O O . SER C 1 416 ? -47.743 -6.735 -35.843 1.00 12.93 417 SER C O 1
ATOM 11769 N N . SER C 1 417 ? -45.770 -5.927 -36.561 1.00 12.85 418 SER C N 1
ATOM 11770 C CA . SER C 1 417 ? -46.391 -5.099 -37.581 1.00 12.26 418 SER C CA 1
ATOM 11771 C C . SER C 1 417 ? -46.609 -5.936 -38.855 1.00 14.29 418 SER C C 1
ATOM 11772 O O . SER C 1 417 ? -46.692 -7.168 -38.786 1.00 15.64 418 SER C O 1
ATOM 11775 N N . ASN C 1 418 ? -46.718 -5.268 -40.003 1.00 14.63 419 ASN C N 1
ATOM 11776 C CA . ASN C 1 418 ? -46.974 -5.943 -41.278 1.00 15.26 419 ASN C CA 1
ATOM 11777 C C . ASN C 1 418 ? -48.257 -6.758 -41.198 1.00 14.76 419 ASN C C 1
ATOM 11778 O O . ASN C 1 418 ? -48.345 -7.864 -41.740 1.00 14.31 419 ASN C O 1
ATOM 11783 N N . HIS C 1 419 ? -49.059 -6.259 -40.602 1.00 14.69 420 HIS C N 1
ATOM 11784 C CA . HIS C 1 419 ? -50.409 -6.765 -40.360 1.00 14.84 420 HIS C CA 1
ATOM 11785 C C . HIS C 1 419 ? -50.448 -8.191 -39.810 1.00 15.65 420 HIS C C 1
ATOM 11786 O O . HIS C 1 419 ? -51.204 -9.041 -40.273 1.00 17.26 420 HIS C O 1
ATOM 11793 N N . THR C 1 420 ? -49.772 -8.474 -38.829 1.00 13.96 421 THR C N 1
ATOM 11794 C CA . THR C 1 420 ? -49.774 -9.737 -38.107 1.00 14.44 421 THR C CA 1
ATOM 11795 C C . THR C 1 420 ? -51.034 -9.846 -37.251 1.00 13.90 421 THR C C 1
ATOM 11796 O O . THR C 1 420 ? -51.393 -8.894 -36.550 1.00 13.57 421 THR C O 1
ATOM 11800 N N . SER C 1 421 ? -51.708 -10.995 -37.317 1.00 13.24 422 SER C N 1
ATOM 11801 C CA . SER C 1 421 ? -52.859 -11.285 -36.456 1.00 11.96 422 SER C CA 1
ATOM 11802 C C . SER C 1 421 ? -52.631 -12.604 -35.732 1.00 12.65 422 SER C C 1
ATOM 11803 O O . SER C 1 421 ? -51.998 -13.512 -36.279 1.00 15.68 422 SER C O 1
ATOM 11806 N N . TYR C 1 422 ? -53.148 -12.711 -34.510 1.00 12.52 423 TYR C N 1
ATOM 11807 C CA . TYR C 1 422 ? -53.004 -13.923 -33.712 1.00 12.85 423 TYR C CA 1
ATOM 11808 C C . TYR C 1 422 ? -54.328 -14.673 -33.568 1.00 13.48 423 TYR C C 1
ATOM 11809 O O . TYR C 1 422 ? -54.340 -15.843 -33.185 1.00 17.05 423 TYR C O 1
ATOM 11818 N N . GLY C 1 423 ? -55.440 -14.002 -33.859 1.00 13.08 424 GLY C N 1
ATOM 11819 C CA . GLY C 1 423 ? -56.747 -14.645 -33.781 1.00 13.80 424 GLY C CA 1
ATOM 11820 C C . GLY C 1 423 ? -57.365 -14.657 -32.392 1.00 12.21 424 GLY C C 1
ATOM 11821 O O . GLY C 1 423 ? -57.061 -13.806 -31.549 1.00 12.45 424 GLY C O 1
ATOM 11822 N N . GLN C 1 424 ? -58.245 -15.629 -32.156 1.00 12.00 425 GLN C N 1
ATOM 11823 C CA . GLN C 1 424 ? -59.107 -15.637 -30.973 1.00 12.03 425 GLN C CA 1
ATOM 11824 C C . GLN C 1 424 ? -58.312 -15.677 -29.668 1.00 11.45 425 GLN C C 1
ATOM 11825 O O . GLN C 1 424 ? -57.412 -16.506 -29.499 1.00 11.60 425 GLN C O 1
ATOM 11831 N N . ALA C 1 425 ? -58.657 -14.769 -28.752 1.00 11.44 426 ALA C N 1
ATOM 11832 C CA . ALA C 1 425 ? -57.986 -14.652 -27.459 1.00 10.65 426 ALA C CA 1
ATOM 11833 C C . ALA C 1 425 ? -58.545 -15.648 -26.448 1.00 11.16 426 ALA C C 1
ATOM 11834 O O . ALA C 1 425 ? -59.180 -15.261 -25.457 1.00 12.18 426 ALA C O 1
ATOM 11836 N N . ASP C 1 426 ? -58.278 -16.928 -26.690 1.00 11.75 427 ASP C N 1
ATOM 11837 C CA . ASP C 1 426 ? -58.834 -17.991 -25.868 1.00 12.32 427 ASP C CA 1
ATOM 11838 C C . ASP C 1 426 ? -58.343 -17.933 -24.429 1.00 10.87 427 ASP C C 1
ATOM 11839 O O . ASP C 1 426 ? -59.038 -18.388 -23.529 1.00 12.32 427 ASP C O 1
ATOM 11844 N N . ASP C 1 427 ? -57.157 -17.366 -24.216 1.00 11.29 428 ASP C N 1
ATOM 11845 C CA . ASP C 1 427 ? -56.615 -17.199 -22.873 1.00 11.30 428 ASP C CA 1
ATOM 11846 C C . ASP C 1 427 ? -57.459 -16.238 -22.035 1.00 11.17 428 ASP C C 1
ATOM 11847 O O . ASP C 1 427 ? -57.363 -16.241 -20.809 1.00 11.76 428 ASP C O 1
ATOM 11852 N N . ILE C 1 428 ? -58.257 -15.394 -22.690 1.00 10.47 429 ILE C N 1
ATOM 11853 C CA . ILE C 1 428 ? -59.228 -14.573 -21.966 1.00 9.60 429 ILE C CA 1
ATOM 11854 C C . ILE C 1 428 ? -60.484 -15.434 -21.799 1.00 10.22 429 ILE C C 1
ATOM 11855 O O . ILE C 1 428 ? -60.834 -15.807 -20.680 1.00 11.61 429 ILE C O 1
ATOM 11860 N N . TYR C 1 429 ? -61.135 -15.766 -22.914 1.00 10.86 430 TYR C N 1
ATOM 11861 C CA . TYR C 1 429 ? -62.051 -16.909 -22.981 1.00 10.30 430 TYR C CA 1
ATOM 11862 C C . TYR C 1 429 ? -62.443 -17.107 -24.428 1.00 11.04 430 TYR C C 1
ATOM 11863 O O . TYR C 1 429 ? -62.376 -16.168 -25.226 1.00 10.67 430 TYR C O 1
ATOM 11872 N N . VAL C 1 430 ? -62.843 -18.326 -24.769 1.00 11.68 431 VAL C N 1
ATOM 11873 C CA . VAL C 1 430 ? -63.459 -18.575 -26.064 1.00 11.53 431 VAL C CA 1
ATOM 11874 C C . VAL C 1 430 ? -64.884 -18.031 -25.969 1.00 10.87 431 VAL C C 1
ATOM 11875 O O . VAL C 1 430 ? -65.722 -18.581 -25.242 1.00 11.58 431 VAL C O 1
ATOM 11879 N N . ASN C 1 431 ? -65.163 -16.939 -26.670 1.00 10.63 432 ASN C N 1
ATOM 11880 C CA . ASN C 1 431 ? -66.450 -16.268 -26.491 1.00 11.71 432 ASN C CA 1
ATOM 11881 C C . ASN C 1 431 ? -67.593 -16.956 -27.226 1.00 11.55 432 ASN C C 1
ATOM 11882 O O . ASN C 1 431 ? -67.389 -17.570 -28.270 1.00 12.52 432 ASN C O 1
ATOM 11887 N N . PRO C 1 432 ? -68.807 -16.855 -26.670 1.00 10.97 433 PRO C N 1
ATOM 11888 C CA . PRO C 1 432 ? -70.025 -17.242 -27.383 1.00 11.72 433 PRO C CA 1
ATOM 11889 C C . PRO C 1 432 ? -70.448 -16.100 -28.303 1.00 11.16 433 PRO C C 1
ATOM 11890 O O . PRO C 1 432 ? -69.726 -15.105 -28.421 1.00 12.16 433 PRO C O 1
ATOM 11894 N N . ASP C 1 433 ? -71.593 -16.252 -28.958 1.00 12.44 434 ASP C N 1
ATOM 11895 C CA . ASP C 1 433 ? -72.189 -15.207 -29.784 1.00 11.07 434 ASP C CA 1
ATOM 11896 C C . ASP C 1 433 ? -72.382 -13.952 -28.929 1.00 11.45 434 ASP C C 1
ATOM 11897 O O . ASP C 1 433 ? -72.965 -14.029 -27.849 1.00 12.64 434 ASP C O 1
ATOM 11902 N N . PRO C 1 434 ? -71.880 -12.792 -29.389 1.00 10.62 435 PRO C N 1
ATOM 11903 C CA . PRO C 1 434 ? -72.110 -11.542 -28.642 1.00 11.66 435 PRO C CA 1
ATOM 11904 C C . PRO C 1 434 ? -73.544 -11.013 -28.797 1.00 10.69 435 PRO C C 1
ATOM 11905 O O . PRO C 1 434 ? -73.944 -10.104 -28.064 1.00 11.25 435 PRO C O 1
ATOM 11909 N N . HIS C 1 435 ? -74.298 -11.572 -29.738 1.00 11.39 436 HIS C N 1
ATOM 11910 C CA . HIS C 1 435 ? -75.683 -11.152 -30.011 1.00 12.29 436 HIS C CA 1
ATOM 11911 C C . HIS C 1 435 ? -75.823 -9.701 -30.470 1.00 12.27 436 HIS C C 1
ATOM 11912 O O . HIS C 1 435 ? -76.891 -9.106 -30.365 1.00 13.72 436 HIS C O 1
ATOM 11919 N N . GLY C 1 436 ? -74.743 -9.138 -30.996 1.00 12.62 437 GLY C N 1
ATOM 11920 C CA . GLY C 1 436 ? -74.797 -7.802 -31.550 1.00 13.27 437 GLY C CA 1
ATOM 11921 C C . GLY C 1 436 ? -73.430 -7.369 -32.026 1.00 14.17 437 GLY C C 1
ATOM 11922 O O . GLY C 1 436 ? -72.413 -7.965 -31.652 1.00 16.48 437 GLY C O 1
ATOM 11923 N N . THR C 1 437 ? -73.408 -6.315 -32.837 1.00 13.80 438 THR C N 1
ATOM 11924 C CA . THR C 1 437 ? -72.181 -5.839 -33.451 1.00 14.21 438 THR C CA 1
ATOM 11925 C C . THR C 1 437 ? -71.769 -4.459 -32.943 1.00 12.97 438 THR C C 1
ATOM 11926 O O . THR C 1 437 ? -70.766 -3.907 -33.401 1.00 14.18 438 THR C O 1
ATOM 11930 N N . ASP C 1 438 ? -72.532 -3.912 -31.996 1.00 12.01 439 ASP C N 1
ATOM 11931 C CA . ASP C 1 438 ? -72.332 -2.532 -31.539 1.00 12.08 439 ASP C CA 1
ATOM 11932 C C . ASP C 1 438 ? -72.013 -2.413 -30.043 1.00 11.06 439 ASP C C 1
ATOM 11933 O O . ASP C 1 438 ? -72.441 -3.247 -29.241 1.00 12.25 439 ASP C O 1
ATOM 11938 N N . LEU C 1 439 ? -71.270 -1.368 -29.674 1.00 11.58 440 LEU C N 1
ATOM 11939 C CA . LEU C 1 439 ? -71.142 -0.991 -28.267 1.00 11.41 440 LEU C CA 1
ATOM 11940 C C . LEU C 1 439 ? -72.527 -0.584 -27.806 1.00 10.27 440 LEU C C 1
ATOM 11941 O O . LEU C 1 439 ? -73.123 0.337 -28.362 1.00 11.08 440 LEU C O 1
ATOM 11946 N N . VAL C 1 440 ? -73.038 -1.271 -26.788 1.00 9.92 441 VAL C N 1
ATOM 11947 C CA . VAL C 1 440 ? -74.386 -1.028 -26.301 1.00 9.88 441 VAL C CA 1
ATOM 11948 C C . VAL C 1 440 ? -74.432 -1.071 -24.778 1.00 9.97 441 VAL C C 1
ATOM 11949 O O . VAL C 1 440 ? -73.511 -1.571 -24.122 1.00 10.36 441 VAL C O 1
ATOM 11953 N N . ARG C 1 441 ? -75.516 -0.542 -24.225 1.00 9.70 442 ARG C N 1
ATOM 11954 C CA . ARG C 1 441 ? -75.924 -0.858 -22.853 1.00 8.86 442 ARG C CA 1
ATOM 11955 C C . ARG C 1 441 ? -77.226 -1.634 -22.986 1.00 8.84 442 ARG C C 1
ATOM 11956 O O . ARG C 1 441 ? -78.252 -1.078 -23.404 1.00 10.02 442 ARG C O 1
ATOM 11964 N N . ALA C 1 442 ? -77.181 -2.927 -22.679 1.00 8.97 443 ALA C N 1
ATOM 11965 C CA . ALA C 1 442 ? -78.297 -3.817 -22.990 1.00 9.61 443 ALA C CA 1
ATOM 11966 C C . ALA C 1 442 ? -78.537 -4.818 -21.879 1.00 9.70 443 ALA C C 1
ATOM 11967 O O . ALA C 1 442 ? -77.661 -5.072 -21.059 1.00 10.13 443 ALA C O 1
ATOM 11969 N N . ALA C 1 443 ? -79.724 -5.409 -21.872 1.00 9.87 444 ALA C N 1
ATOM 11970 C CA . ALA C 1 443 ? -80.005 -6.527 -20.983 1.00 10.58 444 ALA C CA 1
ATOM 11971 C C . ALA C 1 443 ? -79.181 -7.750 -21.386 1.00 10.56 444 ALA C C 1
ATOM 11972 O O . ALA C 1 443 ? -78.678 -7.837 -22.515 1.00 11.45 444 ALA C O 1
ATOM 11974 N N . TYR C 1 444 ? -79.039 -8.694 -20.461 1.00 9.92 445 TYR C N 1
ATOM 11975 C CA . TYR C 1 444 ? -78.507 -10.008 -20.796 1.00 9.60 445 TYR C CA 1
ATOM 11976 C C . TYR C 1 444 ? -79.466 -10.667 -21.777 1.00 9.88 445 TYR C C 1
ATOM 11977 O O . TYR C 1 444 ? -80.667 -10.371 -21.772 1.00 12.07 445 TYR C O 1
ATOM 11986 N N . VAL C 1 445 ? -78.951 -11.573 -22.603 1.00 11.01 446 VAL C N 1
ATOM 11987 C CA . VAL C 1 445 ? -79.823 -12.374 -23.458 1.00 11.36 446 VAL C CA 1
ATOM 11988 C C . VAL C 1 445 ? -80.878 -13.044 -22.582 1.00 10.89 446 VAL C C 1
ATOM 11989 O O . VAL C 1 445 ? -80.556 -13.622 -21.531 1.00 11.63 446 VAL C O 1
ATOM 11993 N N . LYS C 1 446 ? -82.139 -12.967 -22.993 1.00 12.17 447 LYS C N 1
ATOM 11994 C CA . LYS C 1 446 ? -83.216 -13.473 -22.149 1.00 12.78 447 LYS C CA 1
ATOM 11995 C C . LYS C 1 446 ? -83.536 -14.936 -22.429 1.00 13.34 447 LYS C C 1
ATOM 11996 O O . LYS C 1 446 ? -83.976 -15.284 -23.521 1.00 15.80 447 LYS C O 1
ATOM 12002 N N . HIS C 1 447 ? -83.303 -15.784 -21.430 1.00 11.79 448 HIS C N 1
ATOM 12003 C CA . HIS C 1 447 ? -83.629 -17.199 -21.512 1.00 11.00 448 HIS C CA 1
ATOM 12004 C C . HIS C 1 447 ? -85.019 -17.438 -20.932 1.00 11.75 448 HIS C C 1
ATOM 12005 O O . HIS C 1 447 ? -85.572 -16.565 -20.258 1.00 12.15 448 HIS C O 1
ATOM 12012 N N . GLN C 1 448 ? -85.573 -18.617 -21.202 1.00 12.49 449 GLN C N 1
ATOM 12013 C CA . GLN C 1 448 ? -86.984 -18.901 -20.962 1.00 14.06 449 GLN C CA 1
ATOM 12014 C C . GLN C 1 448 ? -87.457 -18.558 -19.549 1.00 14.39 449 GLN C C 1
ATOM 12015 O O . GLN C 1 448 ? -88.517 -17.957 -19.370 1.00 15.07 449 GLN C O 1
ATOM 12021 N N . ASP C 1 449 ? -86.670 -18.925 -18.544 1.00 12.88 450 ASP C N 1
ATOM 12022 C CA . ASP C 1 449 ? -87.126 -18.744 -17.171 1.00 13.26 450 ASP C CA 1
ATOM 12023 C C . ASP C 1 449 ? -86.395 -17.632 -16.428 1.00 12.56 450 ASP C C 1
ATOM 12024 O O . ASP C 1 449 ? -86.415 -17.589 -15.198 1.00 14.08 450 ASP C O 1
ATOM 12029 N N . ASP C 1 450 ? -85.767 -16.720 -17.165 1.00 10.80 451 ASP C N 1
ATOM 12030 C CA . ASP C 1 450 ? -85.085 -15.597 -16.524 1.00 10.66 451 ASP C CA 1
ATOM 12031 C C . ASP C 1 450 ? -86.054 -14.567 -15.957 1.00 11.63 451 ASP C C 1
ATOM 12032 O O . ASP C 1 450 ? -86.809 -13.932 -16.700 1.00 15.02 451 ASP C O 1
ATOM 12037 N N . ASP C 1 451 ? -86.020 -14.411 -14.635 1.00 11.35 452 ASP C N 1
ATOM 12038 C CA . ASP C 1 451 ? -86.607 -13.258 -13.947 1.00 11.06 452 ASP C CA 1
ATOM 12039 C C . ASP C 1 451 ? -85.848 -13.091 -12.630 1.00 11.74 452 ASP C C 1
ATOM 12040 O O . ASP C 1 451 ? -84.898 -13.833 -12.377 1.00 14.06 452 ASP C O 1
ATOM 12045 N N . ASP C 1 452 ? -86.249 -12.137 -11.796 1.00 10.39 453 ASP C N 1
ATOM 12046 C CA . ASP C 1 452 ? -85.490 -11.860 -10.579 1.00 10.37 453 ASP C CA 1
ATOM 12047 C C . ASP C 1 452 ? -85.912 -12.702 -9.375 1.00 10.92 453 ASP C C 1
ATOM 12048 O O . ASP C 1 452 ? -85.255 -12.655 -8.331 1.00 10.97 453 ASP C O 1
ATOM 12053 N N . PHE C 1 453 ? -87.001 -13.457 -9.516 1.00 10.57 454 PHE C N 1
ATOM 12054 C CA . PHE C 1 453 ? -87.643 -14.072 -8.359 1.00 10.90 454 PHE C CA 1
ATOM 12055 C C . PHE C 1 453 ? -87.824 -15.584 -8.397 1.00 9.49 454 PHE C C 1
ATOM 12056 O O . PHE C 1 453 ? -88.065 -16.192 -7.355 1.00 11.24 454 PHE C O 1
ATOM 12064 N N . ILE C 1 454 ? -87.728 -16.202 -9.573 1.00 10.78 455 ILE C N 1
ATOM 12065 C CA . ILE C 1 454 ? -88.055 -17.622 -9.656 1.00 12.19 455 ILE C CA 1
ATOM 12066 C C . ILE C 1 454 ? -87.102 -18.508 -8.848 1.00 11.94 455 ILE C C 1
ATOM 12067 O O . ILE C 1 454 ? -87.550 -19.421 -8.153 1.00 12.07 455 ILE C O 1
ATOM 12072 N N . GLN C 1 455 ? -85.802 -18.234 -8.894 1.00 10.75 456 GLN C N 1
ATOM 12073 C CA . GLN C 1 455 ? -84.879 -19.110 -8.183 1.00 10.55 456 GLN C CA 1
ATOM 12074 C C . GLN C 1 455 ? -85.006 -19.069 -6.653 1.00 11.06 456 GLN C C 1
ATOM 12075 O O . GLN C 1 455 ? -85.008 -20.124 -6.019 1.00 11.77 456 GLN C O 1
ATOM 12081 N N . PRO C 1 456 ? -85.112 -17.865 -6.049 1.00 10.51 457 PRO C N 1
ATOM 12082 C CA . PRO C 1 456 ? -85.349 -17.914 -4.600 1.00 11.15 457 PRO C CA 1
ATOM 12083 C C . PRO C 1 456 ? -86.729 -18.493 -4.262 1.00 11.22 457 PRO C C 1
ATOM 12084 O O . PRO C 1 456 ? -86.892 -19.077 -3.185 1.00 12.72 457 PRO C O 1
ATOM 12088 N N . GLY C 1 457 ? -87.698 -18.349 -5.167 1.00 10.52 458 GLY C N 1
ATOM 12089 C CA . GLY C 1 457 ? -89.006 -18.953 -4.959 1.00 12.12 458 GLY C CA 1
ATOM 12090 C C . GLY C 1 457 ? -88.915 -20.471 -4.928 1.00 14.08 458 GLY C C 1
ATOM 12091 O O . GLY C 1 457 ? -89.532 -21.125 -4.078 1.00 14.22 458 GLY C O 1
ATOM 12092 N N . ILE C 1 458 ? -88.139 -21.036 -5.850 1.00 14.08 459 ILE C N 1
ATOM 12093 C CA . ILE C 1 458 ? -87.909 -22.481 -5.879 1.00 16.77 459 ILE C CA 1
ATOM 12094 C C . ILE C 1 458 ? -87.188 -22.951 -4.614 1.00 16.26 459 ILE C C 1
ATOM 12095 O O . ILE C 1 458 ? -87.542 -23.990 -4.040 1.00 17.37 459 ILE C O 1
ATOM 12100 N N . LEU C 1 459 ? -86.185 -22.183 -4.186 1.00 15.99 460 LEU C N 1
ATOM 12101 C CA . LEU C 1 459 ? -85.485 -22.438 -2.925 1.00 16.98 460 LEU C CA 1
ATOM 12102 C C . LEU C 1 459 ? -86.482 -22.538 -1.770 1.00 17.69 460 LEU C C 1
ATOM 12103 O O . LEU C 1 459 ? -86.495 -23.515 -1.020 1.00 19.56 460 LEU C O 1
ATOM 12108 N N . TYR C 1 460 ? -87.333 -21.528 -1.645 1.00 15.81 461 TYR C N 1
ATOM 12109 C CA . TYR C 1 460 ? -88.323 -21.504 -0.577 1.00 15.48 461 TYR C CA 1
ATOM 12110 C C . TYR C 1 460 ? -89.326 -22.651 -0.693 1.00 15.33 461 TYR C C 1
ATOM 12111 O O . TYR C 1 460 ? -89.562 -23.371 0.285 1.00 18.18 461 TYR C O 1
ATOM 12120 N N . ARG C 1 461 ? -89.895 -22.836 -1.886 1.00 16.54 462 ARG C N 1
ATOM 12121 C CA . ARG C 1 461 ? -90.982 -23.798 -2.070 1.00 17.88 462 ARG C CA 1
ATOM 12122 C C . ARG C 1 461 ? -90.555 -25.257 -2.125 1.00 23.87 462 ARG C C 1
ATOM 12123 O O . ARG C 1 461 ? -91.312 -26.139 -1.717 1.00 39.82 462 ARG C O 1
ATOM 12131 N N . GLU C 1 462 ? -89.358 -25.519 -2.640 1.00 20.50 463 GLU C N 1
ATOM 12132 C CA . GLU C 1 462 ? -88.954 -26.900 -2.911 1.00 20.60 463 GLU C CA 1
ATOM 12133 C C . GLU C 1 462 ? -87.764 -27.399 -2.081 1.00 23.72 463 GLU C C 1
ATOM 12134 O O . GLU C 1 462 ? -87.638 -28.603 -1.845 1.00 33.07 463 GLU C O 1
ATOM 12140 N N . VAL C 1 463 ? -86.905 -26.489 -1.628 1.00 21.91 464 VAL C N 1
ATOM 12141 C CA . VAL C 1 463 ? -85.677 -26.890 -0.927 1.00 20.68 464 VAL C CA 1
ATOM 12142 C C . VAL C 1 463 ? -85.755 -26.746 0.600 1.00 22.64 464 VAL C C 1
ATOM 12143 O O . VAL C 1 463 ? -85.399 -27.668 1.340 1.00 25.35 464 VAL C O 1
ATOM 12147 N N . LEU C 1 464 ? -86.222 -25.595 1.074 1.00 20.49 465 LEU C N 1
ATOM 12148 C CA . LEU C 1 464 ? -86.272 -25.344 2.512 1.00 17.75 465 LEU C CA 1
ATOM 12149 C C . LEU C 1 464 ? -87.323 -26.203 3.210 1.00 18.44 465 LEU C C 1
ATOM 12150 O O . LEU C 1 464 ? -88.451 -26.325 2.727 1.00 21.71 465 LEU C O 1
ATOM 12155 N N . ASP C 1 465 ? -86.955 -26.790 4.348 1.00 18.61 466 ASP C N 1
ATOM 12156 C CA . ASP C 1 465 ? -87.931 -27.513 5.167 1.00 20.21 466 ASP C CA 1
ATOM 12157 C C . ASP C 1 465 ? -88.751 -26.526 6.002 1.00 20.54 466 ASP C C 1
ATOM 12158 O O . ASP C 1 465 ? -88.516 -25.317 5.939 1.00 20.81 466 ASP C O 1
ATOM 12163 N N . GLU C 1 466 ? -89.705 -27.022 6.783 1.00 21.21 467 GLU C N 1
ATOM 12164 C CA . GLU C 1 466 ? -90.600 -26.118 7.504 1.00 19.41 467 GLU C CA 1
ATOM 12165 C C . GLU C 1 466 ? -89.885 -25.206 8.508 1.00 17.87 467 GLU C C 1
ATOM 12166 O O . GLU C 1 466 ? -90.203 -24.017 8.603 1.00 19.74 467 GLU C O 1
ATOM 12172 N N . GLY C 1 467 ? -88.915 -25.751 9.240 1.00 18.24 468 GLY C N 1
ATOM 12173 C CA . GLY C 1 467 ? -88.128 -24.948 10.160 1.00 17.49 468 GLY C CA 1
ATOM 12174 C C . GLY C 1 467 ? -87.315 -23.877 9.447 1.00 16.56 468 GLY C C 1
ATOM 12175 O O . GLY C 1 467 ? -87.241 -22.727 9.895 1.00 18.65 468 GLY C O 1
ATOM 12176 N N . GLU C 1 468 ? -86.701 -24.250 8.327 1.00 16.38 469 GLU C N 1
ATOM 12177 C CA . GLU C 1 468 ? -85.931 -23.294 7.536 1.00 16.69 469 GLU C CA 1
ATOM 12178 C C . GLU C 1 468 ? -86.813 -22.169 6.995 1.00 16.07 469 GLU C C 1
ATOM 12179 O O . GLU C 1 468 ? -86.417 -21.001 7.014 1.00 16.00 469 GLU C O 1
ATOM 12185 N N . LYS C 1 469 ? -88.003 -22.526 6.510 1.00 14.38 470 LYS C N 1
ATOM 12186 C CA . LYS C 1 469 ? -88.958 -21.529 6.029 1.00 14.34 470 LYS C CA 1
ATOM 12187 C C . LYS C 1 469 ? -89.344 -20.531 7.113 1.00 15.06 470 LYS C C 1
ATOM 12188 O O . LYS C 1 469 ? -89.416 -19.328 6.859 1.00 14.30 470 LYS C O 1
ATOM 12194 N N . GLU C 1 470 ? -89.618 -21.035 8.314 1.00 15.65 471 GLU C N 1
ATOM 12195 C CA . GLU C 1 470 ? -90.051 -20.175 9.410 1.00 14.01 471 GLU C CA 1
ATOM 12196 C C . GLU C 1 470 ? -88.904 -19.297 9.902 1.00 13.57 471 GLU C C 1
ATOM 12197 O O . GLU C 1 470 ? -89.089 -18.096 10.123 1.00 13.33 471 GLU C O 1
ATOM 12203 N N . ARG C 1 471 ? -87.718 -19.882 10.060 1.00 14.12 472 ARG C N 1
ATOM 12204 C CA . ARG C 1 471 ? -86.567 -19.100 10.500 1.00 16.15 472 ARG C CA 1
ATOM 12205 C C . ARG C 1 471 ? -86.250 -18.006 9.485 1.00 14.57 472 ARG C C 1
ATOM 12206 O O . ARG C 1 471 ? -85.894 -16.891 9.858 1.00 14.01 472 ARG C O 1
ATOM 12214 N N . LEU C 1 472 ? -86.396 -18.322 8.201 1.00 13.14 473 LEU C N 1
ATOM 12215 C CA . LEU C 1 472 ? -86.164 -17.328 7.151 1.00 12.77 473 LEU C CA 1
ATOM 12216 C C . LEU C 1 472 ? -87.073 -16.105 7.334 1.00 12.58 473 LEU C C 1
ATOM 12217 O O . LEU C 1 472 ? -86.600 -14.971 7.374 1.00 12.17 473 LEU C O 1
ATOM 12222 N N . ALA C 1 473 ? -88.374 -16.338 7.481 1.00 12.01 474 ALA C N 1
ATOM 12223 C CA . ALA C 1 473 ? -89.323 -15.243 7.700 1.00 12.76 474 ALA C CA 1
ATOM 12224 C C . ALA C 1 473 ? -89.018 -14.477 8.989 1.00 12.84 474 ALA C C 1
ATOM 12225 O O . ALA C 1 473 ? -89.137 -13.248 9.050 1.00 13.24 474 ALA C O 1
ATOM 12227 N N . ASP C 1 474 ? -88.619 -15.208 10.023 1.00 12.29 475 ASP C N 1
ATOM 12228 C CA . ASP C 1 474 ? -88.245 -14.585 11.289 1.00 12.87 475 ASP C CA 1
ATOM 12229 C C . ASP C 1 474 ? -86.991 -13.710 11.142 1.00 12.76 475 ASP C C 1
ATOM 12230 O O . ASP C 1 474 ? -86.949 -12.579 11.650 1.00 12.33 475 ASP C O 1
ATOM 12235 N N . ASN C 1 475 ? -85.984 -14.222 10.432 1.00 13.06 476 ASN C N 1
ATOM 12236 C CA . ASN C 1 475 ? -84.745 -13.475 10.200 1.00 12.50 476 ASN C CA 1
ATOM 12237 C C . ASN C 1 475 ? -84.992 -12.203 9.389 1.00 11.67 476 ASN C C 1
ATOM 12238 O O . ASN C 1 475 ? -84.477 -11.124 9.715 1.00 11.95 476 ASN C O 1
ATOM 12243 N N . ILE C 1 476 ? -85.790 -12.338 8.333 1.00 10.81 477 ILE C N 1
ATOM 12244 C CA . ILE C 1 476 ? -86.127 -11.199 7.482 1.00 10.83 477 ILE C CA 1
ATOM 12245 C C . ILE C 1 476 ? -86.832 -10.116 8.291 1.00 10.84 477 ILE C C 1
ATOM 12246 O O . ILE C 1 476 ? -86.454 -8.941 8.233 1.00 11.88 477 ILE C O 1
ATOM 12251 N N . SER C 1 477 ? -87.847 -10.507 9.058 1.00 11.06 478 SER C N 1
ATOM 12252 C CA . SER C 1 477 ? -88.608 -9.524 9.823 1.00 12.51 478 SER C CA 1
ATOM 12253 C C . SER C 1 477 ? -87.755 -8.854 10.904 1.00 12.60 478 SER C C 1
ATOM 12254 O O . SER C 1 477 ? -87.976 -7.687 11.229 1.00 13.00 478 SER C O 1
ATOM 12257 N N . ASN C 1 478 ? -86.770 -9.580 11.436 1.00 12.71 479 ASN C N 1
ATOM 12258 C CA . ASN C 1 478 ? -85.785 -8.975 12.338 1.00 14.05 479 ASN C CA 1
ATOM 12259 C C . ASN C 1 478 ? -84.946 -7.917 11.615 1.00 13.61 479 ASN C C 1
ATOM 12260 O O . ASN C 1 478 ? -84.757 -6.808 12.111 1.00 14.37 479 ASN C O 1
ATOM 12265 N N . ALA C 1 479 ? -84.456 -8.267 10.430 1.00 12.46 480 ALA C N 1
ATOM 12266 C CA . ALA C 1 479 ? -83.607 -7.369 9.650 1.00 12.10 480 ALA C CA 1
ATOM 12267 C C . ALA C 1 479 ? -84.344 -6.121 9.163 1.00 12.37 480 ALA C C 1
ATOM 12268 O O . ALA C 1 479 ? -83.715 -5.115 8.832 1.00 13.14 480 ALA C O 1
ATOM 12270 N N . MET C 1 480 ? -85.670 -6.203 9.107 1.00 10.74 481 MET C N 1
ATOM 12271 C CA . MET C 1 480 ? -86.508 -5.085 8.688 1.00 11.89 481 MET C CA 1
ATOM 12272 C C . MET C 1 480 ? -86.704 -4.034 9.776 1.00 11.68 481 MET C C 1
ATOM 12273 O O . MET C 1 480 ? -87.135 -2.915 9.490 1.00 12.62 481 MET C O 1
ATOM 12278 N N . GLN C 1 481 ? -86.432 -4.395 11.028 1.00 12.42 482 GLN C N 1
ATOM 12279 C CA . GLN C 1 481 ? -86.653 -3.450 12.119 1.00 14.15 482 GLN C CA 1
ATOM 12280 C C . GLN C 1 481 ? -85.845 -2.178 11.893 1.00 14.96 482 GLN C C 1
ATOM 12281 O O . GLN C 1 481 ? -84.629 -2.225 11.706 1.00 15.54 482 GLN C O 1
ATOM 12287 N N . GLY C 1 482 ? -86.528 -1.041 11.877 1.00 15.22 483 GLY C N 1
ATOM 12288 C CA . GLY C 1 482 ? -85.853 0.221 11.628 1.00 14.24 483 GLY C CA 1
ATOM 12289 C C . GLY C 1 482 ? -86.116 0.852 10.270 1.00 13.19 483 GLY C C 1
ATOM 12290 O O . GLY C 1 482 ? -85.790 2.023 10.069 1.00 15.91 483 GLY C O 1
ATOM 12291 N N . ILE C 1 483 ? -86.700 0.106 9.331 1.00 12.07 484 ILE C N 1
ATOM 12292 C CA . ILE C 1 483 ? -87.009 0.694 8.027 1.00 11.57 484 ILE C CA 1
ATOM 12293 C C . ILE C 1 483 ? -88.093 1.750 8.191 1.00 12.72 484 ILE C C 1
ATOM 12294 O O . ILE C 1 483 ? -88.879 1.703 9.137 1.00 13.75 484 ILE C O 1
ATOM 12299 N N . SER C 1 484 ? -88.121 2.710 7.276 1.00 11.60 485 SER C N 1
ATOM 12300 C CA A SER C 1 484 ? -89.105 3.784 7.301 0.53 11.23 485 SER C CA 1
ATOM 12301 C CA B SER C 1 484 ? -89.111 3.776 7.328 0.47 11.53 485 SER C CA 1
ATOM 12302 C C . SER C 1 484 ? -90.467 3.277 6.855 1.00 11.59 485 SER C C 1
ATOM 12303 O O . SER C 1 484 ? -90.569 2.254 6.172 1.00 11.19 485 SER C O 1
ATOM 12308 N N . GLU C 1 485 ? -91.513 4.005 7.226 1.00 13.50 486 GLU C N 1
ATOM 12309 C CA . GLU C 1 485 ? -92.844 3.696 6.734 1.00 14.88 486 GLU C CA 1
ATOM 12310 C C . GLU C 1 485 ? -92.877 3.767 5.206 1.00 13.46 486 GLU C C 1
ATOM 12311 O O . GLU C 1 485 ? -93.675 3.087 4.567 1.00 14.74 486 GLU C O 1
ATOM 12317 N N . ALA C 1 486 ? -92.000 4.589 4.628 1.00 13.86 487 ALA C N 1
ATOM 12318 C CA . ALA C 1 486 ? -91.906 4.768 3.183 1.00 14.91 487 ALA C CA 1
ATOM 12319 C C . ALA C 1 486 ? -91.421 3.498 2.483 1.00 17.44 487 ALA C C 1
ATOM 12320 O O . ALA C 1 486 ? -91.691 3.297 1.299 1.00 19.65 487 ALA C O 1
ATOM 12322 N N . THR C 1 487 ? -90.703 2.655 3.225 1.00 12.95 488 THR C N 1
ATOM 12323 C CA . THR C 1 487 ? -90.045 1.463 2.685 1.00 11.00 488 THR C CA 1
ATOM 12324 C C . THR C 1 487 ? -90.838 0.178 2.957 1.00 10.67 488 THR C C 1
ATOM 12325 O O . THR C 1 487 ? -90.727 -0.799 2.209 1.00 10.80 488 THR C O 1
ATOM 12329 N N . GLU C 1 488 ? -91.652 0.183 4.013 1.00 11.94 489 GLU C N 1
ATOM 12330 C CA . GLU C 1 488 ? -92.419 -1.009 4.387 1.00 11.70 489 GLU C CA 1
ATOM 12331 C C . GLU C 1 488 ? -93.198 -1.671 3.237 1.00 11.21 489 GLU C C 1
ATOM 12332 O O . GLU C 1 488 ? -93.012 -2.864 3.000 1.00 11.50 489 GLU C O 1
ATOM 12338 N N . PRO C 1 489 ? -94.041 -0.910 2.497 1.00 11.41 490 PRO C N 1
ATOM 12339 C CA . PRO C 1 489 ? -94.817 -1.604 1.456 1.00 12.82 490 PRO C CA 1
ATOM 12340 C C . PRO C 1 489 ? -93.942 -2.188 0.346 1.00 11.10 490 PRO C C 1
ATOM 12341 O O . PRO C 1 489 ? -94.279 -3.225 -0.225 1.00 11.37 490 PRO C O 1
ATOM 12345 N N . ARG C 1 490 ? -92.833 -1.522 0.033 1.00 10.93 491 ARG C N 1
ATOM 12346 C CA A ARG C 1 490 ? -91.899 -2.029 -0.974 0.46 10.53 491 ARG C CA 1
ATOM 12347 C CA B ARG C 1 490 ? -91.921 -2.020 -0.985 0.54 10.77 491 ARG C CA 1
ATOM 12348 C C . ARG C 1 490 ? -91.336 -3.368 -0.556 1.00 9.45 491 ARG C C 1
ATOM 12349 O O . ARG C 1 490 ? -91.192 -4.282 -1.371 1.00 10.62 491 ARG C O 1
ATOM 12364 N N . VAL C 1 491 ? -91.013 -3.487 0.729 1.00 10.03 492 VAL C N 1
ATOM 12365 C CA . VAL C 1 491 ? -90.457 -4.731 1.241 1.00 9.83 492 VAL C CA 1
ATOM 12366 C C . VAL C 1 491 ? -91.518 -5.841 1.250 1.00 9.27 492 VAL C C 1
ATOM 12367 O O . VAL C 1 491 ? -91.234 -6.985 0.879 1.00 9.51 492 VAL C O 1
ATOM 12371 N N . TYR C 1 492 ? -92.747 -5.507 1.630 1.00 9.74 493 TYR C N 1
ATOM 12372 C CA . TYR C 1 492 ? -93.819 -6.500 1.586 1.00 9.93 493 TYR C CA 1
ATOM 12373 C C . TYR C 1 492 ? -93.979 -7.072 0.177 1.00 9.91 493 TYR C C 1
ATOM 12374 O O . TYR C 1 492 ? -94.116 -8.292 -0.004 1.00 10.08 493 TYR C O 1
ATOM 12383 N N . ASP C 1 493 ? -93.963 -6.190 -0.821 1.00 9.85 494 ASP C N 1
ATOM 12384 C CA . ASP C 1 493 ? -94.160 -6.609 -2.206 1.00 11.12 494 ASP C CA 1
ATOM 12385 C C . ASP C 1 493 ? -92.995 -7.466 -2.717 1.00 10.34 494 ASP C C 1
ATOM 12386 O O . ASP C 1 493 ? -93.201 -8.477 -3.392 1.00 10.31 494 ASP C O 1
ATOM 12391 N N . TYR C 1 494 ? -91.778 -7.072 -2.361 1.00 9.87 495 TYR C N 1
ATOM 12392 C CA . TYR C 1 494 ? -90.566 -7.796 -2.737 1.00 9.68 495 TYR C CA 1
ATOM 12393 C C . TYR C 1 494 ? -90.664 -9.243 -2.267 1.00 8.98 495 TYR C C 1
ATOM 12394 O O . TYR C 1 494 ? -90.407 -10.174 -3.032 1.00 9.20 495 TYR C O 1
ATOM 12403 N N . TRP C 1 495 ? -91.060 -9.451 -1.016 1.00 9.53 496 TRP C N 1
ATOM 12404 C CA . TRP C 1 495 ? -91.126 -10.824 -0.515 1.00 9.73 496 TRP C CA 1
ATOM 12405 C C . TRP C 1 495 ? -92.289 -11.606 -1.117 1.00 9.76 496 TRP C C 1
ATOM 12406 O O . TRP C 1 495 ? -92.161 -12.803 -1.376 1.00 10.53 496 TRP C O 1
ATOM 12417 N N . ASN C 1 496 ? -93.402 -10.931 -1.381 1.00 9.89 497 ASN C N 1
ATOM 12418 C CA . ASN C 1 496 ? -94.490 -11.578 -2.113 1.00 10.43 497 ASN C CA 1
ATOM 12419 C C . ASN C 1 496 ? -94.050 -12.058 -3.489 1.00 10.76 497 ASN C C 1
ATOM 12420 O O . ASN C 1 496 ? -94.474 -13.119 -3.939 1.00 11.94 497 ASN C O 1
ATOM 12425 N N . ASN C 1 497 ? -93.186 -11.284 -4.146 1.00 10.16 498 ASN C N 1
ATOM 12426 C CA . ASN C 1 497 ? -92.659 -11.670 -5.451 1.00 11.73 498 ASN C CA 1
ATOM 12427 C C . ASN C 1 497 ? -91.832 -12.954 -5.385 1.00 10.70 498 ASN C C 1
ATOM 12428 O O . ASN C 1 497 ? -91.833 -13.756 -6.320 1.00 11.63 498 ASN C O 1
ATOM 12433 N N . VAL C 1 498 ? -91.097 -13.139 -4.293 1.00 10.19 499 VAL C N 1
ATOM 12434 C CA . VAL C 1 498 ? -90.383 -14.393 -4.098 1.00 11.22 499 VAL C CA 1
ATOM 12435 C C . VAL C 1 498 ? -91.390 -15.536 -3.926 1.00 12.09 499 VAL C C 1
ATOM 12436 O O . VAL C 1 498 ? -91.343 -16.537 -4.649 1.00 12.45 499 VAL C O 1
ATOM 12440 N N . ASP C 1 499 ? -92.299 -15.379 -2.968 1.00 11.20 500 ASP C N 1
ATOM 12441 C CA . ASP C 1 499 ? -93.327 -16.385 -2.700 1.00 10.56 500 ASP C CA 1
ATOM 12442 C C . ASP C 1 499 ? -94.421 -15.762 -1.849 1.00 11.65 500 ASP C C 1
ATOM 12443 O O . ASP C 1 499 ? -94.132 -15.093 -0.855 1.00 11.75 500 ASP C O 1
ATOM 12448 N N . GLU C 1 500 ? -95.677 -15.984 -2.234 1.00 13.27 501 GLU C N 1
ATOM 12449 C CA . GLU C 1 500 ? -96.794 -15.323 -1.567 1.00 14.93 501 GLU C CA 1
ATOM 12450 C C . GLU C 1 500 ? -96.920 -15.731 -0.106 1.00 14.97 501 GLU C C 1
ATOM 12451 O O . GLU C 1 500 ? -97.305 -14.922 0.743 1.00 15.13 501 GLU C O 1
ATOM 12457 N N . ASN C 1 501 ? -96.580 -16.982 0.191 1.00 13.35 502 ASN C N 1
ATOM 12458 C CA . ASN C 1 501 ? -96.660 -17.463 1.567 1.00 13.29 502 ASN C CA 1
ATOM 12459 C C . ASN C 1 501 ? -95.528 -16.931 2.439 1.00 12.84 502 ASN C C 1
ATOM 12460 O O . ASN C 1 501 ? -95.743 -16.559 3.599 1.00 14.31 502 ASN C O 1
ATOM 12465 N N . LEU C 1 502 ? -94.325 -16.880 1.876 1.00 12.94 503 LEU C N 1
ATOM 12466 C CA . LEU C 1 502 ? -93.201 -16.260 2.568 1.00 12.94 503 LEU C CA 1
ATOM 12467 C C . LEU C 1 502 ? -93.512 -14.793 2.837 1.00 12.31 503 LEU C C 1
ATOM 12468 O O . LEU C 1 502 ? -93.325 -14.298 3.951 1.00 12.35 503 LEU C O 1
ATOM 12473 N N . GLY C 1 503 ? -93.999 -14.098 1.812 1.00 11.82 504 GLY C N 1
ATOM 12474 C CA . GLY C 1 503 ? -94.336 -12.692 1.958 1.00 11.86 504 GLY C CA 1
ATOM 12475 C C . GLY C 1 503 ? -95.360 -12.441 3.052 1.00 11.23 504 GLY C C 1
ATOM 12476 O O . GLY C 1 503 ? -95.222 -11.502 3.836 1.00 11.74 504 GLY C O 1
ATOM 12477 N N . ALA C 1 504 ? -96.383 -13.288 3.117 1.00 11.29 505 ALA C N 1
ATOM 12478 C CA . ALA C 1 504 ? -97.429 -13.117 4.115 1.00 12.18 505 ALA C CA 1
ATOM 12479 C C . ALA C 1 504 ? -96.849 -13.302 5.516 1.00 12.37 505 ALA C C 1
ATOM 12480 O O . ALA C 1 504 ? -97.165 -12.540 6.436 1.00 12.01 505 ALA C O 1
ATOM 12482 N N . ARG C 1 505 ? -95.981 -14.300 5.675 1.00 13.03 506 ARG C N 1
ATOM 12483 C CA . ARG C 1 505 ? -95.424 -14.596 6.989 1.00 13.20 506 ARG C CA 1
ATOM 12484 C C . ARG C 1 505 ? -94.441 -13.503 7.413 1.00 12.81 506 ARG C C 1
ATOM 12485 O O . ARG C 1 505 ? -94.394 -13.110 8.587 1.00 13.32 506 ARG C O 1
ATOM 12493 N N . VAL C 1 506 ? -93.672 -12.990 6.456 1.00 12.14 507 VAL C N 1
ATOM 12494 C CA . VAL C 1 506 ? -92.749 -11.897 6.751 1.00 12.15 507 VAL C CA 1
ATOM 12495 C C . VAL C 1 506 ? -93.512 -10.683 7.278 1.00 11.74 507 VAL C C 1
ATOM 12496 O O . VAL C 1 506 ? -93.154 -10.108 8.310 1.00 12.13 507 VAL C O 1
ATOM 12500 N N . LYS C 1 507 ? -94.577 -10.298 6.584 1.00 12.35 508 LYS C N 1
ATOM 12501 C CA . LYS C 1 507 ? -95.363 -9.160 7.034 1.00 12.92 508 LYS C CA 1
ATOM 12502 C C . LYS C 1 507 ? -95.982 -9.407 8.412 1.00 13.80 508 LYS C C 1
ATOM 12503 O O . LYS C 1 507 ? -95.967 -8.523 9.262 1.00 13.98 508 LYS C O 1
ATOM 12509 N N . GLU C 1 508 ? -96.515 -10.606 8.625 1.00 13.27 509 GLU C N 1
ATOM 12510 C CA . GLU C 1 508 ? -97.143 -10.959 9.894 1.00 14.77 509 GLU C CA 1
ATOM 12511 C C . GLU C 1 508 ? -96.164 -10.811 11.048 1.00 13.62 509 GLU C C 1
ATOM 12512 O O . GLU C 1 508 ? -96.455 -10.143 12.042 1.00 15.10 509 GLU C O 1
ATOM 12518 N N . LEU C 1 509 ? -94.989 -11.418 10.906 1.00 13.31 510 LEU C N 1
ATOM 12519 C CA . LEU C 1 509 ? -93.980 -11.347 11.956 1.00 14.76 510 LEU C CA 1
ATOM 12520 C C . LEU C 1 509 ? -93.446 -9.935 12.150 1.00 14.24 510 LEU C C 1
ATOM 12521 O O . LEU C 1 509 ? -93.229 -9.502 13.287 1.00 15.74 510 LEU C O 1
ATOM 12526 N N . TYR C 1 510 ? -93.231 -9.221 11.049 1.00 14.24 511 TYR C N 1
ATOM 12527 C CA . TYR C 1 510 ? -92.746 -7.850 11.130 1.00 14.32 511 TYR C CA 1
ATOM 12528 C C . TYR C 1 510 ? -93.697 -6.982 11.950 1.00 15.99 511 TYR C C 1
ATOM 12529 O O . TYR C 1 510 ? -93.269 -6.242 12.841 1.00 15.52 511 TYR C O 1
ATOM 12538 N N . LEU C 1 511 ? -94.991 -7.081 11.659 1.00 14.59 512 LEU C N 1
ATOM 12539 C CA . LEU C 1 511 ? -95.982 -6.308 12.399 1.00 16.75 512 LEU C CA 1
ATOM 12540 C C . LEU C 1 511 ? -96.067 -6.711 13.870 1.00 17.75 512 LEU C C 1
ATOM 12541 O O . LEU C 1 511 ? -96.276 -5.861 14.735 1.00 19.51 512 LEU C O 1
ATOM 12546 N N . GLN C 1 512 ? -95.898 -8.000 14.151 1.00 17.26 513 GLN C N 1
ATOM 12547 C CA . GLN C 1 512 ? -95.874 -8.487 15.532 1.00 19.49 513 GLN C CA 1
ATOM 12548 C C . GLN C 1 512 ? -94.761 -7.819 16.332 1.00 20.89 513 GLN C C 1
ATOM 12549 O O . GLN C 1 512 ? -94.941 -7.444 17.494 1.00 24.32 513 GLN C O 1
ATOM 12555 N N . LYS C 1 513 ? -93.601 -7.689 15.699 1.00 20.60 514 LYS C N 1
ATOM 12556 C CA . LYS C 1 513 ? -92.414 -7.175 16.365 1.00 20.29 514 LYS C CA 1
ATOM 12557 C C . LYS C 1 513 ? -92.392 -5.656 16.393 1.00 23.65 514 LYS C C 1
ATOM 12558 O O . LYS C 1 513 ? -91.760 -5.052 17.258 1.00 25.23 514 LYS C O 1
ATOM 12564 N N . LYS C 1 514 ? -93.070 -5.044 15.430 1.00 27.00 515 LYS C N 1
ATOM 12565 C CA . LYS C 1 514 ? -93.060 -3.596 15.306 1.00 31.40 515 LYS C CA 1
ATOM 12566 C C .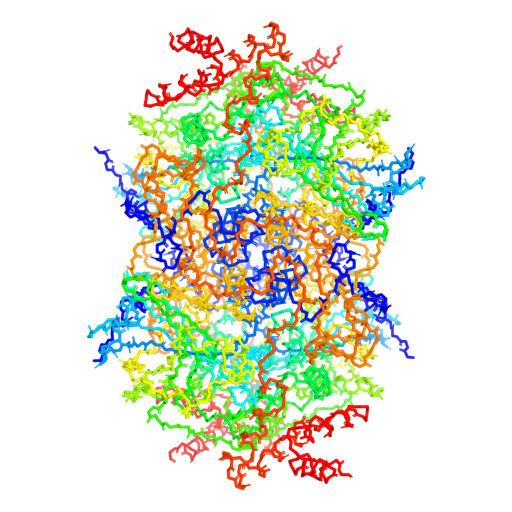 LYS C 1 514 ? -93.893 -2.963 16.410 1.00 46.45 515 LYS C C 1
ATOM 12567 O O . LYS C 1 514 ? -95.122 -3.047 16.404 1.00 65.14 515 LYS C O 1
ATOM 12573 N N . ALA C 1 515 ? -93.199 -2.329 17.352 1.00 63.60 516 ALA C N 1
ATOM 12574 C CA . ALA C 1 515 ? -93.777 -1.935 18.635 1.00 60.04 516 ALA C CA 1
ATOM 12575 C C . ALA C 1 515 ? -94.579 -3.077 19.260 1.00 83.02 516 ALA C C 1
ATOM 12576 O O . ALA C 1 515 ? -95.448 -2.847 20.097 1.00 94.48 516 ALA C O 1
ATOM 12579 N N . GLU D 1 2 ? -12.155 -8.931 -9.812 1.00 68.02 3 GLU D N 1
ATOM 12580 C CA . GLU D 1 2 ? -13.316 -8.138 -10.199 1.00 75.23 3 GLU D CA 1
ATOM 12581 C C . GLU D 1 2 ? -14.296 -8.062 -9.037 1.00 61.43 3 GLU D C 1
ATOM 12582 O O . GLU D 1 2 ? -15.367 -7.464 -9.141 1.00 61.56 3 GLU D O 1
ATOM 12588 N N . LYS D 1 3 ? -13.904 -8.666 -7.924 1.00 52.33 4 LYS D N 1
ATOM 12589 C CA . LYS D 1 3 ? -14.754 -8.769 -6.747 1.00 52.52 4 LYS D CA 1
ATOM 12590 C C . LYS D 1 3 ? -14.734 -7.507 -5.886 1.00 43.16 4 LYS D C 1
ATOM 12591 O O . LYS D 1 3 ? -13.735 -6.787 -5.844 1.00 43.92 4 LYS D O 1
ATOM 12597 N N . SER D 1 4 ? -15.849 -7.245 -5.207 1.00 34.03 5 SER D N 1
ATOM 12598 C CA . SER D 1 4 ? -15.939 -6.139 -4.256 1.00 22.40 5 SER D CA 1
ATOM 12599 C C . SER D 1 4 ? -16.569 -6.623 -2.958 1.00 22.21 5 SER D C 1
ATOM 12600 O O . SER D 1 4 ? -17.442 -7.493 -2.972 1.00 22.72 5 SER D O 1
ATOM 12603 N N . ALA D 1 5 ? -16.127 -6.056 -1.838 1.00 21.32 6 ALA D N 1
ATOM 12604 C CA . ALA D 1 5 ? -16.730 -6.346 -0.540 1.00 22.36 6 ALA D CA 1
ATOM 12605 C C . ALA D 1 5 ? -18.211 -5.959 -0.548 1.00 19.36 6 ALA D C 1
ATOM 12606 O O . ALA D 1 5 ? -19.015 -6.478 0.231 1.00 21.73 6 ALA D O 1
ATOM 12608 N N . ALA D 1 6 ? -18.571 -5.048 -1.443 1.00 18.42 7 ALA D N 1
ATOM 12609 C CA . ALA D 1 6 ? -19.959 -4.623 -1.565 1.00 20.33 7 ALA D CA 1
ATOM 12610 C C . ALA D 1 6 ? -20.860 -5.618 -2.315 1.00 22.04 7 ALA D C 1
ATOM 12611 O O . ALA D 1 6 ? -22.066 -5.400 -2.393 1.00 19.53 7 ALA D O 1
ATOM 12613 N N . ASP D 1 7 ? -20.289 -6.696 -2.856 1.00 19.92 8 ASP D N 1
ATOM 12614 C CA . ASP D 1 7 ? -21.063 -7.640 -3.675 1.00 19.22 8 ASP D CA 1
ATOM 12615 C C . ASP D 1 7 ? -22.249 -8.265 -2.937 1.00 19.10 8 ASP D C 1
ATOM 12616 O O . ASP D 1 7 ? -23.329 -8.421 -3.518 1.00 21.28 8 ASP D O 1
ATOM 12621 N N . GLN D 1 8 ? -22.040 -8.625 -1.672 1.00 22.36 9 GLN D N 1
ATOM 12622 C CA . GLN D 1 8 ? -23.101 -9.173 -0.827 1.00 25.36 9 GLN D CA 1
ATOM 12623 C C . GLN D 1 8 ? -24.313 -8.257 -0.819 1.00 24.00 9 GLN D C 1
ATOM 12624 O O . GLN D 1 8 ? -25.462 -8.707 -0.867 1.00 31.87 9 GLN D O 1
ATOM 12630 N N . ILE D 1 9 ? -24.043 -6.962 -0.766 1.00 18.72 10 ILE D N 1
ATOM 12631 C CA . ILE D 1 9 ? -25.096 -5.974 -0.637 1.00 17.21 10 ILE D CA 1
ATOM 12632 C C . ILE D 1 9 ? -25.751 -5.676 -1.972 1.00 13.62 10 ILE D C 1
ATOM 12633 O O . ILE D 1 9 ? -26.978 -5.650 -2.053 1.00 13.81 10 ILE D O 1
ATOM 12638 N N . VAL D 1 10 ? -24.950 -5.491 -3.023 1.00 13.81 11 VAL D N 1
ATOM 12639 C CA . VAL D 1 10 ? -25.520 -5.097 -4.310 1.00 14.63 11 VAL D CA 1
ATOM 12640 C C . VAL D 1 10 ? -26.245 -6.231 -5.016 1.00 14.08 11 VAL D C 1
ATOM 12641 O O . VAL D 1 10 ? -27.008 -5.984 -5.940 1.00 13.70 11 VAL D O 1
ATOM 12645 N N . ASP D 1 11 ? -26.023 -7.467 -4.580 1.00 11.80 12 ASP D N 1
ATOM 12646 C CA . ASP D 1 11 ? -26.749 -8.589 -5.162 1.00 13.09 12 ASP D CA 1
ATOM 12647 C C . ASP D 1 11 ? -28.120 -8.825 -4.517 1.00 13.90 12 ASP D C 1
ATOM 12648 O O . ASP D 1 11 ? -28.957 -9.528 -5.086 1.00 13.77 12 ASP D O 1
ATOM 12653 N N . ARG D 1 12 ? -28.357 -8.237 -3.343 1.00 11.74 13 ARG D N 1
ATOM 12654 C CA . ARG D 1 12 ? -29.643 -8.389 -2.660 1.00 10.83 13 ARG D CA 1
ATOM 12655 C C . ARG D 1 12 ? -30.801 -7.921 -3.541 1.00 11.51 13 ARG D C 1
ATOM 12656 O O . ARG D 1 12 ? -30.786 -6.800 -4.053 1.00 13.21 13 ARG D O 1
ATOM 12664 N N . GLY D 1 13 ? -31.808 -8.776 -3.706 1.00 11.33 14 GLY D N 1
ATOM 12665 C CA . GLY D 1 13 ? -33.023 -8.391 -4.411 1.00 12.13 14 GLY D CA 1
ATOM 12666 C C . GLY D 1 13 ? -32.993 -8.602 -5.917 1.00 11.63 14 GLY D C 1
ATOM 12667 O O . GLY D 1 13 ? -34.004 -8.407 -6.599 1.00 12.78 14 GLY D O 1
ATOM 12668 N N . MET D 1 14 ? -31.839 -9.004 -6.447 1.00 11.32 15 MET D N 1
ATOM 12669 C CA . MET D 1 14 ? -31.681 -9.134 -7.892 1.00 11.96 15 MET D CA 1
ATOM 12670 C C . MET D 1 14 ? -32.151 -10.496 -8.425 1.00 12.08 15 MET D C 1
ATOM 12671 O O . MET D 1 14 ? -31.741 -11.551 -7.924 1.00 15.61 15 MET D O 1
ATOM 12676 N N . ARG D 1 15 ? -33.002 -10.461 -9.448 1.00 11.96 16 ARG D N 1
ATOM 12677 C CA . ARG D 1 15 ? -33.465 -11.675 -10.123 1.00 12.54 16 ARG D CA 1
ATOM 12678 C C . ARG D 1 15 ? -32.345 -12.289 -10.942 1.00 13.30 16 ARG D C 1
ATOM 12679 O O . ARG D 1 15 ? -31.434 -11.587 -11.369 1.00 13.39 16 ARG D O 1
ATOM 12687 N N . PRO D 1 16 ? -32.427 -13.602 -11.204 1.00 14.39 17 PRO D N 1
ATOM 12688 C CA . PRO D 1 16 ? -31.508 -14.185 -12.182 1.00 14.67 17 PRO D CA 1
ATOM 12689 C C . PRO D 1 16 ? -31.873 -13.695 -13.576 1.00 14.41 17 PRO D C 1
ATOM 12690 O O . PRO D 1 16 ? -32.974 -13.171 -13.793 1.00 14.42 17 PRO D O 1
ATOM 12694 N N . LYS D 1 17 ? -30.958 -13.865 -14.518 1.00 16.72 18 LYS D N 1
ATOM 12695 C CA . LYS D 1 17 ? -31.250 -13.579 -15.912 1.00 17.27 18 LYS D CA 1
ATOM 12696 C C . LYS D 1 17 ? -32.367 -14.512 -16.386 1.00 16.79 18 LYS D C 1
ATOM 12697 O O . LYS D 1 17 ? -32.341 -15.711 -16.097 1.00 18.65 18 LYS D O 1
ATOM 12703 N N . LEU D 1 18 ? -33.348 -13.964 -17.102 1.00 15.39 19 LEU D N 1
ATOM 12704 C CA . LEU D 1 18 ? -34.498 -14.739 -17.569 1.00 15.71 19 LEU D CA 1
ATOM 12705 C C . LEU D 1 18 ? -34.602 -14.716 -19.092 1.00 16.84 19 LEU D C 1
ATOM 12706 O O . LEU D 1 18 ? -34.170 -13.766 -19.747 1.00 18.45 19 LEU D O 1
ATOM 12711 N N . SER D 1 19 ? -35.183 -15.767 -19.655 1.00 20.19 20 SER D N 1
ATOM 12712 C CA . SER D 1 19 ? -35.410 -15.823 -21.093 1.00 19.98 20 SER D CA 1
ATOM 12713 C C . SER D 1 19 ? -36.711 -16.557 -21.394 1.00 18.12 20 SER D C 1
ATOM 12714 O O . SER D 1 19 ? -37.522 -16.796 -20.500 1.00 20.96 20 SER D O 1
ATOM 12717 N N . GLY D 1 20 ? -36.913 -16.911 -22.655 1.00 20.10 21 GLY D N 1
ATOM 12718 C CA . GLY D 1 20 ? -38.146 -17.553 -23.060 1.00 18.67 21 GLY D CA 1
ATOM 12719 C C . GLY D 1 20 ? -39.182 -16.489 -23.346 1.00 23.65 21 GLY D C 1
ATOM 12720 O O . GLY D 1 20 ? -38.984 -15.632 -24.207 1.00 32.76 21 GLY D O 1
ATOM 12721 N N . ASN D 1 21 ? -40.283 -16.531 -22.610 1.00 17.61 22 ASN D N 1
ATOM 12722 C CA . ASN D 1 21 ? -41.337 -15.558 -22.795 1.00 15.41 22 ASN D CA 1
ATOM 12723 C C . ASN D 1 21 ? -41.600 -14.811 -21.504 1.00 12.45 22 ASN D C 1
ATOM 12724 O O . ASN D 1 21 ? -41.220 -15.256 -20.421 1.00 13.68 22 ASN D O 1
ATOM 12729 N N . THR D 1 22 ? -42.255 -13.668 -21.616 1.00 11.13 23 THR D N 1
ATOM 12730 C CA . THR D 1 22 ? -42.586 -12.898 -20.429 1.00 11.20 23 THR D CA 1
ATOM 12731 C C . THR D 1 22 ? -43.764 -13.505 -19.666 1.00 10.89 23 THR D C 1
ATOM 12732 O O . THR D 1 22 ? -44.510 -14.331 -20.198 1.00 11.40 23 THR D O 1
ATOM 12736 N N . THR D 1 23 ? -43.913 -13.105 -18.407 1.00 10.33 24 THR D N 1
ATOM 12737 C CA . THR D 1 23 ? -45.050 -13.526 -17.604 1.00 9.56 24 THR D CA 1
ATOM 12738 C C . THR D 1 23 ? -45.720 -12.311 -17.002 1.00 9.98 24 THR D C 1
ATOM 12739 O O . THR D 1 23 ? -45.087 -11.265 -16.820 1.00 10.46 24 THR D O 1
ATOM 12743 N N . ARG D 1 24 ? -47.004 -12.434 -16.682 1.00 9.91 25 ARG D N 1
ATOM 12744 C CA A ARG D 1 24 ? -47.664 -11.408 -15.888 0.22 9.62 25 ARG D CA 1
ATOM 12745 C CA B ARG D 1 24 ? -47.676 -11.415 -15.883 0.78 9.98 25 ARG D CA 1
ATOM 12746 C C . ARG D 1 24 ? -47.117 -11.465 -14.463 1.00 9.46 25 ARG D C 1
ATOM 12747 O O . ARG D 1 24 ? -46.291 -12.328 -14.134 1.00 10.12 25 ARG D O 1
ATOM 12762 N N . HIS D 1 25 ? -47.561 -10.550 -13.611 1.00 9.88 26 HIS D N 1
ATOM 12763 C CA . HIS D 1 25 ? -47.003 -10.473 -12.265 1.00 10.32 26 HIS D CA 1
ATOM 12764 C C . HIS D 1 25 ? -47.475 -11.591 -11.341 1.00 10.18 26 HIS D C 1
ATOM 12765 O O . HIS D 1 25 ? -46.913 -11.783 -10.262 1.00 11.56 26 HIS D O 1
ATOM 12772 N N . ASN D 1 26 ? -48.474 -12.354 -11.783 1.00 9.56 27 ASN D N 1
ATOM 12773 C CA . ASN D 1 26 ? -48.837 -13.583 -11.078 1.00 10.19 27 ASN D CA 1
ATOM 12774 C C . ASN D 1 26 ? -48.039 -14.797 -11.563 1.00 8.60 27 ASN D C 1
ATOM 12775 O O . ASN D 1 26 ? -48.208 -15.894 -11.024 1.00 10.10 27 ASN D O 1
ATOM 12780 N N . GLY D 1 27 ? -47.186 -14.610 -12.577 1.00 9.20 28 GLY D N 1
ATOM 12781 C CA . GLY D 1 27 ? -46.383 -15.708 -13.115 1.00 9.78 28 GLY D CA 1
ATOM 12782 C C . GLY D 1 27 ? -46.969 -16.438 -14.316 1.00 11.32 28 GLY D C 1
ATOM 12783 O O . GLY D 1 27 ? -46.319 -17.334 -14.864 1.00 12.63 28 GLY D O 1
ATOM 12784 N N . ALA D 1 28 ? -48.180 -16.074 -14.735 1.00 10.83 29 ALA D N 1
ATOM 12785 C CA . ALA D 1 28 ? -48.800 -16.705 -15.907 1.00 11.41 29 ALA D CA 1
ATOM 12786 C C . ALA D 1 28 ? -48.195 -16.154 -17.203 1.00 11.27 29 ALA D C 1
ATOM 12787 O O . ALA D 1 28 ? -47.808 -14.990 -17.257 1.00 11.77 29 ALA D O 1
ATOM 12789 N N . PRO D 1 29 ? -48.103 -16.990 -18.254 1.00 11.41 30 PRO D N 1
ATOM 12790 C CA . PRO D 1 29 ? -47.492 -16.549 -19.518 1.00 11.07 30 PRO D CA 1
ATOM 12791 C C . PRO D 1 29 ? -48.216 -15.365 -20.177 1.00 11.22 30 PRO D C 1
ATOM 12792 O O . PRO D 1 29 ? -49.452 -15.322 -20.213 1.00 12.46 30 PRO D O 1
ATOM 12796 N N . VAL D 1 30 ? -47.436 -14.410 -20.687 1.00 11.29 31 VAL D N 1
ATOM 12797 C CA . VAL D 1 30 ? -47.980 -13.279 -21.438 1.00 10.10 31 VAL D CA 1
ATOM 12798 C C . VAL D 1 30 ? -48.221 -13.682 -22.884 1.00 10.59 31 VAL D C 1
ATOM 12799 O O . VAL D 1 30 ? -47.304 -14.171 -23.536 1.00 11.34 31 VAL D O 1
ATOM 12803 N N . PRO D 1 31 ? -49.450 -13.479 -23.398 1.00 11.00 32 PRO D N 1
ATOM 12804 C CA . PRO D 1 31 ? -49.681 -13.785 -24.816 1.00 11.96 32 PRO D CA 1
ATOM 12805 C C . PRO D 1 31 ? -48.933 -12.829 -25.754 1.00 12.14 32 PRO D C 1
ATOM 12806 O O . PRO D 1 31 ? -48.228 -13.291 -26.660 1.00 11.76 32 PRO D O 1
ATOM 12810 N N . SER D 1 32 ? -49.055 -11.522 -25.542 1.00 11.63 33 SER D N 1
ATOM 12811 C CA . SER D 1 32 ? -48.382 -10.578 -26.429 1.00 11.44 33 SER D CA 1
ATOM 12812 C C . SER D 1 32 ? -47.922 -9.315 -25.724 1.00 10.52 33 SER D C 1
ATOM 12813 O O . SER D 1 32 ? -48.629 -8.779 -24.867 1.00 11.11 33 SER D O 1
ATOM 12816 N N . GLU D 1 33 ? -46.752 -8.825 -26.127 1.00 10.50 34 GLU D N 1
ATOM 12817 C CA . GLU D 1 33 ? -46.271 -7.521 -25.685 1.00 9.69 34 GLU D CA 1
ATOM 12818 C C . GLU D 1 33 ? -46.543 -6.469 -26.759 1.00 10.09 34 GLU D C 1
ATOM 12819 O O . GLU D 1 33 ? -46.160 -5.303 -26.613 1.00 10.11 34 GLU D O 1
ATOM 12825 N N . ASN D 1 34 ? -47.198 -6.883 -27.839 1.00 10.62 35 ASN D N 1
ATOM 12826 C CA . ASN D 1 34 ? -47.333 -6.049 -29.031 1.00 10.95 35 ASN D CA 1
ATOM 12827 C C . ASN D 1 34 ? -48.757 -5.636 -29.403 1.00 10.28 35 ASN D C 1
ATOM 12828 O O . ASN D 1 34 ? -48.970 -4.537 -29.913 1.00 10.22 35 ASN D O 1
ATOM 12833 N N . ILE D 1 35 ? -49.724 -6.526 -29.193 1.00 9.86 36 ILE D N 1
ATOM 12834 C CA . ILE D 1 35 ? -51.085 -6.293 -29.667 1.00 9.80 36 ILE D CA 1
ATOM 12835 C C . ILE D 1 35 ? -52.072 -6.482 -28.516 1.00 10.08 36 ILE D C 1
ATOM 12836 O O . ILE D 1 35 ? -51.985 -7.468 -27.777 1.00 11.38 36 ILE D O 1
ATOM 12841 N N . SER D 1 36 ? -52.977 -5.522 -28.338 1.00 9.32 37 SER D N 1
ATOM 12842 C CA . SER D 1 36 ? -54.006 -5.624 -27.304 1.00 10.15 37 SER D CA 1
ATOM 12843 C C . SER D 1 36 ? -55.279 -6.278 -27.844 1.00 10.86 37 SER D C 1
ATOM 12844 O O . SER D 1 36 ? -55.497 -6.316 -29.062 1.00 11.58 37 SER D O 1
ATOM 12847 N N . ALA D 1 37 ? -56.101 -6.814 -26.942 1.00 9.74 38 ALA D N 1
ATOM 12848 C CA . ALA D 1 37 ? -57.283 -7.576 -27.337 1.00 9.60 38 ALA D CA 1
ATOM 12849 C C . ALA D 1 37 ? -58.490 -6.686 -27.602 1.00 10.63 38 ALA D C 1
ATOM 12850 O O . ALA D 1 37 ? -58.815 -5.798 -26.818 1.00 10.46 38 ALA D O 1
ATOM 12852 N N . THR D 1 38 ? -59.180 -6.954 -28.700 1.00 9.88 39 THR D N 1
ATOM 12853 C CA . THR D 1 38 ? -60.329 -6.156 -29.088 1.00 10.77 39 THR D CA 1
ATOM 12854 C C . THR D 1 38 ? -61.505 -7.067 -29.441 1.00 10.09 39 THR D C 1
ATOM 12855 O O . THR D 1 38 ? -61.321 -8.246 -29.763 1.00 10.38 39 THR D O 1
ATOM 12859 N N . ALA D 1 39 ? -62.714 -6.517 -29.388 1.00 9.95 40 ALA D N 1
ATOM 12860 C CA . ALA D 1 39 ? -63.906 -7.263 -29.780 1.00 10.11 40 ALA D CA 1
ATOM 12861 C C . ALA D 1 39 ? -64.116 -7.107 -31.288 1.00 10.73 40 ALA D C 1
ATOM 12862 O O . ALA D 1 39 ? -64.874 -6.241 -31.737 1.00 11.80 40 ALA D O 1
ATOM 12864 N N . GLY D 1 40 ? -63.443 -7.962 -32.062 1.00 11.20 41 GLY D N 1
ATOM 12865 C CA . GLY D 1 40 ? -63.305 -7.775 -33.501 1.00 12.41 41 GLY D CA 1
ATOM 12866 C C . GLY D 1 40 ? -62.085 -6.908 -33.795 1.00 12.00 41 GLY D C 1
ATOM 12867 O O . GLY D 1 40 ? -61.730 -6.051 -32.982 1.00 12.80 41 GLY D O 1
ATOM 12868 N N . PRO D 1 41 ? -61.425 -7.126 -34.949 1.00 12.02 42 PRO D N 1
ATOM 12869 C CA . PRO D 1 41 ? -60.219 -6.352 -35.283 1.00 13.31 42 PRO D CA 1
ATOM 12870 C C . PRO D 1 41 ? -60.422 -4.834 -35.228 1.00 13.17 42 PRO D C 1
ATOM 12871 O O . PRO D 1 41 ? -59.504 -4.115 -34.830 1.00 13.92 42 PRO D O 1
ATOM 12875 N N . GLN D 1 42 ? -61.603 -4.360 -35.619 1.00 11.48 43 GLN D N 1
ATOM 12876 C CA . GLN D 1 42 ? -61.904 -2.932 -35.606 1.00 11.92 43 GLN D CA 1
ATOM 12877 C C . GLN D 1 42 ? -62.835 -2.562 -34.443 1.00 11.38 43 GLN D C 1
ATOM 12878 O O . GLN D 1 42 ? -63.274 -1.411 -34.311 1.00 12.30 43 GLN D O 1
ATOM 12884 N N . GLY D 1 43 ? -63.110 -3.539 -33.582 1.00 11.74 44 GLY D N 1
ATOM 12885 C CA . GLY D 1 43 ? -63.967 -3.328 -32.431 1.00 12.10 44 GLY D CA 1
ATOM 12886 C C . GLY D 1 43 ? -63.255 -2.642 -31.278 1.00 11.21 44 GLY D C 1
ATOM 12887 O O . GLY D 1 43 ? -62.051 -2.377 -31.334 1.00 11.73 44 GLY D O 1
ATOM 12888 N N . PRO D 1 44 ? -64.004 -2.348 -30.212 1.00 10.58 45 PRO D N 1
ATOM 12889 C CA . PRO D 1 44 ? -63.424 -1.662 -29.051 1.00 10.68 45 PRO D CA 1
ATOM 12890 C C . PRO D 1 44 ? -62.431 -2.541 -28.292 1.00 11.14 45 PRO D C 1
ATOM 12891 O O . PRO D 1 44 ? -62.541 -3.772 -28.304 1.00 11.55 45 PRO D O 1
ATOM 12895 N N . ASN D 1 45 ? -61.456 -1.911 -27.646 1.00 10.07 46 ASN D N 1
ATOM 12896 C CA . ASN D 1 45 ? -60.611 -2.615 -26.701 1.00 9.41 46 ASN D CA 1
ATOM 12897 C C . ASN D 1 45 ? -61.453 -3.173 -25.566 1.00 8.36 46 ASN D C 1
ATOM 12898 O O . ASN D 1 45 ? -62.329 -2.481 -25.036 1.00 9.90 46 ASN D O 1
ATOM 12903 N N . VAL D 1 46 ? -61.197 -4.425 -25.204 1.00 8.78 47 VAL D N 1
ATOM 12904 C CA . VAL D 1 46 ? -61.932 -5.052 -24.114 1.00 9.18 47 VAL D CA 1
ATOM 12905 C C . VAL D 1 46 ? -61.321 -4.659 -22.779 1.00 9.01 47 VAL D C 1
ATOM 12906 O O . VAL D 1 46 ? -60.122 -4.377 -22.677 1.00 10.12 47 VAL D O 1
ATOM 12910 N N . LEU D 1 47 ? -62.153 -4.633 -21.749 1.00 9.86 48 LEU D N 1
ATOM 12911 C CA . LEU D 1 47 ? -61.677 -4.313 -20.410 1.00 9.01 48 LEU D CA 1
ATOM 12912 C C . LEU D 1 47 ? -60.680 -5.367 -19.923 1.00 9.10 48 LEU D C 1
ATOM 12913 O O . LEU D 1 47 ? -59.658 -5.036 -19.322 1.00 11.33 48 LEU D O 1
ATOM 12918 N N . ASN D 1 48 ? -60.954 -6.632 -20.226 1.00 9.24 49 ASN D N 1
ATOM 12919 C CA . ASN D 1 48 ? -60.203 -7.727 -19.628 1.00 8.81 49 ASN D CA 1
ATOM 12920 C C . ASN D 1 48 ? -58.998 -8.202 -20.435 1.00 9.90 49 ASN D C 1
ATOM 12921 O O . ASN D 1 48 ? -58.731 -9.399 -20.522 1.00 10.21 49 ASN D O 1
ATOM 12926 N N . ASP D 1 49 ? -58.258 -7.261 -21.004 1.00 9.80 50 ASP D N 1
ATOM 12927 C CA . ASP D 1 49 ? -56.905 -7.575 -21.420 1.00 10.11 50 ASP D CA 1
ATOM 12928 C C . ASP D 1 49 ? -56.070 -7.365 -20.163 1.00 8.31 50 ASP D C 1
ATOM 12929 O O . ASP D 1 49 ? -55.637 -6.246 -19.865 1.00 9.14 50 ASP D O 1
ATOM 12934 N N . ILE D 1 50 ? -55.899 -8.439 -19.397 1.00 9.20 51 ILE D N 1
ATOM 12935 C CA . ILE D 1 50 ? -55.313 -8.347 -18.062 1.00 9.23 51 ILE D CA 1
ATOM 12936 C C . ILE D 1 50 ? -53.886 -7.818 -18.129 1.00 9.43 51 ILE D C 1
ATOM 12937 O O . ILE D 1 50 ? -53.505 -6.916 -17.377 1.00 10.31 51 ILE D O 1
ATOM 12942 N N . HIS D 1 51 ? -53.102 -8.344 -19.061 1.00 9.84 52 HIS D N 1
ATOM 12943 C CA . HIS D 1 51 ? -51.739 -7.874 -19.215 1.00 9.71 52 HIS D CA 1
ATOM 12944 C C . HIS D 1 51 ? -51.664 -6.400 -19.632 1.00 9.32 52 HIS D C 1
ATOM 12945 O O . HIS D 1 51 ? -50.838 -5.649 -19.101 1.00 10.03 52 HIS D O 1
ATOM 12952 N N . LEU D 1 52 ? -52.509 -5.978 -20.572 1.00 8.79 53 LEU D N 1
ATOM 12953 C CA . LEU D 1 52 ? -52.521 -4.568 -20.971 1.00 9.63 53 LEU D CA 1
ATOM 12954 C C . LEU D 1 52 ? -52.682 -3.652 -19.762 1.00 9.03 53 LEU D C 1
ATOM 12955 O O . LEU D 1 52 ? -51.911 -2.706 -19.561 1.00 9.36 53 LEU D O 1
ATOM 12960 N N . ILE D 1 53 ? -53.691 -3.939 -18.947 1.00 8.72 54 ILE D N 1
ATOM 12961 C CA . ILE D 1 53 ? -53.985 -3.061 -17.822 1.00 9.55 54 ILE D CA 1
ATOM 12962 C C . ILE D 1 53 ? -52.870 -3.115 -16.776 1.00 9.15 54 ILE D C 1
ATOM 12963 O O . ILE D 1 53 ? -52.485 -2.094 -16.203 1.00 9.87 54 ILE D O 1
ATOM 12968 N N . GLU D 1 54 ? -52.330 -4.306 -16.538 1.00 9.12 55 GLU D N 1
ATOM 12969 C CA . GLU D 1 54 ? -51.255 -4.464 -15.561 1.00 9.89 55 GLU D CA 1
ATOM 12970 C C . GLU D 1 54 ? -50.003 -3.688 -15.995 1.00 9.56 55 GLU D C 1
ATOM 12971 O O . GLU D 1 54 ? -49.351 -3.011 -15.186 1.00 9.13 55 GLU D O 1
ATOM 12977 N N . LYS D 1 55 ? -49.681 -3.790 -17.281 1.00 9.29 56 LYS D N 1
ATOM 12978 C CA . LYS D 1 55 ? -48.524 -3.125 -17.881 1.00 9.07 56 LYS D CA 1
ATOM 12979 C C . LYS D 1 55 ? -48.686 -1.607 -17.822 1.00 8.49 56 LYS D C 1
ATOM 12980 O O . LYS D 1 55 ? -47.769 -0.889 -17.408 1.00 9.69 56 LYS D O 1
ATOM 12986 N N . LEU D 1 56 ? -49.864 -1.118 -18.201 1.00 8.36 57 LEU D N 1
ATOM 12987 C CA . LEU D 1 56 ? -50.119 0.318 -18.141 1.00 8.40 57 LEU D CA 1
ATOM 12988 C C . LEU D 1 56 ? -50.172 0.832 -16.707 1.00 8.59 57 LEU D C 1
ATOM 12989 O O . LEU D 1 56 ? -49.621 1.898 -16.407 1.00 8.16 57 LEU D O 1
ATOM 12994 N N . ALA D 1 57 ? -50.813 0.073 -15.817 1.00 8.20 58 ALA D N 1
ATOM 12995 C CA . ALA D 1 57 ? -51.005 0.551 -14.446 1.00 7.40 58 ALA D CA 1
ATOM 12996 C C . ALA D 1 57 ? -49.704 0.580 -13.661 1.00 7.85 58 ALA D C 1
ATOM 12997 O O . ALA D 1 57 ? -49.480 1.488 -12.860 1.00 8.70 58 ALA D O 1
ATOM 12999 N N . HIS D 1 58 ? -48.801 -0.335 -14.044 1.00 8.25 59 HIS D N 1
ATOM 13000 C CA . HIS D 1 58 ? -47.593 -0.298 -13.234 1.00 8.44 59 HIS D CA 1
ATOM 13001 C C . HIS D 1 58 ? -46.623 0.772 -13.738 1.00 7.72 59 HIS D C 1
ATOM 13002 O O . HIS D 1 58 ? -45.980 1.456 -12.936 1.00 8.56 59 HIS D O 1
ATOM 13009 N N . PHE D 1 59 ? -46.696 0.938 -15.108 1.00 8.02 60 PHE D N 1
ATOM 13010 C CA . PHE D 1 59 ? -46.010 2.030 -15.790 1.00 8.58 60 PHE D CA 1
ATOM 13011 C C . PHE D 1 59 ? -46.445 3.352 -15.164 1.00 8.32 60 PHE D C 1
ATOM 13012 O O . PHE D 1 59 ? -45.609 4.201 -14.854 1.00 8.54 60 PHE D O 1
ATOM 13020 N N . ASN D 1 60 ? -47.752 3.505 -14.946 1.00 7.59 61 ASN D N 1
ATOM 13021 C CA . ASN D 1 60 ? -48.309 4.736 -14.379 1.00 8.36 61 ASN D CA 1
ATOM 13022 C C . ASN D 1 60 ? -47.808 5.054 -12.974 1.00 7.68 61 ASN D C 1
ATOM 13023 O O . ASN D 1 60 ? -47.961 6.192 -12.516 1.00 8.78 61 ASN D O 1
ATOM 13028 N N . ARG D 1 61 ? -47.239 4.056 -12.293 1.00 7.02 62 ARG D N 1
ATOM 13029 C CA . ARG D 1 61 ? -46.795 4.205 -10.912 1.00 8.00 62 ARG D CA 1
ATOM 13030 C C . ARG D 1 61 ? -45.278 4.112 -10.767 1.00 8.18 62 ARG D C 1
ATOM 13031 O O . ARG D 1 61 ? -44.759 3.920 -9.668 1.00 8.72 62 ARG D O 1
ATOM 13039 N N . GLU D 1 62 ? -44.552 4.264 -11.872 1.00 8.02 63 GLU D N 1
ATOM 13040 C CA . GLU D 1 62 ? -43.093 4.153 -11.798 1.00 8.43 63 GLU D CA 1
ATOM 13041 C C . GLU D 1 62 ? -42.448 5.265 -10.991 1.00 8.19 63 GLU D C 1
ATOM 13042 O O . GLU D 1 62 ? -41.449 5.039 -10.315 1.00 8.44 63 GLU D O 1
ATOM 13048 N N . ASN D 1 63 ? -42.992 6.471 -11.099 1.00 8.65 64 ASN D N 1
ATOM 13049 C CA . ASN D 1 63 ? -42.352 7.625 -10.478 1.00 7.70 64 ASN D CA 1
ATOM 13050 C C . ASN D 1 63 ? -42.704 7.760 -9.004 1.00 8.23 64 ASN D C 1
ATOM 13051 O O . ASN D 1 63 ? -43.808 7.398 -8.576 1.00 8.44 64 ASN D O 1
ATOM 13056 N N . VAL D 1 64 ? -41.754 8.284 -8.241 1.00 8.52 65 VAL D N 1
ATOM 13057 C CA . VAL D 1 64 ? -41.907 8.523 -6.814 1.00 8.77 65 VAL D CA 1
ATOM 13058 C C . VAL D 1 64 ? -41.392 9.940 -6.554 1.00 8.35 65 VAL D C 1
ATOM 13059 O O . VAL D 1 64 ? -40.690 10.491 -7.394 1.00 9.06 65 VAL D O 1
ATOM 13063 N N . PRO D 1 65 ? -41.730 10.546 -5.401 1.00 6.99 66 PRO D N 1
ATOM 13064 C CA . PRO D 1 65 ? -41.226 11.907 -5.175 1.00 7.78 66 PRO D CA 1
ATOM 13065 C C . PRO D 1 65 ? -39.702 11.917 -5.199 1.00 7.82 66 PRO D C 1
ATOM 13066 O O . PRO D 1 65 ? -39.080 11.034 -4.606 1.00 8.24 66 PRO D O 1
ATOM 13070 N N . GLU D 1 66 ? -39.108 12.888 -5.883 1.00 8.80 67 GLU D N 1
ATOM 13071 C CA . GLU D 1 66 ? -37.658 13.029 -5.848 1.00 7.76 67 GLU D CA 1
ATOM 13072 C C . GLU D 1 66 ? -37.256 13.653 -4.512 1.00 7.83 67 GLU D C 1
ATOM 13073 O O . GLU D 1 66 ? -38.079 14.256 -3.824 1.00 7.57 67 GLU D O 1
ATOM 13079 N N . ARG D 1 67 ? -35.990 13.517 -4.137 1.00 8.30 68 ARG D N 1
ATOM 13080 C CA . ARG D 1 67 ? -35.496 14.181 -2.937 1.00 7.97 68 ARG D CA 1
ATOM 13081 C C . ARG D 1 67 ? -35.664 15.693 -3.030 1.00 6.86 68 ARG D C 1
ATOM 13082 O O . ARG D 1 67 ? -35.462 16.297 -4.105 1.00 7.91 68 ARG D O 1
ATOM 13090 N N . ILE D 1 68 ? -35.994 16.312 -1.896 1.00 7.10 69 ILE D N 1
ATOM 13091 C CA . ILE D 1 68 ? -35.813 17.752 -1.747 1.00 7.92 69 ILE D CA 1
ATOM 13092 C C . ILE D 1 68 ? -34.885 18.022 -0.558 1.00 8.05 69 ILE D C 1
ATOM 13093 O O . ILE D 1 68 ? -35.190 17.639 0.566 1.00 8.77 69 ILE D O 1
ATOM 13098 N N . PRO D 1 69 ? -33.712 18.638 -0.798 1.00 7.99 70 PRO D N 1
ATOM 13099 C CA . PRO D 1 69 ? -33.079 18.918 -2.087 1.00 8.14 70 PRO D CA 1
ATOM 13100 C C . PRO D 1 69 ? -32.227 17.710 -2.515 1.00 7.60 70 PRO D C 1
ATOM 13101 O O . PRO D 1 69 ? -32.463 16.599 -2.011 1.00 8.70 70 PRO D O 1
ATOM 13105 N N . HIS D 1 70 ? -31.280 17.927 -3.429 1.00 7.85 71 HIS D N 1
ATOM 13106 C CA . HIS D 1 70 ? -30.356 16.892 -3.927 1.00 8.70 71 HIS D CA 1
ATOM 13107 C C . HIS D 1 70 ? -31.050 15.833 -4.795 1.00 8.39 71 HIS D C 1
ATOM 13108 O O . HIS D 1 70 ? -30.645 14.664 -4.822 1.00 9.14 71 HIS D O 1
ATOM 13115 N N . ALA D 1 71 ? -32.086 16.246 -5.517 1.00 8.60 72 ALA D N 1
ATOM 13116 C CA . ALA D 1 71 ? -32.816 15.347 -6.399 1.00 8.51 72 ALA D CA 1
ATOM 13117 C C . ALA D 1 71 ? -31.953 14.664 -7.461 1.00 8.70 72 ALA D C 1
ATOM 13118 O O . ALA D 1 71 ? -32.154 13.476 -7.737 1.00 9.44 72 ALA D O 1
ATOM 13120 N N . LYS D 1 72 ? -31.039 15.416 -8.083 1.00 9.51 73 LYS D N 1
ATOM 13121 C CA . LYS D 1 72 ? -30.227 14.917 -9.198 1.00 9.38 73 LYS D CA 1
ATOM 13122 C C . LYS D 1 72 ? -28.921 14.335 -8.688 1.00 10.47 73 LYS D C 1
ATOM 13123 O O . LYS D 1 72 ? -28.034 15.073 -8.266 1.00 10.44 73 LYS D O 1
ATOM 13129 N N . GLY D 1 73 ? -28.796 13.014 -8.716 1.00 10.30 74 GLY D N 1
ATOM 13130 C CA . GLY D 1 73 ? -27.580 12.380 -8.244 1.00 10.40 74 GLY D CA 1
ATOM 13131 C C . GLY D 1 73 ? -27.367 10.988 -8.809 1.00 8.84 74 GLY D C 1
ATOM 13132 O O . GLY D 1 73 ? -28.155 10.496 -9.625 1.00 10.06 74 GLY D O 1
ATOM 13133 N N . HIS D 1 74 ? -26.296 10.348 -8.351 1.00 10.25 75 HIS D N 1
ATOM 13134 C CA . HIS D 1 74 ? -25.824 9.087 -8.914 1.00 10.25 75 HIS D CA 1
ATOM 13135 C C . HIS D 1 74 ? -24.801 8.532 -7.946 1.00 9.95 75 HIS D C 1
ATOM 13136 O O . HIS D 1 74 ? -24.288 9.249 -7.092 1.00 9.95 75 HIS D O 1
ATOM 13143 N N . GLY D 1 75 ? -24.490 7.250 -8.051 1.00 10.35 76 GLY D N 1
ATOM 13144 C CA . GLY D 1 75 ? -23.596 6.709 -7.059 1.00 11.25 76 GLY D CA 1
ATOM 13145 C C . GLY D 1 75 ? -22.926 5.408 -7.431 1.00 9.55 76 GLY D C 1
ATOM 13146 O O . GLY D 1 75 ? -22.920 4.976 -8.590 1.00 11.72 76 GLY D O 1
ATOM 13147 N N . ALA D 1 76 ? -22.364 4.773 -6.418 1.00 9.64 77 ALA D N 1
ATOM 13148 C CA . ALA D 1 76 ? -21.561 3.584 -6.635 1.00 10.16 77 ALA D CA 1
ATOM 13149 C C . ALA D 1 76 ? -21.326 2.901 -5.304 1.00 11.26 77 ALA D C 1
ATOM 13150 O O . ALA D 1 76 ? -21.743 3.394 -4.251 1.00 11.46 77 ALA D O 1
ATOM 13152 N N . PHE D 1 77 ? -20.682 1.743 -5.355 1.00 11.42 78 PHE D N 1
ATOM 13153 C CA . PHE D 1 77 ? -20.360 1.002 -4.149 1.00 10.48 78 PHE D CA 1
ATOM 13154 C C . PHE D 1 77 ? -18.862 0.732 -4.107 1.00 10.05 78 PHE D C 1
ATOM 13155 O O . PHE D 1 77 ? -18.162 0.860 -5.118 1.00 12.09 78 PHE D O 1
ATOM 13163 N N . GLY D 1 78 ? -18.364 0.377 -2.935 1.00 10.59 79 GLY D N 1
ATOM 13164 C CA . GLY D 1 78 ? -16.938 0.177 -2.801 1.00 12.51 79 GLY D CA 1
ATOM 13165 C C . GLY D 1 78 ? -16.550 -0.299 -1.428 1.00 11.58 79 GLY D C 1
ATOM 13166 O O . GLY D 1 78 ? -17.297 -1.045 -0.782 1.00 11.45 79 GLY D O 1
ATOM 13167 N N . GLU D 1 79 ? -15.363 0.116 -0.991 1.00 11.27 80 GLU D N 1
ATOM 13168 C CA . GLU D 1 79 ? -14.774 -0.379 0.244 1.00 11.60 80 GLU D CA 1
ATOM 13169 C C . GLU D 1 79 ? -14.044 0.726 1.000 1.00 11.30 80 GLU D C 1
ATOM 13170 O O . GLU D 1 79 ? -13.293 1.509 0.398 1.00 12.19 80 GLU D O 1
ATOM 13176 N N . LEU D 1 80 ? -14.235 0.756 2.318 1.00 11.47 81 LEU D N 1
ATOM 13177 C CA . LEU D 1 80 ? -13.437 1.593 3.218 1.00 11.56 81 LEU D CA 1
ATOM 13178 C C . LEU D 1 80 ? -12.332 0.740 3.824 1.00 12.62 81 LEU D C 1
ATOM 13179 O O . LEU D 1 80 ? -12.609 -0.317 4.393 1.00 13.12 81 LEU D O 1
ATOM 13184 N N . HIS D 1 81 ? -11.088 1.207 3.718 1.00 13.12 82 HIS D N 1
ATOM 13185 C CA . HIS D 1 81 ? -9.934 0.498 4.274 1.00 13.92 82 HIS D CA 1
ATOM 13186 C C . HIS D 1 81 ? -9.239 1.340 5.340 1.00 12.61 82 HIS D C 1
ATOM 13187 O O . HIS D 1 81 ? -8.772 2.444 5.040 1.00 15.75 82 HIS D O 1
ATOM 13194 N N . ILE D 1 82 ? -9.173 0.833 6.569 1.00 13.48 83 ILE D N 1
ATOM 13195 C CA . ILE D 1 82 ? -8.465 1.513 7.655 1.00 13.18 83 ILE D CA 1
ATOM 13196 C C . ILE D 1 82 ? -6.971 1.196 7.594 1.00 15.14 83 ILE D C 1
ATOM 13197 O O . ILE D 1 82 ? -6.574 0.029 7.588 1.00 17.39 83 ILE D O 1
ATOM 13202 N N . THR D 1 83 ? -6.141 2.236 7.568 1.00 14.44 84 THR D N 1
ATOM 13203 C CA . THR D 1 83 ? -4.697 2.039 7.447 1.00 16.57 84 THR D CA 1
ATOM 13204 C C . THR D 1 83 ? -3.902 2.565 8.642 1.00 16.99 84 THR D C 1
ATOM 13205 O O . THR D 1 83 ? -2.698 2.319 8.746 1.00 20.05 84 THR D O 1
ATOM 13209 N N . GLU D 1 84 ? -4.567 3.290 9.535 1.00 14.30 85 GLU D N 1
ATOM 13210 C CA . GLU D 1 84 ? -3.912 3.853 10.713 1.00 14.95 85 GLU D CA 1
ATOM 13211 C C . GLU D 1 84 ? -4.680 3.484 11.976 1.00 16.42 85 GLU D C 1
ATOM 13212 O O . GLU D 1 84 ? -5.836 3.064 11.906 1.00 19.36 85 GLU D O 1
ATOM 13218 N N . ASP D 1 85 ? -4.041 3.642 13.129 1.00 15.15 86 ASP D N 1
ATOM 13219 C CA . ASP D 1 85 ? -4.650 3.279 14.401 1.00 13.87 86 ASP D CA 1
ATOM 13220 C C . ASP D 1 85 ? -5.221 4.514 15.086 1.00 15.25 86 ASP D C 1
ATOM 13221 O O . ASP D 1 85 ? -4.475 5.327 15.635 1.00 16.45 86 ASP D O 1
ATOM 13226 N N . VAL D 1 86 ? -6.550 4.642 15.065 1.00 14.44 87 VAL D N 1
ATOM 13227 C CA . VAL D 1 86 ? -7.219 5.760 15.727 1.00 14.19 87 VAL D CA 1
ATOM 13228 C C . VAL D 1 86 ? -8.051 5.277 16.915 1.00 13.68 87 VAL D C 1
ATOM 13229 O O . VAL D 1 86 ? -8.960 5.967 17.374 1.00 13.37 87 VAL D O 1
ATOM 13233 N N . SER D 1 87 ? -7.732 4.090 17.420 1.00 14.63 88 SER D N 1
ATOM 13234 C CA . SER D 1 87 ? -8.472 3.528 18.544 1.00 14.03 88 SER D CA 1
ATOM 13235 C C . SER D 1 87 ? -8.337 4.355 19.826 1.00 15.22 88 SER D C 1
ATOM 13236 O O . SER D 1 87 ? -9.182 4.268 20.715 1.00 16.49 88 SER D O 1
ATOM 13239 N N . GLU D 1 88 ? -7.293 5.174 19.935 1.00 15.44 89 GLU D N 1
ATOM 13240 C CA . GLU D 1 88 ? -7.194 6.015 21.114 1.00 16.12 89 GLU D CA 1
ATOM 13241 C C . GLU D 1 88 ? -8.319 7.048 21.124 1.00 14.12 89 GLU D C 1
ATOM 13242 O O . GLU D 1 88 ? -8.696 7.530 22.186 1.00 15.44 89 GLU D O 1
ATOM 13248 N N . TYR D 1 89 ? -8.867 7.353 19.944 1.00 14.13 90 TYR D N 1
ATOM 13249 C CA . TYR D 1 89 ? -9.900 8.381 19.810 1.00 14.22 90 TYR D CA 1
ATOM 13250 C C . TYR D 1 89 ? -11.332 7.852 19.666 1.00 13.65 90 TYR D C 1
ATOM 13251 O O . TYR D 1 89 ? -12.284 8.494 20.113 1.00 13.80 90 TYR D O 1
ATOM 13260 N N . THR D 1 90 ? -11.500 6.719 18.997 1.00 12.21 91 THR D N 1
ATOM 13261 C CA . THR D 1 90 ? -12.843 6.192 18.761 1.00 12.07 91 THR D CA 1
ATOM 13262 C C . THR D 1 90 ? -12.871 4.683 18.888 1.00 12.25 91 THR D C 1
ATOM 13263 O O . THR D 1 90 ? -11.913 3.998 18.506 1.00 12.27 91 THR D O 1
ATOM 13267 N N . LYS D 1 91 ? -13.977 4.174 19.424 1.00 11.58 92 LYS D N 1
ATOM 13268 C CA . LYS D 1 91 ? -14.218 2.739 19.487 1.00 11.02 92 LYS D CA 1
ATOM 13269 C C . LYS D 1 91 ? -15.093 2.262 18.328 1.00 10.85 92 LYS D C 1
ATOM 13270 O O . LYS D 1 91 ? -15.449 1.079 18.269 1.00 12.07 92 LYS D O 1
ATOM 13276 N N . ALA D 1 92 ? -15.461 3.166 17.419 1.00 11.14 93 ALA D N 1
ATOM 13277 C CA . ALA D 1 92 ? -16.357 2.799 16.318 1.00 10.77 93 ALA D CA 1
ATOM 13278 C C . ALA D 1 92 ? -15.764 1.629 15.549 1.00 10.92 93 ALA D C 1
ATOM 13279 O O . ALA D 1 92 ? -14.606 1.676 15.124 1.00 11.63 93 ALA D O 1
ATOM 13281 N N . ASP D 1 93 ? -16.565 0.587 15.356 1.00 10.94 94 ASP D N 1
ATOM 13282 C CA . ASP D 1 93 ? -16.033 -0.670 14.850 1.00 11.27 94 ASP D CA 1
ATOM 13283 C C . ASP D 1 93 ? -15.376 -0.518 13.482 1.00 11.51 94 ASP D C 1
ATOM 13284 O O . ASP D 1 93 ? -14.285 -1.048 13.250 1.00 11.85 94 ASP D O 1
ATOM 13289 N N . LEU D 1 94 ? -16.017 0.223 12.582 1.00 11.18 95 LEU D N 1
ATOM 13290 C CA . LEU D 1 94 ? -15.500 0.365 11.223 1.00 11.41 95 LEU D CA 1
ATOM 13291 C C . LEU D 1 94 ? -14.152 1.088 11.175 1.00 9.75 95 LEU D C 1
ATOM 13292 O O . LEU D 1 94 ? -13.443 0.990 10.177 1.00 11.71 95 LEU D O 1
ATOM 13297 N N . PHE D 1 95 ? -13.817 1.824 12.232 1.00 10.21 96 PHE D N 1
ATOM 13298 C CA . PHE D 1 95 ? -12.577 2.606 12.250 1.00 12.12 96 PHE D CA 1
ATOM 13299 C C . PHE D 1 95 ? -11.425 1.922 12.995 1.00 12.49 96 PHE D C 1
ATOM 13300 O O . PHE D 1 95 ? -10.360 2.518 13.158 1.00 12.93 96 PHE D O 1
ATOM 13308 N N . GLN D 1 96 ? -11.627 0.688 13.457 1.00 11.54 97 GLN D N 1
ATOM 13309 C CA . GLN D 1 96 ? -10.568 -0.025 14.179 1.00 12.70 97 GLN D CA 1
ATOM 13310 C C . GLN D 1 96 ? -9.501 -0.527 13.206 1.00 12.76 97 GLN D C 1
ATOM 13311 O O . GLN D 1 96 ? -9.769 -0.653 12.012 1.00 13.34 97 GLN D O 1
ATOM 13317 N N . PRO D 1 97 ? -8.273 -0.785 13.705 1.00 13.77 98 PRO D N 1
ATOM 13318 C CA . PRO D 1 97 ? -7.193 -1.155 12.779 1.00 18.79 98 PRO D CA 1
ATOM 13319 C C . PRO D 1 97 ? -7.522 -2.358 11.906 1.00 15.09 98 PRO D C 1
ATOM 13320 O O . PRO D 1 97 ? -8.079 -3.347 12.390 1.00 16.55 98 PRO D O 1
ATOM 13324 N N . GLY D 1 98 ? -7.182 -2.255 10.626 1.00 15.48 99 GLY D N 1
ATOM 13325 C CA . GLY D 1 98 ? -7.310 -3.361 9.698 1.00 16.98 99 GLY D CA 1
ATOM 13326 C C . GLY D 1 98 ? -8.691 -3.558 9.107 1.00 16.21 99 GLY D C 1
ATOM 13327 O O . GLY D 1 98 ? -8.861 -4.360 8.190 1.00 17.49 99 GLY D O 1
ATOM 13328 N N . LYS D 1 99 ? -9.677 -2.821 9.610 1.00 13.41 100 LYS D N 1
ATOM 13329 C CA . LYS D 1 99 ? -11.051 -3.051 9.190 1.00 12.69 100 LYS D CA 1
ATOM 13330 C C . LYS D 1 99 ? -11.283 -2.659 7.727 1.00 13.20 100 LYS D C 1
ATOM 13331 O O . LYS D 1 99 ? -10.837 -1.600 7.273 1.00 13.91 100 LYS D O 1
ATOM 13337 N N . VAL D 1 100 ? -11.976 -3.526 6.995 1.00 12.87 101 VAL D N 1
ATOM 13338 C CA . VAL D 1 100 ? -12.398 -3.244 5.629 1.00 12.56 101 VAL D CA 1
ATOM 13339 C C . VAL D 1 100 ? -13.923 -3.356 5.611 1.00 12.47 101 VAL D C 1
ATOM 13340 O O . VAL D 1 100 ? -14.481 -4.381 6.020 1.00 14.38 101 VAL D O 1
ATOM 13344 N N . THR D 1 101 ? -14.594 -2.303 5.150 1.00 11.76 102 THR D N 1
ATOM 13345 C CA . THR D 1 101 ? -16.044 -2.205 5.294 1.00 10.52 102 THR D CA 1
ATOM 13346 C C . THR D 1 101 ? -16.679 -1.864 3.958 1.00 11.91 102 THR D C 1
ATOM 13347 O O . THR D 1 101 ? -16.223 -0.953 3.271 1.00 12.49 102 THR D O 1
ATOM 13351 N N . PRO D 1 102 ? -17.751 -2.579 3.584 1.00 11.82 103 PRO D N 1
ATOM 13352 C CA . PRO D 1 102 ? -18.442 -2.202 2.344 1.00 10.42 103 PRO D CA 1
ATOM 13353 C C . PRO D 1 102 ? -19.091 -0.818 2.456 1.00 10.64 103 PRO D C 1
ATOM 13354 O O . PRO D 1 102 ? -19.530 -0.405 3.543 1.00 10.74 103 PRO D O 1
ATOM 13358 N N . LEU D 1 103 ? -19.157 -0.113 1.333 1.00 9.88 104 LEU D N 1
ATOM 13359 C CA . LEU D 1 103 ? -19.767 1.211 1.315 1.00 10.21 104 LEU D CA 1
ATOM 13360 C C . LEU D 1 103 ? -20.651 1.446 0.101 1.00 10.30 104 LEU D C 1
ATOM 13361 O O . LEU D 1 103 ? -20.507 0.789 -0.938 1.00 11.00 104 LEU D O 1
ATOM 13366 N N . ALA D 1 104 ? -21.541 2.428 0.236 1.00 10.35 105 ALA D N 1
ATOM 13367 C CA . ALA D 1 104 ? -22.264 3.012 -0.890 1.00 9.54 105 ALA D CA 1
ATOM 13368 C C . ALA D 1 104 ? -21.957 4.498 -0.864 1.00 9.15 105 ALA D C 1
ATOM 13369 O O . ALA D 1 104 ? -21.635 5.049 0.201 1.00 9.94 105 ALA D O 1
ATOM 13371 N N . VAL D 1 105 ? -22.069 5.150 -2.013 1.00 9.99 106 VAL D N 1
ATOM 13372 C CA . VAL D 1 105 ? -21.931 6.602 -2.077 1.00 9.78 106 VAL D CA 1
ATOM 13373 C C . VAL D 1 105 ? -22.945 7.153 -3.075 1.00 9.34 106 VAL D C 1
ATOM 13374 O O . VAL D 1 105 ? -23.257 6.501 -4.073 1.00 10.93 106 VAL D O 1
ATOM 13378 N N . ARG D 1 106 ? -23.489 8.331 -2.785 1.00 9.11 107 ARG D N 1
ATOM 13379 C CA . ARG D 1 106 ? -24.297 9.065 -3.752 1.00 8.53 107 ARG D CA 1
ATOM 13380 C C . ARG D 1 106 ? -23.752 10.481 -3.834 1.00 8.78 107 ARG D C 1
ATOM 13381 O O . ARG D 1 106 ? -23.525 11.118 -2.799 1.00 8.97 107 ARG D O 1
ATOM 13389 N N . PHE D 1 107 ? -23.520 10.943 -5.060 1.00 9.68 108 PHE D N 1
ATOM 13390 C CA . PHE D 1 107 ? -23.096 12.309 -5.351 1.00 9.73 108 PHE D CA 1
ATOM 13391 C C . PHE D 1 107 ? -24.291 13.007 -5.972 1.00 9.31 108 PHE D C 1
ATOM 13392 O O . PHE D 1 107 ? -25.156 12.349 -6.557 1.00 10.49 108 PHE D O 1
ATOM 13400 N N . SER D 1 108 ? -24.354 14.330 -5.869 1.00 10.20 109 SER D N 1
ATOM 13401 C CA . SER D 1 108 ? -25.529 15.049 -6.342 1.00 9.83 109 SER D CA 1
ATOM 13402 C C . SER D 1 108 ? -25.255 16.534 -6.501 1.00 9.90 109 SER D C 1
ATOM 13403 O O . SER D 1 108 ? -24.208 17.026 -6.084 1.00 10.23 109 SER D O 1
ATOM 13406 N N . THR D 1 109 ? -26.195 17.239 -7.127 1.00 9.49 110 THR D N 1
ATOM 13407 C CA . THR D 1 109 ? -26.293 18.691 -6.990 1.00 9.54 110 THR D CA 1
ATOM 13408 C C . THR D 1 109 ? -27.310 18.940 -5.878 1.00 9.05 110 THR D C 1
ATOM 13409 O O . THR D 1 109 ? -27.694 17.994 -5.182 1.00 9.48 110 THR D O 1
ATOM 13413 N N . VAL D 1 110 ? -27.748 20.187 -5.702 1.00 10.07 111 VAL D N 1
ATOM 13414 C CA . VAL D 1 110 ? -28.652 20.542 -4.607 1.00 9.77 111 VAL D CA 1
ATOM 13415 C C . VAL D 1 110 ? -30.007 21.044 -5.106 1.00 9.42 111 VAL D C 1
ATOM 13416 O O . VAL D 1 110 ? -31.053 20.500 -4.742 1.00 10.45 111 VAL D O 1
ATOM 13420 N N . ALA D 1 111 ? -29.990 22.073 -5.947 1.00 9.94 112 ALA D N 1
ATOM 13421 C CA . ALA D 1 111 ? -31.213 22.806 -6.258 1.00 10.28 112 ALA D CA 1
ATOM 13422 C C . ALA D 1 111 ? -32.079 22.161 -7.333 1.00 10.65 112 ALA D C 1
ATOM 13423 O O . ALA D 1 111 ? -33.308 22.163 -7.244 1.00 10.53 112 ALA D O 1
ATOM 13425 N N . GLY D 1 112 ? -31.443 21.654 -8.380 1.00 10.20 113 GLY D N 1
ATOM 13426 C CA . GLY D 1 112 ? -32.185 21.191 -9.537 1.00 10.61 113 GLY D CA 1
ATOM 13427 C C . GLY D 1 112 ? -32.934 19.893 -9.313 1.00 9.57 113 GLY D C 1
ATOM 13428 O O . GLY D 1 112 ? -32.633 19.104 -8.410 1.00 11.26 113 GLY D O 1
ATOM 13429 N N . GLU D 1 113 ? -33.913 19.661 -10.175 1.00 9.78 114 GLU D N 1
ATOM 13430 C CA . GLU D 1 113 ? -34.739 18.474 -10.081 1.00 10.03 114 GLU D CA 1
ATOM 13431 C C . GLU D 1 113 ? -34.064 17.315 -10.810 1.00 9.95 114 GLU D C 1
ATOM 13432 O O . GLU D 1 113 ? -32.973 17.473 -11.361 1.00 11.04 114 GLU D O 1
ATOM 13438 N N A GLN D 1 114 ? -34.786 16.203 -10.890 0.58 9.65 115 GLN D N 1
ATOM 13439 N N B GLN D 1 114 ? -34.624 16.111 -10.737 0.42 9.82 115 GLN D N 1
ATOM 13440 C CA A GLN D 1 114 ? -34.281 14.939 -11.411 0.58 9.92 115 GLN D CA 1
ATOM 13441 C CA B GLN D 1 114 ? -33.984 15.005 -11.449 0.42 11.37 115 GLN D CA 1
ATOM 13442 C C A GLN D 1 114 ? -33.647 14.909 -12.790 0.58 11.37 115 GLN D C 1
ATOM 13443 C C B GLN D 1 114 ? -34.056 15.318 -12.943 0.42 11.08 115 GLN D C 1
ATOM 13444 O O A GLN D 1 114 ? -32.842 14.026 -13.073 0.58 13.82 115 GLN D O 1
ATOM 13445 O O B GLN D 1 114 ? -35.049 15.819 -13.408 0.42 10.99 115 GLN D O 1
ATOM 13456 N N A GLY D 1 115 ? -34.042 15.822 -13.667 0.58 10.64 116 GLY D N 1
ATOM 13457 N N B GLY D 1 115 ? -32.990 15.086 -13.694 0.42 11.21 116 GLY D N 1
ATOM 13458 C CA A GLY D 1 115 ? -33.542 15.798 -15.031 0.58 11.13 116 GLY D CA 1
ATOM 13459 C CA B GLY D 1 115 ? -32.987 15.480 -15.086 0.42 9.65 116 GLY D CA 1
ATOM 13460 C C A GLY D 1 115 ? -32.524 16.883 -15.315 0.58 10.43 116 GLY D C 1
ATOM 13461 C C B GLY D 1 115 ? -32.294 16.812 -15.315 0.42 9.59 116 GLY D C 1
ATOM 13462 O O A GLY D 1 115 ? -31.998 17.000 -16.423 0.58 11.92 116 GLY D O 1
ATOM 13463 O O B GLY D 1 115 ? -31.824 17.072 -16.424 0.42 9.98 116 GLY D O 1
ATOM 13464 N N . SER D 1 116 ? -32.216 17.665 -14.293 1.00 10.86 117 SER D N 1
ATOM 13465 C CA . SER D 1 116 ? -31.447 18.901 -14.458 1.00 10.09 117 SER D CA 1
ATOM 13466 C C . SER D 1 116 ? -29.968 18.574 -14.630 1.00 9.89 117 SER D C 1
ATOM 13467 O O . SER D 1 116 ? -29.504 17.532 -14.166 1.00 11.09 117 SER D O 1
ATOM 13470 N N . PRO D 1 117 ? -29.221 19.459 -15.305 1.00 10.93 118 PRO D N 1
ATOM 13471 C CA . PRO D 1 117 ? -27.803 19.189 -15.575 1.00 11.13 118 PRO D CA 1
ATOM 13472 C C . PRO D 1 117 ? -26.927 19.057 -14.328 1.00 11.26 118 PRO D C 1
ATOM 13473 O O . PRO D 1 117 ? -27.085 19.821 -13.361 1.00 12.53 118 PRO D O 1
ATOM 13477 N N . ASP D 1 118 ? -26.012 18.088 -14.359 1.00 11.65 119 ASP D N 1
ATOM 13478 C CA . ASP D 1 118 ? -25.048 17.877 -13.285 1.00 11.10 119 ASP D CA 1
ATOM 13479 C C . ASP D 1 118 ? -24.133 19.086 -13.102 1.00 12.36 119 ASP D C 1
ATOM 13480 O O . ASP D 1 118 ? -23.565 19.281 -12.025 1.00 11.67 119 ASP D O 1
ATOM 13485 N N . THR D 1 119 ? -23.947 19.867 -14.164 1.00 10.46 120 THR D N 1
ATOM 13486 C CA . THR D 1 119 ? -22.934 20.926 -14.136 1.00 11.27 120 THR D CA 1
ATOM 13487 C C . THR D 1 119 ? -23.490 22.354 -14.050 1.00 11.83 120 THR D C 1
ATOM 13488 O O . THR D 1 119 ? -22.803 23.318 -14.405 1.00 13.73 120 THR D O 1
ATOM 13492 N N . TRP D 1 120 ? -24.721 22.498 -13.568 1.00 11.57 121 TRP D N 1
ATOM 13493 C CA . TRP D 1 120 ? -25.155 23.796 -13.055 1.00 11.81 121 TRP D CA 1
ATOM 13494 C C . TRP D 1 120 ? -24.241 24.158 -11.894 1.00 10.20 121 TRP D C 1
ATOM 13495 O O . TRP D 1 120 ? -23.806 23.270 -11.151 1.00 12.53 121 TRP D O 1
ATOM 13506 N N . ARG D 1 121 ? -23.960 25.447 -11.711 1.00 10.19 122 ARG D N 1
ATOM 13507 C CA . ARG D 1 121 ? -23.216 25.884 -10.533 1.00 10.53 122 ARG D CA 1
ATOM 13508 C C . ARG D 1 121 ? -24.020 25.526 -9.294 1.00 11.09 122 ARG D C 1
ATOM 13509 O O . ARG D 1 121 ? -25.192 25.889 -9.174 1.00 12.94 122 ARG D O 1
ATOM 13517 N N . ASP D 1 122 ? -23.392 24.798 -8.382 1.00 9.99 123 ASP D N 1
ATOM 13518 C CA . ASP D 1 122 ? -24.072 24.329 -7.188 1.00 10.21 123 ASP D CA 1
ATOM 13519 C C . ASP D 1 122 ? -23.077 23.657 -6.268 1.00 10.38 123 ASP D C 1
ATOM 13520 O O . ASP D 1 122 ? -21.991 23.249 -6.695 1.00 11.91 123 ASP D O 1
ATOM 13525 N N . VAL D 1 123 ? -23.455 23.539 -5.003 1.00 10.32 124 VAL D N 1
ATOM 13526 C CA . VAL D 1 123 ? -22.797 22.611 -4.101 1.00 9.74 124 VAL D CA 1
ATOM 13527 C C . VAL D 1 123 ? -23.028 21.202 -4.649 1.00 9.46 124 VAL D C 1
ATOM 13528 O O . VAL D 1 123 ? -24.056 20.936 -5.288 1.00 9.89 124 VAL D O 1
ATOM 13532 N N . HIS D 1 124 ? -22.085 20.296 -4.404 1.00 9.69 125 HIS D N 1
ATOM 13533 C CA . HIS D 1 124 ? -22.327 18.885 -4.691 1.00 9.25 125 HIS D CA 1
ATOM 13534 C C . HIS D 1 124 ? -22.344 18.030 -3.434 1.00 9.38 125 HIS D C 1
ATOM 13535 O O . HIS D 1 124 ? -21.443 18.121 -2.598 1.00 10.73 125 HIS D O 1
ATOM 13542 N N . GLY D 1 125 ? -23.376 17.196 -3.314 1.00 9.74 126 GLY D N 1
ATOM 13543 C CA . GLY D 1 125 ? -23.475 16.256 -2.213 1.00 9.80 126 GLY D CA 1
ATOM 13544 C C . GLY D 1 125 ? -22.462 15.133 -2.344 1.00 9.00 126 GLY D C 1
ATOM 13545 O O . GLY D 1 125 ? -22.069 14.755 -3.448 1.00 10.59 126 GLY D O 1
ATOM 13546 N N . PHE D 1 126 ? -22.052 14.598 -1.200 1.00 10.12 127 PHE D N 1
ATOM 13547 C CA . PHE D 1 126 ? -20.978 13.618 -1.115 1.00 10.15 127 PHE D CA 1
ATOM 13548 C C . PHE D 1 126 ? -21.367 12.740 0.066 1.00 9.66 127 PHE D C 1
ATOM 13549 O O . PHE D 1 126 ? -20.909 12.962 1.189 1.00 10.61 127 PHE D O 1
ATOM 13557 N N . ALA D 1 127 ? -22.226 11.754 -0.185 1.00 9.02 128 ALA D N 1
ATOM 13558 C CA . ALA D 1 127 ? -22.924 11.069 0.896 1.00 8.98 128 ALA D CA 1
ATOM 13559 C C . ALA D 1 127 ? -22.562 9.593 0.921 1.00 8.74 128 ALA D C 1
ATOM 13560 O O . ALA D 1 127 ? -22.798 8.877 -0.053 1.00 10.23 128 ALA D O 1
ATOM 13562 N N . LEU D 1 128 ? -22.001 9.154 2.044 1.00 9.60 129 LEU D N 1
ATOM 13563 C CA . LEU D 1 128 ? -21.436 7.819 2.177 1.00 9.62 129 LEU D CA 1
ATOM 13564 C C . LEU D 1 128 ? -22.223 6.974 3.168 1.00 10.35 129 LEU D C 1
ATOM 13565 O O . LEU D 1 128 ? -22.668 7.483 4.200 1.00 10.01 129 LEU D O 1
ATOM 13570 N N . ARG D 1 129 ? -22.403 5.691 2.850 1.00 9.52 130 ARG D N 1
ATOM 13571 C CA . ARG D 1 129 ? -22.869 4.708 3.823 1.00 10.16 130 ARG D CA 1
ATOM 13572 C C . ARG D 1 129 ? -21.798 3.660 4.024 1.00 8.94 130 ARG D C 1
ATOM 13573 O O . ARG D 1 129 ? -21.282 3.122 3.048 1.00 10.88 130 ARG D O 1
ATOM 13581 N N . PHE D 1 130 ? -21.490 3.350 5.275 1.00 8.90 131 PHE D N 1
ATOM 13582 C CA . PHE D 1 130 ? -20.617 2.228 5.585 1.00 10.02 131 PHE D CA 1
ATOM 13583 C C . PHE D 1 130 ? -21.456 1.136 6.238 1.00 9.88 131 PHE D C 1
ATOM 13584 O O . PHE D 1 130 ? -22.115 1.374 7.262 1.00 9.74 131 PHE D O 1
ATOM 13592 N N . TYR D 1 131 ? -21.428 -0.056 5.643 1.00 10.60 132 TYR D N 1
ATOM 13593 C CA . TYR D 1 131 ? -22.214 -1.182 6.139 1.00 9.96 132 TYR D CA 1
ATOM 13594 C C . TYR D 1 131 ? -21.399 -1.884 7.226 1.00 10.48 132 TYR D C 1
ATOM 13595 O O . TYR D 1 131 ? -20.744 -2.906 6.970 1.00 11.92 132 TYR D O 1
ATOM 13604 N N . THR D 1 132 ? -21.414 -1.314 8.430 1.00 10.07 133 THR D N 1
ATOM 13605 C CA . THR D 1 132 ? -20.558 -1.790 9.520 1.00 10.48 133 THR D CA 1
ATOM 13606 C C . THR D 1 132 ? -21.194 -2.924 10.311 1.00 11.33 133 THR D C 1
ATOM 13607 O O . THR D 1 132 ? -22.406 -3.164 10.223 1.00 11.68 133 THR D O 1
ATOM 13611 N N . GLU D 1 133 ? -20.372 -3.596 11.111 1.00 11.85 134 GLU D N 1
ATOM 13612 C CA . GLU D 1 133 ? -20.828 -4.717 11.924 1.00 11.85 134 GLU D CA 1
ATOM 13613 C C . GLU D 1 133 ? -21.704 -4.296 13.097 1.00 12.53 134 GLU D C 1
ATOM 13614 O O . GLU D 1 133 ? -22.317 -5.144 13.746 1.00 13.96 134 GLU D O 1
ATOM 13620 N N . GLU D 1 134 ? -21.754 -2.992 13.366 1.00 10.54 135 GLU D N 1
ATOM 13621 C CA . GLU D 1 134 ? -22.593 -2.443 14.429 1.00 11.49 135 GLU D CA 1
ATOM 13622 C C . GLU D 1 134 ? -23.647 -1.516 13.844 1.00 11.29 135 GLU D C 1
ATOM 13623 O O . GLU D 1 134 ? -24.169 -0.649 14.539 1.00 11.83 135 GLU D O 1
ATOM 13629 N N . GLY D 1 135 ? -23.943 -1.717 12.560 1.00 10.06 136 GLY D N 1
ATOM 13630 C CA . GLY D 1 135 ? -25.003 -1.000 11.871 1.00 11.28 136 GLY D CA 1
ATOM 13631 C C . GLY D 1 135 ? -24.517 -0.148 10.711 1.00 10.03 136 GLY D C 1
ATOM 13632 O O . GLY D 1 135 ? -23.312 0.020 10.500 1.00 10.97 136 GLY D O 1
ATOM 13633 N N . ASN D 1 136 ? -25.452 0.415 9.955 1.00 9.00 137 ASN D N 1
ATOM 13634 C CA . ASN D 1 136 ? -25.087 1.364 8.917 1.00 9.04 137 ASN D CA 1
ATOM 13635 C C . ASN D 1 136 ? -24.696 2.704 9.513 1.00 10.04 137 ASN D C 1
ATOM 13636 O O . ASN D 1 136 ? -25.471 3.313 10.256 1.00 10.52 137 ASN D O 1
ATOM 13641 N N . TYR D 1 137 ? -23.491 3.154 9.177 1.00 9.70 138 TYR D N 1
ATOM 13642 C CA . TYR D 1 137 ? -23.017 4.468 9.573 1.00 9.28 138 TYR D CA 1
ATOM 13643 C C . TYR D 1 137 ? -22.926 5.323 8.319 1.00 9.18 138 TYR D C 1
ATOM 13644 O O . TYR D 1 137 ? -22.141 5.005 7.410 1.00 9.92 138 TYR D O 1
ATOM 13653 N N . ASP D 1 138 ? -23.736 6.386 8.253 1.00 9.13 139 ASP D N 1
ATOM 13654 C CA . ASP D 1 138 ? -23.731 7.265 7.088 1.00 8.84 139 ASP D CA 1
ATOM 13655 C C . ASP D 1 138 ? -23.037 8.570 7.429 1.00 8.83 139 ASP D C 1
ATOM 13656 O O . ASP D 1 138 ? -23.328 9.170 8.468 1.00 11.00 139 ASP D O 1
ATOM 13661 N N . ILE D 1 139 ? -22.118 8.999 6.568 1.00 8.75 140 ILE D N 1
ATOM 13662 C CA . ILE D 1 139 ? -21.588 10.355 6.642 1.00 9.41 140 ILE D CA 1
ATOM 13663 C C . ILE D 1 139 ? -22.118 11.091 5.420 1.00 9.57 140 ILE D C 1
ATOM 13664 O O . ILE D 1 139 ? -21.642 10.905 4.283 1.00 10.34 140 ILE D O 1
ATOM 13669 N N . VAL D 1 140 ? -23.151 11.889 5.655 1.00 9.55 141 VAL D N 1
ATOM 13670 C CA . VAL D 1 140 ? -23.858 12.533 4.561 1.00 8.96 141 VAL D CA 1
ATOM 13671 C C . VAL D 1 140 ? -23.255 13.918 4.409 1.00 9.30 141 VAL D C 1
ATOM 13672 O O . VAL D 1 140 ? -23.660 14.871 5.081 1.00 10.08 141 VAL D O 1
ATOM 13676 N N . GLY D 1 141 ? -22.252 14.011 3.545 1.00 9.21 142 GLY D N 1
ATOM 13677 C CA . GLY D 1 141 ? -21.455 15.218 3.452 1.00 10.23 142 GLY D CA 1
ATOM 13678 C C . GLY D 1 141 ? -21.657 15.987 2.166 1.00 10.39 142 GLY D C 1
ATOM 13679 O O . GLY D 1 141 ? -22.568 15.692 1.393 1.00 10.79 142 GLY D O 1
ATOM 13680 N N . ASN D 1 142 ? -20.808 16.989 1.951 1.00 10.70 143 ASN D N 1
ATOM 13681 C CA . ASN D 1 142 ? -20.834 17.805 0.740 1.00 10.01 143 ASN D CA 1
ATOM 13682 C C . ASN D 1 142 ? -19.401 18.002 0.258 1.00 9.35 143 ASN D C 1
ATOM 13683 O O . ASN D 1 142 ? -18.452 17.618 0.955 1.00 10.62 143 ASN D O 1
ATOM 13688 N N . ASN D 1 143 ? -19.239 18.623 -0.908 1.00 9.88 144 ASN D N 1
ATOM 13689 C CA . ASN D 1 143 ? -17.907 18.927 -1.438 1.00 10.39 144 ASN D CA 1
ATOM 13690 C C . ASN D 1 143 ? -17.366 20.264 -0.918 1.00 10.57 144 ASN D C 1
ATOM 13691 O O . ASN D 1 143 ? -16.508 20.885 -1.547 1.00 11.27 144 ASN D O 1
ATOM 13696 N N . THR D 1 144 ? -17.895 20.692 0.224 1.00 10.05 145 THR D N 1
ATOM 13697 C CA . THR D 1 144 ? -17.459 21.898 0.917 1.00 9.93 145 THR D CA 1
ATOM 13698 C C . THR D 1 144 ? -17.326 21.637 2.419 1.00 10.37 145 THR D C 1
ATOM 13699 O O . THR D 1 144 ? -18.105 20.870 2.994 1.00 10.97 145 THR D O 1
ATOM 13703 N N . PRO D 1 145 ? -16.325 22.260 3.065 1.00 10.41 146 PRO D N 1
ATOM 13704 C CA . PRO D 1 145 ? -16.107 22.067 4.502 1.00 11.01 146 PRO D CA 1
ATOM 13705 C C . PRO D 1 145 ? -17.077 22.880 5.345 1.00 10.71 146 PRO D C 1
ATOM 13706 O O . PRO D 1 145 ? -17.075 22.750 6.569 1.00 11.41 146 PRO D O 1
ATOM 13710 N N . THR D 1 146 ? -17.890 23.714 4.701 1.00 11.60 147 THR D N 1
ATOM 13711 C CA . THR D 1 146 ? -18.784 24.604 5.422 1.00 11.15 147 THR D CA 1
ATOM 13712 C C . THR D 1 146 ? -20.164 24.600 4.755 1.00 11.01 147 THR D C 1
ATOM 13713 O O . THR D 1 146 ? -20.441 23.741 3.921 1.00 11.85 147 THR D O 1
ATOM 13717 N N . PHE D 1 147 ? -21.041 25.525 5.134 1.00 10.27 148 PHE D N 1
ATOM 13718 C CA . PHE D 1 147 ? -22.373 25.606 4.523 1.00 9.91 148 PHE D CA 1
ATOM 13719 C C . PHE D 1 147 ? -22.937 26.998 4.762 1.00 9.64 148 PHE D C 1
ATOM 13720 O O . PHE D 1 147 ? -22.313 27.807 5.457 1.00 10.38 148 PHE D O 1
ATOM 13728 N N . PHE D 1 148 ? -24.124 27.256 4.214 1.00 8.60 149 PHE D N 1
ATOM 13729 C CA . PHE D 1 148 ? -24.698 28.595 4.132 1.00 9.78 149 PHE D CA 1
ATOM 13730 C C . PHE D 1 148 ? -25.337 29.115 5.418 1.00 8.83 149 PHE D C 1
ATOM 13731 O O . PHE D 1 148 ? -25.590 30.316 5.526 1.00 9.56 149 PHE D O 1
ATOM 13739 N N . LEU D 1 149 ? -25.654 28.226 6.360 1.00 9.14 150 LEU D N 1
ATOM 13740 C CA . LEU D 1 149 ? -26.488 28.573 7.513 1.00 8.53 150 LEU D CA 1
ATOM 13741 C C . LEU D 1 149 ? -25.984 27.905 8.778 1.00 7.75 150 LEU D C 1
ATOM 13742 O O . LEU D 1 149 ? -25.243 26.927 8.707 1.00 8.28 150 LEU D O 1
ATOM 13747 N N . ARG D 1 150 ? -26.407 28.432 9.929 1.00 8.49 151 ARG D N 1
ATOM 13748 C CA . ARG D 1 150 ? -26.087 27.851 11.230 1.00 8.24 151 ARG D CA 1
ATOM 13749 C C . ARG D 1 150 ? -27.325 27.467 12.045 1.00 9.70 151 ARG D C 1
ATOM 13750 O O . ARG D 1 150 ? -27.227 27.143 13.230 1.00 9.37 151 ARG D O 1
ATOM 13758 N N . ASP D 1 151 ? -28.497 27.485 11.423 1.00 9.13 152 ASP D N 1
ATOM 13759 C CA . ASP D 1 151 ? -29.699 27.092 12.157 1.00 9.28 152 ASP D CA 1
ATOM 13760 C C . ASP D 1 151 ? -30.686 26.446 11.197 1.00 8.74 152 ASP D C 1
ATOM 13761 O O . ASP D 1 151 ? -31.008 27.025 10.159 1.00 9.53 152 ASP D O 1
ATOM 13766 N N . GLY D 1 152 ? -31.140 25.239 11.530 1.00 8.63 153 GLY D N 1
ATOM 13767 C CA . GLY D 1 152 ? -32.055 24.512 10.668 1.00 8.02 153 GLY D CA 1
ATOM 13768 C C . GLY D 1 152 ? -33.371 25.227 10.410 1.00 8.50 153 GLY D C 1
ATOM 13769 O O . GLY D 1 152 ? -34.031 24.977 9.402 1.00 8.79 153 GLY D O 1
ATOM 13770 N N . MET D 1 153 ? -33.755 26.133 11.306 1.00 7.56 154 MET D N 1
ATOM 13771 C CA . MET D 1 153 ? -34.965 26.930 11.106 1.00 8.27 154 MET D CA 1
ATOM 13772 C C . MET D 1 153 ? -34.949 27.650 9.754 1.00 8.36 154 MET D C 1
ATOM 13773 O O . MET D 1 153 ? -35.994 27.862 9.139 1.00 8.57 154 MET D O 1
ATOM 13778 N N . LYS D 1 154 ? -33.756 28.009 9.292 1.00 8.02 155 LYS D N 1
ATOM 13779 C CA . LYS D 1 154 ? -33.603 28.768 8.055 1.00 9.16 155 LYS D CA 1
ATOM 13780 C C . LYS D 1 154 ? -33.422 27.918 6.803 1.00 8.08 155 LYS D C 1
ATOM 13781 O O . LYS D 1 154 ? -33.426 28.448 5.689 1.00 8.87 155 LYS D O 1
ATOM 13787 N N . PHE D 1 155 ? -33.270 26.608 6.977 1.00 8.16 156 PHE D N 1
ATOM 13788 C CA . PHE D 1 155 ? -32.957 25.740 5.853 1.00 8.93 156 PHE D CA 1
ATOM 13789 C C . PHE D 1 155 ? -34.028 25.746 4.738 1.00 8.08 156 PHE D C 1
ATOM 13790 O O . PHE D 1 155 ? -33.679 25.894 3.562 1.00 8.32 156 PHE D O 1
ATOM 13798 N N . PRO D 1 156 ? -35.324 25.612 5.089 1.00 8.08 157 PRO D N 1
ATOM 13799 C CA . PRO D 1 156 ? -36.313 25.659 4.005 1.00 8.34 157 PRO D CA 1
ATOM 13800 C C . PRO D 1 156 ? -36.351 27.017 3.285 1.00 8.75 157 PRO D C 1
ATOM 13801 O O . PRO D 1 156 ? -36.659 27.057 2.090 1.00 8.49 157 PRO D O 1
ATOM 13805 N N . ASP D 1 157 ? -36.023 28.101 3.985 1.00 8.13 158 ASP D N 1
ATOM 13806 C CA . ASP D 1 157 ? -35.950 29.410 3.347 1.00 7.88 158 ASP D CA 1
ATOM 13807 C C . ASP D 1 157 ? -34.859 29.419 2.291 1.00 7.78 158 ASP D C 1
ATOM 13808 O O . ASP D 1 157 ? -35.075 29.841 1.150 1.00 9.16 158 ASP D O 1
ATOM 13813 N N . PHE D 1 158 ? -33.679 28.938 2.670 1.00 8.00 159 PHE D N 1
ATOM 13814 C CA . PHE D 1 158 ? -32.570 28.861 1.732 1.00 7.33 159 PHE D CA 1
ATOM 13815 C C . PHE D 1 158 ? -32.909 27.990 0.524 1.00 7.59 159 PHE D C 1
ATOM 13816 O O . PHE D 1 158 ? -32.728 28.404 -0.624 1.00 7.77 159 PHE D O 1
ATOM 13824 N N . ILE D 1 159 ? -33.415 26.786 0.768 1.00 7.34 160 ILE D N 1
ATOM 13825 C CA . ILE D 1 159 ? -33.698 25.892 -0.350 1.00 8.23 160 ILE D CA 1
ATOM 13826 C C . ILE D 1 159 ? -34.803 26.458 -1.260 1.00 8.57 160 ILE D C 1
ATOM 13827 O O . ILE D 1 159 ? -34.668 26.431 -2.486 1.00 8.41 160 ILE D O 1
ATOM 13832 N N . HIS D 1 160 ? -36.003 27.038 -0.645 1.00 8.01 161 HIS D N 1
ATOM 13833 C CA . HIS D 1 160 ? -36.902 27.717 -1.589 1.00 7.88 161 HIS D CA 1
ATOM 13834 C C . HIS D 1 160 ? -36.149 28.835 -2.341 1.00 7.51 161 HIS D C 1
ATOM 13835 O O . HIS D 1 160 ? -36.278 28.973 -3.564 1.00 8.22 161 HIS D O 1
ATOM 13842 N N . SER D 1 161 ? -35.316 29.564 -1.787 1.00 8.24 162 SER D N 1
ATOM 13843 C CA . SER D 1 161 ? -34.699 30.658 -2.533 1.00 8.92 162 SER D CA 1
ATOM 13844 C C . SER D 1 161 ? -33.827 30.171 -3.696 1.00 7.92 162 SER D C 1
ATOM 13845 O O . SER D 1 161 ? -33.616 30.904 -4.666 1.00 8.45 162 SER D O 1
ATOM 13848 N N . GLN D 1 162 ? -33.333 28.939 -3.591 1.00 7.69 163 GLN D N 1
ATOM 13849 C CA . GLN D 1 162 ? -32.518 28.316 -4.630 1.00 8.30 163 GLN D CA 1
ATOM 13850 C C . GLN D 1 162 ? -33.332 27.594 -5.688 1.00 8.36 163 GLN D C 1
ATOM 13851 O O . GLN D 1 162 ? -32.790 27.215 -6.734 1.00 9.44 163 GLN D O 1
ATOM 13857 N N . LYS D 1 163 ? -34.620 27.392 -5.414 1.00 8.14 164 LYS D N 1
ATOM 13858 C CA . LYS D 1 163 ? -35.490 26.670 -6.326 1.00 8.71 164 LYS D CA 1
ATOM 13859 C C . LYS D 1 163 ? -36.346 27.651 -7.124 1.00 8.00 164 LYS D C 1
ATOM 13860 O O . LYS D 1 163 ? -35.828 28.678 -7.568 1.00 9.10 164 LYS D O 1
ATOM 13866 N N . ARG D 1 164 ? -37.629 27.358 -7.329 1.00 8.53 165 ARG D N 1
ATOM 13867 C CA . ARG D 1 164 ? -38.402 28.131 -8.299 1.00 8.21 165 ARG D CA 1
ATOM 13868 C C . ARG D 1 164 ? -39.441 29.038 -7.662 1.00 8.09 165 ARG D C 1
ATOM 13869 O O . ARG D 1 164 ? -40.066 28.675 -6.659 1.00 9.45 165 ARG D O 1
ATOM 13877 N N . LEU D 1 165 ? -39.630 30.216 -8.260 1.00 8.01 166 LEU D N 1
ATOM 13878 C CA . LEU D 1 165 ? -40.676 31.150 -7.846 1.00 8.69 166 LEU D CA 1
ATOM 13879 C C . LEU D 1 165 ? -42.034 30.467 -7.869 1.00 8.83 166 LEU D C 1
ATOM 13880 O O . LEU D 1 165 ? -42.322 29.666 -8.765 1.00 8.51 166 LEU D O 1
ATOM 13885 N N . ASN D 1 166 ? -42.882 30.786 -6.898 1.00 8.69 167 ASN D N 1
ATOM 13886 C CA . ASN D 1 166 ? -44.198 30.166 -6.856 1.00 8.53 167 ASN D CA 1
ATOM 13887 C C . ASN D 1 166 ? -45.099 30.500 -8.045 1.00 7.48 167 ASN D C 1
ATOM 13888 O O . ASN D 1 166 ? -45.920 29.673 -8.443 1.00 8.15 167 ASN D O 1
ATOM 13893 N N . LYS D 1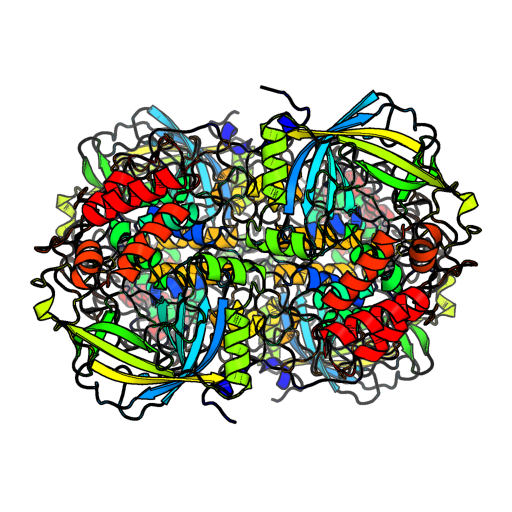 167 ? -44.957 31.691 -8.624 1.00 8.02 168 LYS D N 1
ATOM 13894 C CA . LYS D 1 167 ? -45.900 32.080 -9.673 1.00 8.86 168 LYS D CA 1
ATOM 13895 C C . LYS D 1 167 ? -45.665 31.372 -11.004 1.00 10.24 168 LYS D C 1
ATOM 13896 O O . LYS D 1 167 ? -46.623 30.999 -11.682 1.00 12.28 168 LYS D O 1
ATOM 13902 N N . ASN D 1 168 ? -44.404 31.155 -11.368 1.00 9.32 169 ASN D N 1
ATOM 13903 C CA . ASN D 1 168 ? -44.090 30.773 -12.741 1.00 9.18 169 ASN D CA 1
ATOM 13904 C C . ASN D 1 168 ? -43.102 29.616 -12.916 1.00 9.40 169 ASN D C 1
ATOM 13905 O O . ASN D 1 168 ? -42.753 29.269 -14.039 1.00 9.88 169 ASN D O 1
ATOM 13910 N N . GLY D 1 169 ? -42.665 29.002 -11.826 1.00 8.46 170 GLY D N 1
ATOM 13911 C CA . GLY D 1 169 ? -41.756 27.872 -11.945 1.00 9.09 170 GLY D CA 1
ATOM 13912 C C . GLY D 1 169 ? -40.376 28.215 -12.483 1.00 8.86 170 GLY D C 1
ATOM 13913 O O . GLY D 1 169 ? -39.686 27.335 -13.005 1.00 8.68 170 GLY D O 1
ATOM 13914 N N . LEU D 1 170 ? -39.949 29.469 -12.338 1.00 9.17 171 LEU D N 1
ATOM 13915 C CA . LEU D 1 170 ? -38.613 29.858 -12.787 1.00 8.90 171 LEU D CA 1
ATOM 13916 C C . LEU D 1 170 ? -37.675 30.069 -11.602 1.00 8.26 171 LEU D C 1
ATOM 13917 O O . LEU D 1 170 ? -38.065 30.666 -10.582 1.00 8.41 171 LEU D O 1
ATOM 13922 N N . ARG D 1 171 ? -36.429 29.613 -11.730 1.00 8.93 172 ARG D N 1
ATOM 13923 C CA . ARG D 1 171 ? -35.420 29.987 -10.747 1.00 9.58 172 ARG D CA 1
ATOM 13924 C C . ARG D 1 171 ? -35.152 31.479 -10.939 1.00 10.11 172 ARG D C 1
ATOM 13925 O O . ARG D 1 171 ? -35.487 32.046 -11.993 1.00 10.60 172 ARG D O 1
ATOM 13933 N N . ASP D 1 172 ? -34.570 32.138 -9.942 1.00 9.91 173 ASP D N 1
ATOM 13934 C CA . ASP D 1 172 ? -34.546 33.595 -9.976 1.00 9.73 173 ASP D CA 1
ATOM 13935 C C . ASP D 1 172 ? -33.364 34.191 -9.241 1.00 10.30 173 ASP D C 1
ATOM 13936 O O . ASP D 1 172 ? -33.211 33.988 -8.035 1.00 10.07 173 ASP D O 1
ATOM 13941 N N . ALA D 1 173 ? -32.548 34.954 -9.964 1.00 8.86 174 ALA D N 1
ATOM 13942 C CA . ALA D 1 173 ? -31.368 35.585 -9.379 1.00 10.06 174 ALA D CA 1
ATOM 13943 C C . ALA D 1 173 ? -31.722 36.551 -8.247 1.00 9.94 174 ALA D C 1
ATOM 13944 O O . ALA D 1 173 ? -31.061 36.560 -7.200 1.00 9.23 174 ALA D O 1
ATOM 13946 N N . ASP D 1 174 ? -32.762 37.362 -8.439 1.00 9.40 175 ASP D N 1
ATOM 13947 C CA . ASP D 1 174 ? -33.104 38.322 -7.399 1.00 8.73 175 ASP D CA 1
ATOM 13948 C C . ASP D 1 174 ? -33.432 37.613 -6.091 1.00 9.06 175 ASP D C 1
ATOM 13949 O O . ASP D 1 174 ? -32.979 38.021 -5.022 1.00 9.73 175 ASP D O 1
ATOM 13954 N N . MET D 1 175 ? -34.225 36.552 -6.178 1.00 8.46 176 MET D N 1
ATOM 13955 C CA . MET D 1 175 ? -34.549 35.759 -5.001 1.00 9.07 176 MET D CA 1
ATOM 13956 C C . MET D 1 175 ? -33.313 35.158 -4.318 1.00 8.71 176 MET D C 1
ATOM 13957 O O . MET D 1 175 ? -33.192 35.209 -3.092 1.00 9.00 176 MET D O 1
ATOM 13962 N N . GLN D 1 176 ? -32.389 34.607 -5.106 1.00 8.72 177 GLN D N 1
ATOM 13963 C CA . GLN D 1 176 ? -31.186 34.016 -4.530 1.00 9.61 177 GLN D CA 1
ATOM 13964 C C . GLN D 1 176 ? -30.362 35.047 -3.762 1.00 7.87 177 GLN D C 1
ATOM 13965 O O . GLN D 1 176 ? -29.942 34.794 -2.623 1.00 8.44 177 GLN D O 1
ATOM 13971 N N . TRP D 1 177 ? -30.160 36.222 -4.364 1.00 8.36 178 TRP D N 1
ATOM 13972 C CA . TRP D 1 177 ? -29.340 37.262 -3.745 1.00 9.01 178 TRP D CA 1
ATOM 13973 C C . TRP D 1 177 ? -30.058 38.008 -2.625 1.00 8.92 178 TRP D C 1
ATOM 13974 O O . TRP D 1 177 ? -29.428 38.414 -1.646 1.00 9.59 178 TRP D O 1
ATOM 13985 N N . ASP D 1 178 ? -31.372 38.168 -2.749 1.00 9.22 179 ASP D N 1
ATOM 13986 C CA . ASP D 1 178 ? -32.153 38.760 -1.674 1.00 9.74 179 ASP D CA 1
ATOM 13987 C C . ASP D 1 178 ? -32.010 37.916 -0.412 1.00 9.52 179 ASP D C 1
ATOM 13988 O O . ASP D 1 178 ? -31.745 38.444 0.672 1.00 9.94 179 ASP D O 1
ATOM 13993 N N . PHE D 1 179 ? -32.149 36.602 -0.550 1.00 8.47 180 PHE D N 1
ATOM 13994 C CA . PHE D 1 179 ? -31.967 35.740 0.610 1.00 8.14 180 PHE D CA 1
ATOM 13995 C C . PHE D 1 179 ? -30.530 35.774 1.131 1.00 8.96 180 PHE D C 1
ATOM 13996 O O . PHE D 1 179 ? -30.294 35.968 2.323 1.00 9.25 180 PHE D O 1
ATOM 14004 N N . TRP D 1 180 ? -29.565 35.575 0.241 1.00 8.63 181 TRP D N 1
ATOM 14005 C CA . TRP D 1 180 ? -28.173 35.497 0.676 1.00 9.42 181 TRP D CA 1
ATOM 14006 C C . TRP D 1 180 ? -27.722 36.754 1.417 1.00 10.28 181 TRP D C 1
ATOM 14007 O O . TRP D 1 180 ? -27.056 36.668 2.448 1.00 10.22 181 TRP D O 1
ATOM 14018 N N . THR D 1 181 ? -28.091 37.926 0.901 1.00 9.05 182 THR D N 1
ATOM 14019 C CA . THR D 1 181 ? -27.619 39.164 1.513 1.00 8.59 182 THR D CA 1
ATOM 14020 C C . THR D 1 181 ? -28.384 39.513 2.787 1.00 8.85 182 THR D C 1
ATOM 14021 O O . THR D 1 181 ? -27.850 40.202 3.665 1.00 11.87 182 THR D O 1
ATOM 14025 N N . ARG D 1 182 ? -29.624 39.043 2.901 1.00 8.80 183 ARG D N 1
ATOM 14026 C CA . ARG D 1 182 ? -30.376 39.252 4.140 1.00 8.65 183 ARG D CA 1
ATOM 14027 C C . ARG D 1 182 ? -30.068 38.186 5.193 1.00 8.44 183 ARG D C 1
ATOM 14028 O O . ARG D 1 182 ? -30.452 38.327 6.367 1.00 8.96 183 ARG D O 1
ATOM 14036 N N . ALA D 1 183 ? -29.373 37.129 4.771 1.00 8.99 184 ALA D N 1
ATOM 14037 C CA . ALA D 1 183 ? -28.890 36.086 5.676 1.00 9.49 184 ALA D CA 1
ATOM 14038 C C . ALA D 1 183 ? -27.372 36.008 5.524 1.00 9.82 184 ALA D C 1
ATOM 14039 O O . ALA D 1 183 ? -26.846 35.043 4.963 1.00 9.44 184 ALA D O 1
ATOM 14041 N N . PRO D 1 184 ? -26.658 37.035 6.011 1.00 8.58 185 PRO D N 1
ATOM 14042 C CA . PRO D 1 184 ? -25.228 37.186 5.703 1.00 9.43 185 PRO D CA 1
ATOM 14043 C C . PRO D 1 184 ? -24.341 36.087 6.288 1.00 10.78 185 PRO D C 1
ATOM 14044 O O . PRO D 1 184 ? -23.170 35.987 5.908 1.00 10.29 185 PRO D O 1
ATOM 14048 N N . GLU D 1 185 ? -24.885 35.252 7.173 1.00 10.34 186 GLU D N 1
ATOM 14049 C CA . GLU D 1 185 ? -24.158 34.056 7.597 1.00 9.23 186 GLU D CA 1
ATOM 14050 C C . GLU D 1 185 ? -23.779 33.196 6.384 1.00 8.76 186 GLU D C 1
ATOM 14051 O O . GLU D 1 185 ? -22.872 32.366 6.462 1.00 10.06 186 GLU D O 1
ATOM 14057 N N . SER D 1 186 ? -24.472 33.413 5.271 1.00 9.18 187 SER D N 1
ATOM 14058 C CA . SER D 1 186 ? -24.199 32.716 4.016 1.00 9.31 187 SER D CA 1
ATOM 14059 C C . SER D 1 186 ? -22.867 33.059 3.355 1.00 8.94 187 SER D C 1
ATOM 14060 O O . SER D 1 186 ? -22.460 32.365 2.427 1.00 9.25 187 SER D O 1
ATOM 14063 N N . ALA D 1 187 ? -22.200 34.126 3.797 1.00 8.70 188 ALA D N 1
ATOM 14064 C CA . ALA D 1 187 ? -21.068 34.654 3.034 1.00 8.81 188 ALA D CA 1
ATOM 14065 C C . ALA D 1 187 ? -19.919 33.661 2.832 1.00 9.25 188 ALA D C 1
ATOM 14066 O O . ALA D 1 187 ? -19.308 33.623 1.760 1.00 10.10 188 ALA D O 1
ATOM 14068 N N . HIS D 1 188 ? -19.626 32.848 3.843 1.00 10.16 189 HIS D N 1
ATOM 14069 C CA . HIS D 1 188 ? -18.521 31.904 3.702 1.00 10.45 189 HIS D CA 1
ATOM 14070 C C . HIS D 1 188 ? -18.794 30.921 2.567 1.00 9.53 189 HIS D C 1
ATOM 14071 O O . HIS D 1 188 ? -17.986 30.769 1.643 1.00 9.09 189 HIS D O 1
ATOM 14078 N N . GLN D 1 189 ? -19.952 30.276 2.607 1.00 10.27 190 GLN D N 1
ATOM 14079 C CA . GLN D 1 189 ? -20.257 29.294 1.578 1.00 9.74 190 GLN D CA 1
ATOM 14080 C C . GLN D 1 189 ? -20.532 29.921 0.205 1.00 9.21 190 GLN D C 1
ATOM 14081 O O . GLN D 1 189 ? -20.186 29.334 -0.823 1.00 10.24 190 GLN D O 1
ATOM 14087 N N . VAL D 1 190 ? -21.138 31.108 0.167 1.00 10.35 191 VAL D N 1
ATOM 14088 C CA . VAL D 1 190 ? -21.375 31.737 -1.132 1.00 10.34 191 VAL D CA 1
ATOM 14089 C C . VAL D 1 190 ? -20.038 32.053 -1.810 1.00 9.11 191 VAL D C 1
ATOM 14090 O O . VAL D 1 190 ? -19.901 31.898 -3.020 1.00 10.73 191 VAL D O 1
ATOM 14094 N N . THR D 1 191 ? -19.041 32.448 -1.022 1.00 9.92 192 THR D N 1
ATOM 14095 C CA . THR D 1 191 ? -17.715 32.729 -1.575 1.00 10.21 192 THR D CA 1
ATOM 14096 C C . THR D 1 191 ? -17.084 31.455 -2.163 1.00 10.55 192 THR D C 1
ATOM 14097 O O . THR D 1 191 ? -16.525 31.472 -3.268 1.00 11.75 192 THR D O 1
ATOM 14101 N N . TYR D 1 192 ? -17.226 30.344 -1.447 1.00 11.35 193 TYR D N 1
ATOM 14102 C CA . TYR D 1 192 ? -16.744 29.047 -1.911 1.00 11.59 193 TYR D CA 1
ATOM 14103 C C . TYR D 1 192 ? -17.489 28.636 -3.191 1.00 12.29 193 TYR D C 1
ATOM 14104 O O . TYR D 1 192 ? -16.870 28.221 -4.185 1.00 12.90 193 TYR D O 1
ATOM 14113 N N . LEU D 1 193 ? -18.816 28.780 -3.167 1.00 11.20 194 LEU D N 1
ATOM 14114 C CA . LEU D 1 193 ? -19.682 28.409 -4.291 1.00 12.18 194 LEU D CA 1
ATOM 14115 C C . LEU D 1 193 ? -19.403 29.204 -5.565 1.00 11.73 194 LEU D C 1
ATOM 14116 O O . LEU D 1 193 ? -19.469 28.664 -6.668 1.00 11.26 194 LEU D O 1
ATOM 14121 N N . MET D 1 194 ? -19.108 30.490 -5.410 1.00 11.90 195 MET D N 1
ATOM 14122 C CA . MET D 1 194 ? -18.934 31.371 -6.553 1.00 11.40 195 MET D CA 1
ATOM 14123 C C . MET D 1 194 ? -17.530 31.291 -7.140 1.00 10.72 195 MET D C 1
ATOM 14124 O O . MET D 1 194 ? -17.266 31.885 -8.183 1.00 12.96 195 MET D O 1
ATOM 14129 N N . GLY D 1 195 ? -16.644 30.542 -6.481 1.00 11.50 196 GLY D N 1
ATOM 14130 C CA . GLY D 1 195 ? -15.299 30.311 -6.981 1.00 12.95 196 GLY D CA 1
ATOM 14131 C C . GLY D 1 195 ? -15.250 29.128 -7.931 1.00 12.96 196 GLY D C 1
ATOM 14132 O O . GLY D 1 195 ? -16.295 28.644 -8.383 1.00 13.12 196 GLY D O 1
ATOM 14133 N N . ASP D 1 196 ? -14.046 28.647 -8.229 1.00 13.41 197 ASP D N 1
ATOM 14134 C CA . ASP D 1 196 ? -13.886 27.556 -9.191 1.00 14.32 197 ASP D CA 1
ATOM 14135 C C . ASP D 1 196 ? -14.624 26.297 -8.750 1.00 14.30 197 ASP D C 1
ATOM 14136 O O . ASP D 1 196 ? -15.151 25.548 -9.583 1.00 14.24 197 ASP D O 1
ATOM 14141 N N . ARG D 1 197 ? -14.649 26.062 -7.441 1.00 13.32 198 ARG D N 1
ATOM 14142 C CA . ARG D 1 197 ? -15.217 24.827 -6.898 1.00 12.51 198 ARG D CA 1
ATOM 14143 C C . ARG D 1 197 ? -16.732 24.724 -7.024 1.00 11.38 198 ARG D C 1
ATOM 14144 O O . ARG D 1 197 ? -17.302 23.666 -6.762 1.00 12.34 198 ARG D O 1
ATOM 14152 N N . GLY D 1 198 ? -17.382 25.811 -7.426 1.00 11.46 199 GLY D N 1
ATOM 14153 C CA . GLY D 1 198 ? -18.797 25.752 -7.749 1.00 10.87 199 GLY D CA 1
ATOM 14154 C C . GLY D 1 198 ? -19.086 24.913 -8.983 1.00 12.01 199 GLY D C 1
ATOM 14155 O O . GLY D 1 198 ? -20.230 24.506 -9.207 1.00 11.78 199 GLY D O 1
ATOM 14156 N N . THR D 1 199 ? -18.061 24.652 -9.793 1.00 11.59 200 THR D N 1
ATOM 14157 C CA . THR D 1 199 ? -18.245 23.863 -11.009 1.00 12.47 200 THR D CA 1
ATOM 14158 C C . THR D 1 199 ? -17.137 22.816 -11.183 1.00 11.40 200 THR D C 1
ATOM 14159 O O . THR D 1 199 ? -16.336 22.896 -12.113 1.00 12.05 200 THR D O 1
ATOM 14163 N N . PRO D 1 200 ? -17.093 21.817 -10.286 1.00 10.61 201 PRO D N 1
ATOM 14164 C CA . PRO D 1 200 ? -16.128 20.725 -10.474 1.00 10.68 201 PRO D CA 1
ATOM 14165 C C . PRO D 1 200 ? -16.470 19.932 -11.731 1.00 11.72 201 PRO D C 1
ATOM 14166 O O . PRO D 1 200 ? -17.650 19.808 -12.077 1.00 12.15 201 PRO D O 1
ATOM 14170 N N . LYS D 1 201 ? -15.465 19.392 -12.411 1.00 12.31 202 LYS D N 1
ATOM 14171 C CA . LYS D 1 201 ? -15.733 18.691 -13.660 1.00 12.29 202 LYS D CA 1
ATOM 14172 C C . LYS D 1 201 ? -16.502 17.387 -13.456 1.00 11.58 202 LYS D C 1
ATOM 14173 O O . LYS D 1 201 ? -17.398 17.065 -14.232 1.00 12.70 202 LYS D O 1
ATOM 14179 N N . THR D 1 202 ? -16.126 16.625 -12.433 1.00 12.36 203 THR D N 1
ATOM 14180 C CA . THR D 1 202 ? -16.708 15.306 -12.206 1.00 11.76 203 THR D CA 1
ATOM 14181 C C . THR D 1 202 ? -16.916 15.092 -10.714 1.00 11.68 203 THR D C 1
ATOM 14182 O O . THR D 1 202 ? -16.516 15.919 -9.898 1.00 12.54 203 THR D O 1
ATOM 14186 N N . SER D 1 203 ? -17.525 13.966 -10.357 1.00 11.32 204 SER D N 1
ATOM 14187 C CA . SER D 1 203 ? -17.647 13.575 -8.959 1.00 11.38 204 SER D CA 1
ATOM 14188 C C . SER D 1 203 ? -16.320 13.082 -8.374 1.00 10.79 204 SER D C 1
ATOM 14189 O O . SER D 1 203 ? -16.129 13.103 -7.158 1.00 11.20 204 SER D O 1
ATOM 14192 N N . ARG D 1 204 ? -15.421 12.630 -9.251 1.00 10.95 205 ARG D N 1
ATOM 14193 C CA . ARG D 1 204 ? -14.132 12.067 -8.843 1.00 11.85 205 ARG D CA 1
ATOM 14194 C C . ARG D 1 204 ? -13.102 13.144 -8.537 1.00 12.96 205 ARG D C 1
ATOM 14195 O O . ARG D 1 204 ? -12.170 12.908 -7.769 1.00 13.86 205 ARG D O 1
ATOM 14203 N N . HIS D 1 205 ? -13.286 14.324 -9.124 1.00 13.92 206 HIS D N 1
ATOM 14204 C CA . HIS D 1 205 ? -12.315 15.405 -9.025 1.00 13.30 206 HIS D CA 1
ATOM 14205 C C . HIS D 1 205 ? -12.762 16.496 -8.056 1.00 11.41 206 HIS D C 1
ATOM 14206 O O . HIS D 1 205 ? -12.719 17.699 -8.370 1.00 13.13 206 HIS D O 1
ATOM 14213 N N . GLN D 1 206 ? -13.178 16.059 -6.871 1.00 10.49 207 GLN D N 1
ATOM 14214 C CA . GLN D 1 206 ? -13.563 16.954 -5.783 1.00 11.39 207 GLN D CA 1
ATOM 14215 C C . GLN D 1 206 ? -13.299 16.261 -4.455 1.00 12.59 207 GLN D C 1
ATOM 14216 O O . GLN D 1 206 ? -13.355 15.024 -4.369 1.00 12.64 207 GLN D O 1
ATOM 14222 N N . ASP D 1 207 ? -13.013 17.054 -3.425 1.00 12.36 208 ASP D N 1
ATOM 14223 C CA . ASP D 1 207 ? -12.960 16.547 -2.064 1.00 11.60 208 ASP D CA 1
ATOM 14224 C C . ASP D 1 207 ? -14.375 16.376 -1.549 1.00 11.19 208 ASP D C 1
ATOM 14225 O O . ASP D 1 207 ? -15.330 16.923 -2.119 1.00 11.35 208 ASP D O 1
ATOM 14230 N N . GLY D 1 208 ? -14.490 15.641 -0.446 1.00 11.00 209 GLY D N 1
ATOM 14231 C CA . GLY D 1 208 ? -15.721 15.557 0.314 1.00 11.80 209 GLY D CA 1
ATOM 14232 C C . GLY D 1 208 ? -15.435 15.904 1.763 1.00 11.03 209 GLY D C 1
ATOM 14233 O O . GLY D 1 208 ? -14.284 15.828 2.225 1.00 11.05 209 GLY D O 1
ATOM 14234 N N . PHE D 1 209 ? -16.474 16.296 2.487 1.00 11.05 210 PHE D N 1
ATOM 14235 C CA . PHE D 1 209 ? -16.322 16.739 3.865 1.00 10.38 210 PHE D CA 1
ATOM 14236 C C . PHE D 1 209 ? -17.574 16.353 4.620 1.00 9.89 210 PHE D C 1
ATOM 14237 O O . PHE D 1 209 ? -18.665 16.378 4.054 1.00 10.62 210 PHE D O 1
ATOM 14245 N N . GLY D 1 210 ? -17.431 16.020 5.898 1.00 9.48 211 GLY D N 1
ATOM 14246 C CA . GLY D 1 210 ? -18.590 15.866 6.766 1.00 10.58 211 GLY D CA 1
ATOM 14247 C C . GLY D 1 210 ? -19.188 17.230 7.095 1.00 9.72 211 GLY D C 1
ATOM 14248 O O . GLY D 1 210 ? -20.365 17.336 7.466 1.00 11.02 211 GLY D O 1
ATOM 14249 N N . SER D 1 211 ? -18.349 18.267 6.980 1.00 10.25 212 SER D N 1
ATOM 14250 C CA . SER D 1 211 ? -18.685 19.676 7.243 1.00 10.17 212 SER D CA 1
ATOM 14251 C C . SER D 1 211 ? -18.899 19.969 8.728 1.00 10.06 212 SER D C 1
ATOM 14252 O O . SER D 1 211 ? -18.184 20.787 9.317 1.00 11.43 212 SER D O 1
ATOM 14255 N N . HIS D 1 212 ? -19.889 19.321 9.334 1.00 9.60 213 HIS D N 1
ATOM 14256 C CA . HIS D 1 212 ? -20.154 19.514 10.759 1.00 9.26 213 HIS D CA 1
ATOM 14257 C C . HIS D 1 212 ? -19.047 18.960 11.638 1.00 10.40 213 HIS D C 1
ATOM 14258 O O . HIS D 1 212 ? -18.353 18.001 11.288 1.00 11.04 213 HIS D O 1
ATOM 14265 N N . THR D 1 213 ? -18.950 19.534 12.828 1.00 9.71 214 THR D N 1
ATOM 14266 C CA . THR D 1 213 ? -18.252 18.901 13.924 1.00 9.01 214 THR D CA 1
ATOM 14267 C C . THR D 1 213 ? -19.079 17.727 14.451 1.00 10.21 214 THR D C 1
ATOM 14268 O O . THR D 1 213 ? -20.264 17.874 14.766 1.00 10.69 214 THR D O 1
ATOM 14272 N N . PHE D 1 214 ? -18.450 16.556 14.506 1.00 9.61 215 PHE D N 1
ATOM 14273 C CA . PHE D 1 214 ? -19.026 15.384 15.144 1.00 9.21 215 PHE D CA 1
ATOM 14274 C C . PHE D 1 214 ? -18.212 15.046 16.386 1.00 9.65 215 PHE D C 1
ATOM 14275 O O . PHE D 1 214 ? -17.268 15.763 16.746 1.00 10.93 215 PHE D O 1
ATOM 14283 N N . GLN D 1 215 ? -18.572 13.956 17.050 1.00 9.32 216 GLN D N 1
ATOM 14284 C CA . GLN D 1 215 ? -17.819 13.520 18.208 1.00 9.73 216 GLN D CA 1
ATOM 14285 C C . GLN D 1 215 ? -17.342 12.090 18.017 1.00 10.75 216 GLN D C 1
ATOM 14286 O O . GLN D 1 215 ? -18.046 11.257 17.437 1.00 10.58 216 GLN D O 1
ATOM 14292 N N . TRP D 1 216 ? -16.123 11.821 18.473 1.00 10.41 217 TRP D N 1
ATOM 14293 C CA . TRP D 1 216 ? -15.609 10.460 18.571 1.00 10.67 217 TRP D CA 1
ATOM 14294 C C . TRP D 1 216 ? -15.472 10.130 20.049 1.00 11.12 217 TRP D C 1
ATOM 14295 O O . TRP D 1 216 ? -15.043 10.970 20.838 1.00 12.73 217 TRP D O 1
ATOM 14306 N N . ILE D 1 217 ? -15.860 8.919 20.437 1.00 11.53 218 ILE D N 1
ATOM 14307 C CA . ILE D 1 217 ? -15.700 8.488 21.816 1.00 12.54 218 ILE D CA 1
ATOM 14308 C C . ILE D 1 217 ? -14.942 7.165 21.816 1.00 10.90 218 ILE D C 1
ATOM 14309 O O . ILE D 1 217 ? -15.279 6.256 21.045 1.00 12.24 218 ILE D O 1
ATOM 14314 N N . ASN D 1 218 ? -13.927 7.043 22.672 1.00 12.40 219 ASN D N 1
ATOM 14315 C CA . ASN D 1 218 ? -13.147 5.805 22.729 1.00 13.16 219 ASN D CA 1
ATOM 14316 C C . ASN D 1 218 ? -13.743 4.770 23.693 1.00 14.49 219 ASN D C 1
ATOM 14317 O O . ASN D 1 218 ? -14.782 5.013 24.300 1.00 14.27 219 ASN D O 1
ATOM 14322 N N . ALA D 1 219 ? -13.078 3.628 23.840 1.00 14.05 220 ALA D N 1
ATOM 14323 C CA . ALA D 1 219 ? -13.595 2.554 24.683 1.00 16.73 220 ALA D CA 1
ATOM 14324 C C . ALA D 1 219 ? -13.762 2.948 26.154 1.00 18.81 220 ALA D C 1
ATOM 14325 O O . ALA D 1 219 ? -14.585 2.372 26.861 1.00 21.02 220 ALA D O 1
ATOM 14327 N N . GLU D 1 220 ? -12.986 3.926 26.613 1.00 18.44 221 GLU D N 1
ATOM 14328 C CA . GLU D 1 220 ? -13.070 4.368 28.000 1.00 19.96 221 GLU D CA 1
ATOM 14329 C C . GLU D 1 220 ? -14.128 5.455 28.205 1.00 19.59 221 GLU D C 1
ATOM 14330 O O . GLU D 1 220 ? -14.331 5.928 29.322 1.00 21.62 221 GLU D O 1
ATOM 14336 N N . GLY D 1 221 ? -14.791 5.864 27.126 1.00 16.11 222 GLY D N 1
ATOM 14337 C CA . GLY D 1 221 ? -15.825 6.883 27.222 1.00 18.06 222 GLY D CA 1
ATOM 14338 C C . GLY D 1 221 ? -15.345 8.317 27.063 1.00 15.90 222 GLY D C 1
ATOM 14339 O O . GLY D 1 221 ? -16.109 9.261 27.278 1.00 16.56 222 GLY D O 1
ATOM 14340 N N . LYS D 1 222 ? -14.085 8.489 26.678 1.00 14.70 223 LYS D N 1
ATOM 14341 C CA . LYS D 1 222 ? -13.505 9.818 26.518 1.00 13.14 223 LYS D CA 1
ATOM 14342 C C . LYS D 1 222 ? -13.842 10.380 25.141 1.00 13.11 223 LYS D C 1
ATOM 14343 O O . LYS D 1 222 ? -13.607 9.719 24.126 1.00 12.73 223 LYS D O 1
ATOM 14349 N N . PRO D 1 223 ? -14.395 11.604 25.097 1.00 12.96 224 PRO D N 1
ATOM 14350 C CA . PRO D 1 223 ? -14.780 12.214 23.817 1.00 12.49 224 PRO D CA 1
ATOM 14351 C C . PRO D 1 223 ? -13.736 13.176 23.240 1.00 12.46 224 PRO D C 1
ATOM 14352 O O . PRO D 1 223 ? -12.992 13.803 23.996 1.00 13.93 224 PRO D O 1
ATOM 14356 N N . VAL D 1 224 ? -13.691 13.270 21.911 1.00 12.36 225 VAL D N 1
ATOM 14357 C CA . VAL D 1 224 ? -12.998 14.346 21.201 1.00 12.54 225 VAL D CA 1
ATOM 14358 C C . VAL D 1 224 ? -13.918 14.848 20.093 1.00 11.25 225 VAL D C 1
ATOM 14359 O O . VAL D 1 224 ? -14.813 14.122 19.641 1.00 11.52 225 VAL D O 1
ATOM 14363 N N . TRP D 1 225 ? -13.722 16.092 19.671 1.00 10.96 226 TRP D N 1
ATOM 14364 C CA . TRP D 1 225 ? -14.477 16.648 18.552 1.00 9.83 226 TRP D CA 1
ATOM 14365 C C . TRP D 1 225 ? -13.731 16.382 17.257 1.00 11.09 226 TRP D C 1
ATOM 14366 O O . TRP D 1 225 ? -12.503 16.478 17.215 1.00 11.93 226 TRP D O 1
ATOM 14377 N N . VAL D 1 226 ? -14.460 16.028 16.202 1.00 10.29 227 VAL D N 1
ATOM 14378 C CA . VAL D 1 226 ? -13.818 15.670 14.939 1.00 11.53 227 VAL D CA 1
ATOM 14379 C C . VAL D 1 226 ? -14.506 16.290 13.727 1.00 10.36 227 VAL D C 1
ATOM 14380 O O . VAL D 1 226 ? -15.711 16.553 13.751 1.00 11.46 227 VAL D O 1
ATOM 14384 N N . LYS D 1 227 ? -13.733 16.519 12.670 1.00 10.32 228 LYS D N 1
ATOM 14385 C CA . LYS D 1 227 ? -14.289 16.844 11.359 1.00 10.47 228 LYS D CA 1
ATOM 14386 C C . LYS D 1 227 ? -13.699 15.902 10.319 1.00 11.43 228 LYS D C 1
ATOM 14387 O O . LYS D 1 227 ? -12.495 15.638 10.326 1.00 11.57 228 LYS D O 1
ATOM 14393 N N . TYR D 1 228 ? -14.551 15.395 9.433 1.00 9.81 229 TYR D N 1
ATOM 14394 C CA . TYR D 1 228 ? -14.135 14.470 8.384 1.00 10.11 229 TYR D CA 1
ATOM 14395 C C . TYR D 1 228 ? -13.729 15.164 7.089 1.00 10.67 229 TYR D C 1
ATOM 14396 O O . TYR D 1 228 ? -14.439 16.044 6.593 1.00 11.23 229 TYR D O 1
ATOM 14405 N N . HIS D 1 229 ? -12.606 14.763 6.515 1.00 11.11 230 HIS D N 1
ATOM 14406 C CA . HIS D 1 229 ? -12.140 15.227 5.242 1.00 10.71 230 HIS D CA 1
ATOM 14407 C C . HIS D 1 229 ? -11.876 14.049 4.338 1.00 11.72 230 HIS D C 1
ATOM 14408 O O . HIS D 1 229 ? -11.191 13.162 4.741 1.00 13.88 230 HIS D O 1
ATOM 14415 N N . PHE D 1 230 ? -12.417 14.071 3.138 1.00 11.76 231 PHE D N 1
ATOM 14416 C CA . PHE D 1 230 ? -12.190 13.021 2.161 1.00 11.33 231 PHE D CA 1
ATOM 14417 C C . PHE D 1 230 ? -11.408 13.631 1.000 1.00 13.00 231 PHE D C 1
ATOM 14418 O O . PHE D 1 230 ? -11.955 14.395 0.201 1.00 12.80 231 PHE D O 1
ATOM 14426 N N . LYS D 1 231 ? -10.116 13.323 0.925 1.00 12.32 232 LYS D N 1
ATOM 14427 C CA . LYS D 1 231 ? -9.229 14.032 0.003 1.00 12.77 232 LYS D CA 1
ATOM 14428 C C . LYS D 1 231 ? -9.058 13.250 -1.297 1.00 13.16 232 LYS D C 1
ATOM 14429 O O . LYS D 1 231 ? -8.538 12.127 -1.299 1.00 13.23 232 LYS D O 1
ATOM 14435 N N . THR D 1 232 ? -9.495 13.841 -2.402 1.00 12.76 233 THR D N 1
ATOM 14436 C CA . THR D 1 232 ? -9.491 13.135 -3.673 1.00 13.10 233 THR D CA 1
ATOM 14437 C C . THR D 1 232 ? -8.091 12.826 -4.193 1.00 13.97 233 THR D C 1
ATOM 14438 O O . THR D 1 232 ? -7.222 13.701 -4.253 1.00 14.86 233 THR D O 1
ATOM 14442 N N . ARG D 1 233 ? -7.871 11.574 -4.573 1.00 14.60 234 ARG D N 1
ATOM 14443 C CA . ARG D 1 233 ? -6.583 11.203 -5.151 1.00 15.92 234 ARG D CA 1
ATOM 14444 C C . ARG D 1 233 ? -6.516 11.619 -6.606 1.00 15.35 234 ARG D C 1
ATOM 14445 O O . ARG D 1 233 ? -5.439 11.662 -7.208 1.00 17.90 234 ARG D O 1
ATOM 14453 N N . GLN D 1 234 ? -7.678 11.923 -7.171 1.00 15.26 235 GLN D N 1
ATOM 14454 C CA . GLN D 1 234 ? -7.759 12.347 -8.558 1.00 15.95 235 GLN D CA 1
ATOM 14455 C C . GLN D 1 234 ? -7.462 13.838 -8.674 1.00 16.54 235 GLN D C 1
ATOM 14456 O O . GLN D 1 234 ? -7.103 14.319 -9.751 1.00 17.61 235 GLN D O 1
ATOM 14462 N N . GLY D 1 235 ? -7.613 14.558 -7.559 1.00 15.13 236 GLY D N 1
ATOM 14463 C CA . GLY D 1 235 ? -7.370 15.994 -7.510 1.00 15.38 236 GLY D CA 1
ATOM 14464 C C . GLY D 1 235 ? -8.564 16.843 -7.910 1.00 14.62 236 GLY D C 1
ATOM 14465 O O . GLY D 1 235 ? -9.386 16.411 -8.721 1.00 15.71 236 GLY D O 1
ATOM 14466 N N . TRP D 1 236 ? -8.659 18.051 -7.354 1.00 17.04 237 TRP D N 1
ATOM 14467 C CA . TRP D 1 236 ? -9.689 18.998 -7.776 1.00 15.25 237 TRP D CA 1
ATOM 14468 C C . TRP D 1 236 ? -9.476 19.369 -9.236 1.00 13.79 237 TRP D C 1
ATOM 14469 O O . TRP D 1 236 ? -8.355 19.628 -9.663 1.00 17.17 237 TRP D O 1
ATOM 14480 N N . ASP D 1 237 ? -10.559 19.408 -9.999 1.00 14.34 238 ASP D N 1
ATOM 14481 C CA . ASP D 1 237 ? -10.502 19.790 -11.403 1.00 14.80 238 ASP D CA 1
ATOM 14482 C C . ASP D 1 237 ? -11.829 20.462 -11.719 1.00 14.89 238 ASP D C 1
ATOM 14483 O O . ASP D 1 237 ? -12.886 19.867 -11.506 1.00 15.32 238 ASP D O 1
ATOM 14488 N N . CYS D 1 238 ? -11.770 21.705 -12.199 1.00 13.70 239 CYS D N 1
ATOM 14489 C CA . CYS D 1 238 ? -12.959 22.553 -12.318 1.00 14.07 239 CYS D CA 1
ATOM 14490 C C . CYS D 1 238 ? -13.149 23.164 -13.701 1.00 13.11 239 CYS D C 1
ATOM 14491 O O . CYS D 1 238 ? -12.180 23.557 -14.363 1.00 15.48 239 CYS D O 1
ATOM 14494 N N . PHE D 1 239 ? -14.409 23.249 -14.121 1.00 14.74 240 PHE D N 1
ATOM 14495 C CA . PHE D 1 239 ? -14.792 24.008 -15.303 1.00 14.75 240 PHE D CA 1
ATOM 14496 C C . PHE D 1 239 ? -14.795 25.492 -14.963 1.00 15.20 240 PHE D C 1
ATOM 14497 O O . PHE D 1 239 ? -14.911 25.868 -13.792 1.00 14.65 240 PHE D O 1
ATOM 14505 N N . THR D 1 240 ? -14.678 26.339 -15.981 1.00 14.25 241 THR D N 1
ATOM 14506 C CA . THR D 1 240 ? -15.034 27.744 -15.827 1.00 15.56 241 THR D CA 1
ATOM 14507 C C . THR D 1 240 ? -16.557 27.847 -15.878 1.00 14.22 241 THR D C 1
ATOM 14508 O O . THR D 1 240 ? -17.236 26.879 -16.229 1.00 14.81 241 THR D O 1
ATOM 14512 N N . ASP D 1 241 ? -17.092 29.019 -15.544 1.00 13.98 242 ASP D N 1
ATOM 14513 C CA . ASP D 1 241 ? -18.534 29.250 -15.608 1.00 14.31 242 ASP D CA 1
ATOM 14514 C C . ASP D 1 241 ? -19.064 28.917 -17.011 1.00 14.74 242 ASP D C 1
ATOM 14515 O O . ASP D 1 241 ? -20.066 28.209 -17.159 1.00 15.96 242 ASP D O 1
ATOM 14520 N N . ALA D 1 242 ? -18.372 29.402 -18.039 1.00 14.12 243 ALA D N 1
ATOM 14521 C CA . ALA D 1 242 ? -18.801 29.185 -19.419 1.00 14.05 243 ALA D CA 1
ATOM 14522 C C . ALA D 1 242 ? -18.719 27.714 -19.809 1.00 13.73 243 ALA D C 1
ATOM 14523 O O . ALA D 1 242 ? -19.609 27.197 -20.490 1.00 15.77 243 ALA D O 1
ATOM 14525 N N . GLU D 1 243 ? -17.636 27.052 -19.416 1.00 14.10 244 GLU D N 1
ATOM 14526 C CA . GLU D 1 243 ? -17.455 25.640 -19.756 1.00 13.35 244 GLU D CA 1
ATOM 14527 C C . GLU D 1 243 ? -18.546 24.765 -19.133 1.00 13.37 244 GLU D C 1
ATOM 14528 O O . GLU D 1 243 ? -19.081 23.860 -19.783 1.00 14.47 244 GLU D O 1
ATOM 14534 N N . ALA D 1 244 ? -18.880 25.037 -17.875 1.00 13.36 245 ALA D N 1
ATOM 14535 C CA . ALA D 1 244 ? -19.915 24.275 -17.188 1.00 14.54 245 ALA D CA 1
ATOM 14536 C C . ALA D 1 244 ? -21.275 24.372 -17.883 1.00 14.74 245 ALA D C 1
ATOM 14537 O O . ALA D 1 244 ? -21.995 23.379 -17.989 1.00 13.55 245 ALA D O 1
ATOM 14539 N N . ALA D 1 245 ? -21.626 25.563 -18.364 1.00 14.08 246 ALA D N 1
ATOM 14540 C CA . ALA D 1 245 ? -22.888 25.735 -19.076 1.00 15.06 246 ALA D CA 1
ATOM 14541 C C . ALA D 1 245 ? -22.862 25.021 -20.430 1.00 14.68 246 ALA D C 1
ATOM 14542 O O . ALA D 1 245 ? -23.856 24.409 -20.834 1.00 15.32 246 ALA D O 1
ATOM 14544 N N . LYS D 1 246 ? -21.731 25.093 -21.134 1.00 15.19 247 LYS D N 1
ATOM 14545 C CA . LYS D 1 246 ? -21.600 24.384 -22.408 1.00 15.75 247 LYS D CA 1
ATOM 14546 C C . LYS D 1 246 ? -21.808 22.884 -22.205 1.00 14.80 247 LYS D C 1
ATOM 14547 O O . LYS D 1 246 ? -22.537 22.233 -22.966 1.00 15.38 247 LYS D O 1
ATOM 14553 N N . VAL D 1 247 ? -21.191 22.347 -21.156 1.00 14.10 248 VAL D N 1
ATOM 14554 C CA . VAL D 1 247 ? -21.338 20.928 -20.838 1.00 13.38 248 VAL D CA 1
ATOM 14555 C C . VAL D 1 247 ? -22.784 20.600 -20.464 1.00 12.33 248 VAL D C 1
ATOM 14556 O O . VAL D 1 247 ? -23.296 19.539 -20.832 1.00 14.26 248 VAL D O 1
ATOM 14560 N N . ALA D 1 248 ? -23.452 21.506 -19.752 1.00 13.26 249 ALA D N 1
ATOM 14561 C CA . ALA D 1 248 ? -24.854 21.293 -19.380 1.00 13.64 249 ALA D CA 1
ATOM 14562 C C . ALA D 1 248 ? -25.747 21.040 -20.599 1.00 15.49 249 ALA D C 1
ATOM 14563 O O . ALA D 1 248 ? -26.678 20.230 -20.539 1.00 15.31 249 ALA D O 1
ATOM 14565 N N . GLY D 1 249 ? -25.459 21.730 -21.703 1.00 15.57 250 GLY D N 1
ATOM 14566 C CA . GLY D 1 249 ? -26.230 21.581 -22.923 1.00 16.46 250 GLY D CA 1
ATOM 14567 C C . GLY D 1 249 ? -25.833 20.359 -23.731 1.00 18.31 250 GLY D C 1
ATOM 14568 O O . GLY D 1 249 ? -26.665 19.778 -24.430 1.00 22.34 250 GLY D O 1
ATOM 14569 N N . GLU D 1 250 ? -24.561 19.977 -23.643 1.00 16.63 251 GLU D N 1
ATOM 14570 C CA . GLU D 1 250 ? -24.047 18.815 -24.372 1.00 17.58 251 GLU D CA 1
ATOM 14571 C C . GLU D 1 250 ? -24.425 17.503 -23.698 1.00 16.82 251 GLU D C 1
ATOM 14572 O O . GLU D 1 250 ? -24.797 16.527 -24.359 1.00 17.96 251 GLU D O 1
ATOM 14578 N N . ASN D 1 251 ? -24.298 17.477 -22.378 1.00 15.65 252 ASN D N 1
ATOM 14579 C CA . ASN D 1 251 ? -24.582 16.274 -21.614 1.00 13.30 252 ASN D CA 1
ATOM 14580 C C . ASN D 1 251 ? -25.032 16.656 -20.212 1.00 12.75 252 ASN D C 1
ATOM 14581 O O . ASN D 1 251 ? -24.207 16.930 -19.338 1.00 12.61 252 ASN D O 1
ATOM 14586 N N . ALA D 1 252 ? -26.345 16.661 -19.999 1.00 12.33 253 ALA D N 1
ATOM 14587 C CA . ALA D 1 252 ? -26.911 16.971 -18.689 1.00 11.59 253 ALA D CA 1
ATOM 14588 C C . ALA D 1 252 ? -26.501 15.950 -17.625 1.00 11.25 253 ALA D C 1
ATOM 14589 O O . ALA D 1 252 ? -26.605 16.222 -16.427 1.00 11.31 253 ALA D O 1
ATOM 14591 N N . ASP D 1 253 ? -26.027 14.785 -18.062 1.00 11.41 254 ASP D N 1
ATOM 14592 C CA . ASP D 1 253 ? -25.626 13.728 -17.138 1.00 11.74 254 ASP D CA 1
ATOM 14593 C C . ASP D 1 253 ? -24.121 13.485 -17.173 1.00 10.68 254 ASP D C 1
ATOM 14594 O O . ASP D 1 253 ? -23.659 12.363 -16.946 1.00 11.70 254 ASP D O 1
ATOM 14599 N N . TYR D 1 254 ? -23.360 14.541 -17.444 1.00 11.36 255 TYR D N 1
ATOM 14600 C CA . TYR D 1 254 ? -21.910 14.430 -17.603 1.00 11.07 255 TYR D CA 1
ATOM 14601 C C . TYR D 1 254 ? -21.218 13.725 -16.433 1.00 11.38 255 TYR D C 1
ATOM 14602 O O . TYR D 1 254 ? -20.357 12.861 -16.643 1.00 12.18 255 TYR D O 1
ATOM 14611 N N . GLN D 1 255 ? -21.577 14.091 -15.204 1.00 11.02 256 GLN D N 1
ATOM 14612 C CA . GLN D 1 255 ? -20.907 13.518 -14.039 1.00 11.20 256 GLN D CA 1
ATOM 14613 C C . GLN D 1 255 ? -21.374 12.099 -13.736 1.00 11.47 256 GLN D C 1
ATOM 14614 O O . GLN D 1 255 ? -20.570 11.238 -13.361 1.00 12.94 256 GLN D O 1
ATOM 14620 N N . ARG D 1 256 ? -22.670 11.858 -13.899 1.00 11.23 257 ARG D N 1
ATOM 14621 C CA . ARG D 1 256 ? -23.223 10.511 -13.796 1.00 11.33 257 ARG D CA 1
ATOM 14622 C C . ARG D 1 256 ? -22.525 9.576 -14.784 1.00 11.05 257 ARG D C 1
ATOM 14623 O O . ARG D 1 256 ? -22.072 8.474 -14.427 1.00 11.94 257 ARG D O 1
ATOM 14631 N N . GLU D 1 257 ? -22.410 10.029 -16.026 1.00 10.56 258 GLU D N 1
ATOM 14632 C CA . GLU D 1 257 ? -21.790 9.206 -17.055 1.00 11.84 258 GLU D CA 1
ATOM 14633 C C . GLU D 1 257 ? -20.302 9.001 -16.783 1.00 12.55 258 GLU D C 1
ATOM 14634 O O . GLU D 1 257 ? -19.785 7.906 -16.966 1.00 13.34 258 GLU D O 1
ATOM 14640 N N . ASP D 1 258 ? -19.622 10.048 -16.328 1.00 12.17 259 ASP D N 1
ATOM 14641 C CA . ASP D 1 258 ? -18.202 9.944 -16.011 1.00 12.67 259 ASP D CA 1
ATOM 14642 C C . ASP D 1 258 ? -17.926 8.899 -14.933 1.00 13.74 259 ASP D C 1
ATOM 14643 O O . ASP D 1 258 ? -16.990 8.110 -15.052 1.00 13.10 259 ASP D O 1
ATOM 14648 N N . LEU D 1 259 ? -18.736 8.885 -13.877 1.00 12.30 260 LEU D N 1
ATOM 14649 C CA . LEU D 1 259 ? -18.487 7.940 -12.794 1.00 12.24 260 LEU D CA 1
ATOM 14650 C C . LEU D 1 259 ? -18.757 6.511 -13.257 1.00 12.89 260 LEU D C 1
ATOM 14651 O O . LEU D 1 259 ? -17.960 5.608 -12.982 1.00 13.63 260 LEU D O 1
ATOM 14656 N N . TYR D 1 260 ? -19.874 6.311 -13.957 1.00 11.73 261 TYR D N 1
ATOM 14657 C CA . TYR D 1 260 ? -20.193 5.007 -14.532 1.00 11.97 261 TYR D CA 1
ATOM 14658 C C . TYR D 1 260 ? -19.040 4.493 -15.401 1.00 12.56 261 TYR D C 1
ATOM 14659 O O . TYR D 1 260 ? -18.583 3.348 -15.244 1.00 13.90 261 TYR D O 1
ATOM 14668 N N . ASN D 1 261 ? -18.573 5.346 -16.313 1.00 13.49 262 ASN D N 1
ATOM 14669 C CA . ASN D 1 261 ? -17.512 4.977 -17.247 1.00 15.78 262 ASN D CA 1
ATOM 14670 C C . ASN D 1 261 ? -16.205 4.651 -16.542 1.00 14.67 262 ASN D C 1
ATOM 14671 O O . ASN D 1 261 ? -15.525 3.692 -16.908 1.00 15.15 262 ASN D O 1
ATOM 14676 N N . ALA D 1 262 ? -15.847 5.453 -15.540 1.00 13.70 263 ALA D N 1
ATOM 14677 C CA . ALA D 1 262 ? -14.591 5.251 -14.825 1.00 13.47 263 ALA D CA 1
ATOM 14678 C C . ALA D 1 262 ? -14.553 3.872 -14.169 1.00 15.03 263 ALA D C 1
ATOM 14679 O O . ALA D 1 262 ? -13.570 3.137 -14.284 1.00 15.89 263 ALA D O 1
ATOM 14681 N N . ILE D 1 263 ? -15.632 3.523 -13.482 1.00 14.12 264 ILE D N 1
ATOM 14682 C CA . ILE D 1 263 ? -15.688 2.250 -12.782 1.00 14.80 264 ILE D CA 1
ATOM 14683 C C . ILE D 1 263 ? -15.768 1.079 -13.756 1.00 16.63 264 ILE D C 1
ATOM 14684 O O . ILE D 1 263 ? -15.108 0.055 -13.560 1.00 17.32 264 ILE D O 1
ATOM 14689 N N . GLU D 1 264 ? -16.550 1.244 -14.819 1.00 16.32 265 GLU D N 1
ATOM 14690 C CA . GLU D 1 264 ? -16.671 0.215 -15.846 1.00 18.34 265 GLU D CA 1
ATOM 14691 C C . GLU D 1 264 ? -15.297 -0.082 -16.454 1.00 19.72 265 GLU D C 1
ATOM 14692 O O . GLU D 1 264 ? -15.005 -1.219 -16.843 1.00 20.56 265 GLU D O 1
ATOM 14698 N N . ASN D 1 265 ? -14.452 0.945 -16.513 1.00 19.69 266 ASN D N 1
ATOM 14699 C CA . ASN D 1 265 ? -13.137 0.827 -17.133 1.00 18.68 266 ASN D CA 1
ATOM 14700 C C . ASN D 1 265 ? -12.032 0.435 -16.159 1.00 20.11 266 ASN D C 1
ATOM 14701 O O . ASN D 1 265 ? -10.878 0.298 -16.556 1.00 22.95 266 ASN D O 1
ATOM 14706 N N . GLY D 1 266 ? -12.379 0.250 -14.890 1.00 18.39 267 GLY D N 1
ATOM 14707 C CA . GLY D 1 266 ? -11.398 -0.168 -13.903 1.00 18.29 267 GLY D CA 1
ATOM 14708 C C . GLY D 1 266 ? -10.582 0.983 -13.342 1.00 19.22 267 GLY D C 1
ATOM 14709 O O . GLY D 1 266 ? -9.608 0.768 -12.620 1.00 21.35 267 GLY D O 1
ATOM 14710 N N . ASP D 1 267 ? -10.983 2.208 -13.670 1.00 17.24 268 ASP D N 1
ATOM 14711 C CA . ASP D 1 267 ? -10.306 3.404 -13.176 1.00 18.32 268 ASP D CA 1
ATOM 14712 C C . ASP D 1 267 ? -10.965 3.849 -11.868 1.00 15.24 268 ASP D C 1
ATOM 14713 O O . ASP D 1 267 ? -11.610 4.912 -11.801 1.00 17.46 268 ASP D O 1
ATOM 14718 N N . PHE D 1 268 ? -10.800 3.028 -10.831 1.00 13.83 269 PHE D N 1
ATOM 14719 C CA . PHE D 1 268 ? -11.532 3.194 -9.577 1.00 14.53 269 PHE D CA 1
ATOM 14720 C C . PHE D 1 268 ? -11.059 4.429 -8.813 1.00 14.19 269 PHE D C 1
ATOM 14721 O O . PHE D 1 268 ? -9.887 4.525 -8.444 1.00 17.94 269 PHE D O 1
ATOM 14729 N N . PRO D 1 269 ? -11.970 5.379 -8.557 1.00 12.70 270 PRO D N 1
ATOM 14730 C CA . PRO D 1 269 ? -11.547 6.580 -7.835 1.00 12.43 270 PRO D CA 1
ATOM 14731 C C . PRO D 1 269 ? -11.353 6.310 -6.353 1.00 12.90 270 PRO D C 1
ATOM 14732 O O . PRO D 1 269 ? -12.076 5.495 -5.766 1.00 14.24 270 PRO D O 1
ATOM 14736 N N . ILE D 1 270 ? -10.382 6.999 -5.761 1.00 12.98 271 ILE D N 1
ATOM 14737 C CA . ILE D 1 270 ? -10.016 6.804 -4.371 1.00 13.01 271 ILE D CA 1
ATOM 14738 C C . ILE D 1 270 ? -9.999 8.142 -3.640 1.00 12.93 271 ILE D C 1
ATOM 14739 O O . ILE D 1 270 ? -9.634 9.170 -4.218 1.00 13.20 271 ILE D O 1
ATOM 14744 N N . TRP D 1 271 ? -10.404 8.122 -2.373 1.00 11.72 272 TRP D N 1
ATOM 14745 C CA . TRP D 1 271 ? -10.257 9.272 -1.494 1.00 11.30 272 TRP D CA 1
ATOM 14746 C C . TRP D 1 271 ? -9.525 8.848 -0.232 1.00 11.99 272 TRP D C 1
ATOM 14747 O O . TRP D 1 271 ? -9.801 7.779 0.329 1.00 12.86 272 TRP D O 1
ATOM 14758 N N . ASP D 1 272 ? -8.599 9.683 0.227 1.00 12.70 273 ASP D N 1
ATOM 14759 C CA . ASP D 1 272 ? -7.992 9.464 1.529 1.00 14.31 273 ASP D CA 1
ATOM 14760 C C . ASP D 1 272 ? -8.892 10.013 2.626 1.00 13.59 273 ASP D C 1
ATOM 14761 O O . ASP D 1 272 ? -9.358 11.158 2.552 1.00 17.80 273 ASP D O 1
ATOM 14766 N N . VAL D 1 273 ? -9.147 9.183 3.633 1.00 14.27 274 VAL D N 1
ATOM 14767 C CA . VAL D 1 273 ? -10.012 9.548 4.745 1.00 13.29 274 VAL D CA 1
ATOM 14768 C C . VAL D 1 273 ? -9.165 10.112 5.870 1.00 14.61 274 VAL D C 1
ATOM 14769 O O . VAL D 1 273 ? -8.286 9.426 6.404 1.00 14.69 274 VAL D O 1
ATOM 14773 N N . LYS D 1 274 ? -9.413 11.371 6.212 1.00 14.21 275 LYS D N 1
ATOM 14774 C CA . LYS D 1 274 ? -8.655 12.040 7.257 1.00 13.66 275 LYS D CA 1
ATOM 14775 C C . LYS D 1 274 ? -9.594 12.762 8.205 1.00 13.78 275 LYS D C 1
ATOM 14776 O O . LYS D 1 274 ? -10.742 13.051 7.858 1.00 14.91 275 LYS D O 1
ATOM 14782 N N . VAL D 1 275 ? -9.115 13.049 9.408 1.00 12.87 276 VAL D N 1
ATOM 14783 C CA . VAL D 1 275 ? -9.909 13.822 10.349 1.00 12.96 276 VAL D CA 1
ATOM 14784 C C . VAL D 1 275 ? -9.106 14.963 10.939 1.00 12.39 276 VAL D C 1
ATOM 14785 O O . VAL D 1 275 ? -7.875 14.873 11.063 1.00 14.82 276 VAL D O 1
ATOM 14789 N N . GLN D 1 276 ? -9.800 16.044 11.284 1.00 11.63 277 GLN D N 1
ATOM 14790 C CA . GLN D 1 276 ? -9.259 17.000 12.241 1.00 11.48 277 GLN D CA 1
ATOM 14791 C C . GLN D 1 276 ? -9.754 16.588 13.617 1.00 11.62 277 GLN D C 1
ATOM 14792 O O . GLN D 1 276 ? -10.913 16.185 13.771 1.00 12.01 277 GLN D O 1
ATOM 14798 N N . ILE D 1 277 ? -8.884 16.667 14.617 1.00 13.13 278 ILE D N 1
ATOM 14799 C CA . ILE D 1 277 ? -9.254 16.262 15.967 1.00 11.46 278 ILE D CA 1
ATOM 14800 C C . ILE D 1 277 ? -8.996 17.389 16.956 1.00 12.23 278 ILE D C 1
ATOM 14801 O O . ILE D 1 277 ? -7.852 17.799 17.170 1.00 13.20 278 ILE D O 1
ATOM 14806 N N . MET D 1 278 ? -10.073 17.891 17.551 1.00 11.71 279 MET D N 1
ATOM 14807 C CA . MET D 1 278 ? -9.982 18.964 18.527 1.00 11.81 279 MET D CA 1
ATOM 14808 C C . MET D 1 278 ? -10.274 18.401 19.899 1.00 13.51 279 MET D C 1
ATOM 14809 O O . MET D 1 278 ? -11.384 17.903 20.141 1.00 13.05 279 MET D O 1
ATOM 14814 N N . PRO D 1 279 ? -9.279 18.447 20.801 1.00 14.22 280 PRO D N 1
ATOM 14815 C CA . PRO D 1 279 ? -9.537 17.988 22.167 1.00 12.89 280 PRO D CA 1
ATOM 14816 C C . PRO D 1 279 ? -10.728 18.714 22.779 1.00 14.09 280 PRO D C 1
ATOM 14817 O O . PRO D 1 279 ? -10.968 19.897 22.491 1.00 16.24 280 PRO D O 1
ATOM 14821 N N . PHE D 1 280 ? -11.469 17.986 23.604 1.00 16.73 281 PHE D N 1
ATOM 14822 C CA . PHE D 1 280 ? -12.669 18.480 24.254 1.00 19.91 281 PHE D CA 1
ATOM 14823 C C . PHE D 1 280 ? -12.375 19.787 24.990 1.00 21.48 281 PHE D C 1
ATOM 14824 O O . PHE D 1 280 ? -13.198 20.704 24.993 1.00 28.48 281 PHE D O 1
ATOM 14832 N N . GLU D 1 281 ? -11.184 19.879 25.583 1.00 24.66 282 GLU D N 1
ATOM 14833 C CA . GLU D 1 281 ? -10.783 21.058 26.354 1.00 28.51 282 GLU D CA 1
ATOM 14834 C C . GLU D 1 281 ? -10.350 22.270 25.514 1.00 24.47 282 GLU D C 1
ATOM 14835 O O . GLU D 1 281 ? -10.098 23.347 26.064 1.00 26.37 282 GLU D O 1
ATOM 14841 N N . ASP D 1 282 ? -10.254 22.098 24.197 1.00 19.58 283 ASP D N 1
ATOM 14842 C CA . ASP D 1 282 ? -9.867 23.190 23.296 1.00 15.76 283 ASP D CA 1
ATOM 14843 C C . ASP D 1 282 ? -11.073 23.981 22.798 1.00 14.57 283 ASP D C 1
ATOM 14844 O O . ASP D 1 282 ? -10.925 25.087 22.277 1.00 15.10 283 ASP D O 1
ATOM 14849 N N . ALA D 1 283 ? -12.261 23.401 22.929 1.00 14.45 284 ALA D N 1
ATOM 14850 C CA . ALA D 1 283 ? -13.446 23.924 22.245 1.00 13.75 284 ALA D CA 1
ATOM 14851 C C . ALA D 1 283 ? -13.853 25.337 22.656 1.00 14.35 284 ALA D C 1
ATOM 14852 O O . ALA D 1 283 ? -14.093 26.188 21.800 1.00 15.09 284 ALA D O 1
ATOM 14854 N N . GLU D 1 284 ? -13.941 25.588 23.957 1.00 13.33 285 GLU D N 1
ATOM 14855 C CA . GLU D 1 284 ? -14.443 26.875 24.431 1.00 15.06 285 GLU D CA 1
ATOM 14856 C C . GLU D 1 284 ? -13.517 28.041 24.131 1.00 15.95 285 GLU D C 1
ATOM 14857 O O . GLU D 1 284 ? -13.968 29.180 24.014 1.00 15.94 285 GLU D O 1
ATOM 14863 N N . ASN D 1 285 ? -12.353 27.761 23.969 1.00 15.70 286 ASN D N 1
ATOM 14864 C CA . ASN D 1 285 ? -11.348 28.801 23.779 1.00 16.35 286 ASN D CA 1
ATOM 14865 C C . ASN D 1 285 ? -10.826 28.938 22.342 1.00 13.94 286 ASN D C 1
ATOM 14866 O O . ASN D 1 285 ? -9.909 29.720 22.092 1.00 14.47 286 ASN D O 1
ATOM 14871 N N . TYR D 1 286 ? -11.309 28.185 21.423 1.00 12.13 287 TYR D N 1
ATOM 14872 C CA . TYR D 1 286 ? -10.929 28.343 20.016 1.00 11.80 287 TYR D CA 1
ATOM 14873 C C . TYR D 1 286 ? -11.349 29.734 19.527 1.00 10.65 287 TYR D C 1
ATOM 14874 O O . TYR D 1 286 ? -12.358 30.275 19.980 1.00 12.75 287 TYR D O 1
ATOM 14883 N N . ARG D 1 287 ? -10.572 30.307 18.607 1.00 12.36 288 ARG D N 1
ATOM 14884 C CA . ARG D 1 287 ? -10.855 31.651 18.098 1.00 14.76 288 ARG D CA 1
ATOM 14885 C C . ARG D 1 287 ? -12.221 31.738 17.420 1.00 13.24 288 ARG D C 1
ATOM 14886 O O . ARG D 1 287 ? -12.821 32.809 17.393 1.00 12.67 288 ARG D O 1
ATOM 14894 N N . TRP D 1 288 ? -12.704 30.619 16.882 1.00 11.75 289 TRP D N 1
ATOM 14895 C CA . TRP D 1 288 ? -14.044 30.554 16.304 1.00 11.21 289 TRP D CA 1
ATOM 14896 C C . TRP D 1 288 ? -14.919 29.565 17.055 1.00 11.49 289 TRP D C 1
ATOM 14897 O O . TRP D 1 288 ? -14.415 28.625 17.680 1.00 12.25 289 TRP D O 1
ATOM 14908 N N . ASN D 1 289 ? -16.232 29.754 16.992 1.00 11.73 290 ASN D N 1
ATOM 14909 C CA . ASN D 1 289 ? -17.124 28.768 17.592 1.00 10.91 290 ASN D CA 1
ATOM 14910 C C . ASN D 1 289 ? -16.971 27.440 16.852 1.00 11.58 290 ASN D C 1
ATOM 14911 O O . ASN D 1 289 ? -17.147 27.384 15.637 1.00 11.61 290 ASN D O 1
ATOM 14916 N N . PRO D 1 290 ? -16.627 26.363 17.583 1.00 10.71 291 PRO D N 1
ATOM 14917 C CA . PRO D 1 290 ? -16.267 25.105 16.921 1.00 11.40 291 PRO D CA 1
ATOM 14918 C C . PRO D 1 290 ? -17.470 24.297 16.450 1.00 11.06 291 PRO D C 1
ATOM 14919 O O . PRO D 1 290 ? -17.278 23.276 15.786 1.00 11.71 291 PRO D O 1
ATOM 14923 N N . PHE D 1 291 ? -18.678 24.769 16.759 1.00 10.99 292 PHE D N 1
ATOM 14924 C CA . PHE D 1 291 ? -19.915 24.068 16.428 1.00 11.38 292 PHE D CA 1
ATOM 14925 C C . PHE D 1 291 ? -20.767 24.841 15.416 1.00 10.80 292 PHE D C 1
ATOM 14926 O O . PHE D 1 291 ? -21.860 24.412 15.048 1.00 11.27 292 PHE D O 1
ATOM 14934 N N . ASP D 1 292 ? -20.272 25.997 14.989 1.00 9.79 293 ASP D N 1
ATOM 14935 C CA . ASP D 1 292 ? -20.948 26.823 13.991 1.00 9.87 293 ASP D CA 1
ATOM 14936 C C . ASP D 1 292 ? -20.545 26.304 12.617 1.00 9.94 293 ASP D C 1
ATOM 14937 O O . ASP D 1 292 ? -19.385 26.412 12.228 1.00 10.13 293 ASP D O 1
ATOM 14942 N N . LEU D 1 293 ? -21.497 25.721 11.892 1.00 9.31 294 LEU D N 1
ATOM 14943 C CA . LEU D 1 293 ? -21.217 25.135 10.580 1.00 9.41 294 LEU D CA 1
ATOM 14944 C C . LEU D 1 293 ? -20.561 26.108 9.594 1.00 9.34 294 LEU D C 1
ATOM 14945 O O . LEU D 1 293 ? -19.831 25.685 8.690 1.00 11.26 294 LEU D O 1
ATOM 14950 N N . THR D 1 294 ? -20.840 27.404 9.747 1.00 9.28 295 THR D N 1
ATOM 14951 C CA . THR D 1 294 ? -20.276 28.415 8.851 1.00 9.05 295 THR D CA 1
ATOM 14952 C C . THR D 1 294 ? -18.821 28.747 9.175 1.00 9.47 295 THR D C 1
ATOM 14953 O O . THR D 1 294 ? -18.219 29.579 8.491 1.00 10.28 295 THR D O 1
ATOM 14957 N N . LYS D 1 295 ? -18.272 28.110 10.209 1.00 9.57 296 LYS D N 1
ATOM 14958 C CA . LYS D 1 295 ? -16.875 28.292 10.587 1.00 10.48 296 LYS D CA 1
ATOM 14959 C C . LYS D 1 295 ? -16.097 27.001 10.381 1.00 10.86 296 LYS D C 1
ATOM 14960 O O . LYS D 1 295 ? -16.419 25.977 10.986 1.00 12.00 296 LYS D O 1
ATOM 14966 N N . THR D 1 296 ? -15.071 27.047 9.540 1.00 10.83 297 THR D N 1
ATOM 14967 C CA . THR D 1 296 ? -14.138 25.928 9.430 1.00 11.05 297 THR D CA 1
ATOM 14968 C C . THR D 1 296 ? -13.079 25.983 10.539 1.00 12.32 297 THR D C 1
ATOM 14969 O O . THR D 1 296 ? -12.822 27.045 11.120 1.00 12.91 297 THR D O 1
ATOM 14973 N N . TRP D 1 297 ? -12.477 24.838 10.847 1.00 11.15 298 TRP D N 1
ATOM 14974 C CA . TRP D 1 297 ? -11.325 24.816 11.746 1.00 11.71 298 TRP D CA 1
ATOM 14975 C C . TRP D 1 297 ? -10.091 24.972 10.889 1.00 12.81 298 TRP D C 1
ATOM 14976 O O . TRP D 1 297 ? -9.902 24.214 9.936 1.00 12.35 298 TRP D O 1
ATOM 14987 N N . SER D 1 298 ? -9.238 25.938 11.214 1.00 12.79 299 SER D N 1
ATOM 14988 C CA . SER D 1 298 ? -8.032 26.123 10.414 1.00 13.01 299 SER D CA 1
ATOM 14989 C C . SER D 1 298 ? -7.140 24.888 10.477 1.00 13.02 299 SER D C 1
ATOM 14990 O O . SER D 1 298 ? -6.934 24.312 11.546 1.00 14.17 299 SER D O 1
ATOM 14993 N N . GLN D 1 299 ? -6.629 24.466 9.326 1.00 13.86 300 GLN D N 1
ATOM 14994 C CA . GLN D 1 299 ? -5.733 23.316 9.287 1.00 16.01 300 GLN D CA 1
ATOM 14995 C C . GLN D 1 299 ? -4.339 23.656 9.813 1.00 16.60 300 GLN D C 1
ATOM 14996 O O . GLN D 1 299 ? -3.517 22.764 10.021 1.00 18.16 300 GLN D O 1
ATOM 15002 N N . LYS D 1 300 ? -4.076 24.942 10.033 1.00 16.80 301 LYS D N 1
ATOM 15003 C CA . LYS D 1 300 ? -2.856 25.354 10.716 1.00 19.74 301 LYS D CA 1
ATOM 15004 C C . LYS D 1 300 ? -2.982 25.020 12.200 1.00 17.53 301 LYS D C 1
ATOM 15005 O O . LYS D 1 300 ? -1.994 24.689 12.861 1.00 24.17 301 LYS D O 1
ATOM 15011 N N . ASP D 1 301 ? -4.208 25.090 12.717 1.00 14.82 302 ASP D N 1
ATOM 15012 C CA . ASP D 1 301 ? -4.472 24.780 14.120 1.00 13.80 302 ASP D CA 1
ATOM 15013 C C . ASP D 1 301 ? -4.734 23.287 14.313 1.00 15.79 302 ASP D C 1
ATOM 15014 O O . ASP D 1 301 ? -4.295 22.702 15.302 1.00 16.79 302 ASP D O 1
ATOM 15019 N N . TYR D 1 302 ? -5.458 22.685 13.369 1.00 14.58 303 TYR D N 1
ATOM 15020 C CA . TYR D 1 302 ? -5.836 21.273 13.439 1.00 13.41 303 TYR D CA 1
ATOM 15021 C C . TYR D 1 302 ? -5.529 20.600 12.112 1.00 14.80 303 TYR D C 1
ATOM 15022 O O . TYR D 1 302 ? -6.367 20.578 11.213 1.00 14.09 303 TYR D O 1
ATOM 15031 N N . PRO D 1 303 ? -4.299 20.080 11.975 1.00 13.84 304 PRO D N 1
ATOM 15032 C CA . PRO D 1 303 ? -3.879 19.426 10.729 1.00 14.70 304 PRO D CA 1
ATOM 15033 C C . PRO D 1 303 ? -4.666 18.150 10.469 1.00 13.66 304 PRO D C 1
ATOM 15034 O O . PRO D 1 303 ? -5.179 17.542 11.412 1.00 14.84 304 PRO D O 1
ATOM 15038 N N . LEU D 1 304 ? -4.752 17.748 9.207 1.00 13.20 305 LEU D N 1
ATOM 15039 C CA . LEU D 1 304 ? -5.434 16.510 8.855 1.00 11.13 305 LEU D CA 1
ATOM 15040 C C . LEU D 1 304 ? -4.656 15.311 9.386 1.00 14.98 305 LEU D C 1
ATOM 15041 O O . LEU D 1 304 ? -3.440 15.234 9.220 1.00 15.97 305 LEU D O 1
ATOM 15046 N N . ILE D 1 305 ? -5.367 14.392 10.036 1.00 13.89 306 ILE D N 1
ATOM 15047 C CA . ILE D 1 305 ? -4.793 13.171 10.577 1.00 14.48 306 ILE D CA 1
ATOM 15048 C C . ILE D 1 305 ? -5.323 11.982 9.780 1.00 15.60 306 ILE D C 1
ATOM 15049 O O . ILE D 1 305 ? -6.527 11.803 9.673 1.00 14.96 306 ILE D O 1
ATOM 15054 N N . PRO D 1 306 ? -4.426 11.165 9.207 1.00 16.55 307 PRO D N 1
ATOM 15055 C CA . PRO D 1 306 ? -4.885 10.070 8.338 1.00 16.53 307 PRO D CA 1
ATOM 15056 C C . PRO D 1 306 ? -5.584 8.929 9.080 1.00 16.20 307 PRO D C 1
ATOM 15057 O O . PRO D 1 306 ? -5.180 8.552 10.184 1.00 16.82 307 PRO D O 1
ATOM 15061 N N . VAL D 1 307 ? -6.632 8.388 8.460 1.00 14.94 308 VAL D N 1
ATOM 15062 C CA . VAL D 1 307 ? -7.367 7.254 9.013 1.00 13.55 308 VAL D CA 1
ATOM 15063 C C . VAL D 1 307 ? -7.289 6.046 8.077 1.00 13.88 308 VAL D C 1
ATOM 15064 O O . VAL D 1 307 ? -7.026 4.914 8.512 1.00 13.94 308 VAL D O 1
ATOM 15068 N N . GLY D 1 308 ? -7.527 6.292 6.792 1.00 12.94 309 GLY D N 1
ATOM 15069 C CA . GLY D 1 308 ? -7.500 5.242 5.786 1.00 13.34 309 GLY D CA 1
ATOM 15070 C C . GLY D 1 308 ? -7.860 5.795 4.421 1.00 14.18 309 GLY D C 1
ATOM 15071 O O . GLY D 1 308 ? -7.593 6.953 4.131 1.00 15.08 309 GLY D O 1
ATOM 15072 N N . TYR D 1 309 ? -8.460 4.971 3.572 1.00 12.80 310 TYR D N 1
ATOM 15073 C CA . TYR D 1 309 ? -8.916 5.441 2.269 1.00 12.36 310 TYR D CA 1
ATOM 15074 C C . TYR D 1 309 ? -10.174 4.686 1.899 1.00 13.07 310 TYR D C 1
ATOM 15075 O O . TYR D 1 309 ? -10.464 3.639 2.482 1.00 13.50 310 TYR D O 1
ATOM 15084 N N . PHE D 1 310 ? -10.926 5.221 0.941 1.00 12.67 311 PHE D N 1
ATOM 15085 C CA . PHE D 1 310 ? -11.997 4.440 0.335 1.00 12.19 311 PHE D CA 1
ATOM 15086 C C . PHE D 1 310 ? -11.894 4.457 -1.180 1.00 12.55 311 PHE D C 1
ATOM 15087 O O . PHE D 1 310 ? -11.342 5.394 -1.781 1.00 13.44 311 PHE D O 1
ATOM 15095 N N . ILE D 1 311 ? -12.398 3.386 -1.780 1.00 12.16 312 ILE D N 1
ATOM 15096 C CA . ILE D 1 311 ? -12.304 3.174 -3.209 1.00 13.53 312 ILE D CA 1
ATOM 15097 C C . ILE D 1 311 ? -13.687 2.792 -3.723 1.00 11.95 312 ILE D C 1
ATOM 15098 O O . ILE D 1 311 ? -14.420 2.042 -3.069 1.00 12.63 312 ILE D O 1
ATOM 15103 N N . LEU D 1 312 ? -14.056 3.332 -4.879 1.00 11.21 313 LEU D N 1
ATOM 15104 C CA . LEU D 1 312 ? -15.324 2.981 -5.506 1.00 12.60 313 LEU D CA 1
ATOM 15105 C C . LEU D 1 312 ? -15.021 2.006 -6.630 1.00 12.74 313 LEU D C 1
ATOM 15106 O O . LEU D 1 312 ? -14.409 2.383 -7.632 1.00 13.49 313 LEU D O 1
ATOM 15111 N N . ASN D 1 313 ? -15.435 0.753 -6.463 1.00 12.89 314 ASN D N 1
ATOM 15112 C CA . ASN D 1 313 ? -15.088 -0.284 -7.429 1.00 13.07 314 ASN D CA 1
ATOM 15113 C C . ASN D 1 313 ? -16.273 -1.092 -7.948 1.00 15.80 314 ASN D C 1
ATOM 15114 O O . ASN D 1 313 ? -16.083 -2.141 -8.565 1.00 16.96 314 ASN D O 1
ATOM 15119 N N . ARG D 1 314 ? -17.489 -0.611 -7.701 1.00 14.57 315 ARG D N 1
ATOM 15120 C CA . ARG D 1 314 ? -18.683 -1.343 -8.125 1.00 14.32 315 ARG D CA 1
ATOM 15121 C C . ARG D 1 314 ? -19.789 -0.375 -8.544 1.00 13.35 315 ARG D C 1
ATOM 15122 O O . ARG D 1 314 ? -20.223 0.461 -7.748 1.00 13.95 315 ARG D O 1
ATOM 15130 N N . ASN D 1 315 ? -20.224 -0.465 -9.798 1.00 12.37 316 ASN D N 1
ATOM 15131 C CA . ASN D 1 315 ? -21.396 0.283 -10.244 1.00 11.90 316 ASN D CA 1
ATOM 15132 C C . ASN D 1 315 ? -22.653 -0.390 -9.691 1.00 13.14 316 ASN D C 1
ATOM 15133 O O . ASN D 1 315 ? -22.627 -1.586 -9.403 1.00 13.19 316 ASN D O 1
ATOM 15138 N N . PRO D 1 316 ? -23.753 0.369 -9.522 1.00 12.20 317 PRO D N 1
ATOM 15139 C CA . PRO D 1 316 ? -24.989 -0.287 -9.077 1.00 11.66 317 PRO D CA 1
ATOM 15140 C C . PRO D 1 316 ? -25.464 -1.336 -10.086 1.00 12.13 317 PRO D C 1
ATOM 15141 O O . PRO D 1 316 ? -25.156 -1.218 -11.282 1.00 13.91 317 PRO D O 1
ATOM 15145 N N . ARG D 1 317 ? -26.178 -2.357 -9.606 1.00 11.53 318 ARG D N 1
ATOM 15146 C CA . ARG D 1 317 ? -26.834 -3.316 -10.489 1.00 11.84 318 ARG D CA 1
ATOM 15147 C C . ARG D 1 317 ? -28.051 -2.668 -11.138 1.00 10.65 318 ARG D C 1
ATOM 15148 O O . ARG D 1 317 ? -28.354 -2.913 -12.308 1.00 12.20 318 ARG D O 1
ATOM 15156 N N . ASN D 1 318 ? -28.765 -1.865 -10.350 1.00 11.79 319 ASN D N 1
ATOM 15157 C CA . ASN D 1 318 ? -29.980 -1.191 -10.796 1.00 10.21 319 ASN D CA 1
ATOM 15158 C C . ASN D 1 318 ? -30.039 0.183 -10.116 1.00 9.20 319 ASN D C 1
ATOM 15159 O O . ASN D 1 318 ? -30.091 0.287 -8.890 1.00 10.78 319 ASN D O 1
ATOM 15164 N N . PHE D 1 319 ? -30.001 1.226 -10.936 1.00 9.34 320 PHE D N 1
ATOM 15165 C CA . PHE D 1 319 ? -29.892 2.610 -10.486 1.00 9.85 320 PHE D CA 1
ATOM 15166 C C . PHE D 1 319 ? -31.071 3.045 -9.611 1.00 9.21 320 PHE D C 1
ATOM 15167 O O . PHE D 1 319 ? -30.891 3.589 -8.523 1.00 9.52 320 PHE D O 1
ATOM 15175 N N . PHE D 1 320 ? -32.284 2.826 -10.094 1.00 9.61 321 PHE D N 1
ATOM 15176 C CA . PHE D 1 320 ? -33.449 3.230 -9.321 1.00 8.78 321 PHE D CA 1
ATOM 15177 C C . PHE D 1 320 ? -33.494 2.484 -7.983 1.00 8.87 321 PHE D C 1
ATOM 15178 O O . PHE D 1 320 ? -33.692 3.072 -6.919 1.00 8.80 321 PHE D O 1
ATOM 15186 N N . ALA D 1 321 ? -33.312 1.174 -8.043 1.00 9.05 322 ALA D N 1
ATOM 15187 C CA . ALA D 1 321 ? -33.520 0.341 -6.867 1.00 9.70 322 ALA D CA 1
ATOM 15188 C C . ALA D 1 321 ? -32.486 0.587 -5.781 1.00 9.49 322 ALA D C 1
ATOM 15189 O O . ALA D 1 321 ? -32.799 0.492 -4.595 1.00 9.11 322 ALA D O 1
ATOM 15191 N N . GLN D 1 322 ? -31.259 0.901 -6.192 1.00 8.92 323 GLN D N 1
ATOM 15192 C CA . GLN D 1 322 ? -30.144 0.985 -5.258 1.00 9.88 323 GLN D CA 1
ATOM 15193 C C . GLN D 1 322 ? -29.619 2.390 -5.012 1.00 9.90 323 GLN D C 1
ATOM 15194 O O . GLN D 1 322 ? -28.977 2.624 -3.984 1.00 11.19 323 GLN D O 1
ATOM 15200 N N . ILE D 1 323 ? -29.897 3.314 -5.935 1.00 8.73 324 ILE D N 1
ATOM 15201 C CA . ILE D 1 323 ? -29.437 4.697 -5.792 1.00 10.16 324 ILE D CA 1
ATOM 15202 C C . ILE D 1 323 ? -30.615 5.633 -5.533 1.00 10.21 324 ILE D C 1
ATOM 15203 O O . ILE D 1 323 ? -30.612 6.370 -4.547 1.00 9.99 324 ILE D O 1
ATOM 15208 N N . GLU D 1 324 ? -31.635 5.611 -6.390 1.00 9.58 325 GLU D N 1
ATOM 15209 C CA . GLU D 1 324 ? -32.773 6.494 -6.127 1.00 9.70 325 GLU D CA 1
ATOM 15210 C C . GLU D 1 324 ? -33.399 6.165 -4.777 1.00 8.76 325 GLU D C 1
ATOM 15211 O O . GLU D 1 324 ? -33.767 7.066 -4.020 1.00 8.28 325 GLU D O 1
ATOM 15217 N N . GLN D 1 325 ? -33.491 4.875 -4.466 1.00 8.43 326 GLN D N 1
ATOM 15218 C CA . GLN D 1 325 ? -34.115 4.422 -3.229 1.00 8.95 326 GLN D CA 1
ATOM 15219 C C . GLN D 1 325 ? -33.180 4.332 -2.025 1.00 8.54 326 GLN D C 1
ATOM 15220 O O . GLN D 1 325 ? -33.623 3.949 -0.941 1.00 8.89 326 GLN D O 1
ATOM 15226 N N . ILE D 1 326 ? -31.893 4.635 -2.182 1.00 9.29 327 ILE D N 1
ATOM 15227 C CA . ILE D 1 326 ? -31.063 4.654 -0.988 1.00 8.09 327 ILE D CA 1
ATOM 15228 C C . ILE D 1 326 ? -31.567 5.783 -0.085 1.00 7.81 327 ILE D C 1
ATOM 15229 O O . ILE D 1 326 ? -32.058 6.807 -0.570 1.00 10.00 327 ILE D O 1
ATOM 15234 N N . ALA D 1 327 ? -31.497 5.565 1.225 1.00 7.41 328 ALA D N 1
ATOM 15235 C CA . ALA D 1 327 ? -31.982 6.524 2.202 1.00 7.62 328 ALA D CA 1
ATOM 15236 C C . ALA D 1 327 ? -30.811 6.910 3.084 1.00 7.49 328 ALA D C 1
ATOM 15237 O O . ALA D 1 327 ? -30.638 6.366 4.173 1.00 8.60 328 ALA D O 1
ATOM 15239 N N . LEU D 1 328 ? -29.977 7.814 2.584 1.00 8.43 329 LEU D N 1
ATOM 15240 C CA . LEU D 1 328 ? -28.793 8.239 3.322 1.00 8.44 329 LEU D CA 1
ATOM 15241 C C . LEU D 1 328 ? -29.212 9.251 4.391 1.00 8.55 329 LEU D C 1
ATOM 15242 O O . LEU D 1 328 ? -30.033 10.137 4.128 1.00 9.43 329 LEU D O 1
ATOM 15247 N N . ASP D 1 329 ? -28.656 9.110 5.593 1.00 8.39 330 ASP D N 1
ATOM 15248 C CA . ASP D 1 329 ? -29.213 9.764 6.771 1.00 8.33 330 ASP D CA 1
ATOM 15249 C C . ASP D 1 329 ? -28.117 10.003 7.814 1.00 8.98 330 ASP D C 1
ATOM 15250 O O . ASP D 1 329 ? -27.565 9.060 8.357 1.00 9.20 330 ASP D O 1
ATOM 15255 N N . PRO D 1 330 ? -27.810 11.278 8.119 1.00 8.44 331 PRO D N 1
ATOM 15256 C CA . PRO D 1 330 ? -26.786 11.543 9.144 1.00 8.21 331 PRO D CA 1
ATOM 15257 C C . PRO D 1 330 ? -27.151 11.002 10.533 1.00 8.79 331 PRO D C 1
ATOM 15258 O O . PRO D 1 330 ? -26.253 10.846 11.370 1.00 10.34 331 PRO D O 1
ATOM 15262 N N . GLY D 1 331 ? -28.432 10.702 10.766 1.00 8.98 332 GLY D N 1
ATOM 15263 C CA . GLY D 1 331 ? -28.868 10.075 12.004 1.00 8.98 332 GLY D CA 1
ATOM 15264 C C . GLY D 1 331 ? -28.450 8.608 12.104 1.00 8.71 332 GLY D C 1
ATOM 15265 O O . GLY D 1 331 ? -28.570 7.990 13.172 1.00 10.58 332 GLY D O 1
ATOM 15266 N N . ASN D 1 332 ? -27.959 8.049 10.999 1.00 8.69 333 ASN D N 1
ATOM 15267 C CA . ASN D 1 332 ? -27.391 6.708 11.020 1.00 9.12 333 ASN D CA 1
ATOM 15268 C C . ASN D 1 332 ? -26.003 6.732 11.643 1.00 9.02 333 ASN D C 1
ATOM 15269 O O . ASN D 1 332 ? -24.999 6.589 10.946 1.00 10.30 333 ASN D O 1
ATOM 15274 N N . ILE D 1 333 ? -25.958 6.935 12.956 1.00 9.34 334 ILE D N 1
ATOM 15275 C CA . ILE D 1 333 ? -24.708 6.852 13.707 1.00 9.52 334 ILE D CA 1
ATOM 15276 C C . ILE D 1 333 ? -24.579 5.488 14.384 1.00 10.23 334 ILE D C 1
ATOM 15277 O O . ILE D 1 333 ? -25.553 4.729 14.476 1.00 11.46 334 ILE D O 1
ATOM 15282 N N . VAL D 1 334 ? -23.364 5.185 14.834 1.00 10.51 335 VAL D N 1
ATOM 15283 C CA . VAL D 1 334 ? -23.019 3.906 15.444 1.00 10.46 335 VAL D CA 1
ATOM 15284 C C . VAL D 1 334 ? -22.218 4.171 16.716 1.00 10.72 335 VAL D C 1
ATOM 15285 O O . VAL D 1 334 ? -21.760 5.297 16.927 1.00 11.03 335 VAL D O 1
ATOM 15289 N N . PRO D 1 335 ? -22.062 3.152 17.583 1.00 10.72 336 PRO D N 1
ATOM 15290 C CA . PRO D 1 335 ? -21.258 3.356 18.794 1.00 10.88 336 PRO D CA 1
ATOM 15291 C C . PRO D 1 335 ? -19.862 3.877 18.448 1.00 10.27 336 PRO D C 1
ATOM 15292 O O . PRO D 1 335 ? -19.253 3.423 17.473 1.00 11.18 336 PRO D O 1
ATOM 15296 N N . GLY D 1 336 ? -19.377 4.838 19.232 1.00 10.40 337 GLY D N 1
ATOM 15297 C CA . GLY D 1 336 ? -18.084 5.450 18.972 1.00 10.60 337 GLY D CA 1
ATOM 15298 C C . GLY D 1 336 ? -18.162 6.766 18.219 1.00 11.55 337 GLY D C 1
ATOM 15299 O O . GLY D 1 336 ? -17.151 7.466 18.075 1.00 12.02 337 GLY D O 1
ATOM 15300 N N . VAL D 1 337 ? -19.357 7.093 17.729 1.00 10.72 338 VAL D N 1
ATOM 15301 C CA . VAL D 1 337 ? -19.610 8.336 17.000 1.00 10.96 338 VAL D CA 1
ATOM 15302 C C . VAL D 1 337 ? -20.785 9.053 17.654 1.00 10.87 338 VAL D C 1
ATOM 15303 O O . VAL D 1 337 ? -21.774 8.419 18.036 1.00 12.37 338 VAL D O 1
ATOM 15307 N N . GLY D 1 338 ? -20.670 10.371 17.797 1.00 9.96 339 GLY D N 1
ATOM 15308 C CA . GLY D 1 338 ? -21.734 11.177 18.366 1.00 11.68 339 GLY D CA 1
ATOM 15309 C C . GLY D 1 338 ? -21.931 12.482 17.626 1.00 9.55 339 GLY D C 1
ATOM 15310 O O . GLY D 1 338 ? -21.222 12.789 16.651 1.00 9.72 339 GLY D O 1
ATOM 15311 N N . LEU D 1 339 ? -22.898 13.260 18.102 1.00 9.99 340 LEU D N 1
ATOM 15312 C CA . LEU D 1 339 ? -23.253 14.527 17.473 1.00 9.62 340 LEU D CA 1
ATOM 15313 C C . LEU D 1 339 ? -22.508 15.693 18.143 1.00 9.86 340 LEU D C 1
ATOM 15314 O O . LEU D 1 339 ? -21.440 15.498 18.738 1.00 11.29 340 LEU D O 1
ATOM 15319 N N . SER D 1 340 ? -23.061 16.900 18.039 1.00 9.65 341 SER D N 1
ATOM 15320 C CA . SER D 1 340 ? -22.459 18.094 18.630 1.00 10.60 341 SER D CA 1
ATOM 15321 C C . SER D 1 340 ? -23.558 19.151 18.699 1.00 10.96 341 SER D C 1
ATOM 15322 O O . SER D 1 340 ? -24.626 18.952 18.109 1.00 10.41 341 SER D O 1
ATOM 15325 N N . PRO D 1 341 ? -23.309 20.276 19.402 1.00 11.13 342 PRO D N 1
ATOM 15326 C CA . PRO D 1 341 ? -24.288 21.376 19.467 1.00 12.14 342 PRO D CA 1
ATOM 15327 C C . PRO D 1 341 ? -24.332 22.244 18.211 1.00 13.37 342 PRO D C 1
ATOM 15328 O O . PRO D 1 341 ? -24.477 23.469 18.315 1.00 18.15 342 PRO D O 1
ATOM 15332 N N . ASP D 1 342 ? -24.170 21.629 17.047 1.00 10.91 343 ASP D N 1
ATOM 15333 C CA . ASP D 1 342 ? -24.357 22.290 15.762 1.00 8.94 343 ASP D CA 1
ATOM 15334 C C . ASP D 1 342 ? -25.849 22.175 15.445 1.00 9.15 343 ASP D C 1
ATOM 15335 O O . ASP D 1 342 ? -26.356 21.073 15.226 1.00 9.57 343 ASP D O 1
ATOM 15340 N N . ARG D 1 343 ? -26.565 23.299 15.434 1.00 9.30 344 ARG D N 1
ATOM 15341 C CA . ARG D 1 343 ? -28.026 23.263 15.302 1.00 9.87 344 ARG D CA 1
ATOM 15342 C C . ARG D 1 343 ? -28.486 22.761 13.943 1.00 9.65 344 ARG D C 1
ATOM 15343 O O . ARG D 1 343 ? -29.578 22.201 13.812 1.00 9.26 344 ARG D O 1
ATOM 15351 N N . MET D 1 344 ? -27.668 22.997 12.925 1.00 8.68 345 MET D N 1
ATOM 15352 C CA . MET D 1 344 ? -27.943 22.458 11.600 1.00 8.07 345 MET D CA 1
ATOM 15353 C C . MET D 1 344 ? -27.916 20.936 11.652 1.00 7.68 345 MET D C 1
ATOM 15354 O O . MET D 1 344 ? -28.858 20.271 11.210 1.00 8.40 345 MET D O 1
ATOM 15359 N N . LEU D 1 345 ? -26.841 20.384 12.203 1.00 8.86 346 LEU D N 1
ATOM 15360 C CA . LEU D 1 345 ? -26.727 18.944 12.358 1.00 8.47 346 LEU D CA 1
ATOM 15361 C C . LEU D 1 345 ? -27.924 18.383 13.127 1.00 8.34 346 LEU D C 1
ATOM 15362 O O . LEU D 1 345 ? -28.519 17.380 12.715 1.00 8.84 346 LEU D O 1
ATOM 15367 N N . GLN D 1 346 ? -28.302 19.037 14.222 1.00 7.94 347 GLN D N 1
ATOM 15368 C CA . GLN D 1 346 ? -29.384 18.503 15.050 1.00 8.42 347 GLN D CA 1
ATOM 15369 C C . GLN D 1 346 ? -30.728 18.477 14.310 1.00 8.20 347 GLN D C 1
ATOM 15370 O O . GLN D 1 346 ? -31.514 17.536 14.461 1.00 8.57 347 GLN D O 1
ATOM 15376 N N . ALA D 1 347 ? -30.983 19.488 13.490 1.00 7.77 348 ALA D N 1
ATOM 15377 C CA . ALA D 1 347 ? -32.177 19.473 12.652 1.00 7.88 348 ALA D CA 1
ATOM 15378 C C . ALA D 1 347 ? -32.121 18.345 11.616 1.00 7.37 348 ALA D C 1
ATOM 15379 O O . ALA D 1 347 ? -33.137 17.691 11.339 1.00 8.26 348 ALA D O 1
ATOM 15381 N N . ARG D 1 348 ? -30.942 18.123 11.034 1.00 8.44 349 ARG D N 1
ATOM 15382 C CA . ARG D 1 348 ? -30.777 17.059 10.042 1.00 8.23 349 ARG D CA 1
ATOM 15383 C C . ARG D 1 348 ? -31.057 15.680 10.636 1.00 8.27 349 ARG D C 1
ATOM 15384 O O . ARG D 1 348 ? -31.608 14.803 9.972 1.00 8.56 349 ARG D O 1
ATOM 15392 N N . ILE D 1 349 ? -30.666 15.482 11.892 1.00 9.55 350 ILE D N 1
ATOM 15393 C CA . ILE D 1 349 ? -30.867 14.186 12.532 1.00 9.14 350 ILE D CA 1
ATOM 15394 C C . ILE D 1 349 ? -32.361 13.796 12.553 1.00 8.54 350 ILE D C 1
ATOM 15395 O O . ILE D 1 349 ? -32.706 12.614 12.461 1.00 10.02 350 ILE D O 1
ATOM 15400 N N . PHE D 1 350 ? -33.246 14.792 12.637 1.00 9.26 351 PHE D N 1
ATOM 15401 C CA . PHE D 1 350 ? -34.681 14.569 12.458 1.00 10.04 351 PHE D CA 1
ATOM 15402 C C . PHE D 1 350 ? -35.112 14.453 10.987 1.00 9.37 351 PHE D C 1
ATOM 15403 O O . PHE D 1 350 ? -35.893 13.573 10.621 1.00 9.15 351 PHE D O 1
ATOM 15411 N N . ALA D 1 351 ? -34.632 15.372 10.160 1.00 8.47 352 ALA D N 1
ATOM 15412 C CA . ALA D 1 351 ? -35.235 15.633 8.856 1.00 8.17 352 ALA D CA 1
ATOM 15413 C C . ALA D 1 351 ? -35.150 14.523 7.812 1.00 7.77 352 ALA D C 1
ATOM 15414 O O . ALA D 1 351 ? -36.062 14.385 7.001 1.00 8.18 352 ALA D O 1
ATOM 15416 N N . TYR D 1 352 ? -34.062 13.757 7.797 1.00 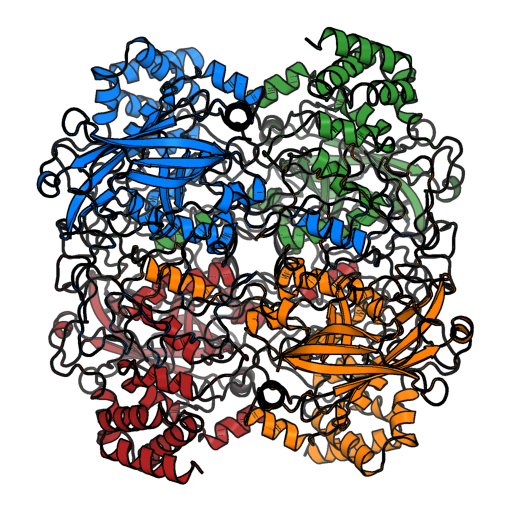6.96 353 TYR D N 1
ATOM 15417 C CA . TYR D 1 352 ? -33.835 12.844 6.668 1.00 8.05 353 TYR D CA 1
ATOM 15418 C C . TYR D 1 352 ? -34.774 11.647 6.743 1.00 8.23 353 TYR D C 1
ATOM 15419 O O . TYR D 1 352 ? -35.450 11.324 5.763 1.00 7.88 353 TYR D O 1
ATOM 15428 N N . ALA D 1 353 ? -34.818 10.995 7.901 1.00 7.19 354 ALA D N 1
ATOM 15429 C CA . ALA D 1 353 ? -35.717 9.866 8.094 1.00 6.90 354 ALA D CA 1
ATOM 15430 C C . ALA D 1 353 ? -37.163 10.317 7.921 1.00 7.25 354 ALA D C 1
ATOM 15431 O O . ALA D 1 353 ? -37.984 9.585 7.377 1.00 7.95 354 ALA D O 1
ATOM 15433 N N . ASP D 1 354 ? -37.484 11.522 8.386 1.00 7.49 355 ASP D N 1
ATOM 15434 C CA . ASP D 1 354 ? -38.823 12.058 8.177 1.00 8.14 355 ASP D CA 1
ATOM 15435 C C . ASP D 1 354 ? -39.177 12.118 6.684 1.00 7.79 355 ASP D C 1
ATOM 15436 O O . ASP D 1 354 ? -40.252 11.655 6.279 1.00 7.92 355 ASP D O 1
ATOM 15441 N N . GLN D 1 355 ? -38.291 12.681 5.860 1.00 7.04 356 GLN D N 1
ATOM 15442 C CA . GLN D 1 355 ? -38.564 12.716 4.422 1.00 7.50 356 GLN D CA 1
ATOM 15443 C C . GLN D 1 355 ? -38.621 11.308 3.815 1.00 8.41 356 GLN D C 1
ATOM 15444 O O . GLN D 1 355 ? -39.485 11.018 2.990 1.00 8.16 356 GLN D O 1
ATOM 15450 N N . GLN D 1 356 ? -37.713 10.433 4.235 1.00 7.79 357 GLN D N 1
ATOM 15451 C CA . GLN D 1 356 ? -37.642 9.089 3.671 1.00 7.73 357 GLN D CA 1
ATOM 15452 C C . GLN D 1 356 ? -38.895 8.255 3.949 1.00 7.34 357 GLN D C 1
ATOM 15453 O O . GLN D 1 356 ? -39.328 7.478 3.091 1.00 7.25 357 GLN D O 1
ATOM 15459 N N . ARG D 1 357 ? -39.490 8.436 5.127 1.00 6.44 358 ARG D N 1
ATOM 15460 C CA . ARG D 1 357 ? -40.760 7.774 5.450 1.00 7.28 358 ARG D CA 1
ATOM 15461 C C . ARG D 1 357 ? -41.842 8.127 4.424 1.00 7.05 358 ARG D C 1
ATOM 15462 O O . ARG D 1 357 ? -42.687 7.297 4.093 1.00 7.90 358 ARG D O 1
ATOM 15470 N N . TYR D 1 358 ? -41.792 9.354 3.912 1.00 7.15 359 TYR D N 1
ATOM 15471 C CA . TYR D 1 358 ? -42.733 9.824 2.902 1.00 7.72 359 TYR D CA 1
ATOM 15472 C C . TYR D 1 358 ? -42.293 9.482 1.477 1.00 8.08 359 TYR D C 1
ATOM 15473 O O . TYR D 1 358 ? -43.070 8.948 0.675 1.00 8.94 359 TYR D O 1
ATOM 15482 N N . ARG D 1 359 ? -41.034 9.787 1.172 1.00 7.62 360 ARG D N 1
ATOM 15483 C CA . ARG D 1 359 ? -40.501 9.695 -0.183 1.00 8.66 360 ARG D CA 1
ATOM 15484 C C . ARG D 1 359 ? -40.464 8.248 -0.670 1.00 8.47 360 ARG D C 1
ATOM 15485 O O . ARG D 1 359 ? -40.740 7.960 -1.838 1.00 8.72 360 ARG D O 1
ATOM 15493 N N . ILE D 1 360 ? -40.121 7.344 0.239 1.00 7.08 361 ILE D N 1
ATOM 15494 C CA . ILE D 1 360 ? -39.992 5.933 -0.075 1.00 8.13 361 ILE D CA 1
ATOM 15495 C C . ILE D 1 360 ? -41.161 5.160 0.545 1.00 7.52 361 ILE D C 1
ATOM 15496 O O . ILE D 1 360 ? -41.921 4.499 -0.169 1.00 9.29 361 ILE D O 1
ATOM 15501 N N . GLY D 1 361 ? -41.325 5.264 1.863 1.00 7.91 362 GLY D N 1
ATOM 15502 C CA . GLY D 1 361 ? -42.385 4.545 2.549 1.00 7.91 362 GLY D CA 1
ATOM 15503 C C . GLY D 1 361 ? -42.013 4.224 3.978 1.00 7.08 362 GLY D C 1
ATOM 15504 O O . GLY D 1 361 ? -40.840 4.295 4.350 1.00 8.09 362 GLY D O 1
ATOM 15505 N N . ALA D 1 362 ? -43.010 3.868 4.783 1.00 7.67 363 ALA D N 1
ATOM 15506 C CA . ALA D 1 362 ? -42.774 3.579 6.193 1.00 8.12 363 ALA D CA 1
ATOM 15507 C C . ALA D 1 362 ? -41.720 2.496 6.387 1.00 7.95 363 ALA D C 1
ATOM 15508 O O . ALA D 1 362 ? -40.971 2.521 7.362 1.00 9.67 363 ALA D O 1
ATOM 15510 N N . ASN D 1 363 ? -41.671 1.544 5.460 1.00 6.71 364 ASN D N 1
ATOM 15511 C CA . ASN D 1 363 ? -40.765 0.401 5.580 1.00 6.75 364 ASN D CA 1
ATOM 15512 C C . ASN D 1 363 ? -39.514 0.482 4.717 1.00 7.93 364 ASN D C 1
ATOM 15513 O O . ASN D 1 363 ? -38.888 -0.534 4.412 1.00 8.52 364 ASN D O 1
ATOM 15518 N N . TYR D 1 364 ? -39.117 1.708 4.385 1.00 7.61 365 TYR D N 1
ATOM 15519 C CA . TYR D 1 364 ? -37.946 1.934 3.548 1.00 8.84 365 TYR D CA 1
ATOM 15520 C C . TYR D 1 364 ? -36.678 1.271 4.080 1.00 9.60 365 TYR D C 1
ATOM 15521 O O . TYR D 1 364 ? -35.788 0.931 3.300 1.00 9.22 365 TYR D O 1
ATOM 15530 N N . ARG D 1 365 ? -36.594 1.090 5.397 1.00 9.40 366 ARG D N 1
ATOM 15531 C CA . ARG D 1 365 ? -35.398 0.508 6.010 1.00 10.81 366 ARG D CA 1
ATOM 15532 C C . ARG D 1 365 ? -35.203 -0.940 5.611 1.00 11.22 366 ARG D C 1
ATOM 15533 O O . ARG D 1 365 ? -34.104 -1.484 5.762 1.00 10.87 366 ARG D O 1
ATOM 15541 N N . ASP D 1 366 ? -36.265 -1.567 5.107 1.00 10.67 367 ASP D N 1
ATOM 15542 C CA . ASP D 1 366 ? -36.217 -2.977 4.757 1.00 10.80 367 ASP D CA 1
ATOM 15543 C C . ASP D 1 366 ? -35.774 -3.232 3.317 1.00 10.00 367 ASP D C 1
ATOM 15544 O O . ASP D 1 366 ? -35.516 -4.382 2.932 1.00 10.72 367 ASP D O 1
ATOM 15549 N N . LEU D 1 367 ? -35.699 -2.178 2.506 1.00 9.93 368 LEU D N 1
ATOM 15550 C CA . LEU D 1 367 ? -35.234 -2.346 1.132 1.00 10.28 368 LEU D CA 1
ATOM 15551 C C . LEU D 1 367 ? -33.781 -2.827 1.146 1.00 11.36 368 LEU D C 1
ATOM 15552 O O . LEU D 1 367 ? -33.013 -2.435 2.020 1.00 10.39 368 LEU D O 1
ATOM 15557 N N . PRO D 1 368 ? -33.411 -3.697 0.190 1.00 10.74 369 PRO D N 1
ATOM 15558 C CA . PRO D 1 368 ? -32.071 -4.285 0.126 1.00 11.68 369 PRO D CA 1
ATOM 15559 C C . PRO D 1 368 ? -30.926 -3.308 0.400 1.00 12.29 369 PRO D C 1
ATOM 15560 O O . PRO D 1 368 ? -30.072 -3.607 1.230 1.00 12.70 369 PRO D O 1
ATOM 15564 N N . VAL D 1 369 ? -30.919 -2.149 -0.248 1.00 10.64 370 VAL D N 1
ATOM 15565 C CA . VAL D 1 369 ? -29.806 -1.216 -0.081 1.00 10.41 370 VAL D CA 1
ATOM 15566 C C . VAL D 1 369 ? -29.788 -0.521 1.293 1.00 10.10 370 VAL D C 1
ATOM 15567 O O . VAL D 1 369 ? -28.753 -0.016 1.733 1.00 11.01 370 VAL D O 1
ATOM 15571 N N . ASN D 1 370 ? -30.926 -0.513 1.983 1.00 8.93 371 ASN D N 1
ATOM 15572 C CA . ASN D 1 370 ? -31.014 0.157 3.283 1.00 9.01 371 ASN D CA 1
ATOM 15573 C C . ASN D 1 370 ? -30.849 -0.740 4.511 1.00 9.75 371 ASN D C 1
ATOM 15574 O O . ASN D 1 370 ? -30.681 -0.245 5.623 1.00 10.46 371 ASN D O 1
ATOM 15579 N N . ARG D 1 371 ? -30.882 -2.054 4.309 1.00 10.92 372 ARG D N 1
ATOM 15580 C CA . ARG D 1 371 ? -30.730 -2.987 5.417 1.00 11.34 372 ARG D CA 1
ATOM 15581 C C . ARG D 1 371 ? -29.277 -3.075 5.825 1.00 10.93 372 ARG D C 1
ATOM 15582 O O . ARG D 1 371 ? -28.403 -3.108 4.961 1.00 11.61 372 ARG D O 1
ATOM 15590 N N . PRO D 1 372 ? -29.006 -3.133 7.140 1.00 9.36 373 PRO D N 1
ATOM 15591 C CA . PRO D 1 372 ? -27.619 -3.354 7.560 1.00 9.56 373 PRO D CA 1
ATOM 15592 C C . PRO D 1 372 ? -27.191 -4.801 7.344 1.00 11.06 373 PRO D C 1
ATOM 15593 O O . PRO D 1 372 ? -27.991 -5.652 6.919 1.00 11.85 373 PRO D O 1
ATOM 15597 N N . ILE D 1 373 ? -25.925 -5.086 7.618 1.00 12.22 374 ILE D N 1
ATOM 15598 C CA . ILE D 1 373 ? -25.465 -6.462 7.487 1.00 14.36 374 ILE D CA 1
ATOM 15599 C C . ILE D 1 373 ? -25.871 -7.327 8.682 1.00 15.93 374 ILE D C 1
ATOM 15600 O O . ILE D 1 373 ? -26.008 -8.544 8.550 1.00 22.87 374 ILE D O 1
ATOM 15605 N N . ASN D 1 374 ? -26.056 -6.702 9.843 1.00 13.90 375 ASN D N 1
ATOM 15606 C CA . ASN D 1 374 ? -26.498 -7.423 11.034 1.00 16.50 375 ASN D CA 1
ATOM 15607 C C . ASN D 1 374 ? -28.026 -7.473 11.095 1.00 15.69 375 ASN D C 1
ATOM 15608 O O . ASN D 1 374 ? -28.704 -6.668 10.443 1.00 14.14 375 ASN D O 1
ATOM 15613 N N . GLU D 1 375 ? -28.575 -8.425 11.849 1.00 17.66 376 GLU D N 1
ATOM 15614 C CA . GLU D 1 375 ? -30.028 -8.532 11.975 1.00 17.06 376 GLU D CA 1
ATOM 15615 C C . GLU D 1 375 ? -30.570 -7.373 12.798 1.00 14.29 376 GLU D C 1
ATOM 15616 O O . GLU D 1 375 ? -29.961 -6.957 13.783 1.00 17.44 376 GLU D O 1
ATOM 15622 N N . VAL D 1 376 ? -31.711 -6.841 12.374 1.00 12.63 377 VAL D N 1
ATOM 15623 C CA . VAL D 1 376 ? -32.372 -5.771 13.108 1.00 10.64 377 VAL D CA 1
ATOM 15624 C C . VAL D 1 376 ? -33.332 -6.400 14.114 1.00 10.89 377 VAL D C 1
ATOM 15625 O O . VAL D 1 376 ? -34.180 -7.215 13.746 1.00 12.11 377 VAL D O 1
ATOM 15629 N N . ASN D 1 377 ? -33.165 -6.056 15.386 1.00 9.54 378 ASN D N 1
ATOM 15630 C CA . ASN D 1 377 ? -34.043 -6.546 16.445 1.00 9.17 378 ASN D CA 1
ATOM 15631 C C . ASN D 1 377 ? -34.903 -5.396 16.944 1.00 8.39 378 ASN D C 1
ATOM 15632 O O . ASN D 1 377 ? -34.467 -4.611 17.788 1.00 9.32 378 ASN D O 1
ATOM 15637 N N . THR D 1 378 ? -36.124 -5.299 16.421 1.00 9.51 379 THR D N 1
ATOM 15638 C CA . THR D 1 378 ? -36.991 -4.160 16.684 1.00 8.82 379 THR D CA 1
ATOM 15639 C C . THR D 1 378 ? -38.401 -4.603 17.053 1.00 7.99 379 THR D C 1
ATOM 15640 O O . THR D 1 378 ? -38.863 -5.666 16.620 1.00 9.73 379 THR D O 1
ATOM 15644 N N . TYR D 1 379 ? -39.082 -3.783 17.848 1.00 7.97 380 TYR D N 1
ATOM 15645 C CA . TYR D 1 379 ? -40.495 -3.989 18.154 1.00 9.18 380 TYR D CA 1
ATOM 15646 C C . TYR D 1 379 ? -41.426 -3.294 17.155 1.00 9.91 380 TYR D C 1
ATOM 15647 O O . TYR D 1 379 ? -42.648 -3.469 17.222 1.00 10.17 380 TYR D O 1
ATOM 15656 N N . SER D 1 380 ? -40.861 -2.517 16.228 1.00 8.70 381 SER D N 1
ATOM 15657 C CA . SER D 1 380 ? -41.660 -1.928 15.162 1.00 7.67 381 SER D CA 1
ATOM 15658 C C . SER D 1 380 ? -42.264 -3.035 14.314 1.00 8.13 381 SER D C 1
ATOM 15659 O O . SER D 1 380 ? -41.660 -4.104 14.129 1.00 10.08 381 SER D O 1
ATOM 15662 N N . ARG D 1 381 ? -43.452 -2.768 13.788 1.00 7.68 382 ARG D N 1
ATOM 15663 C CA . ARG D 1 381 ? -44.193 -3.762 13.035 1.00 8.09 382 ARG D CA 1
ATOM 15664 C C . ARG D 1 381 ? -45.101 -3.114 12.009 1.00 7.56 382 ARG D C 1
ATOM 15665 O O . ARG D 1 381 ? -45.308 -1.889 12.027 1.00 7.69 382 ARG D O 1
ATOM 15673 N N . GLU D 1 382 ? -45.635 -3.945 11.117 1.00 7.53 383 GLU D N 1
ATOM 15674 C CA . GLU D 1 382 ? -46.674 -3.522 10.171 1.00 7.69 383 GLU D CA 1
ATOM 15675 C C . GLU D 1 382 ? -46.215 -2.358 9.288 1.00 7.25 383 GLU D C 1
ATOM 15676 O O . GLU D 1 382 ? -45.031 -2.283 8.927 1.00 8.59 383 GLU D O 1
ATOM 15682 N N . GLY D 1 383 ? -47.140 -1.483 8.906 1.00 6.69 384 GLY D N 1
ATOM 15683 C CA . GLY D 1 383 ? -46.849 -0.470 7.905 1.00 7.26 384 GLY D CA 1
ATOM 15684 C C . GLY D 1 383 ? -46.985 -0.984 6.482 1.00 7.71 384 GLY D C 1
ATOM 15685 O O . GLY D 1 383 ? -46.902 -2.192 6.228 1.00 8.15 384 GLY D O 1
ATOM 15686 N N . SER D 1 384 ? -47.171 -0.050 5.549 1.00 6.71 385 SER D N 1
ATOM 15687 C CA A SER D 1 384 ? -47.293 -0.368 4.125 0.53 7.72 385 SER D CA 1
ATOM 15688 C CA B SER D 1 384 ? -47.304 -0.376 4.136 0.47 7.99 385 SER D CA 1
ATOM 15689 C C . SER D 1 384 ? -46.125 -1.206 3.626 1.00 8.07 385 SER D C 1
ATOM 15690 O O . SER D 1 384 ? -44.977 -0.955 3.992 1.00 8.31 385 SER D O 1
ATOM 15695 N N . MET D 1 385 ? -46.415 -2.196 2.785 1.00 8.02 386 MET D N 1
ATOM 15696 C CA . MET D 1 385 ? -45.362 -2.956 2.113 1.00 7.86 386 MET D CA 1
ATOM 15697 C C . MET D 1 385 ? -44.365 -3.571 3.100 1.00 8.09 386 MET D C 1
ATOM 15698 O O . MET D 1 385 ? -43.144 -3.441 2.941 1.00 9.43 386 MET D O 1
ATOM 15703 N N . GLN D 1 386 ? -44.887 -4.228 4.129 1.00 8.10 387 GLN D N 1
ATOM 15704 C CA . GLN D 1 386 ? -44.025 -4.941 5.059 1.00 8.71 387 GLN D CA 1
ATOM 15705 C C . GLN D 1 386 ? -43.513 -6.228 4.407 1.00 9.21 387 GLN D C 1
ATOM 15706 O O . GLN D 1 386 ? -44.268 -7.184 4.216 1.00 10.79 387 GLN D O 1
ATOM 15712 N N . TYR D 1 387 ? -42.233 -6.233 4.042 1.00 11.28 388 TYR D N 1
ATOM 15713 C CA A TYR D 1 387 ? -41.579 -7.378 3.424 0.44 10.97 388 TYR D CA 1
ATOM 15714 C CA B TYR D 1 387 ? -41.639 -7.431 3.450 0.56 12.46 388 TYR D CA 1
ATOM 15715 C C . TYR D 1 387 ? -41.075 -8.331 4.525 1.00 12.49 388 TYR D C 1
ATOM 15716 O O . TYR D 1 387 ? -41.291 -9.543 4.491 1.00 20.86 388 TYR D O 1
ATOM 15733 N N . ILE D 1 388 ? -40.374 -7.753 5.489 1.00 10.49 389 ILE D N 1
ATOM 15734 C CA . ILE D 1 388 ? -39.696 -8.518 6.527 1.00 10.86 389 ILE D CA 1
ATOM 15735 C C . ILE D 1 388 ? -40.499 -8.483 7.819 1.00 8.99 389 ILE D C 1
ATOM 15736 O O . ILE D 1 388 ? -40.990 -7.428 8.223 1.00 10.42 389 ILE D O 1
ATOM 15741 N N . PHE D 1 389 ? -40.656 -9.639 8.455 1.00 8.01 390 PHE D N 1
ATOM 15742 C CA . PHE D 1 389 ? -41.360 -9.706 9.732 1.00 9.11 390 PHE D CA 1
ATOM 15743 C C . PHE D 1 389 ? -40.635 -10.611 10.719 1.00 9.28 390 PHE D C 1
ATOM 15744 O O . PHE D 1 389 ? -39.842 -11.477 10.325 1.00 10.28 390 PHE D O 1
ATOM 15752 N N . ASP D 1 390 ? -40.903 -10.405 12.004 1.00 9.94 391 ASP D N 1
ATOM 15753 C CA . ASP D 1 390 ? -40.216 -11.151 13.051 1.00 10.70 391 ASP D CA 1
ATOM 15754 C C . ASP D 1 390 ? -40.607 -12.623 13.077 1.00 10.21 391 ASP D C 1
ATOM 15755 O O . ASP D 1 390 ? -41.664 -13.010 12.553 1.00 10.16 391 ASP D O 1
ATOM 15760 N N . ALA D 1 391 ? -39.754 -13.430 13.703 1.00 9.84 392 ALA D N 1
ATOM 15761 C CA . ALA D 1 391 ? -40.044 -14.839 13.951 1.00 10.00 392 ALA D CA 1
ATOM 15762 C C . ALA D 1 391 ? -41.438 -15.024 14.542 1.00 9.88 392 ALA D C 1
ATOM 15763 O O . ALA D 1 391 ? -41.884 -14.242 15.394 1.00 10.34 392 ALA D O 1
ATOM 15765 N N . GLU D 1 392 ? -42.109 -16.077 14.089 1.00 9.80 393 GLU D N 1
ATOM 15766 C CA . GLU D 1 392 ? -43.487 -16.358 14.465 1.00 10.09 393 GLU D CA 1
ATOM 15767 C C . GLU D 1 392 ? -43.713 -16.272 15.964 1.00 10.93 393 GLU D C 1
ATOM 15768 O O . GLU D 1 392 ? -43.023 -16.933 16.741 1.00 12.18 393 GLU D O 1
ATOM 15774 N N . GLY D 1 393 ? -44.668 -15.438 16.364 1.00 10.54 394 GLY D N 1
ATOM 15775 C CA . GLY D 1 393 ? -45.098 -15.367 17.748 1.00 11.55 394 GLY D CA 1
ATOM 15776 C C . GLY D 1 393 ? -44.228 -14.570 18.697 1.00 10.75 394 GLY D C 1
ATOM 15777 O O . GLY D 1 393 ? -44.535 -14.504 19.884 1.00 12.29 394 GLY D O 1
ATOM 15778 N N . GLU D 1 394 ? -43.161 -13.954 18.194 1.00 9.35 395 GLU D N 1
ATOM 15779 C CA . GLU D 1 394 ? -42.317 -13.118 19.044 1.00 9.84 395 GLU D CA 1
ATOM 15780 C C . GLU D 1 394 ? -43.108 -11.921 19.558 1.00 9.36 395 GLU D C 1
ATOM 15781 O O . GLU D 1 394 ? -44.064 -11.472 18.913 1.00 9.17 395 GLU D O 1
ATOM 15787 N N . PRO D 1 395 ? -42.746 -11.420 20.746 1.00 9.33 396 PRO D N 1
ATOM 15788 C CA . PRO D 1 395 ? -43.568 -10.371 21.359 1.00 8.53 396 PRO D CA 1
ATOM 15789 C C . PRO D 1 395 ? -43.467 -9.034 20.644 1.00 9.19 396 PRO D C 1
ATOM 15790 O O . PRO D 1 395 ? -42.465 -8.735 19.991 1.00 9.91 396 PRO D O 1
ATOM 15794 N N . SER D 1 396 ? -44.520 -8.234 20.781 1.00 8.27 397 SER D N 1
ATOM 15795 C CA . SER D 1 396 ? -44.616 -6.953 20.100 1.00 8.70 397 SER D CA 1
ATOM 15796 C C . SER D 1 396 ? -44.325 -5.775 21.033 1.00 8.26 397 SER D C 1
ATOM 15797 O O . SER D 1 396 ? -44.380 -4.616 20.617 1.00 9.66 397 SER D O 1
ATOM 15800 N N . TYR D 1 397 ? -44.024 -6.059 22.295 1.00 8.25 398 TYR D N 1
ATOM 15801 C CA . TYR D 1 397 ? -43.924 -5.025 23.318 1.00 8.54 398 TYR D CA 1
ATOM 15802 C C . TYR D 1 397 ? -42.780 -5.394 24.254 1.00 8.84 398 TYR D C 1
ATOM 15803 O O . TYR D 1 397 ? -42.510 -6.578 24.466 1.00 9.75 398 TYR D O 1
ATOM 15812 N N . SER D 1 398 ? -42.114 -4.392 24.820 1.00 9.76 399 SER D N 1
ATOM 15813 C CA . SER D 1 398 ? -41.213 -4.622 25.950 1.00 9.48 399 SER D CA 1
ATOM 15814 C C . SER D 1 398 ? -41.519 -3.608 27.052 1.00 8.89 399 SER D C 1
ATOM 15815 O O . SER D 1 398 ? -41.971 -2.498 26.767 1.00 9.83 399 SER D O 1
ATOM 15818 N N . PRO D 1 399 ? -41.305 -3.985 28.321 1.00 8.86 400 PRO D N 1
ATOM 15819 C CA . PRO D 1 399 ? -40.776 -5.266 28.809 1.00 9.34 400 PRO D CA 1
ATOM 15820 C C . PRO D 1 399 ? -41.776 -6.414 28.649 1.00 9.60 400 PRO D C 1
ATOM 15821 O O . PRO D 1 399 ? -42.993 -6.204 28.719 1.00 9.68 400 PRO D O 1
ATOM 15825 N N . ASN D 1 400 ? -41.257 -7.616 28.421 1.00 9.90 401 ASN D N 1
ATOM 15826 C CA . ASN D 1 400 ? -42.098 -8.797 28.271 1.00 9.13 401 ASN D CA 1
ATOM 15827 C C . ASN D 1 400 ? -41.468 -9.992 28.968 1.00 10.79 401 ASN D C 1
ATOM 15828 O O . ASN D 1 400 ? -40.309 -9.930 29.391 1.00 11.86 401 ASN D O 1
ATOM 15833 N N . ARG D 1 401 ? -42.234 -11.074 29.093 1.00 10.31 402 ARG D N 1
ATOM 15834 C CA . ARG D 1 401 ? -41.761 -12.273 29.784 1.00 10.10 402 ARG D CA 1
ATOM 15835 C C . ARG D 1 401 ? -40.950 -13.240 28.924 1.00 10.58 402 ARG D C 1
ATOM 15836 O O . ARG D 1 401 ? -40.586 -14.330 29.390 1.00 12.84 402 ARG D O 1
ATOM 15844 N N . TYR D 1 402 ? -40.657 -12.840 27.689 1.00 10.74 403 TYR D N 1
ATOM 15845 C CA . TYR D 1 402 ? -39.910 -13.682 26.757 1.00 10.96 403 TYR D CA 1
ATOM 15846 C C . TYR D 1 402 ? -38.454 -13.220 26.600 1.00 10.75 403 TYR D C 1
ATOM 15847 O O . TYR D 1 402 ? -37.888 -12.666 27.544 1.00 12.28 403 TYR D O 1
ATOM 15856 N N . ASP D 1 403 ? -37.857 -13.437 25.423 1.00 11.94 404 ASP D N 1
ATOM 15857 C CA . ASP D 1 403 ? -36.400 -13.342 25.262 1.00 12.67 404 ASP D CA 1
ATOM 15858 C C . ASP D 1 403 ? -35.910 -12.299 24.264 1.00 11.94 404 ASP D C 1
ATOM 15859 O O . ASP D 1 403 ? -34.697 -12.081 24.142 1.00 13.27 404 ASP D O 1
ATOM 15864 N N . LYS D 1 404 ? -36.836 -11.681 23.535 1.00 10.82 405 LYS D N 1
ATOM 15865 C CA . LYS D 1 404 ? -36.474 -10.758 22.463 1.00 10.43 405 LYS D CA 1
ATOM 15866 C C . LYS D 1 404 ? -35.610 -9.599 22.968 1.00 11.79 405 LYS D C 1
ATOM 15867 O O . LYS D 1 404 ? -34.679 -9.169 22.285 1.00 12.68 405 LYS D O 1
ATOM 15873 N N . GLY D 1 405 ? -35.910 -9.103 24.166 1.00 10.26 406 GLY D N 1
ATOM 15874 C CA . GLY D 1 405 ? -35.025 -8.165 24.837 1.00 10.84 406 GLY D CA 1
ATOM 15875 C C . GLY D 1 405 ? -35.454 -6.710 24.813 1.00 10.43 406 GLY D C 1
ATOM 15876 O O . GLY D 1 405 ? -36.525 -6.352 24.304 1.00 11.07 406 GLY D O 1
ATOM 15877 N N . ALA D 1 406 ? -34.589 -5.859 25.358 1.00 10.67 407 ALA D N 1
ATOM 15878 C CA . ALA D 1 406 ? -34.832 -4.421 25.415 1.00 9.97 407 ALA D CA 1
ATOM 15879 C C . ALA D 1 406 ? -33.508 -3.693 25.185 1.00 8.77 407 ALA D C 1
ATOM 15880 O O . ALA D 1 406 ? -32.597 -4.258 24.572 1.00 10.39 407 ALA D O 1
ATOM 15882 N N . GLY D 1 407 ? -33.395 -2.445 25.644 1.00 9.18 408 GLY D N 1
ATOM 15883 C CA . GLY D 1 407 ? -32.191 -1.668 25.404 1.00 10.03 408 GLY D CA 1
ATOM 15884 C C . GLY D 1 407 ? -31.026 -2.146 26.250 1.00 11.00 408 GLY D C 1
ATOM 15885 O O . GLY D 1 407 ? -31.233 -2.822 27.269 1.00 11.71 408 GLY D O 1
ATOM 15886 N N . TYR D 1 408 ? -29.801 -1.806 25.847 1.00 10.77 409 TYR D N 1
ATOM 15887 C CA . TYR D 1 408 ? -28.634 -2.285 26.587 1.00 11.83 409 TYR D CA 1
ATOM 15888 C C . TYR D 1 408 ? -28.522 -1.683 27.985 1.00 11.40 409 TYR D C 1
ATOM 15889 O O . TYR D 1 408 ? -27.842 -2.240 28.843 1.00 13.91 409 TYR D O 1
ATOM 15898 N N . LEU D 1 409 ? -29.189 -0.553 28.213 1.00 10.71 410 LEU D N 1
ATOM 15899 C CA . LEU D 1 409 ? -29.226 0.062 29.540 1.00 11.03 410 LEU D CA 1
ATOM 15900 C C . LEU D 1 409 ? -30.309 -0.563 30.415 1.00 10.67 410 LEU D C 1
ATOM 15901 O O . LEU D 1 409 ? -30.275 -0.435 31.641 1.00 12.06 410 LEU D O 1
ATOM 15906 N N . ASP D 1 410 ? -31.291 -1.202 29.783 1.00 10.73 411 ASP D N 1
ATOM 15907 C CA . ASP D 1 410 ? -32.449 -1.744 30.494 1.00 10.53 411 ASP D CA 1
ATOM 15908 C C . ASP D 1 410 ? -32.116 -3.130 31.051 1.00 10.50 411 ASP D C 1
ATOM 15909 O O . ASP D 1 410 ? -31.114 -3.729 30.663 1.00 12.17 411 ASP D O 1
ATOM 15914 N N . ASN D 1 411 ? -32.970 -3.657 31.927 1.00 11.66 412 ASN D N 1
ATOM 15915 C CA . ASN D 1 411 ? -32.732 -4.988 32.498 1.00 11.96 412 ASN D CA 1
ATOM 15916 C C . ASN D 1 411 ? -33.425 -6.130 31.747 1.00 12.09 412 ASN D C 1
ATOM 15917 O O . ASN D 1 411 ? -33.193 -7.304 32.040 1.00 13.25 412 ASN D O 1
ATOM 15922 N N . GLY D 1 412 ? -34.271 -5.777 30.778 1.00 11.50 413 GLY D N 1
ATOM 15923 C CA . GLY D 1 412 ? -34.975 -6.761 29.977 1.00 13.33 413 GLY D CA 1
ATOM 15924 C C . GLY D 1 412 ? -36.190 -7.367 30.657 1.00 13.05 413 GLY D C 1
ATOM 15925 O O . GLY D 1 412 ? -36.864 -8.213 30.067 1.00 14.52 413 GLY D O 1
ATOM 15926 N N . THR D 1 413 ? -36.478 -6.950 31.889 1.00 11.13 414 THR D N 1
ATOM 15927 C CA . THR D 1 413 ? -37.610 -7.527 32.617 1.00 11.30 414 THR D CA 1
ATOM 15928 C C . THR D 1 413 ? -38.669 -6.515 33.046 1.00 11.30 414 THR D C 1
ATOM 15929 O O . THR D 1 413 ? -39.835 -6.877 33.229 1.00 11.81 414 THR D O 1
ATOM 15933 N N . ASP D 1 414 ? -38.281 -5.253 33.222 1.00 11.02 415 ASP D N 1
ATOM 15934 C CA . ASP D 1 414 ? -39.258 -4.249 33.638 1.00 10.51 415 ASP D CA 1
ATOM 15935 C C . ASP D 1 414 ? -39.062 -2.905 32.942 1.00 9.77 415 ASP D C 1
ATOM 15936 O O . ASP D 1 414 ? -38.169 -2.750 32.105 1.00 10.74 415 ASP D O 1
ATOM 15941 N N . SER D 1 415 ? -39.888 -1.940 33.329 1.00 9.55 416 SER D N 1
ATOM 15942 C CA . SER D 1 415 ? -39.964 -0.638 32.679 1.00 9.91 416 SER D CA 1
ATOM 15943 C C . SER D 1 415 ? -38.986 0.411 33.210 1.00 10.34 416 SER D C 1
ATOM 15944 O O . SER D 1 415 ? -39.085 1.575 32.823 1.00 10.32 416 SER D O 1
ATOM 15947 N N . SER D 1 416 ? -38.058 0.020 34.087 1.00 10.31 417 SER D N 1
ATOM 15948 C CA . SER D 1 416 ? -37.104 0.969 34.688 1.00 10.05 417 SER D CA 1
ATOM 15949 C C . SER D 1 416 ? -37.806 2.047 35.520 1.00 10.57 417 SER D C 1
ATOM 15950 O O . SER D 1 416 ? -37.434 3.226 35.471 1.00 11.63 417 SER D O 1
ATOM 15953 N N . SER D 1 417 ? -38.841 1.653 36.260 1.00 10.45 418 SER D N 1
ATOM 15954 C CA . SER D 1 417 ? -39.480 2.567 37.203 1.00 11.60 418 SER D CA 1
ATOM 15955 C C . SER D 1 417 ? -38.661 2.549 38.510 1.00 10.75 418 SER D C 1
ATOM 15956 O O . SER D 1 417 ? -37.467 2.225 38.482 1.00 12.21 418 SER D O 1
ATOM 15959 N N . ASN D 1 418 ? -39.276 2.895 39.641 1.00 12.05 419 ASN D N 1
ATOM 15960 C CA . ASN D 1 418 ? -38.559 2.949 40.919 1.00 13.07 419 ASN D CA 1
ATOM 15961 C C . ASN D 1 418 ? -37.379 3.918 40.849 1.00 13.66 419 ASN D C 1
ATOM 15962 O O . ASN D 1 418 ? -36.329 3.687 41.446 1.00 14.01 419 ASN D O 1
ATOM 15967 N N . HIS D 1 419 ? -37.517 4.816 40.270 1.00 12.15 420 HIS D N 1
ATOM 15968 C CA . HIS D 1 419 ? -36.601 5.919 39.985 1.00 12.19 420 HIS D CA 1
ATOM 15969 C C . HIS D 1 419 ? -35.226 5.472 39.514 1.00 12.51 420 HIS D C 1
ATOM 15970 O O . HIS D 1 419 ? -34.197 5.949 39.990 1.00 15.68 420 HIS D O 1
ATOM 15977 N N . THR D 1 420 ? -35.216 4.732 38.478 1.00 12.47 421 THR D N 1
ATOM 15978 C CA . THR D 1 420 ? -34.011 4.293 37.790 1.00 12.46 421 THR D CA 1
ATOM 15979 C C . THR D 1 420 ? -33.479 5.422 36.912 1.00 12.28 421 THR D C 1
ATOM 15980 O O . THR D 1 420 ? -34.242 6.052 36.170 1.00 13.17 421 THR D O 1
ATOM 15984 N N . SER D 1 421 ? -32.178 5.685 37.020 1.00 11.11 422 SER D N 1
ATOM 15985 C CA . SER D 1 421 ? -31.486 6.618 36.133 1.00 11.75 422 SER D CA 1
ATOM 15986 C C . SER D 1 421 ? -30.298 5.951 35.441 1.00 11.49 422 SER D C 1
ATOM 15987 O O . SER D 1 421 ? -29.635 5.082 36.024 1.00 13.84 422 SER D O 1
ATOM 15990 N N . TYR D 1 422 ? -30.008 6.381 34.215 1.00 11.33 423 TYR D N 1
ATOM 15991 C CA . TYR D 1 422 ? -28.899 5.826 33.450 1.00 11.63 423 TYR D CA 1
ATOM 15992 C C . TYR D 1 422 ? -27.743 6.808 33.274 1.00 12.89 423 TYR D C 1
ATOM 15993 O O . TYR D 1 422 ? -26.645 6.412 32.875 1.00 15.95 423 TYR D O 1
ATOM 16002 N N . GLY D 1 423 ? -27.992 8.087 33.532 1.00 12.23 424 GLY D N 1
ATOM 16003 C CA . GLY D 1 423 ? -26.954 9.094 33.402 1.00 13.99 424 GLY D CA 1
ATOM 16004 C C . GLY D 1 423 ? -26.750 9.642 31.997 1.00 12.45 424 GLY D C 1
ATOM 16005 O O . GLY D 1 423 ? -27.658 9.611 31.157 1.00 12.26 424 GLY D O 1
ATOM 16006 N N . GLN D 1 424 ? -25.544 10.147 31.747 1.00 12.49 425 GLN D N 1
ATOM 16007 C CA . GLN D 1 424 ? -25.256 10.924 30.548 1.00 12.09 425 GLN D CA 1
ATOM 16008 C C . GLN D 1 424 ? -25.425 10.114 29.262 1.00 10.15 425 GLN D C 1
ATOM 16009 O O . GLN D 1 424 ? -24.912 8.995 29.136 1.00 11.34 425 GLN D O 1
ATOM 16015 N N . ALA D 1 425 ? -26.164 10.695 28.318 1.00 10.31 426 ALA D N 1
ATOM 16016 C CA . ALA D 1 425 ? -26.485 10.047 27.048 1.00 10.22 426 ALA D CA 1
ATOM 16017 C C . ALA D 1 425 ? -25.336 10.211 26.058 1.00 11.37 426 ALA D C 1
ATOM 16018 O O . ALA D 1 425 ? -25.476 10.879 25.036 1.00 11.73 426 ALA D O 1
ATOM 16020 N N . ASP D 1 426 ? -24.207 9.571 26.355 1.00 11.46 427 ASP D N 1
ATOM 16021 C CA . ASP D 1 426 ? -22.998 9.714 25.545 1.00 11.33 427 ASP D CA 1
ATOM 16022 C C . ASP D 1 426 ? -23.171 9.193 24.117 1.00 10.85 427 ASP D C 1
ATOM 16023 O O . ASP D 1 426 ? -22.482 9.644 23.198 1.00 12.23 427 ASP D O 1
ATOM 16028 N N . ASP D 1 427 ? -24.099 8.255 23.930 1.00 11.37 428 ASP D N 1
ATOM 16029 C CA . ASP D 1 427 ? -24.402 7.715 22.604 1.00 10.94 428 ASP D CA 1
ATOM 16030 C C . ASP D 1 427 ? -25.000 8.770 21.678 1.00 10.94 428 ASP D C 1
ATOM 16031 O O . ASP D 1 427 ? -24.962 8.610 20.462 1.00 11.57 428 ASP D O 1
ATOM 16036 N N . ILE D 1 428 ? -25.578 9.824 22.255 1.00 10.27 429 ILE D N 1
ATOM 16037 C CA . ILE D 1 428 ? -26.027 10.972 21.479 1.00 10.39 429 ILE D CA 1
ATOM 16038 C C . ILE D 1 428 ? -24.817 11.895 21.298 1.00 9.79 429 ILE D C 1
ATOM 16039 O O . ILE D 1 428 ? -24.323 12.058 20.180 1.00 10.65 429 ILE D O 1
ATOM 16044 N N . TYR D 1 429 ? -24.341 12.472 22.403 1.00 10.78 430 TYR D N 1
ATOM 16045 C CA . TYR D 1 429 ? -22.980 13.020 22.498 1.00 10.61 430 TYR D CA 1
ATOM 16046 C C . TYR D 1 429 ? -22.690 13.383 23.942 1.00 11.28 430 TYR D C 1
ATOM 16047 O O . TYR D 1 429 ? -23.616 13.602 24.734 1.00 11.97 430 TYR D O 1
ATOM 16056 N N . VAL D 1 430 ? -21.411 13.394 24.302 1.00 11.90 431 VAL D N 1
ATOM 16057 C CA . VAL D 1 430 ? -21.008 13.952 25.580 1.00 12.35 431 VAL D CA 1
ATOM 16058 C C . VAL D 1 430 ? -21.073 15.457 25.383 1.00 11.09 431 VAL D C 1
ATOM 16059 O O . VAL D 1 430 ? -20.294 16.018 24.617 1.00 12.38 431 VAL D O 1
ATOM 16063 N N . ASN D 1 431 ? -22.034 16.108 26.026 1.00 11.45 432 ASN D N 1
ATOM 16064 C CA . ASN D 1 431 ? -22.249 17.533 25.776 1.00 11.90 432 ASN D CA 1
ATOM 16065 C C . ASN D 1 431 ? -21.238 18.440 26.464 1.00 11.77 432 ASN D C 1
ATOM 16066 O O . ASN D 1 431 ? -20.733 18.117 27.540 1.00 12.99 432 ASN D O 1
ATOM 16071 N N . PRO D 1 432 ? -20.937 19.586 25.838 1.00 11.48 433 PRO D N 1
ATOM 16072 C CA . PRO D 1 432 ? -20.163 20.626 26.519 1.00 11.53 433 PRO D CA 1
ATOM 16073 C C . PRO D 1 432 ? -21.110 21.421 27.413 1.00 12.05 433 PRO D C 1
ATOM 16074 O O . PRO D 1 432 ? -22.276 21.051 27.545 1.00 12.24 433 PRO D O 1
ATOM 16078 N N . ASP D 1 433 ? -20.647 22.508 28.010 1.00 13.25 434 ASP D N 1
ATOM 16079 C CA . ASP D 1 433 ? -21.558 23.316 28.808 1.00 13.24 434 ASP D CA 1
ATOM 16080 C C . ASP D 1 433 ? -22.646 23.923 27.908 1.00 11.13 434 ASP D C 1
ATOM 16081 O O . ASP D 1 433 ? -22.356 24.357 26.792 1.00 12.89 434 ASP D O 1
ATOM 16086 N N . PRO D 1 434 ? -23.904 23.934 28.377 1.00 11.93 435 PRO D N 1
ATOM 16087 C CA . PRO D 1 434 ? -24.980 24.521 27.561 1.00 11.06 435 PRO D CA 1
ATOM 16088 C C . PRO D 1 434 ? -25.032 26.051 27.649 1.00 11.39 435 PRO D C 1
ATOM 16089 O O . PRO D 1 434 ? -25.778 26.665 26.880 1.00 12.25 435 PRO D O 1
ATOM 16093 N N . HIS D 1 435 ? -24.278 26.640 28.579 1.00 10.80 436 HIS D N 1
ATOM 16094 C CA . HIS D 1 435 ? -24.213 28.102 28.765 1.00 11.77 436 HIS D CA 1
ATOM 16095 C C . HIS D 1 435 ? -25.540 28.728 29.177 1.00 12.87 436 HIS D C 1
ATOM 16096 O O . HIS D 1 435 ? -25.761 29.925 28.957 1.00 15.15 436 HIS D O 1
ATOM 16103 N N . GLY D 1 436 ? -26.411 27.931 29.790 1.00 13.31 437 GLY D N 1
ATOM 16104 C CA . GLY D 1 436 ? -27.665 28.444 30.310 1.00 14.19 437 GLY D CA 1
ATOM 16105 C C . GLY D 1 436 ? -28.534 27.325 30.842 1.00 16.65 437 GLY D C 1
ATOM 16106 O O . GLY D 1 436 ? -28.270 26.154 30.574 1.00 18.20 437 GLY D O 1
ATOM 16107 N N . THR D 1 437 ? -29.580 27.689 31.580 1.00 16.45 438 THR D N 1
ATOM 16108 C CA . THR D 1 437 ? -30.448 26.713 32.231 1.00 17.57 438 THR D CA 1
ATOM 16109 C C . THR D 1 437 ? -31.879 26.719 31.684 1.00 15.75 438 THR D C 1
ATOM 16110 O O . THR D 1 437 ? -32.722 25.962 32.167 1.00 16.81 438 THR D O 1
ATOM 16114 N N . ASP D 1 438 ? -32.150 27.556 30.681 1.00 13.18 439 ASP D N 1
ATOM 16115 C CA . ASP D 1 438 ? -33.516 27.728 30.180 1.00 13.07 439 ASP D CA 1
ATOM 16116 C C . ASP D 1 438 ? -33.680 27.363 28.707 1.00 11.12 439 ASP D C 1
ATOM 16117 O O . ASP D 1 438 ? -32.727 27.453 27.918 1.00 11.92 439 ASP D O 1
ATOM 16122 N N . LEU D 1 439 ? -34.906 26.989 28.336 1.00 11.65 440 LEU D N 1
ATOM 16123 C CA . LEU D 1 439 ? -35.280 26.915 26.923 1.00 11.49 440 LEU D CA 1
ATOM 16124 C C . LEU D 1 439 ? -35.230 28.334 26.375 1.00 9.89 440 LEU D C 1
ATOM 16125 O O . LEU D 1 439 ? -35.914 29.235 26.897 1.00 11.41 440 LEU D O 1
ATOM 16130 N N . VAL D 1 440 ? -34.417 28.533 25.338 1.00 10.52 441 VAL D N 1
ATOM 16131 C CA . VAL D 1 440 ? -34.180 29.859 24.786 1.00 11.12 441 VAL D CA 1
ATOM 16132 C C . VAL D 1 440 ? -34.111 29.813 23.267 1.00 10.85 441 VAL D C 1
ATOM 16133 O O . VAL D 1 440 ? -33.950 28.747 22.669 1.00 11.23 441 VAL D O 1
ATOM 16137 N N . ARG D 1 441 ? -34.238 30.983 22.653 1.00 9.68 442 ARG D N 1
ATOM 16138 C CA . ARG D 1 441 ? -33.808 31.192 21.276 1.00 9.23 442 ARG D CA 1
ATOM 16139 C C . ARG D 1 441 ? -32.648 32.176 21.364 1.00 9.97 442 ARG D C 1
ATOM 16140 O O . ARG D 1 441 ? -32.851 33.353 21.652 1.00 10.62 442 ARG D O 1
ATOM 16148 N N . ALA D 1 442 ? -31.432 31.686 21.144 1.00 10.22 443 ALA D N 1
ATOM 16149 C CA . ALA D 1 442 ? -30.229 32.450 21.465 1.00 10.07 443 ALA D CA 1
ATOM 16150 C C . ALA D 1 442 ? -29.197 32.372 20.360 1.00 11.59 443 ALA D C 1
ATOM 16151 O O . ALA D 1 442 ? -29.216 31.448 19.547 1.00 11.31 443 ALA D O 1
ATOM 16153 N N . ALA D 1 443 ? -28.275 33.329 20.348 1.00 9.87 444 ALA D N 1
ATOM 16154 C CA . ALA D 1 443 ? -27.107 33.237 19.483 1.00 10.83 444 ALA D CA 1
ATOM 16155 C C . ALA D 1 443 ? -26.222 32.080 19.920 1.00 10.71 444 ALA D C 1
ATOM 16156 O O . ALA D 1 443 ? -26.317 31.601 21.055 1.00 11.17 444 ALA D O 1
ATOM 16158 N N . TYR D 1 444 ? -25.351 31.627 19.022 1.00 9.89 445 TYR D N 1
ATOM 16159 C CA . TYR D 1 444 ? -24.278 30.730 19.429 1.00 9.99 445 TYR D CA 1
ATOM 16160 C C . TYR D 1 444 ? -23.372 31.489 20.392 1.00 11.50 445 TYR D C 1
ATOM 16161 O O . TYR D 1 444 ? -23.308 32.729 20.362 1.00 12.38 445 TYR D O 1
ATOM 16170 N N . VAL D 1 445 ? -22.668 30.750 21.245 1.00 11.64 446 VAL D N 1
ATOM 16171 C CA . VAL D 1 445 ? -21.656 31.349 22.103 1.00 12.04 446 VAL D CA 1
ATOM 16172 C C . VAL D 1 445 ? -20.678 32.123 21.225 1.00 11.48 446 VAL D C 1
ATOM 16173 O O . VAL D 1 445 ? -20.209 31.610 20.200 1.00 11.95 446 VAL D O 1
ATOM 16177 N N . LYS D 1 446 ? -20.392 33.366 21.603 1.00 11.80 447 LYS D N 1
ATOM 16178 C CA . LYS D 1 446 ? -19.566 34.225 20.764 1.00 11.99 447 LYS D CA 1
ATOM 16179 C C . LYS D 1 446 ? -18.086 34.078 21.093 1.00 12.31 447 LYS D C 1
ATOM 16180 O O . LYS D 1 446 ? -17.639 34.449 22.175 1.00 16.80 447 LYS D O 1
ATOM 16186 N N . HIS D 1 447 ? -17.334 33.544 20.139 1.00 12.04 448 HIS D N 1
ATOM 16187 C CA . HIS D 1 447 ? -15.892 33.421 20.274 1.00 10.69 448 HIS D CA 1
ATOM 16188 C C . HIS D 1 447 ? -15.231 34.665 19.682 1.00 12.74 448 HIS D C 1
ATOM 16189 O O . HIS D 1 447 ? -15.879 35.447 18.978 1.00 14.26 448 HIS D O 1
ATOM 16196 N N . GLN D 1 448 ? -13.947 34.838 19.966 1.00 13.22 449 GLN D N 1
ATOM 16197 C CA . GLN D 1 448 ? -13.249 36.090 19.670 1.00 14.30 449 GLN D CA 1
ATOM 16198 C C . GLN D 1 448 ? -13.384 36.590 18.228 1.00 13.03 449 GLN D C 1
ATOM 16199 O O . GLN D 1 448 ? -13.638 37.778 17.991 1.00 13.31 449 GLN D O 1
ATOM 16205 N N . ASP D 1 449 ? -13.232 35.685 17.265 1.00 12.13 450 ASP D N 1
ATOM 16206 C CA . ASP D 1 449 ? -13.200 36.088 15.868 1.00 12.93 450 ASP D CA 1
ATOM 16207 C C . ASP D 1 449 ? -14.472 35.724 15.105 1.00 11.17 450 ASP D C 1
ATOM 16208 O O . ASP D 1 449 ? -14.486 35.752 13.868 1.00 13.48 450 ASP D O 1
ATOM 16213 N N . ASP D 1 450 ? -15.545 35.421 15.833 1.00 10.52 451 ASP D N 1
ATOM 16214 C CA . ASP D 1 450 ? -16.815 35.083 15.187 1.00 11.56 451 ASP D CA 1
ATOM 16215 C C . ASP D 1 450 ? -17.498 36.292 14.552 1.00 11.57 451 ASP D C 1
ATOM 16216 O O . ASP D 1 450 ? -17.863 37.247 15.248 1.00 14.43 451 ASP D O 1
ATOM 16221 N N . ASP D 1 451 ? -17.648 36.246 13.231 1.00 11.72 452 ASP D N 1
ATOM 16222 C CA . ASP D 1 451 ? -18.542 37.136 12.496 1.00 11.65 452 ASP D CA 1
ATOM 16223 C C . ASP D 1 451 ? -18.940 36.398 11.227 1.00 11.74 452 ASP D C 1
ATOM 16224 O O . ASP D 1 451 ? -18.538 35.242 11.037 1.00 13.82 452 ASP D O 1
ATOM 16229 N N . ASP D 1 452 ? -19.700 37.043 10.350 1.00 10.03 453 ASP D N 1
ATOM 16230 C CA . ASP D 1 452 ? -20.173 36.359 9.146 1.00 9.76 453 ASP D CA 1
ATOM 16231 C C . ASP D 1 452 ? -19.207 36.439 7.961 1.00 9.43 453 ASP D C 1
ATOM 16232 O O . ASP D 1 452 ? -19.429 35.777 6.937 1.00 10.11 453 ASP D O 1
ATOM 16237 N N . PHE D 1 453 ? -18.147 37.239 8.083 1.00 10.47 454 PHE D N 1
ATOM 16238 C CA . PHE D 1 453 ? -17.365 37.616 6.912 1.00 10.65 454 PHE D CA 1
ATOM 16239 C C . PHE D 1 453 ? -15.865 37.333 6.972 1.00 10.46 454 PHE D C 1
ATOM 16240 O O . PHE D 1 453 ? -15.207 37.315 5.925 1.00 11.59 454 PHE D O 1
ATOM 16248 N N . ILE D 1 454 ? -15.314 37.119 8.165 1.00 10.88 455 ILE D N 1
ATOM 16249 C CA . ILE D 1 454 ? -13.859 36.994 8.282 1.00 11.37 455 ILE D CA 1
ATOM 16250 C C . ILE D 1 454 ? -13.296 35.765 7.546 1.00 11.12 455 ILE D C 1
ATOM 16251 O O . ILE D 1 454 ? -12.267 35.859 6.873 1.00 12.46 455 ILE D O 1
ATOM 16256 N N . GLN D 1 455 ? -13.966 34.620 7.634 1.00 11.22 456 GLN D N 1
ATOM 16257 C CA . GLN D 1 455 ? -13.433 33.438 6.965 1.00 11.53 456 GLN D CA 1
ATOM 16258 C C . GLN D 1 455 ? -13.388 33.517 5.428 1.00 12.42 456 GLN D C 1
ATOM 16259 O O . GLN D 1 455 ? -12.366 33.197 4.834 1.00 13.56 456 GLN D O 1
ATOM 16265 N N . PRO D 1 456 ? -14.477 33.954 4.776 1.00 10.53 457 PRO D N 1
ATOM 16266 C CA . PRO D 1 456 ? -14.328 34.118 3.322 1.00 10.77 457 PRO D CA 1
ATOM 16267 C C . PRO D 1 456 ? -13.354 35.240 2.958 1.00 11.62 457 PRO D C 1
ATOM 16268 O O . PRO D 1 456 ? -12.722 35.180 1.900 1.00 13.79 457 PRO D O 1
ATOM 16272 N N . GLY D 1 457 ? -13.236 36.248 3.821 1.00 11.86 458 GLY D N 1
ATOM 16273 C CA . GLY D 1 457 ? -12.247 37.288 3.633 1.00 12.82 458 GLY D CA 1
ATOM 16274 C C . GLY D 1 457 ? -10.833 36.743 3.652 1.00 13.82 458 GLY D C 1
ATOM 16275 O O . GLY D 1 457 ? -9.996 37.136 2.831 1.00 14.02 458 GLY D O 1
ATOM 16276 N N . ILE D 1 458 ? -10.563 35.848 4.599 1.00 14.99 459 ILE D N 1
ATOM 16277 C CA . ILE D 1 458 ? -9.265 35.185 4.695 1.00 17.98 459 ILE D CA 1
ATOM 16278 C C . ILE D 1 458 ? -8.991 34.331 3.458 1.00 17.79 459 ILE D C 1
ATOM 16279 O O . ILE D 1 458 ? -7.888 34.361 2.907 1.00 18.99 459 ILE D O 1
ATOM 16284 N N . LEU D 1 459 ? -9.997 33.580 3.019 1.00 17.29 460 LEU D N 1
ATOM 16285 C CA . LEU D 1 459 ? -9.900 32.828 1.772 1.00 17.65 460 LEU D CA 1
ATOM 16286 C C . LEU D 1 459 ? -9.467 33.745 0.626 1.00 18.37 460 LEU D C 1
ATOM 16287 O O . LEU D 1 459 ? -8.506 33.453 -0.090 1.00 20.93 460 LEU D O 1
ATOM 16292 N N . TYR D 1 460 ? -10.168 34.863 0.470 1.00 17.26 461 TYR D N 1
ATOM 16293 C CA . TYR D 1 460 ? -9.865 35.810 -0.593 1.00 16.66 461 TYR D CA 1
ATOM 16294 C C . TYR D 1 460 ? -8.473 36.433 -0.448 1.00 18.98 461 TYR D C 1
ATOM 16295 O O . TYR D 1 460 ? -7.721 36.508 -1.422 1.00 21.36 461 TYR D O 1
ATOM 16304 N N . ARG D 1 461 ? -8.129 36.867 0.763 1.00 17.93 462 ARG D N 1
ATOM 16305 C CA . ARG D 1 461 ? -6.916 37.665 0.974 1.00 18.24 462 ARG D CA 1
ATOM 16306 C C . ARG D 1 461 ? -5.638 36.855 1.132 1.00 22.74 462 ARG D C 1
ATOM 16307 O O . ARG D 1 461 ? -4.545 37.361 0.864 1.00 26.93 462 ARG D O 1
ATOM 16315 N N . GLU D 1 462 ? -5.763 35.608 1.571 1.00 21.32 463 GLU D N 1
ATOM 16316 C CA . GLU D 1 462 ? -4.585 34.832 1.953 1.00 21.87 463 GLU D CA 1
ATOM 16317 C C . GLU D 1 462 ? -4.430 33.504 1.223 1.00 24.09 463 GLU D C 1
ATOM 16318 O O . GLU D 1 462 ? -3.370 32.877 1.296 1.00 30.53 463 GLU D O 1
ATOM 16324 N N . VAL D 1 463 ? -5.480 33.068 0.536 1.00 22.97 464 VAL D N 1
ATOM 16325 C CA . VAL D 1 463 ? -5.493 31.738 -0.071 1.00 24.46 464 VAL D CA 1
ATOM 16326 C C . VAL D 1 463 ? -5.605 31.747 -1.600 1.00 23.48 464 VAL D C 1
ATOM 16327 O O . VAL D 1 463 ? -4.785 31.135 -2.289 1.00 24.69 464 VAL D O 1
ATOM 16331 N N . LEU D 1 464 ? -6.615 32.431 -2.128 1.00 21.16 465 LEU D N 1
ATOM 16332 C CA . LEU D 1 464 ? -6.838 32.461 -3.573 1.00 19.81 465 LEU D CA 1
ATOM 16333 C C . LEU D 1 464 ? -5.684 33.125 -4.312 1.00 20.10 465 LEU D C 1
ATOM 16334 O O . LEU D 1 464 ? -5.123 34.115 -3.831 1.00 23.78 465 LEU D O 1
ATOM 16339 N N . ASP D 1 465 ? -5.326 32.587 -5.477 1.00 20.26 466 ASP D N 1
ATOM 16340 C CA . ASP D 1 465 ? -4.350 33.264 -6.338 1.00 19.54 466 ASP D CA 1
ATOM 16341 C C . ASP D 1 465 ? -5.057 34.319 -7.184 1.00 20.96 466 ASP D C 1
ATOM 16342 O O . ASP D 1 465 ? -6.284 34.433 -7.121 1.00 21.72 466 ASP D O 1
ATOM 16347 N N . GLU D 1 466 ? -4.301 35.089 -7.963 1.00 19.78 467 GLU D N 1
ATOM 16348 C CA . GLU D 1 466 ? -4.885 36.225 -8.673 1.00 23.03 467 GLU D CA 1
ATOM 16349 C C . GLU D 1 466 ? -5.938 35.799 -9.704 1.00 22.84 467 GLU D C 1
ATOM 16350 O O . GLU D 1 466 ? -6.981 36.443 -9.834 1.00 19.56 467 GLU D O 1
ATOM 16356 N N . GLY D 1 467 ? -5.686 34.699 -10.409 1.00 19.00 468 GLY D N 1
ATOM 16357 C CA . GLY D 1 467 ? -6.663 34.179 -11.349 1.00 16.50 468 GLY D CA 1
ATOM 16358 C C . GLY D 1 467 ? -7.938 33.727 -10.652 1.00 17.06 468 GLY D C 1
ATOM 16359 O O . GLY D 1 467 ? -9.041 33.969 -11.145 1.00 16.73 468 GLY D O 1
ATOM 16360 N N . GLU D 1 468 ? -7.788 33.057 -9.510 1.00 17.20 469 GLU D N 1
ATOM 16361 C CA . GLU D 1 468 ? -8.942 32.641 -8.711 1.00 15.64 469 GLU D CA 1
ATOM 16362 C C . GLU D 1 468 ? -9.753 33.835 -8.226 1.00 16.09 469 GLU D C 1
ATOM 16363 O O . GLU D 1 468 ? -10.983 33.808 -8.255 1.00 16.54 469 GLU D O 1
ATOM 16369 N N . LYS D 1 469 ? -9.066 34.882 -7.777 1.00 15.86 470 LYS D N 1
ATOM 16370 C CA . LYS D 1 469 ? -9.745 36.083 -7.298 1.00 15.29 470 LYS D CA 1
ATOM 16371 C C . LYS D 1 469 ? -10.546 36.751 -8.406 1.00 14.05 470 LYS D C 1
ATOM 16372 O O . LYS D 1 469 ? -11.672 37.209 -8.183 1.00 14.23 470 LYS D O 1
ATOM 16378 N N . GLU D 1 470 ? -9.960 36.820 -9.598 1.00 14.00 471 GLU D N 1
ATOM 16379 C CA . GLU D 1 470 ? -10.631 37.448 -10.732 1.00 14.46 471 GLU D CA 1
ATOM 16380 C C . GLU D 1 470 ? -11.820 36.620 -11.234 1.00 14.28 471 GLU D C 1
ATOM 16381 O O . GLU D 1 470 ? -12.890 37.174 -11.496 1.00 15.53 471 GLU D O 1
ATOM 16387 N N . ARG D 1 471 ? -11.644 35.303 -11.359 1.00 14.05 472 ARG D N 1
ATOM 16388 C CA . ARG D 1 471 ? -12.734 34.437 -11.790 1.00 15.03 472 ARG D CA 1
ATOM 16389 C C . ARG D 1 471 ? -13.878 34.485 -10.786 1.00 12.72 472 ARG D C 1
ATOM 16390 O O . ARG D 1 471 ? -15.045 34.438 -11.174 1.00 13.59 472 ARG D O 1
ATOM 16398 N N . LEU D 1 472 ? -13.539 34.579 -9.499 1.00 12.87 473 LEU D N 1
ATOM 16399 C CA . LEU D 1 472 ? -14.546 34.702 -8.449 1.00 12.46 473 LEU D CA 1
ATOM 16400 C C . LEU D 1 472 ? -15.408 35.940 -8.689 1.00 13.73 473 LEU D C 1
ATOM 16401 O O . LEU D 1 472 ? -16.634 35.853 -8.716 1.00 13.19 473 LEU D O 1
ATOM 16406 N N . ALA D 1 473 ? -14.769 37.088 -8.890 1.00 13.01 474 ALA D N 1
ATOM 16407 C CA . ALA D 1 473 ? -15.508 38.314 -9.171 1.00 13.34 474 ALA D CA 1
ATOM 16408 C C . ALA D 1 473 ? -16.308 38.190 -10.467 1.00 12.11 474 ALA D C 1
ATOM 16409 O O . ALA D 1 473 ? -17.433 38.684 -10.559 1.00 13.67 474 ALA D O 1
ATOM 16411 N N . ASP D 1 474 ? -15.731 37.533 -11.471 1.00 12.11 475 ASP D N 1
ATOM 16412 C CA . ASP D 1 474 ? -16.419 37.362 -12.742 1.00 13.28 475 ASP D CA 1
ATOM 16413 C C . ASP D 1 474 ? -17.641 36.456 -12.586 1.00 11.69 475 ASP D C 1
ATOM 16414 O O . ASP D 1 474 ? -18.702 36.742 -13.155 1.00 13.33 475 ASP D O 1
ATOM 16419 N N . ASN D 1 475 ? -17.492 35.364 -11.832 1.00 11.67 476 ASN D N 1
ATOM 16420 C CA . ASN D 1 475 ? -18.604 34.439 -11.605 1.00 11.97 476 ASN D CA 1
ATOM 16421 C C . ASN D 1 475 ? -19.742 35.097 -10.831 1.00 11.89 476 ASN D C 1
ATOM 16422 O O . ASN D 1 475 ? -20.912 34.947 -11.184 1.00 13.16 476 ASN D O 1
ATOM 16427 N N . ILE D 1 476 ? -19.389 35.816 -9.767 1.00 11.52 477 ILE D N 1
ATOM 16428 C CA . ILE D 1 476 ? -20.374 36.546 -8.969 1.00 11.56 477 ILE D CA 1
ATOM 16429 C C . ILE D 1 476 ? -21.150 37.524 -9.843 1.00 12.19 477 ILE D C 1
ATOM 16430 O O . ILE D 1 476 ? -22.387 37.559 -9.818 1.00 12.03 477 ILE D O 1
ATOM 16435 N N . SER D 1 477 ? -20.428 38.317 -10.629 1.00 13.39 478 SER D N 1
ATOM 16436 C CA . SER D 1 477 ? -21.103 39.327 -11.434 1.00 13.69 478 SER D CA 1
ATOM 16437 C C . SER D 1 477 ? -21.996 38.702 -12.506 1.00 13.85 478 SER D C 1
ATOM 16438 O O . SER D 1 477 ? -23.031 39.278 -12.859 1.00 13.83 478 SER D O 1
ATOM 16441 N N . ASN D 1 478 ? -21.614 37.523 -13.006 1.00 12.04 479 ASN D N 1
ATOM 16442 C CA . ASN D 1 478 ? -22.493 36.771 -13.899 1.00 12.56 479 ASN D CA 1
ATOM 16443 C C . ASN D 1 478 ? -23.767 36.336 -13.187 1.00 12.19 479 ASN D C 1
ATOM 16444 O O . ASN D 1 478 ? -24.874 36.472 -13.728 1.00 13.06 479 ASN D O 1
ATOM 16449 N N . ALA D 1 479 ? -23.605 35.800 -11.977 1.00 11.55 480 ALA D N 1
ATOM 16450 C CA . ALA D 1 479 ? -24.736 35.294 -11.204 1.00 11.41 480 ALA D CA 1
ATOM 16451 C C . ALA D 1 479 ? -25.676 36.414 -10.751 1.00 11.75 480 ALA D C 1
ATOM 16452 O O . ALA D 1 479 ? -26.833 36.167 -10.421 1.00 12.30 480 ALA D O 1
ATOM 16454 N N . MET D 1 480 ? -25.179 37.647 -10.755 1.00 11.32 481 MET D N 1
ATOM 16455 C CA . MET D 1 480 ? -25.990 38.791 -10.368 1.00 11.82 481 MET D CA 1
ATOM 16456 C C . MET D 1 480 ? -26.898 39.275 -11.485 1.00 11.30 481 MET D C 1
ATOM 16457 O O . MET D 1 480 ? -27.814 40.056 -11.235 1.00 12.56 481 MET D O 1
ATOM 16462 N N . GLN D 1 481 ? -26.641 38.849 -12.717 1.00 12.65 482 GLN D N 1
ATOM 16463 C CA . GLN D 1 481 ? -27.448 39.351 -13.826 1.00 13.99 482 GLN D CA 1
ATOM 16464 C C . GLN D 1 481 ? -28.917 38.987 -13.631 1.00 13.78 482 GLN D C 1
ATOM 16465 O O . GLN D 1 481 ? -29.262 37.817 -13.459 1.00 15.76 482 GLN D O 1
ATOM 16471 N N . GLY D 1 482 ? -29.779 39.996 -13.616 1.00 15.24 483 GLY D N 1
ATOM 16472 C CA . GLY D 1 482 ? -31.193 39.747 -13.405 1.00 16.95 483 GLY D CA 1
ATOM 16473 C C . GLY D 1 482 ? -31.733 40.215 -12.063 1.00 15.90 483 GLY D C 1
ATOM 16474 O O . GLY D 1 482 ? -32.949 40.266 -11.870 1.00 16.52 483 GLY D O 1
ATOM 16475 N N . ILE D 1 483 ? -30.852 40.550 -11.126 1.00 12.64 484 ILE D N 1
ATOM 16476 C CA . ILE D 1 483 ? -31.327 41.083 -9.851 1.00 13.16 484 ILE D CA 1
ATOM 16477 C C . ILE D 1 483 ? -31.972 42.452 -10.066 1.00 12.09 484 ILE D C 1
ATOM 16478 O O . ILE D 1 483 ? -31.641 43.169 -11.017 1.00 14.61 484 ILE D O 1
ATOM 16483 N N . SER D 1 484 ? -32.894 42.800 -9.178 1.00 11.56 485 SER D N 1
ATOM 16484 C CA A SER D 1 484 ? -33.612 44.064 -9.278 0.50 10.76 485 SER D CA 1
ATOM 16485 C CA B SER D 1 484 ? -33.623 44.064 -9.245 0.50 11.14 485 SER D CA 1
ATOM 16486 C C . SER D 1 484 ? -32.754 45.229 -8.800 1.00 12.42 485 SER D C 1
ATOM 16487 O O . SER D 1 484 ? -31.747 45.036 -8.115 1.00 12.26 485 SER D O 1
ATOM 16492 N N . GLU D 1 485 ? -33.160 46.444 -9.163 1.00 14.01 486 GLU D N 1
ATOM 16493 C CA . GLU D 1 485 ? -32.457 47.629 -8.684 1.00 15.75 486 GLU D CA 1
ATOM 16494 C C . GLU D 1 485 ? -32.548 47.722 -7.162 1.00 14.44 486 GLU D C 1
ATOM 16495 O O . GLU D 1 485 ? -31.699 48.334 -6.521 1.00 14.66 486 GLU D O 1
ATOM 16501 N N . ALA D 1 486 ? -33.577 47.101 -6.589 1.00 14.47 487 ALA D N 1
ATOM 16502 C CA . ALA D 1 486 ? -33.765 47.098 -5.143 1.00 16.40 487 ALA D CA 1
ATOM 16503 C C . ALA D 1 486 ? -32.689 46.279 -4.435 1.00 15.10 487 ALA D C 1
ATOM 16504 O O . ALA D 1 486 ? -32.389 46.515 -3.264 1.00 19.47 487 ALA D O 1
ATOM 16506 N N . THR D 1 487 ? -32.110 45.328 -5.165 1.00 12.11 488 THR D N 1
ATOM 16507 C CA . THR D 1 487 ? -31.189 44.339 -4.611 1.00 10.64 488 THR D CA 1
ATOM 16508 C C . THR D 1 487 ? -29.728 44.689 -4.867 1.00 11.23 488 THR D C 1
ATOM 16509 O O . THR D 1 487 ? -28.845 44.297 -4.102 1.00 11.77 488 THR D O 1
ATOM 16513 N N . GLU D 1 488 ? -29.478 45.438 -5.937 1.00 11.50 489 GLU D N 1
ATOM 16514 C CA . GLU D 1 488 ? -28.109 45.796 -6.312 1.00 12.07 489 GLU D CA 1
ATOM 16515 C C . GLU D 1 488 ? -27.269 46.369 -5.163 1.00 11.81 489 GLU D C 1
ATOM 16516 O O . GLU D 1 488 ? -26.190 45.837 -4.878 1.00 12.04 489 GLU D O 1
ATOM 16522 N N . PRO D 1 489 ? -27.748 47.435 -4.484 1.00 12.34 490 PRO D N 1
ATOM 16523 C CA . PRO D 1 489 ? -26.831 47.960 -3.465 1.00 13.51 490 PRO D CA 1
ATOM 16524 C C . PRO D 1 489 ? -26.619 47.018 -2.282 1.00 11.58 490 PRO D C 1
ATOM 16525 O O . PRO D 1 489 ? -25.548 47.059 -1.679 1.00 11.06 490 PRO D O 1
ATOM 16529 N N . ARG D 1 490 ? -27.595 46.166 -1.977 1.00 11.82 491 ARG D N 1
ATOM 16530 C CA . ARG D 1 490 ? -27.427 45.174 -0.919 1.00 12.03 491 ARG D CA 1
ATOM 16531 C C . ARG D 1 490 ? -26.324 44.174 -1.278 1.00 10.15 491 ARG D C 1
ATOM 16532 O O . ARG D 1 490 ? -25.538 43.772 -0.419 1.00 10.60 491 ARG D O 1
ATOM 16540 N N . VAL D 1 491 ? -26.262 43.781 -2.547 1.00 9.82 492 VAL D N 1
ATOM 16541 C CA . VAL D 1 491 ? -25.217 42.869 -2.997 1.00 10.28 492 VAL D CA 1
ATOM 16542 C C . VAL D 1 491 ? -23.841 43.550 -3.000 1.00 10.31 492 VAL D C 1
ATOM 16543 O O . VAL D 1 491 ? -22.849 42.938 -2.596 1.00 10.70 492 VAL D O 1
ATOM 16547 N N . TYR D 1 492 ? -23.770 44.812 -3.428 1.00 10.13 493 TYR D N 1
ATOM 16548 C CA . TYR D 1 492 ? -22.485 45.511 -3.397 1.00 10.73 493 TYR D CA 1
ATOM 16549 C C . TYR D 1 492 ? -21.928 45.507 -1.972 1.00 10.15 493 TYR D C 1
ATOM 16550 O O . TYR D 1 492 ? -20.732 45.281 -1.756 1.00 11.37 493 TYR D O 1
ATOM 16559 N N . ASP D 1 493 ? -22.806 45.750 -1.002 1.00 9.37 494 ASP D N 1
ATOM 16560 C CA . ASP D 1 493 ? -22.391 45.879 0.387 1.00 9.94 494 ASP D CA 1
ATOM 16561 C C . ASP D 1 493 ? -21.943 44.539 0.967 1.00 10.09 494 ASP D C 1
ATOM 16562 O O . ASP D 1 493 ? -20.948 44.468 1.679 1.00 10.83 494 ASP D O 1
ATOM 16567 N N . TYR D 1 494 ? -22.694 43.486 0.670 1.00 9.75 495 TYR D N 1
ATOM 16568 C CA . TYR D 1 494 ? -22.359 42.123 1.081 1.00 9.43 495 TYR D CA 1
ATOM 16569 C C . TYR D 1 494 ? -20.934 41.762 0.660 1.00 9.94 495 TYR D C 1
ATOM 16570 O O . TYR D 1 494 ? -20.147 41.258 1.465 1.00 11.29 495 TYR D O 1
ATOM 16579 N N . TRP D 1 495 ? -20.593 42.023 -0.600 1.00 11.19 496 TRP D N 1
ATOM 16580 C CA . TRP D 1 495 ? -19.260 41.674 -1.073 1.00 10.04 496 TRP D CA 1
ATOM 16581 C C . TRP D 1 495 ? -18.172 42.561 -0.472 1.00 11.54 496 TRP D C 1
ATOM 16582 O O . TRP D 1 495 ? -17.068 42.089 -0.195 1.00 12.26 496 TRP D O 1
ATOM 16593 N N . ASN D 1 496 ? -18.488 43.830 -0.222 1.00 11.24 497 ASN D N 1
ATOM 16594 C CA . ASN D 1 496 ? -17.548 44.683 0.496 1.00 13.02 497 ASN D CA 1
ATOM 16595 C C . ASN D 1 496 ? -17.259 44.167 1.903 1.00 13.08 497 ASN D C 1
ATOM 16596 O O . ASN D 1 496 ? -16.133 44.291 2.396 1.00 13.82 497 ASN D O 1
ATOM 16601 N N . ASN D 1 497 ? -18.272 43.593 2.548 1.00 11.91 498 ASN D N 1
ATOM 16602 C CA . ASN D 1 497 ? -18.090 43.014 3.873 1.00 11.66 498 ASN D CA 1
ATOM 16603 C C . ASN D 1 497 ? -17.115 41.833 3.838 1.00 11.38 498 ASN D C 1
ATOM 16604 O O . ASN D 1 497 ? -16.356 41.627 4.776 1.00 12.57 498 ASN D O 1
ATOM 16609 N N . VAL D 1 498 ? -17.142 41.055 2.760 1.00 11.23 499 VAL D N 1
ATOM 16610 C CA . VAL D 1 498 ? -16.182 39.965 2.601 1.00 12.28 499 VAL D CA 1
ATOM 16611 C C . VAL D 1 498 ? -14.782 40.554 2.443 1.00 11.86 499 VAL D C 1
ATOM 16612 O O . VAL D 1 498 ? -13.863 40.203 3.188 1.00 13.53 499 VAL D O 1
ATOM 16616 N N . ASP D 1 499 ? -14.634 41.464 1.483 1.00 12.82 500 ASP D N 1
ATOM 16617 C CA . ASP D 1 499 ? -13.362 42.131 1.232 1.00 13.03 500 ASP D CA 1
ATOM 16618 C C . ASP D 1 499 ? -13.600 43.353 0.353 1.00 13.96 500 ASP D C 1
ATOM 16619 O O . ASP D 1 499 ? -14.315 43.269 -0.650 1.00 13.72 500 ASP D O 1
ATOM 16624 N N . GLU D 1 500 ? -12.989 44.479 0.711 1.00 17.18 501 GLU D N 1
ATOM 16625 C CA . GLU D 1 500 ? -13.222 45.726 -0.014 1.00 17.74 501 GLU D CA 1
ATOM 16626 C C . GLU D 1 500 ? -12.792 45.665 -1.483 1.00 14.28 501 GLU D C 1
ATOM 16627 O O . GLU D 1 500 ? -13.454 46.238 -2.353 1.00 15.29 501 GLU D O 1
ATOM 16633 N N . ASN D 1 501 ? -11.687 44.981 -1.761 1.00 15.09 502 ASN D N 1
ATOM 16634 C CA . ASN D 1 501 ? -11.212 44.867 -3.139 1.00 16.48 502 ASN D CA 1
ATOM 16635 C C . ASN D 1 501 ? -12.063 43.910 -3.976 1.00 15.28 502 ASN D C 1
ATOM 16636 O O . ASN D 1 501 ? -12.353 44.184 -5.146 1.00 16.51 502 ASN D O 1
ATOM 16641 N N . LEU D 1 502 ? -12.469 42.793 -3.378 1.00 14.05 503 LEU D N 1
ATOM 16642 C CA . LEU D 1 502 ? -13.416 41.904 -4.038 1.00 13.28 503 LEU D CA 1
ATOM 16643 C C . LEU D 1 502 ? -14.708 42.652 -4.347 1.00 12.92 503 LEU D C 1
ATOM 16644 O O . LEU D 1 502 ? -15.217 42.591 -5.469 1.00 14.00 503 LEU D O 1
ATOM 16649 N N . GLY D 1 503 ? -15.227 43.372 -3.355 1.00 13.94 504 GLY D N 1
ATOM 16650 C CA . GLY D 1 503 ? -16.457 44.126 -3.531 1.00 13.57 504 GLY D CA 1
ATOM 16651 C C . GLY D 1 503 ? -16.360 45.146 -4.654 1.00 13.22 504 GLY D C 1
ATOM 16652 O O . GLY D 1 503 ? -17.271 45.277 -5.474 1.00 12.53 504 GLY D O 1
ATOM 16653 N N . ALA D 1 504 ? -15.244 45.863 -4.713 1.00 14.71 505 ALA D N 1
ATOM 16654 C CA . ALA D 1 504 ? -15.065 46.861 -5.763 1.00 14.59 505 ALA D CA 1
ATOM 16655 C C . ALA D 1 504 ? -15.046 46.219 -7.147 1.00 13.77 505 ALA D C 1
ATOM 16656 O O . ALA D 1 504 ? -15.634 46.742 -8.099 1.00 14.95 505 ALA D O 1
ATOM 16658 N N . ARG D 1 505 ? -14.370 45.081 -7.259 1.00 14.15 506 ARG D N 1
ATOM 16659 C CA . ARG D 1 505 ? -14.271 44.407 -8.542 1.00 14.70 506 ARG D CA 1
ATOM 16660 C C . ARG D 1 505 ? -15.608 43.808 -8.963 1.00 13.68 506 ARG D C 1
ATOM 16661 O O . ARG D 1 505 ? -15.962 43.846 -10.144 1.00 14.12 506 ARG D O 1
ATOM 16669 N N . VAL D 1 506 ? -16.349 43.258 -8.001 1.00 13.68 507 VAL D N 1
ATOM 16670 C CA . VAL D 1 506 ? -17.670 42.717 -8.299 1.00 13.37 507 VAL D CA 1
ATOM 16671 C C . VAL D 1 506 ? -18.580 43.802 -8.881 1.00 12.34 507 VAL D C 1
ATOM 16672 O O . VAL D 1 506 ? -19.223 43.600 -9.916 1.00 12.77 507 VAL D O 1
ATOM 16676 N N . LYS D 1 507 ? -18.630 44.957 -8.226 1.00 14.31 508 LYS D N 1
ATOM 16677 C CA . LYS D 1 507 ? -19.459 46.050 -8.723 1.00 12.88 508 LYS D CA 1
ATOM 16678 C C . LYS D 1 507 ? -19.021 46.506 -10.121 1.00 12.76 508 LYS D C 1
ATOM 16679 O O . LYS D 1 507 ? -19.856 46.694 -11.005 1.00 13.81 508 LYS D O 1
ATOM 16685 N N . GLU D 1 508 ? -17.710 46.652 -10.317 1.00 13.67 509 GLU D N 1
ATOM 16686 C CA . GLU D 1 508 ? -17.148 47.066 -11.599 1.00 14.81 509 GLU D CA 1
ATOM 16687 C C . GLU D 1 508 ? -17.562 46.114 -12.726 1.00 14.49 509 GLU D C 1
ATOM 16688 O O . GLU D 1 508 ? -18.076 46.555 -13.756 1.00 15.39 509 GLU D O 1
ATOM 16694 N N . LEU D 1 509 ? -17.365 44.811 -12.522 1.00 13.49 510 LEU D N 1
ATOM 16695 C CA . LEU D 1 509 ? -17.712 43.826 -13.548 1.00 13.38 510 LEU D CA 1
ATOM 16696 C C . LEU D 1 509 ? -19.219 43.728 -13.767 1.00 13.97 510 LEU D C 1
ATOM 16697 O O . LEU D 1 509 ? -19.678 43.620 -14.909 1.00 15.83 510 LEU D O 1
ATOM 16702 N N . TYR D 1 510 ? -19.984 43.786 -12.680 1.00 13.77 511 TYR D N 1
ATOM 16703 C CA . TYR D 1 510 ? -21.441 43.756 -12.780 1.00 14.39 511 TYR D CA 1
ATOM 16704 C C . TYR D 1 510 ? -21.956 44.898 -13.651 1.00 15.37 511 TYR D C 1
ATOM 16705 O O . TYR D 1 510 ? -22.767 44.683 -14.556 1.00 15.92 511 TYR D O 1
ATOM 16714 N N . LEU D 1 511 ? -21.483 46.112 -13.382 1.00 15.67 512 LEU D N 1
ATOM 16715 C CA . LEU D 1 511 ? -21.931 47.269 -14.151 1.00 15.87 512 LEU D CA 1
ATOM 16716 C C . LEU D 1 511 ? -21.477 47.225 -15.615 1.00 17.40 512 LEU D C 1
ATOM 16717 O O . LEU D 1 511 ? -22.177 47.731 -16.494 1.00 18.78 512 LEU D O 1
ATOM 16722 N N . GLN D 1 512 ? -20.317 46.620 -15.877 1.00 18.40 513 GLN D N 1
ATOM 16723 C CA . GLN D 1 512 ? -19.840 46.443 -17.249 1.00 20.27 513 GLN D CA 1
ATOM 16724 C C . GLN D 1 512 ? -20.769 45.518 -18.026 1.00 20.19 513 GLN D C 1
ATOM 16725 O O . GLN D 1 512 ? -21.059 45.750 -19.201 1.00 22.81 513 GLN D O 1
ATOM 16731 N N . LYS D 1 513 ? -21.220 44.456 -17.365 1.00 18.09 514 LYS D N 1
ATOM 16732 C CA . LYS D 1 513 ? -22.031 43.433 -18.016 1.00 18.39 514 LYS D CA 1
ATOM 16733 C C . LYS D 1 513 ? -23.492 43.828 -18.148 1.00 23.42 514 LYS D C 1
ATOM 16734 O O . LYS D 1 513 ? -24.168 43.441 -19.101 1.00 26.25 514 LYS D O 1
ATOM 16740 N N . LYS D 1 514 ? -23.982 44.581 -17.173 1.00 23.48 515 LYS D N 1
ATOM 16741 C CA . LYS D 1 514 ? -25.352 45.051 -17.213 1.00 27.06 515 LYS D CA 1
ATOM 16742 C C . LYS D 1 514 ? -25.439 46.174 -18.227 1.00 35.39 515 LYS D C 1
ATOM 16743 O O . LYS D 1 514 ? -24.576 47.053 -18.253 1.00 35.17 515 LYS D O 1
ATOM 16749 N N . ALA D 1 515 ? -26.465 46.119 -19.070 1.00 53.24 516 ALA D N 1
ATOM 16750 C CA . ALA D 1 515 ? -26.819 47.226 -19.955 1.00 53.93 516 ALA D CA 1
ATOM 16751 C C . ALA D 1 515 ? -25.618 47.868 -20.651 1.00 75.89 516 ALA D C 1
ATOM 16752 O O . ALA D 1 515 ? -24.758 47.187 -21.211 1.00 85.99 516 ALA D O 1
#

B-factor: mean 13.75, std 7.2, range [5.4, 117.24]

Secondary structure (DSSP, 8-state):
----TTHHHHHTTBPPP--SB-B-TTSPBPS-SS---EESTTSPBBTT-HHHHHHHHHHTT---PPPSS--SEEEEEEEEEE-S--TTT---GGGSTT-EEEEEEEEE-SSS-TTS-TTSS---EEEEEEEETTEEEEEEEESSSS-S-S-GGGHHHHHHHHSB-TTT--B-HHHHHHHHHHSGGGHHHHHHHHSGGGSBSSSSSS-EE--S-EEEE-TT--EEEEEEEEEESS---B--HHHHHHHHHH-TTHHHHHHHHHHHTT---EEEEEEEEEEGGGGGGSSS-TT-TT-PPPTTTS--EEEEEEEEEE--SSHIIIIIT----TT---TTEE--S-HHHHHHHHHHHHHHHHHT-TTGGGSGGGS-SSPP-------TT---BPSTT--SSSS-SSSS-B-TTS-SSS--TTT---EE-TTT------S-SSEEE-PPP--TT--SSHHHHHIIIIIS-HHHHHHHHHHHHHHTTT--TTHHHHHHHHHHHH-HHHHHHHHHHHHHHH-/---TTHHHHTTTBPPP--SB-B-TTSPBPS-SS---EESTTSPBBTT-HHHHHHHHHHTT---PPPSS--SEEEEEEEEEE-S--TTT---GGGSTT-EEEEEEEEE-SSS-TTS-TTSS---EEEEEEEETTEEEEEEEESSSS-S-S-GGGHHHHHHHHSB-TTT--B-HHHHHHHHHHSGGGHHHHHHHHSGGGSBSSSSSS-EE--S-EEEE-TT--EEEEEEEEEESS---B--HHHHHHHHHH-TTHHHHHHHHHHHTT---EEEEEEEEEEGGGTTTSSS-TT-TT-PPPTTTS--EEEEEEEEEE--S-HIIIIIT----TT---TTEE--S-HHHHHHHHHHHHHHHHHT-TTGGGSGGGS-SSPP-------TT---BPSTT--SSSS-SSSS-B-TTS-SSS--TTT---EE-TTT------S-SSEEE-PPP--TT--SSHHHHHIIIII--HHHHHHHHHHHHHHTTT--TTHHHHHHHHHHHH-HHHHHHHHHHHHHHH-/---TTHHHHTTTBPPP--SB-B-TTSPBPS-SS---EESTTSPBBTT-HHHHHHHHHHTT---PPPSS--SEEEEEEEEEE-S--TTT---GGGSTT-EEEEEEEEE-SSS-TTS-TTSS---EEEEEEEETTEEEEEEEESSSS-S-S-GGGHHHHHHHHSB-TTTS-B-HHHHHHHHHHSGGGHHHHHHHHSGGGSBSSSSSS-EE--S-EEEE-TT--EEEEEEEEEESS---B--HHHHHHHHHH-TTHHHHHHHHHHHTT---EEEEEEEEEEGGGGGGSSS-TT-TT-PPPTTTS--EEEEEEEEEE--SSHIIIIIT----TT---TTEE--S-HHHHHHHHHHHHHHHHHT-TTGGGSGGGS-SSPP-------TT---BPSTT--SSSS-SSSS-B-TTS-SSS--TTT---EE-TTT------S-SSEEE-PPP--TT--SSHHHHHIIIII--HHHHHHHHHHHHHHTTT--TTTHHHHHHHHHHH-HHHHHHHHHHHHHH--/---TTHHHHTTTBPPP--SB-B-TTSPBPS-SS---EESTTSPBBTT-HHHHHHHHHHTT---PPPSS--SEEEEEEEEEE-S--TTT---GGGSTT-EEEEEEEEE-SSS-TTS-TTSS---EEEEEEEETTEEEEEEEESSSS-S-S-GGGHHHHHHHHSB-TTTS-B-HHHHHHHHHHSGGGHHHHHHHHSGGGSBSSSSSS-EE--S-EEEE-TT--EEEEEEEEEESS---B--HHHHHHHHHH-TTHHHHHHHHHHHTT---EEEEEEEEEEGGGTTTSSS-TT-TT-PPPTTTS--EEEEEEEEEE--S-HIIIIIT----TT---TTEE--S-HHHHHHHHHHHHHHHHHT-TTGGGSGGGS-SSPP-------TT---BPSTT--SSSS-SSSS-B-TTS-SSS--TTT---EE-TTT------S-SSEEE-PPP--TT--SSHHHHHIIIII--HHHHHHHHHHHHHHTTT--TTTHHHHHHHHHHH-HHHHHHHHHHHHHH--

Foldseek 3Di:
DDDAPCCVLQCPPDDDDDDDADAQPVRHGDPDPPDADAPPPPHHGDPPSVRVCSVVVVVVVPDFDADQWFRAKFWFKHKFFWDDAPQVAAPFQCQHHGHIWIKIWMKGFTQDHYVAARFDQGKIWTKMWTQDPQGIAILTWTLDLFAQFQAQVCVVQQNVLQFADPPPRDRALQSNLVVCLVSLLRLLVVLVSLFQNSGFQAPLATKIWSLFWKWFAHPVGFIWIKIKIWAWPVYTHGDFNVRSVVCSVVPSCRHNVVQVVCLVVVVKTKTWIWMFIGHPVNQVADQFNRGGSSDDDDCVVTPTGTTGMMIGRGHRPDTCLQPSLAQGANLRRGHRIAGAPRNSNVVRNPPRVVVNCRRPHVVSCPRSNNDRPDDDLDLDDDGPPDPDDDDPPDDNDPLDPDDSADDPQDPSHDDCPPPHDDDDPCRHNRYDDPVDDDDDDDDDDDHNPDDSAANLLCCLPPPDDPVRLLSSLLSLLVSNPRHDPVSVVSQLVSQVSNPVVSSVSNNVNNVVVRD/DDAPCCVQQCPPDDDDDDDADAQPVRHGDPDPPDADAPPPPHHGDPPSVRVCSVVVVVVVPDFDADQWFREKFWFKHKFFWDDAPLVAAPFPCQHHGHIWIKIWMKGFTQDHYLQARFDQGKMWTKMWTQDPQGIAILTWTLDLFAQFQAQVCVVQQNVQQFADPPPRDRALQSNLVVCLVSLLRLLVVLVSLFQQSGFQAPLATKIWSLFWKWFAHPVGFIWIKIKIWAWPVYTHGDFNVRSVVCCVVPSCRHNVVQVVCLVVVVKTKTWIWMFIGHPVRQVAPQFNRGGSSDDDDCVVTPTGTTGMMIGRGGRPDTCLQPSLEQGANLRRGHRIAGAPRNSSVVRNPPRVVVSCRRPHVVSCPRSNNDRPDDDLDLDDDGPPDPDDDDPPDDNDPLDPDDSADDPQDPSHDDCPPPHDDDDPCVHNRYDDPPDDDDDDDDDPDHNNDDSAANLLCCQPPPDDPVRLLSSLLSLLVSNPRHDPVSVVSQLVSLVSNPVVSSVSNNVNNVVVND/DDAPCVVLQCPPDDDDDDDADADPVRHGDPDPPDADAPPPPHHGDPPSVRVCSVVVVVVVPDFDADQWFRAKFWFKHKWFWDDAPQVAAPFQCLHHGHIWIKIWMKGFTQDHYVAARFDQGKIWTKMWTQDPQGIAILTWTLDLFAQFQAQVCVVQQNVLQFADPPPRHRALQSNLVVCLVSLLRLLVVLVSLFQQSGFQAPLATKIWSLFWKWFAHPVGFIWIKIKIWAWPVYTHGDFNVRSVVCSVVPSCRHNVVQVVCLVVVVKTKTWIWMFIGHPVCQVADQFRRGGSSDGDDCVVTPIGTTGMMIGRGGRPDTCLQPSLAQGANLRRGHRMAGAPRNSSVVRNPPRVVVSCRRPHVVSCPRSNNDRPDDDLDLDDDGPPDPDDDDPPDDNDPLDPDDSADDPQDPSHDDCPPDHDDDDPCRHNRYDDPVDDDDDDDDDPGHNPDDSAANLLCCLPPPDDPVRLLSSLLSLLVSNPRHDPVSVVSSLVSQVSNPVVSSVSNNVNNVVPHD/DDAPCCVQLCPPDDDDDDDADAQPVRHGDPDPPDADAPPPPHHGDPPSVRVCSVVVVVVVPDFDADQWFRAKFWFKHKFFWDDAPQVAFPFQCLHHGHIWIKIWMKGFTQDHHVAARFDQGKMWTKMWTQDPQGIAILTWTLDLFAQFQAQVCVVQQNVLQFADPPPRHRALQSNLVVCLVSLLRVLVVLVSLFQQSGFQAPLATKIWSLFWKWFAHPVGFIWIKIKIWAWPVYTHGDFNVRSVVCSVVPSCRHNVVQVVCLVVVVKTKTWIWMFIGGPVCQVAPQFRRGGSSDDDDCVVTPTGTTGMIIGRGGRPDTCQQPSLAQGANLRRGHRIAGAPRNSSVVRNPPRVVVSCRRPHVVSCPRSNNDRPDDDLDLDDDGPPDPDDDDPPDDNDPLDPDDSADDPQDPSHDDCPPDHDDDDPCVHNDYDDPPDDDDDDDDDPDHNNDDSAANLLCCLPPNDDPVRLLSSLLSLLVSNPRHDPVSVVSSLVSQVSNPVVSSVSNNVNNVVPHD

Radius of gyration: 35.57 Å; Cα contacts (8 Å, |Δi|>4): 5427; chains: 4; bounding box: 95×85×102 Å